Protein AF-0000000066516547 (afdb_homodimer)

Foldseek 3Di:
DLLVVLVVVLVCLVPPDDLVRLLVVLVVLVVVLVVCVVVDDPVSSLSSLLSSLSSLLSNCVPDVSSVCVLVVLLVLLQPPDPPSDLVSLLSSLSSLLSNLVVLLDPDFDDDFPLSSLVSNLSCLVPPLLSSLVSLLVSLLPDPDLPTSNNLSSLSSLLSSLVRDNVSPNPDPPPQDLADDDDLVCLPVLLDPSSLVSLLVSLVDLDDDLVSNLSSLSSVLNSLRYAPVSDPDPVSVLVSLLVVLVSLLVCLVVVRPCQALSSVQSSLSSLLSNPVRDALVSLVVHPCNVSSVVSLLVSLLVCLQVCLRHVNNLLSSLSSLLSLLVRVVVVDPDDNCLLPRLLVSLVSNLVSLLVLLQCCLVVPDPVVSPDRLLPDDPVSSLSSLLSSLSSQVSNPDPSLVVLLVLLQVLLVVCPDVVCLVDSNVLSSLSSNLVSLLSLLSNLVVDPQDPVCQLSNLSNLVSLLVSLVVCLVVLSLQVYPQVSSLSNLVSNLSNLLSVLCLLFPDPDPRSVVNNVSNCVVVVPPDSLRVLLSSVVSLLSSLLSCQQRHQDPSNVVSLVSLQVQLQDLRSLLSVCPDPLLPDDHVPSCLVRSPDDDDLVVSLVSLLSSLLSSLSSQVSNDPDPVSNCVVCVVLVVQQVVLLPVPPPPDPVSLSSNLSSLSSLLSNLLSQQAQVSLVVVCVVCVVVLLSLLVVLLVQQLHPSNLSSLSSLLSNLACPNNSLAQDDPDCVLVVNLLSVLSSLLSLLVSLVVQCPVPDPSSNVVSLSSLLSSLSSLLSSQPVPNDDVLVCVVVVPVSSLSSLVSSLSSLVVQDPVNLVPDPSSVLSSLSSLLRCLALSNLVVLLVDPLVSVVRSLVSLLCQLQVVSRDDLNSNLSSLQSLLRNLLSLLAPPDPPVPSSCSSVVSNCVVPVCSLLSQLVSLVSSLLSCSHPNVSSLSNNLSSCLVCVPSLLVVLVVLLVLLVSVVCSVVSNVLSVCLSVQSNVCSVVVPSVSNVVSSVVNSCVSSNSND/DLLVVLVVVLVCLQPPDDLVRLLVVLVVLVVVCVVCVVVDDPVSSLSSLLSSLSSLLSNCVPDVSSVCVLVVLLVLLQPPDPPSDLVSLLSSLSSLLSNLVVLLDPDDDPDFPLSSLVSNLSCLVPRLLSSLVSLLVSLLPDPDLPTSNNLSSLLSLLSSLPRDNVSPNPDPPPQDLADDDDLVCLPVLLDPSSLVSLLVSLVDLDDDLVSNLSSLSSNQNSLRYAPVSDPDPVSVLVSLLVVLVSLLVCLVVVRPCQALSSVQSSLSSLLSNPVRDALVSLVVHPCNVSSVVSLLVSLLVCLQVCVRHVNNLLSSLSNLLSLLVRVVVVDPDDNCLLPRLLVSLVSNLVSLLVLLQCCLVVPDPVVSPDRLLPDDPVSSLSSLLSSLSSQVSNPPPSLVVLLVLLQVLLVVCPDVVCLVDSNVLSSLSSNLVSLLSLLSNLVVDPADPPCQLSNLSNLVSLLVSLVVCLVVLSLQVYPQVSSLSNLVSNLSNLLSVLCLLFPDPDPRSVVNNVSNCVVVVPPDSLRVLLSSVVSLLSSLLSCLLRHQDPSNVVSLVSLQVQLQDLRSLLSVCPDPLLPDDHVPSVCVRSPHDPDLVVSLVSLLSVLLSSLSSQVSNDPDPVSNCVRCVVLVVQQVVLLPVPPDPDPVSLSSNLSSLSSLLSNLLSQQAQVSLVVVCVVCVVVLLSLLVVLLVQQLHPSNLSSLSSLLSNLACPNNSLAQDDPDCVLVVNLLSVLSSLLSLLVSLVCQCPPPDPSSNVVSLSSLLSSLSSLLSSQPVPSDDVLVCVVVVPVSSLSSLVSSLSSLLVQDPVNLVPDPSSVLSSLSSLLRCLALSNLVVLLVDPLVSVVRSLVSLVCQLQVLSPDDLNSNQSSLQSLLRNLLSLLAPPDPPVVSSCSSVVNNCVVPVCSLLSQLVSLVSSLLSCSHPNVSSLSNNLSSCSVCVPSLLVVLVVLLVLLVSVVCSVVSNVLSVCLSVQSNVCSVVVPSVSNVVSSVVNSCVSSVSND

Radius of gyration: 47.27 Å; Cα contacts (8 Å, |Δi|>4): 2343; chains: 2; bounding box: 91×150×107 Å

Solvent-accessible surface area (backbone atoms only — not comparable to full-atom values): 106461 Å² total; per-residue (Å²): 107,65,61,58,53,39,54,52,48,49,54,41,53,76,74,70,56,51,67,69,54,35,53,54,46,43,53,50,45,53,50,48,46,74,73,37,52,82,80,42,54,70,66,54,44,52,47,51,43,48,36,42,32,50,41,34,62,72,26,29,85,77,32,70,71,38,52,44,40,65,56,59,47,41,48,64,47,59,63,79,62,94,75,74,52,56,62,56,46,20,50,40,24,49,45,51,40,45,31,54,52,54,53,66,53,79,75,91,62,89,71,59,69,34,50,48,50,40,43,40,51,51,42,50,75,68,43,46,59,62,43,49,51,31,44,52,51,40,57,70,60,56,80,71,82,88,42,66,27,48,56,22,39,41,47,30,51,22,51,60,66,67,47,67,79,78,65,60,86,56,78,72,74,79,84,65,65,61,50,80,71,65,77,88,45,25,73,72,63,73,32,67,66,58,55,51,49,48,54,48,58,62,68,44,89,69,86,54,58,68,59,48,34,37,45,42,57,36,46,36,55,60,58,10,48,50,75,84,50,46,92,44,73,63,55,46,50,52,53,49,46,52,52,51,51,53,51,38,50,39,58,74,64,49,66,72,48,82,42,48,68,32,35,34,44,50,36,49,39,57,43,29,47,59,83,59,44,55,65,69,61,47,62,69,35,89,58,32,70,60,35,56,51,42,50,47,51,44,51,39,51,38,30,72,43,35,94,58,32,55,86,31,46,51,35,51,36,44,37,50,27,54,55,58,64,42,49,83,75,46,84,92,65,90,84,61,49,87,68,46,47,45,57,42,51,53,36,48,54,51,34,49,44,52,49,24,38,49,46,42,68,66,67,45,73,80,73,59,61,89,45,70,90,75,42,59,66,66,61,40,51,50,38,37,46,24,44,29,50,42,42,59,69,45,37,68,67,57,51,49,48,55,36,48,51,51,47,52,49,48,55,48,64,69,36,68,71,36,64,81,35,77,50,38,44,26,51,42,35,35,46,22,49,53,44,42,45,48,37,43,36,60,68,69,57,76,63,54,83,84,59,40,66,56,52,41,50,38,52,48,44,52,51,49,47,55,54,47,48,66,68,65,59,54,63,71,76,43,56,68,68,56,35,49,45,32,50,49,22,50,51,55,33,46,53,46,52,48,41,42,65,72,67,45,80,49,73,45,31,52,54,44,44,52,51,45,30,62,74,67,69,39,91,46,73,68,50,48,52,44,53,55,50,51,51,49,53,50,51,35,52,48,36,46,46,58,39,82,56,75,62,30,56,54,37,50,46,52,52,41,57,44,30,70,35,55,78,49,6,44,49,49,45,71,32,69,54,62,40,87,84,58,47,55,69,57,62,77,58,34,60,56,71,94,54,71,67,57,55,51,52,50,44,21,50,52,29,20,38,53,37,27,18,45,64,60,38,40,93,47,66,63,60,47,48,60,64,48,46,62,57,50,52,53,49,49,53,51,66,67,62,56,73,64,80,48,79,70,52,53,53,52,45,37,49,52,46,28,35,49,38,11,38,46,65,41,48,56,46,36,69,62,36,51,57,49,46,66,69,44,48,70,50,51,58,53,48,47,61,51,50,74,74,27,78,79,39,72,47,33,51,48,52,54,50,33,54,34,44,70,47,48,47,55,87,62,17,57,57,66,65,79,46,47,51,62,38,53,54,50,50,42,53,50,30,52,38,48,47,53,48,48,53,51,32,51,53,27,54,66,64,77,44,65,72,32,32,54,46,19,51,55,45,47,36,51,50,38,43,35,49,36,27,69,71,66,45,69,47,53,44,61,36,50,39,57,74,69,62,41,64,47,55,58,50,33,53,53,40,52,50,52,53,55,66,68,58,44,74,65,56,41,71,71,33,58,72,45,32,50,31,51,35,54,30,48,33,62,58,43,29,70,90,38,37,70,57,56,59,69,47,59,62,69,60,55,47,49,55,51,48,52,36,48,47,38,46,62,54,32,73,79,75,48,53,65,50,21,37,41,22,29,42,23,48,18,45,35,38,40,48,66,57,52,79,89,46,97,52,53,68,43,39,51,51,46,53,50,51,47,41,70,76,38,71,57,50,65,53,52,50,46,54,50,47,53,50,41,59,67,62,64,58,35,65,63,69,40,48,46,50,26,48,35,29,42,38,55,73,39,49,65,53,50,52,52,49,33,52,55,53,18,60,62,20,44,80,72,72,42,23,68,57,45,39,47,39,45,50,50,39,50,52,30,22,43,48,18,64,72,59,70,35,68,67,62,31,50,58,43,46,52,52,35,53,51,48,46,40,51,58,67,48,107,66,62,60,54,38,54,54,46,48,54,40,54,76,74,70,59,53,68,69,55,36,55,54,48,43,54,50,47,53,50,48,47,74,72,36,54,82,79,42,55,70,67,54,46,51,47,52,42,47,39,41,33,50,42,33,61,72,27,29,84,78,32,70,72,38,51,43,42,66,55,59,48,42,48,64,48,58,63,81,62,94,75,73,52,57,61,57,45,20,49,41,25,50,47,50,41,45,32,54,51,54,54,66,52,83,80,88,64,92,69,61,70,36,54,48,53,41,42,40,51,51,39,52,74,69,44,45,60,61,44,49,51,31,43,52,52,41,56,71,62,56,79,70,82,86,42,67,27,48,57,23,40,42,47,29,51,22,51,61,66,69,46,65,79,81,66,59,86,57,78,71,74,78,85,65,66,62,50,81,72,66,77,90,45,24,72,71,63,73,32,65,66,57,55,51,48,49,54,49,58,62,69,45,89,69,86,56,59,68,59,48,36,38,44,41,56,37,46,37,56,61,57,12,49,50,74,84,51,45,93,42,74,64,53,46,50,52,53,50,46,52,52,50,51,54,53,38,51,39,58,73,65,48,67,73,48,82,42,47,69,33,34,34,44,50,36,49,38,57,42,28,46,60,82,57,44,55,64,69,62,46,62,70,34,90,58,33,70,61,34,55,52,44,50,46,52,46,50,38,50,39,30,72,42,36,93,58,34,55,85,30,46,52,37,51,37,46,37,50,26,54,54,59,64,41,47,82,75,47,85,90,65,91,82,61,48,87,70,46,47,45,55,41,52,51,36,48,54,52,33,51,46,52,49,23,40,47,49,41,67,67,66,48,74,80,76,44,68,93,47,69,90,75,42,58,66,65,62,40,50,49,40,38,46,26,46,30,49,42,42,58,69,46,38,69,66,57,53,51,49,54,36,50,51,51,47,52,50,49,57,48,64,68,37,67,72,36,66,82,37,77,53,38,45,25,51,44,36,36,46,21,51,53,42,41,47,48,38,42,35,59,69,68,55,75,64,56,85,86,60,43,69,59,50,42,48,38,51,49,46,53,52,50,48,54,54,48,48,66,70,62,59,54,62,71,76,43,55,70,69,57,35,49,46,32,51,50,22,50,51,54,32,46,53,48,52,48,41,42,65,73,67,45,81,48,75,49,31,52,53,44,42,51,53,44,30,61,75,67,69,39,92,46,73,69,50,47,53,42,53,54,49,50,52,48,54,50,50,35,53,49,38,44,46,58,40,81,56,74,62,28,55,54,38,48,48,52,51,43,58,45,31,70,36,54,77,48,6,43,49,50,45,71,33,67,54,63,37,91,80,54,44,54,73,56,62,77,62,36,62,51,70,98,50,71,68,58,56,50,51,50,45,20,51,53,29,21,36,53,37,27,16,47,62,59,39,41,94,48,68,65,60,47,49,62,65,48,46,63,57,49,51,54,49,48,52,50,64,68,62,57,75,62,83,48,78,70,51,53,54,53,46,36,48,51,46,30,36,49,37,12,38,47,63,41,49,55,46,36,68,61,36,53,57,50,45,65,67,43,47,70,53,52,59,54,49,48,61,52,50,75,75,27,77,77,39,71,46,32,48,48,51,50,49,32,55,34,45,71,47,49,48,56,87,63,18,56,57,65,64,78,46,46,51,62,37,52,53,51,50,43,53,49,30,52,39,48,47,54,48,48,55,50,31,53,53,27,56,66,64,75,44,66,72,33,30,53,45,18,52,55,44,46,37,50,49,38,43,34,49,36,26,70,72,66,46,68,48,51,44,61,36,50,38,57,75,70,63,41,66,47,58,58,49,35,54,53,41,51,50,52,52,55,67,68,58,45,74,66,56,41,73,71,34,60,72,44,34,49,32,49,36,54,30,48,33,62,58,43,30,70,91,38,37,70,57,57,60,70,47,58,63,69,58,55,47,49,55,51,48,53,36,49,47,36,46,61,48,36,77,78,73,50,51,66,50,19,37,41,22,30,42,24,49,19,46,36,40,39,48,64,58,52,79,87,46,97,52,54,67,44,40,52,51,45,53,49,50,47,42,70,75,40,72,56,50,65,54,52,50,44,54,51,49,51,51,41,59,66,62,66,60,39,64,64,69,40,48,48,51,28,48,35,27,42,37,57,71,39,52,67,54,49,52,53,47,33,52,56,51,18,59,62,20,45,82,72,72,42,24,69,58,46,40,49,40,44,51,50,39,51,52,31,22,42,48,19,63,72,61,71,35,66,68,63,31,51,59,44,45,52,52,34,54,51,47,46,42,50,59,68,50

InterPro domains:
  IPR044189 Exportin 4/7-like [PTHR12596] (3-995)
  IPR057947 Exportin-7/Ran-binding protein 17, TPR domain [PF25795] (378-586)

pLDDT: mean 84.31, std 12.12, range [40.44, 97.69]

Organism: Trypanosoma cruzi (strain CL Brener) (NCBI:txid353153)

Nearest PDB structures (foldseek):
  7sqc-assembly1_N0  TM=4.111E-01  e=7.230E-02  Chlamydomonas reinhardtii
  7rdr-assembly1_A  TM=2.075E-01  e=4.032E-03  unidentified
  9dze-assembly1_B  TM=3.508E-01  e=1.659E+00  synthetic construct
  1fch-assembly1_A  TM=1.743E-01  e=2.813E+00  Homo sapiens
  7sqc-assembly1_N0  TM=4.152E-01  e=6.295E-02  Chlamydomonas reinhardtii

Sequence (2006 aa):
AIFFVSQTLRQLVKSKFGTADLVSLESFLSWLIVQRHNSLNASSVDVLIRLLCAVVKQGFCDAPELQSFPHRVTAALKLEESNCSDGHIALSCAILVAFIEEAERAEGTARSLINHKRMITCFRNACLLPIFRAASQCLKRIQQTDGKAICGLVALVKRILLFDFTCSCDEAADDVMTCEFPLEWAADLVDQGLLVKLFDLYATPVTNPSFLCDVLEAITPLVSVNAPLYSSRQQQAEWMNKILSATLSIMESRSHLEEATVLREFCRLLNRIKPNFTIDEMRKAPCYQRWVRAVAEFTKLCFQNWHHARQSFLSLTSIWAKLVGSQSYCKDGCTLFELLAPDVCLSYMMSHQEQAVRFATSGEASLFGEYILDEDAETSSLEFEFVSQILRFCGEEAEKYIAKEISSLLEALKIPEVRSSPQLFCVCERLAFIITLASSWLGSYRFSRNGRALDSTVLLACLNVVRQSSQMNFSRSLPSATSRHFHRSLLAFLRFAWHITLLNRMDGSKKLQESLQLSLAAKDFGTLATFILELVVDEVLDCVCSCSDQTVFEAIHLLSEMAQSPSTAVVLRKLPQFDDTRLMLDASNVKTSRNAAVFYRVEYHLSRIRAQVHFLGCNSESSRADFVRPLFEELEMCLRGGMAVADGQLDSFTRVICLWRGVFRSCVGQNEYNVLLRRFFPCLFLLTQQLQNQLGTVCGVQLLRLINEITENRYRRINFGANGVEGYHLFREVSSSLEMAVHLVRRALGSGELCLGEWGLKCLRILIHTGRNILSGGYCNLGVLRLYEDKALKTCLTVLWQAMMLVDRHRFCQYEKLAKAYLMLAGELLRELHLWFLCEVPVGELLHVIHMLEISLGYYISGSASLASQSADALGIFTGVLCCAECDSVEHRDRVCGSLLHADPNLFSRLLRLTLDVVLSRKCPSSKAEVLLRSLIALDGESFRRLAGEFAEIALSAGKDAEVRAAFELLGSSACESVRKNNRSLFTKEFQHFSTLVTGCLGAIFFVSQTLRQLVKSKFGTADLVSLESFLSWLIVQRHNSLNASSVDVLIRLLCAVVKQGFCDAPELQSFPHRVTAALKLEESNCSDGHIALSCAILVAFIEEAERAEGTARSLINHKRMITCFRNACLLPIFRAASQCLKRIQQTDGKAICGLVALVKRILLFDFTCSCDEAADDVMTCEFPLEWAADLVDQGLLVKLFDLYATPVTNPSFLCDVLEAITPLVSVNAPLYSSRQQQAEWMNKILSATLSIMESRSHLEEATVLREFCRLLNRIKPNFTIDEMRKAPCYQRWVRAVAEFTKLCFQNWHHARQSFLSLTSIWAKLVGSQSYCKDGCTLFELLAPDVCLSYMMSHQEQAVRFATSGEASLFGEYILDEDAETSSLEFEFVSQILRFCGEEAEKYIAKEISSLLEALKIPEVRSSPQLFCVCERLAFIITLASSWLGSYRFSRNGRALDSTVLLACLNVVRQSSQMNFSRSLPSATSRHFHRSLLAFLRFAWHITLLNRMDGSKKLQESLQLSLAAKDFGTLATFILELVVDEVLDCVCSCSDQTVFEAIHLLSEMAQSPSTAVVLRKLPQFDDTRLMLDASNVKTSRNAAVFYRVEYHLSRIRAQVHFLGCNSESSRADFVRPLFEELEMCLRGGMAVADGQLDSFTRVICLWRGVFRSCVGQNEYNVLLRRFFPCLFLLTQQLQNQLGTVCGVQLLRLINEITENRYRRINFGANGVEGYHLFREVSSSLEMAVHLVRRALGSGELCLGEWGLKCLRILIHTGRNILSGGYCNLGVLRLYEDKALKTCLTVLWQAMMLVDRHRFCQYEKLAKAYLMLAGELLRELHLWFLCEVPVGELLHVIHMLEISLGYYISGSASLASQSADALGIFTGVLCCAECDSVEHRDRVCGSLLHADPNLFSRLLRLTLDVVLSRKCPSSKAEVLLRSLIALDGESFRRLAGEFAEIALSAGKDAEVRAAFELLGSSACESVRKNNRSLFTKEFQHFSTLVTGCLG

Structure (mmCIF, N/CA/C/O backbone):
data_AF-0000000066516547-model_v1
#
loop_
_entity.id
_entity.type
_entity.pdbx_description
1 polymer 'Uncharacterized protein'
#
loop_
_atom_site.group_PDB
_atom_site.id
_atom_site.type_symbol
_atom_site.label_atom_id
_atom_site.label_alt_id
_atom_site.label_comp_id
_atom_site.label_asym_id
_atom_site.label_entity_id
_atom_site.label_seq_id
_atom_site.pdbx_PDB_ins_code
_atom_site.Cartn_x
_atom_site.Cartn_y
_atom_site.Cartn_z
_atom_site.occupancy
_atom_site.B_iso_or_equiv
_atom_site.auth_seq_id
_atom_site.auth_comp_id
_atom_site.auth_asym_id
_atom_site.auth_atom_id
_atom_site.pdbx_PDB_model_num
ATOM 1 N N . ALA A 1 1 ? -8.273 -68.938 -10.398 1 66.94 1 ALA A N 1
ATOM 2 C CA . ALA A 1 1 ? -9.398 -68.875 -9.461 1 66.94 1 ALA A CA 1
ATOM 3 C C . ALA A 1 1 ? -8.984 -68.188 -8.172 1 66.94 1 ALA A C 1
ATOM 5 O O . ALA A 1 1 ? -9.734 -67.312 -7.645 1 66.94 1 ALA A O 1
ATOM 6 N N . ILE A 1 2 ? -7.73 -68.375 -7.691 1 80.94 2 ILE A N 1
ATOM 7 C CA . ILE A 1 2 ? -7.273 -67.812 -6.438 1 80.94 2 ILE A CA 1
ATOM 8 C C . ILE A 1 2 ? -7.137 -66.312 -6.605 1 80.94 2 ILE A C 1
ATOM 10 O O . ILE A 1 2 ? -7.52 -65.5 -5.715 1 80.94 2 ILE A O 1
ATOM 14 N N . PHE A 1 3 ? -6.629 -65.875 -7.75 1 81.94 3 PHE A N 1
ATOM 15 C CA . PHE A 1 3 ? -6.457 -64.438 -8.023 1 81.94 3 PHE A CA 1
ATOM 16 C C . PHE A 1 3 ? -7.801 -63.719 -8.008 1 81.94 3 PHE A C 1
ATOM 18 O O . PHE A 1 3 ? -7.953 -62.688 -7.359 1 81.94 3 PHE A O 1
ATOM 25 N N . PHE A 1 4 ? -8.812 -64.312 -8.664 1 75.31 4 PHE A N 1
ATOM 26 C CA . PHE A 1 4 ? -10.117 -63.688 -8.781 1 75.31 4 PHE A CA 1
ATOM 27 C C . PHE A 1 4 ? -10.828 -63.656 -7.43 1 75.31 4 PHE A C 1
ATOM 29 O O . PHE A 1 4 ? -11.406 -62.625 -7.051 1 75.31 4 PHE A O 1
ATOM 36 N N . VAL A 1 5 ? -10.812 -64.75 -6.738 1 76.25 5 VAL A N 1
ATOM 37 C CA . VAL A 1 5 ? -11.453 -64.812 -5.43 1 76.25 5 VAL A CA 1
ATOM 38 C C . VAL A 1 5 ? -10.773 -63.844 -4.469 1 76.25 5 VAL A C 1
ATOM 40 O O . VAL A 1 5 ? -11.445 -63.156 -3.688 1 76.25 5 VAL A O 1
ATOM 43 N N . SER A 1 6 ? -9.438 -63.719 -4.562 1 80.44 6 SER A N 1
ATOM 44 C CA . SER A 1 6 ? -8.711 -62.844 -3.67 1 80.44 6 SER A CA 1
ATOM 45 C C . SER A 1 6 ? -9.047 -61.375 -3.945 1 80.44 6 SER A C 1
ATOM 47 O O . SER A 1 6 ? -9.188 -60.562 -3.016 1 80.44 6 SER A O 1
ATOM 49 N N . GLN A 1 7 ? -9.172 -61.031 -5.18 1 78.25 7 GLN A N 1
ATOM 50 C CA . GLN A 1 7 ? -9.5 -59.656 -5.539 1 78.25 7 GLN A CA 1
ATOM 51 C C . GLN A 1 7 ? -10.906 -59.281 -5.066 1 78.25 7 GLN A C 1
ATOM 53 O O . GLN A 1 7 ? -11.133 -58.188 -4.578 1 78.25 7 GLN A O 1
ATOM 58 N N . THR A 1 8 ? -11.844 -60.219 -5.215 1 73.88 8 THR A N 1
ATOM 59 C CA . THR A 1 8 ? -13.203 -60 -4.75 1 73.88 8 THR A CA 1
ATOM 60 C C . THR A 1 8 ? -13.242 -59.875 -3.227 1 73.88 8 THR A C 1
ATOM 62 O O . THR A 1 8 ? -13.922 -59 -2.68 1 73.88 8 THR A O 1
ATOM 65 N N . LEU A 1 9 ? -12.508 -60.719 -2.609 1 79.56 9 LEU A N 1
ATOM 66 C CA . LEU A 1 9 ? -12.469 -60.688 -1.151 1 79.56 9 LEU A CA 1
ATOM 67 C C . LEU A 1 9 ? -11.836 -59.375 -0.663 1 79.56 9 LEU A C 1
ATOM 69 O O . LEU A 1 9 ? -12.258 -58.844 0.359 1 79.56 9 LEU A O 1
ATOM 73 N N . ARG A 1 10 ? -10.812 -58.875 -1.372 1 81.62 10 ARG A N 1
ATOM 74 C CA . ARG A 1 10 ? -10.164 -57.625 -1.006 1 81.62 10 ARG A CA 1
ATOM 75 C C . ARG A 1 10 ? -11.156 -56.469 -1.035 1 81.62 10 ARG A C 1
ATOM 77 O O . ARG A 1 10 ? -11.156 -55.625 -0.144 1 81.62 10 ARG A O 1
ATOM 84 N N . GLN A 1 11 ? -12.039 -56.531 -2.014 1 75.44 11 GLN A N 1
ATOM 85 C CA . GLN A 1 11 ? -13.062 -55.5 -2.119 1 75.44 11 GLN A CA 1
ATOM 86 C C . GLN A 1 11 ? -14.102 -55.625 -1.011 1 75.44 11 GLN A C 1
ATOM 88 O O . GLN A 1 11 ? -14.562 -54.625 -0.455 1 75.44 11 GLN A O 1
ATOM 93 N N . LEU A 1 12 ? -14.43 -56.844 -0.698 1 73.62 12 LEU A N 1
ATOM 94 C CA . LEU A 1 12 ? -15.406 -57.094 0.358 1 73.62 12 LEU A CA 1
ATOM 95 C C . LEU A 1 12 ? -14.844 -56.719 1.723 1 73.62 12 LEU A C 1
ATOM 97 O O . LEU A 1 12 ? -15.578 -56.25 2.594 1 73.62 12 LEU A O 1
ATOM 101 N N . VAL A 1 13 ? -13.57 -56.906 1.964 1 78 13 VAL A N 1
ATOM 102 C CA . VAL A 1 13 ? -12.891 -56.562 3.215 1 78 13 VAL A CA 1
ATOM 103 C C . VAL A 1 13 ? -12.977 -55.062 3.471 1 78 13 VAL A C 1
ATOM 105 O O . VAL A 1 13 ? -13.203 -54.625 4.605 1 78 13 VAL A O 1
ATOM 108 N N . LYS A 1 14 ? -12.836 -54.344 2.434 1 67.94 14 LYS A N 1
ATOM 109 C CA . LYS A 1 14 ? -12.859 -52.875 2.553 1 67.94 14 LYS A CA 1
ATOM 110 C C . LYS A 1 14 ? -14.266 -52.375 2.846 1 67.94 14 LYS A C 1
ATOM 112 O O . LYS A 1 14 ? -14.438 -51.375 3.525 1 67.94 14 LYS A O 1
ATOM 117 N N . SER A 1 15 ? -15.344 -53.062 2.42 1 64 15 SER A N 1
ATOM 118 C CA . SER A 1 15 ? -16.688 -52.531 2.449 1 64 15 SER A CA 1
ATOM 119 C C . SER A 1 15 ? -17.562 -53.25 3.482 1 64 15 SER A C 1
ATOM 121 O O . SER A 1 15 ? -18.344 -52.594 4.184 1 64 15 SER A O 1
ATOM 123 N N . LYS A 1 16 ? -17.453 -54.594 3.777 1 63.62 16 LYS A N 1
ATOM 124 C CA . LYS A 1 16 ? -18.531 -55.312 4.414 1 63.62 16 LYS A CA 1
ATOM 125 C C . LYS A 1 16 ? -18.047 -56.062 5.652 1 63.62 16 LYS A C 1
ATOM 127 O O . LYS A 1 16 ? -18.844 -56.406 6.539 1 63.62 16 LYS A O 1
ATOM 132 N N . PHE A 1 17 ? -16.75 -56.312 5.906 1 76.38 17 PHE A N 1
ATOM 133 C CA . PHE A 1 17 ? -16.328 -57.219 6.945 1 76.38 17 PHE A CA 1
ATOM 134 C C . PHE A 1 17 ? -16.156 -56.531 8.281 1 76.38 17 PHE A C 1
ATOM 136 O O . PHE A 1 17 ? -15.609 -55.406 8.336 1 76.38 17 PHE A O 1
ATOM 143 N N . GLY A 1 18 ? -16.812 -57.094 9.336 1 77.81 18 GLY A N 1
ATOM 144 C CA . GLY A 1 18 ? -16.594 -56.594 10.688 1 77.81 18 GLY A CA 1
ATOM 145 C C . GLY A 1 18 ? -15.297 -57.062 11.305 1 77.81 18 GLY A C 1
ATOM 146 O O . GLY A 1 18 ? -14.547 -57.844 10.68 1 77.81 18 GLY A O 1
ATOM 147 N N . THR A 1 19 ? -14.867 -56.688 12.492 1 84.69 19 THR A N 1
ATOM 148 C CA . THR A 1 19 ? -13.602 -56.969 13.148 1 84.69 19 THR A CA 1
ATOM 149 C C . THR A 1 19 ? -13.438 -58.469 13.422 1 84.69 19 THR A C 1
ATOM 151 O O . THR A 1 19 ? -12.352 -59.031 13.258 1 84.69 19 THR A O 1
ATOM 154 N N . ALA A 1 20 ? -14.586 -59.094 13.781 1 86.75 20 ALA A N 1
ATOM 155 C CA . ALA A 1 20 ? -14.531 -60.531 14.078 1 86.75 20 ALA A CA 1
ATOM 156 C C . ALA A 1 20 ? -14.289 -61.344 12.805 1 86.75 20 ALA A C 1
ATOM 158 O O . ALA A 1 20 ? -13.539 -62.312 12.82 1 86.75 20 ALA A O 1
ATOM 159 N N . ASP A 1 21 ? -14.906 -60.875 11.797 1 87.25 21 ASP A N 1
ATOM 160 C CA . ASP A 1 21 ? -14.719 -61.531 10.508 1 87.25 21 ASP A CA 1
ATOM 161 C C . ASP A 1 21 ? -13.289 -61.344 10.008 1 87.25 21 ASP A C 1
ATOM 163 O O . ASP A 1 21 ? -12.711 -62.281 9.422 1 87.25 21 ASP A O 1
ATOM 167 N N . LEU A 1 22 ? -12.719 -60.312 10.305 1 91.25 22 LEU A N 1
ATOM 168 C CA . LEU A 1 22 ? -11.359 -60.031 9.859 1 91.25 22 LEU A CA 1
ATOM 169 C C . LEU A 1 22 ? -10.359 -60.938 10.586 1 91.25 22 LEU A C 1
ATOM 171 O O . LEU A 1 22 ? -9.414 -61.438 9.977 1 91.25 22 LEU A O 1
ATOM 175 N N . VAL A 1 23 ? -10.578 -61.188 11.852 1 92 23 VAL A N 1
ATOM 176 C CA . VAL A 1 23 ? -9.688 -62.031 12.641 1 92 23 VAL A CA 1
ATOM 177 C C . VAL A 1 23 ? -9.773 -63.469 12.156 1 92 23 VAL A C 1
ATOM 179 O O . VAL A 1 23 ? -8.75 -64.188 12.016 1 92 23 VAL A O 1
ATOM 182 N N . SER A 1 24 ? -11.086 -63.875 11.891 1 91.44 24 SER A N 1
ATOM 183 C CA . SER A 1 24 ? -11.281 -65.25 11.398 1 91.44 24 SER A CA 1
ATOM 184 C C . SER A 1 24 ? -10.656 -65.438 10.023 1 91.44 24 SER A C 1
ATOM 186 O O . SER A 1 24 ? -10.031 -66.438 9.75 1 91.44 24 SER A O 1
ATOM 188 N N . LEU A 1 25 ? -10.781 -64.438 9.297 1 91.12 25 LEU A N 1
ATOM 189 C CA . LEU A 1 25 ? -10.234 -64.5 7.949 1 91.12 25 LEU A CA 1
ATOM 190 C C . LEU A 1 25 ? -8.703 -64.5 7.984 1 91.12 25 LEU A C 1
ATOM 192 O O . LEU A 1 25 ? -8.055 -65.188 7.215 1 91.12 25 LEU A O 1
ATOM 196 N N . GLU A 1 26 ? -8.078 -63.688 8.805 1 93.62 26 GLU A N 1
ATOM 197 C CA . GLU A 1 26 ? -6.629 -63.656 8.961 1 93.62 26 GLU A CA 1
ATOM 198 C C . GLU A 1 26 ? -6.082 -65 9.383 1 93.62 26 GLU A C 1
ATOM 200 O O . GLU A 1 26 ? -5.09 -65.5 8.828 1 93.62 26 GLU A O 1
ATOM 205 N N . SER A 1 27 ? -6.773 -65.688 10.312 1 92.06 27 SER A N 1
ATOM 206 C CA . SER A 1 27 ? -6.332 -67 10.797 1 92.06 27 SER A CA 1
ATOM 207 C C . SER A 1 27 ? -6.418 -68.062 9.695 1 92.06 27 SER A C 1
ATOM 209 O O . SER A 1 27 ? -5.52 -68.875 9.555 1 92.06 27 SER A O 1
ATOM 211 N N . PHE A 1 28 ? -7.469 -67.938 8.969 1 91.44 28 PHE A N 1
ATOM 212 C CA . PHE A 1 28 ? -7.648 -68.875 7.859 1 91.44 28 PHE A CA 1
ATOM 213 C C . PHE A 1 28 ? -6.578 -68.625 6.797 1 91.44 28 PHE A C 1
ATOM 215 O O . PHE A 1 28 ? -5.949 -69.625 6.34 1 91.44 28 PHE A O 1
ATOM 222 N N . LEU A 1 29 ? -6.402 -67.375 6.477 1 92.56 29 LEU A N 1
ATOM 223 C CA . LEU A 1 29 ? -5.441 -67.125 5.422 1 92.56 29 LEU A CA 1
ATOM 224 C C . LEU A 1 29 ? -4.023 -67.438 5.863 1 92.56 29 LEU A C 1
ATOM 226 O O . LEU A 1 29 ? -3.23 -67.938 5.07 1 92.56 29 LEU A O 1
ATOM 230 N N . SER A 1 30 ? -3.664 -67.125 7.113 1 92.5 30 SER A N 1
ATOM 231 C CA . SER A 1 30 ? -2.346 -67.438 7.641 1 92.5 30 SER A CA 1
ATOM 232 C C . SER A 1 30 ? -2.102 -68.938 7.602 1 92.5 30 SER A C 1
ATOM 234 O O . SER A 1 30 ? -1.024 -69.438 7.207 1 92.5 30 SER A O 1
ATOM 236 N N . TRP A 1 31 ? -3.188 -69.625 7.965 1 89.62 31 TRP A N 1
ATOM 237 C CA . TRP A 1 31 ? -3.098 -71.125 7.934 1 89.62 31 TRP A CA 1
ATOM 238 C C . TRP A 1 31 ? -2.951 -71.625 6.5 1 89.62 31 TRP A C 1
ATOM 240 O O . TRP A 1 31 ? -2.105 -72.438 6.219 1 89.62 31 TRP A O 1
ATOM 250 N N . LEU A 1 32 ? -3.689 -71.062 5.676 1 89.25 32 LEU A N 1
ATOM 251 C CA . LEU A 1 32 ? -3.662 -71.438 4.273 1 89.25 32 LEU A CA 1
ATOM 252 C C . LEU A 1 32 ? -2.291 -71.188 3.66 1 89.25 32 LEU A C 1
ATOM 254 O O . LEU A 1 32 ? -1.744 -72.062 2.963 1 89.25 32 LEU A O 1
ATOM 258 N N . ILE A 1 33 ? -1.655 -70.062 3.941 1 91.81 33 ILE A N 1
ATOM 259 C CA . ILE A 1 33 ? -0.384 -69.625 3.354 1 91.81 33 ILE A CA 1
ATOM 260 C C . ILE A 1 33 ? 0.743 -70.5 3.904 1 91.81 33 ILE A C 1
ATOM 262 O O . ILE A 1 33 ? 1.597 -71 3.15 1 91.81 33 ILE A O 1
ATOM 266 N N . VAL A 1 34 ? 0.738 -70.812 5.176 1 87.94 34 VAL A N 1
ATOM 267 C CA . VAL A 1 34 ? 1.809 -71.625 5.789 1 87.94 34 VAL A CA 1
ATOM 268 C C . VAL A 1 34 ? 1.74 -73.062 5.305 1 87.94 34 VAL A C 1
ATOM 270 O O . VAL A 1 34 ? 2.771 -73.688 5.023 1 87.94 34 VAL A O 1
ATOM 273 N N . GLN A 1 35 ? 0.518 -73.562 5.004 1 86.06 35 GLN A N 1
ATOM 274 C CA . GLN A 1 35 ? 0.341 -74.938 4.637 1 86.06 35 GLN A CA 1
ATOM 275 C C . GLN A 1 35 ? 0.545 -75.188 3.139 1 86.06 35 GLN A C 1
ATOM 277 O O . GLN A 1 35 ? 1.09 -76.188 2.717 1 86.06 35 GLN A O 1
ATOM 282 N N . ARG A 1 36 ? 0.225 -74.188 2.439 1 87.06 36 ARG A N 1
ATOM 283 C CA . ARG A 1 36 ? 0.16 -74.438 1.004 1 87.06 36 ARG A CA 1
ATOM 284 C C . ARG A 1 36 ? 1.167 -73.562 0.248 1 87.06 36 ARG A C 1
ATOM 286 O O . ARG A 1 36 ? 1.149 -73.562 -0.984 1 87.06 36 ARG A O 1
ATOM 293 N N . HIS A 1 37 ? 2.098 -72.812 0.926 1 85.12 37 HIS A N 1
ATOM 294 C CA . HIS A 1 37 ? 2.977 -71.875 0.234 1 85.12 37 HIS A CA 1
ATOM 295 C C . HIS A 1 37 ? 3.926 -72.625 -0.709 1 85.12 37 HIS A C 1
ATOM 297 O O . HIS A 1 37 ? 4.332 -72.062 -1.737 1 85.12 37 HIS A O 1
ATOM 303 N N . ASN A 1 38 ? 4.133 -73.938 -0.483 1 82 38 ASN A N 1
ATOM 304 C CA . ASN A 1 38 ? 5.055 -74.688 -1.328 1 82 38 ASN A CA 1
ATOM 305 C C . ASN A 1 38 ? 4.336 -75.312 -2.52 1 82 38 ASN A C 1
ATOM 307 O O . ASN A 1 38 ? 4.957 -75.562 -3.545 1 82 38 ASN A O 1
ATOM 311 N N . SER A 1 39 ? 3.057 -75.5 -2.32 1 83.38 39 SER A N 1
ATOM 312 C CA . SER A 1 39 ? 2.299 -76.188 -3.363 1 83.38 39 SER A CA 1
ATOM 313 C C . SER A 1 39 ? 1.686 -75.188 -4.344 1 83.38 39 SER A C 1
ATOM 315 O O . SER A 1 39 ? 1.333 -75.562 -5.469 1 83.38 39 SER A O 1
ATOM 317 N N . LEU A 1 40 ? 1.694 -73.938 -3.924 1 84.62 40 LEU A N 1
ATOM 318 C CA . LEU A 1 40 ? 1.046 -72.938 -4.754 1 84.62 40 LEU A CA 1
ATOM 319 C C . LEU A 1 40 ? 2.07 -72.188 -5.605 1 84.62 40 LEU A C 1
ATOM 321 O O . LEU A 1 40 ? 3.26 -72.188 -5.273 1 84.62 40 LEU A O 1
ATOM 325 N N . ASN A 1 41 ? 1.525 -71.812 -6.73 1 81.44 41 ASN A N 1
ATOM 326 C CA . ASN A 1 41 ? 2.359 -71 -7.59 1 81.44 41 ASN A CA 1
ATOM 327 C C . ASN A 1 41 ? 2.729 -69.688 -6.906 1 81.44 41 ASN A C 1
ATOM 329 O O . ASN A 1 41 ? 1.984 -69.188 -6.055 1 81.44 41 ASN A O 1
ATOM 333 N N . ALA A 1 42 ? 3.895 -69.125 -7.25 1 81.44 42 ALA A N 1
ATOM 334 C CA . ALA A 1 42 ? 4.438 -67.938 -6.617 1 81.44 42 ALA A CA 1
ATOM 335 C C . ALA A 1 42 ? 3.469 -66.75 -6.73 1 81.44 42 ALA A C 1
ATOM 337 O O . ALA A 1 42 ? 3.301 -66 -5.785 1 81.44 42 ALA A O 1
ATOM 338 N N . SER A 1 43 ? 2.801 -66.688 -7.855 1 85.88 43 SER A N 1
ATOM 339 C CA . SER A 1 43 ? 1.869 -65.562 -8.07 1 85.88 43 SER A CA 1
ATOM 340 C C . SER A 1 43 ? 0.645 -65.688 -7.172 1 85.88 43 SER A C 1
ATOM 342 O O . SER A 1 43 ? 0.143 -64.688 -6.648 1 85.88 43 SER A O 1
ATOM 344 N N . SER A 1 44 ? 0.225 -67 -7.062 1 83.94 44 SER A N 1
ATOM 345 C CA . SER A 1 44 ? -0.923 -67.188 -6.191 1 83.94 44 SER A CA 1
ATOM 346 C C . SER A 1 44 ? -0.58 -66.938 -4.734 1 83.94 44 SER A C 1
ATOM 348 O O . SER A 1 44 ? -1.397 -66.375 -3.996 1 83.94 44 SER A O 1
ATOM 350 N N . VAL A 1 45 ? 0.603 -67.25 -4.359 1 87.69 45 VAL A N 1
ATOM 351 C CA . VAL A 1 45 ? 1.034 -67 -2.988 1 87.69 45 VAL A CA 1
ATOM 352 C C . VAL A 1 45 ? 1.102 -65.5 -2.74 1 87.69 45 VAL A C 1
ATOM 354 O O . VAL A 1 45 ? 0.666 -65 -1.692 1 87.69 45 VAL A O 1
ATOM 357 N N . ASP A 1 46 ? 1.617 -64.75 -3.766 1 88.81 46 ASP A N 1
ATOM 358 C CA . ASP A 1 46 ? 1.746 -63.312 -3.627 1 88.81 46 ASP A CA 1
ATOM 359 C C . ASP A 1 46 ? 0.379 -62.625 -3.461 1 88.81 46 ASP A C 1
ATOM 361 O O . ASP A 1 46 ? 0.211 -61.75 -2.627 1 88.81 46 ASP A O 1
ATOM 365 N N . VAL A 1 47 ? -0.564 -63.125 -4.23 1 86.75 47 VAL A N 1
ATOM 366 C CA . VAL A 1 47 ? -1.903 -62.531 -4.18 1 86.75 47 VAL A CA 1
ATOM 367 C C . VAL A 1 47 ? -2.543 -62.844 -2.824 1 86.75 47 VAL A C 1
ATOM 369 O O . VAL A 1 47 ? -3.209 -61.969 -2.244 1 86.75 47 VAL A O 1
ATOM 372 N N . LEU A 1 48 ? -2.336 -64.062 -2.33 1 86.69 48 LEU A N 1
ATOM 373 C CA . LEU A 1 48 ? -2.883 -64.438 -1.031 1 86.69 48 LEU A CA 1
ATOM 374 C C . LEU A 1 48 ? -2.223 -63.656 0.088 1 86.69 48 LEU A C 1
ATOM 376 O O . LEU A 1 48 ? -2.889 -63.25 1.043 1 86.69 48 LEU A O 1
ATOM 380 N N . ILE A 1 49 ? -0.987 -63.344 -0.023 1 92.44 49 ILE A N 1
ATOM 381 C CA . ILE A 1 49 ? -0.264 -62.562 0.971 1 92.44 49 ILE A CA 1
ATOM 382 C C . ILE A 1 49 ? -0.807 -61.156 0.994 1 92.44 49 ILE A C 1
ATOM 384 O O . ILE A 1 49 ? -1.046 -60.594 2.064 1 92.44 49 ILE A O 1
ATOM 388 N N . ARG A 1 50 ? -0.989 -60.562 -0.164 1 90.69 50 ARG A N 1
ATOM 389 C CA . ARG A 1 50 ? -1.489 -59.219 -0.241 1 90.69 50 ARG A CA 1
ATOM 390 C C . ARG A 1 50 ? -2.898 -59.094 0.335 1 90.69 50 ARG A C 1
ATOM 392 O O . ARG A 1 50 ? -3.242 -58.094 0.975 1 90.69 50 ARG A O 1
ATOM 399 N N . LEU A 1 51 ? -3.695 -60.156 0.081 1 89.75 51 LEU A N 1
ATOM 400 C CA . LEU A 1 51 ? -5.023 -60.219 0.688 1 89.75 51 LEU A CA 1
ATOM 401 C C . LEU A 1 51 ? -4.922 -60.281 2.207 1 89.75 51 LEU A C 1
ATOM 403 O O . LEU A 1 51 ? -5.633 -59.562 2.92 1 89.75 51 LEU A O 1
ATOM 407 N N . LEU A 1 52 ? -4.059 -61.125 2.664 1 92 52 LEU A N 1
ATOM 408 C CA . LEU A 1 52 ? -3.832 -61.25 4.102 1 92 52 LEU A CA 1
ATOM 409 C C . LEU A 1 52 ? -3.438 -59.906 4.707 1 92 52 LEU A C 1
ATOM 411 O O . LEU A 1 52 ? -3.973 -59.531 5.746 1 92 52 LEU A O 1
ATOM 415 N N . CYS A 1 53 ? -2.543 -59.188 4.027 1 91.81 53 CYS A N 1
ATOM 416 C CA . CYS A 1 53 ? -2.062 -57.875 4.523 1 91.81 53 CYS A CA 1
ATOM 417 C C . CYS A 1 53 ? -3.178 -56.844 4.52 1 91.81 53 CYS A C 1
ATOM 419 O O . CYS A 1 53 ? -3.266 -56.031 5.43 1 91.81 53 CYS A O 1
ATOM 421 N N . ALA A 1 54 ? -3.984 -56.938 3.521 1 87.81 54 ALA A N 1
ATOM 422 C CA . ALA A 1 54 ? -5.113 -56 3.455 1 87.81 54 ALA A CA 1
ATOM 423 C C . ALA A 1 54 ? -6.09 -56.25 4.602 1 87.81 54 ALA A C 1
ATOM 425 O O . ALA A 1 54 ? -6.625 -55.281 5.18 1 87.81 54 ALA A O 1
ATOM 426 N N . VAL A 1 55 ? -6.328 -57.438 4.93 1 88.06 55 VAL A N 1
ATOM 427 C CA . VAL A 1 55 ? -7.207 -57.844 6.027 1 88.06 55 VAL A CA 1
ATOM 428 C C . VAL A 1 55 ? -6.641 -57.312 7.352 1 88.06 55 VAL A C 1
ATOM 430 O O . VAL A 1 55 ? -7.367 -56.75 8.164 1 88.06 55 VAL A O 1
ATOM 433 N N . VAL A 1 56 ? -5.355 -57.531 7.484 1 91 56 VAL A N 1
ATOM 434 C CA . VAL A 1 56 ? -4.707 -57.125 8.727 1 91 56 VAL A CA 1
ATOM 435 C C . VAL A 1 56 ? -4.73 -55.594 8.836 1 91 56 VAL A C 1
ATOM 437 O O . VAL A 1 56 ? -5.004 -55.062 9.906 1 91 56 VAL A O 1
ATOM 440 N N . LYS A 1 57 ? -4.414 -54.969 7.711 1 88.38 57 LYS A N 1
ATOM 441 C CA . LYS A 1 57 ? -4.41 -53.5 7.707 1 88.38 57 LYS A CA 1
ATOM 442 C C . LYS A 1 57 ? -5.77 -52.969 8.125 1 88.38 57 LYS A C 1
ATOM 444 O O . LYS A 1 57 ? -5.848 -52.031 8.93 1 88.38 57 LYS A O 1
ATOM 449 N N . GLN A 1 58 ? -6.785 -53.594 7.605 1 82.88 58 GLN A N 1
ATOM 450 C CA . GLN A 1 58 ? -8.141 -53.125 7.84 1 82.88 58 GLN A CA 1
ATOM 451 C C . GLN A 1 58 ? -8.539 -53.281 9.305 1 82.88 58 GLN A C 1
ATOM 453 O O . GLN A 1 58 ? -9.258 -52.469 9.859 1 82.88 58 GLN A O 1
ATOM 458 N N . GLY A 1 59 ? -8.094 -54.25 9.906 1 83.12 59 GLY A N 1
ATOM 459 C CA . GLY A 1 59 ? -8.453 -54.531 11.289 1 83.12 59 GLY A CA 1
ATOM 460 C C . GLY A 1 59 ? -7.316 -54.25 12.258 1 83.12 59 GLY A C 1
ATOM 461 O O . GLY A 1 59 ? -7.391 -54.625 13.43 1 83.12 59 GLY A O 1
ATOM 462 N N . PHE A 1 60 ? -6.191 -53.562 11.891 1 87.31 60 PHE A N 1
ATOM 463 C CA . PHE A 1 60 ? -4.953 -53.469 12.648 1 87.31 60 PHE A CA 1
ATOM 464 C C . PHE A 1 60 ? -5.188 -52.719 13.953 1 87.31 60 PHE A C 1
ATOM 466 O O . PHE A 1 60 ? -4.68 -53.125 15.008 1 87.31 60 PHE A O 1
ATOM 473 N N . CYS A 1 61 ? -5.938 -51.656 13.836 1 79.5 61 CYS A N 1
ATOM 474 C CA . CYS A 1 61 ? -6.117 -50.812 15.016 1 79.5 61 CYS A CA 1
ATOM 475 C C . CYS A 1 61 ? -7.332 -51.281 15.828 1 79.5 61 CYS A C 1
ATOM 477 O O . CYS A 1 61 ? -7.543 -50.812 16.938 1 79.5 61 CYS A O 1
ATOM 479 N N . ASP A 1 62 ? -8.148 -52.156 15.273 1 78.94 62 ASP A N 1
ATOM 480 C CA . ASP A 1 62 ? -9.422 -52.531 15.891 1 78.94 62 ASP A CA 1
ATOM 481 C C . ASP A 1 62 ? -9.305 -53.812 16.672 1 78.94 62 ASP A C 1
ATOM 483 O O . ASP A 1 62 ? -10.016 -54.031 17.656 1 78.94 62 ASP A O 1
ATOM 487 N N . ALA A 1 63 ? -8.484 -54.719 16.266 1 81.88 63 ALA A N 1
ATOM 488 C CA . ALA A 1 63 ? -8.328 -56.031 16.891 1 81.88 63 ALA A CA 1
ATOM 489 C C . ALA A 1 63 ? -6.891 -56.281 17.344 1 81.88 63 ALA A C 1
ATOM 491 O O . ALA A 1 63 ? -5.965 -56.219 16.531 1 81.88 63 ALA A O 1
ATOM 492 N N . PRO A 1 64 ? -6.695 -56.5 18.641 1 86.19 64 PRO A N 1
ATOM 493 C CA . PRO A 1 64 ? -5.336 -56.75 19.125 1 86.19 64 PRO A CA 1
ATOM 494 C C . PRO A 1 64 ? -4.676 -57.938 18.438 1 86.19 64 PRO A C 1
ATOM 496 O O . PRO A 1 64 ? -3.451 -57.938 18.266 1 86.19 64 PRO A O 1
ATOM 499 N N . GLU A 1 65 ? -5.52 -58.906 18.047 1 87.06 65 GLU A N 1
ATOM 500 C CA . GLU A 1 65 ? -4.961 -60.062 17.344 1 87.06 65 GLU A CA 1
ATOM 501 C C . GLU A 1 65 ? -4.344 -59.656 16.016 1 87.06 65 GLU A C 1
ATOM 503 O O . GLU A 1 65 ? -3.314 -60.219 15.609 1 87.06 65 GLU A O 1
ATOM 508 N N . LEU A 1 66 ? -4.922 -58.75 15.438 1 90.19 66 LEU A N 1
ATOM 509 C CA . LEU A 1 66 ? -4.422 -58.281 14.148 1 90.19 66 LEU A CA 1
ATOM 510 C C . LEU A 1 66 ? -3.244 -57.312 14.336 1 90.19 66 LEU A C 1
ATOM 512 O O . LEU A 1 66 ? -2.344 -57.281 13.492 1 90.19 66 LEU A O 1
ATOM 516 N N . GLN A 1 67 ? -3.193 -56.656 15.414 1 89.5 67 GLN A N 1
ATOM 517 C CA . GLN A 1 67 ? -2.072 -55.781 15.719 1 89.5 67 GLN A CA 1
ATOM 518 C C . GLN A 1 67 ? -0.813 -56.562 16.047 1 89.5 67 GLN A C 1
ATOM 520 O O . GLN A 1 67 ? 0.302 -56.094 15.789 1 89.5 67 GLN A O 1
ATOM 525 N N . SER A 1 68 ? -1.056 -57.75 16.578 1 90.12 68 SER A N 1
ATOM 526 C CA . SER A 1 68 ? 0.077 -58.594 16.969 1 90.12 68 SER A CA 1
ATOM 527 C C . SER A 1 68 ? 0.564 -59.438 15.805 1 90.12 68 SER A C 1
ATOM 529 O O . SER A 1 68 ? 1.557 -60.156 15.93 1 90.12 68 SER A O 1
ATOM 531 N N . PHE A 1 69 ? -0.128 -59.312 14.75 1 92.31 69 PHE A N 1
ATOM 532 C CA . PHE A 1 69 ? 0.182 -60.125 13.586 1 92.31 69 PHE A CA 1
ATOM 533 C C . PHE A 1 69 ? 1.628 -59.938 13.148 1 92.31 69 PHE A C 1
ATOM 535 O O . PHE A 1 69 ? 2.379 -60.906 13 1 92.31 69 PHE A O 1
ATOM 542 N N . PRO A 1 70 ? 2.129 -58.688 12.945 1 93.12 70 PRO A N 1
ATOM 543 C CA . PRO A 1 70 ? 3.518 -58.531 12.516 1 93.12 70 PRO A CA 1
ATOM 544 C C . PRO A 1 70 ? 4.52 -59.125 13.516 1 93.12 70 PRO A C 1
ATOM 546 O O . PRO A 1 70 ? 5.555 -59.656 13.109 1 93.12 70 PRO A O 1
ATOM 549 N N . HIS A 1 71 ? 4.188 -59.094 14.734 1 92 71 HIS A N 1
ATOM 550 C CA . HIS A 1 71 ? 5.07 -59.656 15.758 1 92 71 HIS A CA 1
ATOM 551 C C . HIS A 1 71 ? 5.121 -61.188 15.68 1 92 71 HIS A C 1
ATOM 553 O O . HIS A 1 71 ? 6.184 -61.781 15.867 1 92 71 HIS A O 1
ATOM 559 N N . ARG A 1 72 ? 3.979 -61.75 15.367 1 91.12 72 ARG A N 1
ATOM 560 C CA . ARG A 1 72 ? 3.93 -63.219 15.227 1 91.12 72 ARG A CA 1
ATOM 561 C C . ARG A 1 72 ? 4.762 -63.688 14.039 1 91.12 72 ARG A C 1
ATOM 563 O O . ARG A 1 72 ? 5.484 -64.688 14.125 1 91.12 72 ARG A O 1
ATOM 570 N N . VAL A 1 73 ? 4.664 -62.938 13.047 1 92.12 73 VAL A N 1
ATOM 571 C CA . VAL A 1 73 ? 5.438 -63.281 11.859 1 92.12 73 VAL A CA 1
ATOM 572 C C . VAL A 1 73 ? 6.922 -63.031 12.125 1 92.12 73 VAL A C 1
ATOM 574 O O . VAL A 1 73 ? 7.773 -63.812 11.703 1 92.12 73 VAL A O 1
ATOM 577 N N . THR A 1 74 ? 7.305 -61.938 12.812 1 92.62 74 THR A N 1
ATOM 578 C CA . THR A 1 74 ? 8.68 -61.594 13.141 1 92.62 74 THR A CA 1
ATOM 579 C C . THR A 1 74 ? 9.32 -62.656 14.031 1 92.62 74 THR A C 1
ATOM 581 O O . THR A 1 74 ? 10.531 -62.875 13.977 1 92.62 74 THR A O 1
ATOM 584 N N . ALA A 1 75 ? 8.477 -63.25 14.859 1 88.38 75 ALA A N 1
ATOM 585 C CA . ALA A 1 75 ? 8.977 -64.25 15.773 1 88.38 75 ALA A CA 1
ATOM 586 C C . ALA A 1 75 ? 9.57 -65.438 15 1 88.38 75 ALA A C 1
ATOM 588 O O . ALA A 1 75 ? 10.5 -66.125 15.484 1 88.38 75 ALA A O 1
ATOM 589 N N . ALA A 1 76 ? 9.102 -65.625 13.852 1 85 76 ALA A N 1
ATOM 590 C CA . ALA A 1 76 ? 9.641 -66.688 13.008 1 85 76 ALA A CA 1
ATOM 591 C C . ALA A 1 76 ? 11.062 -66.375 12.57 1 85 76 ALA A C 1
ATOM 593 O O . ALA A 1 76 ? 11.844 -67.312 12.273 1 85 76 ALA A O 1
ATOM 594 N N . LEU A 1 77 ? 11.469 -65.125 12.594 1 86.38 77 LEU A N 1
ATOM 595 C CA . LEU A 1 77 ? 12.805 -64.688 12.18 1 86.38 77 LEU A CA 1
ATOM 596 C C . LEU A 1 77 ? 13.797 -64.812 13.336 1 86.38 77 LEU A C 1
ATOM 598 O O . LEU A 1 77 ? 15.008 -64.938 13.117 1 86.38 77 LEU A O 1
ATOM 602 N N . LYS A 1 78 ? 13.383 -64.812 14.641 1 81.25 78 LYS A N 1
ATOM 603 C CA . LYS A 1 78 ? 14.234 -64.875 15.82 1 81.25 78 LYS A CA 1
ATOM 604 C C . LYS A 1 78 ? 14.586 -66.312 16.203 1 81.25 78 LYS A C 1
ATOM 606 O O . LYS A 1 78 ? 15.5 -66.562 16.984 1 81.25 78 LYS A O 1
ATOM 611 N N . LEU A 1 79 ? 13.859 -67.312 15.859 1 69.44 79 LEU A N 1
ATOM 612 C CA . LEU A 1 79 ? 14.039 -68.688 16.281 1 69.44 79 LEU A CA 1
ATOM 613 C C . LEU A 1 79 ? 15.406 -69.188 15.852 1 69.44 79 LEU A C 1
ATOM 615 O O . LEU A 1 79 ? 15.789 -69.062 14.688 1 69.44 79 LEU A O 1
ATOM 619 N N . GLU A 1 80 ? 16.578 -69.125 16.719 1 60.22 80 GLU A N 1
ATOM 620 C CA . GLU A 1 80 ? 17.953 -69.562 16.594 1 60.22 80 GLU A CA 1
ATOM 621 C C . GLU A 1 80 ? 18.047 -70.938 16.016 1 60.22 80 GLU A C 1
ATOM 623 O O . GLU A 1 80 ? 19.109 -71.375 15.602 1 60.22 80 GLU A O 1
ATOM 628 N N . GLU A 1 81 ? 17.141 -71.875 16.328 1 52.41 81 GLU A N 1
ATOM 629 C CA . GLU A 1 81 ? 17.375 -73.312 16.156 1 52.41 81 GLU A CA 1
ATOM 630 C C . GLU A 1 81 ? 17.562 -73.688 14.688 1 52.41 81 GLU A C 1
ATOM 632 O O . GLU A 1 81 ? 17.047 -73 13.805 1 52.41 81 GLU A O 1
ATOM 637 N N . SER A 1 82 ? 18.562 -74.562 14.383 1 50.66 82 SER A N 1
ATOM 638 C CA . SER A 1 82 ? 19.031 -75.312 13.219 1 50.66 82 SER A CA 1
ATOM 639 C C . SER A 1 82 ? 17.875 -75.562 12.258 1 50.66 82 SER A C 1
ATOM 641 O O . SER A 1 82 ? 18.094 -75.875 11.086 1 50.66 82 SER A O 1
ATOM 643 N N . ASN A 1 83 ? 16.531 -75.625 12.734 1 52.44 83 ASN A N 1
ATOM 644 C CA . ASN A 1 83 ? 15.492 -76.25 11.961 1 52.44 83 ASN A CA 1
ATOM 645 C C . ASN A 1 83 ? 14.656 -75.25 11.18 1 52.44 83 ASN A C 1
ATOM 647 O O . ASN A 1 83 ? 13.57 -75.562 10.695 1 52.44 83 ASN A O 1
ATOM 651 N N . CYS A 1 84 ? 14.719 -73.938 11.281 1 59.62 84 CYS A N 1
ATOM 652 C CA . CYS A 1 84 ? 13.812 -73.188 10.438 1 59.62 84 CYS A CA 1
ATOM 653 C C . CYS A 1 84 ? 14.281 -73.188 8.984 1 59.62 84 CYS A C 1
ATOM 655 O O . CYS A 1 84 ? 15.406 -72.75 8.695 1 59.62 84 CYS A O 1
ATOM 657 N N . SER A 1 85 ? 13.516 -73.875 8.172 1 73.19 85 SER A N 1
ATOM 658 C CA . SER A 1 85 ? 13.758 -74.062 6.75 1 73.19 85 SER A CA 1
ATOM 659 C C . SER A 1 85 ? 13.867 -72.75 6.004 1 73.19 85 SER A C 1
ATOM 661 O O . SER A 1 85 ? 13.273 -71.75 6.41 1 73.19 85 SER A O 1
ATOM 663 N N . ASP A 1 86 ? 14.781 -72.562 5.195 1 79.75 86 ASP A N 1
ATOM 664 C CA . ASP A 1 86 ? 15.023 -71.438 4.289 1 79.75 86 ASP A CA 1
ATOM 665 C C . ASP A 1 86 ? 13.719 -70.938 3.654 1 79.75 86 ASP A C 1
ATOM 667 O O . ASP A 1 86 ? 13.523 -69.75 3.467 1 79.75 86 ASP A O 1
ATOM 671 N N . GLY A 1 87 ? 12.789 -71.812 3.615 1 80.5 87 GLY A N 1
ATOM 672 C CA . GLY A 1 87 ? 11.516 -71.438 3 1 80.5 87 GLY A CA 1
ATOM 673 C C . GLY A 1 87 ? 10.609 -70.625 3.91 1 80.5 87 GLY A C 1
ATOM 674 O O . GLY A 1 87 ? 9.938 -69.75 3.461 1 80.5 87 GLY A O 1
ATOM 675 N N . HIS A 1 88 ? 10.68 -71 5.219 1 83.88 88 HIS A N 1
ATOM 676 C CA . HIS A 1 88 ? 9.82 -70.312 6.168 1 83.88 88 HIS A CA 1
ATOM 677 C C . HIS A 1 88 ? 10.32 -68.875 6.41 1 83.88 88 HIS A C 1
ATOM 679 O O . HIS A 1 88 ? 9.516 -67.938 6.578 1 83.88 88 HIS A O 1
ATOM 685 N N . ILE A 1 89 ? 11.617 -68.75 6.371 1 88.38 89 ILE A N 1
ATOM 686 C CA . ILE A 1 89 ? 12.172 -67.375 6.547 1 88.38 89 ILE A CA 1
ATOM 687 C C . ILE A 1 89 ? 11.812 -66.5 5.348 1 88.38 89 ILE A C 1
ATOM 689 O O . ILE A 1 89 ? 11.383 -65.375 5.508 1 88.38 89 ILE A O 1
ATOM 693 N N . ALA A 1 90 ? 11.914 -67.062 4.215 1 89.12 90 ALA A N 1
ATOM 694 C CA . ALA A 1 90 ? 11.594 -66.375 2.992 1 89.12 90 ALA A CA 1
ATOM 695 C C . ALA A 1 90 ? 10.125 -65.938 2.953 1 89.12 90 ALA A C 1
ATOM 697 O O . ALA A 1 90 ? 9.773 -64.875 2.541 1 89.12 90 ALA A O 1
ATOM 698 N N . LEU A 1 91 ? 9.328 -66.875 3.375 1 89.75 91 LEU A N 1
ATOM 699 C CA . LEU A 1 91 ? 7.895 -66.625 3.406 1 89.75 91 LEU A CA 1
ATOM 700 C C . LEU A 1 91 ? 7.57 -65.5 4.414 1 89.75 91 LEU A C 1
ATOM 702 O O . LEU A 1 91 ? 6.785 -64.625 4.121 1 89.75 91 LEU A O 1
ATOM 706 N N . SER A 1 92 ? 8.156 -65.625 5.602 1 92 92 SER A N 1
ATOM 707 C CA . SER A 1 92 ? 7.93 -64.562 6.621 1 92 92 SER A CA 1
ATOM 708 C C . SER A 1 92 ? 8.359 -63.219 6.133 1 92 92 SER A C 1
ATOM 710 O O . SER A 1 92 ? 7.668 -62.219 6.363 1 92 92 SER A O 1
ATOM 712 N N . CYS A 1 93 ? 9.461 -63.156 5.457 1 93.69 93 CYS A N 1
ATOM 713 C CA . CYS A 1 93 ? 9.953 -61.875 4.926 1 93.69 93 CYS A CA 1
ATOM 714 C C . CYS A 1 93 ? 9.016 -61.344 3.848 1 93.69 93 CYS A C 1
ATOM 716 O O . CYS A 1 93 ? 8.719 -60.156 3.816 1 93.69 93 CYS A O 1
ATOM 718 N N . ALA A 1 94 ? 8.5 -62.156 3.029 1 92.12 94 ALA A N 1
ATOM 719 C CA . ALA A 1 94 ? 7.59 -61.75 1.963 1 92.12 94 ALA A CA 1
ATOM 720 C C . ALA A 1 94 ? 6.301 -61.188 2.535 1 92.12 94 ALA A C 1
ATOM 722 O O . ALA A 1 94 ? 5.785 -60.188 2.031 1 92.12 94 ALA A O 1
ATOM 723 N N . ILE A 1 95 ? 5.871 -61.812 3.574 1 93.56 95 ILE A N 1
ATOM 724 C CA . ILE A 1 95 ? 4.652 -61.344 4.223 1 93.56 95 ILE A CA 1
ATOM 725 C C . ILE A 1 95 ? 4.891 -59.969 4.844 1 93.56 95 ILE A C 1
ATOM 727 O O . ILE A 1 95 ? 4.074 -59.062 4.684 1 93.56 95 ILE A O 1
ATOM 731 N N . LEU A 1 96 ? 6.016 -59.844 5.469 1 94.81 96 LEU A N 1
ATOM 732 C CA . LEU A 1 96 ? 6.297 -58.594 6.148 1 94.81 96 LEU A CA 1
ATOM 733 C C . LEU A 1 96 ? 6.531 -57.469 5.137 1 94.81 96 LEU A C 1
ATOM 735 O O . LEU A 1 96 ? 6.09 -56.344 5.344 1 94.81 96 LEU A O 1
ATOM 739 N N . VAL A 1 97 ? 7.223 -57.688 4.047 1 94.25 97 VAL A N 1
ATOM 740 C CA . VAL A 1 97 ? 7.449 -56.688 3.002 1 94.25 97 VAL A CA 1
ATOM 741 C C . VAL A 1 97 ? 6.113 -56.25 2.408 1 94.25 97 VAL A C 1
ATOM 743 O O . VAL A 1 97 ? 5.859 -55.062 2.264 1 94.25 97 VAL A O 1
ATOM 746 N N . ALA A 1 98 ? 5.266 -57.219 2.137 1 92.69 98 ALA A N 1
ATOM 747 C CA . ALA A 1 98 ? 3.953 -56.906 1.577 1 92.69 98 ALA A CA 1
ATOM 748 C C . ALA A 1 98 ? 3.113 -56.094 2.562 1 92.69 98 ALA A C 1
ATOM 750 O O . ALA A 1 98 ? 2.357 -55.219 2.16 1 92.69 98 ALA A O 1
ATOM 751 N N . PHE A 1 99 ? 3.295 -56.469 3.768 1 93.44 99 PHE A N 1
ATOM 752 C CA . PHE A 1 99 ? 2.521 -55.75 4.773 1 93.44 99 PHE A CA 1
ATOM 753 C C . PHE A 1 99 ? 2.971 -54.312 4.863 1 93.44 99 PHE A C 1
ATOM 755 O O . PHE A 1 99 ? 2.143 -53.406 4.965 1 93.44 99 PHE A O 1
ATOM 762 N N . ILE A 1 100 ? 4.273 -54.062 4.836 1 92.5 100 ILE A N 1
ATOM 763 C CA . ILE A 1 100 ? 4.793 -52.688 4.906 1 92.5 100 ILE A CA 1
ATOM 764 C C . ILE A 1 100 ? 4.332 -51.906 3.68 1 92.5 100 ILE A C 1
ATOM 766 O O . ILE A 1 100 ? 3.922 -50.75 3.797 1 92.5 100 ILE A O 1
ATOM 770 N N . GLU A 1 101 ? 4.289 -52.531 2.576 1 87.69 101 GLU A N 1
ATOM 771 C CA . GLU A 1 101 ? 3.836 -51.875 1.35 1 87.69 101 GLU A CA 1
ATOM 772 C C . GLU A 1 101 ? 2.352 -51.531 1.421 1 87.69 101 GLU A C 1
ATOM 774 O O . GLU A 1 101 ? 1.944 -50.438 1.038 1 87.69 101 GLU A O 1
ATOM 779 N N . GLU A 1 102 ? 1.671 -52.469 1.929 1 85.56 102 GLU A N 1
ATOM 780 C CA . GLU A 1 102 ? 0.234 -52.25 2.062 1 85.56 102 GLU A CA 1
ATOM 781 C C . GLU A 1 102 ? -0.069 -51.188 3.107 1 85.56 102 GLU A C 1
ATOM 783 O O . GLU A 1 102 ? -0.995 -50.406 2.939 1 85.56 102 GLU A O 1
ATOM 788 N N . ALA A 1 103 ? 0.735 -51.25 4.086 1 84.94 103 ALA A N 1
ATOM 789 C CA . ALA A 1 103 ? 0.543 -50.281 5.148 1 84.94 103 ALA A CA 1
ATOM 790 C C . ALA A 1 103 ? 0.799 -48.875 4.637 1 84.94 103 ALA A C 1
ATOM 792 O O . ALA A 1 103 ? 0.115 -47.906 5.039 1 84.94 103 ALA A O 1
ATOM 793 N N . GLU A 1 104 ? 1.701 -48.719 3.684 1 81.31 104 GLU A N 1
ATOM 794 C CA . GLU A 1 104 ? 2.062 -47.406 3.182 1 81.31 104 GLU A CA 1
ATOM 795 C C . GLU A 1 104 ? 1.098 -46.938 2.092 1 81.31 104 GLU A C 1
ATOM 797 O O . GLU A 1 104 ? 0.982 -45.75 1.821 1 81.31 104 GLU A O 1
ATOM 802 N N . ARG A 1 105 ? 0.522 -47.75 1.405 1 72.81 105 ARG A N 1
ATOM 803 C CA . ARG A 1 105 ? -0.383 -47.438 0.307 1 72.81 105 ARG A CA 1
ATOM 804 C C . ARG A 1 105 ? -1.675 -46.812 0.826 1 72.81 105 ARG A C 1
ATOM 806 O O . ARG A 1 105 ? -2.432 -47.469 1.554 1 72.81 105 ARG A O 1
ATOM 813 N N . ALA A 1 106 ? -1.67 -45.531 0.426 1 62.06 106 ALA A N 1
ATOM 814 C CA . ALA A 1 106 ? -2.895 -44.844 0.818 1 62.06 106 ALA A CA 1
ATOM 815 C C . ALA A 1 106 ? -4.012 -45.094 -0.19 1 62.06 106 ALA A C 1
ATOM 817 O O . ALA A 1 106 ? -4.078 -44.406 -1.229 1 62.06 106 ALA A O 1
ATOM 818 N N . GLU A 1 107 ? -4.137 -46.125 -1.01 1 53.16 107 GLU A N 1
ATOM 819 C CA . GLU A 1 107 ? -5.062 -46.344 -2.113 1 53.16 107 GLU A CA 1
ATOM 820 C C . GLU A 1 107 ? -6.434 -45.75 -1.813 1 53.16 107 GLU A C 1
ATOM 822 O O . GLU A 1 107 ? -6.836 -45.656 -0.652 1 53.16 107 GLU A O 1
ATOM 827 N N . GLY A 1 108 ? -7.438 -45.312 -3.035 1 43.41 108 GLY A N 1
ATOM 828 C CA . GLY A 1 108 ? -8.648 -44.844 -3.689 1 43.41 108 GLY A CA 1
ATOM 829 C C . GLY A 1 108 ? -9.836 -44.719 -2.748 1 43.41 108 GLY A C 1
ATOM 830 O O . GLY A 1 108 ? -10.898 -44.25 -3.135 1 43.41 108 GLY A O 1
ATOM 831 N N . THR A 1 109 ? -10.117 -45.938 -2.137 1 40.91 109 THR A N 1
ATOM 832 C CA . THR A 1 109 ? -11.508 -46.125 -1.741 1 40.91 109 THR A CA 1
ATOM 833 C C . THR A 1 109 ? -11.945 -45.094 -0.726 1 40.91 109 THR A C 1
ATOM 835 O O . THR A 1 109 ? -11.102 -44.438 -0.097 1 40.91 109 THR A O 1
ATOM 838 N N . ALA A 1 110 ? -13.211 -45.094 -0.546 1 40.5 110 ALA A N 1
ATOM 839 C CA . ALA A 1 110 ? -14.156 -44.438 0.354 1 40.5 110 ALA A CA 1
ATOM 840 C C . ALA A 1 110 ? -13.562 -44.281 1.75 1 40.5 110 ALA A C 1
ATOM 842 O O . ALA A 1 110 ? -14.148 -43.625 2.607 1 40.5 110 ALA A O 1
ATOM 843 N N . ARG A 1 111 ? -12.859 -45.312 2.297 1 48.09 111 ARG A N 1
ATOM 844 C CA . ARG A 1 111 ? -12.586 -45.281 3.729 1 48.09 111 ARG A CA 1
ATOM 845 C C . ARG A 1 111 ? -11.523 -44.25 4.062 1 48.09 111 ARG A C 1
ATOM 847 O O . ARG A 1 111 ? -10.641 -43.969 3.248 1 48.09 111 ARG A O 1
ATOM 854 N N . SER A 1 112 ? -11.484 -43.625 5.359 1 57.12 112 SER A N 1
ATOM 855 C CA . SER A 1 112 ? -11.07 -42.375 5.973 1 57.12 112 SER A CA 1
ATOM 856 C C . SER A 1 112 ? -9.555 -42.281 6.109 1 57.12 112 SER A C 1
ATOM 858 O O . SER A 1 112 ? -8.906 -43.281 6.438 1 57.12 112 SER A O 1
ATOM 860 N N . LEU A 1 113 ? -8.727 -41.562 5.328 1 57.06 113 LEU A N 1
ATOM 861 C CA . LEU A 1 113 ? -7.336 -41.156 5.473 1 57.06 113 LEU A CA 1
ATOM 862 C C . LEU A 1 113 ? -6.926 -41.125 6.941 1 57.06 113 LEU A C 1
ATOM 864 O O . LEU A 1 113 ? -5.773 -41.406 7.273 1 57.06 113 LEU A O 1
ATOM 868 N N . ILE A 1 114 ? -7.949 -41.031 7.723 1 57.19 114 ILE A N 1
ATOM 869 C CA . ILE A 1 114 ? -7.684 -40.969 9.156 1 57.19 114 ILE A CA 1
ATOM 870 C C . ILE A 1 114 ? -7.297 -42.375 9.648 1 57.19 114 ILE A C 1
ATOM 872 O O . ILE A 1 114 ? -6.363 -42.531 10.445 1 57.19 114 ILE A O 1
ATOM 876 N N . ASN A 1 115 ? -8.062 -43.281 9.117 1 65.56 115 ASN A N 1
ATOM 877 C CA . ASN A 1 115 ? -7.773 -44.656 9.531 1 65.56 115 ASN A CA 1
ATOM 878 C C . ASN A 1 115 ? -6.41 -45.125 9.023 1 65.56 115 ASN A C 1
ATOM 880 O O . ASN A 1 115 ? -5.691 -45.844 9.727 1 65.56 115 ASN A O 1
ATOM 884 N N . HIS A 1 116 ? -6.008 -44.625 7.949 1 72.56 116 HIS A N 1
ATOM 885 C CA . HIS A 1 116 ? -4.707 -45 7.402 1 72.56 116 HIS A CA 1
ATOM 886 C C . HIS A 1 116 ? -3.57 -44.375 8.219 1 72.56 116 HIS A C 1
ATOM 888 O O . HIS A 1 116 ? -2.605 -45.062 8.555 1 72.56 116 HIS A O 1
ATOM 894 N N . LYS A 1 117 ? -3.664 -43.188 8.484 1 70.5 117 LYS A N 1
ATOM 895 C CA . LYS A 1 117 ? -2.6 -42.531 9.234 1 70.5 117 LYS A CA 1
ATOM 896 C C . LYS A 1 117 ? -2.445 -43.156 10.625 1 70.5 117 LYS A C 1
ATOM 898 O O . LYS A 1 117 ? -1.325 -43.312 11.109 1 70.5 117 LYS A O 1
ATOM 903 N N . ARG A 1 118 ? -3.641 -43.469 11.141 1 72.25 118 ARG A N 1
ATOM 904 C CA . ARG A 1 118 ? -3.596 -44.125 12.438 1 72.25 118 ARG A CA 1
ATOM 905 C C . ARG A 1 118 ? -2.887 -45.469 12.352 1 72.25 118 ARG A C 1
ATOM 907 O O . ARG A 1 118 ? -2.031 -45.781 13.18 1 72.25 118 ARG A O 1
ATOM 914 N N . MET A 1 119 ? -3.209 -46.062 11.453 1 79.75 119 MET A N 1
ATOM 915 C CA . MET A 1 119 ? -2.664 -47.406 11.281 1 79.75 119 MET A CA 1
ATOM 916 C C . MET A 1 119 ? -1.162 -47.344 11.023 1 79.75 119 MET A C 1
ATOM 918 O O . MET A 1 119 ? -0.397 -48.094 11.648 1 79.75 119 MET A O 1
ATOM 922 N N . ILE A 1 120 ? -0.719 -46.438 10.227 1 82.69 120 ILE A N 1
ATOM 923 C CA . ILE A 1 120 ? 0.682 -46.406 9.82 1 82.69 120 ILE A CA 1
ATOM 924 C C . ILE A 1 120 ? 1.542 -45.906 10.969 1 82.69 120 ILE A C 1
ATOM 926 O O . ILE A 1 120 ? 2.672 -46.344 11.164 1 82.69 120 ILE A O 1
ATOM 930 N N . THR A 1 121 ? 1.03 -45.031 11.672 1 79.69 121 THR A N 1
ATOM 931 C CA . THR A 1 121 ? 1.776 -44.5 12.812 1 79.69 121 THR A CA 1
ATOM 932 C C . THR A 1 121 ? 1.908 -45.562 13.898 1 79.69 121 THR A C 1
ATOM 934 O O . THR A 1 121 ? 2.979 -45.719 14.492 1 79.69 121 THR A O 1
ATOM 937 N N . CYS A 1 122 ? 0.774 -46.188 14.117 1 81.75 122 CYS A N 1
ATOM 938 C CA . CYS A 1 122 ? 0.814 -47.281 15.094 1 81.75 122 CYS A CA 1
ATOM 939 C C . CYS A 1 122 ? 1.783 -48.375 14.664 1 81.75 122 CYS A C 1
ATOM 941 O O . CYS A 1 122 ? 2.545 -48.875 15.477 1 81.75 122 CYS A O 1
ATOM 943 N N . PHE A 1 123 ? 1.748 -48.656 13.477 1 88.56 123 PHE A N 1
ATOM 944 C CA . PHE A 1 123 ? 2.637 -49.688 12.93 1 88.56 123 PHE A CA 1
ATOM 945 C C . PHE A 1 123 ? 4.094 -49.25 13.055 1 88.56 123 PHE A C 1
ATOM 947 O O . PHE A 1 123 ? 4.941 -50.031 13.492 1 88.56 123 PHE A O 1
ATOM 954 N N . ARG A 1 124 ? 4.441 -48.031 12.742 1 87.38 124 ARG A N 1
ATOM 955 C CA . ARG A 1 124 ? 5.801 -47.5 12.805 1 87.38 124 ARG A CA 1
ATOM 956 C C . ARG A 1 124 ? 6.348 -47.594 14.227 1 87.38 124 ARG A C 1
ATOM 958 O O . ARG A 1 124 ? 7.461 -48.062 14.445 1 87.38 124 ARG A O 1
ATOM 965 N N . ASN A 1 125 ? 5.59 -47.219 15.141 1 84.44 125 ASN A N 1
ATOM 966 C CA . ASN A 1 125 ? 6.07 -47.062 16.516 1 84.44 125 ASN A CA 1
ATOM 967 C C . ASN A 1 125 ? 6.164 -48.438 17.203 1 84.44 125 ASN A C 1
ATOM 969 O O . ASN A 1 125 ? 7.105 -48.688 17.969 1 84.44 125 ASN A O 1
ATOM 973 N N . ALA A 1 126 ? 5.234 -49.281 16.828 1 86.06 126 ALA A N 1
ATOM 974 C CA . ALA A 1 126 ? 5.148 -50.5 17.609 1 86.06 126 ALA A CA 1
ATOM 975 C C . ALA A 1 126 ? 5.852 -51.656 16.906 1 86.06 126 ALA A C 1
ATOM 977 O O . ALA A 1 126 ? 6.379 -52.562 17.547 1 86.06 126 ALA A O 1
ATOM 978 N N . CYS A 1 127 ? 5.883 -51.594 15.688 1 90.56 127 CYS A N 1
ATOM 979 C CA . CYS A 1 127 ? 6.23 -52.812 15.008 1 90.56 127 CYS A CA 1
ATOM 980 C C . CYS A 1 127 ? 7.496 -52.656 14.172 1 90.56 127 CYS A C 1
ATOM 982 O O . CYS A 1 127 ? 8.281 -53.594 14.023 1 90.56 127 CYS A O 1
ATOM 984 N N . LEU A 1 128 ? 7.816 -51.562 13.68 1 92.44 128 LEU A N 1
ATOM 985 C CA . LEU A 1 128 ? 8.836 -51.406 12.648 1 92.44 128 LEU A CA 1
ATOM 986 C C . LEU A 1 128 ? 10.227 -51.688 13.219 1 92.44 128 LEU A C 1
ATOM 988 O O . LEU A 1 128 ? 11.039 -52.375 12.602 1 92.44 128 LEU A O 1
ATOM 992 N N . LEU A 1 129 ? 10.562 -51.156 14.383 1 92.69 129 LEU A N 1
ATOM 993 C CA . LEU A 1 129 ? 11.898 -51.312 14.953 1 92.69 129 LEU A CA 1
ATOM 994 C C . LEU A 1 129 ? 12.164 -52.75 15.32 1 92.69 129 LEU A C 1
ATOM 996 O O . LEU A 1 129 ? 13.219 -53.312 14.977 1 92.69 129 LEU A O 1
ATOM 1000 N N . PRO A 1 130 ? 11.203 -53.406 16 1 92.5 130 PRO A N 1
ATOM 1001 C CA . PRO A 1 130 ? 11.43 -54.812 16.297 1 92.5 130 PRO A CA 1
ATOM 1002 C C . PRO A 1 130 ? 11.602 -55.656 15.031 1 92.5 130 PRO A C 1
ATOM 1004 O O . PRO A 1 130 ? 12.398 -56.594 15.023 1 92.5 130 PRO A O 1
ATOM 1007 N N . ILE A 1 131 ? 10.93 -55.375 14.055 1 94.06 131 ILE A N 1
ATOM 1008 C CA . ILE A 1 131 ? 11.07 -56.094 12.797 1 94.06 131 ILE A CA 1
ATOM 1009 C C . ILE A 1 131 ? 12.461 -55.875 12.219 1 94.06 131 ILE A C 1
ATOM 1011 O O . ILE A 1 131 ? 13.109 -56.812 11.758 1 94.06 131 ILE A O 1
ATOM 1015 N N . PHE A 1 132 ? 12.93 -54.656 12.242 1 95 132 PHE A N 1
ATOM 1016 C CA . PHE A 1 132 ? 14.25 -54.344 11.727 1 95 132 PHE A CA 1
ATOM 1017 C C . PHE A 1 132 ? 15.336 -55.094 12.492 1 95 132 PHE A C 1
ATOM 1019 O O . PHE A 1 132 ? 16.25 -55.625 11.898 1 95 132 PHE A O 1
ATOM 1026 N N . ARG A 1 133 ? 15.18 -55.156 13.805 1 93.75 133 ARG A N 1
ATOM 1027 C CA . ARG A 1 133 ? 16.156 -55.844 14.648 1 93.75 133 ARG A CA 1
ATOM 1028 C C . ARG A 1 133 ? 16.203 -57.312 14.344 1 93.75 133 ARG A C 1
ATOM 1030 O O . ARG A 1 133 ? 17.281 -57.906 14.203 1 93.75 133 ARG A O 1
ATOM 1037 N N . ALA A 1 134 ? 15.039 -57.844 14.219 1 92.88 134 ALA A N 1
ATOM 1038 C CA . ALA A 1 134 ? 14.961 -59.281 13.93 1 92.88 134 ALA A CA 1
ATOM 1039 C C . ALA A 1 134 ? 15.547 -59.594 12.555 1 92.88 134 ALA A C 1
ATOM 1041 O O . ALA A 1 134 ? 16.297 -60.531 12.398 1 92.88 134 ALA A O 1
ATOM 1042 N N . ALA A 1 135 ? 15.195 -58.781 11.625 1 93.44 135 ALA A N 1
ATOM 1043 C CA . ALA A 1 135 ? 15.688 -59 10.266 1 93.44 135 ALA A CA 1
ATOM 1044 C C . ALA A 1 135 ? 17.203 -58.812 10.195 1 93.44 135 ALA A C 1
ATOM 1046 O O . ALA A 1 135 ? 17.906 -59.594 9.547 1 93.44 135 ALA A O 1
ATOM 1047 N N . SER A 1 136 ? 17.75 -57.781 10.82 1 93.88 136 SER A N 1
ATOM 1048 C CA . SER A 1 136 ? 19.172 -57.5 10.836 1 93.88 136 SER A CA 1
ATOM 1049 C C . SER A 1 136 ? 19.953 -58.656 11.492 1 93.88 136 SER A C 1
ATOM 1051 O O . SER A 1 136 ? 20.984 -59.094 10.977 1 93.88 136 SER A O 1
ATOM 1053 N N . GLN A 1 137 ? 19.406 -59.125 12.57 1 91.44 137 GLN A N 1
ATOM 1054 C CA . GLN A 1 137 ? 20.062 -60.219 13.281 1 91.44 137 GLN A CA 1
ATOM 1055 C C . GLN A 1 137 ? 20.031 -61.5 12.469 1 91.44 137 GLN A C 1
ATOM 1057 O O . GLN A 1 137 ? 21.031 -62.219 12.398 1 91.44 137 GLN A O 1
ATOM 1062 N N . CYS A 1 138 ? 18.922 -61.719 11.922 1 89.94 138 CYS A N 1
ATOM 1063 C CA . CYS A 1 138 ? 18.797 -62.906 11.078 1 89.94 138 CYS A CA 1
ATOM 1064 C C . CYS A 1 138 ? 19.75 -62.844 9.891 1 89.94 138 CYS A C 1
ATOM 1066 O O . CYS A 1 138 ? 20.375 -63.844 9.531 1 89.94 138 CYS A O 1
ATOM 1068 N N . LEU A 1 139 ? 19.922 -61.719 9.305 1 90.88 139 LEU A N 1
ATOM 1069 C CA . LEU A 1 139 ? 20.797 -61.531 8.156 1 90.88 139 LEU A CA 1
ATOM 1070 C C . LEU A 1 139 ? 22.25 -61.75 8.539 1 90.88 139 LEU A C 1
ATOM 1072 O O . LEU A 1 139 ? 23.016 -62.375 7.785 1 90.88 139 LEU A O 1
ATOM 1076 N N . LYS A 1 140 ? 22.688 -61.375 9.672 1 88.62 140 LYS A N 1
ATOM 1077 C CA . LYS A 1 140 ? 24.062 -61.531 10.141 1 88.62 140 LYS A CA 1
ATOM 1078 C C . LYS A 1 140 ? 24.375 -62.969 10.453 1 88.62 140 LYS A C 1
ATOM 1080 O O . LYS A 1 140 ? 25.5 -63.438 10.273 1 88.62 140 LYS A O 1
ATOM 1085 N N . ARG A 1 141 ? 23.375 -63.719 10.758 1 84.38 141 ARG A N 1
ATOM 1086 C CA . ARG A 1 141 ? 23.562 -65.125 11.188 1 84.38 141 ARG A CA 1
ATOM 1087 C C . ARG A 1 141 ? 23.578 -66.062 9.992 1 84.38 141 ARG A C 1
ATOM 1089 O O . ARG A 1 141 ? 24.234 -67.062 10.023 1 84.38 141 ARG A O 1
ATOM 1096 N N . ILE A 1 142 ? 22.844 -65.75 9.055 1 77.94 142 ILE A N 1
ATOM 1097 C CA . ILE A 1 142 ? 22.688 -66.688 7.938 1 77.94 142 ILE A CA 1
ATOM 1098 C C . ILE A 1 142 ? 24 -66.812 7.164 1 77.94 142 ILE A C 1
ATOM 1100 O O . ILE A 1 142 ? 24.609 -65.75 6.812 1 77.94 142 ILE A O 1
ATOM 1104 N N . GLN A 1 143 ? 24.594 -68 7.137 1 70.81 143 GLN A N 1
ATOM 1105 C CA . GLN A 1 143 ? 25.891 -68.25 6.492 1 70.81 143 GLN A CA 1
ATOM 1106 C C . GLN A 1 143 ? 25.703 -68.562 5.012 1 70.81 143 GLN A C 1
ATOM 1108 O O . GLN A 1 143 ? 26.578 -68.25 4.195 1 70.81 143 GLN A O 1
ATOM 1113 N N . GLN A 1 144 ? 24.531 -69.188 4.566 1 66.06 144 GLN A N 1
ATOM 1114 C CA . GLN A 1 144 ? 24.344 -69.562 3.17 1 66.06 144 GLN A CA 1
ATOM 1115 C C . GLN A 1 144 ? 23.906 -68.375 2.33 1 66.06 144 GLN A C 1
ATOM 1117 O O . GLN A 1 144 ? 22.906 -67.688 2.65 1 66.06 144 GLN A O 1
ATOM 1122 N N . THR A 1 145 ? 24.75 -67.938 1.316 1 62.12 145 THR A N 1
ATOM 1123 C CA . THR A 1 145 ? 24.562 -66.688 0.56 1 62.12 145 THR A CA 1
ATOM 1124 C C . THR A 1 145 ? 23.547 -66.875 -0.563 1 62.12 145 THR A C 1
ATOM 1126 O O . THR A 1 145 ? 23.062 -65.938 -1.145 1 62.12 145 THR A O 1
ATOM 1129 N N . ASP A 1 146 ? 23.234 -68.125 -1.016 1 63.84 146 ASP A N 1
ATOM 1130 C CA . ASP A 1 146 ? 22.484 -68.25 -2.262 1 63.84 146 ASP A CA 1
ATOM 1131 C C . ASP A 1 146 ? 21.047 -68.688 -1.99 1 63.84 146 ASP A C 1
ATOM 1133 O O . ASP A 1 146 ? 20.312 -69.062 -2.914 1 63.84 146 ASP A O 1
ATOM 1137 N N . GLY A 1 147 ? 20.469 -68.312 -0.894 1 76.12 147 GLY A N 1
ATOM 1138 C CA . GLY A 1 147 ? 19.156 -68.938 -0.627 1 76.12 147 GLY A CA 1
ATOM 1139 C C . GLY A 1 147 ? 18.031 -67.875 -0.682 1 76.12 147 GLY A C 1
ATOM 1140 O O . GLY A 1 147 ? 18.281 -66.688 -0.707 1 76.12 147 GLY A O 1
ATOM 1141 N N . LYS A 1 148 ? 16.797 -68.25 -1.009 1 81.88 148 LYS A N 1
ATOM 1142 C CA . LYS A 1 148 ? 15.57 -67.5 -1.014 1 81.88 148 LYS A CA 1
ATOM 1143 C C . LYS A 1 148 ? 15.414 -66.688 0.285 1 81.88 148 LYS A C 1
ATOM 1145 O O . LYS A 1 148 ? 14.828 -65.625 0.297 1 81.88 148 LYS A O 1
ATOM 1150 N N . ALA A 1 149 ? 16.062 -67.188 1.282 1 86.75 149 ALA A N 1
ATOM 1151 C CA . ALA A 1 149 ? 15.953 -66.562 2.59 1 86.75 149 ALA A CA 1
ATOM 1152 C C . ALA A 1 149 ? 16.734 -65.25 2.625 1 86.75 149 ALA A C 1
ATOM 1154 O O . ALA A 1 149 ? 16.25 -64.25 3.125 1 86.75 149 ALA A O 1
ATOM 1155 N N . ILE A 1 150 ? 17.859 -65.25 2.041 1 89.56 150 ILE A N 1
ATOM 1156 C CA . ILE A 1 150 ? 18.703 -64.062 2.074 1 89.56 150 ILE A CA 1
ATOM 1157 C C . ILE A 1 150 ? 18.062 -62.969 1.221 1 89.56 150 ILE A C 1
ATOM 1159 O O . ILE A 1 150 ? 18.062 -61.812 1.607 1 89.56 150 ILE A O 1
ATOM 1163 N N . CYS A 1 151 ? 17.5 -63.344 0.111 1 89.69 151 CYS A N 1
ATOM 1164 C CA . CYS A 1 151 ? 16.844 -62.375 -0.76 1 89.69 151 CYS A CA 1
ATOM 1165 C C . CYS A 1 151 ? 15.656 -61.719 -0.061 1 89.69 151 CYS A C 1
ATOM 1167 O O . CYS A 1 151 ? 15.445 -60.531 -0.163 1 89.69 151 CYS A O 1
ATOM 1169 N N . GLY A 1 152 ? 14.953 -62.594 0.639 1 90.25 152 GLY A N 1
ATOM 1170 C CA . GLY A 1 152 ? 13.82 -62.062 1.382 1 90.25 152 GLY A CA 1
ATOM 1171 C C . GLY A 1 152 ? 14.219 -61.156 2.512 1 90.25 152 GLY A C 1
ATOM 1172 O O . GLY A 1 152 ? 13.578 -60.125 2.74 1 90.25 152 GLY A O 1
ATOM 1173 N N . LEU A 1 153 ? 15.266 -61.469 3.168 1 92.62 153 LEU A N 1
ATOM 1174 C CA . LEU A 1 153 ? 15.734 -60.656 4.293 1 92.62 153 LEU A CA 1
ATOM 1175 C C . LEU A 1 153 ? 16.25 -59.312 3.816 1 92.62 153 LEU A C 1
ATOM 1177 O O . LEU A 1 153 ? 15.969 -58.281 4.438 1 92.62 153 LEU A O 1
ATOM 1181 N N . VAL A 1 154 ? 16.938 -59.281 2.734 1 93.44 154 VAL A N 1
ATOM 1182 C CA . VAL A 1 154 ? 17.469 -58.031 2.197 1 93.44 154 VAL A CA 1
ATOM 1183 C C . VAL A 1 154 ? 16.312 -57.156 1.731 1 93.44 154 VAL A C 1
ATOM 1185 O O . VAL A 1 154 ? 16.312 -55.938 1.982 1 93.44 154 VAL A O 1
ATOM 1188 N N . ALA A 1 155 ? 15.383 -57.75 1.097 1 93.44 155 ALA A N 1
ATOM 1189 C CA . ALA A 1 155 ? 14.211 -57 0.642 1 93.44 155 ALA A CA 1
ATOM 1190 C C . ALA A 1 155 ? 13.461 -56.406 1.82 1 93.44 155 ALA A C 1
ATOM 1192 O O . ALA A 1 155 ? 12.969 -55.281 1.73 1 93.44 155 ALA A O 1
ATOM 1193 N N . LEU A 1 156 ? 13.391 -57.188 2.879 1 94.94 156 LEU A N 1
ATOM 1194 C CA . LEU A 1 156 ? 12.711 -56.688 4.07 1 94.94 156 LEU A CA 1
ATOM 1195 C C . LEU A 1 156 ? 13.477 -55.5 4.688 1 94.94 156 LEU A C 1
ATOM 1197 O O . LEU A 1 156 ? 12.891 -54.469 5.012 1 94.94 156 LEU A O 1
ATOM 1201 N N . VAL A 1 157 ? 14.75 -55.656 4.797 1 94 157 VAL A N 1
ATOM 1202 C CA . VAL A 1 157 ? 15.578 -54.594 5.359 1 94 157 VAL A CA 1
ATOM 1203 C C . VAL A 1 157 ? 15.461 -53.344 4.5 1 94 157 VAL A C 1
ATOM 1205 O O . VAL A 1 157 ? 15.297 -52.219 5.023 1 94 157 VAL A O 1
ATOM 1208 N N . LYS A 1 158 ? 15.516 -53.531 3.275 1 92.56 158 LYS A N 1
ATOM 1209 C CA . LYS A 1 158 ? 15.383 -52.406 2.336 1 92.56 158 LYS A CA 1
ATOM 1210 C C . LYS A 1 158 ? 14.047 -51.688 2.518 1 92.56 158 LYS A C 1
ATOM 1212 O O . LYS A 1 158 ? 14.008 -50.469 2.629 1 92.56 158 LYS A O 1
ATOM 1217 N N . ARG A 1 159 ? 13.078 -52.438 2.572 1 92.25 159 ARG A N 1
ATOM 1218 C CA . ARG A 1 159 ? 11.742 -51.844 2.646 1 92.25 159 ARG A CA 1
ATOM 1219 C C . ARG A 1 159 ? 11.547 -51.094 3.955 1 92.25 159 ARG A C 1
ATOM 1221 O O . ARG A 1 159 ? 10.898 -50.062 3.98 1 92.25 159 ARG A O 1
ATOM 1228 N N . ILE A 1 160 ? 12.094 -51.594 5.02 1 93.12 160 ILE A N 1
ATOM 1229 C CA . ILE A 1 160 ? 11.977 -50.938 6.316 1 93.12 160 ILE A CA 1
ATOM 1230 C C . ILE A 1 160 ? 12.742 -49.625 6.293 1 93.12 160 ILE A C 1
ATOM 1232 O O . ILE A 1 160 ? 12.234 -48.594 6.758 1 93.12 160 ILE A O 1
ATOM 1236 N N . LEU A 1 161 ? 13.844 -49.688 5.684 1 90.25 161 LEU A N 1
ATOM 1237 C CA . LEU A 1 161 ? 14.688 -48.5 5.68 1 90.25 161 LEU A CA 1
ATOM 1238 C C . LEU A 1 161 ? 14.125 -47.438 4.75 1 90.25 161 LEU A C 1
ATOM 1240 O O . LEU A 1 161 ? 14.359 -46.25 4.957 1 90.25 161 LEU A O 1
ATOM 1244 N N . LEU A 1 162 ? 13.383 -47.812 3.824 1 88.25 162 LEU A N 1
ATOM 1245 C CA . LEU A 1 162 ? 12.805 -46.875 2.873 1 88.25 162 LEU A CA 1
ATOM 1246 C C . LEU A 1 162 ? 11.414 -46.438 3.316 1 88.25 162 LEU A C 1
ATOM 1248 O O . LEU A 1 162 ? 10.727 -45.688 2.598 1 88.25 162 LEU A O 1
ATOM 1252 N N . PHE A 1 163 ? 11.031 -46.906 4.477 1 87.25 163 PHE A N 1
ATOM 1253 C CA . PHE A 1 163 ? 9.742 -46.531 5.051 1 87.25 163 PHE A CA 1
ATOM 1254 C C . PHE A 1 163 ? 9.695 -45.031 5.332 1 87.25 163 PHE A C 1
ATOM 1256 O O . PHE A 1 163 ? 10.688 -44.438 5.762 1 87.25 163 PHE A O 1
ATOM 1263 N N . ASP A 1 164 ? 8.602 -44.406 5.062 1 79.12 164 ASP A N 1
ATOM 1264 C CA . ASP A 1 164 ? 8.43 -43 5.355 1 79.12 164 ASP A CA 1
ATOM 1265 C C . ASP A 1 164 ? 8.148 -42.781 6.84 1 79.12 164 ASP A C 1
ATOM 1267 O O . ASP A 1 164 ? 7.004 -42.875 7.285 1 79.12 164 ASP A O 1
ATOM 1271 N N . PHE A 1 165 ? 9.109 -42.469 7.547 1 80.88 165 PHE A N 1
ATOM 1272 C CA . PHE A 1 165 ? 9.016 -42.375 9 1 80.88 165 PHE A CA 1
ATOM 1273 C C . PHE A 1 165 ? 8.203 -41.125 9.406 1 80.88 165 PHE A C 1
ATOM 1275 O O . PHE A 1 165 ? 7.773 -41.031 10.555 1 80.88 165 PHE A O 1
ATOM 1282 N N . THR A 1 166 ? 8.055 -40.188 8.539 1 68.81 166 THR A N 1
ATOM 1283 C CA . THR A 1 166 ? 7.234 -39 8.844 1 68.81 166 THR A CA 1
ATOM 1284 C C . THR A 1 166 ? 5.758 -39.312 8.617 1 68.81 166 THR A C 1
ATOM 1286 O O . THR A 1 166 ? 4.887 -38.562 9.07 1 68.81 166 THR A O 1
ATOM 1289 N N . CYS A 1 167 ? 5.438 -40.406 8.117 1 63.97 167 CYS A N 1
ATOM 1290 C CA . CYS A 1 167 ? 4.086 -40.875 7.816 1 63.97 167 CYS A CA 1
ATOM 1291 C C . CYS A 1 167 ? 3.32 -39.812 7.027 1 63.97 167 CYS A C 1
ATOM 1293 O O . CYS A 1 167 ? 2.154 -39.531 7.32 1 63.97 167 CYS A O 1
ATOM 1295 N N . SER A 1 168 ? 4.086 -39.031 6.223 1 58.72 168 SER A N 1
ATOM 1296 C CA . SER A 1 168 ? 3.443 -37.969 5.438 1 58.72 168 SER A CA 1
ATOM 1297 C C . SER A 1 168 ? 2.654 -38.562 4.27 1 58.72 168 SER A C 1
ATOM 1299 O O . SER A 1 168 ? 2.994 -39.625 3.76 1 58.72 168 SER A O 1
ATOM 1301 N N . CYS A 1 169 ? 1.492 -38.469 4.301 1 54.25 169 CYS A N 1
ATOM 1302 C CA . CYS A 1 169 ? 0.682 -38.938 3.191 1 54.25 169 CYS A CA 1
ATOM 1303 C C . CYS A 1 169 ? 1.175 -38.375 1.863 1 54.25 169 CYS A C 1
ATOM 1305 O O . CYS A 1 169 ? 0.578 -38.625 0.816 1 54.25 169 CYS A O 1
ATOM 1307 N N . ASP A 1 170 ? 2.064 -37.406 1.955 1 50.78 170 ASP A N 1
ATOM 1308 C CA . ASP A 1 170 ? 2.541 -36.812 0.719 1 50.78 170 ASP A CA 1
ATOM 1309 C C . ASP A 1 170 ? 3.457 -37.75 -0.048 1 50.78 170 ASP A C 1
ATOM 1311 O O . ASP A 1 170 ? 4.047 -38.656 0.538 1 50.78 170 ASP A O 1
ATOM 1315 N N . GLU A 1 171 ? 3.184 -37.844 -1.238 1 50.81 171 GLU A N 1
ATOM 1316 C CA . GLU A 1 171 ? 4.082 -38.625 -2.098 1 50.81 171 GLU A CA 1
ATOM 1317 C C . GLU A 1 171 ? 5.539 -38.406 -1.688 1 50.81 171 GLU A C 1
ATOM 1319 O O . GLU A 1 171 ? 5.965 -37.281 -1.416 1 50.81 171 GLU A O 1
ATOM 1324 N N . ALA A 1 172 ? 6.051 -39.375 -1.113 1 48.22 172 ALA A N 1
ATOM 1325 C CA . ALA A 1 172 ? 7.426 -39.438 -0.627 1 48.22 172 ALA A CA 1
ATOM 1326 C C . ALA A 1 172 ? 8.367 -38.688 -1.553 1 48.22 172 ALA A C 1
ATOM 1328 O O . ALA A 1 172 ? 8.289 -38.812 -2.775 1 48.22 172 ALA A O 1
ATOM 1329 N N . ALA A 1 173 ? 8.789 -37.5 -1.169 1 46.47 173 ALA A N 1
ATOM 1330 C CA . ALA A 1 173 ? 9.836 -36.812 -1.907 1 46.47 173 ALA A CA 1
ATOM 1331 C C . ALA A 1 173 ? 10.953 -37.75 -2.307 1 46.47 173 ALA A C 1
ATOM 1333 O O . ALA A 1 173 ? 11.461 -38.531 -1.473 1 46.47 173 ALA A O 1
ATOM 1334 N N . ASP A 1 174 ? 10.984 -38.219 -3.385 1 51.06 174 ASP A N 1
ATOM 1335 C CA . ASP A 1 174 ? 11.883 -39.25 -3.928 1 51.06 174 ASP A CA 1
ATOM 1336 C C . ASP A 1 174 ? 13.281 -39.094 -3.324 1 51.06 174 ASP A C 1
ATOM 1338 O O . ASP A 1 174 ? 13.93 -40.125 -3.021 1 51.06 174 ASP A O 1
ATOM 1342 N N . ASP A 1 175 ? 14.102 -38.094 -3.648 1 53.94 175 ASP A N 1
ATOM 1343 C CA . ASP A 1 175 ? 15.555 -38.188 -3.496 1 53.94 175 ASP A CA 1
ATOM 1344 C C . ASP A 1 175 ? 16.031 -37.375 -2.293 1 53.94 175 ASP A C 1
ATOM 1346 O O . ASP A 1 175 ? 16.438 -36.219 -2.434 1 53.94 175 ASP A O 1
ATOM 1350 N N . VAL A 1 176 ? 15.672 -37.844 -1.153 1 58.09 176 VAL A N 1
ATOM 1351 C CA . VAL A 1 176 ? 16.125 -37.156 0.047 1 58.09 176 VAL A CA 1
ATOM 1352 C C . VAL A 1 176 ? 17.594 -37.5 0.325 1 58.09 176 VAL A C 1
ATOM 1354 O O . VAL A 1 176 ? 17.969 -38.688 0.344 1 58.09 176 VAL A O 1
ATOM 1357 N N . MET A 1 177 ? 18.484 -36.625 0.331 1 66.56 177 MET A N 1
ATOM 1358 C CA . MET A 1 177 ? 19.922 -36.812 0.503 1 66.56 177 MET A CA 1
ATOM 1359 C C . MET A 1 177 ? 20.25 -37.25 1.928 1 66.56 177 MET A C 1
ATOM 1361 O O . MET A 1 177 ? 21.219 -37.969 2.154 1 66.56 177 MET A O 1
ATOM 1365 N N . THR A 1 178 ? 19.375 -36.812 2.869 1 72.12 178 THR A N 1
ATOM 1366 C CA . THR A 1 178 ? 19.578 -37.219 4.254 1 72.12 178 THR A CA 1
ATOM 1367 C C . THR A 1 178 ? 18.281 -37.75 4.855 1 72.12 178 THR A C 1
ATOM 1369 O O . THR A 1 178 ? 17.219 -37.156 4.668 1 72.12 178 THR A O 1
ATOM 1372 N N . CYS A 1 179 ? 18.344 -38.875 5.332 1 75.44 179 CYS A N 1
ATOM 1373 C CA . CYS A 1 179 ? 17.188 -39.562 5.891 1 75.44 179 CYS A CA 1
ATOM 1374 C C . CYS A 1 179 ? 17.062 -39.281 7.383 1 75.44 179 CYS A C 1
ATOM 1376 O O . CYS A 1 179 ? 18.047 -39.344 8.117 1 75.44 179 CYS A O 1
ATOM 1378 N N . GLU A 1 180 ? 15.922 -38.906 7.77 1 78.5 180 GLU A N 1
ATOM 1379 C CA . GLU A 1 180 ? 15.664 -38.656 9.188 1 78.5 180 GLU A CA 1
ATOM 1380 C C . GLU A 1 180 ? 15.023 -39.875 9.844 1 78.5 180 GLU A C 1
ATOM 1382 O O . GLU A 1 180 ? 13.992 -40.375 9.383 1 78.5 180 GLU A O 1
ATOM 1387 N N . PHE A 1 181 ? 15.828 -40.531 10.719 1 84.81 181 PHE A N 1
ATOM 1388 C CA . PHE A 1 181 ? 15.352 -41.656 11.5 1 84.81 181 PHE A CA 1
ATOM 1389 C C . PHE A 1 181 ? 15.117 -41.281 12.953 1 84.81 181 PHE A C 1
ATOM 1391 O O . PHE A 1 181 ? 15.734 -40.312 13.445 1 84.81 181 PHE A O 1
ATOM 1398 N N . PRO A 1 182 ? 14.156 -41.906 13.625 1 82.69 182 PRO A N 1
ATOM 1399 C CA . PRO A 1 182 ? 13.977 -41.625 15.055 1 82.69 182 PRO A CA 1
ATOM 1400 C C . PRO A 1 182 ? 15.227 -41.938 15.875 1 82.69 182 PRO A C 1
ATOM 1402 O O . PRO A 1 182 ? 15.977 -42.875 15.531 1 82.69 182 PRO A O 1
ATOM 1405 N N . LEU A 1 183 ? 15.555 -41.219 16.938 1 83.88 183 LEU A N 1
ATOM 1406 C CA . LEU A 1 183 ? 16.75 -41.344 17.766 1 83.88 183 LEU A CA 1
ATOM 1407 C C . LEU A 1 183 ? 16.859 -42.719 18.391 1 83.88 183 LEU A C 1
ATOM 1409 O O . LEU A 1 183 ? 17.953 -43.219 18.641 1 83.88 183 LEU A O 1
ATOM 1413 N N . GLU A 1 184 ? 15.688 -43.344 18.547 1 84.62 184 GLU A N 1
ATOM 1414 C CA . GLU A 1 184 ? 15.664 -44.656 19.172 1 84.62 184 GLU A CA 1
ATOM 1415 C C . GLU A 1 184 ? 16.297 -45.688 18.25 1 84.62 184 GLU A C 1
ATOM 1417 O O . GLU A 1 184 ? 16.703 -46.781 18.719 1 84.62 184 GLU A O 1
ATOM 1422 N N . TRP A 1 185 ? 16.5 -45.375 16.969 1 90.06 185 TRP A N 1
ATOM 1423 C CA . TRP A 1 185 ? 17.016 -46.312 15.977 1 90.06 185 TRP A CA 1
ATOM 1424 C C . TRP A 1 185 ? 18.531 -46.188 15.852 1 90.06 185 TRP A C 1
ATOM 1426 O O . TRP A 1 185 ? 19.156 -46.969 15.109 1 90.06 185 TRP A O 1
ATOM 1436 N N . ALA A 1 186 ? 19.234 -45.375 16.531 1 89 186 ALA A N 1
ATOM 1437 C CA . ALA A 1 186 ? 20.625 -44.969 16.312 1 89 186 ALA A CA 1
ATOM 1438 C C . ALA A 1 186 ? 21.547 -46.188 16.438 1 89 186 ALA A C 1
ATOM 1440 O O . ALA A 1 186 ? 22.344 -46.469 15.539 1 89 186 ALA A O 1
ATOM 1441 N N . ALA A 1 187 ? 21.359 -46.969 17.5 1 88.25 187 ALA A N 1
ATOM 1442 C CA . ALA A 1 187 ? 22.25 -48.094 17.766 1 88.25 187 ALA A CA 1
ATOM 1443 C C . ALA A 1 187 ? 22.062 -49.188 16.734 1 88.25 187 ALA A C 1
ATOM 1445 O O . ALA A 1 187 ? 23.031 -49.875 16.375 1 88.25 187 ALA A O 1
ATOM 1446 N N . ASP A 1 188 ? 20.875 -49.344 16.203 1 91.06 188 ASP A N 1
ATOM 1447 C CA . ASP A 1 188 ? 20.562 -50.406 15.25 1 91.06 188 ASP A CA 1
ATOM 1448 C C . ASP A 1 188 ? 20.953 -49.969 13.836 1 91.06 188 ASP A C 1
ATOM 1450 O O . ASP A 1 188 ? 21.297 -50.812 13.008 1 91.06 188 ASP A O 1
ATOM 1454 N N . LEU A 1 189 ? 20.906 -48.781 13.562 1 91.5 189 LEU A N 1
ATOM 1455 C CA . LEU A 1 189 ? 21.203 -48.281 12.227 1 91.5 189 LEU A CA 1
ATOM 1456 C C . LEU A 1 189 ? 22.719 -48.219 11.984 1 91.5 189 LEU A C 1
ATOM 1458 O O . LEU A 1 189 ? 23.188 -48.656 10.922 1 91.5 189 LEU A O 1
ATOM 1462 N N . VAL A 1 190 ? 23.406 -47.719 12.984 1 90.75 190 VAL A N 1
ATOM 1463 C CA . VAL A 1 190 ? 24.859 -47.594 12.836 1 90.75 190 VAL A CA 1
ATOM 1464 C C . VAL A 1 190 ? 25.531 -48.875 13.352 1 90.75 190 VAL A C 1
ATOM 1466 O O . VAL A 1 190 ? 26.391 -48.812 14.234 1 90.75 190 VAL A O 1
ATOM 1469 N N . ASP A 1 191 ? 25.047 -50 12.82 1 90.56 191 ASP A N 1
ATOM 1470 C CA . ASP A 1 191 ? 25.609 -51.312 13.141 1 90.56 191 ASP A CA 1
ATOM 1471 C C . ASP A 1 191 ? 26.625 -51.75 12.078 1 90.56 191 ASP A C 1
ATOM 1473 O O . ASP A 1 191 ? 26.25 -52.062 10.945 1 90.56 191 ASP A O 1
ATOM 1477 N N . GLN A 1 192 ? 27.922 -51.812 12.43 1 89.56 192 GLN A N 1
ATOM 1478 C CA . GLN A 1 192 ? 29 -52.156 11.5 1 89.56 192 GLN A CA 1
ATOM 1479 C C . GLN A 1 192 ? 28.812 -53.562 10.938 1 89.56 192 GLN A C 1
ATOM 1481 O O . GLN A 1 192 ? 29.141 -53.844 9.773 1 89.56 192 GLN A O 1
ATOM 1486 N N . GLY A 1 193 ? 28.297 -54.344 11.812 1 90.56 193 GLY A N 1
ATOM 1487 C CA . GLY A 1 193 ? 28.062 -55.719 11.367 1 90.56 193 GLY A CA 1
ATOM 1488 C C . GLY A 1 193 ? 27.094 -55.812 10.211 1 90.56 193 GLY A C 1
ATOM 1489 O O . GLY A 1 193 ? 27.312 -56.562 9.258 1 90.56 193 GLY A O 1
ATOM 1490 N N . LEU A 1 194 ? 26.078 -55.094 10.281 1 93.19 194 LEU A N 1
ATOM 1491 C CA . LEU A 1 194 ? 25.062 -55.094 9.227 1 93.19 194 LEU A CA 1
ATOM 1492 C C . LEU A 1 194 ? 25.625 -54.5 7.938 1 93.19 194 LEU A C 1
ATOM 1494 O O . LEU A 1 194 ? 25.422 -55.062 6.855 1 93.19 194 LEU A O 1
ATOM 1498 N N . LEU A 1 195 ? 26.344 -53.438 8 1 93.81 195 LEU A N 1
ATOM 1499 C CA . LEU A 1 195 ? 26.906 -52.781 6.832 1 93.81 195 LEU A CA 1
ATOM 1500 C C . LEU A 1 195 ? 27.891 -53.688 6.105 1 93.81 195 LEU A C 1
ATOM 1502 O O . LEU A 1 195 ? 27.812 -53.844 4.883 1 93.81 195 LEU A O 1
ATOM 1506 N N . VAL A 1 196 ? 28.688 -54.312 6.887 1 92.88 196 VAL A N 1
ATOM 1507 C CA . VAL A 1 196 ? 29.703 -55.188 6.316 1 92.88 196 VAL A CA 1
ATOM 1508 C C . VAL A 1 196 ? 29.031 -56.406 5.66 1 92.88 196 VAL A C 1
ATOM 1510 O O . VAL A 1 196 ? 29.422 -56.812 4.566 1 92.88 196 VAL A O 1
ATOM 1513 N N . LYS A 1 197 ? 28.047 -56.844 6.305 1 92.5 197 LYS A N 1
ATOM 1514 C CA . LYS A 1 197 ? 27.328 -58 5.746 1 92.5 197 LYS A CA 1
ATOM 1515 C C . LYS A 1 197 ? 26.672 -57.625 4.414 1 92.5 197 LYS A C 1
ATOM 1517 O O . LYS A 1 197 ? 26.719 -58.406 3.467 1 92.5 197 LYS A O 1
ATOM 1522 N N . LEU A 1 198 ? 26.156 -56.531 4.355 1 94.19 198 LEU A N 1
ATOM 1523 C CA . LEU A 1 198 ? 25.5 -56.094 3.121 1 94.19 198 LEU A CA 1
ATOM 1524 C C . LEU A 1 198 ? 26.516 -55.938 1.999 1 94.19 198 LEU A C 1
ATOM 1526 O O . LEU A 1 198 ? 26.281 -56.344 0.865 1 94.19 198 LEU A O 1
ATOM 1530 N N . PHE A 1 199 ? 27.672 -55.375 2.219 1 93.5 199 PHE A N 1
ATOM 1531 C CA . PHE A 1 199 ? 28.703 -55.25 1.198 1 93.5 199 PHE A CA 1
ATOM 1532 C C . PHE A 1 199 ? 29.281 -56.594 0.807 1 93.5 199 PHE A C 1
ATOM 1534 O O . PHE A 1 199 ? 29.641 -56.812 -0.353 1 93.5 199 PHE A O 1
ATOM 1541 N N . ASP A 1 200 ? 29.266 -57.5 1.781 1 90.62 200 ASP A N 1
ATOM 1542 C CA . ASP A 1 200 ? 29.719 -58.844 1.483 1 90.62 200 ASP A CA 1
ATOM 1543 C C . ASP A 1 200 ? 28.734 -59.562 0.549 1 90.62 200 ASP A C 1
ATOM 1545 O O . ASP A 1 200 ? 29.156 -60.281 -0.356 1 90.62 200 ASP A O 1
ATOM 1549 N N . LEU A 1 201 ? 27.562 -59.344 0.862 1 91 201 LEU A N 1
ATOM 1550 C CA . LEU A 1 201 ? 26.547 -59.938 -0 1 91 201 LEU A CA 1
ATOM 1551 C C . LEU A 1 201 ? 26.656 -59.406 -1.42 1 91 201 LEU A C 1
ATOM 1553 O O . LEU A 1 201 ? 26.453 -60.125 -2.389 1 91 201 LEU A O 1
ATOM 1557 N N . TYR A 1 202 ? 26.984 -58.156 -1.575 1 92.88 202 TYR A N 1
ATOM 1558 C CA . TYR A 1 202 ? 27.172 -57.562 -2.9 1 92.88 202 TYR A CA 1
ATOM 1559 C C . TYR A 1 202 ? 28.375 -58.188 -3.605 1 92.88 202 TYR A C 1
ATOM 1561 O O . TYR A 1 202 ? 28.359 -58.375 -4.824 1 92.88 202 TYR A O 1
ATOM 1569 N N . ALA A 1 203 ? 29.359 -58.531 -2.848 1 88.06 203 ALA A N 1
ATOM 1570 C CA . ALA A 1 203 ? 30.609 -59.031 -3.412 1 88.06 203 ALA A CA 1
ATOM 1571 C C . ALA A 1 203 ? 30.469 -60.5 -3.844 1 88.06 203 ALA A C 1
ATOM 1573 O O . ALA A 1 203 ? 31.312 -61 -4.594 1 88.06 203 ALA A O 1
ATOM 1574 N N . THR A 1 204 ? 29.406 -61.125 -3.418 1 84.81 204 THR A N 1
ATOM 1575 C CA . THR A 1 204 ? 29.203 -62.5 -3.773 1 84.81 204 THR A CA 1
ATOM 1576 C C . THR A 1 204 ? 28.859 -62.656 -5.254 1 84.81 204 THR A C 1
ATOM 1578 O O . THR A 1 204 ? 28.188 -61.781 -5.828 1 84.81 204 THR A O 1
ATOM 1581 N N . PRO A 1 205 ? 29.5 -63.625 -5.898 1 78.5 205 PRO A N 1
ATOM 1582 C CA . PRO A 1 205 ? 29.312 -63.781 -7.34 1 78.5 205 PRO A CA 1
ATOM 1583 C C . PRO A 1 205 ? 27.906 -64.25 -7.707 1 78.5 205 PRO A C 1
ATOM 1585 O O . PRO A 1 205 ? 27.703 -64.938 -8.688 1 78.5 205 PRO A O 1
ATOM 1588 N N . VAL A 1 206 ? 26.969 -63.719 -7.227 1 71.5 206 VAL A N 1
ATOM 1589 C CA . VAL A 1 206 ? 25.578 -64.062 -7.539 1 71.5 206 VAL A CA 1
ATOM 1590 C C . VAL A 1 206 ? 25.141 -63.344 -8.812 1 71.5 206 VAL A C 1
ATOM 1592 O O . VAL A 1 206 ? 25.547 -62.219 -9.062 1 71.5 206 VAL A O 1
ATOM 1595 N N . THR A 1 207 ? 24.469 -64 -9.703 1 69.06 207 THR A N 1
ATOM 1596 C CA . THR A 1 207 ? 24.141 -63.531 -11.055 1 69.06 207 THR A CA 1
ATOM 1597 C C . THR A 1 207 ? 22.797 -62.812 -11.086 1 69.06 207 THR A C 1
ATOM 1599 O O . THR A 1 207 ? 22.391 -62.312 -12.125 1 69.06 207 THR A O 1
ATOM 1602 N N . ASN A 1 208 ? 22.062 -62.562 -9.953 1 84.19 208 ASN A N 1
ATOM 1603 C CA . ASN A 1 208 ? 20.734 -61.938 -10.109 1 84.19 208 ASN A CA 1
ATOM 1604 C C . ASN A 1 208 ? 20.797 -60.438 -9.914 1 84.19 208 ASN A C 1
ATOM 1606 O O . ASN A 1 208 ? 21.016 -59.969 -8.805 1 84.19 208 ASN A O 1
ATOM 1610 N N . PRO A 1 209 ? 20.609 -59.594 -10.898 1 89.25 209 PRO A N 1
ATOM 1611 C CA . PRO A 1 209 ? 20.719 -58.125 -10.836 1 89.25 209 PRO A CA 1
ATOM 1612 C C . PRO A 1 209 ? 19.688 -57.531 -9.883 1 89.25 209 PRO A C 1
ATOM 1614 O O . PRO A 1 209 ? 20 -56.531 -9.211 1 89.25 209 PRO A O 1
ATOM 1617 N N . SER A 1 210 ? 18.562 -58.125 -9.797 1 90.06 210 SER A N 1
ATOM 1618 C CA . SER A 1 210 ? 17.531 -57.562 -8.922 1 90.06 210 SER A CA 1
ATOM 1619 C C . SER A 1 210 ? 17.953 -57.656 -7.457 1 90.06 210 SER A C 1
ATOM 1621 O O . SER A 1 210 ? 17.703 -56.75 -6.676 1 90.06 210 SER A O 1
ATOM 1623 N N . PHE A 1 211 ? 18.562 -58.781 -7.129 1 91 211 PHE A N 1
ATOM 1624 C CA . PHE A 1 211 ? 19.062 -58.938 -5.77 1 91 211 PHE A CA 1
ATOM 1625 C C . PHE A 1 211 ? 20.141 -57.938 -5.453 1 91 211 PHE A C 1
ATOM 1627 O O . PHE A 1 211 ? 20.125 -57.312 -4.387 1 91 211 PHE A O 1
ATOM 1634 N N . LEU A 1 212 ? 20.969 -57.719 -6.363 1 92.69 212 LEU A N 1
ATOM 1635 C CA . LEU A 1 212 ? 22.047 -56.781 -6.164 1 92.69 212 LEU A CA 1
ATOM 1636 C C . LEU A 1 212 ? 21.516 -55.344 -6.008 1 92.69 212 LEU A C 1
ATOM 1638 O O . LEU A 1 212 ? 22.031 -54.562 -5.199 1 92.69 212 LEU A O 1
ATOM 1642 N N . CYS A 1 213 ? 20.562 -55.031 -6.773 1 93.69 213 CYS A N 1
ATOM 1643 C CA . CYS A 1 213 ? 19.922 -53.719 -6.652 1 93.69 213 CYS A CA 1
ATOM 1644 C C . CYS A 1 213 ? 19.297 -53.531 -5.273 1 93.69 213 CYS A C 1
ATOM 1646 O O . CYS A 1 213 ? 19.438 -52.469 -4.664 1 93.69 213 CYS A O 1
ATOM 1648 N N . ASP A 1 214 ? 18.656 -54.562 -4.816 1 93.38 214 ASP A N 1
ATOM 1649 C CA . ASP A 1 214 ? 18.047 -54.5 -3.492 1 93.38 214 ASP A CA 1
ATOM 1650 C C . ASP A 1 214 ? 19.094 -54.281 -2.408 1 93.38 214 ASP A C 1
ATOM 1652 O O . ASP A 1 214 ? 18.844 -53.531 -1.45 1 93.38 214 ASP A O 1
ATOM 1656 N N . VAL A 1 215 ? 20.188 -54.906 -2.584 1 93.62 215 VAL A N 1
ATOM 1657 C CA . VAL A 1 215 ? 21.281 -54.781 -1.615 1 93.62 215 VAL A CA 1
ATOM 1658 C C . VAL A 1 215 ? 21.75 -53.312 -1.589 1 93.62 215 VAL A C 1
ATOM 1660 O O . VAL A 1 215 ? 21.891 -52.719 -0.518 1 93.62 215 VAL A O 1
ATOM 1663 N N . LEU A 1 216 ? 21.984 -52.781 -2.742 1 94.06 216 LEU A N 1
ATOM 1664 C CA . LEU A 1 216 ? 22.469 -51.438 -2.836 1 94.06 216 LEU A CA 1
ATOM 1665 C C . LEU A 1 216 ? 21.438 -50.438 -2.289 1 94.06 216 LEU A C 1
ATOM 1667 O O . LEU A 1 216 ? 21.781 -49.469 -1.61 1 94.06 216 LEU A O 1
ATOM 1671 N N . GLU A 1 217 ? 20.25 -50.719 -2.559 1 93.19 217 GLU A N 1
ATOM 1672 C CA . GLU A 1 217 ? 19.172 -49.844 -2.08 1 93.19 217 GLU A CA 1
ATOM 1673 C C . GLU A 1 217 ? 19.047 -49.906 -0.562 1 93.19 217 GLU A C 1
ATOM 1675 O O . GLU A 1 217 ? 18.578 -48.969 0.069 1 93.19 217 GLU A O 1
ATOM 1680 N N . ALA A 1 218 ? 19.328 -50.969 -0.018 1 93.81 218 ALA A N 1
ATOM 1681 C CA . ALA A 1 218 ? 19.312 -51.094 1.437 1 93.81 218 ALA A CA 1
ATOM 1682 C C . ALA A 1 218 ? 20.484 -50.344 2.062 1 93.81 218 ALA A C 1
ATOM 1684 O O . ALA A 1 218 ? 20.375 -49.844 3.178 1 93.81 218 ALA A O 1
ATOM 1685 N N . ILE A 1 219 ? 21.578 -50.312 1.321 1 93.81 219 ILE A N 1
ATOM 1686 C CA . ILE A 1 219 ? 22.781 -49.656 1.83 1 93.81 219 ILE A CA 1
ATOM 1687 C C . ILE A 1 219 ? 22.625 -48.125 1.751 1 93.81 219 ILE A C 1
ATOM 1689 O O . ILE A 1 219 ? 23.141 -47.406 2.602 1 93.81 219 ILE A O 1
ATOM 1693 N N . THR A 1 220 ? 21.953 -47.625 0.782 1 92.81 220 THR A N 1
ATOM 1694 C CA . THR A 1 220 ? 21.859 -46.219 0.484 1 92.81 220 THR A CA 1
ATOM 1695 C C . THR A 1 220 ? 21.297 -45.438 1.684 1 92.81 220 THR A C 1
ATOM 1697 O O . THR A 1 220 ? 21.891 -44.438 2.111 1 92.81 220 THR A O 1
ATOM 1700 N N . PRO A 1 221 ? 20.203 -45.906 2.307 1 90.81 221 PRO A N 1
ATOM 1701 C CA . PRO A 1 221 ? 19.719 -45.188 3.48 1 90.81 221 PRO A CA 1
ATOM 1702 C C . PRO A 1 221 ? 20.688 -45.25 4.66 1 90.81 221 PRO A C 1
ATOM 1704 O O . PRO A 1 221 ? 20.719 -44.344 5.5 1 90.81 221 PRO A O 1
ATOM 1707 N N . LEU A 1 222 ? 21.422 -46.281 4.77 1 91.38 222 LEU A N 1
ATOM 1708 C CA . LEU A 1 222 ? 22.391 -46.438 5.848 1 91.38 222 LEU A CA 1
ATOM 1709 C C . LEU A 1 222 ? 23.547 -45.469 5.688 1 91.38 222 LEU A C 1
ATOM 1711 O O . LEU A 1 222 ? 24.141 -45.031 6.68 1 91.38 222 LEU A O 1
ATOM 1715 N N . VAL A 1 223 ? 23.844 -45.219 4.469 1 90.44 223 VAL A N 1
ATOM 1716 C CA . VAL A 1 223 ? 24.891 -44.25 4.184 1 90.44 223 VAL A CA 1
ATOM 1717 C C . VAL A 1 223 ? 24.375 -42.812 4.418 1 90.44 223 VAL A C 1
ATOM 1719 O O . VAL A 1 223 ? 25.141 -41.906 4.742 1 90.44 223 VAL A O 1
ATOM 1722 N N . SER A 1 224 ? 23.125 -42.594 4.402 1 89.38 224 SER A N 1
ATOM 1723 C CA . SER A 1 224 ? 22.516 -41.281 4.48 1 89.38 224 SER A CA 1
ATOM 1724 C C . SER A 1 224 ? 22.016 -40.969 5.895 1 89.38 224 SER A C 1
ATOM 1726 O O . SER A 1 224 ? 21.062 -40.219 6.078 1 89.38 224 SER A O 1
ATOM 1728 N N . VAL A 1 225 ? 22.625 -41.531 6.824 1 88.38 225 VAL A N 1
ATOM 1729 C CA . VAL A 1 225 ? 22.25 -41.312 8.219 1 88.38 225 VAL A CA 1
ATOM 1730 C C . VAL A 1 225 ? 22.766 -39.969 8.695 1 88.38 225 VAL A C 1
ATOM 1732 O O . VAL A 1 225 ? 23.906 -39.594 8.414 1 88.38 225 VAL A O 1
ATOM 1735 N N . ASN A 1 226 ? 22 -39.312 9.5 1 84.19 226 ASN A N 1
ATOM 1736 C CA . ASN A 1 226 ? 22.328 -37.969 9.977 1 84.19 226 ASN A CA 1
ATOM 1737 C C . ASN A 1 226 ? 23.375 -38.031 11.094 1 84.19 226 ASN A C 1
ATOM 1739 O O . ASN A 1 226 ? 23.469 -39.031 11.812 1 84.19 226 ASN A O 1
ATOM 1743 N N . ALA A 1 227 ? 24.062 -36.938 11.242 1 81.06 227 ALA A N 1
ATOM 1744 C CA . ALA A 1 227 ? 25.219 -36.844 12.117 1 81.06 227 ALA A CA 1
ATOM 1745 C C . ALA A 1 227 ? 24.828 -37.062 13.578 1 81.06 227 ALA A C 1
ATOM 1747 O O . ALA A 1 227 ? 25.562 -37.75 14.312 1 81.06 227 ALA A O 1
ATOM 1748 N N . PRO A 1 228 ? 23.641 -36.625 13.953 1 79.19 228 PRO A N 1
ATOM 1749 C CA . PRO A 1 228 ? 23.328 -36.781 15.375 1 79.19 228 PRO A CA 1
ATOM 1750 C C . PRO A 1 228 ? 23.094 -38.219 15.766 1 79.19 228 PRO A C 1
ATOM 1752 O O . PRO A 1 228 ? 23.094 -38.562 16.953 1 79.19 228 PRO A O 1
ATOM 1755 N N . LEU A 1 229 ? 22.984 -39.094 14.859 1 87 229 LEU A N 1
ATOM 1756 C CA . LEU A 1 229 ? 22.688 -40.469 15.156 1 87 229 LEU A CA 1
ATOM 1757 C C . LEU A 1 229 ? 23.953 -41.25 15.508 1 87 229 LEU A C 1
ATOM 1759 O O . LEU A 1 229 ? 23.891 -42.344 16.062 1 87 229 LEU A O 1
ATOM 1763 N N . TYR A 1 230 ? 25.109 -40.656 15.273 1 88.12 230 TYR A N 1
ATOM 1764 C CA . TYR A 1 230 ? 26.375 -41.281 15.656 1 88.12 230 TYR A CA 1
ATOM 1765 C C . TYR A 1 230 ? 26.656 -41.062 17.125 1 88.12 230 TYR A C 1
ATOM 1767 O O . TYR A 1 230 ? 26.375 -40 17.672 1 88.12 230 TYR A O 1
ATOM 1775 N N . SER A 1 231 ? 27.125 -42.031 17.766 1 82.31 231 SER A N 1
ATOM 1776 C CA . SER A 1 231 ? 27.438 -41.938 19.188 1 82.31 231 SER A CA 1
ATOM 1777 C C . SER A 1 231 ? 28.672 -41.062 19.406 1 82.31 231 SER A C 1
ATOM 1779 O O . SER A 1 231 ? 28.797 -40.406 20.438 1 82.31 231 SER A O 1
ATOM 1781 N N . SER A 1 232 ? 29.656 -41.188 18.516 1 84 232 SER A N 1
ATOM 1782 C CA . SER A 1 232 ? 30.906 -40.406 18.625 1 84 232 SER A CA 1
ATOM 1783 C C . SER A 1 232 ? 31.438 -40.031 17.25 1 84 232 SER A C 1
ATOM 1785 O O . SER A 1 232 ? 31.016 -40.594 16.234 1 84 232 SER A O 1
ATOM 1787 N N . ARG A 1 233 ? 32.406 -39.031 17.266 1 83.69 233 ARG A N 1
ATOM 1788 C CA . ARG A 1 233 ? 33.062 -38.594 16.047 1 83.69 233 ARG A CA 1
ATOM 1789 C C . ARG A 1 233 ? 33.938 -39.719 15.469 1 83.69 233 ARG A C 1
ATOM 1791 O O . ARG A 1 233 ? 34.094 -39.844 14.25 1 83.69 233 ARG A O 1
ATOM 1798 N N . GLN A 1 234 ? 34.375 -40.438 16.359 1 86.94 234 GLN A N 1
ATOM 1799 C CA . GLN A 1 234 ? 35.219 -41.562 15.945 1 86.94 234 GLN A CA 1
ATOM 1800 C C . GLN A 1 234 ? 34.406 -42.625 15.242 1 86.94 234 GLN A C 1
ATOM 1802 O O . GLN A 1 234 ? 34.812 -43.188 14.227 1 86.94 234 GLN A O 1
ATOM 1807 N N . GLN A 1 235 ? 33.281 -42.844 15.719 1 90.06 235 GLN A N 1
ATOM 1808 C CA . GLN A 1 235 ? 32.406 -43.844 15.086 1 90.06 235 GLN A CA 1
ATOM 1809 C C . GLN A 1 235 ? 32 -43.375 13.688 1 90.06 235 GLN A C 1
ATOM 1811 O O . GLN A 1 235 ? 31.938 -44.188 12.758 1 90.06 235 GLN A O 1
ATOM 1816 N N . GLN A 1 236 ? 31.844 -42.156 13.656 1 91.25 236 GLN A N 1
ATOM 1817 C CA . GLN A 1 236 ? 31.484 -41.594 12.359 1 91.25 236 GLN A CA 1
ATOM 1818 C C . GLN A 1 236 ? 32.625 -41.75 11.359 1 91.25 236 GLN A C 1
ATOM 1820 O O . GLN A 1 236 ? 32.406 -42.094 10.195 1 91.25 236 GLN A O 1
ATOM 1825 N N . ALA A 1 237 ? 33.781 -41.562 11.797 1 91 237 ALA A N 1
ATOM 1826 C CA . ALA A 1 237 ? 34.938 -41.688 10.922 1 91 237 ALA A CA 1
ATOM 1827 C C . ALA A 1 237 ? 35.156 -43.125 10.469 1 91 237 ALA A C 1
ATOM 1829 O O . ALA A 1 237 ? 35.438 -43.375 9.305 1 91 237 ALA A O 1
ATOM 1830 N N . GLU A 1 238 ? 34.938 -44 11.375 1 91.5 238 GLU A N 1
ATOM 1831 C CA . GLU A 1 238 ? 35.094 -45.406 11.031 1 91.5 238 GLU A CA 1
ATOM 1832 C C . GLU A 1 238 ? 34 -45.844 10.047 1 91.5 238 GLU A C 1
ATOM 1834 O O . GLU A 1 238 ? 34.25 -46.625 9.125 1 91.5 238 GLU A O 1
ATOM 1839 N N . TRP A 1 239 ? 32.875 -45.344 10.336 1 92.94 239 TRP A N 1
ATOM 1840 C CA . TRP A 1 239 ? 31.734 -45.625 9.453 1 92.94 239 TRP A CA 1
ATOM 1841 C C . TRP A 1 239 ? 32.031 -45.125 8.031 1 92.94 239 TRP A C 1
ATOM 1843 O O . TRP A 1 239 ? 31.844 -45.875 7.07 1 92.94 239 TRP A O 1
ATOM 1853 N N . MET A 1 240 ? 32.562 -44 7.852 1 94.06 240 MET A N 1
ATOM 1854 C CA . MET A 1 240 ? 32.906 -43.406 6.566 1 94.06 240 MET A CA 1
ATOM 1855 C C . MET A 1 240 ? 34 -44.188 5.879 1 94.06 240 MET A C 1
ATOM 1857 O O . MET A 1 240 ? 33.938 -44.469 4.68 1 94.06 240 MET A O 1
ATOM 1861 N N . ASN A 1 241 ? 34.906 -44.594 6.645 1 93.62 241 ASN A N 1
ATOM 1862 C CA . ASN A 1 241 ? 36.031 -45.344 6.086 1 93.62 241 ASN A CA 1
ATOM 1863 C C . ASN A 1 241 ? 35.594 -46.656 5.48 1 93.62 241 ASN A C 1
ATOM 1865 O O . ASN A 1 241 ? 36.062 -47.062 4.418 1 93.62 241 ASN A O 1
ATOM 1869 N N . LYS A 1 242 ? 34.719 -47.25 6.141 1 93.56 242 LYS A N 1
ATOM 1870 C CA . LYS A 1 242 ? 34.188 -48.531 5.625 1 93.56 242 LYS A CA 1
ATOM 1871 C C . LYS A 1 242 ? 33.438 -48.312 4.324 1 93.56 242 LYS A C 1
ATOM 1873 O O . LYS A 1 242 ? 33.562 -49.094 3.387 1 93.56 242 LYS A O 1
ATOM 1878 N N . ILE A 1 243 ? 32.688 -47.344 4.258 1 95.19 243 ILE A N 1
ATOM 1879 C CA . ILE A 1 243 ? 31.906 -47.031 3.072 1 95.19 243 ILE A CA 1
ATOM 1880 C C . ILE A 1 243 ? 32.844 -46.688 1.91 1 95.19 243 ILE A C 1
ATOM 1882 O O . ILE A 1 243 ? 32.656 -47.188 0.801 1 95.19 243 ILE A O 1
ATOM 1886 N N . LEU A 1 244 ? 33.875 -45.875 2.125 1 95.88 244 LEU A N 1
ATOM 1887 C CA . LEU A 1 244 ? 34.812 -45.438 1.083 1 95.88 244 LEU A CA 1
ATOM 1888 C C . LEU A 1 244 ? 35.594 -46.656 0.575 1 95.88 244 LEU A C 1
ATOM 1890 O O . LEU A 1 244 ? 35.812 -46.781 -0.632 1 95.88 244 LEU A O 1
ATOM 1894 N N . SER A 1 245 ? 35.906 -47.438 1.511 1 95.25 245 SER A N 1
ATOM 1895 C CA . SER A 1 245 ? 36.719 -48.594 1.122 1 95.25 245 SER A CA 1
ATOM 1896 C C . SER A 1 245 ? 35.875 -49.594 0.294 1 95.25 245 SER A C 1
ATOM 1898 O O . SER A 1 245 ? 36.375 -50.125 -0.704 1 95.25 245 SER A O 1
ATOM 1900 N N . ALA A 1 246 ? 34.688 -49.844 0.725 1 94.44 246 ALA A N 1
ATOM 1901 C CA . ALA A 1 246 ? 33.812 -50.75 0.008 1 94.44 246 ALA A CA 1
ATOM 1902 C C . ALA A 1 246 ? 33.5 -50.219 -1.387 1 94.44 246 ALA A C 1
ATOM 1904 O O . ALA A 1 246 ? 33.562 -50.969 -2.365 1 94.44 246 ALA A O 1
ATOM 1905 N N . THR A 1 247 ? 33.219 -49.031 -1.508 1 96.12 247 THR A N 1
ATOM 1906 C CA . THR A 1 247 ? 32.844 -48.438 -2.805 1 96.12 247 THR A CA 1
ATOM 1907 C C . THR A 1 247 ? 34.094 -48.344 -3.701 1 96.12 247 THR A C 1
ATOM 1909 O O . THR A 1 247 ? 34 -48.5 -4.922 1 96.12 247 THR A O 1
ATOM 1912 N N . LEU A 1 248 ? 35.219 -48.094 -3.09 1 95.75 248 LEU A N 1
ATOM 1913 C CA . LEU A 1 248 ? 36.469 -48.094 -3.844 1 95.75 248 LEU A CA 1
ATOM 1914 C C . LEU A 1 248 ? 36.719 -49.438 -4.484 1 95.75 248 LEU A C 1
ATOM 1916 O O . LEU A 1 248 ? 37.031 -49.531 -5.672 1 95.75 248 LEU A O 1
ATOM 1920 N N . SER A 1 249 ? 36.5 -50.438 -3.682 1 94.19 249 SER A N 1
ATOM 1921 C CA . SER A 1 249 ? 36.688 -51.781 -4.18 1 94.19 249 SER A CA 1
ATOM 1922 C C . SER A 1 249 ? 35.75 -52.094 -5.328 1 94.19 249 SER A C 1
ATOM 1924 O O . SER A 1 249 ? 36.156 -52.719 -6.316 1 94.19 249 SER A O 1
ATOM 1926 N N . ILE A 1 250 ? 34.562 -51.656 -5.25 1 94.44 250 ILE A N 1
ATOM 1927 C CA . ILE A 1 250 ? 33.562 -51.906 -6.273 1 94.44 250 ILE A CA 1
ATOM 1928 C C . ILE A 1 250 ? 33.938 -51.156 -7.555 1 94.44 250 ILE A C 1
ATOM 1930 O O . ILE A 1 250 ? 33.812 -51.719 -8.656 1 94.44 250 ILE A O 1
ATOM 1934 N N . MET A 1 251 ? 34.406 -50 -7.488 1 95.5 251 MET A N 1
ATOM 1935 C CA . MET A 1 251 ? 34.75 -49.188 -8.656 1 95.5 251 MET A CA 1
ATOM 1936 C C . MET A 1 251 ? 36 -49.781 -9.344 1 95.5 251 MET A C 1
ATOM 1938 O O . MET A 1 251 ? 36.062 -49.781 -10.57 1 95.5 251 MET A O 1
ATOM 1942 N N . GLU A 1 252 ? 36.875 -50.312 -8.57 1 93.06 252 GLU A N 1
ATOM 1943 C CA . GLU A 1 252 ? 38.094 -50.844 -9.141 1 93.06 252 GLU A CA 1
ATOM 1944 C C . GLU A 1 252 ? 37.844 -52.219 -9.766 1 93.06 252 GLU A C 1
ATOM 1946 O O . GLU A 1 252 ? 38.375 -52.5 -10.852 1 93.06 252 GLU A O 1
ATOM 1951 N N . SER A 1 253 ? 37.062 -53 -9.133 1 91.31 253 SER A N 1
ATOM 1952 C CA . SER A 1 253 ? 36.781 -54.344 -9.641 1 91.31 253 SER A CA 1
ATOM 1953 C C . SER A 1 253 ? 35.656 -54.312 -10.672 1 91.31 253 SER A C 1
ATOM 1955 O O . SER A 1 253 ? 35.531 -55.25 -11.477 1 91.31 253 SER A O 1
ATOM 1957 N N . ARG A 1 254 ? 34.938 -53.344 -10.68 1 91.25 254 ARG A N 1
ATOM 1958 C CA . ARG A 1 254 ? 33.781 -53.188 -11.547 1 91.25 254 ARG A CA 1
ATOM 1959 C C . ARG A 1 254 ? 32.844 -54.406 -11.422 1 91.25 254 ARG A C 1
ATOM 1961 O O . ARG A 1 254 ? 32.281 -54.875 -12.414 1 91.25 254 ARG A O 1
ATOM 1968 N N . SER A 1 255 ? 32.781 -54.812 -10.133 1 88.31 255 SER A N 1
ATOM 1969 C CA . SER A 1 255 ? 31.969 -56.031 -9.883 1 88.31 255 SER A CA 1
ATOM 1970 C C . SER A 1 255 ? 30.484 -55.75 -10.102 1 88.31 255 SER A C 1
ATOM 1972 O O . SER A 1 255 ? 29.922 -54.844 -9.5 1 88.31 255 SER A O 1
ATOM 1974 N N . HIS A 1 256 ? 29.828 -56.5 -10.977 1 89 256 HIS A N 1
ATOM 1975 C CA . HIS A 1 256 ? 28.391 -56.562 -11.227 1 89 256 HIS A CA 1
ATOM 1976 C C . HIS A 1 256 ? 27.906 -55.25 -11.875 1 89 256 HIS A C 1
ATOM 1978 O O . HIS A 1 256 ? 26.703 -54.969 -11.891 1 89 256 HIS A O 1
ATOM 1984 N N . LEU A 1 257 ? 28.75 -54.406 -12.336 1 91 257 LEU A N 1
ATOM 1985 C CA . LEU A 1 257 ? 28.344 -53.125 -12.867 1 91 257 LEU A CA 1
ATOM 1986 C C . LEU A 1 257 ? 28.094 -53.188 -14.367 1 91 257 LEU A C 1
ATOM 1988 O O . LEU A 1 257 ? 27.844 -52.156 -15.016 1 91 257 LEU A O 1
ATOM 1992 N N . GLU A 1 258 ? 28.031 -54.406 -14.844 1 87.94 258 GLU A N 1
ATOM 1993 C CA . GLU A 1 258 ? 27.75 -54.625 -16.266 1 87.94 258 GLU A CA 1
ATOM 1994 C C . GLU A 1 258 ? 26.266 -54.469 -16.562 1 87.94 258 GLU A C 1
ATOM 1996 O O . GLU A 1 258 ? 25.891 -54.125 -17.688 1 87.94 258 GLU A O 1
ATOM 2001 N N . GLU A 1 259 ? 25.469 -54.656 -15.547 1 88.5 259 GLU A N 1
ATOM 2002 C CA . GLU A 1 259 ? 24.031 -54.438 -15.695 1 88.5 259 GLU A CA 1
ATOM 2003 C C . GLU A 1 259 ? 23.656 -53 -15.438 1 88.5 259 GLU A C 1
ATOM 2005 O O . GLU A 1 259 ? 23.984 -52.438 -14.383 1 88.5 259 GLU A O 1
ATOM 2010 N N . ALA A 1 260 ? 23 -52.438 -16.375 1 88.88 260 ALA A N 1
ATOM 2011 C CA . ALA A 1 260 ? 22.672 -51 -16.344 1 88.88 260 ALA A CA 1
ATOM 2012 C C . ALA A 1 260 ? 21.891 -50.656 -15.086 1 88.88 260 ALA A C 1
ATOM 2014 O O . ALA A 1 260 ? 22.094 -49.594 -14.508 1 88.88 260 ALA A O 1
ATOM 2015 N N . THR A 1 261 ? 20.969 -51.469 -14.648 1 91 261 THR A N 1
ATOM 2016 C CA . THR A 1 261 ? 20.141 -51.156 -13.484 1 91 261 THR A CA 1
ATOM 2017 C C . THR A 1 261 ? 20.984 -51.156 -12.211 1 91 261 THR A C 1
ATOM 2019 O O . THR A 1 261 ? 20.797 -50.312 -11.336 1 91 261 THR A O 1
ATOM 2022 N N . VAL A 1 262 ? 21.891 -52.094 -12.141 1 92.69 262 VAL A N 1
ATOM 2023 C CA . VAL A 1 262 ? 22.766 -52.188 -10.969 1 92.69 262 VAL A CA 1
ATOM 2024 C C . VAL A 1 262 ? 23.703 -51 -10.961 1 92.69 262 VAL A C 1
ATOM 2026 O O . VAL A 1 262 ? 23.953 -50.406 -9.906 1 92.69 262 VAL A O 1
ATOM 2029 N N . LEU A 1 263 ? 24.109 -50.688 -12.148 1 93.69 263 LEU A N 1
ATOM 2030 C CA . LEU A 1 263 ? 24.984 -49.531 -12.273 1 93.69 263 LEU A CA 1
ATOM 2031 C C . LEU A 1 263 ? 24.281 -48.25 -11.781 1 93.69 263 LEU A C 1
ATOM 2033 O O . LEU A 1 263 ? 24.875 -47.469 -11.047 1 93.69 263 LEU A O 1
ATOM 2037 N N . ARG A 1 264 ? 23.156 -48.125 -12.156 1 92.44 264 ARG A N 1
ATOM 2038 C CA . ARG A 1 264 ? 22.375 -46.938 -11.766 1 92.44 264 ARG A CA 1
ATOM 2039 C C . ARG A 1 264 ? 22.234 -46.875 -10.242 1 92.44 264 ARG A C 1
ATOM 2041 O O . ARG A 1 264 ? 22.438 -45.812 -9.656 1 92.44 264 ARG A O 1
ATOM 2048 N N . GLU A 1 265 ? 21.891 -47.938 -9.617 1 93.69 265 GLU A N 1
ATOM 2049 C CA . GLU A 1 265 ? 21.703 -47.938 -8.164 1 93.69 265 GLU A CA 1
ATOM 2050 C C . GLU A 1 265 ? 23.031 -47.688 -7.445 1 93.69 265 GLU A C 1
ATOM 2052 O O . GLU A 1 265 ? 23.062 -47.031 -6.398 1 93.69 265 GLU A O 1
ATOM 2057 N N . PHE A 1 266 ? 24.078 -48.25 -8.031 1 94.75 266 PHE A N 1
ATOM 2058 C CA . PHE A 1 266 ? 25.391 -48.031 -7.441 1 94.75 266 PHE A CA 1
ATOM 2059 C C . PHE A 1 266 ? 25.75 -46.531 -7.504 1 94.75 266 PHE A C 1
ATOM 2061 O O . PHE A 1 266 ? 26.25 -45.969 -6.531 1 94.75 266 PHE A O 1
ATOM 2068 N N . CYS A 1 267 ? 25.484 -45.906 -8.609 1 94.12 267 CYS A N 1
ATOM 2069 C CA . CYS A 1 267 ? 25.781 -44.5 -8.742 1 94.12 267 CYS A CA 1
ATOM 2070 C C . CYS A 1 267 ? 24.922 -43.656 -7.801 1 94.12 267 CYS A C 1
ATOM 2072 O O . CYS A 1 267 ? 25.375 -42.656 -7.27 1 94.12 267 CYS A O 1
ATOM 2074 N N . ARG A 1 268 ? 23.719 -44.062 -7.641 1 92.56 268 ARG A N 1
ATOM 2075 C CA . ARG A 1 268 ? 22.859 -43.406 -6.672 1 92.56 268 ARG A CA 1
ATOM 2076 C C . ARG A 1 268 ? 23.438 -43.469 -5.266 1 92.56 268 ARG A C 1
ATOM 2078 O O . ARG A 1 268 ? 23.391 -42.5 -4.512 1 92.56 268 ARG A O 1
ATOM 2085 N N . LEU A 1 269 ? 23.953 -44.594 -4.949 1 93.81 269 LEU A N 1
ATOM 2086 C CA . LEU A 1 269 ? 24.609 -44.781 -3.662 1 93.81 269 LEU A CA 1
ATOM 2087 C C . LEU A 1 269 ? 25.828 -43.875 -3.523 1 93.81 269 LEU A C 1
ATOM 2089 O O . LEU A 1 269 ? 25.984 -43.219 -2.5 1 93.81 269 LEU A O 1
ATOM 2093 N N . LEU A 1 270 ? 26.578 -43.844 -4.57 1 93.75 270 LEU A N 1
ATOM 2094 C CA . LEU A 1 270 ? 27.766 -43 -4.559 1 93.75 270 LEU A CA 1
ATOM 2095 C C . LEU A 1 270 ? 27.391 -41.531 -4.34 1 93.75 270 LEU A C 1
ATOM 2097 O O . LEU A 1 270 ? 28.109 -40.812 -3.652 1 93.75 270 LEU A O 1
ATOM 2101 N N . ASN A 1 271 ? 26.344 -41.156 -4.895 1 92.81 271 ASN A N 1
ATOM 2102 C CA . ASN A 1 271 ? 25.875 -39.781 -4.84 1 92.81 271 ASN A CA 1
ATOM 2103 C C . ASN A 1 271 ? 25.453 -39.375 -3.428 1 92.81 271 ASN A C 1
ATOM 2105 O O . ASN A 1 271 ? 25.375 -38.188 -3.107 1 92.81 271 ASN A O 1
ATOM 2109 N N . ARG A 1 272 ? 25.25 -40.281 -2.596 1 92.31 272 ARG A N 1
ATOM 2110 C CA . ARG A 1 272 ? 24.781 -40 -1.244 1 92.31 272 ARG A CA 1
ATOM 2111 C C . ARG A 1 272 ? 25.953 -39.812 -0.283 1 92.31 272 ARG A C 1
ATOM 2113 O O . ARG A 1 272 ? 25.781 -39.344 0.843 1 92.31 272 ARG A O 1
ATOM 2120 N N . ILE A 1 273 ? 27.109 -40.062 -0.679 1 92 273 ILE A N 1
ATOM 2121 C CA . ILE A 1 273 ? 28.25 -40.094 0.225 1 92 273 ILE A CA 1
ATOM 2122 C C . ILE A 1 273 ? 28.672 -38.688 0.589 1 92 273 ILE A C 1
ATOM 2124 O O . ILE A 1 273 ? 28.719 -38.312 1.769 1 92 273 ILE A O 1
ATOM 2128 N N . LYS A 1 274 ? 28.906 -37.906 -0.361 1 90.31 274 LYS A N 1
ATOM 2129 C CA . LYS A 1 274 ? 29.484 -36.562 -0.125 1 90.31 274 LYS A CA 1
ATOM 2130 C C . LYS A 1 274 ? 28.547 -35.719 0.728 1 90.31 274 LYS A C 1
ATOM 2132 O O . LYS A 1 274 ? 29 -35 1.629 1 90.31 274 LYS A O 1
ATOM 2137 N N . PRO A 1 275 ? 27.312 -35.75 0.501 1 87.31 275 PRO A N 1
ATOM 2138 C CA . PRO A 1 275 ? 26.422 -34.906 1.29 1 87.31 275 PRO A CA 1
ATOM 2139 C C . PRO A 1 275 ? 26.422 -35.25 2.773 1 87.31 275 PRO A C 1
ATOM 2141 O O . PRO A 1 275 ? 26.109 -34.406 3.617 1 87.31 275 PRO A O 1
ATOM 2144 N N . ASN A 1 276 ? 26.688 -36.375 3.045 1 88.94 276 ASN A N 1
ATOM 2145 C CA . ASN A 1 276 ? 26.578 -36.812 4.426 1 88.94 276 ASN A CA 1
ATOM 2146 C C . ASN A 1 276 ? 27.906 -36.75 5.152 1 88.94 276 ASN A C 1
ATOM 2148 O O . ASN A 1 276 ? 27.984 -36.906 6.367 1 88.94 276 ASN A O 1
ATOM 2152 N N . PHE A 1 277 ? 29.031 -36.469 4.406 1 90.56 277 PHE A N 1
ATOM 2153 C CA . PHE A 1 277 ? 30.359 -36.312 5.004 1 90.56 277 PHE A CA 1
ATOM 2154 C C . PHE A 1 277 ? 31.047 -35.062 4.461 1 90.56 277 PHE A C 1
ATOM 2156 O O . PHE A 1 277 ? 31.016 -34.812 3.26 1 90.56 277 PHE A O 1
ATOM 2163 N N . THR A 1 278 ? 31.703 -34.281 5.391 1 88.56 278 THR A N 1
ATOM 2164 C CA . THR A 1 278 ? 32.406 -33.094 4.945 1 88.56 278 THR A CA 1
ATOM 2165 C C . THR A 1 278 ? 33.719 -33.438 4.242 1 88.56 278 THR A C 1
ATOM 2167 O O . THR A 1 278 ? 34.25 -34.531 4.445 1 88.56 278 THR A O 1
ATOM 2170 N N . ILE A 1 279 ? 34.125 -32.625 3.35 1 90.31 279 ILE A N 1
ATOM 2171 C CA . ILE A 1 279 ? 35.344 -32.875 2.57 1 90.31 279 ILE A CA 1
ATOM 2172 C C . ILE A 1 279 ? 36.531 -33 3.508 1 90.31 279 ILE A C 1
ATOM 2174 O O . ILE A 1 279 ? 37.469 -33.781 3.242 1 90.31 279 ILE A O 1
ATOM 2178 N N . ASP A 1 280 ? 36.5 -32.312 4.605 1 87.12 280 ASP A N 1
ATOM 2179 C CA . ASP A 1 280 ? 37.594 -32.375 5.574 1 87.12 280 ASP A CA 1
ATOM 2180 C C . ASP A 1 280 ? 37.625 -33.781 6.234 1 87.12 280 ASP A C 1
ATOM 2182 O O . ASP A 1 280 ? 38.719 -34.344 6.426 1 87.12 280 ASP A O 1
ATOM 2186 N N . GLU A 1 281 ? 36.531 -34.281 6.496 1 88.69 281 GLU A N 1
ATOM 2187 C CA . GLU A 1 281 ? 36.438 -35.625 7.062 1 88.69 281 GLU A CA 1
ATOM 2188 C C . GLU A 1 281 ? 36.875 -36.656 6.051 1 88.69 281 GLU A C 1
ATOM 2190 O O . GLU A 1 281 ? 37.594 -37.594 6.395 1 88.69 281 GLU A O 1
ATOM 2195 N N . MET A 1 282 ? 36.469 -36.5 4.863 1 91.62 282 MET A N 1
ATOM 2196 C CA . MET A 1 282 ? 36.812 -37.469 3.814 1 91.62 282 MET A CA 1
ATOM 2197 C C . MET A 1 282 ? 38.312 -37.469 3.533 1 91.62 282 MET A C 1
ATOM 2199 O O . MET A 1 282 ? 38.906 -38.531 3.34 1 91.62 282 MET A O 1
ATOM 2203 N N . ARG A 1 283 ? 38.906 -36.344 3.572 1 90.44 283 ARG A N 1
ATOM 2204 C CA . ARG A 1 283 ? 40.344 -36.219 3.281 1 90.44 283 ARG A CA 1
ATOM 2205 C C . ARG A 1 283 ? 41.156 -36.938 4.348 1 90.44 283 ARG A C 1
ATOM 2207 O O . ARG A 1 283 ? 42.281 -37.375 4.07 1 90.44 283 ARG A O 1
ATOM 2214 N N . LYS A 1 284 ? 40.625 -36.906 5.48 1 87.44 284 LYS A N 1
ATOM 2215 C CA . LYS A 1 284 ? 41.344 -37.531 6.586 1 87.44 284 LYS A CA 1
ATOM 2216 C C . LYS A 1 284 ? 41.312 -39.062 6.469 1 87.44 284 LYS A C 1
ATOM 2218 O O . LYS A 1 284 ? 42.094 -39.75 7.129 1 87.44 284 LYS A O 1
ATOM 2223 N N . ALA A 1 285 ? 40.469 -39.562 5.613 1 91.5 285 ALA A N 1
ATOM 2224 C CA . ALA A 1 285 ? 40.406 -41 5.387 1 91.5 285 ALA A CA 1
ATOM 2225 C C . ALA A 1 285 ? 41.625 -41.469 4.59 1 91.5 285 ALA A C 1
ATOM 2227 O O . ALA A 1 285 ? 42.031 -40.812 3.629 1 91.5 285 ALA A O 1
ATOM 2228 N N . PRO A 1 286 ? 42.188 -42.562 4.941 1 90.19 286 PRO A N 1
ATOM 2229 C CA . PRO A 1 286 ? 43.438 -43.031 4.289 1 90.19 286 PRO A CA 1
ATOM 2230 C C . PRO A 1 286 ? 43.219 -43.344 2.811 1 90.19 286 PRO A C 1
ATOM 2232 O O . PRO A 1 286 ? 44.156 -43.188 2.008 1 90.19 286 PRO A O 1
ATOM 2235 N N . CYS A 1 287 ? 42.094 -43.719 2.434 1 92.38 287 CYS A N 1
ATOM 2236 C CA . CYS A 1 287 ? 41.906 -44.125 1.048 1 92.38 287 CYS A CA 1
ATOM 2237 C C . CYS A 1 287 ? 41.281 -43 0.222 1 92.38 287 CYS A C 1
ATOM 2239 O O . CYS A 1 287 ? 40.812 -43.25 -0.885 1 92.38 287 CYS A O 1
ATOM 2241 N N . TYR A 1 288 ? 41.375 -41.875 0.66 1 93.12 288 TYR A N 1
ATOM 2242 C CA . TYR A 1 288 ? 40.688 -40.781 0 1 93.12 288 TYR A CA 1
ATOM 2243 C C . TYR A 1 288 ? 41.25 -40.5 -1.388 1 93.12 288 TYR A C 1
ATOM 2245 O O . TYR A 1 288 ? 40.531 -40.438 -2.369 1 93.12 288 TYR A O 1
ATOM 2253 N N . GLN A 1 289 ? 42.531 -40.406 -1.529 1 91.88 289 GLN A N 1
ATOM 2254 C CA . GLN A 1 289 ? 43.188 -40.062 -2.805 1 91.88 289 GLN A CA 1
ATOM 2255 C C . GLN A 1 289 ? 42.875 -41.156 -3.85 1 91.88 289 GLN A C 1
ATOM 2257 O O . GLN A 1 289 ? 42.562 -40.844 -5 1 91.88 289 GLN A O 1
ATOM 2262 N N . ARG A 1 290 ? 42.938 -42.344 -3.342 1 93.81 290 ARG A N 1
ATOM 2263 C CA . ARG A 1 290 ? 42.625 -43.438 -4.25 1 93.81 290 ARG A CA 1
ATOM 2264 C C . ARG A 1 290 ? 41.156 -43.438 -4.625 1 93.81 290 ARG A C 1
ATOM 2266 O O . ARG A 1 290 ? 40.812 -43.75 -5.77 1 93.81 290 ARG A O 1
ATOM 2273 N N . TRP A 1 291 ? 40.406 -43.125 -3.689 1 95.56 291 TRP A N 1
ATOM 2274 C CA . TRP A 1 291 ? 38.969 -43.125 -3.904 1 95.56 291 TRP A CA 1
ATOM 2275 C C . TRP A 1 291 ? 38.562 -42.062 -4.918 1 95.56 291 TRP A C 1
ATOM 2277 O O . TRP A 1 291 ? 37.812 -42.344 -5.855 1 95.56 291 TRP A O 1
ATOM 2287 N N . VAL A 1 292 ? 39.062 -40.875 -4.848 1 95.06 292 VAL A N 1
ATOM 2288 C CA . VAL A 1 292 ? 38.688 -39.781 -5.742 1 95.06 292 VAL A CA 1
ATOM 2289 C C . VAL A 1 292 ? 39.188 -40.062 -7.156 1 95.06 292 VAL A C 1
ATOM 2291 O O . VAL A 1 292 ? 38.5 -39.781 -8.133 1 95.06 292 VAL A O 1
ATOM 2294 N N . ARG A 1 293 ? 40.281 -40.656 -7.266 1 95 293 ARG A N 1
ATOM 2295 C CA . ARG A 1 293 ? 40.812 -41.062 -8.57 1 95 293 ARG A CA 1
ATOM 2296 C C . ARG A 1 293 ? 39.969 -42.156 -9.203 1 95 293 ARG A C 1
ATOM 2298 O O . ARG A 1 293 ? 39.688 -42.125 -10.406 1 95 293 ARG A O 1
ATOM 2305 N N . ALA A 1 294 ? 39.594 -43.031 -8.328 1 95.75 294 ALA A N 1
ATOM 2306 C CA . ALA A 1 294 ? 38.719 -44.125 -8.82 1 95.75 294 ALA A CA 1
ATOM 2307 C C . ALA A 1 294 ? 37.375 -43.594 -9.297 1 95.75 294 ALA A C 1
ATOM 2309 O O . ALA A 1 294 ? 36.844 -44.031 -10.305 1 95.75 294 ALA A O 1
ATOM 2310 N N . VAL A 1 295 ? 36.906 -42.688 -8.578 1 96.12 295 VAL A N 1
ATOM 2311 C CA . VAL A 1 295 ? 35.656 -42.062 -8.969 1 96.12 295 VAL A CA 1
ATOM 2312 C C . VAL A 1 295 ? 35.812 -41.375 -10.32 1 96.12 295 VAL A C 1
ATOM 2314 O O . VAL A 1 295 ? 34.906 -41.469 -11.172 1 96.12 295 VAL A O 1
ATOM 2317 N N . ALA A 1 296 ? 36.844 -40.688 -10.57 1 96.44 296 ALA A N 1
ATOM 2318 C CA . ALA A 1 296 ? 37.094 -40 -11.836 1 96.44 296 ALA A CA 1
ATOM 2319 C C . ALA A 1 296 ? 37.188 -41 -12.992 1 96.44 296 ALA A C 1
ATOM 2321 O O . ALA A 1 296 ? 36.531 -40.812 -14.023 1 96.44 296 ALA A O 1
ATOM 2322 N N . GLU A 1 297 ? 37.906 -42 -12.711 1 95.69 297 GLU A N 1
ATOM 2323 C CA . GLU A 1 297 ? 38.094 -43 -13.758 1 95.69 297 GLU A CA 1
ATOM 2324 C C . GLU A 1 297 ? 36.781 -43.75 -14.031 1 95.69 297 GLU A C 1
ATOM 2326 O O . GLU A 1 297 ? 36.438 -44 -15.188 1 95.69 297 GLU A O 1
ATOM 2331 N N . PHE A 1 298 ? 36.156 -44.062 -13 1 95.62 298 PHE A N 1
ATOM 2332 C CA . PHE A 1 298 ? 34.875 -44.688 -13.109 1 95.62 298 PHE A CA 1
ATOM 2333 C C . PHE A 1 298 ? 33.875 -43.812 -13.883 1 95.62 298 PHE A C 1
ATOM 2335 O O . PHE A 1 298 ? 33.188 -44.312 -14.773 1 95.62 298 PHE A O 1
ATOM 2342 N N . THR A 1 299 ? 33.812 -42.625 -13.578 1 96.56 299 THR A N 1
ATOM 2343 C CA . THR A 1 299 ? 32.906 -41.688 -14.234 1 96.56 299 THR A CA 1
ATOM 2344 C C . THR A 1 299 ? 33.25 -41.562 -15.719 1 96.56 299 THR A C 1
ATOM 2346 O O . THR A 1 299 ? 32.344 -41.594 -16.562 1 96.56 299 THR A O 1
ATOM 2349 N N . LYS A 1 300 ? 34.5 -41.438 -16.094 1 95.5 300 LYS A N 1
ATOM 2350 C CA . LYS A 1 300 ? 34.938 -41.344 -17.5 1 95.5 300 LYS A CA 1
ATOM 2351 C C . LYS A 1 300 ? 34.531 -42.594 -18.266 1 95.5 300 LYS A C 1
ATOM 2353 O O . LYS A 1 300 ? 34.062 -42.5 -19.406 1 95.5 300 LYS A O 1
ATOM 2358 N N . LEU A 1 301 ? 34.688 -43.688 -17.594 1 94.38 301 LEU A N 1
ATOM 2359 C CA . LEU A 1 301 ? 34.344 -44.938 -18.234 1 94.38 301 LEU A CA 1
ATOM 2360 C C . LEU A 1 301 ? 32.844 -45 -18.5 1 94.38 301 LEU A C 1
ATOM 2362 O O . LEU A 1 301 ? 32.406 -45.469 -19.562 1 94.38 301 LEU A O 1
ATOM 2366 N N . CYS A 1 302 ? 32.125 -44.594 -17.578 1 94.25 302 CYS A N 1
ATOM 2367 C CA . CYS A 1 302 ? 30.672 -44.562 -17.766 1 94.25 302 CYS A CA 1
ATOM 2368 C C . CYS A 1 302 ? 30.297 -43.625 -18.906 1 94.25 302 CYS A C 1
ATOM 2370 O O . CYS A 1 302 ? 29.422 -43.969 -19.719 1 94.25 302 CYS A O 1
ATOM 2372 N N . PHE A 1 303 ? 30.969 -42.5 -19.078 1 94.81 303 PHE A N 1
ATOM 2373 C CA . PHE A 1 303 ? 30.672 -41.562 -20.141 1 94.81 303 PHE A CA 1
ATOM 2374 C C . PHE A 1 303 ? 31.047 -42.156 -21.5 1 94.81 303 PHE A C 1
ATOM 2376 O O . PHE A 1 303 ? 30.328 -41.969 -22.484 1 94.81 303 PHE A O 1
ATOM 2383 N N . GLN A 1 304 ? 32.031 -42.906 -21.5 1 92.5 304 GLN A N 1
ATOM 2384 C CA . GLN A 1 304 ? 32.469 -43.531 -22.75 1 92.5 304 GLN A CA 1
ATOM 2385 C C . GLN A 1 304 ? 31.5 -44.625 -23.188 1 92.5 304 GLN A C 1
ATOM 2387 O O . GLN A 1 304 ? 31.25 -44.812 -24.375 1 92.5 304 GLN A O 1
ATOM 2392 N N . ASN A 1 305 ? 30.969 -45.25 -22.156 1 91.69 305 ASN A N 1
ATOM 2393 C CA . ASN A 1 305 ? 30 -46.312 -22.453 1 91.69 305 ASN A CA 1
ATOM 2394 C C . ASN A 1 305 ? 28.578 -45.844 -22.188 1 91.69 305 ASN A C 1
ATOM 2396 O O . ASN A 1 305 ? 27.812 -46.5 -21.469 1 91.69 305 ASN A O 1
ATOM 2400 N N . TRP A 1 306 ? 28.281 -44.812 -22.859 1 89.25 306 TRP A N 1
ATOM 2401 C CA . TRP A 1 306 ? 27.016 -44.125 -22.578 1 89.25 306 TRP A CA 1
ATOM 2402 C C . TRP A 1 306 ? 25.828 -45 -22.984 1 89.25 306 TRP A C 1
ATOM 2404 O O . TRP A 1 306 ? 24.734 -44.875 -22.406 1 89.25 306 TRP A O 1
ATOM 2414 N N . HIS A 1 307 ? 25.938 -45.969 -23.859 1 85.06 307 HIS A N 1
ATOM 2415 C CA . HIS A 1 307 ? 24.859 -46.812 -24.312 1 85.06 307 HIS A CA 1
ATOM 2416 C C . HIS A 1 307 ? 24.25 -47.625 -23.156 1 85.06 307 HIS A C 1
ATOM 2418 O O . HIS A 1 307 ? 23.047 -47.844 -23.125 1 85.06 307 HIS A O 1
ATOM 2424 N N . HIS A 1 308 ? 25.172 -47.812 -22.25 1 86.94 308 HIS A N 1
ATOM 2425 C CA . HIS A 1 308 ? 24.766 -48.625 -21.109 1 86.94 308 HIS A CA 1
ATOM 2426 C C . HIS A 1 308 ? 24.547 -47.75 -19.859 1 86.94 308 HIS A C 1
ATOM 2428 O O . HIS A 1 308 ? 23.75 -48.094 -19 1 86.94 308 HIS A O 1
ATOM 2434 N N . ALA A 1 309 ? 25.141 -46.656 -19.875 1 90.62 309 ALA A N 1
ATOM 2435 C CA . ALA A 1 309 ? 25.234 -45.906 -18.609 1 90.62 309 ALA A CA 1
ATOM 2436 C C . ALA A 1 309 ? 24.453 -44.594 -18.688 1 90.62 309 ALA A C 1
ATOM 2438 O O . ALA A 1 309 ? 24.5 -43.781 -17.75 1 90.62 309 ALA A O 1
ATOM 2439 N N . ARG A 1 310 ? 23.719 -44.344 -19.594 1 88.25 310 ARG A N 1
ATOM 2440 C CA . ARG A 1 310 ? 23.094 -43.031 -19.781 1 88.25 310 ARG A CA 1
ATOM 2441 C C . ARG A 1 310 ? 22.188 -42.656 -18.609 1 88.25 310 ARG A C 1
ATOM 2443 O O . ARG A 1 310 ? 22.172 -41.531 -18.172 1 88.25 310 ARG A O 1
ATOM 2450 N N . GLN A 1 311 ? 21.547 -43.562 -18 1 86.5 311 GLN A N 1
ATOM 2451 C CA . GLN A 1 311 ? 20.609 -43.312 -16.906 1 86.5 311 GLN A CA 1
ATOM 2452 C C . GLN A 1 311 ? 21.344 -42.875 -15.633 1 86.5 311 GLN A C 1
ATOM 2454 O O . GLN A 1 311 ? 20.75 -42.312 -14.719 1 86.5 311 GLN A O 1
ATOM 2459 N N . SER A 1 312 ? 22.609 -43.094 -15.633 1 91.5 312 SER A N 1
ATOM 2460 C CA . SER A 1 312 ? 23.391 -42.812 -14.438 1 91.5 312 SER A CA 1
ATOM 2461 C C . SER A 1 312 ? 24.094 -41.469 -14.555 1 91.5 312 SER A C 1
ATOM 2463 O O . SER A 1 312 ? 24.75 -41.031 -13.609 1 91.5 312 SER A O 1
ATOM 2465 N N . PHE A 1 313 ? 23.953 -40.812 -15.648 1 92.88 313 PHE A N 1
ATOM 2466 C CA . PHE A 1 313 ? 24.688 -39.562 -15.891 1 92.88 313 PHE A CA 1
ATOM 2467 C C . PHE A 1 313 ? 24.281 -38.5 -14.883 1 92.88 313 PHE A C 1
ATOM 2469 O O . PHE A 1 313 ? 25.125 -37.75 -14.398 1 92.88 313 PHE A O 1
ATOM 2476 N N . LEU A 1 314 ? 23.016 -38.469 -14.594 1 91.44 314 LEU A N 1
ATOM 2477 C CA . LEU A 1 314 ? 22.531 -37.469 -13.648 1 91.44 314 LEU A CA 1
ATOM 2478 C C . LEU A 1 314 ? 23.203 -37.625 -12.297 1 91.44 314 LEU A C 1
ATOM 2480 O O . LEU A 1 314 ? 23.688 -36.656 -11.711 1 91.44 314 LEU A O 1
ATOM 2484 N N . SER A 1 315 ? 23.25 -38.844 -11.812 1 92.62 315 SER A N 1
ATOM 2485 C CA . SER A 1 315 ? 23.875 -39.125 -10.523 1 92.62 315 SER A CA 1
ATOM 2486 C C . SER A 1 315 ? 25.375 -38.844 -10.562 1 92.62 315 SER A C 1
ATOM 2488 O O . SER A 1 315 ? 25.938 -38.281 -9.617 1 92.62 315 SER A O 1
ATOM 2490 N N . LEU A 1 316 ? 25.984 -39.25 -11.641 1 95 316 LEU A N 1
ATOM 2491 C CA . LEU A 1 316 ? 27.422 -39.062 -11.773 1 95 316 LEU A CA 1
ATOM 2492 C C . LEU A 1 316 ? 27.797 -37.594 -11.797 1 95 316 LEU A C 1
ATOM 2494 O O . LEU A 1 316 ? 28.766 -37.188 -11.148 1 95 316 LEU A O 1
ATOM 2498 N N . THR A 1 317 ? 27.062 -36.844 -12.562 1 94.56 317 THR A N 1
ATOM 2499 C CA . THR A 1 317 ? 27.328 -35.406 -12.609 1 94.56 317 THR A CA 1
ATOM 2500 C C . THR A 1 317 ? 27.016 -34.75 -11.273 1 94.56 317 THR A C 1
ATOM 2502 O O . THR A 1 317 ? 27.719 -33.812 -10.844 1 94.56 317 THR A O 1
ATOM 2505 N N . SER A 1 318 ? 26.047 -35.188 -10.594 1 93.62 318 SER A N 1
ATOM 2506 C CA . SER A 1 318 ? 25.703 -34.688 -9.273 1 93.62 318 SER A CA 1
ATOM 2507 C C . SER A 1 318 ? 26.828 -34.938 -8.273 1 93.62 318 SER A C 1
ATOM 2509 O O . SER A 1 318 ? 27.141 -34.031 -7.469 1 93.62 318 SER A O 1
ATOM 2511 N N . ILE A 1 319 ? 27.422 -36.062 -8.328 1 94.62 319 ILE A N 1
ATOM 2512 C CA . ILE A 1 319 ? 28.531 -36.406 -7.441 1 94.62 319 ILE A CA 1
ATOM 2513 C C . ILE A 1 319 ? 29.672 -35.406 -7.613 1 94.62 319 ILE A C 1
ATOM 2515 O O . ILE A 1 319 ? 30.172 -34.844 -6.633 1 94.62 319 ILE A O 1
ATOM 2519 N N . TRP A 1 320 ? 29.969 -35.219 -8.781 1 94.5 320 TRP A N 1
ATOM 2520 C CA . TRP A 1 320 ? 31.109 -34.344 -9.055 1 94.5 320 TRP A CA 1
ATOM 2521 C C . TRP A 1 320 ? 30.781 -32.906 -8.734 1 94.5 320 TRP A C 1
ATOM 2523 O O . TRP A 1 320 ? 31.656 -32.156 -8.266 1 94.5 320 TRP A O 1
ATOM 2533 N N . ALA A 1 321 ? 29.656 -32.469 -9 1 92.56 321 ALA A N 1
ATOM 2534 C CA . ALA A 1 321 ? 29.25 -31.109 -8.648 1 92.56 321 ALA A CA 1
ATOM 2535 C C . ALA A 1 321 ? 29.344 -30.875 -7.145 1 92.56 321 ALA A C 1
ATOM 2537 O O . ALA A 1 321 ? 29.828 -29.828 -6.703 1 92.56 321 ALA A O 1
ATOM 2538 N N . LYS A 1 322 ? 28.953 -31.797 -6.371 1 92.25 322 LYS A N 1
ATOM 2539 C CA . LYS A 1 322 ? 29.016 -31.688 -4.918 1 92.25 322 LYS A CA 1
ATOM 2540 C C . LYS A 1 322 ? 30.453 -31.734 -4.418 1 92.25 322 LYS A C 1
ATOM 2542 O O . LYS A 1 322 ? 30.812 -31.047 -3.467 1 92.25 322 LYS A O 1
ATOM 2547 N N . LEU A 1 323 ? 31.219 -32.531 -5.016 1 92.38 323 LEU A N 1
ATOM 2548 C CA . LEU A 1 323 ? 32.625 -32.625 -4.645 1 92.38 323 LEU A CA 1
ATOM 2549 C C . LEU A 1 323 ? 33.344 -31.312 -4.906 1 92.38 323 LEU A C 1
ATOM 2551 O O . LEU A 1 323 ? 33.969 -30.75 -4.004 1 92.38 323 LEU A O 1
ATOM 2555 N N . VAL A 1 324 ? 33.188 -30.828 -6.062 1 90.88 324 VAL A N 1
ATOM 2556 C CA . VAL A 1 324 ? 33.906 -29.594 -6.426 1 90.88 324 VAL A CA 1
ATOM 2557 C C . VAL A 1 324 ? 33.344 -28.422 -5.633 1 90.88 324 VAL A C 1
ATOM 2559 O O . VAL A 1 324 ? 34.094 -27.5 -5.27 1 90.88 324 VAL A O 1
ATOM 2562 N N . GLY A 1 325 ? 32.156 -28.438 -5.395 1 87.31 325 GLY A N 1
ATOM 2563 C CA . GLY A 1 325 ? 31.531 -27.375 -4.617 1 87.31 325 GLY A CA 1
ATOM 2564 C C . GLY A 1 325 ? 32.031 -27.297 -3.193 1 87.31 325 GLY A C 1
ATOM 2565 O O . GLY A 1 325 ? 31.969 -26.25 -2.559 1 87.31 325 GLY A O 1
ATOM 2566 N N . SER A 1 326 ? 32.531 -28.312 -2.729 1 86.88 326 SER A N 1
ATOM 2567 C CA . SER A 1 326 ? 33.031 -28.391 -1.352 1 86.88 326 SER A CA 1
ATOM 2568 C C . SER A 1 326 ? 34.469 -27.891 -1.243 1 86.88 326 SER A C 1
ATOM 2570 O O . SER A 1 326 ? 35 -27.797 -0.144 1 86.88 326 SER A O 1
ATOM 2572 N N . GLN A 1 327 ? 35.031 -27.5 -2.279 1 84.5 327 GLN A N 1
ATOM 2573 C CA . GLN A 1 327 ? 36.406 -27.078 -2.293 1 84.5 327 GLN A CA 1
ATOM 2574 C C . GLN A 1 327 ? 36.625 -25.828 -1.43 1 84.5 327 GLN A C 1
ATOM 2576 O O . GLN A 1 327 ? 37.656 -25.672 -0.787 1 84.5 327 GLN A O 1
ATOM 2581 N N . SER A 1 328 ? 35.656 -24.969 -1.442 1 78.19 328 SER A N 1
ATOM 2582 C CA . SER A 1 328 ? 35.75 -23.703 -0.722 1 78.19 328 SER A CA 1
ATOM 2583 C C . SER A 1 328 ? 35.812 -23.922 0.785 1 78.19 328 SER A C 1
ATOM 2585 O O . SER A 1 328 ? 36.344 -23.078 1.521 1 78.19 328 SER A O 1
ATOM 2587 N N . TYR A 1 329 ? 35.406 -25.031 1.157 1 73.56 329 TYR A N 1
ATOM 2588 C CA . TYR A 1 329 ? 35.375 -25.328 2.584 1 73.56 329 TYR A CA 1
ATOM 2589 C C . TYR A 1 329 ? 36.656 -26.016 3.021 1 73.56 329 TYR A C 1
ATOM 2591 O O . TYR A 1 329 ? 36.906 -26.219 4.219 1 73.56 329 TYR A O 1
ATOM 2599 N N . CYS A 1 330 ? 37.438 -26.297 1.982 1 75.69 330 CYS A N 1
ATOM 2600 C CA . CYS A 1 330 ? 38.688 -26.969 2.316 1 75.69 330 CYS A CA 1
ATOM 2601 C C . CYS A 1 330 ? 39.812 -25.969 2.385 1 75.69 330 CYS A C 1
ATOM 2603 O O . CYS A 1 330 ? 40.344 -25.531 1.353 1 75.69 330 CYS A O 1
ATOM 2605 N N . LYS A 1 331 ? 40.281 -25.234 3.455 1 64.44 331 LYS A N 1
ATOM 2606 C CA . LYS A 1 331 ? 41.281 -24.188 3.633 1 64.44 331 LYS A CA 1
ATOM 2607 C C . LYS A 1 331 ? 42.688 -24.734 3.426 1 64.44 331 LYS A C 1
ATOM 2609 O O . LYS A 1 331 ? 43.531 -24.094 2.793 1 64.44 331 LYS A O 1
ATOM 2614 N N . ASP A 1 332 ? 43.25 -25.797 4.141 1 64.5 332 ASP A N 1
ATOM 2615 C CA . ASP A 1 332 ? 44.656 -26.141 4.285 1 64.5 332 ASP A CA 1
ATOM 2616 C C . ASP A 1 332 ? 44.969 -27.438 3.535 1 64.5 332 ASP A C 1
ATOM 2618 O O . ASP A 1 332 ? 46.125 -27.891 3.559 1 64.5 332 ASP A O 1
ATOM 2622 N N . GLY A 1 333 ? 44 -27.984 2.48 1 66.56 333 GLY A N 1
ATOM 2623 C CA . GLY A 1 333 ? 44.406 -29.281 1.974 1 66.56 333 GLY A CA 1
ATOM 2624 C C . GLY A 1 333 ? 44.125 -29.469 0.494 1 66.56 333 GLY A C 1
ATOM 2625 O O . GLY A 1 333 ? 43.469 -28.641 -0.125 1 66.56 333 GLY A O 1
ATOM 2626 N N . CYS A 1 334 ? 44.969 -30.453 -0.144 1 77.19 334 CYS A N 1
ATOM 2627 C CA . CYS A 1 334 ? 44.906 -30.766 -1.565 1 77.19 334 CYS A CA 1
ATOM 2628 C C . CYS A 1 334 ? 43.719 -31.688 -1.851 1 77.19 334 CYS A C 1
ATOM 2630 O O . CYS A 1 334 ? 43.688 -32.812 -1.377 1 77.19 334 CYS A O 1
ATOM 2632 N N . THR A 1 335 ? 42.594 -31.438 -2.467 1 85.56 335 THR A N 1
ATOM 2633 C CA . THR A 1 335 ? 41.406 -32.219 -2.756 1 85.56 335 THR A CA 1
ATOM 2634 C C . THR A 1 335 ? 41.562 -32.969 -4.082 1 85.56 335 THR A C 1
ATOM 2636 O O . THR A 1 335 ? 40.844 -33.938 -4.344 1 85.56 335 THR A O 1
ATOM 2639 N N . LEU A 1 336 ? 42.438 -32.688 -5.027 1 89.12 336 LEU A N 1
ATOM 2640 C CA . LEU A 1 336 ? 42.75 -33.281 -6.32 1 89.12 336 LEU A CA 1
ATOM 2641 C C . LEU A 1 336 ? 41.688 -32.938 -7.359 1 89.12 336 LEU A C 1
ATOM 2643 O O . LEU A 1 336 ? 41.719 -33.469 -8.477 1 89.12 336 LEU A O 1
ATOM 2647 N N . PHE A 1 337 ? 40.844 -32.062 -6.992 1 91.19 337 PHE A N 1
ATOM 2648 C CA . PHE A 1 337 ? 39.75 -31.75 -7.906 1 91.19 337 PHE A CA 1
ATOM 2649 C C . PHE A 1 337 ? 40.25 -30.938 -9.086 1 91.19 337 PHE A C 1
ATOM 2651 O O . PHE A 1 337 ? 39.781 -31.109 -10.219 1 91.19 337 PHE A O 1
ATOM 2658 N N . GLU A 1 338 ? 41.188 -30.109 -8.922 1 86.06 338 GLU A N 1
ATOM 2659 C CA . GLU A 1 338 ? 41.719 -29.25 -9.969 1 86.06 338 GLU A CA 1
ATOM 2660 C C . GLU A 1 338 ? 42.375 -30.078 -11.078 1 86.06 338 GLU A C 1
ATOM 2662 O O . GLU A 1 338 ? 42.375 -29.656 -12.242 1 86.06 338 GLU A O 1
ATOM 2667 N N . LEU A 1 339 ? 42.75 -31.266 -10.648 1 87.94 339 LEU A N 1
ATOM 2668 C CA . LEU A 1 339 ? 43.406 -32.125 -11.609 1 87.94 339 LEU A CA 1
ATOM 2669 C C . LEU A 1 339 ? 42.406 -33.062 -12.297 1 87.94 339 LEU A C 1
ATOM 2671 O O . LEU A 1 339 ? 42.469 -33.281 -13.508 1 87.94 339 LEU A O 1
ATOM 2675 N N . LEU A 1 340 ? 41.469 -33.5 -11.656 1 91.94 340 LEU A N 1
ATOM 2676 C CA . LEU A 1 340 ? 40.625 -34.594 -12.164 1 91.94 340 LEU A CA 1
ATOM 2677 C C . LEU A 1 340 ? 39.344 -34.031 -12.789 1 91.94 340 LEU A C 1
ATOM 2679 O O . LEU A 1 340 ? 38.812 -34.594 -13.75 1 91.94 340 LEU A O 1
ATOM 2683 N N . ALA A 1 341 ? 38.875 -32.969 -12.328 1 91.88 341 ALA A N 1
ATOM 2684 C CA . ALA A 1 341 ? 37.562 -32.438 -12.719 1 91.88 341 ALA A CA 1
ATOM 2685 C C . ALA A 1 341 ? 37.562 -32.031 -14.195 1 91.88 341 ALA A C 1
ATOM 2687 O O . ALA A 1 341 ? 36.594 -32.312 -14.922 1 91.88 341 ALA A O 1
ATOM 2688 N N . PRO A 1 342 ? 38.562 -31.359 -14.742 1 90.19 342 PRO A N 1
ATOM 2689 C CA . PRO A 1 342 ? 38.562 -30.984 -16.156 1 90.19 342 PRO A CA 1
ATOM 2690 C C . PRO A 1 342 ? 38.469 -32.188 -17.094 1 90.19 342 PRO A C 1
ATOM 2692 O O . PRO A 1 342 ? 37.781 -32.125 -18.109 1 90.19 342 PRO A O 1
ATOM 2695 N N . ASP A 1 343 ? 39.094 -33.25 -16.688 1 90 343 ASP A N 1
ATOM 2696 C CA . ASP A 1 343 ? 39.062 -34.469 -17.5 1 90 343 ASP A CA 1
ATOM 2697 C C . ASP A 1 343 ? 37.656 -35.062 -17.516 1 90 343 ASP A C 1
ATOM 2699 O O . ASP A 1 343 ? 37.219 -35.562 -18.547 1 90 343 ASP A O 1
ATOM 2703 N N . VAL A 1 344 ? 37.062 -35.062 -16.406 1 93.25 344 VAL A N 1
ATOM 2704 C CA . VAL A 1 344 ? 35.688 -35.594 -16.312 1 93.25 344 VAL A CA 1
ATOM 2705 C C . VAL A 1 344 ? 34.75 -34.75 -17.156 1 93.25 344 VAL A C 1
ATOM 2707 O O . VAL A 1 344 ? 33.906 -35.281 -17.875 1 93.25 344 VAL A O 1
ATOM 2710 N N . CYS A 1 345 ? 34.906 -33.531 -17.094 1 91.56 345 CYS A N 1
ATOM 2711 C CA . CYS A 1 345 ? 34.062 -32.594 -17.828 1 91.56 345 CYS A CA 1
ATOM 2712 C C . CYS A 1 345 ? 34.219 -32.781 -19.328 1 91.56 345 CYS A C 1
ATOM 2714 O O . CYS A 1 345 ? 33.25 -32.844 -20.078 1 91.56 345 CYS A O 1
ATOM 2716 N N . LEU A 1 346 ? 35.406 -32.906 -19.797 1 90.38 346 LEU A N 1
ATOM 2717 C CA . LEU A 1 346 ? 35.688 -33.094 -21.219 1 90.38 346 LEU A CA 1
ATOM 2718 C C . LEU A 1 346 ? 35.125 -34.438 -21.703 1 90.38 346 LEU A C 1
ATOM 2720 O O . LEU A 1 346 ? 34.594 -34.531 -22.812 1 90.38 346 LEU A O 1
ATOM 2724 N N . SER A 1 347 ? 35.219 -35.406 -20.844 1 92.88 347 SER A N 1
ATOM 2725 C CA . SER A 1 347 ? 34.656 -36.719 -21.188 1 92.88 347 SER A CA 1
ATOM 2726 C C . SER A 1 347 ? 33.156 -36.656 -21.344 1 92.88 347 SER A C 1
ATOM 2728 O O . SER A 1 347 ? 32.562 -37.312 -22.219 1 92.88 347 SER A O 1
ATOM 2730 N N . TYR A 1 348 ? 32.531 -35.906 -20.469 1 93.88 348 TYR A N 1
ATOM 2731 C CA . TYR A 1 348 ? 31.094 -35.719 -20.531 1 93.88 348 TYR A CA 1
ATOM 2732 C C . TYR A 1 348 ? 30.688 -35.062 -21.859 1 93.88 348 TYR A C 1
ATOM 2734 O O . TYR A 1 348 ? 29.766 -35.531 -22.531 1 93.88 348 TYR A O 1
ATOM 2742 N N . MET A 1 349 ? 31.391 -34.031 -22.328 1 92.81 349 MET A N 1
ATOM 2743 C CA . MET A 1 349 ? 31.062 -33.312 -23.562 1 92.81 349 MET A CA 1
ATOM 2744 C C . MET A 1 349 ? 31.297 -34.188 -24.781 1 92.81 349 MET A C 1
ATOM 2746 O O . MET A 1 349 ? 30.484 -34.219 -25.703 1 92.81 349 MET A O 1
ATOM 2750 N N . MET A 1 350 ? 32.344 -34.969 -24.703 1 91.88 350 MET A N 1
ATOM 2751 C CA . MET A 1 350 ? 32.656 -35.844 -25.828 1 91.88 350 MET A CA 1
ATOM 2752 C C . MET A 1 350 ? 31.625 -36.938 -25.953 1 91.88 350 MET A C 1
ATOM 2754 O O . MET A 1 350 ? 31.234 -37.312 -27.062 1 91.88 350 MET A O 1
ATOM 2758 N N . SER A 1 351 ? 31.234 -37.438 -24.828 1 93.25 351 SER A N 1
ATOM 2759 C CA . SER A 1 351 ? 30.203 -38.469 -24.812 1 93.25 351 SER A CA 1
ATOM 2760 C C . SER A 1 351 ? 28.922 -37.969 -25.469 1 93.25 351 SER A C 1
ATOM 2762 O O . SER A 1 351 ? 28.328 -38.656 -26.297 1 93.25 351 SER A O 1
ATOM 2764 N N . HIS A 1 352 ? 28.594 -36.812 -25.188 1 92.38 352 HIS A N 1
ATOM 2765 C CA . HIS A 1 352 ? 27.328 -36.281 -25.703 1 92.38 352 HIS A CA 1
ATOM 2766 C C . HIS A 1 352 ? 27.469 -35.906 -27.172 1 92.38 352 HIS A C 1
ATOM 2768 O O . HIS A 1 352 ? 26.484 -35.938 -27.922 1 92.38 352 HIS A O 1
ATOM 2774 N N . GLN A 1 353 ? 28.609 -35.5 -27.609 1 91.06 353 GLN A N 1
ATOM 2775 C CA . GLN A 1 353 ? 28.844 -35.25 -29.031 1 91.06 353 GLN A CA 1
ATOM 2776 C C . GLN A 1 353 ? 28.672 -36.531 -29.844 1 91.06 353 GLN A C 1
ATOM 2778 O O . GLN A 1 353 ? 28.094 -36.531 -30.922 1 91.06 353 GLN A O 1
ATOM 2783 N N . GLU A 1 354 ? 29.125 -37.562 -29.234 1 90.31 354 GLU A N 1
ATOM 2784 C CA . GLU A 1 354 ? 28.953 -38.875 -29.891 1 90.31 354 GLU A CA 1
ATOM 2785 C C . GLU A 1 354 ? 27.484 -39.281 -29.922 1 90.31 354 GLU A C 1
ATOM 2787 O O . GLU A 1 354 ? 27 -39.812 -30.922 1 90.31 354 GLU A O 1
ATOM 2792 N N . GLN A 1 355 ? 26.859 -39.062 -28.859 1 90.12 355 GLN A N 1
ATOM 2793 C CA . GLN A 1 355 ? 25.438 -39.344 -28.781 1 90.12 355 GLN A CA 1
ATOM 2794 C C . GLN A 1 355 ? 24.656 -38.562 -29.828 1 90.12 355 GLN A C 1
ATOM 2796 O O . GLN A 1 355 ? 23.719 -39.094 -30.438 1 90.12 355 GLN A O 1
ATOM 2801 N N . ALA A 1 356 ? 25.016 -37.344 -30.031 1 91.31 356 ALA A N 1
ATOM 2802 C CA . ALA A 1 356 ? 24.344 -36.469 -31 1 91.31 356 ALA A CA 1
ATOM 2803 C C . ALA A 1 356 ? 24.5 -37 -32.406 1 91.31 356 ALA A C 1
ATOM 2805 O O . ALA A 1 356 ? 23.547 -37.031 -33.188 1 91.31 356 ALA A O 1
ATOM 2806 N N . VAL A 1 357 ? 25.672 -37.5 -32.719 1 89 357 VAL A N 1
ATOM 2807 C CA . VAL A 1 357 ? 25.938 -38.031 -34.031 1 89 357 VAL A CA 1
ATOM 2808 C C . VAL A 1 357 ? 25.141 -39.312 -34.25 1 89 357 VAL A C 1
ATOM 2810 O O . VAL A 1 357 ? 24.531 -39.5 -35.312 1 89 357 VAL A O 1
ATOM 2813 N N . ARG A 1 358 ? 25.078 -40.062 -33.281 1 87.44 358 ARG A N 1
ATOM 2814 C CA . ARG A 1 358 ? 24.344 -41.312 -33.375 1 87.44 358 ARG A CA 1
ATOM 2815 C C . ARG A 1 358 ? 22.844 -41.062 -33.531 1 87.44 358 ARG A C 1
ATOM 2817 O O . ARG A 1 358 ? 22.156 -41.75 -34.281 1 87.44 358 ARG A O 1
ATOM 2824 N N . PHE A 1 359 ? 22.391 -40.156 -32.812 1 88.38 359 PHE A N 1
ATOM 2825 C CA . PHE A 1 359 ? 20.984 -39.781 -32.906 1 88.38 359 PHE A CA 1
ATOM 2826 C C . PHE A 1 359 ? 20.641 -39.312 -34.312 1 88.38 359 PHE A C 1
ATOM 2828 O O . PHE A 1 359 ? 19.609 -39.719 -34.875 1 88.38 359 PHE A O 1
ATOM 2835 N N . ALA A 1 360 ? 21.484 -38.469 -34.906 1 85.94 360 ALA A N 1
ATOM 2836 C CA . ALA A 1 360 ? 21.266 -37.906 -36.219 1 85.94 360 ALA A CA 1
ATOM 2837 C C . ALA A 1 360 ? 21.281 -39 -37.281 1 85.94 360 ALA A C 1
ATOM 2839 O O . ALA A 1 360 ? 20.531 -38.938 -38.281 1 85.94 360 ALA A O 1
ATOM 2840 N N . THR A 1 361 ? 22.125 -40.031 -37.031 1 81.94 361 THR A N 1
ATOM 2841 C CA . THR A 1 361 ? 22.297 -41.062 -38.031 1 81.94 361 THR A CA 1
ATOM 2842 C C . THR A 1 361 ? 21.203 -42.125 -37.875 1 81.94 361 THR A C 1
ATOM 2844 O O . THR A 1 361 ? 20.828 -42.781 -38.844 1 81.94 361 THR A O 1
ATOM 2847 N N . SER A 1 362 ? 20.844 -42.406 -36.656 1 76.19 362 SER A N 1
ATOM 2848 C CA . SER A 1 362 ? 19.875 -43.469 -36.438 1 76.19 362 SER A CA 1
ATOM 2849 C C . SER A 1 362 ? 18.469 -43 -36.844 1 76.19 362 SER A C 1
ATOM 2851 O O . SER A 1 362 ? 17.594 -43.844 -37.094 1 76.19 362 SER A O 1
ATOM 2853 N N . GLY A 1 363 ? 18.25 -41.812 -37.281 1 60.88 363 GLY A N 1
ATOM 2854 C CA . GLY A 1 363 ? 17.031 -41.25 -37.875 1 60.88 363 GLY A CA 1
ATOM 2855 C C . GLY A 1 363 ? 15.969 -40.938 -36.844 1 60.88 363 GLY A C 1
ATOM 2856 O O . GLY A 1 363 ? 15.211 -39.969 -36.969 1 60.88 363 GLY A O 1
ATOM 2857 N N . GLU A 1 364 ? 15.359 -42.125 -36.062 1 56.84 364 GLU A N 1
ATOM 2858 C CA . GLU A 1 364 ? 14.133 -41.906 -35.281 1 56.84 364 GLU A CA 1
ATOM 2859 C C . GLU A 1 364 ? 14.422 -41.875 -33.781 1 56.84 364 GLU A C 1
ATOM 2861 O O . GLU A 1 364 ? 15.18 -42.688 -33.281 1 56.84 364 GLU A O 1
ATOM 2866 N N . ALA A 1 365 ? 13.984 -40.688 -33.125 1 56.41 365 ALA A N 1
ATOM 2867 C CA . ALA A 1 365 ? 14.008 -40.469 -31.688 1 56.41 365 ALA A CA 1
ATOM 2868 C C . ALA A 1 365 ? 13.695 -41.75 -30.922 1 56.41 365 ALA A C 1
ATOM 2870 O O . ALA A 1 365 ? 14.242 -42 -29.844 1 56.41 365 ALA A O 1
ATOM 2871 N N . SER A 1 366 ? 12.836 -42.531 -31.562 1 55.38 366 SER A N 1
ATOM 2872 C CA . SER A 1 366 ? 12.289 -43.688 -30.875 1 55.38 366 SER A CA 1
ATOM 2873 C C . SER A 1 366 ? 13.352 -44.75 -30.656 1 55.38 366 SER A C 1
ATOM 2875 O O . SER A 1 366 ? 13.281 -45.531 -29.688 1 55.38 366 SER A O 1
ATOM 2877 N N . LEU A 1 367 ? 14.328 -44.719 -31.578 1 55.06 367 LEU A N 1
ATOM 2878 C CA . LEU A 1 367 ? 15.312 -45.781 -31.531 1 55.06 367 LEU A CA 1
ATOM 2879 C C . LEU A 1 367 ? 16.438 -45.469 -30.562 1 55.06 367 LEU A C 1
ATOM 2881 O O . LEU A 1 367 ? 17.125 -46.344 -30.078 1 55.06 367 LEU A O 1
ATOM 2885 N N . PHE A 1 368 ? 16.656 -44.156 -30.438 1 60.38 368 PHE A N 1
ATOM 2886 C CA . PHE A 1 368 ? 17.781 -43.688 -29.609 1 60.38 368 PHE A CA 1
ATOM 2887 C C . PHE A 1 368 ? 17.391 -43.719 -28.141 1 60.38 368 PHE A C 1
ATOM 2889 O O . PHE A 1 368 ? 18.25 -43.969 -27.281 1 60.38 368 PHE A O 1
ATOM 2896 N N . GLY A 1 369 ? 16.594 -44.594 -27.703 1 59.97 369 GLY A N 1
ATOM 2897 C CA . GLY A 1 369 ? 16.219 -44.688 -26.297 1 59.97 369 GLY A CA 1
ATOM 2898 C C . GLY A 1 369 ? 16.125 -43.312 -25.625 1 59.97 369 GLY A C 1
ATOM 2899 O O . GLY A 1 369 ? 15.422 -42.438 -26.109 1 59.97 369 GLY A O 1
ATOM 2900 N N . GLU A 1 370 ? 16.891 -42.875 -24.531 1 73.12 370 GLU A N 1
ATOM 2901 C CA . GLU A 1 370 ? 16.859 -41.688 -23.688 1 73.12 370 GLU A CA 1
ATOM 2902 C C . GLU A 1 370 ? 17.844 -40.625 -24.203 1 73.12 370 GLU A C 1
ATOM 2904 O O . GLU A 1 370 ? 19.047 -40.781 -24.031 1 73.12 370 GLU A O 1
ATOM 2909 N N . TYR A 1 371 ? 17.453 -39.75 -25.141 1 81 371 TYR A N 1
ATOM 2910 C CA . TYR A 1 371 ? 18.25 -38.625 -25.609 1 81 371 TYR A CA 1
ATOM 2911 C C . TYR A 1 371 ? 18.062 -37.406 -24.703 1 81 371 TYR A C 1
ATOM 2913 O O . TYR A 1 371 ? 16.938 -37.094 -24.312 1 81 371 TYR A O 1
ATOM 2921 N N . ILE A 1 372 ? 19.109 -36.781 -24.328 1 84.38 372 ILE A N 1
ATOM 2922 C CA . ILE A 1 372 ? 19.125 -35.75 -23.312 1 84.38 372 ILE A CA 1
ATOM 2923 C C . ILE A 1 372 ? 18.219 -34.594 -23.719 1 84.38 372 ILE A C 1
ATOM 2925 O O . ILE A 1 372 ? 17.562 -33.969 -22.875 1 84.38 372 ILE A O 1
ATOM 2929 N N . LEU A 1 373 ? 18.078 -34.281 -25 1 85 373 LEU A N 1
ATOM 2930 C CA . LEU A 1 373 ? 17.312 -33.094 -25.453 1 85 373 LEU A CA 1
ATOM 2931 C C . LEU A 1 373 ? 15.836 -33.438 -25.562 1 85 373 LEU A C 1
ATOM 2933 O O . LEU A 1 373 ? 15.008 -32.531 -25.75 1 85 373 LEU A O 1
ATOM 2937 N N . ASP A 1 374 ? 15.523 -34.719 -25.453 1 78.62 374 ASP A N 1
ATOM 2938 C CA . ASP A 1 374 ? 14.117 -35.125 -25.5 1 78.62 374 ASP A CA 1
ATOM 2939 C C . ASP A 1 374 ? 13.602 -35.469 -24.094 1 78.62 374 ASP A C 1
ATOM 2941 O O . ASP A 1 374 ? 12.414 -35.719 -23.922 1 78.62 374 ASP A O 1
ATOM 2945 N N . GLU A 1 375 ? 14.578 -35.562 -23.203 1 72.94 375 GLU A N 1
ATOM 2946 C CA . GLU A 1 375 ? 14.203 -35.906 -21.828 1 72.94 375 GLU A CA 1
ATOM 2947 C C . GLU A 1 375 ? 13.359 -34.812 -21.203 1 72.94 375 GLU A C 1
ATOM 2949 O O . GLU A 1 375 ? 13.25 -33.719 -21.75 1 72.94 375 GLU A O 1
ATOM 2954 N N . ASP A 1 376 ? 12.812 -35.219 -20.141 1 72.06 376 ASP A N 1
ATOM 2955 C CA . ASP A 1 376 ? 12.008 -34.25 -19.375 1 72.06 376 ASP A CA 1
ATOM 2956 C C . ASP A 1 376 ? 12.82 -33 -19.047 1 72.06 376 ASP A C 1
ATOM 2958 O O . ASP A 1 376 ? 14 -33.094 -18.703 1 72.06 376 ASP A O 1
ATOM 2962 N N . ALA A 1 377 ? 12.312 -31.953 -19.172 1 74.5 377 ALA A N 1
ATOM 2963 C CA . ALA A 1 377 ? 12.961 -30.656 -19.047 1 74.5 377 ALA A CA 1
ATOM 2964 C C . ALA A 1 377 ? 13.617 -30.5 -17.672 1 74.5 377 ALA A C 1
ATOM 2966 O O . ALA A 1 377 ? 14.719 -29.953 -17.562 1 74.5 377 ALA A O 1
ATOM 2967 N N . GLU A 1 378 ? 13.039 -31.109 -16.672 1 76.5 378 GLU A N 1
ATOM 2968 C CA . GLU A 1 378 ? 13.57 -30.922 -15.328 1 76.5 378 GLU A CA 1
ATOM 2969 C C . GLU A 1 378 ? 14.859 -31.719 -15.133 1 76.5 378 GLU A C 1
ATOM 2971 O O . GLU A 1 378 ? 15.828 -31.219 -14.578 1 76.5 378 GLU A O 1
ATOM 2976 N N . THR A 1 379 ? 14.82 -32.906 -15.617 1 81.06 379 THR A N 1
ATOM 2977 C CA . THR A 1 379 ? 15.984 -33.781 -15.453 1 81.06 379 THR A CA 1
ATOM 2978 C C . THR A 1 379 ? 17.156 -33.25 -16.281 1 81.06 379 THR A C 1
ATOM 2980 O O . THR A 1 379 ? 18.297 -33.219 -15.797 1 81.06 379 THR A O 1
ATOM 2983 N N . SER A 1 380 ? 16.828 -32.844 -17.391 1 85.25 380 SER A N 1
ATOM 2984 C CA . SER A 1 380 ? 17.891 -32.312 -18.25 1 85.25 380 SER A CA 1
ATOM 2985 C C . SER A 1 380 ? 18.469 -31.031 -17.703 1 85.25 380 SER A C 1
ATOM 2987 O O . SER A 1 380 ? 19.688 -30.828 -17.703 1 85.25 380 SER A O 1
ATOM 2989 N N . SER A 1 381 ? 17.609 -30.281 -17.25 1 87.12 381 SER A N 1
ATOM 2990 C CA . SER A 1 381 ? 18.062 -29 -16.703 1 87.12 381 SER A CA 1
ATOM 2991 C C . SER A 1 381 ? 18.953 -29.219 -15.484 1 87.12 381 SER A C 1
ATOM 2993 O O . SER A 1 381 ? 19.953 -28.516 -15.312 1 87.12 381 SER A O 1
ATOM 2995 N N . LEU A 1 382 ? 18.609 -30.188 -14.688 1 88.12 382 LEU A N 1
ATOM 2996 C CA . LEU A 1 382 ? 19.406 -30.484 -13.508 1 88.12 382 LEU A CA 1
ATOM 2997 C C . LEU A 1 382 ? 20.781 -31 -13.906 1 88.12 382 LEU A C 1
ATOM 2999 O O . LEU A 1 382 ? 21.797 -30.609 -13.328 1 88.12 382 LEU A O 1
ATOM 3003 N N . GLU A 1 383 ? 20.719 -31.891 -14.828 1 91.31 383 GLU A N 1
ATOM 3004 C CA . GLU A 1 383 ? 22 -32.438 -15.289 1 91.31 383 GLU A CA 1
ATOM 3005 C C . GLU A 1 383 ? 22.906 -31.328 -15.828 1 91.31 383 GLU A C 1
ATOM 3007 O O . GLU A 1 383 ? 24.094 -31.266 -15.5 1 91.31 383 GLU A O 1
ATOM 3012 N N . PHE A 1 384 ? 22.375 -30.453 -16.594 1 90.81 384 PHE A N 1
ATOM 3013 C CA . PHE A 1 384 ? 23.156 -29.359 -17.156 1 90.81 384 PHE A CA 1
ATOM 3014 C C . PHE A 1 384 ? 23.609 -28.406 -16.062 1 90.81 384 PHE A C 1
ATOM 3016 O O . PHE A 1 384 ? 24.703 -27.828 -16.141 1 90.81 384 PHE A O 1
ATOM 3023 N N . GLU A 1 385 ? 22.938 -28.234 -15.133 1 89.25 385 GLU A N 1
ATOM 3024 C CA . GLU A 1 385 ? 23.344 -27.391 -14.016 1 89.25 385 GLU A CA 1
ATOM 3025 C C . GLU A 1 385 ? 24.547 -27.953 -13.281 1 89.25 385 GLU A C 1
ATOM 3027 O O . GLU A 1 385 ? 25.469 -27.219 -12.922 1 89.25 385 GLU A O 1
ATOM 3032 N N . PHE A 1 386 ? 24.391 -29.188 -13.039 1 91.5 386 PHE A N 1
ATOM 3033 C CA . PHE A 1 386 ? 25.516 -29.844 -12.359 1 91.5 386 PHE A CA 1
ATOM 3034 C C . PHE A 1 386 ? 26.781 -29.734 -13.195 1 91.5 386 PHE A C 1
ATOM 3036 O O . PHE A 1 386 ? 27.844 -29.406 -12.664 1 91.5 386 PHE A O 1
ATOM 3043 N N . VAL A 1 387 ? 26.594 -29.953 -14.438 1 91.88 387 VAL A N 1
ATOM 3044 C CA . VAL A 1 387 ? 27.766 -29.891 -15.312 1 91.88 387 VAL A CA 1
ATOM 3045 C C . VAL A 1 387 ? 28.281 -28.453 -15.367 1 91.88 387 VAL A C 1
ATOM 3047 O O . VAL A 1 387 ? 29.5 -28.234 -15.414 1 91.88 387 VAL A O 1
ATOM 3050 N N . SER A 1 388 ? 27.438 -27.609 -15.422 1 89 388 SER A N 1
ATOM 3051 C CA . SER A 1 388 ? 27.828 -26.203 -15.438 1 89 388 SER A CA 1
ATOM 3052 C C . SER A 1 388 ? 28.625 -25.844 -14.188 1 89 388 SER A C 1
ATOM 3054 O O . SER A 1 388 ? 29.594 -25.062 -14.258 1 89 388 SER A O 1
ATOM 3056 N N . GLN A 1 389 ? 28.281 -26.406 -13.125 1 86.5 389 GLN A N 1
ATOM 3057 C CA . GLN A 1 389 ? 29.031 -26.188 -11.891 1 86.5 389 GLN A CA 1
ATOM 3058 C C . GLN A 1 389 ? 30.453 -26.75 -11.992 1 86.5 389 GLN A C 1
ATOM 3060 O O . GLN A 1 389 ? 31.406 -26.125 -11.547 1 86.5 389 GLN A O 1
ATOM 3065 N N . ILE A 1 390 ? 30.484 -27.891 -12.578 1 89.56 390 ILE A N 1
ATOM 3066 C CA . ILE A 1 390 ? 31.797 -28.516 -12.758 1 89.56 390 ILE A CA 1
ATOM 3067 C C . ILE A 1 390 ? 32.656 -27.672 -13.711 1 89.56 390 ILE A C 1
ATOM 3069 O O . ILE A 1 390 ? 33.812 -27.438 -13.445 1 89.56 390 ILE A O 1
ATOM 3073 N N . LEU A 1 391 ? 32 -27.203 -14.664 1 86.81 391 LEU A N 1
ATOM 3074 C CA . LEU A 1 391 ? 32.688 -26.406 -15.672 1 86.81 391 LEU A CA 1
ATOM 3075 C C . LEU A 1 391 ? 33.25 -25.109 -15.055 1 86.81 391 LEU A C 1
ATOM 3077 O O . LEU A 1 391 ? 34.344 -24.703 -15.359 1 86.81 391 LEU A O 1
ATOM 3081 N N . ARG A 1 392 ? 32.688 -24.594 -14.273 1 82.5 392 ARG A N 1
ATOM 3082 C CA . ARG A 1 392 ? 33.094 -23.359 -13.633 1 82.5 392 ARG A CA 1
ATOM 3083 C C . ARG A 1 392 ? 34.312 -23.578 -12.742 1 82.5 392 ARG A C 1
ATOM 3085 O O . ARG A 1 392 ? 35.156 -22.703 -12.625 1 82.5 392 ARG A O 1
ATOM 3092 N N . PHE A 1 393 ? 34.094 -24.625 -12.148 1 83 393 PHE A N 1
ATOM 3093 C CA . PHE A 1 393 ? 35.25 -24.969 -11.297 1 83 393 PHE A CA 1
ATOM 3094 C C . PHE A 1 393 ? 36.5 -25.203 -12.133 1 83 393 PHE A C 1
ATOM 3096 O O . PHE A 1 393 ? 37.594 -24.797 -11.742 1 83 393 PHE A O 1
ATOM 3103 N N . CYS A 1 394 ? 36.281 -25.859 -13.25 1 81.44 394 CYS A N 1
ATOM 3104 C CA . CYS A 1 394 ? 37.406 -26.219 -14.109 1 81.44 394 CYS A CA 1
ATOM 3105 C C . CYS A 1 394 ? 38.062 -24.969 -14.711 1 81.44 394 CYS A C 1
ATOM 3107 O O . CYS A 1 394 ? 39.219 -24.984 -15.062 1 81.44 394 CYS A O 1
ATOM 3109 N N . GLY A 1 395 ? 37.375 -23.875 -14.734 1 69.19 395 GLY A N 1
ATOM 3110 C CA . GLY A 1 395 ? 37.938 -22.594 -15.125 1 69.19 395 GLY A CA 1
ATOM 3111 C C . GLY A 1 395 ? 38.094 -22.438 -16.625 1 69.19 395 GLY A C 1
ATOM 3112 O O . GLY A 1 395 ? 37.312 -23.016 -17.391 1 69.19 395 GLY A O 1
ATOM 3113 N N . GLU A 1 396 ? 39.188 -21.844 -17.141 1 72 396 GLU A N 1
ATOM 3114 C CA . GLU A 1 396 ? 39.375 -21.297 -18.484 1 72 396 GLU A CA 1
ATOM 3115 C C . GLU A 1 396 ? 39.594 -22.422 -19.516 1 72 396 GLU A C 1
ATOM 3117 O O . GLU A 1 396 ? 39.156 -22.312 -20.656 1 72 396 GLU A O 1
ATOM 3122 N N . GLU A 1 397 ? 40.094 -23.484 -19.047 1 71.75 397 GLU A N 1
ATOM 3123 C CA . GLU A 1 397 ? 40.438 -24.531 -20.016 1 71.75 397 GLU A CA 1
ATOM 3124 C C . GLU A 1 397 ? 39.188 -25.203 -20.547 1 71.75 397 GLU A C 1
ATOM 3126 O O . GLU A 1 397 ? 39.062 -25.422 -21.766 1 71.75 397 GLU A O 1
ATOM 3131 N N . ALA A 1 398 ? 38.312 -25.609 -19.703 1 72.5 398 ALA A N 1
ATOM 3132 C CA . ALA A 1 398 ? 37.094 -26.266 -20.125 1 72.5 398 ALA A CA 1
ATOM 3133 C C . ALA A 1 398 ? 36.156 -25.281 -20.844 1 72.5 398 ALA A C 1
ATOM 3135 O O . ALA A 1 398 ? 35.469 -25.656 -21.812 1 72.5 398 ALA A O 1
ATOM 3136 N N . GLU A 1 399 ? 36.312 -24.094 -20.562 1 76.06 399 GLU A N 1
ATOM 3137 C CA . GLU A 1 399 ? 35.438 -23.078 -21.156 1 76.06 399 GLU A CA 1
ATOM 3138 C C . GLU A 1 399 ? 35.875 -22.75 -22.578 1 76.06 399 GLU A C 1
ATOM 3140 O O . GLU A 1 399 ? 35.031 -22.516 -23.453 1 76.06 399 GLU A O 1
ATOM 3145 N N . LYS A 1 400 ? 37.062 -22.891 -22.844 1 82.62 400 LYS A N 1
ATOM 3146 C CA . LYS A 1 400 ? 37.594 -22.641 -24.172 1 82.62 400 LYS A CA 1
ATOM 3147 C C . LYS A 1 400 ? 37.156 -23.719 -25.156 1 82.62 400 LYS A C 1
ATOM 3149 O O . LYS A 1 400 ? 37.031 -23.469 -26.359 1 82.62 400 LYS A O 1
ATOM 3154 N N . TYR A 1 401 ? 36.938 -24.828 -24.547 1 87.62 401 TYR A N 1
ATOM 3155 C CA . TYR A 1 401 ? 36.5 -25.938 -25.406 1 87.62 401 TYR A CA 1
ATOM 3156 C C . TYR A 1 401 ? 35.094 -25.656 -25.969 1 87.62 401 TYR A C 1
ATOM 3158 O O . TYR A 1 401 ? 34.844 -25.984 -27.125 1 87.62 401 TYR A O 1
ATOM 3166 N N . ILE A 1 402 ? 34.281 -25.109 -25.25 1 89.25 402 ILE A N 1
ATOM 3167 C CA . ILE A 1 402 ? 32.906 -24.828 -25.672 1 89.25 402 ILE A CA 1
ATOM 3168 C C . ILE A 1 402 ? 32.906 -23.859 -26.844 1 89.25 402 ILE A C 1
ATOM 3170 O O . ILE A 1 402 ? 32.281 -24.094 -27.875 1 89.25 402 ILE A O 1
ATOM 3174 N N . ALA A 1 403 ? 33.688 -22.828 -26.703 1 89.19 403 ALA A N 1
ATOM 3175 C CA . ALA A 1 403 ? 33.781 -21.812 -27.75 1 89.19 403 ALA A CA 1
ATOM 3176 C C . ALA A 1 403 ? 34.406 -22.391 -29.031 1 89.19 403 ALA A C 1
ATOM 3178 O O . ALA A 1 403 ? 33.906 -22.141 -30.125 1 89.19 403 ALA A O 1
ATOM 3179 N N . LYS A 1 404 ? 35.375 -23.219 -28.812 1 90.56 404 LYS A N 1
ATOM 3180 C CA . LYS A 1 404 ? 36.062 -23.812 -29.938 1 90.56 404 LYS A CA 1
ATOM 3181 C C . LYS A 1 404 ? 35.156 -24.797 -30.688 1 90.56 404 LYS A C 1
ATOM 3183 O O . LYS A 1 404 ? 35.094 -24.812 -31.922 1 90.56 404 LYS A O 1
ATOM 3188 N N . GLU A 1 405 ? 34.469 -25.547 -29.922 1 92.12 405 GLU A N 1
ATOM 3189 C CA . GLU A 1 405 ? 33.594 -26.531 -30.531 1 92.12 405 GLU A CA 1
ATOM 3190 C C . GLU A 1 405 ? 32.469 -25.859 -31.312 1 92.12 405 GLU A C 1
ATOM 3192 O O . GLU A 1 405 ? 32.125 -26.266 -32.438 1 92.12 405 GLU A O 1
ATOM 3197 N N . ILE A 1 406 ? 31.875 -24.859 -30.844 1 93.25 406 ILE A N 1
ATOM 3198 C CA . ILE A 1 406 ? 30.781 -24.156 -31.516 1 93.25 406 ILE A CA 1
ATOM 3199 C C . ILE A 1 406 ? 31.281 -23.516 -32.812 1 93.25 406 ILE A C 1
ATOM 3201 O O . ILE A 1 406 ? 30.656 -23.641 -33.844 1 93.25 406 ILE A O 1
ATOM 3205 N N . SER A 1 407 ? 32.469 -22.938 -32.75 1 92.06 407 SER A N 1
ATOM 3206 C CA . SER A 1 407 ? 33.031 -22.281 -33.906 1 92.06 407 SER A CA 1
ATOM 3207 C C . SER A 1 407 ? 33.406 -23.281 -35 1 92.06 407 SER A C 1
ATOM 3209 O O . SER A 1 407 ? 33.188 -23.031 -36.188 1 92.06 407 SER A O 1
ATOM 3211 N N . SER A 1 408 ? 33.875 -24.391 -34.531 1 92.81 408 SER A N 1
ATOM 3212 C CA . SER A 1 408 ? 34.25 -25.438 -35.469 1 92.81 408 SER A CA 1
ATOM 3213 C C . SER A 1 408 ? 33 -25.984 -36.188 1 92.81 408 SER A C 1
ATOM 3215 O O . SER A 1 408 ? 33.031 -26.188 -37.406 1 92.81 408 SER A O 1
ATOM 3217 N N . LEU A 1 409 ? 32.031 -26.172 -35.438 1 92.69 409 LEU A N 1
ATOM 3218 C CA . LEU A 1 409 ? 30.797 -26.703 -36.031 1 92.69 409 LEU A CA 1
ATOM 3219 C C . LEU A 1 409 ? 30.125 -25.672 -36.938 1 92.69 409 LEU A C 1
ATOM 3221 O O . LEU A 1 409 ? 29.531 -26.016 -37.938 1 92.69 409 LEU A O 1
ATOM 3225 N N . LEU A 1 410 ? 30.234 -24.438 -36.625 1 91.62 410 LEU A N 1
ATOM 3226 C CA . LEU A 1 410 ? 29.688 -23.375 -37.469 1 91.62 410 LEU A CA 1
ATOM 3227 C C . LEU A 1 410 ? 30.406 -23.328 -38.812 1 91.62 410 LEU A C 1
ATOM 3229 O O . LEU A 1 410 ? 29.766 -23.141 -39.844 1 91.62 410 LEU A O 1
ATOM 3233 N N . GLU A 1 411 ? 31.656 -23.531 -38.719 1 90.38 411 GLU A N 1
ATOM 3234 C CA . GLU A 1 411 ? 32.438 -23.547 -39.969 1 90.38 411 GLU A CA 1
ATOM 3235 C C . GLU A 1 411 ? 32.031 -24.734 -40.844 1 90.38 411 GLU A C 1
ATOM 3237 O O . GLU A 1 411 ? 32 -24.609 -42.062 1 90.38 411 GLU A O 1
ATOM 3242 N N . ALA A 1 412 ? 31.719 -25.75 -40.156 1 88.69 412 ALA A N 1
ATOM 3243 C CA . ALA A 1 412 ? 31.281 -26.922 -40.906 1 88.69 412 ALA A CA 1
ATOM 3244 C C . ALA A 1 412 ? 29.938 -26.672 -41.594 1 88.69 412 ALA A C 1
ATOM 3246 O O . ALA A 1 412 ? 29.688 -27.188 -42.688 1 88.69 412 ALA A O 1
ATOM 3247 N N . LEU A 1 413 ? 29.156 -25.953 -40.969 1 85.94 413 LEU A N 1
ATOM 3248 C CA . LEU A 1 413 ? 27.828 -25.641 -41.5 1 85.94 413 LEU A CA 1
ATOM 3249 C C . LEU A 1 413 ? 27.922 -24.766 -42.75 1 85.94 413 LEU A C 1
ATOM 3251 O O . LEU A 1 413 ? 27.031 -24.781 -43.594 1 85.94 413 LEU A O 1
ATOM 3255 N N . LYS A 1 414 ? 29 -23.984 -42.844 1 83 414 LYS A N 1
ATOM 3256 C CA . LYS A 1 414 ? 29.172 -23.062 -43.969 1 83 414 LYS A CA 1
ATOM 3257 C C . LYS A 1 414 ? 29.594 -23.812 -45.25 1 83 414 LYS A C 1
ATOM 3259 O O . LYS A 1 414 ? 29.438 -23.281 -46.344 1 83 414 LYS A O 1
ATOM 3264 N N . ILE A 1 415 ? 29.969 -25.047 -45.062 1 81.19 415 ILE A N 1
ATOM 3265 C CA . ILE A 1 415 ? 30.422 -25.844 -46.188 1 81.19 415 ILE A CA 1
ATOM 3266 C C . ILE A 1 415 ? 29.203 -26.391 -46.938 1 81.19 415 ILE A C 1
ATOM 3268 O O . ILE A 1 415 ? 28.391 -27.125 -46.375 1 81.19 415 ILE A O 1
ATOM 3272 N N . PRO A 1 416 ? 28.984 -26.062 -48.219 1 77.19 416 PRO A N 1
ATOM 3273 C CA . PRO A 1 416 ? 27.797 -26.438 -49 1 77.19 416 PRO A CA 1
ATOM 3274 C C . PRO A 1 416 ? 27.625 -27.953 -49.094 1 77.19 416 PRO A C 1
ATOM 3276 O O . PRO A 1 416 ? 26.5 -28.438 -49.188 1 77.19 416 PRO A O 1
ATOM 3279 N N . GLU A 1 417 ? 28.703 -28.688 -49.094 1 74.44 417 GLU A N 1
ATOM 3280 C CA . GLU A 1 417 ? 28.609 -30.141 -49.188 1 74.44 417 GLU A CA 1
ATOM 3281 C C . GLU A 1 417 ? 27.906 -30.75 -48 1 74.44 417 GLU A C 1
ATOM 3283 O O . GLU A 1 417 ? 27.203 -31.75 -48.094 1 74.44 417 GLU A O 1
ATOM 3288 N N . VAL A 1 418 ? 28.125 -30.172 -46.906 1 73.31 418 VAL A N 1
ATOM 3289 C CA . VAL A 1 418 ? 27.562 -30.656 -45.656 1 73.31 418 VAL A CA 1
ATOM 3290 C C . VAL A 1 418 ? 26.062 -30.375 -45.625 1 73.31 418 VAL A C 1
ATOM 3292 O O . VAL A 1 418 ? 25.281 -31.141 -45.062 1 73.31 418 VAL A O 1
ATOM 3295 N N . ARG A 1 419 ? 25.672 -29.344 -46.406 1 68 419 ARG A N 1
ATOM 3296 C CA . ARG A 1 419 ? 24.281 -28.891 -46.375 1 68 419 ARG A CA 1
ATOM 3297 C C . ARG A 1 419 ? 23.375 -29.828 -47.156 1 68 419 ARG A C 1
ATOM 3299 O O . ARG A 1 419 ? 22.172 -29.922 -46.906 1 68 419 ARG A O 1
ATOM 3306 N N . SER A 1 420 ? 23.891 -30.531 -48.188 1 65.5 420 SER A N 1
ATOM 3307 C CA . SER A 1 420 ? 23.094 -31.422 -49.062 1 65.5 420 SER A CA 1
ATOM 3308 C C . SER A 1 420 ? 23.109 -32.844 -48.531 1 65.5 420 SER A C 1
ATOM 3310 O O . SER A 1 420 ? 22.375 -33.719 -49 1 65.5 420 SER A O 1
ATOM 3312 N N . SER A 1 421 ? 23.844 -33.094 -47.312 1 69.06 421 SER A N 1
ATOM 3313 C CA . SER A 1 421 ? 24.109 -34.469 -46.875 1 69.06 421 SER A CA 1
ATOM 3314 C C . SER A 1 421 ? 23.516 -34.75 -45.5 1 69.06 421 SER A C 1
ATOM 3316 O O . SER A 1 421 ? 23.109 -33.812 -44.812 1 69.06 421 SER A O 1
ATOM 3318 N N . PRO A 1 422 ? 23.297 -35.938 -45.219 1 78.44 422 PRO A N 1
ATOM 3319 C CA . PRO A 1 422 ? 22.906 -36.375 -43.875 1 78.44 422 PRO A CA 1
ATOM 3320 C C . PRO A 1 422 ? 23.828 -35.844 -42.812 1 78.44 422 PRO A C 1
ATOM 3322 O O . PRO A 1 422 ? 23.469 -35.844 -41.625 1 78.44 422 PRO A O 1
ATOM 3325 N N . GLN A 1 423 ? 24.906 -35.156 -43.281 1 84.19 423 GLN A N 1
ATOM 3326 C CA . GLN A 1 423 ? 25.859 -34.625 -42.312 1 84.19 423 GLN A CA 1
ATOM 3327 C C . GLN A 1 423 ? 25.312 -33.344 -41.656 1 84.19 423 GLN A C 1
ATOM 3329 O O . GLN A 1 423 ? 25.719 -33 -40.562 1 84.19 423 GLN A O 1
ATOM 3334 N N . LEU A 1 424 ? 24.438 -32.812 -42.344 1 87.25 424 LEU A N 1
ATOM 3335 C CA . LEU A 1 424 ? 23.812 -31.609 -41.812 1 87.25 424 LEU A CA 1
ATOM 3336 C C . LEU A 1 424 ? 23.062 -31.922 -40.5 1 87.25 424 LEU A C 1
ATOM 3338 O O . LEU A 1 424 ? 23.109 -31.125 -39.562 1 87.25 424 LEU A O 1
ATOM 3342 N N . PHE A 1 425 ? 22.531 -33.125 -40.5 1 88.5 425 PHE A N 1
ATOM 3343 C CA . PHE A 1 425 ? 21.766 -33.531 -39.312 1 88.5 425 PHE A CA 1
ATOM 3344 C C . PHE A 1 425 ? 22.688 -33.719 -38.125 1 88.5 425 PHE A C 1
ATOM 3346 O O . PHE A 1 425 ? 22.359 -33.344 -37 1 88.5 425 PHE A O 1
ATOM 3353 N N . CYS A 1 426 ? 23.812 -34.156 -38.438 1 89.44 426 CYS A N 1
ATOM 3354 C CA . CYS A 1 426 ? 24.781 -34.438 -37.375 1 89.44 426 CYS A CA 1
ATOM 3355 C C . CYS A 1 426 ? 25.312 -33.125 -36.781 1 89.44 426 CYS A C 1
ATOM 3357 O O . CYS A 1 426 ? 25.391 -32.969 -35.562 1 89.44 426 CYS A O 1
ATOM 3359 N N . VAL A 1 427 ? 25.562 -32.188 -37.656 1 90.81 427 VAL A N 1
ATOM 3360 C CA . VAL A 1 427 ? 26.125 -30.938 -37.188 1 90.81 427 VAL A CA 1
ATOM 3361 C C . VAL A 1 427 ? 25.094 -30.172 -36.375 1 90.81 427 VAL A C 1
ATOM 3363 O O . VAL A 1 427 ? 25.406 -29.609 -35.344 1 90.81 427 VAL A O 1
ATOM 3366 N N . CYS A 1 428 ? 23.906 -30.281 -36.844 1 90.94 428 CYS A N 1
ATOM 3367 C CA . CYS A 1 428 ? 22.844 -29.531 -36.156 1 90.94 428 CYS A CA 1
ATOM 3368 C C . CYS A 1 428 ? 22.547 -30.109 -34.781 1 90.94 428 CYS A C 1
ATOM 3370 O O . CYS A 1 428 ? 22.312 -29.375 -33.844 1 90.94 428 CYS A O 1
ATOM 3372 N N . GLU A 1 429 ? 22.609 -31.359 -34.656 1 91.94 429 GLU A N 1
ATOM 3373 C CA . GLU A 1 429 ? 22.359 -32 -33.375 1 91.94 429 GLU A CA 1
ATOM 3374 C C . GLU A 1 429 ? 23.5 -31.719 -32.406 1 91.94 429 GLU A C 1
ATOM 3376 O O . GLU A 1 429 ? 23.281 -31.516 -31.203 1 91.94 429 GLU A O 1
ATOM 3381 N N . ARG A 1 430 ? 24.656 -31.75 -32.938 1 93.31 430 ARG A N 1
ATOM 3382 C CA . ARG A 1 430 ? 25.812 -31.438 -32.125 1 93.31 430 ARG A CA 1
ATOM 3383 C C . ARG A 1 430 ? 25.75 -29.984 -31.625 1 93.31 430 ARG A C 1
ATOM 3385 O O . ARG A 1 430 ? 26.047 -29.719 -30.453 1 93.31 430 ARG A O 1
ATOM 3392 N N . LEU A 1 431 ? 25.328 -29.203 -32.531 1 93.38 431 LEU A N 1
ATOM 3393 C CA . LEU A 1 431 ? 25.188 -27.797 -32.156 1 93.38 431 LEU A CA 1
ATOM 3394 C C . LEU A 1 431 ? 24.094 -27.625 -31.125 1 93.38 431 LEU A C 1
ATOM 3396 O O . LEU A 1 431 ? 24.25 -26.859 -30.172 1 93.38 431 LEU A O 1
ATOM 3400 N N . ALA A 1 432 ? 23.016 -28.312 -31.297 1 93.38 432 ALA A N 1
ATOM 3401 C CA . ALA A 1 432 ? 21.891 -28.203 -30.375 1 93.38 432 ALA A CA 1
ATOM 3402 C C . ALA A 1 432 ? 22.312 -28.562 -28.953 1 93.38 432 ALA A C 1
ATOM 3404 O O . ALA A 1 432 ? 21.969 -27.875 -28 1 93.38 432 ALA A O 1
ATOM 3405 N N . PHE A 1 433 ? 23.094 -29.562 -28.891 1 93.62 433 PHE A N 1
ATOM 3406 C CA . PHE A 1 433 ? 23.547 -29.984 -27.578 1 93.62 433 PHE A CA 1
ATOM 3407 C C . PHE A 1 433 ? 24.484 -28.969 -26.969 1 93.62 433 PHE A C 1
ATOM 3409 O O . PHE A 1 433 ? 24.297 -28.531 -25.828 1 93.62 433 PHE A O 1
ATOM 3416 N N . ILE A 1 434 ? 25.484 -28.609 -27.641 1 93 434 ILE A N 1
ATOM 3417 C CA . ILE A 1 434 ? 26.531 -27.766 -27.094 1 93 434 ILE A CA 1
ATOM 3418 C C . ILE A 1 434 ? 25.969 -26.391 -26.766 1 93 434 ILE A C 1
ATOM 3420 O O . ILE A 1 434 ? 26.375 -25.766 -25.781 1 93 434 ILE A O 1
ATOM 3424 N N . ILE A 1 435 ? 25.109 -25.922 -27.578 1 93.62 435 ILE A N 1
ATOM 3425 C CA . ILE A 1 435 ? 24.5 -24.625 -27.312 1 93.62 435 ILE A CA 1
ATOM 3426 C C . ILE A 1 435 ? 23.625 -24.703 -26.062 1 93.62 435 ILE A C 1
ATOM 3428 O O . ILE A 1 435 ? 23.594 -23.781 -25.266 1 93.62 435 ILE A O 1
ATOM 3432 N N . THR A 1 436 ? 22.906 -25.781 -25.828 1 92.75 436 THR A N 1
ATOM 3433 C CA . THR A 1 436 ? 22.109 -25.969 -24.625 1 92.75 436 THR A CA 1
ATOM 3434 C C . THR A 1 436 ? 22.984 -25.984 -23.375 1 92.75 436 THR A C 1
ATOM 3436 O O . THR A 1 436 ? 22.656 -25.375 -22.359 1 92.75 436 THR A O 1
ATOM 3439 N N . LEU A 1 437 ? 24.031 -26.625 -23.516 1 91.31 437 LEU A N 1
ATOM 3440 C CA . LEU A 1 437 ? 25 -26.672 -22.422 1 91.31 437 LEU A CA 1
ATOM 3441 C C . LEU A 1 437 ? 25.562 -25.281 -22.141 1 91.31 437 LEU A C 1
ATOM 3443 O O . LEU A 1 437 ? 25.672 -24.859 -21 1 91.31 437 LEU A O 1
ATOM 3447 N N . ALA A 1 438 ? 25.953 -24.656 -23.234 1 89.31 438 ALA A N 1
ATOM 3448 C CA . ALA A 1 438 ? 26.516 -23.297 -23.094 1 89.31 438 ALA A CA 1
ATOM 3449 C C . ALA A 1 438 ? 25.516 -22.359 -22.438 1 89.31 438 ALA A C 1
ATOM 3451 O O . ALA A 1 438 ? 25.875 -21.547 -21.578 1 89.31 438 ALA A O 1
ATOM 3452 N N . SER A 1 439 ? 24.328 -22.469 -22.844 1 89.44 439 SER A N 1
ATOM 3453 C CA . SER A 1 439 ? 23.297 -21.594 -22.281 1 89.44 439 SER A CA 1
ATOM 3454 C C . SER A 1 439 ? 23.125 -21.844 -20.781 1 89.44 439 SER A C 1
ATOM 3456 O O . SER A 1 439 ? 22.969 -20.891 -20.016 1 89.44 439 SER A O 1
ATOM 3458 N N . SER A 1 440 ? 23.094 -23.062 -20.359 1 87.44 440 SER A N 1
ATOM 3459 C CA . SER A 1 440 ? 22.969 -23.391 -18.938 1 87.44 440 SER A CA 1
ATOM 3460 C C . SER A 1 440 ? 24.172 -22.891 -18.156 1 87.44 440 SER A C 1
ATOM 3462 O O . SER A 1 440 ? 24.031 -22.359 -17.047 1 87.44 440 SER A O 1
ATOM 3464 N N . TRP A 1 441 ? 25.359 -23.078 -18.812 1 86.81 441 TRP A N 1
ATOM 3465 C CA . TRP A 1 441 ? 26.594 -22.656 -18.172 1 86.81 441 TRP A CA 1
ATOM 3466 C C . TRP A 1 441 ? 26.625 -21.141 -18.016 1 86.81 441 TRP A C 1
ATOM 3468 O O . TRP A 1 441 ? 27 -20.625 -16.969 1 86.81 441 TRP A O 1
ATOM 3478 N N . LEU A 1 442 ? 26.219 -20.438 -18.984 1 81.25 442 LEU A N 1
ATOM 3479 C CA . LEU A 1 442 ? 26.203 -18.984 -18.938 1 81.25 442 LEU A CA 1
ATOM 3480 C C . LEU A 1 442 ? 25.172 -18.469 -17.922 1 81.25 442 LEU A C 1
ATOM 3482 O O . LEU A 1 442 ? 25.359 -17.422 -17.312 1 81.25 442 LEU A O 1
ATOM 3486 N N . GLY A 1 443 ? 24.094 -19.125 -17.75 1 74.56 443 GLY A N 1
ATOM 3487 C CA . GLY A 1 443 ? 23.031 -18.719 -16.828 1 74.56 443 GLY A CA 1
ATOM 3488 C C . GLY A 1 443 ? 23.406 -18.875 -15.375 1 74.56 443 GLY A C 1
ATOM 3489 O O . GLY A 1 443 ? 22.906 -18.141 -14.516 1 74.56 443 GLY A O 1
ATOM 3490 N N . SER A 1 444 ? 24.188 -19.875 -15.023 1 65.06 444 SER A N 1
ATOM 3491 C CA . SER A 1 444 ? 24.547 -20.172 -13.641 1 65.06 444 SER A CA 1
ATOM 3492 C C . SER A 1 444 ? 25.625 -19.203 -13.141 1 65.06 444 SER A C 1
ATOM 3494 O O . SER A 1 444 ? 25.922 -19.172 -11.945 1 65.06 444 SER A O 1
ATOM 3496 N N . TYR A 1 445 ? 26.328 -18.438 -14.047 1 56.66 445 TYR A N 1
ATOM 3497 C CA . TYR A 1 445 ? 27.5 -17.641 -13.695 1 56.66 445 TYR A CA 1
ATOM 3498 C C . TYR A 1 445 ? 27.094 -16.328 -13.047 1 56.66 445 TYR A C 1
ATOM 3500 O O . TYR A 1 445 ? 26.375 -15.531 -13.648 1 56.66 445 TYR A O 1
ATOM 3508 N N . ARG A 1 446 ? 27.109 -16.188 -11.688 1 50.88 446 ARG A N 1
ATOM 3509 C CA . ARG A 1 446 ? 27.219 -14.852 -11.102 1 50.88 446 ARG A CA 1
ATOM 3510 C C . ARG A 1 446 ? 28.594 -14.25 -11.367 1 50.88 446 ARG A C 1
ATOM 3512 O O . ARG A 1 446 ? 29.609 -14.961 -11.352 1 50.88 446 ARG A O 1
ATOM 3519 N N . PHE A 1 447 ? 28.875 -13.25 -12.141 1 50.94 447 PHE A N 1
ATOM 3520 C CA . PHE A 1 447 ? 29.875 -12.492 -12.891 1 50.94 447 PHE A CA 1
ATOM 3521 C C . PHE A 1 447 ? 31.172 -12.383 -12.117 1 50.94 447 PHE A C 1
ATOM 3523 O O . PHE A 1 447 ? 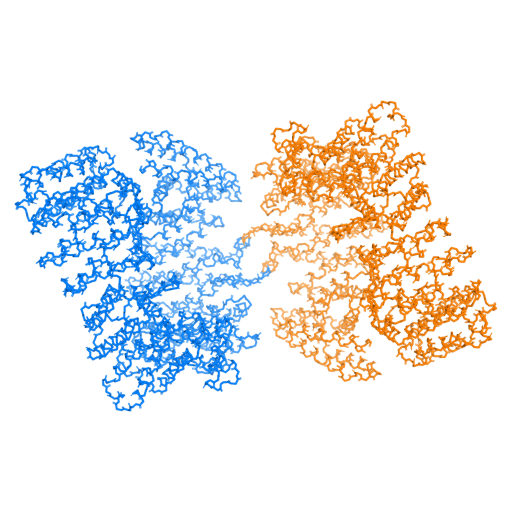31.297 -11.57 -11.195 1 50.94 447 PHE A O 1
ATOM 3530 N N . SER A 1 448 ? 31.844 -13.469 -11.922 1 50.03 448 SER A N 1
ATOM 3531 C CA . SER A 1 448 ? 33.188 -13.242 -11.359 1 50.03 448 SER A CA 1
ATOM 3532 C C . SER A 1 448 ? 34.031 -12.406 -12.305 1 50.03 448 SER A C 1
ATOM 3534 O O . SER A 1 448 ? 33.781 -12.375 -13.508 1 50.03 448 SER A O 1
ATOM 3536 N N . ARG A 1 449 ? 35.094 -11.641 -11.984 1 49.44 449 ARG A N 1
ATOM 3537 C CA . ARG A 1 449 ? 35.969 -10.688 -12.656 1 49.44 449 ARG A CA 1
ATOM 3538 C C . ARG A 1 449 ? 36.594 -11.305 -13.898 1 49.44 449 ARG A C 1
ATOM 3540 O O . ARG A 1 449 ? 36.594 -10.695 -14.977 1 49.44 449 ARG A O 1
ATOM 3547 N N . ASN A 1 450 ? 37.531 -12.305 -13.75 1 51.62 450 ASN A N 1
ATOM 3548 C CA . ASN A 1 450 ? 38.312 -12.891 -14.836 1 51.62 450 ASN A CA 1
ATOM 3549 C C . ASN A 1 450 ? 37.406 -13.617 -15.836 1 51.62 450 ASN A C 1
ATOM 3551 O O . ASN A 1 450 ? 37.812 -13.852 -16.984 1 51.62 450 ASN A O 1
ATOM 3555 N N . GLY A 1 451 ? 36.344 -14.148 -15.586 1 58.34 451 GLY A N 1
ATOM 3556 C CA . GLY A 1 451 ? 35.406 -15.023 -16.266 1 58.34 451 GLY A CA 1
ATOM 3557 C C . GLY A 1 451 ? 34.562 -14.297 -17.281 1 58.34 451 GLY A C 1
ATOM 3558 O O . GLY A 1 451 ? 33.906 -14.93 -18.125 1 58.34 451 GLY A O 1
ATOM 3559 N N . ARG A 1 452 ? 34.844 -13.07 -17.531 1 65.31 452 ARG A N 1
ATOM 3560 C CA . ARG A 1 452 ? 33.969 -12.234 -18.344 1 65.31 452 ARG A CA 1
ATOM 3561 C C . ARG A 1 452 ? 34.344 -12.32 -19.812 1 65.31 452 ARG A C 1
ATOM 3563 O O . ARG A 1 452 ? 33.469 -12.383 -20.688 1 65.31 452 ARG A O 1
ATOM 3570 N N . ALA A 1 453 ? 35.656 -12.258 -20.031 1 69.69 453 ALA A N 1
ATOM 3571 C CA . ALA A 1 453 ? 36.094 -12.297 -21.438 1 69.69 453 ALA A CA 1
ATOM 3572 C C . ALA A 1 453 ? 35.656 -13.602 -22.094 1 69.69 453 ALA A C 1
ATOM 3574 O O . ALA A 1 453 ? 35.219 -13.609 -23.25 1 69.69 453 ALA A O 1
ATOM 3575 N N . LEU A 1 454 ? 35.688 -14.625 -21.406 1 73.56 454 LEU A N 1
ATOM 3576 C CA . LEU A 1 454 ? 35.312 -15.922 -21.953 1 73.56 454 LEU A CA 1
ATOM 3577 C C . LEU A 1 454 ? 33.812 -16.016 -22.141 1 73.56 454 LEU A C 1
ATOM 3579 O O . LEU A 1 454 ? 33.312 -16.562 -23.141 1 73.56 454 LEU A O 1
ATOM 3583 N N . ASP A 1 455 ? 33.188 -15.469 -21.219 1 77.81 455 ASP A N 1
ATOM 3584 C CA . ASP A 1 455 ? 31.734 -15.477 -21.328 1 77.81 455 ASP A CA 1
ATOM 3585 C C . ASP A 1 455 ? 31.266 -14.711 -22.578 1 77.81 455 ASP A C 1
ATOM 3587 O O . ASP A 1 455 ? 30.375 -15.164 -23.281 1 77.81 455 ASP A O 1
ATOM 3591 N N . SER A 1 456 ? 32 -13.75 -22.875 1 80.38 456 SER A N 1
ATOM 3592 C CA . SER A 1 456 ? 31.656 -12.953 -24.047 1 80.38 456 SER A CA 1
ATOM 3593 C C . SER A 1 456 ? 31.969 -13.711 -25.344 1 80.38 456 SER A C 1
ATOM 3595 O O . SER A 1 456 ? 31.219 -13.625 -26.312 1 80.38 456 SER A O 1
ATOM 3597 N N . THR A 1 457 ? 33 -14.477 -25.281 1 83.44 457 THR A N 1
ATOM 3598 C CA . THR A 1 457 ? 33.406 -15.227 -26.469 1 83.44 457 THR A CA 1
ATOM 3599 C C . THR A 1 457 ? 32.406 -16.328 -26.781 1 83.44 457 THR A C 1
ATOM 3601 O O . THR A 1 457 ? 32.031 -16.547 -27.938 1 83.44 457 THR A O 1
ATOM 3604 N N . VAL A 1 458 ? 32 -16.969 -25.812 1 85.69 458 VAL A N 1
ATOM 3605 C CA . VAL A 1 458 ? 31.031 -18.047 -26.016 1 85.69 458 VAL A CA 1
ATOM 3606 C C . VAL A 1 458 ? 29.688 -17.453 -26.469 1 85.69 458 VAL A C 1
ATOM 3608 O O . VAL A 1 458 ? 29.031 -18 -27.359 1 85.69 458 VAL A O 1
ATOM 3611 N N . LEU A 1 459 ? 29.344 -16.391 -25.875 1 88.12 459 LEU A N 1
ATOM 3612 C CA . LEU A 1 459 ? 28.109 -15.727 -26.25 1 88.12 459 LEU A CA 1
ATOM 3613 C C . LEU A 1 459 ? 28.141 -15.281 -27.703 1 88.12 459 LEU A C 1
ATOM 3615 O O . LEU A 1 459 ? 27.156 -15.469 -28.438 1 88.12 459 LEU A O 1
ATOM 3619 N N . LEU A 1 460 ? 29.219 -14.828 -28.125 1 88.62 460 LEU A N 1
ATOM 3620 C CA . LEU A 1 460 ? 29.375 -14.375 -29.5 1 88.62 460 LEU A CA 1
ATOM 3621 C C . LEU A 1 460 ? 29.328 -15.547 -30.469 1 88.62 460 LEU A C 1
ATOM 3623 O O . LEU A 1 460 ? 28.734 -15.453 -31.547 1 88.62 460 LEU A O 1
ATOM 3627 N N . ALA A 1 461 ? 29.938 -16.594 -30.062 1 90.12 461 ALA A N 1
ATOM 3628 C CA . ALA A 1 461 ? 29.922 -17.797 -30.906 1 90.12 461 ALA A CA 1
ATOM 3629 C C . ALA A 1 461 ? 28.5 -18.297 -31.109 1 90.12 461 ALA A C 1
ATOM 3631 O O . ALA A 1 461 ? 28.125 -18.656 -32.219 1 90.12 461 ALA A O 1
ATOM 3632 N N . CYS A 1 462 ? 27.766 -18.297 -30.078 1 91.31 462 CYS A N 1
ATOM 3633 C CA . CYS A 1 462 ? 26.391 -18.75 -30.172 1 91.31 462 CYS A CA 1
ATOM 3634 C C . CYS A 1 462 ? 25.547 -17.797 -31.016 1 91.31 462 CYS A C 1
ATOM 3636 O O . CYS A 1 462 ? 24.719 -18.219 -31.812 1 91.31 462 CYS A O 1
ATOM 3638 N N . LEU A 1 463 ? 25.75 -16.5 -30.859 1 91.44 463 LEU A N 1
ATOM 3639 C CA . LEU A 1 463 ? 25.031 -15.508 -31.641 1 91.44 463 LEU A CA 1
ATOM 3640 C C . LEU A 1 463 ? 25.328 -15.648 -33.125 1 91.44 463 LEU A C 1
ATOM 3642 O O . LEU A 1 463 ? 24.438 -15.469 -33.969 1 91.44 463 LEU A O 1
ATOM 3646 N N . ASN A 1 464 ? 26.531 -16.016 -33.406 1 89.88 464 ASN A N 1
ATOM 3647 C CA . ASN A 1 464 ? 26.922 -16.219 -34.781 1 89.88 464 ASN A CA 1
ATOM 3648 C C . ASN A 1 464 ? 26.203 -17.422 -35.406 1 89.88 464 ASN A C 1
ATOM 3650 O O . ASN A 1 464 ? 25.859 -17.406 -36.594 1 89.88 464 ASN A O 1
ATOM 3654 N N . VAL A 1 465 ? 25.953 -18.344 -34.594 1 91.5 465 VAL A N 1
ATOM 3655 C CA . VAL A 1 465 ? 25.219 -19.5 -35.062 1 91.5 465 VAL A CA 1
ATOM 3656 C C . VAL A 1 465 ? 23.781 -19.109 -35.406 1 91.5 465 VAL A C 1
ATOM 3658 O O . VAL A 1 465 ? 23.234 -19.484 -36.438 1 91.5 465 VAL A O 1
ATOM 3661 N N . VAL A 1 466 ? 23.172 -18.344 -34.562 1 91.19 466 VAL A N 1
ATOM 3662 C CA . VAL A 1 466 ? 21.797 -17.906 -34.781 1 91.19 466 VAL A CA 1
ATOM 3663 C C . VAL A 1 466 ? 21.719 -17.047 -36.031 1 91.19 466 VAL A C 1
ATOM 3665 O O . VAL A 1 466 ? 20.812 -17.234 -36.844 1 91.19 466 VAL A O 1
ATOM 3668 N N . ARG A 1 467 ? 22.656 -16.219 -36.219 1 88.56 467 ARG A N 1
ATOM 3669 C CA . ARG A 1 467 ? 22.688 -15.328 -37.344 1 88.56 467 ARG A CA 1
ATOM 3670 C C . ARG A 1 467 ? 22.828 -16.109 -38.656 1 88.56 467 ARG A C 1
ATOM 3672 O O . ARG A 1 467 ? 22.094 -15.875 -39.625 1 88.56 467 ARG A O 1
ATOM 3679 N N . GLN A 1 468 ? 23.672 -17.031 -38.594 1 87.31 468 GLN A N 1
ATOM 3680 C CA . GLN A 1 468 ? 23.938 -17.812 -39.781 1 87.31 468 GLN A CA 1
ATOM 3681 C C . GLN A 1 468 ? 22.781 -18.75 -40.125 1 87.31 468 GLN A C 1
ATOM 3683 O O . GLN A 1 468 ? 22.453 -18.953 -41.281 1 87.31 468 GLN A O 1
ATOM 3688 N N . SER A 1 469 ? 22.219 -19.25 -39.094 1 85.12 469 SER A N 1
ATOM 3689 C CA . SER A 1 469 ? 21.078 -20.156 -39.312 1 85.12 469 SER A CA 1
ATOM 3690 C C . SER A 1 469 ? 19.906 -19.406 -39.938 1 85.12 469 SER A C 1
ATOM 3692 O O . SER A 1 469 ? 19.219 -19.938 -40.812 1 85.12 469 SER A O 1
ATOM 3694 N N . SER A 1 470 ? 19.688 -18.281 -39.531 1 80.62 470 SER A N 1
ATOM 3695 C CA . SER A 1 470 ? 18.578 -17.484 -40.062 1 80.62 470 SER A CA 1
ATOM 3696 C C . SER A 1 470 ? 18.828 -17.078 -41.531 1 80.62 470 SER A C 1
ATOM 3698 O O . SER A 1 470 ? 17.906 -17.047 -42.344 1 80.62 470 SER A O 1
ATOM 3700 N N . GLN A 1 471 ? 20.031 -16.938 -41.844 1 77.81 471 GLN A N 1
ATOM 3701 C CA . GLN A 1 471 ? 20.391 -16.5 -43.188 1 77.81 471 GLN A CA 1
ATOM 3702 C C . GLN A 1 471 ? 20.344 -17.672 -44.156 1 77.81 471 GLN A C 1
ATOM 3704 O O . GLN A 1 471 ? 19.891 -17.516 -45.281 1 77.81 471 GLN A O 1
ATOM 3709 N N . MET A 1 472 ? 20.734 -18.766 -43.719 1 76.62 472 MET A N 1
ATOM 3710 C CA . MET A 1 472 ? 20.875 -19.906 -44.625 1 76.62 472 MET A CA 1
ATOM 3711 C C . MET A 1 472 ? 19.562 -20.672 -44.75 1 76.62 472 MET A C 1
ATOM 3713 O O . MET A 1 472 ? 19.375 -21.453 -45.688 1 76.62 472 MET A O 1
ATOM 3717 N N . ASN A 1 473 ? 18.5 -20.453 -44.031 1 71.88 473 ASN A N 1
ATOM 3718 C CA . ASN A 1 473 ? 17.172 -21.031 -44.031 1 71.88 473 ASN A CA 1
ATOM 3719 C C . ASN A 1 473 ? 17.203 -22.547 -44.219 1 71.88 473 ASN A C 1
ATOM 3721 O O . ASN A 1 473 ? 16.422 -23.109 -44.969 1 71.88 473 ASN A O 1
ATOM 3725 N N . PHE A 1 474 ? 18.219 -23.203 -43.656 1 72.44 474 PHE A N 1
ATOM 3726 C CA . PHE A 1 474 ? 18.344 -24.641 -43.875 1 72.44 474 PHE A CA 1
ATOM 3727 C C . PHE A 1 474 ? 17.422 -25.422 -42.938 1 72.44 474 PHE A C 1
ATOM 3729 O O . PHE A 1 474 ? 17.219 -26.625 -43.094 1 72.44 474 PHE A O 1
ATOM 3736 N N . SER A 1 475 ? 16.875 -24.734 -42.031 1 69.31 475 SER A N 1
ATOM 3737 C CA . SER A 1 475 ? 16.094 -25.406 -40.969 1 69.31 475 SER A CA 1
ATOM 3738 C C . SER A 1 475 ? 14.867 -26.078 -41.594 1 69.31 475 SER A C 1
ATOM 3740 O O . SER A 1 475 ? 14.336 -27.031 -41 1 69.31 475 SER A O 1
ATOM 3742 N N . ARG A 1 476 ? 14.516 -25.719 -42.844 1 71.62 476 ARG A N 1
ATOM 3743 C CA . ARG A 1 476 ? 13.344 -26.281 -43.5 1 71.62 476 ARG A CA 1
ATOM 3744 C C . ARG A 1 476 ? 13.641 -27.672 -44.062 1 71.62 476 ARG A C 1
ATOM 3746 O O . ARG A 1 476 ? 12.727 -28.484 -44.25 1 71.62 476 ARG A O 1
ATOM 3753 N N . SER A 1 477 ? 14.906 -27.984 -44.125 1 76.44 477 SER A N 1
ATOM 3754 C CA . SER A 1 477 ? 15.297 -29.25 -44.719 1 76.44 477 SER A CA 1
ATOM 3755 C C . SER A 1 477 ? 15.648 -30.281 -43.656 1 76.44 477 SER A C 1
ATOM 3757 O O . SER A 1 477 ? 15.945 -31.438 -44 1 76.44 477 SER A O 1
ATOM 3759 N N . LEU A 1 478 ? 15.531 -29.875 -42.438 1 82.06 478 LEU A N 1
ATOM 3760 C CA . LEU A 1 478 ? 15.875 -30.781 -41.344 1 82.06 478 LEU A CA 1
ATOM 3761 C C . LEU A 1 478 ? 14.688 -31.656 -40.969 1 82.06 478 LEU A C 1
ATOM 3763 O O . LEU A 1 478 ? 13.531 -31.234 -41.125 1 82.06 478 LEU A O 1
ATOM 3767 N N . PRO A 1 479 ? 14.977 -32.844 -40.656 1 81.31 479 PRO A N 1
ATOM 3768 C CA . PRO A 1 479 ? 13.891 -33.656 -40.094 1 81.31 479 PRO A CA 1
ATOM 3769 C C . PRO A 1 479 ? 13.211 -33 -38.906 1 81.31 479 PRO A C 1
ATOM 3771 O O . PRO A 1 479 ? 13.82 -32.156 -38.219 1 81.31 479 PRO A O 1
ATOM 3774 N N . SER A 1 480 ? 12.102 -33.375 -38.656 1 81.31 480 SER A N 1
ATOM 3775 C CA . SER A 1 480 ? 11.258 -32.688 -37.688 1 81.31 480 SER A CA 1
ATOM 3776 C C . SER A 1 480 ? 11.883 -32.75 -36.281 1 81.31 480 SER A C 1
ATOM 3778 O O . SER A 1 480 ? 11.883 -31.734 -35.562 1 81.31 480 SER A O 1
ATOM 3780 N N . ALA A 1 481 ? 12.461 -33.875 -35.844 1 82.62 481 ALA A N 1
ATOM 3781 C CA . ALA A 1 481 ? 13.031 -34 -34.5 1 82.62 481 ALA A CA 1
ATOM 3782 C C . ALA A 1 481 ? 14.281 -33.125 -34.344 1 82.62 481 ALA A C 1
ATOM 3784 O O . ALA A 1 481 ? 14.438 -32.438 -33.344 1 82.62 481 ALA A O 1
ATOM 3785 N N . THR A 1 482 ? 15.133 -33.188 -35.344 1 86.38 482 THR A N 1
ATOM 3786 C CA . THR A 1 482 ? 16.359 -32.375 -35.344 1 86.38 482 THR A CA 1
ATOM 3787 C C . THR A 1 482 ? 16.047 -30.891 -35.406 1 86.38 482 THR A C 1
ATOM 3789 O O . THR A 1 482 ? 16.703 -30.078 -34.75 1 86.38 482 THR A O 1
ATOM 3792 N N . SER A 1 483 ? 15.055 -30.641 -36.219 1 85.81 483 SER A N 1
ATOM 3793 C CA . SER A 1 483 ? 14.648 -29.234 -36.312 1 85.81 483 SER A CA 1
ATOM 3794 C C . SER A 1 483 ? 14.133 -28.719 -34.969 1 85.81 483 SER A C 1
ATOM 3796 O O . SER A 1 483 ? 14.461 -27.594 -34.562 1 85.81 483 SER A O 1
ATOM 3798 N N . ARG A 1 484 ? 13.414 -29.5 -34.312 1 87.06 484 ARG A N 1
ATOM 3799 C CA . ARG A 1 484 ? 12.867 -29.125 -33 1 87.06 484 ARG A CA 1
ATOM 3800 C C . ARG A 1 484 ? 13.984 -28.906 -32 1 87.06 484 ARG A C 1
ATOM 3802 O O . ARG A 1 484 ? 13.984 -27.906 -31.266 1 87.06 484 ARG A O 1
ATOM 3809 N N . HIS A 1 485 ? 14.922 -29.844 -32 1 89.25 485 HIS A N 1
ATOM 3810 C CA . HIS A 1 485 ? 16.031 -29.734 -31.062 1 89.25 485 HIS A CA 1
ATOM 3811 C C . HIS A 1 485 ? 16.859 -28.484 -31.344 1 89.25 485 HIS A C 1
ATOM 3813 O O . HIS A 1 485 ? 17.25 -27.766 -30.422 1 89.25 485 HIS A O 1
ATOM 3819 N N . PHE A 1 486 ? 17.031 -28.312 -32.562 1 90.56 486 PHE A N 1
ATOM 3820 C CA . PHE A 1 486 ? 17.859 -27.188 -32.969 1 90.56 486 PHE A CA 1
ATOM 3821 C C . PHE A 1 486 ? 17.203 -25.859 -32.594 1 90.56 486 PHE A C 1
ATOM 3823 O O . PHE A 1 486 ? 17.828 -25.016 -31.938 1 90.56 486 PHE A O 1
ATOM 3830 N N . HIS A 1 487 ? 16.031 -25.703 -32.938 1 90.12 487 HIS A N 1
ATOM 3831 C CA . HIS A 1 487 ? 15.328 -24.469 -32.625 1 90.12 487 HIS A CA 1
ATOM 3832 C C . HIS A 1 487 ? 15.164 -24.266 -31.125 1 90.12 487 HIS A C 1
ATOM 3834 O O . HIS A 1 487 ? 15.312 -23.156 -30.625 1 90.12 487 HIS A O 1
ATOM 3840 N N . ARG A 1 488 ? 14.891 -25.281 -30.391 1 89.94 488 ARG A N 1
ATOM 3841 C CA . ARG A 1 488 ? 14.727 -25.172 -28.938 1 89.94 488 ARG A CA 1
ATOM 3842 C C . ARG A 1 488 ? 16.016 -24.703 -28.281 1 89.94 488 ARG A C 1
ATOM 3844 O O . ARG A 1 488 ? 15.984 -23.922 -27.328 1 89.94 488 ARG A O 1
ATOM 3851 N N . SER A 1 489 ? 17.078 -25.25 -28.797 1 92.06 489 SER A N 1
ATOM 3852 C CA . SER A 1 489 ? 18.375 -24.844 -28.25 1 92.06 489 SER A CA 1
ATOM 3853 C C . SER A 1 489 ? 18.656 -23.375 -28.516 1 92.06 489 SER A C 1
ATOM 3855 O O . SER A 1 489 ? 19.156 -22.656 -27.656 1 92.06 489 SER A O 1
ATOM 3857 N N . LEU A 1 490 ? 18.281 -22.984 -29.688 1 92.38 490 LEU A N 1
ATOM 3858 C CA . LEU A 1 490 ? 18.516 -21.578 -30.031 1 92.38 490 LEU A CA 1
ATOM 3859 C C . LEU A 1 490 ? 17.609 -20.672 -29.234 1 92.38 490 LEU A C 1
ATOM 3861 O O . LEU A 1 490 ? 18.031 -19.609 -28.766 1 92.38 490 LEU A O 1
ATOM 3865 N N . LEU A 1 491 ? 16.406 -21.094 -29.062 1 91.5 491 LEU A N 1
ATOM 3866 C CA . LEU A 1 491 ? 15.445 -20.297 -28.297 1 91.5 491 LEU A CA 1
ATOM 3867 C C . LEU A 1 491 ? 15.867 -20.188 -26.844 1 91.5 491 LEU A C 1
ATOM 3869 O O . LEU A 1 491 ? 15.773 -19.109 -26.25 1 91.5 491 LEU A O 1
ATOM 3873 N N . ALA A 1 492 ? 16.359 -21.25 -26.297 1 89.44 492 ALA A N 1
ATOM 3874 C CA . ALA A 1 492 ? 16.828 -21.234 -24.922 1 89.44 492 ALA A CA 1
ATOM 3875 C C . ALA A 1 492 ? 18 -20.281 -24.75 1 89.44 492 ALA A C 1
ATOM 3877 O O . ALA A 1 492 ? 18.078 -19.531 -23.766 1 89.44 492 ALA A O 1
ATOM 3878 N N . PHE A 1 493 ? 18.891 -20.234 -25.703 1 92.19 493 PHE A N 1
ATOM 3879 C CA . PHE A 1 493 ? 20.047 -19.344 -25.688 1 92.19 493 PHE A CA 1
ATOM 3880 C C . PHE A 1 493 ? 19.609 -17.891 -25.812 1 92.19 493 PHE A C 1
ATOM 3882 O O . PHE A 1 493 ? 20.094 -17.031 -25.078 1 92.19 493 PHE A O 1
ATOM 3889 N N . LEU A 1 494 ? 18.75 -17.75 -26.672 1 91.75 494 LEU A N 1
ATOM 3890 C CA . LEU A 1 494 ? 18.312 -16.375 -26.906 1 91.75 494 LEU A CA 1
ATOM 3891 C C . LEU A 1 494 ? 17.578 -15.82 -25.688 1 91.75 494 LEU A C 1
ATOM 3893 O O . LEU A 1 494 ? 17.641 -14.625 -25.406 1 91.75 494 LEU A O 1
ATOM 3897 N N . ARG A 1 495 ? 16.828 -16.562 -25.078 1 90.5 495 ARG A N 1
ATOM 3898 C CA . ARG A 1 495 ? 16.219 -16.156 -23.812 1 90.5 495 ARG A CA 1
ATOM 3899 C C . ARG A 1 495 ? 17.266 -15.695 -22.812 1 90.5 495 ARG A C 1
ATOM 3901 O O . ARG A 1 495 ? 17.094 -14.664 -22.156 1 90.5 495 ARG A O 1
ATOM 3908 N N . PHE A 1 496 ? 18.312 -16.438 -22.812 1 86.94 496 PHE A N 1
ATOM 3909 C CA . PHE A 1 496 ? 19.391 -16.078 -21.922 1 86.94 496 PHE A CA 1
ATOM 3910 C C . PHE A 1 496 ? 20.062 -14.781 -22.359 1 86.94 496 PHE A C 1
ATOM 3912 O O . PHE A 1 496 ? 20.344 -13.906 -21.531 1 86.94 496 PHE A O 1
ATOM 3919 N N . ALA A 1 497 ? 20.344 -14.734 -23.562 1 87.56 497 ALA A N 1
ATOM 3920 C CA . ALA A 1 497 ? 21 -13.547 -24.094 1 87.56 497 ALA A CA 1
ATOM 3921 C C . ALA A 1 497 ? 20.172 -12.297 -23.828 1 87.56 497 ALA A C 1
ATOM 3923 O O . ALA A 1 497 ? 20.719 -11.25 -23.469 1 87.56 497 ALA A O 1
ATOM 3924 N N . TRP A 1 498 ? 18.875 -12.398 -24.016 1 89.5 498 TRP A N 1
ATOM 3925 C CA . TRP A 1 498 ? 17.953 -11.297 -23.75 1 89.5 498 TRP A CA 1
ATOM 3926 C C . TRP A 1 498 ? 17.969 -10.914 -22.281 1 89.5 498 TRP A C 1
ATOM 3928 O O . TRP A 1 498 ? 18.094 -9.734 -21.938 1 89.5 498 TRP A O 1
ATOM 3938 N N . HIS A 1 499 ? 18.016 -11.875 -21.375 1 83.44 499 HIS A N 1
ATOM 3939 C CA . HIS A 1 499 ? 18 -11.625 -19.938 1 83.44 499 HIS A CA 1
ATOM 3940 C C . HIS A 1 499 ? 19.281 -10.938 -19.484 1 83.44 499 HIS A C 1
ATOM 3942 O O . HIS A 1 499 ? 19.234 -9.969 -18.719 1 83.44 499 HIS A O 1
ATOM 3948 N N . ILE A 1 500 ? 20.375 -11.312 -20.031 1 76.69 500 ILE A N 1
ATOM 3949 C CA . ILE A 1 500 ? 21.672 -10.82 -19.578 1 76.69 500 ILE A CA 1
ATOM 3950 C C . ILE A 1 500 ? 21.922 -9.43 -20.141 1 76.69 500 ILE A C 1
ATOM 3952 O O . ILE A 1 500 ? 22.547 -8.586 -19.484 1 76.69 500 ILE A O 1
ATOM 3956 N N . THR A 1 501 ? 21.422 -9.172 -21.281 1 79.44 501 THR A N 1
ATOM 3957 C CA . THR A 1 501 ? 21.75 -7.922 -21.953 1 79.44 501 THR A CA 1
ATOM 3958 C C . THR A 1 501 ? 20.766 -6.824 -21.578 1 79.44 501 THR A C 1
ATOM 3960 O O . THR A 1 501 ? 21.141 -5.664 -21.422 1 79.44 501 THR A O 1
ATOM 3963 N N . LEU A 1 502 ? 19.469 -7.184 -21.422 1 80.06 502 LEU A N 1
ATOM 3964 C CA . LEU A 1 502 ? 18.484 -6.117 -21.312 1 80.06 502 LEU A CA 1
ATOM 3965 C C . LEU A 1 502 ? 17.859 -6.09 -19.922 1 80.06 502 LEU A C 1
ATOM 3967 O O . LEU A 1 502 ? 17.422 -5.035 -19.453 1 80.06 502 LEU A O 1
ATOM 3971 N N . LEU A 1 503 ? 17.688 -7.191 -19.25 1 72.5 503 LEU A N 1
ATOM 3972 C CA . LEU A 1 503 ? 16.906 -7.215 -18.016 1 72.5 503 LEU A CA 1
ATOM 3973 C C . LEU A 1 503 ? 17.812 -7.129 -16.797 1 72.5 503 LEU A C 1
ATOM 3975 O O . LEU A 1 503 ? 17.484 -6.449 -15.82 1 72.5 503 LEU A O 1
ATOM 3979 N N . ASN A 1 504 ? 19 -7.84 -16.844 1 65.25 504 ASN A N 1
ATOM 3980 C CA . ASN A 1 504 ? 19.844 -7.949 -15.648 1 65.25 504 ASN A CA 1
ATOM 3981 C C . ASN A 1 504 ? 20.656 -6.684 -15.422 1 65.25 504 ASN A C 1
ATOM 3983 O O . ASN A 1 504 ? 21.375 -6.234 -16.328 1 65.25 504 ASN A O 1
ATOM 3987 N N . ARG A 1 505 ? 20.375 -6.051 -14.297 1 63.53 505 ARG A N 1
ATOM 3988 C CA . ARG A 1 505 ? 21.016 -4.777 -13.969 1 63.53 505 ARG A CA 1
ATOM 3989 C C . ARG A 1 505 ? 22.156 -4.973 -12.984 1 63.53 505 ARG A C 1
ATOM 3991 O O . ARG A 1 505 ? 22.656 -4.008 -12.391 1 63.53 505 ARG A O 1
ATOM 3998 N N . MET A 1 506 ? 22.547 -6.25 -12.875 1 58.41 506 MET A N 1
ATOM 3999 C CA . MET A 1 506 ? 23.641 -6.5 -11.945 1 58.41 506 MET A CA 1
ATOM 4000 C C . MET A 1 506 ? 24.969 -6.023 -12.531 1 58.41 506 MET A C 1
ATOM 4002 O O . MET A 1 506 ? 25.109 -5.922 -13.75 1 58.41 506 MET A O 1
ATOM 4006 N N . ASP A 1 507 ? 25.844 -5.547 -11.711 1 62.09 507 ASP A N 1
ATOM 4007 C CA . ASP A 1 507 ? 27.141 -5.027 -12.102 1 62.09 507 ASP A CA 1
ATOM 4008 C C . ASP A 1 507 ? 27.844 -5.965 -13.086 1 62.09 507 ASP A C 1
ATOM 4010 O O . ASP A 1 507 ? 28.469 -5.516 -14.047 1 62.09 507 ASP A O 1
ATOM 4014 N N . GLY A 1 508 ? 27.719 -7.273 -12.977 1 63.78 508 GLY A N 1
ATOM 4015 C CA . GLY A 1 508 ? 28.344 -8.234 -13.875 1 63.78 508 GLY A CA 1
ATOM 4016 C C . GLY A 1 508 ? 27.766 -8.211 -15.273 1 63.78 508 GLY A C 1
ATOM 4017 O O . GLY A 1 508 ? 28.5 -8.32 -16.266 1 63.78 508 GLY A O 1
ATOM 4018 N N . SER A 1 509 ? 26.578 -7.977 -15.281 1 70.88 509 SER A N 1
ATOM 4019 C CA . SER A 1 509 ? 25.906 -7.926 -16.578 1 70.88 509 SER A CA 1
ATOM 4020 C C . SER A 1 509 ? 26.297 -6.668 -17.344 1 70.88 509 SER A C 1
ATOM 4022 O O . SER A 1 509 ? 26.438 -6.707 -18.578 1 70.88 509 SER A O 1
ATOM 4024 N N . LYS A 1 510 ? 26.609 -5.656 -16.625 1 75.44 510 LYS A N 1
ATOM 4025 C CA . LYS A 1 510 ? 27.016 -4.422 -17.281 1 75.44 510 LYS A CA 1
ATOM 4026 C C . LYS A 1 510 ? 28.391 -4.57 -17.922 1 75.44 510 LYS A C 1
ATOM 4028 O O . LYS A 1 510 ? 28.609 -4.102 -19.047 1 75.44 510 LYS A O 1
ATOM 4033 N N . LYS A 1 511 ? 29.203 -5.309 -17.219 1 75.44 511 LYS A N 1
ATOM 4034 C CA . LYS A 1 511 ? 30.531 -5.527 -17.766 1 75.44 511 LYS A CA 1
ATOM 4035 C C . LYS A 1 511 ? 30.484 -6.426 -19 1 75.44 511 LYS A C 1
ATOM 4037 O O . LYS A 1 511 ? 31.25 -6.215 -19.953 1 75.44 511 LYS A O 1
ATOM 4042 N N . LEU A 1 512 ? 29.656 -7.43 -18.969 1 78 512 LEU A N 1
ATOM 4043 C CA . LEU A 1 512 ? 29.484 -8.297 -20.125 1 78 512 LEU A CA 1
ATOM 4044 C C . LEU A 1 512 ? 28.875 -7.527 -21.297 1 78 512 LEU A C 1
ATOM 4046 O O . LEU A 1 512 ? 29.266 -7.738 -22.453 1 78 512 LEU A O 1
ATOM 4050 N N . GLN A 1 513 ? 28.031 -6.652 -21.047 1 79.75 513 GLN A N 1
ATOM 4051 C CA . GLN A 1 513 ? 27.422 -5.816 -22.078 1 79.75 513 GLN A CA 1
ATOM 4052 C C . GLN A 1 513 ? 28.453 -4.918 -22.734 1 79.75 513 GLN A C 1
ATOM 4054 O O . GLN A 1 513 ? 28.438 -4.742 -23.953 1 79.75 513 GLN A O 1
ATOM 4059 N N . GLU A 1 514 ? 29.312 -4.469 -21.891 1 79.19 514 GLU A N 1
ATOM 4060 C CA . GLU A 1 514 ? 30.375 -3.625 -22.422 1 79.19 514 GLU A CA 1
ATOM 4061 C C . GLU A 1 514 ? 31.297 -4.422 -23.328 1 79.19 514 GLU A C 1
ATOM 4063 O O . GLU A 1 514 ? 31.703 -3.943 -24.406 1 79.19 514 GLU A O 1
ATOM 4068 N N . SER A 1 515 ? 31.594 -5.645 -22.953 1 79.5 515 SER A N 1
ATOM 4069 C CA . SER A 1 515 ? 32.469 -6.5 -23.75 1 79.5 515 SER A CA 1
ATOM 4070 C C . SER A 1 515 ? 31.781 -6.895 -25.062 1 79.5 515 SER A C 1
ATOM 4072 O O . SER A 1 515 ? 32.438 -6.938 -26.109 1 79.5 515 SER A O 1
ATOM 4074 N N . LEU A 1 516 ? 30.516 -7.125 -24.984 1 82.56 516 LEU A N 1
ATOM 4075 C CA . LEU A 1 516 ? 29.766 -7.488 -26.188 1 82.56 516 LEU A CA 1
ATOM 4076 C C . LEU A 1 516 ? 29.656 -6.297 -27.125 1 82.56 516 LEU A C 1
ATOM 4078 O O . LEU A 1 516 ? 29.719 -6.457 -28.344 1 82.56 516 LEU A O 1
ATOM 4082 N N . GLN A 1 517 ? 29.5 -5.129 -26.547 1 83.31 517 GLN A N 1
ATOM 4083 C CA . GLN A 1 517 ? 29.406 -3.906 -27.344 1 83.31 517 GLN A CA 1
ATOM 4084 C C . GLN A 1 517 ? 30.703 -3.652 -28.109 1 83.31 517 GLN A C 1
ATOM 4086 O O . GLN A 1 517 ? 30.672 -3.273 -29.281 1 83.31 517 GLN A O 1
ATOM 4091 N N . LEU A 1 518 ? 31.766 -3.955 -27.469 1 80.88 518 LEU A N 1
ATOM 4092 C CA . LEU A 1 518 ? 33.062 -3.77 -28.094 1 80.88 518 LEU A CA 1
ATOM 4093 C C . LEU A 1 518 ? 33.281 -4.789 -29.203 1 80.88 518 LEU A C 1
ATOM 4095 O O . LEU A 1 518 ? 33.781 -4.445 -30.281 1 80.88 518 LEU A O 1
ATOM 4099 N N . SER A 1 519 ? 32.844 -5.984 -29 1 81.81 519 SER A N 1
ATOM 4100 C CA . SER A 1 519 ? 33.062 -7.051 -29.969 1 81.81 519 SER A CA 1
ATOM 4101 C C . SER A 1 519 ? 32.156 -6.898 -31.188 1 81.81 519 SER A C 1
ATOM 4103 O O . SER A 1 519 ? 32.562 -7.254 -32.312 1 81.81 519 SER A O 1
ATOM 4105 N N . LEU A 1 520 ? 30.953 -6.379 -30.953 1 84.06 520 LEU A N 1
ATOM 4106 C CA . LEU A 1 520 ? 30 -6.246 -32.031 1 84.06 520 LEU A CA 1
ATOM 4107 C C . LEU A 1 520 ? 30.062 -4.844 -32.625 1 84.06 520 LEU A C 1
ATOM 4109 O O . LEU A 1 520 ? 29.297 -4.523 -33.562 1 84.06 520 LEU A O 1
ATOM 4113 N N . ALA A 1 521 ? 30.938 -3.99 -32.188 1 78.94 521 ALA A N 1
ATOM 4114 C CA . ALA A 1 521 ? 31.125 -2.623 -32.656 1 78.94 521 ALA A CA 1
ATOM 4115 C C . ALA A 1 521 ? 29.828 -1.825 -32.562 1 78.94 521 ALA A C 1
ATOM 4117 O O . ALA A 1 521 ? 29.469 -1.111 -33.5 1 78.94 521 ALA A O 1
ATOM 4118 N N . ALA A 1 522 ? 29.109 -2.084 -31.469 1 79.31 522 ALA A N 1
ATOM 4119 C CA . ALA A 1 522 ? 27.859 -1.359 -31.297 1 79.31 522 ALA A CA 1
ATOM 4120 C C . ALA A 1 522 ? 28.094 -0.002 -30.641 1 79.31 522 ALA A C 1
ATOM 4122 O O . ALA A 1 522 ? 28.828 0.097 -29.656 1 79.31 522 ALA A O 1
ATOM 4123 N N . LYS A 1 523 ? 27.594 1.084 -31.141 1 72.06 523 LYS A N 1
ATOM 4124 C CA . LYS A 1 523 ? 27.828 2.461 -30.719 1 72.06 523 LYS A CA 1
ATOM 4125 C C . LYS A 1 523 ? 27.172 2.736 -29.359 1 72.06 523 LYS A C 1
ATOM 4127 O O . LYS A 1 523 ? 27.75 3.422 -28.516 1 72.06 523 LYS A O 1
ATOM 4132 N N . ASP A 1 524 ? 25.875 2.252 -29.172 1 80.31 524 ASP A N 1
ATOM 4133 C CA . ASP A 1 524 ? 25.125 2.506 -27.938 1 80.31 524 ASP A CA 1
ATOM 4134 C C . ASP A 1 524 ? 24.375 1.256 -27.484 1 80.31 524 ASP A C 1
ATOM 4136 O O . ASP A 1 524 ? 24.266 0.281 -28.234 1 80.31 524 ASP A O 1
ATOM 4140 N N . PHE A 1 525 ? 24.062 1.205 -26.312 1 79.69 525 PHE A N 1
ATOM 4141 C CA . PHE A 1 525 ? 23.297 0.112 -25.719 1 79.69 525 PHE A CA 1
ATOM 4142 C C . PHE A 1 525 ? 22.016 -0.133 -26.484 1 79.69 525 PHE A C 1
ATOM 4144 O O . PHE A 1 525 ? 21.562 -1.274 -26.609 1 79.69 525 PHE A O 1
ATOM 4151 N N . GLY A 1 526 ? 21.484 0.881 -27.062 1 82.12 526 GLY A N 1
ATOM 4152 C CA . GLY A 1 526 ? 20.266 0.745 -27.859 1 82.12 526 GLY A CA 1
ATOM 4153 C C . GLY A 1 526 ? 20.469 -0.079 -29.109 1 82.12 526 GLY A C 1
ATOM 4154 O O . GLY A 1 526 ? 19.609 -0.886 -29.469 1 82.12 526 GLY A O 1
ATOM 4155 N N . THR A 1 527 ? 21.688 -0.058 -29.656 1 87 527 THR A N 1
ATOM 4156 C CA . THR A 1 527 ? 21.984 -0.807 -30.859 1 87 527 THR A CA 1
ATOM 4157 C C . THR A 1 527 ? 22.203 -2.287 -30.547 1 87 527 THR A C 1
ATOM 4159 O O . THR A 1 527 ? 21.781 -3.154 -31.312 1 87 527 THR A O 1
ATOM 4162 N N . LEU A 1 528 ? 22.812 -2.471 -29.484 1 86.56 528 LEU A N 1
ATOM 4163 C CA . LEU A 1 528 ? 23.016 -3.857 -29.078 1 86.56 528 LEU A CA 1
ATOM 4164 C C . LEU A 1 528 ? 21.688 -4.539 -28.781 1 86.56 528 LEU A C 1
ATOM 4166 O O . LEU A 1 528 ? 21.453 -5.672 -29.203 1 86.56 528 LEU A O 1
ATOM 4170 N N . ALA A 1 529 ? 20.875 -3.855 -28.109 1 87.75 529 ALA A N 1
ATOM 4171 C CA . ALA A 1 529 ? 19.562 -4.395 -27.766 1 87.75 529 ALA A CA 1
ATOM 4172 C C . ALA A 1 529 ? 18.734 -4.676 -29.016 1 87.75 529 ALA A C 1
ATOM 4174 O O . ALA A 1 529 ? 18.078 -5.711 -29.109 1 87.75 529 ALA A O 1
ATOM 4175 N N . THR A 1 530 ? 18.812 -3.807 -29.984 1 89.25 530 THR A N 1
ATOM 4176 C CA . THR A 1 530 ? 18.094 -3.982 -31.234 1 89.25 530 THR A CA 1
ATOM 4177 C C . THR A 1 530 ? 18.609 -5.199 -31.984 1 89.25 530 THR A C 1
ATOM 4179 O O . THR A 1 530 ? 17.844 -5.957 -32.562 1 89.25 530 THR A O 1
ATOM 4182 N N . PHE A 1 531 ? 19.906 -5.367 -32.031 1 89.75 531 PHE A N 1
ATOM 4183 C CA . PHE A 1 531 ? 20.531 -6.496 -32.719 1 89.75 531 PHE A CA 1
ATOM 4184 C C . PHE A 1 531 ? 20.047 -7.816 -32.125 1 89.75 531 PHE A C 1
ATOM 4186 O O . PHE A 1 531 ? 19.641 -8.711 -32.875 1 89.75 531 PHE A O 1
ATOM 4193 N N . ILE A 1 532 ? 20.094 -7.902 -30.844 1 89.06 532 ILE A N 1
ATOM 4194 C CA . ILE A 1 532 ? 19.719 -9.148 -30.172 1 89.06 532 ILE A CA 1
ATOM 4195 C C . ILE A 1 532 ? 18.234 -9.422 -30.406 1 89.06 532 ILE A C 1
ATOM 4197 O O . ILE A 1 532 ? 17.844 -10.547 -30.719 1 89.06 532 ILE A O 1
ATOM 4201 N N . LEU A 1 533 ? 17.422 -8.453 -30.297 1 91.31 533 LEU A N 1
ATOM 4202 C CA . LEU A 1 533 ? 15.977 -8.641 -30.422 1 91.31 533 LEU A CA 1
ATOM 4203 C C . LEU A 1 533 ? 15.594 -8.945 -31.859 1 91.31 533 LEU A C 1
ATOM 4205 O O . LEU A 1 533 ? 14.641 -9.68 -32.125 1 91.31 533 LEU A O 1
ATOM 4209 N N . GLU A 1 534 ? 16.312 -8.391 -32.781 1 89.81 534 GLU A N 1
ATOM 4210 C CA . GLU A 1 534 ? 16.094 -8.75 -34.188 1 89.81 534 GLU A CA 1
ATOM 4211 C C . GLU A 1 534 ? 16.359 -10.234 -34.406 1 89.81 534 GLU A C 1
ATOM 4213 O O . GLU A 1 534 ? 15.602 -10.891 -35.125 1 89.81 534 GLU A O 1
ATOM 4218 N N . LEU A 1 535 ? 17.375 -10.688 -33.812 1 90.5 535 LEU A N 1
ATOM 4219 C CA . LEU A 1 535 ? 17.703 -12.102 -33.969 1 90.5 535 LEU A CA 1
ATOM 4220 C C . LEU A 1 535 ? 16.625 -12.977 -33.344 1 90.5 535 LEU A C 1
ATOM 4222 O O . LEU A 1 535 ? 16.297 -14.031 -33.875 1 90.5 535 LEU A O 1
ATOM 4226 N N . VAL A 1 536 ? 16.109 -12.531 -32.219 1 90.88 536 VAL A N 1
ATOM 4227 C CA . VAL A 1 536 ? 15.062 -13.281 -31.531 1 90.88 536 VAL A CA 1
ATOM 4228 C C . VAL A 1 536 ? 13.82 -13.344 -32.406 1 90.88 536 VAL A C 1
ATOM 4230 O O . VAL A 1 536 ? 13.25 -14.422 -32.625 1 90.88 536 VAL A O 1
ATOM 4233 N N . VAL A 1 537 ? 13.406 -12.219 -32.969 1 89.56 537 VAL A N 1
ATOM 4234 C CA . VAL A 1 537 ? 12.203 -12.156 -33.781 1 89.56 537 VAL A CA 1
ATOM 4235 C C . VAL A 1 537 ? 12.383 -13.016 -35.031 1 89.56 537 VAL A C 1
ATOM 4237 O O . VAL A 1 537 ? 11.477 -13.766 -35.406 1 89.56 537 VAL A O 1
ATOM 4240 N N . ASP A 1 538 ? 13.539 -12.992 -35.594 1 86.75 538 ASP A N 1
ATOM 4241 C CA . ASP A 1 538 ? 13.82 -13.797 -36.781 1 86.75 538 ASP A CA 1
ATOM 4242 C C . ASP A 1 538 ? 13.758 -15.289 -36.469 1 86.75 538 ASP A C 1
ATOM 4244 O O . ASP A 1 538 ? 13.195 -16.062 -37.25 1 86.75 538 ASP A O 1
ATOM 4248 N N . GLU A 1 539 ? 14.32 -15.609 -35.344 1 89.06 539 GLU A N 1
ATOM 4249 C CA . GLU A 1 539 ? 14.312 -17.016 -34.969 1 89.06 539 GLU A CA 1
ATOM 4250 C C . GLU A 1 539 ? 12.898 -17.5 -34.656 1 89.06 539 GLU A C 1
ATOM 4252 O O . GLU A 1 539 ? 12.523 -18.609 -35.031 1 89.06 539 GLU A O 1
ATOM 4257 N N . VAL A 1 540 ? 12.109 -16.688 -34.031 1 88.31 540 VAL A N 1
ATOM 4258 C CA . VAL A 1 540 ? 10.734 -17.062 -33.719 1 88.31 540 VAL A CA 1
ATOM 4259 C C . VAL A 1 540 ? 9.922 -17.219 -35 1 88.31 540 VAL A C 1
ATOM 4261 O O . VAL A 1 540 ? 9.172 -18.172 -35.156 1 88.31 540 VAL A O 1
ATOM 4264 N N . LEU A 1 541 ? 10.133 -16.344 -35.938 1 83 541 LEU A N 1
ATOM 4265 C CA . LEU A 1 541 ? 9.398 -16.422 -37.188 1 83 541 LEU A CA 1
ATOM 4266 C C . LEU A 1 541 ? 9.828 -17.641 -38 1 83 541 LEU A C 1
ATOM 4268 O O . LEU A 1 541 ? 9.008 -18.281 -38.656 1 83 541 LEU A O 1
ATOM 4272 N N . ASP A 1 542 ? 11.055 -17.953 -37.938 1 82.25 542 ASP A N 1
ATOM 4273 C CA . ASP A 1 542 ? 11.555 -19.141 -38.594 1 82.25 542 ASP A CA 1
ATOM 4274 C C . ASP A 1 542 ? 10.977 -20.406 -38 1 82.25 542 ASP A C 1
ATOM 4276 O O . ASP A 1 542 ? 10.625 -21.344 -38.719 1 82.25 542 ASP A O 1
ATOM 4280 N N . CYS A 1 543 ? 10.867 -20.328 -36.719 1 82.62 543 CYS A N 1
ATOM 4281 C CA . CYS A 1 543 ? 10.289 -21.469 -36.031 1 82.62 543 CYS A CA 1
ATOM 4282 C C . CYS A 1 543 ? 8.812 -21.641 -36.375 1 82.62 543 CYS A C 1
ATOM 4284 O O . CYS A 1 543 ? 8.352 -22.75 -36.625 1 82.62 543 CYS A O 1
ATOM 4286 N N . VAL A 1 544 ? 8.148 -20.562 -36.5 1 80.12 544 VAL A N 1
ATOM 4287 C CA . VAL A 1 544 ? 6.719 -20.578 -36.781 1 80.12 544 VAL A CA 1
ATOM 4288 C C . VAL A 1 544 ? 6.48 -21.094 -38.188 1 80.12 544 VAL A C 1
ATOM 4290 O O . VAL A 1 544 ? 5.523 -21.828 -38.438 1 80.12 544 VAL A O 1
ATOM 4293 N N . CYS A 1 545 ? 7.406 -20.875 -39.094 1 77.12 545 CYS A N 1
ATOM 4294 C CA . CYS A 1 545 ? 7.25 -21.281 -40.469 1 77.12 545 CYS A CA 1
ATOM 4295 C C . CYS A 1 545 ? 7.727 -22.719 -40.688 1 77.12 545 CYS A C 1
ATOM 4297 O O . CYS A 1 545 ? 7.227 -23.422 -41.562 1 77.12 545 CYS A O 1
ATOM 4299 N N . SER A 1 546 ? 8.633 -23.125 -39.812 1 74.81 546 SER A N 1
ATOM 4300 C CA . SER A 1 546 ? 9.289 -24.391 -40.094 1 74.81 546 SER A CA 1
ATOM 4301 C C . SER A 1 546 ? 8.742 -25.5 -39.219 1 74.81 546 SER A C 1
ATOM 4303 O O . SER A 1 546 ? 8.789 -26.688 -39.594 1 74.81 546 SER A O 1
ATOM 4305 N N . CYS A 1 547 ? 8.258 -25.109 -38.094 1 75 547 CYS A N 1
ATOM 4306 C CA . CYS A 1 547 ? 7.879 -26.141 -37.156 1 75 547 CYS A CA 1
ATOM 4307 C C . CYS A 1 547 ? 6.363 -26.266 -37.031 1 75 547 CYS A C 1
ATOM 4309 O O . CYS A 1 547 ? 5.637 -25.359 -37.438 1 75 547 CYS A O 1
ATOM 4311 N N . SER A 1 548 ? 5.77 -27.406 -36.938 1 68.06 548 SER A N 1
ATOM 4312 C CA . SER A 1 548 ? 4.324 -27.578 -36.844 1 68.06 548 SER A CA 1
ATOM 4313 C C . SER A 1 548 ? 3.887 -27.922 -35.406 1 68.06 548 SER A C 1
ATOM 4315 O O . SER A 1 548 ? 2.693 -27.906 -35.125 1 68.06 548 SER A O 1
ATOM 4317 N N . ASP A 1 549 ? 4.766 -28.172 -34.562 1 69.12 549 ASP A N 1
ATOM 4318 C CA . ASP A 1 549 ? 4.371 -28.781 -33.312 1 69.12 549 ASP A CA 1
ATOM 4319 C C . ASP A 1 549 ? 4.395 -27.766 -32.156 1 69.12 549 ASP A C 1
ATOM 4321 O O . ASP A 1 549 ? 4.254 -26.562 -32.406 1 69.12 549 ASP A O 1
ATOM 4325 N N . GLN A 1 550 ? 4.445 -28.141 -30.938 1 76 550 GLN A N 1
ATOM 4326 C CA . GLN A 1 550 ? 4.453 -27.422 -29.672 1 76 550 GLN A CA 1
ATOM 4327 C C . GLN A 1 550 ? 5.59 -26.406 -29.609 1 76 550 GLN A C 1
ATOM 4329 O O . GLN A 1 550 ? 5.512 -25.422 -28.891 1 76 550 GLN A O 1
ATOM 4334 N N . THR A 1 551 ? 6.566 -26.531 -30.578 1 82.69 551 THR A N 1
ATOM 4335 C CA . THR A 1 551 ? 7.73 -25.656 -30.594 1 82.69 551 THR A CA 1
ATOM 4336 C C . THR A 1 551 ? 7.352 -24.25 -31.062 1 82.69 551 THR A C 1
ATOM 4338 O O . THR A 1 551 ? 7.961 -23.266 -30.656 1 82.69 551 THR A O 1
ATOM 4341 N N . VAL A 1 552 ? 6.344 -24.25 -31.906 1 84 552 VAL A N 1
ATOM 4342 C CA . VAL A 1 552 ? 5.871 -22.969 -32.406 1 84 552 VAL A CA 1
ATOM 4343 C C . VAL A 1 552 ? 5.375 -22.094 -31.25 1 84 552 VAL A C 1
ATOM 4345 O O . VAL A 1 552 ? 5.719 -20.922 -31.172 1 84 552 VAL A O 1
ATOM 4348 N N . PHE A 1 553 ? 4.703 -22.734 -30.375 1 87.19 553 PHE A N 1
ATOM 4349 C CA . PHE A 1 553 ? 4.105 -21.969 -29.281 1 87.19 553 PHE A CA 1
ATOM 4350 C C . PHE A 1 553 ? 5.148 -21.625 -28.219 1 87.19 553 PHE A C 1
ATOM 4352 O O . PHE A 1 553 ? 5.059 -20.594 -27.562 1 87.19 553 PHE A O 1
ATOM 4359 N N . GLU A 1 554 ? 6.203 -22.453 -28.109 1 87 554 GLU A N 1
ATOM 4360 C CA . GLU A 1 554 ? 7.305 -22.109 -27.219 1 87 554 GLU A CA 1
ATOM 4361 C C . GLU A 1 554 ? 8.023 -20.844 -27.719 1 87 554 GLU A C 1
ATOM 4363 O O . GLU A 1 554 ? 8.406 -19.984 -26.922 1 87 554 GLU A O 1
ATOM 4368 N N . ALA A 1 555 ? 8.148 -20.875 -29.031 1 89.25 555 ALA A N 1
ATOM 4369 C CA . ALA A 1 555 ? 8.789 -19.719 -29.625 1 89.25 555 ALA A CA 1
ATOM 4370 C C . ALA A 1 555 ? 7.949 -18.469 -29.438 1 89.25 555 ALA A C 1
ATOM 4372 O O . ALA A 1 555 ? 8.461 -17.422 -29.047 1 89.25 555 ALA A O 1
ATOM 4373 N N . ILE A 1 556 ? 6.699 -18.609 -29.625 1 89.19 556 ILE A N 1
ATOM 4374 C CA . ILE A 1 556 ? 5.789 -17.484 -29.484 1 89.19 556 ILE A CA 1
ATOM 4375 C C . ILE A 1 556 ? 5.738 -17.031 -28.031 1 89.19 556 ILE A C 1
ATOM 4377 O O . ILE A 1 556 ? 5.664 -15.844 -27.734 1 89.19 556 ILE A O 1
ATOM 4381 N N . HIS A 1 557 ? 5.812 -17.969 -27.188 1 90.19 557 HIS A N 1
ATOM 4382 C CA . HIS A 1 557 ? 5.793 -17.641 -25.766 1 90.19 557 HIS A CA 1
ATOM 4383 C C . HIS A 1 557 ? 7.008 -16.812 -25.375 1 90.19 557 HIS A C 1
ATOM 4385 O O . HIS A 1 557 ? 6.902 -15.914 -24.531 1 90.19 557 HIS A O 1
ATOM 4391 N N . LEU A 1 558 ? 8.102 -17.109 -25.922 1 90.38 558 LEU A N 1
ATOM 4392 C CA . LEU A 1 558 ? 9.297 -16.312 -25.656 1 90.38 558 LEU A CA 1
ATOM 4393 C C . LEU A 1 558 ? 9.102 -14.867 -26.078 1 90.38 558 LEU A C 1
ATOM 4395 O O . LEU A 1 558 ? 9.398 -13.945 -25.312 1 90.38 558 LEU A O 1
ATOM 4399 N N . LEU A 1 559 ? 8.578 -14.742 -27.203 1 90.44 559 LEU A N 1
ATOM 4400 C CA . LEU A 1 559 ? 8.352 -13.391 -27.703 1 90.44 559 LEU A CA 1
ATOM 4401 C C . LEU A 1 559 ? 7.297 -12.672 -26.859 1 90.44 559 LEU A C 1
ATOM 4403 O O . LEU A 1 559 ? 7.41 -11.469 -26.609 1 90.44 559 LEU A O 1
ATOM 4407 N N . SER A 1 560 ? 6.348 -13.406 -26.469 1 90.75 560 SER A N 1
ATOM 4408 C CA . SER A 1 560 ? 5.309 -12.836 -25.625 1 90.75 560 SER A CA 1
ATOM 4409 C C . SER A 1 560 ? 5.875 -12.375 -24.281 1 90.75 560 SER A C 1
ATOM 4411 O O . SER A 1 560 ? 5.531 -11.297 -23.797 1 90.75 560 SER A O 1
ATOM 4413 N N . GLU A 1 561 ? 6.758 -13.117 -23.781 1 89.38 561 GLU A N 1
ATOM 4414 C CA . GLU A 1 561 ? 7.414 -12.75 -22.531 1 89.38 561 GLU A CA 1
ATOM 4415 C C . GLU A 1 561 ? 8.234 -11.477 -22.688 1 89.38 561 GLU A C 1
ATOM 4417 O O . GLU A 1 561 ? 8.227 -10.609 -21.812 1 89.38 561 GLU A O 1
ATOM 4422 N N . MET A 1 562 ? 8.82 -11.406 -23.75 1 90 562 MET A N 1
ATOM 4423 C CA . MET A 1 562 ? 9.656 -10.242 -24.031 1 90 562 MET A CA 1
ATOM 4424 C C . MET A 1 562 ? 8.805 -8.992 -24.234 1 90 562 MET A C 1
ATOM 4426 O O . MET A 1 562 ? 9.164 -7.914 -23.766 1 90 562 MET A O 1
ATOM 4430 N N . ALA A 1 563 ? 7.746 -9.195 -24.797 1 89.56 563 ALA A N 1
ATOM 4431 C CA . ALA A 1 563 ? 6.848 -8.078 -25.078 1 89.56 563 ALA A CA 1
ATOM 4432 C C . ALA A 1 563 ? 6.223 -7.535 -23.797 1 89.56 563 ALA A C 1
ATOM 4434 O O . ALA A 1 563 ? 5.758 -6.395 -23.766 1 89.56 563 ALA A O 1
ATOM 4435 N N . GLN A 1 564 ? 6.215 -8.273 -22.766 1 87.75 564 GLN A N 1
ATOM 4436 C CA . GLN A 1 564 ? 5.613 -7.859 -21.516 1 87.75 564 GLN A CA 1
ATOM 4437 C C . GLN A 1 564 ? 6.543 -6.93 -20.734 1 87.75 564 GLN A C 1
ATOM 4439 O O . GLN A 1 564 ? 6.105 -6.211 -19.828 1 87.75 564 GLN A O 1
ATOM 4444 N N . SER A 1 565 ? 7.828 -6.871 -21.141 1 86.62 565 SER A N 1
ATOM 4445 C CA . SER A 1 565 ? 8.797 -5.969 -20.516 1 86.62 565 SER A CA 1
ATOM 4446 C C . SER A 1 565 ? 8.789 -4.605 -21.203 1 86.62 565 SER A C 1
ATOM 4448 O O . SER A 1 565 ? 9.047 -4.508 -22.406 1 86.62 565 SER A O 1
ATOM 4450 N N . PRO A 1 566 ? 8.461 -3.543 -20.5 1 82.19 566 PRO A N 1
ATOM 4451 C CA . PRO A 1 566 ? 8.352 -2.227 -21.125 1 82.19 566 PRO A CA 1
ATOM 4452 C C . PRO A 1 566 ? 9.648 -1.794 -21.812 1 82.19 566 PRO A C 1
ATOM 4454 O O . PRO A 1 566 ? 9.609 -1.215 -22.906 1 82.19 566 PRO A O 1
ATOM 4457 N N . SER A 1 567 ? 10.82 -2.115 -21.188 1 84 567 SER A N 1
ATOM 4458 C CA . SER A 1 567 ? 12.102 -1.73 -21.781 1 84 567 SER A CA 1
ATOM 4459 C C . SER A 1 567 ? 12.344 -2.459 -23.094 1 84 567 SER A C 1
ATOM 4461 O O . SER A 1 567 ? 12.859 -1.871 -24.047 1 84 567 SER A O 1
ATOM 4463 N N . THR A 1 568 ? 11.906 -3.703 -23.141 1 88.75 568 THR A N 1
ATOM 4464 C CA . THR A 1 568 ? 12.086 -4.5 -24.359 1 88.75 568 THR A CA 1
ATOM 4465 C C . THR A 1 568 ? 11.055 -4.113 -25.406 1 88.75 568 THR A C 1
ATOM 4467 O O . THR A 1 568 ? 11.352 -4.109 -26.609 1 88.75 568 THR A O 1
ATOM 4470 N N . ALA A 1 569 ? 9.852 -3.771 -24.906 1 88.19 569 ALA A N 1
ATOM 4471 C CA . ALA A 1 569 ? 8.773 -3.424 -25.844 1 88.19 569 ALA A CA 1
ATOM 4472 C C . ALA A 1 569 ? 9.117 -2.166 -26.625 1 88.19 569 ALA A C 1
ATOM 4474 O O . ALA A 1 569 ? 8.797 -2.066 -27.812 1 88.19 569 ALA A O 1
ATOM 4475 N N . VAL A 1 570 ? 9.82 -1.23 -26.062 1 85.62 570 VAL A N 1
ATOM 4476 C CA . VAL A 1 570 ? 10.211 0.007 -26.734 1 85.62 570 VAL A CA 1
ATOM 4477 C C . VAL A 1 570 ? 11.188 -0.302 -27.859 1 85.62 570 VAL A C 1
ATOM 4479 O O . VAL A 1 570 ? 11.094 0.278 -28.953 1 85.62 570 VAL A O 1
ATOM 4482 N N . VAL A 1 571 ? 12.047 -1.282 -27.656 1 87.75 571 VAL A N 1
ATOM 4483 C CA . VAL A 1 571 ? 13.031 -1.657 -28.656 1 87.75 571 VAL A CA 1
ATOM 4484 C C . VAL A 1 571 ? 12.367 -2.475 -29.766 1 87.75 571 VAL A C 1
ATOM 4486 O O . VAL A 1 571 ? 12.664 -2.293 -30.953 1 87.75 571 VAL A O 1
ATOM 4489 N N . LEU A 1 572 ? 11.469 -3.348 -29.359 1 88.12 572 LEU A N 1
ATOM 4490 C CA . LEU A 1 572 ? 10.781 -4.184 -30.344 1 88.12 572 LEU A CA 1
ATOM 4491 C C . LEU A 1 572 ? 9.961 -3.334 -31.297 1 88.12 572 LEU A C 1
ATOM 4493 O O . LEU A 1 572 ? 9.875 -3.648 -32.5 1 88.12 572 LEU A O 1
ATOM 4497 N N . ARG A 1 573 ? 9.414 -2.316 -30.844 1 86.25 573 ARG A N 1
ATOM 4498 C CA . ARG A 1 573 ? 8.57 -1.453 -31.672 1 86.25 573 ARG A CA 1
ATOM 4499 C C . ARG A 1 573 ? 9.375 -0.816 -32.781 1 86.25 573 ARG A C 1
ATOM 4501 O O . ARG A 1 573 ? 8.852 -0.572 -33.875 1 86.25 573 ARG A O 1
ATOM 4508 N N . LYS A 1 574 ? 10.617 -0.572 -32.5 1 83.5 574 LYS A N 1
ATOM 4509 C CA . LYS A 1 574 ? 11.477 0.079 -33.469 1 83.5 574 LYS A CA 1
ATOM 4510 C C . LYS A 1 574 ? 11.906 -0.896 -34.562 1 83.5 574 LYS A C 1
ATOM 4512 O O . LYS A 1 574 ? 12.445 -0.487 -35.594 1 83.5 574 LYS A O 1
ATOM 4517 N N . LEU A 1 575 ? 11.586 -2.131 -34.344 1 85.56 575 LEU A N 1
ATOM 4518 C CA . LEU A 1 575 ? 11.977 -3.127 -35.344 1 85.56 575 LEU A CA 1
ATOM 4519 C C . LEU A 1 575 ? 11.031 -3.098 -36.531 1 85.56 575 LEU A C 1
ATOM 4521 O O . LEU A 1 575 ? 9.836 -2.861 -36.375 1 85.56 575 LEU A O 1
ATOM 4525 N N . PRO A 1 576 ? 11.5 -3.225 -37.656 1 78.56 576 PRO A N 1
ATOM 4526 C CA . PRO A 1 576 ? 10.688 -3.17 -38.875 1 78.56 576 PRO A CA 1
ATOM 4527 C C . PRO A 1 576 ? 9.578 -4.219 -38.875 1 78.56 576 PRO A C 1
ATOM 4529 O O . PRO A 1 576 ? 8.562 -4.031 -39.562 1 78.56 576 PRO A O 1
ATOM 4532 N N . GLN A 1 577 ? 9.836 -5.223 -38.156 1 76.5 577 GLN A N 1
ATOM 4533 C CA . GLN A 1 577 ? 8.844 -6.289 -38.156 1 76.5 577 GLN A CA 1
ATOM 4534 C C . GLN A 1 577 ? 7.57 -5.848 -37.438 1 76.5 577 GLN A C 1
ATOM 4536 O O . GLN A 1 577 ? 6.508 -6.445 -37.625 1 76.5 577 GLN A O 1
ATOM 4541 N N . PHE A 1 578 ? 7.676 -4.902 -36.531 1 77.44 578 PHE A N 1
ATOM 4542 C CA . PHE A 1 578 ? 6.523 -4.445 -35.75 1 77.44 578 PHE A CA 1
ATOM 4543 C C . PHE A 1 578 ? 5.906 -3.203 -36.375 1 77.44 578 PHE A C 1
ATOM 4545 O O . PHE A 1 578 ? 4.844 -2.748 -35.969 1 77.44 578 PHE A O 1
ATOM 4552 N N . ASP A 1 579 ? 6.641 -2.365 -37.156 1 63.91 579 ASP A N 1
ATOM 4553 C CA . ASP A 1 579 ? 6.043 -1.216 -37.812 1 63.91 579 ASP A CA 1
ATOM 4554 C C . ASP A 1 579 ? 4.965 -1.658 -38.812 1 63.91 579 ASP A C 1
ATOM 4556 O O . ASP A 1 579 ? 4.742 -2.855 -39 1 63.91 579 ASP A O 1
ATOM 4560 N N . ASP A 1 580 ? 4.938 -1.259 -40.031 1 53.41 580 ASP A N 1
ATOM 4561 C CA . ASP A 1 580 ? 3.834 -1.278 -41 1 53.41 580 ASP A CA 1
ATOM 4562 C C . ASP A 1 580 ? 3.361 -2.705 -41.25 1 53.41 580 ASP A C 1
ATOM 4564 O O . ASP A 1 580 ? 2.486 -3.215 -40.562 1 53.41 580 ASP A O 1
ATOM 4568 N N . THR A 1 581 ? 3.393 -3.24 -42.625 1 47.19 581 THR A N 1
ATOM 4569 C CA . THR A 1 581 ? 2.732 -4.289 -43.375 1 47.19 581 THR A CA 1
ATOM 4570 C C . THR A 1 581 ? 3.285 -5.66 -43 1 47.19 581 THR A C 1
ATOM 4572 O O . THR A 1 581 ? 2.74 -6.688 -43.438 1 47.19 581 THR A O 1
ATOM 4575 N N . ARG A 1 582 ? 4.406 -5.734 -42.438 1 43.59 582 ARG A N 1
ATOM 4576 C CA . ARG A 1 582 ? 5.133 -6.98 -42.656 1 43.59 582 ARG A CA 1
ATOM 4577 C C . ARG A 1 582 ? 4.895 -7.953 -41.5 1 43.59 582 ARG A C 1
ATOM 4579 O O . ARG A 1 582 ? 5.301 -9.117 -41.562 1 43.59 582 ARG A O 1
ATOM 4586 N N . LEU A 1 583 ? 4.977 -7.438 -40.25 1 47.62 583 LEU A N 1
ATOM 4587 C CA . LEU A 1 583 ? 4.965 -8.602 -39.375 1 47.62 583 LEU A CA 1
ATOM 4588 C C . LEU A 1 583 ? 3.785 -9.516 -39.688 1 47.62 583 LEU A C 1
ATOM 4590 O O . LEU A 1 583 ? 3.363 -10.312 -38.844 1 47.62 583 LEU A O 1
ATOM 4594 N N . MET A 1 584 ? 2.955 -8.852 -40.469 1 45.28 584 MET A N 1
ATOM 4595 C CA . MET A 1 584 ? 1.877 -9.805 -40.719 1 45.28 584 MET A CA 1
ATOM 4596 C C . MET A 1 584 ? 2.436 -11.195 -41 1 45.28 584 MET A C 1
ATOM 4598 O O . MET A 1 584 ? 3.209 -11.375 -41.938 1 45.28 584 MET A O 1
ATOM 4602 N N . LEU A 1 585 ? 2.881 -11.867 -39.969 1 46.38 585 LEU A N 1
ATOM 4603 C CA . LEU A 1 585 ? 2.936 -13.312 -40.156 1 46.38 585 LEU A CA 1
ATOM 4604 C C . LEU A 1 585 ? 2.094 -13.734 -41.344 1 46.38 585 LEU A C 1
ATOM 4606 O O . LEU A 1 585 ? 0.864 -13.773 -41.25 1 46.38 585 LEU A O 1
ATOM 4610 N N . ASP A 1 586 ? 2.248 -13.219 -42.469 1 46.72 586 ASP A N 1
ATOM 4611 C CA . ASP A 1 586 ? 1.516 -13.781 -43.594 1 46.72 586 ASP A CA 1
ATOM 4612 C C . ASP A 1 586 ? 1.276 -15.273 -43.406 1 46.72 586 ASP A C 1
ATOM 4614 O O . ASP A 1 586 ? 2.201 -16.078 -43.531 1 46.72 586 ASP A O 1
ATOM 4618 N N . ALA A 1 587 ? 0.55 -15.586 -42.406 1 47.91 587 ALA A N 1
ATOM 4619 C CA . ALA A 1 587 ? 0.073 -16.953 -42.188 1 47.91 587 ALA A CA 1
ATOM 4620 C C . ALA A 1 587 ? -0.14 -17.672 -43.531 1 47.91 587 ALA A C 1
ATOM 4622 O O . ALA A 1 587 ? -0.603 -18.812 -43.531 1 47.91 587 ALA A O 1
ATOM 4623 N N . SER A 1 588 ? -0.105 -16.859 -44.562 1 48.81 588 SER A N 1
ATOM 4624 C CA . SER A 1 588 ? -0.303 -17.594 -45.781 1 48.81 588 SER A CA 1
ATOM 4625 C C . SER A 1 588 ? 0.746 -18.688 -45.969 1 48.81 588 SER A C 1
ATOM 4627 O O . SER A 1 588 ? 0.477 -19.719 -46.562 1 48.81 588 SER A O 1
ATOM 4629 N N . ASN A 1 589 ? 1.958 -18.25 -45.562 1 50.06 589 ASN A N 1
ATOM 4630 C CA . ASN A 1 589 ? 3.045 -19.203 -45.812 1 50.06 589 ASN A CA 1
ATOM 4631 C C . ASN A 1 589 ? 3.162 -20.219 -44.688 1 50.06 589 ASN A C 1
ATOM 4633 O O . ASN A 1 589 ? 4.125 -20.984 -44.625 1 50.06 589 ASN A O 1
ATOM 4637 N N . VAL A 1 590 ? 2.867 -19.766 -43.5 1 49.78 590 VAL A N 1
ATOM 4638 C CA . VAL A 1 590 ? 2.898 -20.859 -42.531 1 49.78 590 VAL A CA 1
ATOM 4639 C C . VAL A 1 590 ? 2.377 -22.141 -43.188 1 49.78 590 VAL A C 1
ATOM 4641 O O . VAL A 1 590 ? 1.214 -22.219 -43.594 1 49.78 590 VAL A O 1
ATOM 4644 N N . LYS A 1 591 ? 3.227 -22.609 -44.031 1 48 591 LYS A N 1
ATOM 4645 C CA . LYS A 1 591 ? 2.988 -23.922 -44.594 1 48 591 LYS A CA 1
ATOM 4646 C C . LYS A 1 591 ? 2.117 -24.781 -43.688 1 48 591 LYS A C 1
ATOM 4648 O O . LYS A 1 591 ? 1.951 -25.969 -43.906 1 48 591 LYS A O 1
ATOM 4653 N N . THR A 1 592 ? 2.404 -24.344 -42.5 1 43.41 592 THR A N 1
ATOM 4654 C CA . THR A 1 592 ? 1.849 -25.422 -41.719 1 43.41 592 THR A CA 1
ATOM 4655 C C . THR A 1 592 ? 0.535 -25.922 -42.312 1 43.41 592 THR A C 1
ATOM 4657 O O . THR A 1 592 ? -0.236 -25.125 -42.844 1 43.41 592 THR A O 1
ATOM 4660 N N . SER A 1 593 ? 0.431 -27.141 -42.312 1 41.72 593 SER A N 1
ATOM 4661 C CA . SER A 1 593 ? -0.451 -28.281 -42.531 1 41.72 593 SER A CA 1
ATOM 4662 C C . SER A 1 593 ? -1.912 -27.891 -42.312 1 41.72 593 SER A C 1
ATOM 4664 O O . SER A 1 593 ? -2.209 -26.859 -41.719 1 41.72 593 SER A O 1
ATOM 4666 N N . ARG A 1 594 ? -2.809 -28.859 -42.438 1 49.62 594 ARG A N 1
ATOM 4667 C CA . ARG A 1 594 ? -4.102 -29.531 -42.5 1 49.62 594 ARG A CA 1
ATOM 4668 C C . ARG A 1 594 ? -5.031 -29.062 -41.406 1 49.62 594 ARG A C 1
ATOM 4670 O O . ARG A 1 594 ? -6.234 -29.328 -41.438 1 49.62 594 ARG A O 1
ATOM 4677 N N . ASN A 1 595 ? -4.344 -28.219 -40.156 1 61.16 595 ASN A N 1
ATOM 4678 C CA . ASN A 1 595 ? -5.367 -28.094 -39.125 1 61.16 595 ASN A CA 1
ATOM 4679 C C . ASN A 1 595 ? -5.742 -26.641 -38.875 1 61.16 595 ASN A C 1
ATOM 4681 O O . ASN A 1 595 ? -4.914 -25.844 -38.438 1 61.16 595 ASN A O 1
ATOM 4685 N N . ALA A 1 596 ? -6.57 -25.875 -39.5 1 70.19 596 ALA A N 1
ATOM 4686 C CA . ALA A 1 596 ? -7.215 -24.578 -39.406 1 70.19 596 ALA A CA 1
ATOM 4687 C C . ALA A 1 596 ? -7.215 -24.078 -37.969 1 70.19 596 ALA A C 1
ATOM 4689 O O . ALA A 1 596 ? -7.023 -22.891 -37.688 1 70.19 596 ALA A O 1
ATOM 4690 N N . ALA A 1 597 ? -7.156 -24.891 -37.031 1 75.12 597 ALA A N 1
ATOM 4691 C CA . ALA A 1 597 ? -7.23 -24.516 -35.625 1 75.12 597 ALA A CA 1
ATOM 4692 C C . ALA A 1 597 ? -5.898 -23.938 -35.156 1 75.12 597 ALA A C 1
ATOM 4694 O O . ALA A 1 597 ? -5.875 -22.969 -34.375 1 75.12 597 ALA A O 1
ATOM 4695 N N . VAL A 1 598 ? -4.832 -24.391 -35.719 1 77.25 598 VAL A N 1
ATOM 4696 C CA . VAL A 1 598 ? -3.502 -23.938 -35.312 1 77.25 598 VAL A CA 1
ATOM 4697 C C . VAL A 1 598 ? -3.213 -22.578 -35.906 1 77.25 598 VAL A C 1
ATOM 4699 O O . VAL A 1 598 ? -2.617 -21.719 -35.25 1 77.25 598 VAL A O 1
ATOM 4702 N N . PHE A 1 599 ? -3.732 -22.469 -37.094 1 80.06 599 PHE A N 1
ATOM 4703 C CA . PHE A 1 599 ? -3.527 -21.203 -37.781 1 80.06 599 PHE A CA 1
ATOM 4704 C C . PHE A 1 599 ? -4.164 -20.047 -37 1 80.06 599 PHE A C 1
ATOM 4706 O O . PHE A 1 599 ? -3.527 -19.016 -36.781 1 80.06 599 PHE A O 1
ATOM 4713 N N . TYR A 1 600 ? -5.363 -20.172 -36.594 1 85.5 600 TYR A N 1
ATOM 4714 C CA . TYR A 1 600 ? -6.074 -19.125 -35.875 1 85.5 600 TYR A CA 1
ATOM 4715 C C . TYR A 1 600 ? -5.441 -18.844 -34.531 1 85.5 600 TYR A C 1
ATOM 4717 O O . TYR A 1 600 ? -5.387 -17.703 -34.062 1 85.5 600 TYR A O 1
ATOM 4725 N N . ARG A 1 601 ? -4.887 -19.828 -33.906 1 85.81 601 ARG A N 1
ATOM 4726 C CA . ARG A 1 601 ? -4.23 -19.656 -32.594 1 85.81 601 ARG A CA 1
ATOM 4727 C C . ARG A 1 601 ? -2.947 -18.844 -32.75 1 85.81 601 ARG A C 1
ATOM 4729 O O . ARG A 1 601 ? -2.641 -18.016 -31.891 1 85.81 601 ARG A O 1
ATOM 4736 N N . VAL A 1 602 ? -2.275 -19.172 -33.844 1 85.19 602 VAL A N 1
ATOM 4737 C CA . VAL A 1 602 ? -1.03 -18.453 -34.094 1 85.19 602 VAL A CA 1
ATOM 4738 C C . VAL A 1 602 ? -1.331 -16.984 -34.375 1 85.19 602 VAL A C 1
ATOM 4740 O O . VAL A 1 602 ? -0.653 -16.094 -33.844 1 85.19 602 VAL A O 1
ATOM 4743 N N . GLU A 1 603 ? -2.408 -16.781 -35.125 1 85.12 603 GLU A N 1
ATOM 4744 C CA . GLU A 1 603 ? -2.801 -15.406 -35.438 1 85.12 603 GLU A CA 1
ATOM 4745 C C . GLU A 1 603 ? -3.203 -14.648 -34.188 1 85.12 603 GLU A C 1
ATOM 4747 O O . GLU A 1 603 ? -2.871 -13.469 -34.031 1 85.12 603 GLU A O 1
ATOM 4752 N N . TYR A 1 604 ? -3.932 -15.297 -33.312 1 90.25 604 TYR A N 1
ATOM 4753 C CA . TYR A 1 604 ? -4.34 -14.719 -32.031 1 90.25 604 TYR A CA 1
ATOM 4754 C C . TYR A 1 604 ? -3.125 -14.289 -31.203 1 90.25 604 TYR A C 1
ATOM 4756 O O . TYR A 1 604 ? -3.068 -13.156 -30.719 1 90.25 604 TYR A O 1
ATOM 4764 N N . HIS A 1 605 ? -2.092 -15.086 -31.156 1 90.31 605 HIS A N 1
ATOM 4765 C CA . HIS A 1 605 ? -0.936 -14.805 -30.312 1 90.31 605 HIS A CA 1
ATOM 4766 C C . HIS A 1 605 ? -0.058 -13.719 -30.922 1 90.31 605 HIS A C 1
ATOM 4768 O O . HIS A 1 605 ? 0.48 -12.875 -30.203 1 90.31 605 HIS A O 1
ATOM 4774 N N . LEU A 1 606 ? 0.089 -13.836 -32.219 1 87 606 LEU A N 1
ATOM 4775 C CA . LEU A 1 606 ? 0.902 -12.82 -32.875 1 87 606 LEU A CA 1
ATOM 4776 C C . LEU A 1 606 ? 0.265 -11.445 -32.75 1 87 606 LEU A C 1
ATOM 4778 O O . LEU A 1 606 ? 0.963 -10.453 -32.531 1 87 606 LEU A O 1
ATOM 4782 N N . SER A 1 607 ? -1.05 -11.445 -32.875 1 89.56 607 SER A N 1
ATOM 4783 C CA . SER A 1 607 ? -1.754 -10.18 -32.688 1 89.56 607 SER A CA 1
ATOM 4784 C C . SER A 1 607 ? -1.617 -9.664 -31.266 1 89.56 607 SER A C 1
ATOM 4786 O O . SER A 1 607 ? -1.456 -8.461 -31.047 1 89.56 607 SER A O 1
ATOM 4788 N N . ARG A 1 608 ? -1.707 -10.555 -30.359 1 91.75 608 ARG A N 1
ATOM 4789 C CA . ARG A 1 608 ? -1.548 -10.188 -28.953 1 91.75 608 ARG A CA 1
ATOM 4790 C C . ARG A 1 608 ? -0.179 -9.57 -28.703 1 91.75 608 ARG A C 1
ATOM 4792 O O . ARG A 1 608 ? -0.075 -8.531 -28.047 1 91.75 608 ARG A O 1
ATOM 4799 N N . ILE A 1 609 ? 0.847 -10.102 -29.297 1 90.62 609 ILE A N 1
ATOM 4800 C CA . ILE A 1 609 ? 2.215 -9.625 -29.109 1 90.62 609 ILE A CA 1
ATOM 4801 C C . ILE A 1 609 ? 2.381 -8.258 -29.75 1 90.62 609 ILE A C 1
ATOM 4803 O O . ILE A 1 609 ? 2.943 -7.34 -29.141 1 90.62 609 ILE A O 1
ATOM 4807 N N . ARG A 1 610 ? 1.871 -8.156 -30.906 1 87.69 610 ARG A N 1
ATOM 4808 C CA . ARG A 1 610 ? 1.963 -6.887 -31.625 1 87.69 610 ARG A CA 1
ATOM 4809 C C . ARG A 1 610 ? 1.275 -5.77 -30.844 1 87.69 610 ARG A C 1
ATOM 4811 O O . ARG A 1 610 ? 1.833 -4.684 -30.688 1 87.69 610 ARG A O 1
ATOM 4818 N N . ALA A 1 611 ? 0.085 -6.086 -30.406 1 89.94 611 ALA A N 1
ATOM 4819 C CA . ALA A 1 611 ? -0.677 -5.094 -29.641 1 89.94 611 ALA A CA 1
ATOM 4820 C C . ALA A 1 611 ? 0.029 -4.734 -28.344 1 89.94 611 ALA A C 1
ATOM 4822 O O . ALA A 1 611 ? 0.076 -3.562 -27.953 1 89.94 611 ALA A O 1
ATOM 4823 N N . GLN A 1 612 ? 0.586 -5.699 -27.766 1 89.25 612 GLN A N 1
ATOM 4824 C CA . GLN A 1 612 ? 1.282 -5.465 -26.516 1 89.25 612 GLN A CA 1
ATOM 4825 C C . GLN A 1 612 ? 2.479 -4.539 -26.703 1 89.25 612 GLN A C 1
ATOM 4827 O O . GLN A 1 612 ? 2.705 -3.633 -25.906 1 89.25 612 GLN A O 1
ATOM 4832 N N . VAL A 1 613 ? 3.215 -4.754 -27.734 1 88.31 613 VAL A N 1
ATOM 4833 C CA . VAL A 1 613 ? 4.391 -3.945 -28.047 1 88.31 613 VAL A CA 1
ATOM 4834 C C . VAL A 1 613 ? 3.963 -2.508 -28.328 1 88.31 613 VAL A C 1
ATOM 4836 O O . VAL A 1 613 ? 4.605 -1.559 -27.875 1 88.31 613 VAL A O 1
ATOM 4839 N N . HIS A 1 614 ? 2.877 -2.373 -28.938 1 85.75 614 HIS A N 1
ATOM 4840 C CA . HIS A 1 614 ? 2.424 -1.04 -29.328 1 85.75 614 HIS A CA 1
ATOM 4841 C C . HIS A 1 614 ? 1.812 -0.306 -28.141 1 85.75 614 HIS A C 1
ATOM 4843 O O . HIS A 1 614 ? 1.993 0.905 -27.984 1 85.75 614 HIS A O 1
ATOM 4849 N N . PHE A 1 615 ? 1.067 -0.981 -27.328 1 85.81 615 PHE A N 1
ATOM 4850 C CA . PHE A 1 615 ? 0.43 -0.342 -26.172 1 85.81 615 PHE A CA 1
ATOM 4851 C C . PHE A 1 615 ? 1.465 0.054 -25.125 1 85.81 615 PHE A C 1
ATOM 4853 O O . PHE A 1 615 ? 1.365 1.122 -24.531 1 85.81 615 PHE A O 1
ATOM 4860 N N . LEU A 1 616 ? 2.471 -0.763 -24.938 1 79.69 616 LEU A N 1
ATOM 4861 C CA . LEU A 1 616 ? 3.482 -0.497 -23.922 1 79.69 616 LEU A CA 1
ATOM 4862 C C . LEU A 1 616 ? 4.566 0.428 -24.453 1 79.69 616 LEU A C 1
ATOM 4864 O O . LEU A 1 616 ? 5.133 1.229 -23.703 1 79.69 616 LEU A O 1
ATOM 4868 N N . GLY A 1 617 ? 4.805 0.278 -25.672 1 71 617 GLY A N 1
ATOM 4869 C CA . GLY A 1 617 ? 5.918 1.004 -26.25 1 71 617 GLY A CA 1
ATOM 4870 C C . GLY A 1 617 ? 5.566 2.432 -26.625 1 71 617 GLY A C 1
ATOM 4871 O O . GLY A 1 617 ? 6.449 3.227 -26.953 1 71 617 GLY A O 1
ATOM 4872 N N . CYS A 1 618 ? 4.301 2.77 -26.656 1 64.69 618 CYS A N 1
ATOM 4873 C CA . CYS A 1 618 ? 3.914 4.098 -27.125 1 64.69 618 CYS A CA 1
ATOM 4874 C C . CYS A 1 618 ? 3.543 5 -25.953 1 64.69 618 CYS A C 1
ATOM 4876 O O . CYS A 1 618 ? 2.791 4.59 -25.062 1 64.69 618 CYS A O 1
ATOM 4878 N N . ASN A 1 619 ? 4.316 6.07 -25.828 1 59.94 619 ASN A N 1
ATOM 4879 C CA . ASN A 1 619 ? 3.998 7.074 -24.812 1 59.94 619 ASN A CA 1
ATOM 4880 C C . ASN A 1 619 ? 2.836 7.961 -25.25 1 59.94 619 ASN A C 1
ATOM 4882 O O . ASN A 1 619 ? 2.287 8.711 -24.438 1 59.94 619 ASN A O 1
ATOM 4886 N N . SER A 1 620 ? 2.521 7.875 -26.672 1 61.06 620 SER A N 1
ATOM 4887 C CA . SER A 1 620 ? 1.527 8.836 -27.141 1 61.06 620 SER A CA 1
ATOM 4888 C C . SER A 1 620 ? 0.243 8.133 -27.578 1 61.06 620 SER A C 1
ATOM 4890 O O . SER A 1 620 ? 0.282 7.016 -28.078 1 61.06 620 SER A O 1
ATOM 4892 N N . GLU A 1 621 ? -0.956 8.633 -27.359 1 62.41 621 GLU A N 1
ATOM 4893 C CA . GLU A 1 621 ? -2.27 8.133 -27.75 1 62.41 621 GLU A CA 1
ATOM 4894 C C . GLU A 1 621 ? -2.4 8.078 -29.281 1 62.41 621 GLU A C 1
ATOM 4896 O O . GLU A 1 621 ? -3.068 7.195 -29.812 1 62.41 621 GLU A O 1
ATOM 4901 N N . SER A 1 622 ? -1.724 8.906 -30 1 60.47 622 SER A N 1
ATOM 4902 C CA . SER A 1 622 ? -1.82 8.953 -31.453 1 60.47 622 SER A CA 1
ATOM 4903 C C . SER A 1 622 ? -1.187 7.715 -32.094 1 60.47 622 SER A C 1
ATOM 4905 O O . SER A 1 622 ? -1.737 7.145 -33.031 1 60.47 622 SER A O 1
ATOM 4907 N N . SER A 1 623 ? -0.139 7.359 -31.469 1 65.56 623 SER A N 1
ATOM 4908 C CA . SER A 1 623 ? 0.533 6.191 -32.031 1 65.56 623 SER A CA 1
ATOM 4909 C C . SER A 1 623 ? -0.281 4.922 -31.797 1 65.56 623 SER A C 1
ATOM 4911 O O . SER A 1 623 ? -0.312 4.031 -32.656 1 65.56 623 SER A O 1
ATOM 4913 N N . ARG A 1 624 ? -1.083 4.977 -30.859 1 74.94 624 ARG A N 1
ATOM 4914 C CA . ARG A 1 624 ? -1.94 3.836 -30.547 1 74.94 624 ARG A CA 1
ATOM 4915 C C . ARG A 1 624 ? -3.111 3.75 -31.516 1 74.94 624 ARG A C 1
ATOM 4917 O O . ARG A 1 624 ? -3.494 2.658 -31.938 1 74.94 624 ARG A O 1
ATOM 4924 N N . ALA A 1 625 ? -3.539 4.922 -31.875 1 73.56 625 ALA A N 1
ATOM 4925 C CA . ALA A 1 625 ? -4.664 5.004 -32.812 1 73.56 625 ALA A CA 1
ATOM 4926 C C . ALA A 1 625 ? -4.254 4.559 -34.219 1 73.56 625 ALA A C 1
ATOM 4928 O O . ALA A 1 625 ? -5.031 3.904 -34.906 1 73.56 625 ALA A O 1
ATOM 4929 N N . ASP A 1 626 ? -3.01 4.781 -34.469 1 75.81 626 ASP A N 1
ATOM 4930 C CA . ASP A 1 626 ? -2.518 4.406 -35.781 1 75.81 626 ASP A CA 1
ATOM 4931 C C . ASP A 1 626 ? -2.375 2.891 -35.906 1 75.81 626 ASP A C 1
ATOM 4933 O O . ASP A 1 626 ? -2.566 2.328 -36.969 1 75.81 626 ASP A O 1
ATOM 4937 N N . PHE A 1 627 ? -2.145 2.277 -34.812 1 82.06 627 PHE A N 1
ATOM 4938 C CA . PHE A 1 627 ? -2.016 0.826 -34.812 1 82.06 627 PHE A CA 1
ATOM 4939 C C . PHE A 1 627 ? -3.377 0.161 -34.969 1 82.06 627 PHE A C 1
ATOM 4941 O O . PHE A 1 627 ? -3.52 -0.806 -35.719 1 82.06 627 PHE A O 1
ATOM 4948 N N . VAL A 1 628 ? -4.41 0.72 -34.406 1 87 628 VAL A N 1
ATOM 4949 C CA . VAL A 1 628 ? -5.707 0.058 -34.344 1 87 628 VAL A CA 1
ATOM 4950 C C . VAL A 1 628 ? -6.543 0.432 -35.562 1 87 628 VAL A C 1
ATOM 4952 O O . VAL A 1 628 ? -7.441 -0.312 -35.969 1 87 628 VAL A O 1
ATOM 4955 N N . ARG A 1 629 ? -6.211 1.48 -36.312 1 86.25 629 ARG A N 1
ATOM 4956 C CA . ARG A 1 629 ? -7.02 2.006 -37.406 1 86.25 629 ARG A CA 1
ATOM 4957 C C . ARG A 1 629 ? -7.133 0.991 -38.531 1 86.25 629 ARG A C 1
ATOM 4959 O O . ARG A 1 629 ? -8.234 0.667 -38.969 1 86.25 629 ARG A O 1
ATOM 4966 N N . PRO A 1 630 ? -5.996 0.408 -38.938 1 87 630 PRO A N 1
ATOM 4967 C CA . PRO A 1 630 ? -6.133 -0.579 -40 1 87 630 PRO A CA 1
ATOM 4968 C C . PRO A 1 630 ? -6.965 -1.789 -39.594 1 87 630 PRO A C 1
ATOM 4970 O O . PRO A 1 630 ? -7.672 -2.369 -40.438 1 87 630 PRO A O 1
ATOM 4973 N N . LEU A 1 631 ? -6.895 -2.123 -38.375 1 88.94 631 LEU A N 1
ATOM 4974 C CA . LEU A 1 631 ? -7.68 -3.252 -37.875 1 88.94 631 LEU A CA 1
ATOM 4975 C C . LEU A 1 631 ? -9.164 -2.926 -37.906 1 88.94 631 LEU A C 1
ATOM 4977 O O . LEU A 1 631 ? -9.992 -3.787 -38.219 1 88.94 631 LEU A O 1
ATOM 4981 N N . PHE A 1 632 ? -9.477 -1.697 -37.656 1 90.94 632 PHE A N 1
ATOM 4982 C CA . PHE A 1 632 ? -10.867 -1.265 -37.688 1 90.94 632 PHE A CA 1
ATOM 4983 C C . PHE A 1 632 ? -11.398 -1.258 -39.125 1 90.94 632 PHE A C 1
ATOM 4985 O O . PHE A 1 632 ? -12.531 -1.681 -39.375 1 90.94 632 PHE A O 1
ATOM 4992 N N . GLU A 1 633 ? -10.547 -0.856 -40 1 88.19 633 GLU A N 1
ATOM 4993 C CA . GLU A 1 633 ? -10.945 -0.816 -41.406 1 88.19 633 GLU A CA 1
ATOM 4994 C C . GLU A 1 633 ? -11.211 -2.219 -41.938 1 88.19 633 GLU A C 1
ATOM 4996 O O . GLU A 1 633 ? -12.188 -2.445 -42.656 1 88.19 633 GLU A O 1
ATOM 5001 N N . GLU A 1 634 ? -10.383 -3.096 -41.562 1 88.56 634 GLU A N 1
ATOM 5002 C CA . GLU A 1 634 ? -10.586 -4.48 -41.969 1 88.56 634 GLU A CA 1
ATOM 5003 C C . GLU A 1 634 ? -11.867 -5.059 -41.375 1 88.56 634 GLU A C 1
ATOM 5005 O O . GLU A 1 634 ? -12.594 -5.785 -42.062 1 88.56 634 GLU A O 1
ATOM 5010 N N . LEU A 1 635 ? -12.156 -4.785 -40.156 1 91.12 635 LEU A N 1
ATOM 5011 C CA . LEU A 1 635 ? -13.367 -5.273 -39.5 1 91.12 635 LEU A CA 1
ATOM 5012 C C . LEU A 1 635 ? -14.609 -4.676 -40.156 1 91.12 635 LEU A C 1
ATOM 5014 O O . LEU A 1 635 ? -15.586 -5.391 -40.406 1 91.12 635 LEU A O 1
ATOM 5018 N N . GLU A 1 636 ? -14.523 -3.395 -40.469 1 88.5 636 GLU A N 1
ATOM 5019 C CA . GLU A 1 636 ? -15.656 -2.721 -41.094 1 88.5 636 GLU A CA 1
ATOM 5020 C C . GLU A 1 636 ? -15.93 -3.268 -42.469 1 88.5 636 GLU A C 1
ATOM 5022 O O . GLU A 1 636 ? -17.078 -3.412 -42.875 1 88.5 636 GLU A O 1
ATOM 5027 N N . MET A 1 637 ? -14.852 -3.568 -43.125 1 86.44 637 MET A N 1
ATOM 5028 C CA . MET A 1 637 ? -15 -4.148 -44.469 1 86.44 637 MET A CA 1
ATOM 5029 C C . MET A 1 637 ? -15.695 -5.504 -44.406 1 86.44 637 MET A C 1
ATOM 5031 O O . MET A 1 637 ? -16.547 -5.812 -45.219 1 86.44 637 MET A O 1
ATOM 5035 N N . CYS A 1 638 ? -15.375 -6.23 -43.375 1 85.94 638 CYS A N 1
ATOM 5036 C CA . CYS A 1 638 ? -15.984 -7.547 -43.188 1 85.94 638 CYS A CA 1
ATOM 5037 C C . CYS A 1 638 ? -17.453 -7.422 -42.781 1 85.94 638 CYS A C 1
ATOM 5039 O O . CYS A 1 638 ? -18.281 -8.227 -43.188 1 85.94 638 CYS A O 1
ATOM 5041 N N . LEU A 1 639 ? -17.797 -6.441 -42 1 85.44 639 LEU A N 1
ATOM 5042 C CA . LEU A 1 639 ? -19.141 -6.289 -41.469 1 85.44 639 LEU A CA 1
ATOM 5043 C C . LEU A 1 639 ? -20.078 -5.672 -42.5 1 85.44 639 LEU A C 1
ATOM 5045 O O . LEU A 1 639 ? -21.266 -5.977 -42.531 1 85.44 639 LEU A O 1
ATOM 5049 N N . ARG A 1 640 ? -19.688 -4.707 -43.312 1 73.12 640 ARG A N 1
ATOM 5050 C CA . ARG A 1 640 ? -20.5 -4.086 -44.344 1 73.12 640 ARG A CA 1
ATOM 5051 C C . ARG A 1 640 ? -20.859 -5.086 -45.438 1 73.12 640 ARG A C 1
ATOM 5053 O O . ARG A 1 640 ? -21.938 -5.023 -46.031 1 73.12 640 ARG A O 1
ATOM 5060 N N . GLY A 1 641 ? -19.766 -5.719 -46.031 1 58.97 641 GLY A N 1
ATOM 5061 C CA . GLY A 1 641 ? -20 -6.594 -47.156 1 58.97 641 GLY A CA 1
ATOM 5062 C C . GLY A 1 641 ? -21.016 -7.688 -46.875 1 58.97 641 GLY A C 1
ATOM 5063 O O . GLY A 1 641 ? -21.391 -8.445 -47.781 1 58.97 641 GLY A O 1
ATOM 5064 N N . GLY A 1 642 ? -22.125 -7.559 -46.188 1 53.62 642 GLY A N 1
ATOM 5065 C CA . GLY A 1 642 ? -23.156 -8.578 -46.094 1 53.62 642 GLY A CA 1
ATOM 5066 C C . GLY A 1 642 ? -22.594 -9.992 -46.125 1 53.62 642 GLY A C 1
ATOM 5067 O O . GLY A 1 642 ? -22.203 -10.492 -47.156 1 53.62 642 GLY A O 1
ATOM 5068 N N . MET A 1 643 ? -21.953 -10.453 -45.312 1 48.09 643 MET A N 1
ATOM 5069 C CA . MET A 1 643 ? -21.141 -11.672 -45.344 1 48.09 643 MET A CA 1
ATOM 5070 C C . MET A 1 643 ? -21.906 -12.828 -45.969 1 48.09 643 MET A C 1
ATOM 5072 O O . MET A 1 643 ? -22.766 -13.43 -45.344 1 48.09 643 MET A O 1
ATOM 5076 N N . ALA A 1 644 ? -22.578 -12.688 -47.031 1 44.88 644 ALA A N 1
ATOM 5077 C CA . ALA A 1 644 ? -22.891 -13.906 -47.75 1 44.88 644 ALA A CA 1
ATOM 5078 C C . ALA A 1 644 ? -21.75 -14.914 -47.688 1 44.88 644 ALA A C 1
ATOM 5080 O O . ALA A 1 644 ? -20.578 -14.531 -47.75 1 44.88 644 ALA A O 1
ATOM 5081 N N . VAL A 1 645 ? -21.969 -16.031 -47.219 1 46.56 645 VAL A N 1
ATOM 5082 C CA . VAL A 1 645 ? -21.281 -17.266 -46.875 1 46.56 645 VAL A CA 1
ATOM 5083 C C . VAL A 1 645 ? -20.344 -17.672 -48 1 46.56 645 VAL A C 1
ATOM 5085 O O . VAL A 1 645 ? -20.734 -18.375 -48.906 1 46.56 645 VAL A O 1
ATOM 5088 N N . ALA A 1 646 ? -19.953 -16.969 -48.875 1 48.41 646 ALA A N 1
ATOM 5089 C CA . ALA A 1 646 ? -18.984 -17.734 -49.656 1 48.41 646 ALA A CA 1
ATOM 5090 C C . ALA A 1 646 ? -17.797 -18.141 -48.781 1 48.41 646 ALA A C 1
ATOM 5092 O O . ALA A 1 646 ? -17.484 -17.469 -47.781 1 48.41 646 ALA A O 1
ATOM 5093 N N . ASP A 1 647 ? -17.312 -19.406 -48.688 1 52.88 647 ASP A N 1
ATOM 5094 C CA . ASP A 1 647 ? -16.328 -20.172 -47.938 1 52.88 647 ASP A CA 1
ATOM 5095 C C . ASP A 1 647 ? -15.094 -19.312 -47.625 1 52.88 647 ASP A C 1
ATOM 5097 O O . ASP A 1 647 ? -14.586 -19.344 -46.5 1 52.88 647 ASP A O 1
ATOM 5101 N N . GLY A 1 648 ? -14.664 -18.5 -48.5 1 59.19 648 GLY A N 1
ATOM 5102 C CA . GLY A 1 648 ? -13.445 -17.719 -48.375 1 59.19 648 GLY A CA 1
ATOM 5103 C C . GLY A 1 648 ? -13.617 -16.516 -47.469 1 59.19 648 GLY A C 1
ATOM 5104 O O . GLY A 1 648 ? -12.672 -16.109 -46.781 1 59.19 648 GLY A O 1
ATOM 5105 N N . GLN A 1 649 ? -14.805 -16.062 -47.375 1 71.56 649 GLN A N 1
ATOM 5106 C CA . GLN A 1 649 ? -15.062 -14.836 -46.625 1 71.56 649 GLN A CA 1
ATOM 5107 C C . GLN A 1 649 ? -15.172 -15.109 -45.125 1 71.56 649 GLN A C 1
ATOM 5109 O O . GLN A 1 649 ? -14.781 -14.281 -44.312 1 71.56 649 GLN A O 1
ATOM 5114 N N . LEU A 1 650 ? -15.547 -16.312 -44.844 1 81 650 LEU A N 1
ATOM 5115 C CA . LEU A 1 650 ? -15.664 -16.688 -43.438 1 81 650 LEU A CA 1
ATOM 5116 C C . LEU A 1 650 ? -14.289 -16.844 -42.812 1 81 650 LEU A C 1
ATOM 5118 O O . LEU A 1 650 ? -14.102 -16.484 -41.656 1 81 650 LEU A O 1
ATOM 5122 N N . ASP A 1 651 ? -13.383 -17.25 -43.594 1 82.62 651 ASP A N 1
ATOM 5123 C CA . ASP A 1 651 ? -12.031 -17.422 -43.094 1 82.62 651 ASP A CA 1
ATOM 5124 C C . ASP A 1 651 ? -11.383 -16.078 -42.781 1 82.62 651 ASP A C 1
ATOM 5126 O O . ASP A 1 651 ? -10.695 -15.922 -41.781 1 82.62 651 ASP A O 1
ATOM 5130 N N . SER A 1 652 ? -11.672 -15.188 -43.656 1 84.12 652 SER A N 1
ATOM 5131 C CA . SER A 1 652 ? -11.125 -13.852 -43.438 1 84.12 652 SER A CA 1
ATOM 5132 C C . SER A 1 652 ? -11.758 -13.188 -42.25 1 84.12 652 SER A C 1
ATOM 5134 O O . SER A 1 652 ? -11.062 -12.523 -41.469 1 84.12 652 SER A O 1
ATOM 5136 N N . PHE A 1 653 ? -13.039 -13.422 -42.156 1 89.44 653 PHE A N 1
ATOM 5137 C CA . PHE A 1 653 ? -13.742 -12.859 -41.031 1 89.44 653 PHE A CA 1
ATOM 5138 C C . PHE A 1 653 ? -13.25 -13.484 -39.719 1 89.44 653 PHE A C 1
ATOM 5140 O O . PHE A 1 653 ? -13.023 -12.773 -38.719 1 89.44 653 PHE A O 1
ATOM 5147 N N . THR A 1 654 ? -13.07 -14.758 -39.719 1 90.75 654 THR A N 1
ATOM 5148 C CA . THR A 1 654 ? -12.578 -15.453 -38.531 1 90.75 654 THR A CA 1
ATOM 5149 C C . THR A 1 654 ? -11.18 -14.953 -38.156 1 90.75 654 THR A C 1
ATOM 5151 O O . THR A 1 654 ? -10.875 -14.773 -36.969 1 90.75 654 THR A O 1
ATOM 5154 N N . ARG A 1 655 ? -10.43 -14.719 -39.188 1 89.12 655 ARG A N 1
ATOM 5155 C CA . ARG A 1 655 ? -9.086 -14.211 -38.938 1 89.12 655 ARG A CA 1
ATOM 5156 C C . ARG A 1 655 ? -9.125 -12.844 -38.281 1 89.12 655 ARG A C 1
ATOM 5158 O O . ARG A 1 655 ? -8.406 -12.602 -37.312 1 89.12 655 ARG A O 1
ATOM 5165 N N . VAL A 1 656 ? -9.977 -11.977 -38.719 1 91.19 656 VAL A N 1
ATOM 5166 C CA . VAL A 1 656 ? -10.086 -10.633 -38.188 1 91.19 656 VAL A CA 1
ATOM 5167 C C . VAL A 1 656 ? -10.547 -10.695 -36.719 1 91.19 656 VAL A C 1
ATOM 5169 O O . VAL A 1 656 ? -10.062 -9.938 -35.875 1 91.19 656 VAL A O 1
ATOM 5172 N N . ILE A 1 657 ? -11.438 -11.57 -36.438 1 93.88 657 ILE A N 1
ATOM 5173 C CA . ILE A 1 657 ? -11.938 -11.719 -35.094 1 93.88 657 ILE A CA 1
ATOM 5174 C C . ILE A 1 657 ? -10.797 -12.172 -34.156 1 93.88 657 ILE A C 1
ATOM 5176 O O . ILE A 1 657 ? -10.664 -11.68 -33.062 1 93.88 657 ILE A O 1
ATOM 5180 N N . CYS A 1 658 ? -9.953 -13.023 -34.656 1 93 658 CYS A N 1
ATOM 5181 C CA . CYS A 1 658 ? -8.828 -13.5 -33.875 1 93 658 CYS A CA 1
ATOM 5182 C C . CYS A 1 658 ? -7.836 -12.375 -33.594 1 93 658 CYS A C 1
ATOM 5184 O O . CYS A 1 658 ? -7.258 -12.297 -32.5 1 93 658 CYS A O 1
ATOM 5186 N N . LEU A 1 659 ? -7.668 -11.602 -34.625 1 92.94 659 LEU A N 1
ATOM 5187 C CA . LEU A 1 659 ? -6.781 -10.453 -34.438 1 92.94 659 LEU A CA 1
ATOM 5188 C C . LEU A 1 659 ? -7.289 -9.547 -33.344 1 92.94 659 LEU A C 1
ATOM 5190 O O . LEU A 1 659 ? -6.52 -9.117 -32.469 1 92.94 659 LEU A O 1
ATOM 5194 N N . TRP A 1 660 ? -8.578 -9.352 -33.281 1 94.81 660 TRP A N 1
ATOM 5195 C CA . TRP A 1 660 ? -9.164 -8.461 -32.312 1 94.81 660 TRP A CA 1
ATOM 5196 C C . TRP A 1 660 ? -9.141 -9.094 -30.906 1 94.81 660 TRP A C 1
ATOM 5198 O O . TRP A 1 660 ? -9 -8.398 -29.906 1 94.81 660 TRP A O 1
ATOM 5208 N N . ARG A 1 661 ? -9.289 -10.359 -30.844 1 95.12 661 ARG A N 1
ATOM 5209 C CA . ARG A 1 661 ? -9.133 -11.047 -29.562 1 95.12 661 ARG A CA 1
ATOM 5210 C C . ARG A 1 661 ? -7.766 -10.766 -28.953 1 95.12 661 ARG A C 1
ATOM 5212 O O . ARG A 1 661 ? -7.664 -10.461 -27.766 1 95.12 661 ARG A O 1
ATOM 5219 N N . GLY A 1 662 ? -6.742 -10.852 -29.812 1 93.25 662 GLY A N 1
ATOM 5220 C CA . GLY A 1 662 ? -5.395 -10.57 -29.359 1 93.25 662 GLY A CA 1
ATOM 5221 C C . GLY A 1 662 ? -5.215 -9.141 -28.859 1 93.25 662 GLY A C 1
ATOM 5222 O O . GLY A 1 662 ? -4.566 -8.906 -27.844 1 93.25 662 GLY A O 1
ATOM 5223 N N . VAL A 1 663 ? -5.883 -8.234 -29.516 1 93.44 663 VAL A N 1
ATOM 5224 C CA . VAL A 1 663 ? -5.77 -6.82 -29.156 1 93.44 663 VAL A CA 1
ATOM 5225 C C . VAL A 1 663 ? -6.41 -6.574 -27.797 1 93.44 663 VAL A C 1
ATOM 5227 O O . VAL A 1 663 ? -5.797 -5.957 -26.922 1 93.44 663 VAL A O 1
ATOM 5230 N N . PHE A 1 664 ? -7.586 -7.102 -27.547 1 94.56 664 PHE A N 1
ATOM 5231 C CA . PHE A 1 664 ? -8.289 -6.867 -26.281 1 94.56 664 PHE A CA 1
ATOM 5232 C C . PHE A 1 664 ? -7.59 -7.59 -25.141 1 94.56 664 PHE A C 1
ATOM 5234 O O . PHE A 1 664 ? -7.559 -7.09 -24.016 1 94.56 664 PHE A O 1
ATOM 5241 N N . ARG A 1 665 ? -7.027 -8.719 -25.484 1 92.75 665 ARG A N 1
ATOM 5242 C CA . ARG A 1 665 ? -6.32 -9.453 -24.438 1 92.75 665 ARG A CA 1
ATOM 5243 C C . ARG A 1 665 ? -5.078 -8.695 -23.984 1 92.75 665 ARG A C 1
ATOM 5245 O O . ARG A 1 665 ? -4.707 -8.742 -22.797 1 92.75 665 ARG A O 1
ATOM 5252 N N . SER A 1 666 ? -4.48 -7.973 -24.875 1 91.06 666 SER A N 1
ATOM 5253 C CA . SER A 1 666 ? -3.236 -7.27 -24.578 1 91.06 666 SER A CA 1
ATOM 5254 C C . SER A 1 666 ? -3.506 -5.949 -23.859 1 91.06 666 SER A C 1
ATOM 5256 O O . SER A 1 666 ? -2.596 -5.355 -23.281 1 91.06 666 SER A O 1
ATOM 5258 N N . CYS A 1 667 ? -4.719 -5.543 -23.875 1 89.31 667 CYS A N 1
ATOM 5259 C CA . CYS A 1 667 ? -5.066 -4.281 -23.219 1 89.31 667 CYS A CA 1
ATOM 5260 C C . CYS A 1 667 ? -5.156 -4.453 -21.719 1 89.31 667 CYS A C 1
ATOM 5262 O O . CYS A 1 667 ? -6.145 -4.984 -21.203 1 89.31 667 CYS A O 1
ATOM 5264 N N . VAL A 1 668 ? -4.145 -4.004 -20.953 1 84.31 668 VAL A N 1
ATOM 5265 C CA . VAL A 1 668 ? -4.109 -4.207 -19.516 1 84.31 668 VAL A CA 1
ATOM 5266 C C . VAL A 1 668 ? -4.406 -2.893 -18.797 1 84.31 668 VAL A C 1
ATOM 5268 O O . VAL A 1 668 ? -4.898 -2.891 -17.656 1 84.31 668 VAL A O 1
ATOM 5271 N N . GLY A 1 669 ? -4.246 -1.775 -19.5 1 85.94 669 GLY A N 1
ATOM 5272 C CA . GLY A 1 669 ? -4.445 -0.476 -18.875 1 85.94 669 GLY A CA 1
ATOM 5273 C C . GLY A 1 669 ? -5.883 0.003 -18.938 1 85.94 669 GLY A C 1
ATOM 5274 O O . GLY A 1 669 ? -6.59 -0.27 -19.922 1 85.94 669 GLY A O 1
ATOM 5275 N N . GLN A 1 670 ? -6.309 0.7 -18 1 88.12 670 GLN A N 1
ATOM 5276 C CA . GLN A 1 670 ? -7.672 1.209 -17.922 1 88.12 670 GLN A CA 1
ATOM 5277 C C . GLN A 1 670 ? -7.945 2.217 -19.031 1 88.12 670 GLN A C 1
ATOM 5279 O O . GLN A 1 670 ? -8.969 2.133 -19.719 1 88.12 670 GLN A O 1
ATOM 5284 N N . ASN A 1 671 ? -7.043 3.154 -19.266 1 82.38 671 ASN A N 1
ATOM 5285 C CA . ASN A 1 671 ? -7.25 4.199 -20.266 1 82.38 671 ASN A CA 1
ATOM 5286 C C . ASN A 1 671 ? -7.262 3.631 -21.688 1 82.38 671 ASN A C 1
ATOM 5288 O O . ASN A 1 671 ? -8.117 3.988 -22.5 1 82.38 671 ASN A O 1
ATOM 5292 N N . GLU A 1 672 ? -6.328 2.717 -21.969 1 85.62 672 GLU A N 1
ATOM 5293 C CA . GLU A 1 672 ? -6.273 2.076 -23.281 1 85.62 672 GLU A CA 1
ATOM 5294 C C . GLU A 1 672 ? -7.547 1.285 -23.562 1 85.62 672 GLU A C 1
ATOM 5296 O O . GLU A 1 672 ? -8.078 1.327 -24.672 1 85.62 672 GLU A O 1
ATOM 5301 N N . TYR A 1 673 ? -7.984 0.592 -22.531 1 91.56 673 TYR A N 1
ATOM 5302 C CA . TYR A 1 673 ? -9.203 -0.196 -22.688 1 91.56 673 TYR A CA 1
ATOM 5303 C C . TYR A 1 673 ? -10.406 0.704 -22.938 1 91.56 673 TYR A C 1
ATOM 5305 O O . TYR A 1 673 ? -11.227 0.418 -23.812 1 91.56 673 TYR A O 1
ATOM 5313 N N . ASN A 1 674 ? -10.539 1.762 -22.234 1 88.88 674 ASN A N 1
ATOM 5314 C CA . ASN A 1 674 ? -11.672 2.668 -22.359 1 88.88 674 ASN A CA 1
ATOM 5315 C C . ASN A 1 674 ? -11.719 3.301 -23.75 1 88.88 674 ASN A C 1
ATOM 5317 O O . ASN A 1 674 ? -12.781 3.361 -24.375 1 88.88 674 ASN A O 1
ATOM 5321 N N . VAL A 1 675 ? -10.625 3.721 -24.297 1 85.81 675 VAL A N 1
ATOM 5322 C CA . VAL A 1 675 ? -10.562 4.336 -25.625 1 85.81 675 VAL A CA 1
ATOM 5323 C C . VAL A 1 675 ? -10.898 3.297 -26.703 1 85.81 675 VAL A C 1
ATOM 5325 O O . VAL A 1 675 ? -11.664 3.572 -27.625 1 85.81 675 VAL A O 1
ATOM 5328 N N . LEU A 1 676 ? -10.336 2.131 -26.484 1 90.44 676 LEU A N 1
ATOM 5329 C CA . LEU A 1 676 ? -10.578 1.06 -27.453 1 90.44 676 LEU A CA 1
ATOM 5330 C C . LEU A 1 676 ? -12.047 0.646 -27.453 1 90.44 676 LEU A C 1
ATOM 5332 O O . LEU A 1 676 ? -12.648 0.473 -28.516 1 90.44 676 LEU A O 1
ATOM 5336 N N . LEU A 1 677 ? -12.633 0.488 -26.297 1 92.31 677 LEU A N 1
ATOM 5337 C CA . LEU A 1 677 ? -14.023 0.058 -26.203 1 92.31 677 LEU A CA 1
ATOM 5338 C C . LEU A 1 677 ? -14.961 1.103 -26.797 1 92.31 677 LEU A C 1
ATOM 5340 O O . LEU A 1 677 ? -15.93 0.757 -27.484 1 92.31 677 LEU A O 1
ATOM 5344 N N . ARG A 1 678 ? -14.695 2.355 -26.547 1 88.12 678 ARG A N 1
ATOM 5345 C CA . ARG A 1 678 ? -15.539 3.422 -27.078 1 88.12 678 ARG A CA 1
ATOM 5346 C C . ARG A 1 678 ? -15.594 3.375 -28.609 1 88.12 678 ARG A C 1
ATOM 5348 O O . ARG A 1 678 ? -16.656 3.518 -29.203 1 88.12 678 ARG A O 1
ATOM 5355 N N . ARG A 1 679 ? -14.523 3.09 -29.172 1 87.69 679 ARG A N 1
ATOM 5356 C CA . ARG A 1 679 ? -14.461 3.02 -30.625 1 87.69 679 ARG A CA 1
ATOM 5357 C C . ARG A 1 679 ? -15.062 1.719 -31.141 1 87.69 679 ARG A C 1
ATOM 5359 O O . ARG A 1 679 ? -15.664 1.689 -32.219 1 87.69 679 ARG A O 1
ATOM 5366 N N . PHE A 1 680 ? -14.859 0.679 -30.359 1 92.88 680 PHE A N 1
ATOM 5367 C CA . PHE A 1 680 ? -15.273 -0.652 -30.797 1 92.88 680 PHE A CA 1
ATOM 5368 C C . PHE A 1 680 ? -16.766 -0.871 -30.516 1 92.88 680 PHE A C 1
ATOM 5370 O O . PHE A 1 680 ? -17.375 -1.779 -31.062 1 92.88 680 PHE A O 1
ATOM 5377 N N . PHE A 1 681 ? -17.438 -0.059 -29.766 1 92.38 681 PHE A N 1
ATOM 5378 C CA . PHE A 1 681 ? -18.766 -0.3 -29.219 1 92.38 681 PHE A CA 1
ATOM 5379 C C . PHE A 1 681 ? -19.781 -0.429 -30.344 1 92.38 681 PHE A C 1
ATOM 5381 O O . PHE A 1 681 ? -20.594 -1.359 -30.359 1 92.38 681 PHE A O 1
ATOM 5388 N N . PRO A 1 682 ? -19.703 0.434 -31.359 1 89.5 682 PRO A N 1
ATOM 5389 C CA . PRO A 1 682 ? -20.656 0.254 -32.438 1 89.5 682 PRO A CA 1
ATOM 5390 C C . PRO A 1 682 ? -20.484 -1.078 -33.188 1 89.5 682 PRO A C 1
ATOM 5392 O O . PRO A 1 682 ? -21.469 -1.658 -33.656 1 89.5 682 PRO A O 1
ATOM 5395 N N . CYS A 1 683 ? -19.312 -1.591 -33.219 1 91.19 683 CYS A N 1
ATOM 5396 C CA . CYS A 1 683 ? -19.031 -2.861 -33.875 1 91.19 683 CYS A CA 1
ATOM 5397 C C . CYS A 1 683 ? -19.562 -4.031 -33.062 1 91.19 683 CYS A C 1
ATOM 5399 O O . CYS A 1 683 ? -19.875 -5.086 -33.594 1 91.19 683 CYS A O 1
ATOM 5401 N N . LEU A 1 684 ? -19.625 -3.854 -31.766 1 91.19 684 LEU A N 1
ATOM 5402 C CA . LEU A 1 684 ? -20.094 -4.922 -30.891 1 91.19 684 LEU A CA 1
ATOM 5403 C C . LEU A 1 684 ? -21.547 -5.266 -31.172 1 91.19 684 LEU A C 1
ATOM 5405 O O . LEU A 1 684 ? -21.922 -6.441 -31.203 1 91.19 684 LEU A O 1
ATOM 5409 N N . PHE A 1 685 ? -22.328 -4.262 -31.516 1 88.75 685 PHE A N 1
ATOM 5410 C CA . PHE A 1 685 ? -23.719 -4.461 -31.859 1 88.75 685 PHE A CA 1
ATOM 5411 C C . PHE A 1 685 ? -23.859 -5.254 -33.156 1 88.75 685 PHE A C 1
ATOM 5413 O O . PHE A 1 685 ? -24.641 -6.195 -33.25 1 88.75 685 PHE A O 1
ATOM 5420 N N . LEU A 1 686 ? -23 -4.891 -34.062 1 90.12 686 LEU A N 1
ATOM 5421 C CA . LEU A 1 686 ? -23.016 -5.566 -35.344 1 90.12 686 LEU A CA 1
ATOM 5422 C C . LEU A 1 686 ? -22.531 -7.004 -35.219 1 90.12 686 LEU A C 1
ATOM 5424 O O . LEU A 1 686 ? -23.062 -7.902 -35.875 1 90.12 686 LEU A O 1
ATOM 5428 N N . LEU A 1 687 ? -21.578 -7.184 -34.375 1 91.56 687 LEU A N 1
ATOM 5429 C CA . LEU A 1 687 ? -21.031 -8.523 -34.156 1 91.56 687 LEU A CA 1
ATOM 5430 C C . LEU A 1 687 ? -22.078 -9.43 -33.531 1 91.56 687 LEU A C 1
ATOM 5432 O O . LEU A 1 687 ? -22.156 -10.617 -33.844 1 91.56 687 LEU A O 1
ATOM 5436 N N . THR A 1 688 ? -22.891 -8.914 -32.656 1 89.69 688 THR A N 1
ATOM 5437 C CA . THR A 1 688 ? -23.969 -9.672 -32 1 89.69 688 THR A CA 1
ATOM 5438 C C . THR A 1 688 ? -24.984 -10.141 -33.031 1 89.69 688 THR A C 1
ATOM 5440 O O . THR A 1 688 ? -25.469 -11.273 -32.969 1 89.69 688 THR A O 1
ATOM 5443 N N . GLN A 1 689 ? -25.188 -9.367 -34.062 1 88.06 689 GLN A N 1
ATOM 5444 C CA . GLN A 1 689 ? -26.125 -9.727 -35.125 1 88.06 689 GLN A CA 1
ATOM 5445 C C . GLN A 1 689 ? -25.547 -10.836 -36 1 88.06 689 GLN A C 1
ATOM 5447 O O . GLN A 1 689 ? -26.281 -11.727 -36.438 1 88.06 689 GLN A O 1
ATOM 5452 N N . GLN A 1 690 ? -24.266 -10.75 -36.125 1 88.81 690 GLN A N 1
ATOM 5453 C CA . GLN A 1 690 ? -23.609 -11.758 -36.938 1 88.81 690 GLN A CA 1
ATOM 5454 C C . GLN A 1 690 ? -23.562 -13.102 -36.25 1 88.81 690 GLN A C 1
ATOM 5456 O O . GLN A 1 690 ? -23.516 -14.156 -36.875 1 88.81 690 GLN A O 1
ATOM 5461 N N . LEU A 1 691 ? -23.578 -13.148 -34.969 1 90.44 691 LEU A N 1
ATOM 5462 C CA . LEU A 1 691 ? -23.5 -14.367 -34.156 1 90.44 691 LEU A CA 1
ATOM 5463 C C . LEU A 1 691 ? -24.703 -15.273 -34.469 1 90.44 691 LEU A C 1
ATOM 5465 O O . LEU A 1 691 ? -24.562 -16.5 -34.438 1 90.44 691 LEU A O 1
ATOM 5469 N N . GLN A 1 692 ? -25.781 -14.781 -34.938 1 86.75 692 GLN A N 1
ATOM 5470 C CA . GLN A 1 692 ? -27 -15.539 -35.188 1 86.75 692 GLN A CA 1
ATOM 5471 C C . GLN A 1 692 ? -26.812 -16.5 -36.344 1 86.75 692 GLN A C 1
ATOM 5473 O O . GLN A 1 692 ? -27.422 -17.578 -36.375 1 86.75 692 GLN A O 1
ATOM 5478 N N . ASN A 1 693 ? -25.891 -16.125 -37.188 1 85.31 693 ASN A N 1
ATOM 5479 C CA . ASN A 1 693 ? -25.719 -16.922 -38.375 1 85.31 693 ASN A CA 1
ATOM 5480 C C . ASN A 1 693 ? -24.5 -17.844 -38.281 1 85.31 693 ASN A C 1
ATOM 5482 O O . ASN A 1 693 ? -24.094 -18.453 -39.281 1 85.31 693 ASN A O 1
ATOM 5486 N N . GLN A 1 694 ? -24 -18.109 -37.156 1 88.12 694 GLN A N 1
ATOM 5487 C CA . GLN A 1 694 ? -22.734 -18.828 -37.062 1 88.12 694 GLN A CA 1
ATOM 5488 C C . GLN A 1 694 ? -22.891 -20.125 -36.281 1 88.12 694 GLN A C 1
ATOM 5490 O O . GLN A 1 694 ? -21.984 -20.531 -35.531 1 88.12 694 GLN A O 1
ATOM 5495 N N . LEU A 1 695 ? -23.969 -20.797 -36.531 1 90.31 695 LEU A N 1
ATOM 5496 C CA . LEU A 1 695 ? -24.188 -22.062 -35.875 1 90.31 695 LEU A CA 1
ATOM 5497 C C . LEU A 1 695 ? -23.219 -23.125 -36.375 1 90.31 695 LEU A C 1
ATOM 5499 O O . LEU A 1 695 ? -23.109 -23.344 -37.594 1 90.31 695 LEU A O 1
ATOM 5503 N N . GLY A 1 696 ? -22.391 -23.672 -35.5 1 89.62 696 GLY A N 1
ATOM 5504 C CA . GLY A 1 696 ? -21.516 -24.781 -35.812 1 89.62 696 GLY A CA 1
ATOM 5505 C C . GLY A 1 696 ? -20.219 -24.359 -36.469 1 89.62 696 GLY A C 1
ATOM 5506 O O . GLY A 1 696 ? -19.422 -25.203 -36.906 1 89.62 696 GLY A O 1
ATOM 5507 N N . THR A 1 697 ? -20 -23.125 -36.594 1 89.38 697 THR A N 1
ATOM 5508 C CA . THR A 1 697 ? -18.812 -22.641 -37.281 1 89.38 697 THR A CA 1
ATOM 5509 C C . THR A 1 697 ? -17.719 -22.266 -36.312 1 89.38 697 THR A C 1
ATOM 5511 O O . THR A 1 697 ? -17.984 -22.047 -35.125 1 89.38 697 THR A O 1
ATOM 5514 N N . VAL A 1 698 ? -16.5 -22.281 -36.75 1 89.5 698 VAL A N 1
ATOM 5515 C CA . VAL A 1 698 ? -15.367 -21.859 -35.938 1 89.5 698 VAL A CA 1
ATOM 5516 C C . VAL A 1 698 ? -15.477 -20.359 -35.625 1 89.5 698 VAL A C 1
ATOM 5518 O O . VAL A 1 698 ? -15.07 -19.922 -34.562 1 89.5 698 VAL A O 1
ATOM 5521 N N . CYS A 1 699 ? -16.062 -19.688 -36.531 1 90.62 699 CYS A N 1
ATOM 5522 C CA . CYS A 1 699 ? -16.25 -18.25 -36.344 1 90.62 699 CYS A CA 1
ATOM 5523 C C . CYS A 1 699 ? -17.141 -17.953 -35.156 1 90.62 699 CYS A C 1
ATOM 5525 O O . CYS A 1 699 ? -16.891 -17.031 -34.406 1 90.62 699 CYS A O 1
ATOM 5527 N N . GLY A 1 700 ? -18.172 -18.766 -35.031 1 92.12 700 GLY A N 1
ATOM 5528 C CA . GLY A 1 700 ? -19.062 -18.594 -33.906 1 92.12 700 GLY A CA 1
ATOM 5529 C C . GLY A 1 700 ? -18.375 -18.734 -32.562 1 92.12 700 GLY A C 1
ATOM 5530 O O . GLY A 1 700 ? -18.609 -17.969 -31.641 1 92.12 700 GLY A O 1
ATOM 5531 N N . VAL A 1 701 ? -17.484 -19.641 -32.5 1 93.81 701 VAL A N 1
ATOM 5532 C CA . VAL A 1 701 ? -16.734 -19.875 -31.266 1 93.81 701 VAL A CA 1
ATOM 5533 C C . VAL A 1 701 ? -15.805 -18.688 -31 1 93.81 701 VAL A C 1
ATOM 5535 O O . VAL A 1 701 ? -15.742 -18.188 -29.875 1 93.81 701 VAL A O 1
ATOM 5538 N N . GLN A 1 702 ? -15.156 -18.219 -32.094 1 93.75 702 GLN A N 1
ATOM 5539 C CA . GLN A 1 702 ? -14.203 -17.125 -31.938 1 93.75 702 GLN A CA 1
ATOM 5540 C C . GLN A 1 702 ? -14.914 -15.828 -31.562 1 93.75 702 GLN A C 1
ATOM 5542 O O . GLN A 1 702 ? -14.383 -15.016 -30.812 1 93.75 702 GLN A O 1
ATOM 5547 N N . LEU A 1 703 ? -16.094 -15.656 -32.031 1 94.81 703 LEU A N 1
ATOM 5548 C CA . LEU A 1 703 ? -16.875 -14.477 -31.703 1 94.81 703 LEU A CA 1
ATOM 5549 C C . LEU A 1 703 ? -17.25 -14.477 -30.219 1 94.81 703 LEU A C 1
ATOM 5551 O O . LEU A 1 703 ? -17.156 -13.445 -29.547 1 94.81 703 LEU A O 1
ATOM 5555 N N . LEU A 1 704 ? -17.656 -15.602 -29.75 1 96 704 LEU A N 1
ATOM 5556 C CA . LEU A 1 704 ? -18 -15.703 -28.328 1 96 704 LEU A CA 1
ATOM 5557 C C . LEU A 1 704 ? -16.766 -15.484 -27.453 1 96 704 LEU A C 1
ATOM 5559 O O . LEU A 1 704 ? -16.859 -14.859 -26.406 1 96 704 LEU A O 1
ATOM 5563 N N . ARG A 1 705 ? -15.641 -15.953 -27.969 1 95.88 705 ARG A N 1
ATOM 5564 C CA . ARG A 1 705 ? -14.406 -15.742 -27.219 1 95.88 705 ARG A CA 1
ATOM 5565 C C . ARG A 1 705 ? -14.039 -14.266 -27.188 1 95.88 705 ARG A C 1
ATOM 5567 O O . ARG A 1 705 ? -13.5 -13.781 -26.188 1 95.88 705 ARG A O 1
ATOM 5574 N N . LEU A 1 706 ? -14.297 -13.609 -28.281 1 96.44 706 LEU A N 1
ATOM 5575 C CA . LEU A 1 706 ? -14.031 -12.172 -28.328 1 96.44 706 LEU A CA 1
ATOM 5576 C C . LEU A 1 706 ? -14.883 -11.43 -27.312 1 96.44 706 LEU A C 1
ATOM 5578 O O . LEU A 1 706 ? -14.367 -10.586 -26.562 1 96.44 706 LEU A O 1
ATOM 5582 N N . ILE A 1 707 ? -16.156 -11.781 -27.234 1 95.94 707 ILE A N 1
ATOM 5583 C CA . ILE A 1 707 ? -17.047 -11.148 -26.266 1 95.94 707 ILE A CA 1
ATOM 5584 C C . ILE A 1 707 ? -16.562 -11.453 -24.844 1 95.94 707 ILE A C 1
ATOM 5586 O O . ILE A 1 707 ? -16.578 -10.57 -23.969 1 95.94 707 ILE A O 1
ATOM 5590 N N . ASN A 1 708 ? -16.109 -12.672 -24.641 1 96 708 ASN A N 1
ATOM 5591 C CA . ASN A 1 708 ? -15.57 -13.055 -23.328 1 96 708 ASN A CA 1
ATOM 5592 C C . ASN A 1 708 ? -14.344 -12.227 -22.969 1 96 708 ASN A C 1
ATOM 5594 O O . ASN A 1 708 ? -14.219 -11.758 -21.844 1 96 708 ASN A O 1
ATOM 5598 N N . GLU A 1 709 ? -13.492 -11.969 -23.953 1 95.12 709 GLU A N 1
ATOM 5599 C CA . GLU A 1 709 ? -12.273 -11.203 -23.719 1 95.12 709 GLU A CA 1
ATOM 5600 C C . GLU A 1 709 ? -12.586 -9.742 -23.422 1 95.12 709 GLU A C 1
ATOM 5602 O O . GLU A 1 709 ? -11.93 -9.125 -22.578 1 95.12 709 GLU A O 1
ATOM 5607 N N . ILE A 1 710 ? -13.555 -9.242 -24.016 1 95.44 710 ILE A N 1
ATOM 5608 C CA . ILE A 1 710 ? -13.945 -7.848 -23.828 1 95.44 710 ILE A CA 1
ATOM 5609 C C . ILE A 1 710 ? -14.492 -7.652 -22.422 1 95.44 710 ILE A C 1
ATOM 5611 O O . ILE A 1 710 ? -14.281 -6.605 -21.797 1 95.44 710 ILE A O 1
ATOM 5615 N N . THR A 1 711 ? -15.109 -8.688 -21.844 1 95.25 711 THR A N 1
ATOM 5616 C CA . THR A 1 711 ? -15.836 -8.531 -20.578 1 95.25 711 THR A CA 1
ATOM 5617 C C . THR A 1 711 ? -14.977 -8.984 -19.406 1 95.25 711 THR A C 1
ATOM 5619 O O . THR A 1 711 ? -15.32 -8.75 -18.25 1 95.25 711 THR A O 1
ATOM 5622 N N . GLU A 1 712 ? -13.875 -9.594 -19.703 1 94.31 712 GLU A N 1
ATOM 5623 C CA . GLU A 1 712 ? -13.016 -10.062 -18.625 1 94.31 712 GLU A CA 1
ATOM 5624 C C . GLU A 1 712 ? -12.258 -8.914 -17.969 1 94.31 712 GLU A C 1
ATOM 5626 O O . GLU A 1 712 ? -11.453 -8.242 -18.625 1 94.31 712 GLU A O 1
ATOM 5631 N N . ASN A 1 713 ? -12.547 -8.711 -16.75 1 92.88 713 ASN A N 1
ATOM 5632 C CA . ASN A 1 713 ? -11.914 -7.602 -16.047 1 92.88 713 ASN A CA 1
ATOM 5633 C C . ASN A 1 713 ? -10.586 -8.023 -15.414 1 92.88 713 ASN A C 1
ATOM 5635 O O . ASN A 1 713 ? -10.438 -7.98 -14.188 1 92.88 713 ASN A O 1
ATOM 5639 N N . ARG A 1 714 ? -9.688 -8.25 -16.266 1 87.75 714 ARG A N 1
ATOM 5640 C CA . ARG A 1 714 ? -8.352 -8.617 -15.797 1 87.75 714 ARG A CA 1
ATOM 5641 C C . ARG A 1 714 ? -7.617 -7.41 -15.234 1 87.75 714 ARG A C 1
ATOM 5643 O O . ARG A 1 714 ? -7.68 -6.316 -15.805 1 87.75 714 ARG A O 1
ATOM 5650 N N . TYR A 1 715 ? -6.973 -7.406 -14.156 1 82.19 715 TYR A N 1
ATOM 5651 C CA . TYR A 1 715 ? -6.18 -6.348 -13.547 1 82.19 715 TYR A CA 1
ATOM 5652 C C . TYR A 1 715 ? -7.023 -5.105 -13.297 1 82.19 715 TYR A C 1
ATOM 5654 O O . TYR A 1 715 ? -6.523 -3.98 -13.367 1 82.19 715 TYR A O 1
ATOM 5662 N N . ARG A 1 716 ? -8.297 -5.277 -13.234 1 89.75 716 ARG A N 1
ATOM 5663 C CA . ARG A 1 716 ? -9.227 -4.184 -12.992 1 89.75 716 ARG A CA 1
ATOM 5664 C C . ARG A 1 716 ? -9.164 -3.148 -14.109 1 89.75 716 ARG A C 1
ATOM 5666 O O . ARG A 1 716 ? -9.266 -1.945 -13.859 1 89.75 716 ARG A O 1
ATOM 5673 N N . ARG A 1 717 ? -8.984 -3.662 -15.32 1 90.56 717 ARG A N 1
ATOM 5674 C CA . ARG A 1 717 ? -8.852 -2.783 -16.469 1 90.56 717 ARG A CA 1
ATOM 5675 C C . ARG A 1 717 ? -10.188 -2.125 -16.828 1 90.56 717 ARG A C 1
ATOM 5677 O O . ARG A 1 717 ? -10.211 -1.048 -17.422 1 90.56 717 ARG A O 1
ATOM 5684 N N . ILE A 1 718 ? -11.258 -2.824 -16.5 1 92.19 718 ILE A N 1
ATOM 5685 C CA . ILE A 1 718 ? -12.562 -2.254 -16.812 1 92.19 718 ILE A CA 1
ATOM 5686 C C . ILE A 1 718 ? -13.031 -1.355 -15.68 1 92.19 718 ILE A C 1
ATOM 5688 O O . ILE A 1 718 ? -13.648 -1.828 -14.719 1 92.19 718 ILE A O 1
ATOM 5692 N N . ASN A 1 719 ? -12.742 -0.18 -15.695 1 89.31 719 ASN A N 1
ATOM 5693 C CA . ASN A 1 719 ? -13.102 0.856 -14.734 1 89.31 719 ASN A CA 1
ATOM 5694 C C . ASN A 1 719 ? -13.352 2.195 -15.422 1 89.31 719 ASN A C 1
ATOM 5696 O O . ASN A 1 719 ? -12.445 2.771 -16.031 1 89.31 719 ASN A O 1
ATOM 5700 N N . PHE A 1 720 ? -14.453 2.602 -15.391 1 87.88 720 PHE A N 1
ATOM 5701 C CA . PHE A 1 720 ? -14.844 3.795 -16.125 1 87.88 720 PHE A CA 1
ATOM 5702 C C . PHE A 1 720 ? -14.922 5.004 -15.211 1 87.88 720 PHE A C 1
ATOM 5704 O O . PHE A 1 720 ? -15.43 6.059 -15.602 1 87.88 720 PHE A O 1
ATOM 5711 N N . GLY A 1 721 ? -14.43 4.875 -14.031 1 81.31 721 GLY A N 1
ATOM 5712 C CA . GLY A 1 721 ? -14.438 5.996 -13.109 1 81.31 721 GLY A CA 1
ATOM 5713 C C . GLY A 1 721 ? -15.648 6.004 -12.195 1 81.31 721 GLY A C 1
ATOM 5714 O O . GLY A 1 721 ? -16.562 5.203 -12.367 1 81.31 721 GLY A O 1
ATOM 5715 N N . ALA A 1 722 ? -15.742 6.965 -11.391 1 80.38 722 ALA A N 1
ATOM 5716 C CA . ALA A 1 722 ? -16.766 7.02 -10.352 1 80.38 722 ALA A CA 1
ATOM 5717 C C . ALA A 1 722 ? -18.125 7.398 -10.938 1 80.38 722 ALA A C 1
ATOM 5719 O O . ALA A 1 722 ? -19.156 7.008 -10.406 1 80.38 722 ALA A O 1
ATOM 5720 N N . ASN A 1 723 ? -18.125 8.07 -12.07 1 89 723 ASN A N 1
ATOM 5721 C CA . ASN A 1 723 ? -19.391 8.531 -12.633 1 89 723 ASN A CA 1
ATOM 5722 C C . ASN A 1 723 ? -19.578 8.031 -14.07 1 89 723 ASN A C 1
ATOM 5724 O O . ASN A 1 723 ? -20.406 8.57 -14.812 1 89 723 ASN A O 1
ATOM 5728 N N . GLY A 1 724 ? -18.859 6.992 -14.445 1 88.94 724 GLY A N 1
ATOM 5729 C CA . GLY A 1 724 ? -18.938 6.434 -15.781 1 88.94 724 GLY A CA 1
ATOM 5730 C C . GLY A 1 724 ? -20.172 5.57 -16 1 88.94 724 GLY A C 1
ATOM 5731 O O . GLY A 1 724 ? -20.609 4.883 -15.078 1 88.94 724 GLY A O 1
ATOM 5732 N N . VAL A 1 725 ? -20.781 5.66 -17.203 1 92.31 725 VAL A N 1
ATOM 5733 C CA . VAL A 1 725 ? -21.984 4.898 -17.5 1 92.31 725 VAL A CA 1
ATOM 5734 C C . VAL A 1 725 ? -21.672 3.826 -18.547 1 92.31 725 VAL A C 1
ATOM 5736 O O . VAL A 1 725 ? -22.547 3.018 -18.891 1 92.31 725 VAL A O 1
ATOM 5739 N N . GLU A 1 726 ? -20.453 3.771 -19.031 1 92.06 726 GLU A N 1
ATOM 5740 C CA . GLU A 1 726 ? -20.078 2.852 -20.094 1 92.06 726 GLU A CA 1
ATOM 5741 C C . GLU A 1 726 ? -20.234 1.399 -19.656 1 92.06 726 GLU A C 1
ATOM 5743 O O . GLU A 1 726 ? -20.547 0.531 -20.484 1 92.06 726 GLU A O 1
ATOM 5748 N N . GLY A 1 727 ? -20.062 1.187 -18.359 1 92.5 727 GLY A N 1
ATOM 5749 C CA . GLY A 1 727 ? -20.234 -0.164 -17.859 1 92.5 727 GLY A CA 1
ATOM 5750 C C . GLY A 1 727 ? -21.672 -0.664 -17.984 1 92.5 727 GLY A C 1
ATOM 5751 O O . GLY A 1 727 ? -21.891 -1.841 -18.266 1 92.5 727 GLY A O 1
ATOM 5752 N N . TYR A 1 728 ? -22.625 0.175 -17.875 1 94.44 728 TYR A N 1
ATOM 5753 C CA . TYR A 1 728 ? -24.031 -0.177 -18 1 94.44 728 TYR A CA 1
ATOM 5754 C C . TYR A 1 728 ? -24.406 -0.44 -19.453 1 94.44 728 TYR A C 1
ATOM 5756 O O . TYR A 1 728 ? -25.156 -1.367 -19.75 1 94.44 728 TYR A O 1
ATOM 5764 N N . HIS A 1 729 ? -23.797 0.34 -20.312 1 93.81 729 HIS A N 1
ATOM 5765 C CA . HIS A 1 729 ? -24.016 0.104 -21.734 1 93.81 729 HIS A CA 1
ATOM 5766 C C . HIS A 1 729 ? -23.422 -1.231 -22.172 1 93.81 729 HIS A C 1
ATOM 5768 O O . HIS A 1 729 ? -24.047 -1.977 -22.938 1 93.81 729 HIS A O 1
ATOM 5774 N N . LEU A 1 730 ? -22.219 -1.449 -21.703 1 94.25 730 LEU A N 1
ATOM 5775 C CA . LEU A 1 730 ? -21.562 -2.715 -22.016 1 94.25 730 LEU A CA 1
ATOM 5776 C C . LEU A 1 730 ? -22.391 -3.893 -21.5 1 94.25 730 LEU A C 1
ATOM 5778 O O . LEU A 1 730 ? -22.578 -4.883 -22.219 1 94.25 730 LEU A O 1
ATOM 5782 N N . PHE A 1 731 ? -22.953 -3.771 -20.266 1 95.56 731 PHE A N 1
ATOM 5783 C CA . PHE A 1 731 ? -23.781 -4.824 -19.672 1 95.56 731 PHE A CA 1
ATOM 5784 C C . PHE A 1 731 ? -25.016 -5.098 -20.531 1 95.56 731 PHE A C 1
ATOM 5786 O O . PHE A 1 731 ? -25.359 -6.254 -20.781 1 95.56 731 PHE A O 1
ATOM 5793 N N . ARG A 1 732 ? -25.656 -4.094 -21.031 1 94.81 732 ARG A N 1
ATOM 5794 C CA . ARG A 1 732 ? -26.875 -4.215 -21.844 1 94.81 732 ARG A CA 1
ATOM 5795 C C . ARG A 1 732 ? -26.562 -4.926 -23.156 1 94.81 732 ARG A C 1
ATOM 5797 O O . ARG A 1 732 ? -27.281 -5.852 -23.547 1 94.81 732 ARG A O 1
ATOM 5804 N N . GLU A 1 733 ? -25.484 -4.543 -23.766 1 94.31 733 GLU A N 1
ATOM 5805 C CA . GLU A 1 733 ? -25.125 -5.117 -25.062 1 94.31 733 GLU A CA 1
ATOM 5806 C C . GLU A 1 733 ? -24.719 -6.578 -24.922 1 94.31 733 GLU A C 1
ATOM 5808 O O . GLU A 1 733 ? -25.109 -7.422 -25.734 1 94.31 733 GLU A O 1
ATOM 5813 N N . VAL A 1 734 ? -23.953 -6.859 -23.922 1 95.12 734 VAL A N 1
ATOM 5814 C CA . VAL A 1 734 ? -23.484 -8.227 -23.719 1 95.12 734 VAL A CA 1
ATOM 5815 C C . VAL A 1 734 ? -24.656 -9.125 -23.344 1 95.12 734 VAL A C 1
ATOM 5817 O O . VAL A 1 734 ? -24.734 -10.281 -23.75 1 95.12 734 VAL A O 1
ATOM 5820 N N . SER A 1 735 ? -25.609 -8.586 -22.5 1 95.25 735 SER A N 1
ATOM 5821 C CA . SER A 1 735 ? -26.812 -9.344 -22.156 1 95.25 735 SER A CA 1
ATOM 5822 C C . SER A 1 735 ? -27.594 -9.758 -23.391 1 95.25 735 SER A C 1
ATOM 5824 O O . SER A 1 735 ? -28.047 -10.898 -23.5 1 95.25 735 SER A O 1
ATOM 5826 N N . SER A 1 736 ? -27.625 -8.875 -24.344 1 94.19 736 SER A N 1
ATOM 5827 C CA . SER A 1 736 ? -28.297 -9.18 -25.594 1 94.19 736 SER A CA 1
ATOM 5828 C C . SER A 1 736 ? -27.547 -10.242 -26.391 1 94.19 736 SER A C 1
ATOM 5830 O O . SER A 1 736 ? -28.156 -11.133 -26.984 1 94.19 736 SER A O 1
ATOM 5832 N N . SER A 1 737 ? -26.25 -10.156 -26.375 1 94.94 737 SER A N 1
ATOM 5833 C CA . SER A 1 737 ? -25.422 -11.148 -27.062 1 94.94 737 SER A CA 1
ATOM 5834 C C . SER A 1 737 ? -25.578 -12.523 -26.422 1 94.94 737 SER A C 1
ATOM 5836 O O . SER A 1 737 ? -25.625 -13.531 -27.125 1 94.94 737 SER A O 1
ATOM 5838 N N . LEU A 1 738 ? -25.672 -12.57 -25.109 1 96.25 738 LEU A N 1
ATOM 5839 C CA . LEU A 1 738 ? -25.812 -13.844 -24.406 1 96.25 738 LEU A CA 1
ATOM 5840 C C . LEU A 1 738 ? -27.172 -14.477 -24.703 1 96.25 738 LEU A C 1
ATOM 5842 O O . LEU A 1 738 ? -27.266 -15.695 -24.828 1 96.25 738 LEU A O 1
ATOM 5846 N N . GLU A 1 739 ? -28.188 -13.633 -24.844 1 95.44 739 GLU A N 1
ATOM 5847 C CA . GLU A 1 739 ? -29.516 -14.141 -25.188 1 95.44 739 GLU A CA 1
ATOM 5848 C C . GLU A 1 739 ? -29.5 -14.836 -26.547 1 95.44 739 GLU A C 1
ATOM 5850 O O . GLU A 1 739 ? -30.031 -15.945 -26.688 1 95.44 739 GLU A O 1
ATOM 5855 N N . MET A 1 740 ? -28.828 -14.219 -27.406 1 94.44 740 MET A N 1
ATOM 5856 C CA . MET A 1 740 ? -28.734 -14.797 -28.75 1 94.44 740 MET A CA 1
ATOM 5857 C C . MET A 1 740 ? -27.891 -16.062 -28.719 1 94.44 740 MET A C 1
ATOM 5859 O O . MET A 1 740 ? -28.25 -17.062 -29.359 1 94.44 740 MET A O 1
ATOM 5863 N N . ALA A 1 741 ? -26.797 -16.062 -28.016 1 95.69 741 ALA A N 1
ATOM 5864 C CA . ALA A 1 741 ? -25.875 -17.203 -27.953 1 95.69 741 ALA A CA 1
ATOM 5865 C C . ALA A 1 741 ? -26.547 -18.422 -27.328 1 95.69 741 ALA A C 1
ATOM 5867 O O . ALA A 1 741 ? -26.344 -19.547 -27.781 1 95.69 741 ALA A O 1
ATOM 5868 N N . VAL A 1 742 ? -27.344 -18.25 -26.281 1 96.44 742 VAL A N 1
ATOM 5869 C CA . VAL A 1 742 ? -27.969 -19.359 -25.594 1 96.44 742 VAL A CA 1
ATOM 5870 C C . VAL A 1 742 ? -28.969 -20.047 -26.531 1 96.44 742 VAL A C 1
ATOM 5872 O O . VAL A 1 742 ? -29.094 -21.281 -26.516 1 96.44 742 VAL A O 1
ATOM 5875 N N . HIS A 1 743 ? -29.609 -19.234 -27.359 1 94.38 743 HIS A N 1
ATOM 5876 C CA . HIS A 1 743 ? -30.547 -19.797 -28.328 1 94.38 743 HIS A CA 1
ATOM 5877 C C . HIS A 1 743 ? -29.812 -20.672 -29.359 1 94.38 743 HIS A C 1
ATOM 5879 O O . HIS A 1 743 ? -30.281 -21.75 -29.703 1 94.38 743 HIS A O 1
ATOM 5885 N N . LEU A 1 744 ? -28.703 -20.266 -29.75 1 95 744 LEU A N 1
ATOM 5886 C CA . LEU A 1 744 ? -27.891 -21.016 -30.688 1 95 744 LEU A CA 1
ATOM 5887 C C . LEU A 1 744 ? -27.375 -22.297 -30.062 1 95 744 LEU A C 1
ATOM 5889 O O . LEU A 1 744 ? -27.391 -23.359 -30.703 1 95 744 LEU A O 1
ATOM 5893 N N . VAL A 1 745 ? -26.938 -22.25 -28.828 1 95.94 745 VAL A N 1
ATOM 5894 C CA . VAL A 1 745 ? -26.375 -23.391 -28.125 1 95.94 745 VAL A CA 1
ATOM 5895 C C . VAL A 1 745 ? -27.469 -24.438 -27.891 1 95.94 745 VAL A C 1
ATOM 5897 O O . VAL A 1 745 ? -27.234 -25.641 -28.062 1 95.94 745 VAL A O 1
ATOM 5900 N N . ARG A 1 746 ? -28.641 -23.953 -27.578 1 94.94 746 ARG A N 1
ATOM 5901 C CA . ARG A 1 746 ? -29.766 -24.859 -27.359 1 94.94 746 ARG A CA 1
ATOM 5902 C C . ARG A 1 746 ? -30.109 -25.609 -28.641 1 94.94 746 ARG A C 1
ATOM 5904 O O . ARG A 1 746 ? -30.359 -26.828 -28.609 1 94.94 746 ARG A O 1
ATOM 5911 N N . ARG A 1 747 ? -30.062 -24.906 -29.719 1 94.06 747 ARG A N 1
ATOM 5912 C CA . ARG A 1 747 ? -30.328 -25.516 -31.016 1 94.06 747 ARG A CA 1
ATOM 5913 C C . ARG A 1 747 ? -29.25 -26.531 -31.375 1 94.06 747 ARG A C 1
ATOM 5915 O O . ARG A 1 747 ? -29.547 -27.609 -31.891 1 94.06 747 ARG A O 1
ATOM 5922 N N . ALA A 1 748 ? -28 -26.203 -31.047 1 95.12 748 ALA A N 1
ATOM 5923 C CA . ALA A 1 748 ? -26.875 -27.078 -31.375 1 95.12 748 ALA A CA 1
ATOM 5924 C C . ALA A 1 748 ? -26.906 -28.344 -30.531 1 95.12 748 ALA A C 1
ATOM 5926 O O . ALA A 1 748 ? -26.719 -29.453 -31.062 1 95.12 748 ALA A O 1
ATOM 5927 N N . LEU A 1 749 ? -27.156 -28.281 -29.297 1 93.81 749 LEU A N 1
ATOM 5928 C CA . LEU A 1 749 ? -27.172 -29.422 -28.391 1 93.81 749 LEU A CA 1
ATOM 5929 C C . LEU A 1 749 ? -28.391 -30.297 -28.641 1 93.81 749 LEU A C 1
ATOM 5931 O O . LEU A 1 749 ? -28.359 -31.5 -28.406 1 93.81 749 LEU A O 1
ATOM 5935 N N . GLY A 1 750 ? -29.484 -29.688 -29.25 1 90.75 750 GLY A N 1
ATOM 5936 C CA . GLY A 1 750 ? -30.703 -30.422 -29.516 1 90.75 750 GLY A CA 1
ATOM 5937 C C . GLY A 1 750 ? -30.703 -31.125 -30.859 1 90.75 750 GLY A C 1
ATOM 5938 O O . GLY A 1 750 ? -31.547 -31.969 -31.125 1 90.75 750 GLY A O 1
ATOM 5939 N N . SER A 1 751 ? -29.797 -30.797 -31.719 1 90.94 751 SER A N 1
ATOM 5940 C CA . SER A 1 751 ? -29.781 -31.344 -33.094 1 90.94 751 SER A CA 1
ATOM 5941 C C . SER A 1 751 ? -29.391 -32.812 -33.094 1 90.94 751 SER A C 1
ATOM 5943 O O . SER A 1 751 ? -29.75 -33.562 -34 1 90.94 751 SER A O 1
ATOM 5945 N N . GLY A 1 752 ? -28.656 -33.438 -32.062 1 84.12 752 GLY A N 1
ATOM 5946 C CA . GLY A 1 752 ? -28.281 -34.844 -31.984 1 84.12 752 GLY A CA 1
ATOM 5947 C C . GLY A 1 752 ? -27 -35.156 -32.75 1 84.12 752 GLY A C 1
ATOM 5948 O O . GLY A 1 752 ? -26.453 -36.281 -32.625 1 84.12 752 GLY A O 1
ATOM 5949 N N . GLU A 1 753 ? -26.516 -34.25 -33.594 1 88.88 753 GLU A N 1
ATOM 5950 C CA . GLU A 1 753 ? -25.266 -34.438 -34.344 1 88.88 753 GLU A CA 1
ATOM 5951 C C . GLU A 1 753 ? -24.047 -34.281 -33.438 1 88.88 753 GLU A C 1
ATOM 5953 O O . GLU A 1 753 ? -23.984 -33.344 -32.625 1 88.88 753 GLU A O 1
ATOM 5958 N N . LEU A 1 754 ? -23.125 -35.125 -33.531 1 86.25 754 LEU A N 1
ATOM 5959 C CA . LEU A 1 754 ? -21.953 -35.156 -32.656 1 86.25 754 LEU A CA 1
ATOM 5960 C C . LEU A 1 754 ? -21.109 -33.906 -32.812 1 86.25 754 LEU A C 1
ATOM 5962 O O . LEU A 1 754 ? -20.672 -33.312 -31.828 1 86.25 754 LEU A O 1
ATOM 5966 N N . CYS A 1 755 ? -20.875 -33.562 -34.062 1 87.44 755 CYS A N 1
ATOM 5967 C CA . CYS A 1 755 ? -20.031 -32.406 -34.312 1 87.44 755 CYS A CA 1
ATOM 5968 C C . CYS A 1 755 ? -20.672 -31.141 -33.75 1 87.44 755 CYS A C 1
ATOM 5970 O O . CYS A 1 755 ? -20 -30.312 -33.156 1 87.44 755 CYS A O 1
ATOM 5972 N N . LEU A 1 756 ? -21.953 -31.047 -33.875 1 90.88 756 LEU A N 1
ATOM 5973 C CA . LEU A 1 756 ? -22.672 -29.891 -33.375 1 90.88 756 LEU A CA 1
ATOM 5974 C C . LEU A 1 756 ? -22.781 -29.922 -31.844 1 90.88 756 LEU A C 1
ATOM 5976 O O . LEU A 1 756 ? -22.781 -28.891 -31.188 1 90.88 756 LEU A O 1
ATOM 5980 N N . GLY A 1 757 ? -22.844 -31.109 -31.438 1 91.56 757 GLY A N 1
ATOM 5981 C CA . GLY A 1 757 ? -22.875 -31.266 -30 1 91.56 757 GLY A CA 1
ATOM 5982 C C . GLY A 1 757 ? -21.594 -30.797 -29.328 1 91.56 757 GLY A C 1
ATOM 5983 O O . GLY A 1 757 ? -21.641 -30.094 -28.297 1 91.56 757 GLY A O 1
ATOM 5984 N N . GLU A 1 758 ? -20.516 -31.125 -29.922 1 91.75 758 GLU A N 1
ATOM 5985 C CA . GLU A 1 758 ? -19.234 -30.672 -29.375 1 91.75 758 GLU A CA 1
ATOM 5986 C C . GLU A 1 758 ? -19.078 -29.156 -29.484 1 91.75 758 GLU A C 1
ATOM 5988 O O . GLU A 1 758 ? -18.562 -28.516 -28.562 1 91.75 758 GLU A O 1
ATOM 5993 N N . TRP A 1 759 ? -19.531 -28.672 -30.609 1 93.38 759 TRP A N 1
ATOM 5994 C CA . TRP A 1 759 ? -19.547 -27.219 -30.812 1 93.38 759 TRP A CA 1
ATOM 5995 C C . TRP A 1 759 ? -20.406 -26.531 -29.75 1 93.38 759 TRP A C 1
ATOM 5997 O O . TRP A 1 759 ? -19.984 -25.531 -29.172 1 93.38 759 TRP A O 1
ATOM 6007 N N . GLY A 1 760 ? -21.531 -27.141 -29.516 1 94.94 760 GLY A N 1
ATOM 6008 C CA . GLY A 1 760 ? -22.438 -26.594 -28.531 1 94.94 760 GLY A CA 1
ATOM 6009 C C . GLY A 1 760 ? -21.875 -26.594 -27.125 1 94.94 760 GLY A C 1
ATOM 6010 O O . GLY A 1 760 ? -22.078 -25.641 -26.375 1 94.94 760 GLY A O 1
ATOM 6011 N N . LEU A 1 761 ? -21.172 -27.609 -26.844 1 94.88 761 LEU A N 1
ATOM 6012 C CA . LEU A 1 761 ? -20.594 -27.719 -25.516 1 94.88 761 LEU A CA 1
ATOM 6013 C C . LEU A 1 761 ? -19.5 -26.672 -25.312 1 94.88 761 LEU A C 1
ATOM 6015 O O . LEU A 1 761 ? -19.391 -26.078 -24.234 1 94.88 761 LEU A O 1
ATOM 6019 N N . LYS A 1 762 ? -18.688 -26.5 -26.344 1 94.38 762 LYS A N 1
ATOM 6020 C CA . LYS A 1 762 ? -17.641 -25.484 -26.266 1 94.38 762 LYS A CA 1
ATOM 6021 C C . LYS A 1 762 ? -18.234 -24.078 -26.109 1 94.38 762 LYS A C 1
ATOM 6023 O O . LYS A 1 762 ? -17.797 -23.312 -25.266 1 94.38 762 LYS A O 1
ATOM 6028 N N . CYS A 1 763 ? -19.234 -23.797 -26.828 1 96.31 763 CYS A N 1
ATOM 6029 C CA . CYS A 1 763 ? -19.891 -22.5 -26.75 1 96.31 763 CYS A CA 1
ATOM 6030 C C . CYS A 1 763 ? -20.578 -22.312 -25.406 1 96.31 763 CYS A C 1
ATOM 6032 O O . CYS A 1 763 ? -20.578 -21.203 -24.859 1 96.31 763 CYS A O 1
ATOM 6034 N N . LEU A 1 764 ? -21.141 -23.391 -24.891 1 97 764 LEU A N 1
ATOM 6035 C CA . LEU A 1 764 ? -21.797 -23.328 -23.609 1 97 764 LEU A CA 1
ATOM 6036 C C . LEU A 1 764 ? -20.812 -22.953 -22.5 1 97 764 LEU A C 1
ATOM 6038 O O . LEU A 1 764 ? -21.109 -22.109 -21.656 1 97 764 LEU A O 1
ATOM 6042 N N . ARG A 1 765 ? -19.719 -23.531 -22.594 1 96.62 765 ARG A N 1
ATOM 6043 C CA . ARG A 1 765 ? -18.688 -23.234 -21.609 1 96.62 765 ARG A CA 1
ATOM 6044 C C . ARG A 1 765 ? -18.297 -21.75 -21.641 1 96.62 765 ARG A C 1
ATOM 6046 O O . ARG A 1 765 ? -18.234 -21.094 -20.609 1 96.62 765 ARG A O 1
ATOM 6053 N N . ILE A 1 766 ? -18.094 -21.219 -22.844 1 97.31 766 ILE A N 1
ATOM 6054 C CA . ILE A 1 766 ? -17.672 -19.828 -23 1 97.31 766 ILE A CA 1
ATOM 6055 C C . ILE A 1 766 ? -18.781 -18.906 -22.531 1 97.31 766 ILE A C 1
ATOM 6057 O O . ILE A 1 766 ? -18.516 -17.891 -21.875 1 97.31 766 ILE A O 1
ATOM 6061 N N . LEU A 1 767 ? -19.969 -19.297 -22.844 1 97.44 767 LEU A N 1
ATOM 6062 C CA . LEU A 1 767 ? -21.141 -18.5 -22.453 1 97.44 767 LEU A CA 1
ATOM 6063 C C . LEU A 1 767 ? -21.266 -18.422 -20.938 1 97.44 767 LEU A C 1
ATOM 6065 O O . LEU A 1 767 ? -21.484 -17.328 -20.391 1 97.44 767 LEU A O 1
ATOM 6069 N N . ILE A 1 768 ? -21.062 -19.469 -20.266 1 97.31 768 ILE A N 1
ATOM 6070 C CA . ILE A 1 768 ? -21.172 -19.516 -18.812 1 97.31 768 ILE A CA 1
ATOM 6071 C C . ILE A 1 768 ? -20.047 -18.688 -18.188 1 97.31 768 ILE A C 1
ATOM 6073 O O . ILE A 1 768 ? -20.266 -17.938 -17.234 1 97.31 768 ILE A O 1
ATOM 6077 N N . HIS A 1 769 ? -18.953 -18.766 -18.797 1 96.38 769 HIS A N 1
ATOM 6078 C CA . HIS A 1 769 ? -17.812 -17.984 -18.312 1 96.38 769 HIS A CA 1
ATOM 6079 C C . HIS A 1 769 ? -18.062 -16.484 -18.5 1 96.38 769 HIS A C 1
ATOM 6081 O O . HIS A 1 769 ? -17.75 -15.695 -17.609 1 96.38 769 HIS A O 1
ATOM 6087 N N . THR A 1 770 ? -18.594 -16.188 -19.609 1 97.19 770 THR A N 1
ATOM 6088 C CA . THR A 1 770 ? -18.891 -14.789 -19.891 1 97.19 770 THR A CA 1
ATOM 6089 C C . THR A 1 770 ? -19.953 -14.266 -18.922 1 97.19 770 THR A C 1
ATOM 6091 O O . THR A 1 770 ? -19.875 -13.125 -18.453 1 97.19 770 THR A O 1
ATOM 6094 N N . GLY A 1 771 ? -20.891 -15.148 -18.641 1 96.38 771 GLY A N 1
ATOM 6095 C CA . GLY A 1 771 ? -21.906 -14.781 -17.656 1 96.38 771 GLY A CA 1
ATOM 6096 C C . GLY A 1 771 ? -21.328 -14.477 -16.297 1 96.38 771 GLY A C 1
ATOM 6097 O O . GLY A 1 771 ? -21.734 -13.5 -15.648 1 96.38 771 GLY A O 1
ATOM 6098 N N . ARG A 1 772 ? -20.438 -15.266 -15.93 1 95.62 772 ARG A N 1
ATOM 6099 C CA . ARG A 1 772 ? -19.781 -15.023 -14.648 1 95.62 772 ARG A CA 1
ATOM 6100 C C . ARG A 1 772 ? -19.031 -13.703 -14.656 1 95.62 772 ARG A C 1
ATOM 6102 O O . ARG A 1 772 ? -19.094 -12.938 -13.688 1 95.62 772 ARG A O 1
ATOM 6109 N N . ASN A 1 773 ? -18.391 -13.367 -15.789 1 94.94 773 ASN A N 1
ATOM 6110 C CA . ASN A 1 773 ? -17.625 -12.133 -15.914 1 94.94 773 ASN A CA 1
ATOM 6111 C C . ASN A 1 773 ? -18.516 -10.906 -15.773 1 94.94 773 ASN A C 1
ATOM 6113 O O . ASN A 1 773 ? -18.141 -9.938 -15.102 1 94.94 773 ASN A O 1
ATOM 6117 N N . ILE A 1 774 ? -19.672 -11.008 -16.328 1 94.44 774 ILE A N 1
ATOM 6118 C CA . ILE A 1 774 ? -20.547 -9.844 -16.359 1 94.44 774 ILE A CA 1
ATOM 6119 C C . ILE A 1 774 ? -21.188 -9.625 -14.992 1 94.44 774 ILE A C 1
ATOM 6121 O O . ILE A 1 774 ? -21.422 -8.484 -14.594 1 94.44 774 ILE A O 1
ATOM 6125 N N . LEU A 1 775 ? -21.312 -10.688 -14.234 1 94.38 775 LEU A N 1
ATOM 6126 C CA . LEU A 1 775 ? -21.953 -10.57 -12.938 1 94.38 775 LEU A CA 1
ATOM 6127 C C . LEU A 1 775 ? -20.938 -10.219 -11.852 1 94.38 775 LEU A C 1
ATOM 6129 O O . LEU A 1 775 ? -21.266 -9.5 -10.906 1 94.38 775 LEU A O 1
ATOM 6133 N N . SER A 1 776 ? -19.734 -10.664 -12.031 1 92.12 776 SER A N 1
ATOM 6134 C CA . SER A 1 776 ? -18.75 -10.492 -10.969 1 92.12 776 SER A CA 1
ATOM 6135 C C . SER A 1 776 ? -17.719 -9.422 -11.336 1 92.12 776 SER A C 1
ATOM 6137 O O . SER A 1 776 ? -16.844 -9.094 -10.531 1 92.12 776 SER A O 1
ATOM 6139 N N . GLY A 1 777 ? -17.672 -8.914 -12.508 1 88.38 777 GLY A N 1
ATOM 6140 C CA . GLY A 1 777 ? -16.641 -8.008 -12.969 1 88.38 777 GLY A CA 1
ATOM 6141 C C . GLY A 1 777 ? -16.609 -6.691 -12.219 1 88.38 777 GLY A C 1
ATOM 6142 O O . GLY A 1 777 ? -15.578 -6.02 -12.164 1 88.38 777 GLY A O 1
ATOM 6143 N N . GLY A 1 778 ? -17.719 -6.23 -11.688 1 86.06 778 GLY A N 1
ATOM 6144 C CA . GLY A 1 778 ? -17.75 -5.039 -10.859 1 86.06 778 GLY A CA 1
ATOM 6145 C C . GLY A 1 778 ? -17.766 -3.75 -11.656 1 86.06 778 GLY A C 1
ATOM 6146 O O . GLY A 1 778 ? -17.453 -2.68 -11.125 1 86.06 778 GLY A O 1
ATOM 6147 N N . TYR A 1 779 ? -17.859 -3.795 -12.953 1 86.56 779 TYR A N 1
ATOM 6148 C CA . TYR A 1 779 ? -17.797 -2.576 -13.75 1 86.56 779 TYR A CA 1
ATOM 6149 C C . TYR A 1 779 ? -19.172 -1.928 -13.859 1 86.56 779 TYR A C 1
ATOM 6151 O O . TYR A 1 779 ? -19.312 -0.839 -14.422 1 86.56 779 TYR A O 1
ATOM 6159 N N . CYS A 1 780 ? -20.281 -2.57 -13.336 1 90.38 780 CYS A N 1
ATOM 6160 C CA . CYS A 1 780 ? -21.578 -1.926 -13.156 1 90.38 780 CYS A CA 1
ATOM 6161 C C . CYS A 1 780 ? -22.234 -2.371 -11.859 1 90.38 780 CYS A C 1
ATOM 6163 O O . CYS A 1 780 ? -21.938 -3.451 -11.344 1 90.38 780 CYS A O 1
ATOM 6165 N N . ASN A 1 781 ? -23.016 -1.532 -11.289 1 92.56 781 ASN A N 1
ATOM 6166 C CA . ASN A 1 781 ? -23.75 -1.841 -10.07 1 92.56 781 ASN A CA 1
ATOM 6167 C C . ASN A 1 781 ? -25.062 -2.561 -10.375 1 92.56 781 ASN A C 1
ATOM 6169 O O . ASN A 1 781 ? -26 -1.954 -10.891 1 92.56 781 ASN A O 1
ATOM 6173 N N . LEU A 1 782 ? -25.156 -3.797 -10.039 1 95.06 782 LEU A N 1
ATOM 6174 C CA . LEU A 1 782 ? -26.328 -4.605 -10.367 1 95.06 782 LEU A CA 1
ATOM 6175 C C . LEU A 1 782 ? -27.516 -4.219 -9.492 1 95.06 782 LEU A C 1
ATOM 6177 O O . LEU A 1 782 ? -28.672 -4.414 -9.891 1 95.06 782 LEU A O 1
ATOM 6181 N N . GLY A 1 783 ? -27.25 -3.744 -8.305 1 92.69 783 GLY A N 1
ATOM 6182 C CA . GLY A 1 783 ? -28.328 -3.248 -7.457 1 92.69 783 GLY A CA 1
ATOM 6183 C C . GLY A 1 783 ? -29.062 -2.064 -8.055 1 92.69 783 GLY A C 1
ATOM 6184 O O . GLY A 1 783 ? -30.281 -1.952 -7.918 1 92.69 783 GLY A O 1
ATOM 6185 N N . VAL A 1 784 ? -28.359 -1.273 -8.789 1 94.25 784 VAL A N 1
ATOM 6186 C CA . VAL A 1 784 ? -28.938 -0.104 -9.438 1 94.25 784 VAL A CA 1
ATOM 6187 C C . VAL A 1 784 ? -29.812 -0.545 -10.609 1 94.25 784 VAL A C 1
ATOM 6189 O O . VAL A 1 784 ? -30.891 0.018 -10.844 1 94.25 784 VAL A O 1
ATOM 6192 N N . LEU A 1 785 ? -29.281 -1.543 -11.344 1 95.31 785 LEU A N 1
ATOM 6193 C CA . LEU A 1 785 ? -30.094 -2.076 -12.43 1 95.31 785 LEU A CA 1
ATOM 6194 C C . LEU A 1 785 ? -31.422 -2.604 -11.914 1 95.31 785 LEU A C 1
ATOM 6196 O O . LEU A 1 785 ? -32.469 -2.434 -12.562 1 95.31 785 LEU A O 1
ATOM 6200 N N . ARG A 1 786 ? -31.406 -3.156 -10.742 1 93.69 786 ARG A N 1
ATOM 6201 C CA . ARG A 1 786 ? -32.625 -3.646 -10.125 1 93.69 786 ARG A CA 1
ATOM 6202 C C . ARG A 1 786 ? -33.5 -2.49 -9.641 1 93.69 786 ARG A C 1
ATOM 6204 O O . ARG A 1 786 ? -34.719 -2.506 -9.82 1 93.69 786 ARG A O 1
ATOM 6211 N N . LEU A 1 787 ? -32.844 -1.437 -9 1 92.88 787 LEU A N 1
ATOM 6212 C CA . LEU A 1 787 ? -33.531 -0.272 -8.477 1 92.88 787 LEU A CA 1
ATOM 6213 C C . LEU A 1 787 ? -34.344 0.414 -9.562 1 92.88 787 LEU A C 1
ATOM 6215 O O . LEU A 1 787 ? -35.5 0.797 -9.344 1 92.88 787 LEU A O 1
ATOM 6219 N N . TYR A 1 788 ? -33.844 0.484 -10.789 1 94.44 788 TYR A N 1
ATOM 6220 C CA . TYR A 1 788 ? -34.531 1.167 -11.883 1 94.44 788 TYR A CA 1
ATOM 6221 C C . TYR A 1 788 ? -35.25 0.173 -12.766 1 94.44 788 TYR A C 1
ATOM 6223 O O . TYR A 1 788 ? -35.781 0.539 -13.828 1 94.44 788 TYR A O 1
ATOM 6231 N N . GLU A 1 789 ? -35.281 -1.113 -12.375 1 92.75 789 GLU A N 1
ATOM 6232 C CA . GLU A 1 789 ? -36 -2.178 -13.07 1 92.75 789 GLU A CA 1
ATOM 6233 C C . GLU A 1 789 ? -35.562 -2.256 -14.539 1 92.75 789 GLU A C 1
ATOM 6235 O O . GLU A 1 789 ? -36.406 -2.309 -15.43 1 92.75 789 GLU A O 1
ATOM 6240 N N . ASP A 1 790 ? -34.281 -2.189 -14.75 1 94 790 ASP A N 1
ATOM 6241 C CA . ASP A 1 790 ? -33.719 -2.324 -16.094 1 94 790 ASP A CA 1
ATOM 6242 C C . ASP A 1 790 ? -33.969 -3.727 -16.656 1 94 790 ASP A C 1
ATOM 6244 O O . ASP A 1 790 ? -33.594 -4.719 -16.031 1 94 790 ASP A O 1
ATOM 6248 N N . LYS A 1 791 ? -34.438 -3.869 -17.734 1 94.56 791 LYS A N 1
ATOM 6249 C CA . LYS A 1 791 ? -34.812 -5.145 -18.328 1 94.56 791 LYS A CA 1
ATOM 6250 C C . LYS A 1 791 ? -33.594 -5.996 -18.641 1 94.56 791 LYS A C 1
ATOM 6252 O O . LYS A 1 791 ? -33.688 -7.227 -18.719 1 94.56 791 LYS A O 1
ATOM 6257 N N . ALA A 1 792 ? -32.5 -5.359 -18.812 1 95.19 792 ALA A N 1
ATOM 6258 C CA . ALA A 1 792 ? -31.281 -6.074 -19.188 1 95.19 792 ALA A CA 1
ATOM 6259 C C . ALA A 1 792 ? -30.859 -7.039 -18.078 1 95.19 792 ALA A C 1
ATOM 6261 O O . ALA A 1 792 ? -30.359 -8.133 -18.359 1 95.19 792 ALA A O 1
ATOM 6262 N N . LEU A 1 793 ? -31.062 -6.68 -16.812 1 95.94 793 LEU A N 1
ATOM 6263 C CA . LEU A 1 793 ? -30.641 -7.535 -15.703 1 95.94 793 LEU A CA 1
ATOM 6264 C C . LEU A 1 793 ? -31.5 -8.797 -15.633 1 95.94 793 LEU A C 1
ATOM 6266 O O . LEU A 1 793 ? -30.969 -9.906 -15.539 1 95.94 793 LEU A O 1
ATOM 6270 N N . LYS A 1 794 ? -32.812 -8.617 -15.727 1 95.44 794 LYS A N 1
ATOM 6271 C CA . LYS A 1 794 ? -33.688 -9.773 -15.688 1 95.44 794 LYS A CA 1
ATOM 6272 C C . LYS A 1 794 ? -33.438 -10.695 -16.875 1 95.44 794 LYS A C 1
ATOM 6274 O O . LYS A 1 794 ? -33.406 -11.922 -16.703 1 95.44 794 LYS A O 1
ATOM 6279 N N . THR A 1 795 ? -33.25 -10.086 -18.016 1 95.88 795 THR A N 1
ATOM 6280 C CA . THR A 1 795 ? -32.969 -10.883 -19.203 1 95.88 795 THR A CA 1
ATOM 6281 C C . THR A 1 795 ? -31.656 -11.648 -19.062 1 95.88 795 THR A C 1
ATOM 6283 O O . THR A 1 795 ? -31.594 -12.836 -19.391 1 95.88 795 THR A O 1
ATOM 6286 N N . CYS A 1 796 ? -30.688 -11 -18.578 1 96.69 796 CYS A N 1
ATOM 6287 C CA . CYS A 1 796 ? -29.375 -11.617 -18.406 1 96.69 796 CYS A CA 1
ATOM 6288 C C . CYS A 1 796 ? -29.453 -12.797 -17.438 1 96.69 796 CYS A C 1
ATOM 6290 O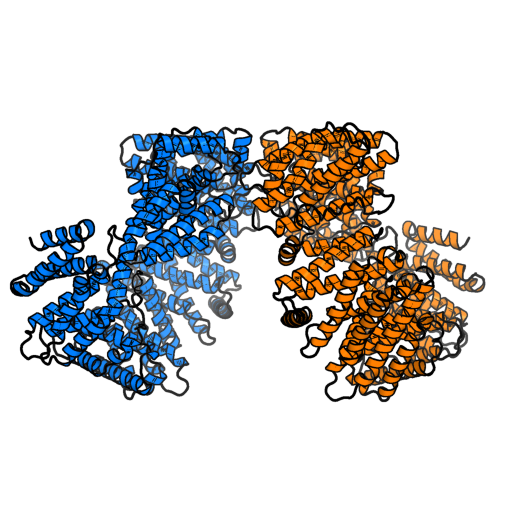 O . CYS A 1 796 ? -28.969 -13.891 -17.75 1 96.69 796 CYS A O 1
ATOM 6292 N N . LEU A 1 797 ? -30.125 -12.625 -16.281 1 97.5 797 LEU A N 1
ATOM 6293 C CA . LEU A 1 797 ? -30.234 -13.688 -15.281 1 97.5 797 LEU A CA 1
ATOM 6294 C C . LEU A 1 797 ? -31.047 -14.859 -15.82 1 97.5 797 LEU A C 1
ATOM 6296 O O . LEU A 1 797 ? -30.688 -16.016 -15.594 1 97.5 797 LEU A O 1
ATOM 6300 N N . THR A 1 798 ? -32.094 -14.547 -16.609 1 97.06 798 THR A N 1
ATOM 6301 C CA . THR A 1 798 ? -32.938 -15.594 -17.172 1 97.06 798 THR A CA 1
ATOM 6302 C C . THR A 1 798 ? -32.156 -16.406 -18.203 1 97.06 798 THR A C 1
ATOM 6304 O O . THR A 1 798 ? -32.219 -17.641 -18.203 1 97.06 798 THR A O 1
ATOM 6307 N N . VAL A 1 799 ? -31.391 -15.734 -18.984 1 97.19 799 VAL A N 1
ATOM 6308 C CA . VAL A 1 799 ? -30.625 -16.375 -20.031 1 97.19 799 VAL A CA 1
ATOM 6309 C C . VAL A 1 799 ? -29.531 -17.25 -19.406 1 97.19 799 VAL A C 1
ATOM 6311 O O . VAL A 1 799 ? -29.297 -18.375 -19.844 1 97.19 799 VAL A O 1
ATOM 6314 N N . LEU A 1 800 ? -28.828 -16.766 -18.422 1 97.69 800 LEU A N 1
ATOM 6315 C CA . LEU A 1 800 ? -27.766 -17.516 -17.766 1 97.69 800 LEU A CA 1
ATOM 6316 C C . LEU A 1 800 ? -28.328 -18.734 -17.031 1 97.69 800 LEU A C 1
ATOM 6318 O O . LEU A 1 800 ? -27.703 -19.797 -17.016 1 97.69 800 LEU A O 1
ATOM 6322 N N . TRP A 1 801 ? -29.516 -18.531 -16.484 1 97.44 801 TRP A N 1
ATOM 6323 C CA . TRP A 1 801 ? -30.156 -19.656 -15.812 1 97.44 801 TRP A CA 1
ATOM 6324 C C . TRP A 1 801 ? -30.516 -20.766 -16.812 1 97.44 801 TRP A C 1
ATOM 6326 O O . TRP A 1 801 ? -30.312 -21.938 -16.531 1 97.44 801 TRP A O 1
ATOM 6336 N N . GLN A 1 802 ? -30.984 -20.344 -17.969 1 96.69 802 GLN A N 1
ATOM 6337 C CA . GLN A 1 802 ? -31.281 -21.312 -19.031 1 96.69 802 GLN A CA 1
ATOM 6338 C C . GLN A 1 802 ? -30.016 -22.047 -19.469 1 96.69 802 GLN A C 1
ATOM 6340 O O . GLN A 1 802 ? -30.062 -23.266 -19.719 1 96.69 802 GLN A O 1
ATOM 6345 N N . ALA A 1 803 ? -28.938 -21.344 -19.531 1 97.06 803 ALA A N 1
ATOM 6346 C CA . ALA A 1 803 ? -27.656 -21.953 -19.891 1 97.06 803 ALA A CA 1
ATOM 6347 C C . ALA A 1 803 ? -27.234 -23 -18.859 1 97.06 803 ALA A C 1
ATOM 6349 O O . ALA A 1 803 ? -26.75 -24.078 -19.203 1 97.06 803 ALA A O 1
ATOM 6350 N N . MET A 1 804 ? -27.5 -22.719 -17.594 1 96.75 804 MET A N 1
ATOM 6351 C CA . MET A 1 804 ? -27.172 -23.641 -16.516 1 96.75 804 MET A CA 1
ATOM 6352 C C . MET A 1 804 ? -28 -24.906 -16.609 1 96.75 804 MET A C 1
ATOM 6354 O O . MET A 1 804 ? -27.5 -26.016 -16.359 1 96.75 804 MET A O 1
ATOM 6358 N N . MET A 1 805 ? -29.234 -24.734 -17.109 1 96.12 805 MET A N 1
ATOM 6359 C CA . MET A 1 805 ? -30.141 -25.859 -17.188 1 96.12 805 MET A CA 1
ATOM 6360 C C . MET A 1 805 ? -29.781 -26.781 -18.344 1 96.12 805 MET A C 1
ATOM 6362 O O . MET A 1 805 ? -30.203 -27.938 -18.391 1 96.12 805 MET A O 1
ATOM 6366 N N . LEU A 1 806 ? -28.969 -26.281 -19.234 1 95.44 806 LEU A N 1
ATOM 6367 C CA . LEU A 1 806 ? -28.547 -27.094 -20.359 1 95.44 806 LEU A CA 1
ATOM 6368 C C . LEU A 1 806 ? -27.453 -28.078 -19.953 1 95.44 806 LEU A C 1
ATOM 6370 O O . LEU A 1 806 ? -27.156 -29.016 -20.688 1 95.44 806 LEU A O 1
ATOM 6374 N N . VAL A 1 807 ? -26.875 -27.938 -18.781 1 94.88 807 VAL A N 1
ATOM 6375 C CA . VAL A 1 807 ? -25.828 -28.828 -18.297 1 94.88 807 VAL A CA 1
ATOM 6376 C C . VAL A 1 807 ? -26.469 -29.953 -17.484 1 94.88 807 VAL A C 1
ATOM 6378 O O . VAL A 1 807 ? -26.969 -29.734 -16.375 1 94.88 807 VAL A O 1
ATOM 6381 N N . ASP A 1 808 ? -26.469 -31.109 -18.078 1 90.62 808 ASP A N 1
ATOM 6382 C CA . ASP A 1 808 ? -27 -32.281 -17.375 1 90.62 808 ASP A CA 1
ATOM 6383 C C . ASP A 1 808 ? -25.891 -33 -16.594 1 90.62 808 ASP A C 1
ATOM 6385 O O . ASP A 1 808 ? -24.719 -32.625 -16.703 1 90.62 808 ASP A O 1
ATOM 6389 N N . ARG A 1 809 ? -26.281 -33.969 -15.789 1 87.94 809 ARG A N 1
ATOM 6390 C CA . ARG A 1 809 ? -25.344 -34.688 -14.93 1 87.94 809 ARG A CA 1
ATOM 6391 C C . ARG A 1 809 ? -24.266 -35.375 -15.758 1 87.94 809 ARG A C 1
ATOM 6393 O O . ARG A 1 809 ? -23.078 -35.344 -15.391 1 87.94 809 ARG A O 1
ATOM 6400 N N . HIS A 1 810 ? -24.578 -35.812 -16.859 1 85.44 810 HIS A N 1
ATOM 6401 C CA . HIS A 1 810 ? -23.641 -36.5 -17.719 1 85.44 810 HIS A CA 1
ATOM 6402 C C . HIS A 1 810 ? -22.578 -35.562 -18.266 1 85.44 810 HIS A C 1
ATOM 6404 O O . HIS A 1 810 ? -21.375 -35.812 -18.172 1 85.44 810 HIS A O 1
ATOM 6410 N N . ARG A 1 811 ? -23.078 -34.5 -18.766 1 88.25 811 ARG A N 1
ATOM 6411 C CA . ARG A 1 811 ? -22.156 -33.5 -19.312 1 88.25 811 ARG A CA 1
ATOM 6412 C C . ARG A 1 811 ? -21.281 -32.906 -18.203 1 88.25 811 ARG A C 1
ATOM 6414 O O . ARG A 1 811 ? -20.094 -32.625 -18.422 1 88.25 811 ARG A O 1
ATOM 6421 N N . PHE A 1 812 ? -21.828 -32.812 -17.016 1 90.5 812 PHE A N 1
ATOM 6422 C CA . PHE A 1 812 ? -21.141 -32.219 -15.883 1 90.5 812 PHE A CA 1
ATOM 6423 C C . PHE A 1 812 ? -19.969 -33.094 -15.445 1 90.5 812 PHE A C 1
ATOM 6425 O O . PHE A 1 812 ? -18.875 -32.594 -15.18 1 90.5 812 PHE A O 1
ATOM 6432 N N . CYS A 1 813 ? -20.062 -34.344 -15.523 1 83.75 813 CYS A N 1
ATOM 6433 C CA . CYS A 1 813 ? -19.047 -35.281 -15.047 1 83.75 813 CYS A CA 1
ATOM 6434 C C . CYS A 1 813 ? -18.016 -35.562 -16.125 1 83.75 813 CYS A C 1
ATOM 6436 O O . CYS A 1 813 ? -16.844 -35.844 -15.82 1 83.75 813 CYS A O 1
ATOM 6438 N N . GLN A 1 814 ? -18.391 -35.406 -17.359 1 84.06 814 GLN A N 1
ATOM 6439 C CA . GLN A 1 814 ? -17.516 -35.75 -18.484 1 84.06 814 GLN A CA 1
ATOM 6440 C C . GLN A 1 814 ? -16.578 -34.594 -18.828 1 84.06 814 GLN A C 1
ATOM 6442 O O . GLN A 1 814 ? -15.43 -34.812 -19.203 1 84.06 814 GLN A O 1
ATOM 6447 N N . TYR A 1 815 ? -17.172 -33.438 -18.703 1 88.56 815 TYR A N 1
ATOM 6448 C CA . TYR A 1 815 ? -16.391 -32.281 -19.125 1 88.56 815 TYR A CA 1
ATOM 6449 C C . TYR A 1 815 ? -15.992 -31.422 -17.922 1 88.56 815 TYR A C 1
ATOM 6451 O O . TYR A 1 815 ? -16.781 -30.594 -17.469 1 88.56 815 TYR A O 1
ATOM 6459 N N . GLU A 1 816 ? -14.805 -31.5 -17.484 1 86.62 816 GLU A N 1
ATOM 6460 C CA . GLU A 1 816 ? -14.32 -30.859 -16.266 1 86.62 816 GLU A CA 1
ATOM 6461 C C . GLU A 1 816 ? -14.32 -29.328 -16.406 1 86.62 816 GLU A C 1
ATOM 6463 O O . GLU A 1 816 ? -14.68 -28.625 -15.461 1 86.62 816 GLU A O 1
ATOM 6468 N N . LYS A 1 817 ? -13.844 -28.859 -17.609 1 90 817 LYS A N 1
ATOM 6469 C CA . LYS A 1 817 ? -13.797 -27.406 -17.797 1 90 817 LYS A CA 1
ATOM 6470 C C . LYS A 1 817 ? -15.195 -26.797 -17.75 1 90 817 LYS A C 1
ATOM 6472 O O . LYS A 1 817 ? -15.375 -25.703 -17.234 1 90 817 LYS A O 1
ATOM 6477 N N . LEU A 1 818 ? -16.141 -27.5 -18.266 1 93.56 818 LEU A N 1
ATOM 6478 C CA . LEU A 1 818 ? -17.531 -27.062 -18.234 1 93.56 818 LEU A CA 1
ATOM 6479 C C . LEU A 1 818 ? -18.062 -27.078 -16.797 1 93.56 818 LEU A C 1
ATOM 6481 O O . LEU A 1 818 ? -18.766 -26.156 -16.375 1 93.56 818 LEU A O 1
ATOM 6485 N N . ALA A 1 819 ? -17.656 -28.062 -16.078 1 92.44 819 ALA A N 1
ATOM 6486 C CA . ALA A 1 819 ? -18.094 -28.172 -14.695 1 92.44 819 ALA A CA 1
ATOM 6487 C C . ALA A 1 819 ? -17.547 -27.016 -13.859 1 92.44 819 ALA A C 1
ATOM 6489 O O . ALA A 1 819 ? -18.281 -26.438 -13.047 1 92.44 819 ALA A O 1
ATOM 6490 N N . LYS A 1 820 ? -16.344 -26.734 -14.078 1 92.12 820 LYS A N 1
ATOM 6491 C CA . LYS A 1 820 ? -15.727 -25.625 -13.344 1 92.12 820 LYS A CA 1
ATOM 6492 C C . LYS A 1 820 ? -16.438 -24.312 -13.625 1 92.12 820 LYS A C 1
ATOM 6494 O O . LYS A 1 820 ? -16.734 -23.547 -12.703 1 92.12 820 LYS A O 1
ATOM 6499 N N . ALA A 1 821 ? -16.734 -24.062 -14.883 1 95.19 821 ALA A N 1
ATOM 6500 C CA . ALA A 1 821 ? -17.453 -22.844 -15.266 1 95.19 821 ALA A CA 1
ATOM 6501 C C . ALA A 1 821 ? -18.844 -22.812 -14.648 1 95.19 821 ALA A C 1
ATOM 6503 O O . ALA A 1 821 ? -19.297 -21.781 -14.164 1 95.19 821 ALA A O 1
ATOM 6504 N N . TYR A 1 822 ? -19.438 -24.016 -14.68 1 95.81 822 TYR A N 1
ATOM 6505 C CA . TYR A 1 822 ? -20.781 -24.156 -14.109 1 95.81 822 TYR A CA 1
ATOM 6506 C C . TYR A 1 822 ? -20.781 -23.812 -12.625 1 95.81 822 TYR A C 1
ATOM 6508 O O . TYR A 1 822 ? -21.641 -23.047 -12.164 1 95.81 822 TYR A O 1
ATOM 6516 N N . LEU A 1 823 ? -19.859 -24.297 -11.898 1 94.81 823 LEU A N 1
ATOM 6517 C CA . LEU A 1 823 ? -19.797 -24.094 -10.453 1 94.81 823 LEU A CA 1
ATOM 6518 C C . LEU A 1 823 ? -19.5 -22.641 -10.117 1 94.81 823 LEU A C 1
ATOM 6520 O O . LEU A 1 823 ? -20.078 -22.078 -9.188 1 94.81 823 LEU A O 1
ATOM 6524 N N . MET A 1 824 ? -18.734 -22 -10.898 1 94.56 824 MET A N 1
ATOM 6525 C CA . MET A 1 824 ? -18.375 -20.609 -10.656 1 94.56 824 MET A CA 1
ATOM 6526 C C . MET A 1 824 ? -19.578 -19.688 -10.875 1 94.56 824 MET A C 1
ATOM 6528 O O . MET A 1 824 ? -19.812 -18.766 -10.102 1 94.56 824 MET A O 1
ATOM 6532 N N . LEU A 1 825 ? -20.266 -19.984 -11.906 1 97.25 825 LEU A N 1
ATOM 6533 C CA . LEU A 1 825 ? -21.453 -19.172 -12.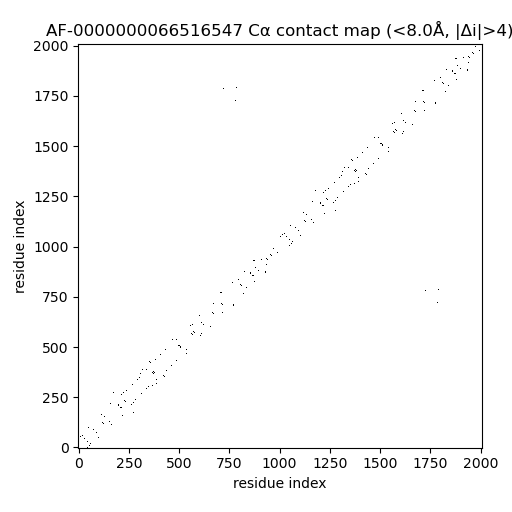18 1 97.25 825 LEU A CA 1
ATOM 6534 C C . LEU A 1 825 ? -22.531 -19.422 -11.133 1 97.25 825 LEU A C 1
ATOM 6536 O O . LEU A 1 825 ? -23.234 -18.484 -10.727 1 97.25 825 LEU A O 1
ATOM 6540 N N . ALA A 1 826 ? -22.609 -20.656 -10.711 1 96.56 826 ALA A N 1
ATOM 6541 C CA . ALA A 1 826 ? -23.578 -20.969 -9.664 1 96.56 826 ALA A CA 1
ATOM 6542 C C . ALA A 1 826 ? -23.297 -20.141 -8.398 1 96.56 826 ALA A C 1
ATOM 6544 O O . ALA A 1 826 ? -24.219 -19.609 -7.785 1 96.56 826 ALA A O 1
ATOM 6545 N N . GLY A 1 827 ? -22.078 -20.047 -8.094 1 94.62 827 GLY A N 1
ATOM 6546 C CA . GLY A 1 827 ? -21.719 -19.25 -6.934 1 94.62 827 GLY A CA 1
ATOM 6547 C C . GLY A 1 827 ? -22.141 -17.797 -7.047 1 94.62 827 GLY A C 1
ATOM 6548 O O . GLY A 1 827 ? -22.5 -17.172 -6.047 1 94.62 827 GLY A O 1
ATOM 6549 N N . GLU A 1 828 ? -22.172 -17.234 -8.242 1 95.38 828 GLU A N 1
ATOM 6550 C CA . GLU A 1 828 ? -22.547 -15.844 -8.461 1 95.38 828 GLU A CA 1
ATOM 6551 C C . GLU A 1 828 ? -24.062 -15.672 -8.461 1 95.38 828 GLU A C 1
ATOM 6553 O O . GLU A 1 828 ? -24.578 -14.688 -7.941 1 95.38 828 GLU A O 1
ATOM 6558 N N . LEU A 1 829 ? -24.719 -16.656 -9.016 1 96.56 829 LEU A N 1
ATOM 6559 C CA . LEU A 1 829 ? -26.156 -16.562 -9.148 1 96.56 829 LEU A CA 1
ATOM 6560 C C . LEU A 1 829 ? -26.844 -16.781 -7.801 1 96.56 829 LEU A C 1
ATOM 6562 O O . LEU A 1 829 ? -27.938 -16.25 -7.562 1 96.56 829 LEU A O 1
ATOM 6566 N N . LEU A 1 830 ? -26.172 -17.484 -6.879 1 95.5 830 LEU A N 1
ATOM 6567 C CA . LEU A 1 830 ? -26.781 -17.828 -5.602 1 95.5 830 LEU A CA 1
ATOM 6568 C C . LEU A 1 830 ? -26.469 -16.781 -4.543 1 95.5 830 LEU A C 1
ATOM 6570 O O . LEU A 1 830 ? -26.797 -16.969 -3.367 1 95.5 830 LEU A O 1
ATOM 6574 N N . ARG A 1 831 ? -25.984 -15.695 -4.875 1 92.69 831 ARG A N 1
ATOM 6575 C CA . ARG A 1 831 ? -25.688 -14.617 -3.951 1 92.69 831 ARG A CA 1
ATOM 6576 C C . ARG A 1 831 ? -26.953 -13.898 -3.5 1 92.69 831 ARG A C 1
ATOM 6578 O O . ARG A 1 831 ? -28 -14.016 -4.141 1 92.69 831 ARG A O 1
ATOM 6585 N N . GLU A 1 832 ? -26.812 -13.156 -2.48 1 89.25 832 GLU A N 1
ATOM 6586 C CA . GLU A 1 832 ? -27.922 -12.445 -1.866 1 89.25 832 GLU A CA 1
ATOM 6587 C C . GLU A 1 832 ? -28.531 -11.438 -2.832 1 89.25 832 GLU A C 1
ATOM 6589 O O . GLU A 1 832 ? -29.75 -11.234 -2.848 1 89.25 832 GLU A O 1
ATOM 6594 N N . LEU A 1 833 ? -27.734 -10.922 -3.688 1 90.25 833 LEU A N 1
ATOM 6595 C CA . LEU A 1 833 ? -28.141 -9.891 -4.633 1 90.25 833 LEU A CA 1
ATOM 6596 C C . LEU A 1 833 ? -29.219 -10.406 -5.574 1 90.25 833 LEU A C 1
ATOM 6598 O O . LEU A 1 833 ? -30.078 -9.641 -6.027 1 90.25 833 LEU A O 1
ATOM 6602 N N . HIS A 1 834 ? -29.234 -11.719 -5.816 1 93.19 834 HIS A N 1
ATOM 6603 C CA . HIS A 1 834 ? -30.141 -12.258 -6.824 1 93.19 834 HIS A CA 1
ATOM 6604 C C . HIS A 1 834 ? -31.234 -13.117 -6.184 1 93.19 834 HIS A C 1
ATOM 6606 O O . HIS A 1 834 ? -31.875 -13.922 -6.863 1 93.19 834 HIS A O 1
ATOM 6612 N N . LEU A 1 835 ? -31.531 -12.984 -4.895 1 92.69 835 LEU A N 1
ATOM 6613 C CA . LEU A 1 835 ? -32.531 -13.758 -4.184 1 92.69 835 LEU A CA 1
ATOM 6614 C C . LEU A 1 835 ? -33.938 -13.508 -4.758 1 92.69 835 LEU A C 1
ATOM 6616 O O . LEU A 1 835 ? -34.75 -14.414 -4.812 1 92.69 835 LEU A O 1
ATOM 6620 N N . TRP A 1 836 ? -34.219 -12.281 -5.215 1 91.56 836 TRP A N 1
ATOM 6621 C CA . TRP A 1 836 ? -35.5 -11.93 -5.805 1 91.56 836 TRP A CA 1
ATOM 6622 C C . TRP A 1 836 ? -35.75 -12.75 -7.066 1 91.56 836 TRP A C 1
ATOM 6624 O O . TRP A 1 836 ? -36.875 -13.188 -7.309 1 91.56 836 TRP A O 1
ATOM 6634 N N . PHE A 1 837 ? -34.719 -12.969 -7.816 1 95.12 837 PHE A N 1
ATOM 6635 C CA . PHE A 1 837 ? -34.844 -13.758 -9.039 1 95.12 837 PHE A CA 1
ATOM 6636 C C . PHE A 1 837 ? -35.031 -15.234 -8.719 1 95.12 837 PHE A C 1
ATOM 6638 O O . PHE A 1 837 ? -35.844 -15.906 -9.375 1 95.12 837 PHE A O 1
ATOM 6645 N N . LEU A 1 838 ? -34.312 -15.734 -7.633 1 95.06 838 LEU A N 1
ATOM 6646 C CA . LEU A 1 838 ? -34.406 -17.141 -7.258 1 95.06 838 LEU A CA 1
ATOM 6647 C C . LEU A 1 838 ? -35.812 -17.484 -6.762 1 95.06 838 LEU A C 1
ATOM 6649 O O . LEU A 1 838 ? -36.25 -18.641 -6.832 1 95.06 838 LEU A O 1
ATOM 6653 N N . CYS A 1 839 ? -36.531 -16.453 -6.305 1 93.75 839 CYS A N 1
ATOM 6654 C CA . CYS A 1 839 ? -37.906 -16.656 -5.859 1 93.75 839 CYS A CA 1
ATOM 6655 C C . CYS A 1 839 ? -38.812 -16.922 -7.043 1 93.75 839 CYS A C 1
ATOM 6657 O O . CYS A 1 839 ? -39.844 -17.594 -6.898 1 93.75 839 CYS A O 1
ATOM 6659 N N . GLU A 1 840 ? -38.375 -16.438 -8.203 1 93.38 840 GLU A N 1
ATOM 6660 C CA . GLU A 1 840 ? -39.188 -16.578 -9.391 1 93.38 840 GLU A CA 1
ATOM 6661 C C . GLU A 1 840 ? -38.875 -17.859 -10.141 1 93.38 840 GLU A C 1
ATOM 6663 O O . GLU A 1 840 ? -39.656 -18.328 -10.969 1 93.38 840 GLU A O 1
ATOM 6668 N N . VAL A 1 841 ? -37.75 -18.438 -9.914 1 95.75 841 VAL A N 1
ATOM 6669 C CA . VAL A 1 841 ? -37.312 -19.672 -10.578 1 95.75 841 VAL A CA 1
ATOM 6670 C C . VAL A 1 841 ? -38.031 -20.859 -9.984 1 95.75 841 VAL A C 1
ATOM 6672 O O . VAL A 1 841 ? -38.25 -20.938 -8.773 1 95.75 841 VAL A O 1
ATOM 6675 N N . PRO A 1 842 ? -38.5 -21.797 -10.844 1 95.19 842 PRO A N 1
ATOM 6676 C CA . PRO A 1 842 ? -39.125 -23.016 -10.312 1 95.19 842 PRO A CA 1
ATOM 6677 C C . PRO A 1 8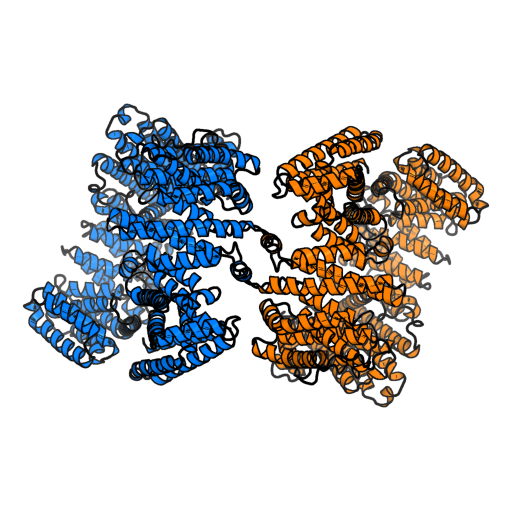42 ? -38.219 -23.781 -9.359 1 95.19 842 PRO A C 1
ATOM 6679 O O . PRO A 1 842 ? -37.031 -23.938 -9.625 1 95.19 842 PRO A O 1
ATOM 6682 N N . VAL A 1 843 ? -38.75 -24.281 -8.273 1 95.5 843 VAL A N 1
ATOM 6683 C CA . VAL A 1 843 ? -38 -24.906 -7.195 1 95.5 843 VAL A CA 1
ATOM 6684 C C . VAL A 1 843 ? -37.25 -26.141 -7.727 1 95.5 843 VAL A C 1
ATOM 6686 O O . VAL A 1 843 ? -36.156 -26.469 -7.281 1 95.5 843 VAL A O 1
ATOM 6689 N N . GLY A 1 844 ? -37.875 -26.781 -8.727 1 94.25 844 GLY A N 1
ATOM 6690 C CA . GLY A 1 844 ? -37.25 -27.953 -9.305 1 94.25 844 GLY A CA 1
ATOM 6691 C C . GLY A 1 844 ? -35.906 -27.641 -9.969 1 94.25 844 GLY A C 1
ATOM 6692 O O . GLY A 1 844 ? -34.969 -28.438 -9.875 1 94.25 844 GLY A O 1
ATOM 6693 N N . GLU A 1 845 ? -35.875 -26.516 -10.602 1 96.19 845 GLU A N 1
ATOM 6694 C CA . GLU A 1 845 ? -34.625 -26.094 -11.258 1 96.19 845 GLU A CA 1
ATOM 6695 C C . GLU A 1 845 ? -33.594 -25.688 -10.227 1 96.19 845 GLU A C 1
ATOM 6697 O O . GLU A 1 845 ? -32.406 -25.984 -10.398 1 96.19 845 GLU A O 1
ATOM 6702 N N . LEU A 1 846 ? -34.062 -25.016 -9.172 1 96.38 846 LEU A N 1
ATOM 6703 C CA . LEU A 1 846 ? -33.125 -24.609 -8.117 1 96.38 846 LEU A CA 1
ATOM 6704 C C . LEU A 1 846 ? -32.531 -25.828 -7.43 1 96.38 846 LEU A C 1
ATOM 6706 O O . LEU A 1 846 ? -31.328 -25.875 -7.16 1 96.38 846 LEU A O 1
ATOM 6710 N N . LEU A 1 847 ? -33.344 -26.844 -7.25 1 95.69 847 LEU A N 1
ATOM 6711 C CA . LEU A 1 847 ? -32.844 -28.078 -6.633 1 95.69 847 LEU A CA 1
ATOM 6712 C C . LEU A 1 847 ? -31.859 -28.797 -7.543 1 95.69 847 LEU A C 1
ATOM 6714 O O . LEU A 1 847 ? -30.906 -29.406 -7.066 1 95.69 847 LEU A O 1
ATOM 6718 N N . HIS A 1 848 ? -32.188 -28.688 -8.805 1 93.75 848 HIS A N 1
ATOM 6719 C CA . HIS A 1 848 ? -31.25 -29.281 -9.758 1 93.75 848 HIS A CA 1
ATOM 6720 C C . HIS A 1 848 ? -29.859 -28.672 -9.609 1 93.75 848 HIS A C 1
ATOM 6722 O O . HIS A 1 848 ? -28.859 -29.406 -9.594 1 93.75 848 HIS A O 1
ATOM 6728 N N . VAL A 1 849 ? -29.75 -27.391 -9.516 1 95.75 849 VAL A N 1
ATOM 6729 C CA . VAL A 1 849 ? -28.469 -26.703 -9.367 1 95.75 849 VAL A CA 1
ATOM 6730 C C . VAL A 1 849 ? -27.797 -27.109 -8.055 1 95.75 849 VAL A C 1
ATOM 6732 O O . VAL A 1 849 ? -26.609 -27.422 -8.031 1 95.75 849 VAL A O 1
ATOM 6735 N N . ILE A 1 850 ? -28.578 -27.219 -7 1 95.31 850 ILE A N 1
ATOM 6736 C CA . ILE A 1 850 ? -28.047 -27.578 -5.691 1 95.31 850 ILE A CA 1
ATOM 6737 C C . ILE A 1 850 ? -27.547 -29.031 -5.723 1 95.31 850 ILE A C 1
ATOM 6739 O O . ILE A 1 850 ? -26.484 -29.344 -5.156 1 95.31 850 ILE A O 1
ATOM 6743 N N . HIS A 1 851 ? -28.281 -29.859 -6.434 1 91.94 851 HIS A N 1
ATOM 6744 C CA . HIS A 1 851 ? -27.875 -31.266 -6.539 1 91.94 851 HIS A CA 1
ATOM 6745 C C . HIS A 1 851 ? -26.578 -31.391 -7.312 1 91.94 851 HIS A C 1
ATOM 6747 O O . HIS A 1 851 ? -25.75 -32.25 -6.992 1 91.94 851 HIS A O 1
ATOM 6753 N N . MET A 1 852 ? -26.453 -30.594 -8.328 1 92.38 852 MET A N 1
ATOM 6754 C CA . MET A 1 852 ? -25.203 -30.594 -9.062 1 92.38 852 MET A CA 1
ATOM 6755 C C . MET A 1 852 ? -24.047 -30.172 -8.164 1 92.38 852 MET A C 1
ATOM 6757 O O . MET A 1 852 ? -22.938 -30.734 -8.266 1 92.38 852 MET A O 1
ATOM 6761 N N . LEU A 1 853 ? -24.25 -29.203 -7.297 1 93.31 853 LEU A N 1
ATOM 6762 C CA . LEU A 1 853 ? -23.219 -28.766 -6.348 1 93.31 853 LEU A CA 1
ATOM 6763 C C . LEU A 1 853 ? -22.906 -29.875 -5.348 1 93.31 853 LEU A C 1
ATOM 6765 O O . LEU A 1 853 ? -21.75 -30.078 -4.984 1 93.31 853 LEU A O 1
ATOM 6769 N N . GLU A 1 854 ? -23.938 -30.609 -4.996 1 90.19 854 GLU A N 1
ATOM 6770 C CA . GLU A 1 854 ? -23.781 -31.719 -4.062 1 90.19 854 GLU A CA 1
ATOM 6771 C C . GLU A 1 854 ? -22.938 -32.844 -4.672 1 90.19 854 GLU A C 1
ATOM 6773 O O . GLU A 1 854 ? -22.047 -33.375 -4.012 1 90.19 854 GLU A O 1
ATOM 6778 N N . ILE A 1 855 ? -23.234 -33.062 -5.848 1 85.62 855 ILE A N 1
ATOM 6779 C CA . ILE A 1 855 ? -22.5 -34.094 -6.562 1 85.62 855 ILE A CA 1
ATOM 6780 C C . ILE A 1 855 ? -21.031 -33.75 -6.648 1 85.62 855 ILE A C 1
ATOM 6782 O O . ILE A 1 855 ? -20.156 -34.594 -6.414 1 85.62 855 ILE A O 1
ATOM 6786 N N . SER A 1 856 ? -20.781 -32.5 -6.98 1 86.94 856 SER A N 1
ATOM 6787 C CA . SER A 1 856 ? -19.391 -32.062 -7.098 1 86.94 856 SER A CA 1
ATOM 6788 C C . SER A 1 856 ? -18.688 -32.094 -5.746 1 86.94 856 SER A C 1
ATOM 6790 O O . SER A 1 856 ? -17.5 -32.375 -5.672 1 86.94 856 SER A O 1
ATOM 6792 N N . LEU A 1 857 ? -19.391 -31.719 -4.695 1 85.06 857 LEU A N 1
ATOM 6793 C CA . LEU A 1 857 ? -18.812 -31.75 -3.354 1 85.06 857 LEU A CA 1
ATOM 6794 C C . LEU A 1 857 ? -18.453 -33.156 -2.932 1 85.06 857 LEU A C 1
ATOM 6796 O O . LEU A 1 857 ? -17.438 -33.375 -2.266 1 85.06 857 LEU A O 1
ATOM 6800 N N . GLY A 1 858 ? -19.328 -34.094 -3.32 1 73.12 858 GLY A N 1
ATOM 6801 C CA . GLY A 1 858 ? -19.156 -35.5 -2.951 1 73.12 858 GLY A CA 1
ATOM 6802 C C . GLY A 1 858 ? -18.172 -36.219 -3.855 1 73.12 858 GLY A C 1
ATOM 6803 O O . GLY A 1 858 ? -17.578 -37.219 -3.445 1 73.12 858 GLY A O 1
ATOM 6804 N N . TYR A 1 859 ? -18.375 -35.875 -5.195 1 59.91 859 TYR A N 1
ATOM 6805 C CA . TYR A 1 859 ? -17.609 -36.594 -6.203 1 59.91 859 TYR A CA 1
ATOM 6806 C C . TYR A 1 859 ? -16.109 -36.406 -5.996 1 59.91 859 TYR A C 1
ATOM 6808 O O . TYR A 1 859 ? -15.305 -37.031 -6.699 1 59.91 859 TYR A O 1
ATOM 6816 N N . TYR A 1 860 ? -15.742 -35.281 -5.387 1 49.25 860 TYR A N 1
ATOM 6817 C CA . TYR A 1 860 ? -14.336 -34.969 -5.227 1 49.25 860 TYR A CA 1
ATOM 6818 C C . TYR A 1 860 ? -13.516 -36.219 -4.965 1 49.25 860 TYR A C 1
ATOM 6820 O O . TYR A 1 860 ? -12.305 -36.156 -4.73 1 49.25 860 TYR A O 1
ATOM 6828 N N . ILE A 1 861 ? -14.086 -37.125 -4.5 1 42.94 861 ILE A N 1
ATOM 6829 C CA . ILE A 1 861 ? -13.234 -38.156 -3.941 1 42.94 861 ILE A CA 1
ATOM 6830 C C . ILE A 1 861 ? -12.141 -38.531 -4.938 1 42.94 861 ILE A C 1
ATOM 6832 O O . ILE A 1 861 ? -10.984 -38.75 -4.551 1 42.94 861 ILE A O 1
ATOM 6836 N N . SER A 1 862 ? -12.508 -38.75 -6.246 1 44.34 862 SER A N 1
ATOM 6837 C CA . SER A 1 862 ? -11.5 -39.5 -6.996 1 44.34 862 SER A CA 1
ATOM 6838 C C . SER A 1 862 ? -10.438 -38.562 -7.57 1 44.34 862 SER A C 1
ATOM 6840 O O . SER A 1 862 ? -9.289 -38.969 -7.762 1 44.34 862 SER A O 1
ATOM 6842 N N . GLY A 1 863 ? -10.766 -37.281 -7.969 1 51.59 863 GLY A N 1
ATOM 6843 C CA . GLY A 1 863 ? -9.633 -36.781 -8.719 1 51.59 863 GLY A CA 1
ATOM 6844 C C . GLY A 1 863 ? -9.398 -35.281 -8.516 1 51.59 863 GLY A C 1
ATOM 6845 O O . GLY A 1 863 ? -8.266 -34.812 -8.617 1 51.59 863 GLY A O 1
ATOM 6846 N N . SER A 1 864 ? -10.625 -34.219 -8.484 1 62.91 864 SER A N 1
ATOM 6847 C CA . SER A 1 864 ? -10.18 -32.844 -8.672 1 62.91 864 SER A CA 1
ATOM 6848 C C . SER A 1 864 ? -10.523 -31.984 -7.461 1 62.91 864 SER A C 1
ATOM 6850 O O . SER A 1 864 ? -11.688 -31.641 -7.246 1 62.91 864 SER A O 1
ATOM 6852 N N . ALA A 1 865 ? -9.742 -31.75 -6.461 1 71.44 865 ALA A N 1
ATOM 6853 C CA . ALA A 1 865 ? -9.789 -30.906 -5.277 1 71.44 865 ALA A CA 1
ATOM 6854 C C . ALA A 1 865 ? -10.273 -29.5 -5.641 1 71.44 865 ALA A C 1
ATOM 6856 O O . ALA A 1 865 ? -10.945 -28.844 -4.84 1 71.44 865 ALA A O 1
ATOM 6857 N N . SER A 1 866 ? -10.188 -29.141 -6.836 1 81.19 866 SER A N 1
ATOM 6858 C CA . SER A 1 866 ? -10.547 -27.781 -7.254 1 81.19 866 SER A CA 1
ATOM 6859 C C . SER A 1 866 ? -12.055 -27.641 -7.422 1 81.19 866 SER A C 1
ATOM 6861 O O . SER A 1 866 ? -12.633 -26.609 -7.043 1 81.19 866 SER A O 1
ATOM 6863 N N . LEU A 1 867 ? -12.758 -28.688 -7.93 1 85.12 867 LEU A N 1
ATOM 6864 C CA . LEU A 1 867 ? -14.203 -28.641 -8.133 1 85.12 867 LEU A CA 1
ATOM 6865 C C . LEU A 1 867 ? -14.938 -28.672 -6.801 1 85.12 867 LEU A C 1
ATOM 6867 O O . LEU A 1 867 ? -15.922 -27.953 -6.613 1 85.12 867 LEU A O 1
ATOM 6871 N N . ALA A 1 868 ? -14.414 -29.422 -5.883 1 84.5 868 ALA A N 1
ATOM 6872 C CA . ALA A 1 868 ? -15.031 -29.5 -4.562 1 84.5 868 ALA A CA 1
ATOM 6873 C C . ALA A 1 868 ? -14.922 -28.156 -3.83 1 84.5 868 ALA A C 1
ATOM 6875 O O . ALA A 1 868 ? -15.859 -27.75 -3.15 1 84.5 868 ALA A O 1
ATOM 6876 N N . SER A 1 869 ? -13.859 -27.594 -3.959 1 87.62 869 SER A N 1
ATOM 6877 C CA . SER A 1 869 ? -13.648 -26.297 -3.318 1 87.62 869 SER A CA 1
ATOM 6878 C C . SER A 1 869 ? -14.625 -25.25 -3.861 1 87.62 869 SER A C 1
ATOM 6880 O O . SER A 1 869 ? -15.188 -24.469 -3.098 1 87.62 869 SER A O 1
ATOM 6882 N N . GLN A 1 870 ? -14.844 -25.25 -5.215 1 90.06 870 GLN A N 1
ATOM 6883 C CA . GLN A 1 870 ? -15.758 -24.297 -5.832 1 90.06 870 GLN A CA 1
ATOM 6884 C C . GLN A 1 870 ? -17.203 -24.562 -5.426 1 90.06 870 GLN A C 1
ATOM 6886 O O . GLN A 1 870 ? -17.984 -23.641 -5.23 1 90.06 870 GLN A O 1
ATOM 6891 N N . SER A 1 871 ? -17.453 -25.844 -5.309 1 91.69 871 SER A N 1
ATOM 6892 C CA . SER A 1 871 ? -18.797 -26.203 -4.867 1 91.69 871 SER A CA 1
ATOM 6893 C C . SER A 1 871 ? -19.031 -25.797 -3.42 1 91.69 871 SER A C 1
ATOM 6895 O O . SER A 1 871 ? -20.109 -25.297 -3.08 1 91.69 871 SER A O 1
ATOM 6897 N N . ALA A 1 872 ? -18.047 -26 -2.574 1 91.38 872 ALA A N 1
ATOM 6898 C CA . ALA A 1 872 ? -18.156 -25.578 -1.178 1 91.38 872 ALA A CA 1
ATOM 6899 C C . ALA A 1 872 ? -18.344 -24.078 -1.064 1 91.38 872 ALA A C 1
ATOM 6901 O O . ALA A 1 872 ? -19.125 -23.594 -0.237 1 91.38 872 ALA A O 1
ATOM 6902 N N . ASP A 1 873 ? -17.656 -23.375 -1.886 1 92.81 873 ASP A N 1
ATOM 6903 C CA . ASP A 1 873 ? -17.766 -21.922 -1.896 1 92.81 873 ASP A CA 1
ATOM 6904 C C . ASP A 1 873 ? -19.188 -21.484 -2.299 1 92.81 873 ASP A C 1
ATOM 6906 O O . ASP A 1 873 ? -19.781 -20.641 -1.645 1 92.81 873 ASP A O 1
ATOM 6910 N N . ALA A 1 874 ? -19.703 -22.109 -3.369 1 94.62 874 ALA A N 1
ATOM 6911 C CA . ALA A 1 874 ? -21.031 -21.766 -3.869 1 94.62 874 ALA A CA 1
ATOM 6912 C C . ALA A 1 874 ? -22.109 -22.094 -2.844 1 94.62 874 ALA A C 1
ATOM 6914 O O . ALA A 1 874 ? -23 -21.281 -2.574 1 94.62 874 ALA A O 1
ATOM 6915 N N . LEU A 1 875 ? -21.953 -23.219 -2.277 1 95.19 875 LEU A N 1
ATOM 6916 C CA . LEU A 1 875 ? -22.922 -23.625 -1.267 1 95.19 875 LEU A CA 1
ATOM 6917 C C . LEU A 1 875 ? -22.797 -22.781 -0.007 1 95.19 875 LEU A C 1
ATOM 6919 O O . LEU A 1 875 ? -23.797 -22.469 0.641 1 95.19 875 LEU A O 1
ATOM 6923 N N . GLY A 1 876 ? -21.578 -22.531 0.326 1 93.12 876 GLY A N 1
ATOM 6924 C CA . GLY A 1 876 ? -21.344 -21.656 1.475 1 93.12 876 GLY A CA 1
ATOM 6925 C C . GLY A 1 876 ? -22 -20.297 1.329 1 93.12 876 GLY A C 1
ATOM 6926 O O . GLY A 1 876 ? -22.594 -19.781 2.275 1 93.12 876 GLY A O 1
ATOM 6927 N N . ILE A 1 877 ? -21.922 -19.734 0.164 1 92.56 877 ILE A N 1
ATOM 6928 C CA . ILE A 1 877 ? -22.547 -18.438 -0.121 1 92.56 877 ILE A CA 1
ATOM 6929 C C . ILE A 1 877 ? -24.062 -18.562 -0.019 1 92.56 877 ILE A C 1
ATOM 6931 O O . ILE A 1 877 ? -24.719 -17.75 0.626 1 92.56 877 ILE A O 1
ATOM 6935 N N . PHE A 1 878 ? -24.625 -19.562 -0.612 1 94.62 878 PHE A N 1
ATOM 6936 C CA . PHE A 1 878 ? -26.062 -19.781 -0.662 1 94.62 878 PHE A CA 1
ATOM 6937 C C . PHE A 1 878 ? -26.625 -19.984 0.738 1 94.62 878 PHE A C 1
ATOM 6939 O O . PHE A 1 878 ? -27.594 -19.328 1.133 1 94.62 878 PHE A O 1
ATOM 6946 N N . THR A 1 879 ? -25.922 -20.828 1.492 1 93.81 879 THR A N 1
ATOM 6947 C CA . THR A 1 879 ? -26.406 -21.125 2.836 1 93.81 879 THR A CA 1
ATOM 6948 C C . THR A 1 879 ? -26.156 -19.938 3.768 1 93.81 879 THR A C 1
ATOM 6950 O O . THR A 1 879 ? -26.938 -19.703 4.707 1 93.81 879 THR A O 1
ATOM 6953 N N . GLY A 1 880 ? -25.109 -19.266 3.541 1 89.31 880 GLY A N 1
ATOM 6954 C CA . GLY A 1 880 ? -24.859 -18.062 4.309 1 89.31 880 GLY A CA 1
ATOM 6955 C C . GLY A 1 880 ? -25.953 -17.016 4.137 1 89.31 880 GLY A C 1
ATOM 6956 O O . GLY A 1 880 ? -26.328 -16.344 5.102 1 89.31 880 GLY A O 1
ATOM 6957 N N . VAL A 1 881 ? -26.453 -16.922 2.939 1 89.75 881 VAL A N 1
ATOM 6958 C CA . VAL A 1 881 ? -27.531 -15.977 2.627 1 89.75 881 VAL A CA 1
ATOM 6959 C C . VAL A 1 881 ? -28.812 -16.422 3.32 1 89.75 881 VAL A C 1
ATOM 6961 O O . VAL A 1 881 ? -29.594 -15.586 3.787 1 89.75 881 VAL A O 1
ATOM 6964 N N . LEU A 1 882 ? -28.953 -17.656 3.428 1 90.38 882 LEU A N 1
ATOM 6965 C CA . LEU A 1 882 ? -30.188 -18.188 4.016 1 90.38 882 LEU A CA 1
ATOM 6966 C C . LEU A 1 882 ? -30.172 -18.016 5.531 1 90.38 882 LEU A C 1
ATOM 6968 O O . LEU A 1 882 ? -31.234 -18 6.164 1 90.38 882 LEU A O 1
ATOM 6972 N N . CYS A 1 883 ? -28.938 -17.797 6.129 1 85.44 883 CYS A N 1
ATOM 6973 C CA . CYS A 1 883 ? -28.812 -17.688 7.578 1 85.44 883 CYS A CA 1
ATOM 6974 C C . CYS A 1 883 ? -28.828 -16.234 8.023 1 85.44 883 CYS A C 1
ATOM 6976 O O . CYS A 1 883 ? -29.031 -15.938 9.203 1 85.44 883 CYS A O 1
ATOM 6978 N N . CYS A 1 884 ? -28.531 -15.281 7.199 1 74.88 884 CYS A N 1
ATOM 6979 C CA . CYS A 1 884 ? -28.328 -13.891 7.613 1 74.88 884 CYS A CA 1
ATOM 6980 C C . CYS A 1 884 ? -29.641 -13.266 8.07 1 74.88 884 CYS A C 1
ATOM 6982 O O . CYS A 1 884 ? -30.641 -13.328 7.363 1 74.88 884 CYS A O 1
ATOM 6984 N N . ALA A 1 885 ? -29.766 -12.945 9.422 1 61.31 885 ALA A N 1
ATOM 6985 C CA . ALA A 1 885 ? -30.953 -12.359 10.016 1 61.31 885 ALA A CA 1
ATOM 6986 C C . ALA A 1 885 ? -31.203 -10.953 9.492 1 61.31 885 ALA A C 1
ATOM 6988 O O . ALA A 1 885 ? -32.344 -10.531 9.328 1 61.31 885 ALA A O 1
ATOM 6989 N N . GLU A 1 886 ? -30.141 -10.062 9.375 1 59.56 886 GLU A N 1
ATOM 6990 C CA . GLU A 1 886 ? -30.328 -8.633 9.133 1 59.56 886 GLU A CA 1
ATOM 6991 C C . GLU A 1 886 ? -30.281 -8.312 7.641 1 59.56 886 GLU A C 1
ATOM 6993 O O . GLU A 1 886 ? -29.531 -7.426 7.219 1 59.56 886 GLU A O 1
ATOM 6998 N N . CYS A 1 887 ? -30.859 -9.203 6.812 1 57.34 887 CYS A N 1
ATOM 6999 C CA . CYS A 1 887 ? -30.75 -8.898 5.391 1 57.34 887 CYS A CA 1
ATOM 7000 C C . CYS A 1 887 ? -32 -8.172 4.895 1 57.34 887 CYS A C 1
ATOM 7002 O O . CYS A 1 887 ? -33.062 -8.289 5.492 1 57.34 887 CYS A O 1
ATOM 7004 N N . ASP A 1 888 ? -31.906 -7.055 4.082 1 60.12 888 ASP A N 1
ATOM 7005 C CA . ASP A 1 888 ? -32.938 -6.254 3.455 1 60.12 888 ASP A CA 1
ATOM 7006 C C . ASP A 1 888 ? -34.031 -7.145 2.855 1 60.12 888 ASP A C 1
ATOM 7008 O O . ASP A 1 888 ? -35.188 -6.746 2.781 1 60.12 888 ASP A O 1
ATOM 7012 N N . SER A 1 889 ? -33.656 -8.445 2.611 1 75.75 889 SER A N 1
ATOM 7013 C CA . SER A 1 889 ? -34.594 -9.281 1.871 1 75.75 889 SER A CA 1
ATOM 7014 C C . SER A 1 889 ? -35.031 -10.492 2.691 1 75.75 889 SER A C 1
ATOM 7016 O O . SER A 1 889 ? -35.031 -11.625 2.195 1 75.75 889 SER A O 1
ATOM 7018 N N . VAL A 1 890 ? -35.562 -10.227 3.887 1 80.69 890 VAL A N 1
ATOM 7019 C CA . VAL A 1 890 ? -35.969 -11.312 4.785 1 80.69 890 VAL A CA 1
ATOM 7020 C C . VAL A 1 890 ? -37.125 -12.102 4.176 1 80.69 890 VAL A C 1
ATOM 7022 O O . VAL A 1 890 ? -37.156 -13.336 4.262 1 80.69 890 VAL A O 1
ATOM 7025 N N . GLU A 1 891 ? -37.969 -11.453 3.443 1 86.06 891 GLU A N 1
ATOM 7026 C CA . GLU A 1 891 ? -39.094 -12.117 2.834 1 86.06 891 GLU A CA 1
ATOM 7027 C C . GLU A 1 891 ? -38.656 -13.07 1.728 1 86.06 891 GLU A C 1
ATOM 7029 O O . GLU A 1 891 ? -39.125 -14.203 1.657 1 86.06 891 GLU A O 1
ATOM 7034 N N . HIS A 1 892 ? -37.75 -12.648 0.878 1 90.19 892 HIS A N 1
ATOM 7035 C CA . HIS A 1 892 ? -37.281 -13.484 -0.22 1 90.19 892 HIS A CA 1
ATOM 7036 C C . HIS A 1 892 ? -36.531 -14.703 0.299 1 90.19 892 HIS A C 1
ATOM 7038 O O . HIS A 1 892 ? -36.656 -15.805 -0.234 1 90.19 892 HIS A O 1
ATOM 7044 N N . ARG A 1 893 ? -35.812 -14.508 1.361 1 89.94 893 ARG A N 1
ATOM 7045 C CA . ARG A 1 893 ? -35.031 -15.586 1.966 1 89.94 893 ARG A CA 1
ATOM 7046 C C . ARG A 1 893 ? -35.938 -16.672 2.52 1 89.94 893 ARG A C 1
ATOM 7048 O O . ARG A 1 893 ? -35.719 -17.859 2.25 1 89.94 893 ARG A O 1
ATOM 7055 N N . ASP A 1 894 ? -36.969 -16.234 3.254 1 89.94 894 ASP A N 1
ATOM 7056 C CA . ASP A 1 894 ? -37.875 -17.172 3.873 1 89.94 894 ASP A CA 1
ATOM 7057 C C . ASP A 1 894 ? -38.688 -17.938 2.816 1 89.94 894 ASP A C 1
ATOM 7059 O O . ASP A 1 894 ? -38.938 -19.125 2.979 1 89.94 894 ASP A O 1
ATOM 7063 N N . ARG A 1 895 ? -38.969 -17.344 1.713 1 91.19 895 ARG A N 1
ATOM 7064 C CA . ARG A 1 895 ? -39.688 -18 0.631 1 91.19 895 ARG A CA 1
ATOM 7065 C C . ARG A 1 895 ? -38.844 -19.062 -0.049 1 91.19 895 ARG A C 1
ATOM 7067 O O . ARG A 1 895 ? -39.312 -20.172 -0.311 1 91.19 895 ARG A O 1
ATOM 7074 N N . VAL A 1 896 ? -37.531 -18.672 -0.287 1 93.31 896 VAL A N 1
ATOM 7075 C CA . VAL A 1 896 ? -36.625 -19.609 -0.948 1 93.31 896 VAL A CA 1
ATOM 7076 C C . VAL A 1 896 ? -36.344 -20.797 -0.031 1 93.31 896 VAL A C 1
ATOM 7078 O O . VAL A 1 896 ? -36.406 -21.953 -0.458 1 93.31 896 VAL A O 1
ATOM 7081 N N . CYS A 1 897 ? -36.094 -20.516 1.257 1 92.25 897 CYS A N 1
ATOM 7082 C CA . CYS A 1 897 ? -35.781 -21.562 2.221 1 92.25 897 CYS A CA 1
ATOM 7083 C C . CYS A 1 897 ? -37 -22.469 2.422 1 92.25 897 CYS A C 1
ATOM 7085 O O . CYS A 1 897 ? -36.875 -23.703 2.42 1 92.25 897 CYS A O 1
ATOM 7087 N N . GLY A 1 898 ? -38.156 -21.812 2.508 1 92.69 898 GLY A N 1
ATOM 7088 C CA . GLY A 1 898 ? -39.406 -22.578 2.682 1 92.69 898 GLY A CA 1
ATOM 7089 C C . GLY A 1 898 ? -39.719 -23.453 1.491 1 92.69 898 GLY A C 1
ATOM 7090 O O . GLY A 1 898 ? -40.094 -24.625 1.657 1 92.69 898 GLY A O 1
ATOM 7091 N N . SER A 1 899 ? -39.531 -22.984 0.314 1 94.5 899 SER A N 1
ATOM 7092 C CA . SER A 1 899 ? -39.844 -23.75 -0.899 1 94.5 899 SER A CA 1
ATOM 7093 C C . SER A 1 899 ? -38.875 -24.922 -1.053 1 94.5 899 SER A C 1
ATOM 7095 O O . SER A 1 899 ? -39.281 -26.016 -1.478 1 94.5 899 SER A O 1
ATOM 7097 N N . LEU A 1 900 ? -37.656 -24.719 -0.702 1 94.69 900 LEU A N 1
ATOM 7098 C CA . LEU A 1 900 ? -36.625 -25.766 -0.806 1 94.69 900 LEU A CA 1
ATOM 7099 C C . LEU A 1 900 ? -36.906 -26.891 0.177 1 94.69 900 LEU A C 1
ATOM 7101 O O . LEU A 1 900 ? -36.875 -28.062 -0.192 1 94.69 900 LEU A O 1
ATOM 7105 N N . LEU A 1 901 ? -37.25 -26.531 1.41 1 93.75 901 LEU A N 1
ATOM 7106 C CA . LEU A 1 901 ? -37.5 -27.516 2.457 1 93.75 901 LEU A CA 1
ATOM 7107 C C . LEU A 1 901 ? -38.781 -28.281 2.207 1 93.75 901 LEU A C 1
ATOM 7109 O O . LEU A 1 901 ? -38.906 -29.438 2.58 1 93.75 901 LEU A O 1
ATOM 7113 N N . HIS A 1 902 ? -39.719 -27.594 1.532 1 94.56 902 HIS A N 1
ATOM 7114 C CA . HIS A 1 902 ? -40.938 -28.281 1.169 1 94.56 902 HIS A CA 1
ATOM 7115 C C . HIS A 1 902 ? -40.719 -29.328 0.1 1 94.56 902 HIS A C 1
ATOM 7117 O O . HIS A 1 902 ? -41.281 -30.422 0.155 1 94.56 902 HIS A O 1
ATOM 7123 N N . ALA A 1 903 ? -39.844 -29.016 -0.82 1 95.19 903 ALA A N 1
ATOM 7124 C CA . ALA A 1 903 ? -39.531 -29.938 -1.92 1 95.19 903 ALA A CA 1
ATOM 7125 C C . ALA A 1 903 ? -38.594 -31.047 -1.47 1 95.19 903 ALA A C 1
ATOM 7127 O O . ALA A 1 903 ? -38.719 -32.188 -1.895 1 95.19 903 ALA A O 1
ATOM 7128 N N . ASP A 1 904 ? -37.562 -30.719 -0.657 1 94.5 904 ASP A N 1
ATOM 7129 C CA . ASP A 1 904 ? -36.594 -31.672 -0.147 1 94.5 904 ASP A CA 1
ATOM 7130 C C . ASP A 1 904 ? -36.281 -31.406 1.323 1 94.5 904 ASP A C 1
ATOM 7132 O O . ASP A 1 904 ? -35.312 -30.672 1.64 1 94.5 904 ASP A O 1
ATOM 7136 N N . PRO A 1 905 ? -36.938 -32.031 2.217 1 92.62 905 PRO A N 1
ATOM 7137 C CA . PRO A 1 905 ? -36.781 -31.75 3.648 1 92.62 905 PRO A CA 1
ATOM 7138 C C . PRO A 1 905 ? -35.406 -32.188 4.184 1 92.62 905 PRO A C 1
ATOM 7140 O O . PRO A 1 905 ? -34.969 -31.656 5.211 1 92.62 905 PRO A O 1
ATOM 7143 N N . ASN A 1 906 ? -34.75 -33.094 3.512 1 92.38 906 ASN A N 1
ATOM 7144 C CA . ASN A 1 906 ? -33.469 -33.594 4.016 1 92.38 906 ASN A CA 1
ATOM 7145 C C . ASN A 1 906 ? -32.281 -32.875 3.348 1 92.38 906 ASN A C 1
ATOM 7147 O O . ASN A 1 906 ? -31.156 -33.375 3.434 1 92.38 906 ASN A O 1
ATOM 7151 N N . LEU A 1 907 ? -32.594 -31.859 2.766 1 93.88 907 LEU A N 1
ATOM 7152 C CA . LEU A 1 907 ? -31.562 -31.172 1.994 1 93.88 907 LEU A CA 1
ATOM 7153 C C . LEU A 1 907 ? -30.406 -30.75 2.891 1 93.88 907 LEU A C 1
ATOM 7155 O O . LEU A 1 907 ? -29.25 -31.109 2.645 1 93.88 907 LEU A O 1
ATOM 7159 N N . PHE A 1 908 ? -30.656 -30.031 3.996 1 94.5 908 PHE A N 1
ATOM 7160 C CA . PHE A 1 908 ? -29.609 -29.469 4.832 1 94.5 908 PHE A CA 1
ATOM 7161 C C . PHE A 1 908 ? -28.906 -30.562 5.641 1 94.5 908 PHE A C 1
ATOM 7163 O O . PHE A 1 908 ? -27.703 -30.484 5.879 1 94.5 908 PHE A O 1
ATOM 7170 N N . SER A 1 909 ? -29.641 -31.594 6.004 1 92.88 909 SER A N 1
ATOM 7171 C CA . SER A 1 909 ? -29.031 -32.688 6.73 1 92.88 909 SER A CA 1
ATOM 7172 C C . SER A 1 909 ? -28.047 -33.469 5.848 1 92.88 909 SER A C 1
ATOM 7174 O O . SER A 1 909 ? -26.953 -33.812 6.301 1 92.88 909 SER A O 1
ATOM 7176 N N . ARG A 1 910 ? -28.469 -33.656 4.648 1 91.25 910 ARG A N 1
ATOM 7177 C CA . ARG A 1 910 ? -27.609 -34.344 3.693 1 91.25 910 ARG A CA 1
ATOM 7178 C C . ARG A 1 910 ? -26.359 -33.531 3.391 1 91.25 910 ARG A C 1
ATOM 7180 O O . ARG A 1 910 ? -25.25 -34.062 3.342 1 91.25 910 ARG A O 1
ATOM 7187 N N . LEU A 1 911 ? -26.531 -32.219 3.195 1 93.25 911 LEU A N 1
ATOM 7188 C CA . LEU A 1 911 ? -25.406 -31.344 2.922 1 93.25 911 LEU A CA 1
ATOM 7189 C C . LEU A 1 911 ? -24.453 -31.297 4.113 1 93.25 911 LEU A C 1
ATOM 7191 O O . LEU A 1 911 ? -23.234 -31.234 3.936 1 93.25 911 LEU A O 1
ATOM 7195 N N . LEU A 1 912 ? -24.984 -31.266 5.305 1 92.62 912 LEU A N 1
ATOM 7196 C CA . LEU A 1 912 ? -24.172 -31.234 6.52 1 92.62 912 LEU A CA 1
ATOM 7197 C C . LEU A 1 912 ? -23.312 -32.469 6.625 1 92.62 912 LEU A C 1
ATOM 7199 O O . LEU A 1 912 ? -22.125 -32.375 6.91 1 92.62 912 LEU A O 1
ATOM 7203 N N . ARG A 1 913 ? -23.906 -33.625 6.395 1 86.69 913 ARG A N 1
ATOM 7204 C CA . ARG A 1 913 ? -23.172 -34.875 6.438 1 86.69 913 ARG A CA 1
ATOM 7205 C C . ARG A 1 913 ? -22.047 -34.875 5.406 1 86.69 913 ARG A C 1
ATOM 7207 O O . ARG A 1 913 ? -20.922 -35.281 5.715 1 86.69 913 ARG A O 1
ATOM 7214 N N . LEU A 1 914 ? -22.406 -34.469 4.25 1 86 914 LEU A N 1
ATOM 7215 C CA . LEU A 1 914 ? -21.422 -34.438 3.17 1 86 914 LEU A CA 1
ATOM 7216 C C . LEU A 1 914 ? -20.281 -33.469 3.5 1 86 914 LEU A C 1
ATOM 7218 O O . LEU A 1 914 ? -19.109 -33.781 3.232 1 86 914 LEU A O 1
ATOM 7222 N N . THR A 1 915 ? -20.594 -32.312 4.031 1 88.81 915 THR A N 1
ATOM 7223 C CA . THR A 1 915 ? -19.578 -31.312 4.375 1 88.81 915 THR A CA 1
ATOM 7224 C C . THR A 1 915 ? -18.656 -31.828 5.465 1 88.81 915 THR A C 1
ATOM 7226 O O . THR A 1 915 ? -17.438 -31.594 5.422 1 88.81 915 THR A O 1
ATOM 7229 N N . LEU A 1 916 ? -19.219 -32.438 6.398 1 85.12 916 LEU A N 1
ATOM 7230 C CA . LEU A 1 916 ? -18.406 -33.031 7.457 1 85.12 916 LEU A CA 1
ATOM 7231 C C . LEU A 1 916 ? -17.453 -34.062 6.898 1 85.12 916 LEU A C 1
ATOM 7233 O O . LEU A 1 916 ? -16.297 -34.156 7.32 1 85.12 916 LEU A O 1
ATOM 7237 N N . ASP A 1 917 ? -17.938 -34.75 5.914 1 78.06 917 ASP A N 1
ATOM 7238 C CA . ASP A 1 917 ? -17.094 -35.75 5.25 1 78.06 917 ASP A CA 1
ATOM 7239 C C . ASP A 1 917 ? -15.93 -35.062 4.535 1 78.06 917 ASP A C 1
ATOM 7241 O O . ASP A 1 917 ? -14.805 -35.562 4.566 1 78.06 917 ASP A O 1
ATOM 7245 N N . VAL A 1 918 ? -16.203 -34 3.91 1 78.94 918 VAL A N 1
ATOM 7246 C CA . VAL A 1 918 ? -15.195 -33.219 3.184 1 78.94 918 VAL A CA 1
ATOM 7247 C C . VAL A 1 918 ? -14.164 -32.656 4.164 1 78.94 918 VAL A C 1
ATOM 7249 O O . VAL A 1 918 ? -12.969 -32.688 3.887 1 78.94 918 VAL A O 1
ATOM 7252 N N . VAL A 1 919 ? -14.617 -32.094 5.336 1 79.06 919 VAL A N 1
ATOM 7253 C CA . VAL A 1 919 ? -13.742 -31.516 6.344 1 79.06 919 VAL A CA 1
ATOM 7254 C C . VAL A 1 919 ? -12.836 -32.594 6.93 1 79.06 919 VAL A C 1
ATOM 7256 O O . VAL A 1 919 ? -11.641 -32.375 7.125 1 79.06 919 VAL A O 1
ATOM 7259 N N . LEU A 1 920 ? -13.352 -33.656 7.129 1 72 920 LEU A N 1
ATOM 7260 C CA . LEU A 1 920 ? -12.617 -34.75 7.793 1 72 920 LEU A CA 1
ATOM 7261 C C . LEU A 1 920 ? -11.656 -35.406 6.82 1 72 920 LEU A C 1
ATOM 7263 O O . LEU A 1 920 ? -10.617 -35.938 7.234 1 72 920 LEU A O 1
ATOM 7267 N N . SER A 1 921 ? -12.008 -35.219 5.527 1 61.16 921 SER A N 1
ATOM 7268 C CA . SER A 1 921 ? -11.148 -35.844 4.527 1 61.16 921 SER A CA 1
ATOM 7269 C C . SER A 1 921 ? -10.023 -34.906 4.102 1 61.16 921 SER A C 1
ATOM 7271 O O . SER A 1 921 ? -9.102 -35.312 3.4 1 61.16 921 SER A O 1
ATOM 7273 N N . ARG A 1 922 ? -9.828 -33.562 4.68 1 60.06 922 ARG A N 1
ATOM 7274 C CA . ARG A 1 922 ? -8.891 -32.469 4.418 1 60.06 922 ARG A CA 1
ATOM 7275 C C . ARG A 1 922 ? -8.758 -32.219 2.922 1 60.06 922 ARG A C 1
ATOM 7277 O O . ARG A 1 922 ? -7.68 -31.844 2.447 1 60.06 922 ARG A O 1
ATOM 7284 N N . LYS A 1 923 ? -9.609 -32.562 2.047 1 54.03 923 LYS A N 1
ATOM 7285 C CA . LYS A 1 923 ? -9.492 -32.406 0.602 1 54.03 923 LYS A CA 1
ATOM 7286 C C . LYS A 1 923 ? -9.719 -30.938 0.208 1 54.03 923 LYS A C 1
ATOM 7288 O O . LYS A 1 923 ? -9.258 -30.5 -0.847 1 54.03 923 LYS A O 1
ATOM 7293 N N . CYS A 1 924 ? -10.57 -30.328 0.882 1 58.5 924 CYS A N 1
ATOM 7294 C CA . CYS A 1 924 ? -10.844 -28.938 0.566 1 58.5 924 CYS A CA 1
ATOM 7295 C C . CYS A 1 924 ? -10.109 -28 1.524 1 58.5 924 CYS A C 1
ATOM 7297 O O . CYS A 1 924 ? -9.891 -28.344 2.688 1 58.5 924 CYS A O 1
ATOM 7299 N N . PRO A 1 925 ? -9.477 -26.984 0.775 1 60.22 925 PRO A N 1
ATOM 7300 C CA . PRO A 1 925 ? -8.875 -26.031 1.7 1 60.22 925 PRO A CA 1
ATOM 7301 C C . PRO A 1 925 ? -9.797 -25.672 2.863 1 60.22 925 PRO A C 1
ATOM 7303 O O . PRO A 1 925 ? -11 -25.469 2.666 1 60.22 925 PRO A O 1
ATOM 7306 N N . SER A 1 926 ? -9.383 -25.828 3.959 1 65.5 926 SER A N 1
ATOM 7307 C CA . SER A 1 926 ? -10.062 -25.719 5.246 1 65.5 926 SER A CA 1
ATOM 7308 C C . SER A 1 926 ? -10.891 -24.438 5.324 1 65.5 926 SER A C 1
ATOM 7310 O O . SER A 1 926 ? -11.977 -24.422 5.898 1 65.5 926 SER A O 1
ATOM 7312 N N . SER A 1 927 ? -10.508 -23.469 4.492 1 76.62 927 SER A N 1
ATOM 7313 C CA . SER A 1 927 ? -11.188 -22.203 4.719 1 76.62 927 SER A CA 1
ATOM 7314 C C . SER A 1 927 ? -12.57 -22.188 4.078 1 76.62 927 SER A C 1
ATOM 7316 O O . SER A 1 927 ? -13.531 -21.688 4.668 1 76.62 927 SER A O 1
ATOM 7318 N N . LYS A 1 928 ? -12.789 -22.859 2.926 1 83.44 928 LYS A N 1
ATOM 7319 C CA . LYS A 1 928 ? -14.07 -22.844 2.227 1 83.44 928 LYS A CA 1
ATOM 7320 C C . LYS A 1 928 ? -15.062 -23.812 2.867 1 83.44 928 LYS A C 1
ATOM 7322 O O . LYS A 1 928 ? -16.25 -23.516 2.973 1 83.44 928 LYS A O 1
ATOM 7327 N N . ALA A 1 929 ? -14.539 -24.844 3.371 1 86.06 929 ALA A N 1
ATOM 7328 C CA . ALA A 1 929 ? -15.391 -25.812 4.047 1 86.06 929 ALA A CA 1
ATOM 7329 C C . ALA A 1 929 ? -15.844 -25.281 5.406 1 86.06 929 ALA A C 1
ATOM 7331 O O . ALA A 1 929 ? -16.922 -25.641 5.883 1 86.06 929 ALA A O 1
ATOM 7332 N N . GLU A 1 930 ? -15.047 -24.469 5.961 1 89.38 930 GLU A N 1
ATOM 7333 C CA . GLU A 1 930 ? -15.367 -23.859 7.25 1 89.38 930 GLU A CA 1
ATOM 7334 C C . GLU A 1 930 ? -16.609 -22.984 7.152 1 89.38 930 GLU A C 1
ATOM 7336 O O . GLU A 1 930 ? -17.516 -23.078 7.996 1 89.38 930 GLU A O 1
ATOM 7341 N N . VAL A 1 931 ? -16.672 -22.188 6.078 1 90.44 931 VAL A N 1
ATOM 7342 C CA . VAL A 1 931 ? -17.797 -21.281 5.891 1 90.44 931 VAL A CA 1
ATOM 7343 C C . VAL A 1 931 ? -19.078 -22.078 5.656 1 90.44 931 VAL A C 1
ATOM 7345 O O . VAL A 1 931 ? -20.125 -21.766 6.215 1 90.44 931 VAL A O 1
ATOM 7348 N N . LEU A 1 932 ? -18.969 -23.062 4.855 1 93.06 932 LEU A N 1
ATOM 7349 C CA . LEU A 1 932 ? -20.109 -23.906 4.535 1 93.06 932 LEU A CA 1
ATOM 7350 C C . LEU A 1 932 ? -20.625 -24.625 5.777 1 93.06 932 LEU A C 1
ATOM 7352 O O . LEU A 1 932 ? -21.812 -24.625 6.055 1 93.06 932 LEU A O 1
ATOM 7356 N N . LEU A 1 933 ? -19.734 -25.109 6.602 1 92.75 933 LEU A N 1
ATOM 7357 C CA . LEU A 1 933 ? -20.125 -25.859 7.797 1 92.75 933 LEU A CA 1
ATOM 7358 C C . LEU A 1 933 ? -20.781 -24.938 8.82 1 92.75 933 LEU A C 1
ATOM 7360 O O . LEU A 1 933 ? -21.781 -25.312 9.438 1 92.75 933 LEU A O 1
ATOM 7364 N N . ARG A 1 934 ? -20.266 -23.812 8.961 1 93.06 934 ARG A N 1
ATOM 7365 C CA . ARG A 1 934 ? -20.812 -22.828 9.898 1 93.06 934 ARG A CA 1
ATOM 7366 C C . ARG A 1 934 ? -22.266 -22.516 9.586 1 93.06 934 ARG A C 1
ATOM 7368 O O . ARG A 1 934 ? -23.125 -22.578 10.469 1 93.06 934 ARG A O 1
ATOM 7375 N N . SER A 1 935 ? -22.5 -22.234 8.297 1 93.44 935 SER A N 1
ATOM 7376 C CA . SER A 1 935 ? -23.859 -21.844 7.898 1 93.44 935 SER A CA 1
ATOM 7377 C C . SER A 1 935 ? -24.812 -23.031 7.977 1 93.44 935 SER A C 1
ATOM 7379 O O . SER A 1 935 ? -25.969 -22.875 8.367 1 93.44 935 SER A O 1
ATOM 7381 N N . LEU A 1 936 ? -24.312 -24.141 7.695 1 94.31 936 LEU A N 1
ATOM 7382 C CA . LEU A 1 936 ? -25.172 -25.328 7.719 1 94.31 936 LEU A CA 1
ATOM 7383 C C . LEU A 1 936 ? -25.547 -25.703 9.148 1 94.31 936 LEU A C 1
ATOM 7385 O O . LEU A 1 936 ? -26.672 -26.109 9.406 1 94.31 936 LEU A O 1
ATOM 7389 N N . ILE A 1 937 ? -24.656 -25.5 10.109 1 94.44 937 ILE A N 1
ATOM 7390 C CA . ILE A 1 937 ? -24.938 -25.766 11.516 1 94.44 937 ILE A CA 1
ATOM 7391 C C . ILE A 1 937 ? -26.016 -24.812 12.023 1 94.44 937 ILE A C 1
ATOM 7393 O O . ILE A 1 937 ? -26.922 -25.203 12.75 1 94.44 937 ILE A O 1
ATOM 7397 N N . ALA A 1 938 ? -25.875 -23.594 11.609 1 91.88 938 ALA A N 1
ATOM 7398 C CA . ALA A 1 938 ? -26.828 -22.578 12.031 1 91.88 938 ALA A CA 1
ATOM 7399 C C . ALA A 1 938 ? -28.219 -22.859 11.469 1 91.88 938 ALA A C 1
ATOM 7401 O O . ALA A 1 938 ? -29.234 -22.578 12.102 1 91.88 938 ALA A O 1
ATOM 7402 N N . LEU A 1 939 ? -28.281 -23.406 10.234 1 91.69 939 LEU A N 1
ATOM 7403 C CA . LEU A 1 939 ? -29.562 -23.688 9.578 1 91.69 939 LEU A CA 1
ATOM 7404 C C . LEU A 1 939 ? -30.203 -24.953 10.148 1 91.69 939 LEU A C 1
ATOM 7406 O O . LEU A 1 939 ? -31.422 -25.016 10.289 1 91.69 939 LEU A O 1
ATOM 7410 N N . ASP A 1 940 ? -29.359 -25.938 10.43 1 92.31 940 ASP A N 1
ATOM 7411 C CA . ASP A 1 940 ? -29.875 -27.219 10.93 1 92.31 940 ASP A CA 1
ATOM 7412 C C . ASP A 1 940 ? -29.062 -27.703 12.125 1 92.31 940 ASP A C 1
ATOM 7414 O O . ASP A 1 940 ? -28.344 -28.703 12.023 1 92.31 940 ASP A O 1
ATOM 7418 N N . GLY A 1 941 ? -29.312 -27.125 13.266 1 91.31 941 GLY A N 1
ATOM 7419 C CA . GLY A 1 941 ? -28.594 -27.469 14.484 1 91.31 941 GLY A CA 1
ATOM 7420 C C . GLY A 1 941 ? -28.969 -28.844 15.023 1 91.31 941 GLY A C 1
ATOM 7421 O O . GLY A 1 941 ? -28.125 -29.531 15.625 1 91.31 941 GLY A O 1
ATOM 7422 N N . GLU A 1 942 ? -30.156 -29.266 14.727 1 90.94 942 GLU A N 1
ATOM 7423 C CA . GLU A 1 942 ? -30.641 -30.547 15.234 1 90.94 942 GLU A CA 1
ATOM 7424 C C . GLU A 1 942 ? -29.922 -31.719 14.562 1 90.94 942 GLU A C 1
ATOM 7426 O O . GLU A 1 942 ? -29.516 -32.656 15.234 1 90.94 942 GLU A O 1
ATOM 7431 N N . SER A 1 943 ? -29.812 -31.641 13.289 1 91.88 943 SER A N 1
ATOM 7432 C CA . SER A 1 943 ? -29.125 -32.688 12.578 1 91.88 943 SER A CA 1
ATOM 7433 C C . SER A 1 943 ? -27.656 -32.781 12.984 1 91.88 943 SER A C 1
ATOM 7435 O O . SER A 1 943 ? -27.062 -33.844 13.016 1 91.88 943 SER A O 1
ATOM 7437 N N . PHE A 1 944 ? -27.078 -31.625 13.258 1 93.88 944 PHE A N 1
ATOM 7438 C CA . PHE A 1 944 ? -25.688 -31.594 13.68 1 93.88 944 PHE A CA 1
ATOM 7439 C C . PHE A 1 944 ? -25.516 -32.312 15.016 1 93.88 944 PHE A C 1
ATOM 7441 O O . PHE A 1 944 ? -24.531 -33.031 15.211 1 93.88 944 PHE A O 1
ATOM 7448 N N . ARG A 1 945 ? -26.469 -32.125 15.875 1 91.69 945 ARG A N 1
ATOM 7449 C CA . ARG A 1 945 ? -26.453 -32.781 17.172 1 91.69 945 ARG A CA 1
ATOM 7450 C C . ARG A 1 945 ? -26.594 -34.312 17 1 91.69 945 ARG A C 1
ATOM 7452 O O . ARG A 1 945 ? -25.953 -35.094 17.719 1 91.69 945 ARG A O 1
ATOM 7459 N N . ARG A 1 946 ? -27.438 -34.656 16.109 1 90.75 946 ARG A N 1
ATOM 7460 C CA . ARG A 1 946 ? -27.609 -36.062 15.836 1 90.75 946 ARG A CA 1
ATOM 7461 C C . ARG A 1 946 ? -26.312 -36.688 15.312 1 90.75 946 ARG A C 1
ATOM 7463 O O . ARG A 1 946 ? -25.953 -37.812 15.703 1 90.75 946 ARG A O 1
ATOM 7470 N N . LEU A 1 947 ? -25.672 -35.969 14.453 1 88.62 947 LEU A N 1
ATOM 7471 C CA . LEU A 1 947 ? -24.406 -36.438 13.906 1 88.62 947 LEU A CA 1
ATOM 7472 C C . LEU A 1 947 ? -23.344 -36.531 15 1 88.62 947 LEU A C 1
ATOM 7474 O O . LEU A 1 947 ? -22.5 -37.438 14.977 1 88.62 947 LEU A O 1
ATOM 7478 N N . ALA A 1 948 ? -23.375 -35.594 15.945 1 88.69 948 ALA A N 1
ATOM 7479 C CA . ALA A 1 948 ? -22.469 -35.625 17.078 1 88.69 948 ALA A CA 1
ATOM 7480 C C . ALA A 1 948 ? -22.609 -36.969 17.828 1 88.69 948 ALA A C 1
ATOM 7482 O O . ALA A 1 948 ? -21.594 -37.562 18.219 1 88.69 948 ALA A O 1
ATOM 7483 N N . GLY A 1 949 ? -23.859 -37.406 18 1 86.06 949 GLY A N 1
ATOM 7484 C CA . GLY A 1 949 ? -24.109 -38.688 18.625 1 86.06 949 GLY A CA 1
ATOM 7485 C C . GLY A 1 949 ? -23.531 -39.844 17.859 1 86.06 949 GLY A C 1
ATOM 7486 O O . GLY A 1 949 ? -22.938 -40.75 18.438 1 86.06 949 GLY A O 1
ATOM 7487 N N . GLU A 1 950 ? -23.672 -39.781 16.562 1 82.31 950 GLU A N 1
ATOM 7488 C CA . GLU A 1 950 ? -23.156 -40.875 15.711 1 82.31 950 GLU A CA 1
ATOM 7489 C C . GLU A 1 950 ? -21.625 -40.938 15.758 1 82.31 950 GLU A C 1
ATOM 7491 O O . GLU A 1 950 ? -21.047 -42 15.844 1 82.31 950 GLU A O 1
ATOM 7496 N N . PHE A 1 951 ? -20.984 -39.812 15.75 1 81.81 951 PHE A N 1
ATOM 7497 C CA . PHE A 1 951 ? -19.531 -39.75 15.773 1 81.81 951 PHE A CA 1
ATOM 7498 C C . PHE A 1 951 ? -19 -40.125 17.141 1 81.81 951 PHE A C 1
ATOM 7500 O O . PHE A 1 951 ? -17.922 -40.75 17.25 1 81.81 951 PHE A O 1
ATOM 7507 N N . ALA A 1 952 ? -19.781 -39.719 18.141 1 81.69 952 ALA A N 1
ATOM 7508 C CA . ALA A 1 952 ? -19.391 -40.094 19.5 1 81.69 952 ALA A CA 1
ATOM 7509 C C . ALA A 1 952 ? -19.453 -41.594 19.688 1 81.69 952 ALA A C 1
ATOM 7511 O O . ALA A 1 952 ? -18.594 -42.188 20.375 1 81.69 952 ALA A O 1
ATOM 7512 N N . GLU A 1 953 ? -20.438 -42.188 19.125 1 76.69 953 GLU A N 1
ATOM 7513 C CA . GLU A 1 953 ? -20.562 -43.656 19.188 1 76.69 953 GLU A CA 1
ATOM 7514 C C . GLU A 1 953 ? -19.359 -44.312 18.531 1 76.69 953 GLU A C 1
ATOM 7516 O O . GLU A 1 953 ? -18.875 -45.344 19.016 1 76.69 953 GLU A O 1
ATOM 7521 N N . ILE A 1 954 ? -18.906 -43.688 17.562 1 72.38 954 ILE A N 1
ATOM 7522 C CA . ILE A 1 954 ? -17.75 -44.219 16.859 1 72.38 954 ILE A CA 1
ATOM 7523 C C . ILE A 1 954 ? -16.5 -44.031 17.703 1 72.38 954 ILE A C 1
ATOM 7525 O O . ILE A 1 954 ? -15.633 -44.906 17.75 1 72.38 954 ILE A O 1
ATOM 7529 N N . ALA A 1 955 ? -16.469 -42.938 18.422 1 69.31 955 ALA A N 1
ATOM 7530 C CA . ALA A 1 955 ? -15.312 -42.594 19.25 1 69.31 955 ALA A CA 1
ATOM 7531 C C . ALA A 1 955 ? -15.344 -43.344 20.578 1 69.31 955 ALA A C 1
ATOM 7533 O O . ALA A 1 955 ? -14.344 -43.375 21.297 1 69.31 955 ALA A O 1
ATOM 7534 N N . LEU A 1 956 ? -16.531 -43.844 20.984 1 68.25 956 LEU A N 1
ATOM 7535 C CA . LEU A 1 956 ? -16.688 -44.594 22.234 1 68.25 956 LEU A CA 1
ATOM 7536 C C . LEU A 1 956 ? -15.672 -45.75 22.297 1 68.25 956 LEU A C 1
ATOM 7538 O O . LEU A 1 956 ? -15.117 -46.031 23.359 1 68.25 956 LEU A O 1
ATOM 7542 N N . SER A 1 957 ? -15.438 -46.281 21.188 1 61.75 957 SER A N 1
ATOM 7543 C CA . SER A 1 957 ? -14.469 -47.375 21.141 1 61.75 957 SER A CA 1
ATOM 7544 C C . SER A 1 957 ? -13.07 -46.906 21.516 1 61.75 957 SER A C 1
ATOM 7546 O O . SER A 1 957 ? -12.289 -47.656 22.094 1 61.75 957 SER A O 1
ATOM 7548 N N . ALA A 1 958 ? -12.781 -45.656 21.359 1 59.91 958 ALA A N 1
ATOM 7549 C CA . ALA A 1 958 ? -11.469 -45.094 21.672 1 59.91 958 ALA A CA 1
ATOM 7550 C C . ALA A 1 958 ? -11.492 -44.344 23 1 59.91 958 ALA A C 1
ATOM 7552 O O . ALA A 1 958 ? -10.469 -43.812 23.438 1 59.91 958 ALA A O 1
ATOM 7553 N N . GLY A 1 959 ? -12.562 -44.375 23.781 1 64.56 959 GLY A N 1
ATOM 7554 C CA . GLY A 1 959 ? -12.695 -43.688 25.062 1 64.56 959 GLY A CA 1
ATOM 7555 C C . GLY A 1 959 ? -12.766 -42.188 24.953 1 64.56 959 GLY A C 1
ATOM 7556 O O . GLY A 1 959 ? -12.484 -41.469 25.922 1 64.56 959 GLY A O 1
ATOM 7557 N N . LYS A 1 960 ? -12.836 -41.719 23.812 1 77.94 960 LYS A N 1
ATOM 7558 C CA . LYS A 1 960 ? -12.812 -40.281 23.609 1 77.94 960 LYS A CA 1
ATOM 7559 C C . LYS A 1 960 ? -14.203 -39.719 23.266 1 77.94 960 LYS A C 1
ATOM 7561 O O . LYS A 1 960 ? -14.336 -38.719 22.578 1 77.94 960 LYS A O 1
ATOM 7566 N N . ASP A 1 961 ? -15.32 -40.406 23.625 1 81.81 961 ASP A N 1
ATOM 7567 C CA . ASP A 1 961 ? -16.703 -40.031 23.312 1 81.81 961 ASP A CA 1
ATOM 7568 C C . ASP A 1 961 ? -17.062 -38.688 23.922 1 81.81 961 ASP A C 1
ATOM 7570 O O . ASP A 1 961 ? -17.641 -37.844 23.266 1 81.81 961 ASP A O 1
ATOM 7574 N N . ALA A 1 962 ? -16.625 -38.469 25.141 1 82.31 962 ALA A N 1
ATOM 7575 C CA . ALA A 1 962 ? -16.953 -37.219 25.828 1 82.31 962 ALA A CA 1
ATOM 7576 C C . ALA A 1 962 ? -16.266 -36.031 25.172 1 82.31 962 ALA A C 1
ATOM 7578 O O . ALA A 1 962 ? -16.859 -34.969 25.047 1 82.31 962 ALA A O 1
ATOM 7579 N N . GLU A 1 963 ? -15.086 -36.281 24.672 1 84.5 963 GLU A N 1
ATOM 7580 C CA . GLU A 1 963 ? -14.328 -35.188 24.047 1 84.5 963 GLU A CA 1
ATOM 7581 C C . GLU A 1 963 ? -14.93 -34.812 22.703 1 84.5 963 GLU A C 1
ATOM 7583 O O . GLU A 1 963 ? -15.008 -33.625 22.375 1 84.5 963 GLU A O 1
ATOM 7588 N N . VAL A 1 964 ? -15.32 -35.812 22 1 86.69 964 VAL A N 1
ATOM 7589 C CA . VAL A 1 964 ? -15.922 -35.594 20.688 1 86.69 964 VAL A CA 1
ATOM 7590 C C . VAL A 1 964 ? -17.266 -34.875 20.859 1 86.69 964 VAL A C 1
ATOM 7592 O O . VAL A 1 964 ? -17.578 -33.938 20.141 1 86.69 964 VAL A O 1
ATOM 7595 N N . ARG A 1 965 ? -18.031 -35.281 21.828 1 88.69 965 ARG A N 1
ATOM 7596 C CA . ARG A 1 965 ? -19.312 -34.625 22.078 1 88.69 965 ARG A CA 1
ATOM 7597 C C . ARG A 1 965 ? -19.125 -33.188 22.5 1 88.69 965 ARG A C 1
ATOM 7599 O O . ARG A 1 965 ? -19.859 -32.312 22.062 1 88.69 965 ARG A O 1
ATOM 7606 N N . ALA A 1 966 ? -18.109 -32.969 23.234 1 88.56 966 ALA A N 1
ATOM 7607 C CA . ALA A 1 966 ? -17.812 -31.609 23.688 1 88.56 966 ALA A CA 1
ATOM 7608 C C . ALA A 1 966 ? -17.375 -30.734 22.531 1 88.56 966 ALA A C 1
ATOM 7610 O O . ALA A 1 966 ? -17.719 -29.547 22.469 1 88.56 966 ALA A O 1
ATOM 7611 N N . ALA A 1 967 ? -16.625 -31.328 21.672 1 88.88 967 ALA A N 1
ATOM 7612 C CA . ALA A 1 967 ? -16.156 -30.578 20.516 1 88.88 967 ALA A CA 1
ATOM 7613 C C . ALA A 1 967 ? -17.312 -30.172 19.609 1 88.88 967 ALA A C 1
ATOM 7615 O O . ALA A 1 967 ? -17.359 -29.047 19.094 1 88.88 967 ALA A O 1
ATOM 7616 N N . PHE A 1 968 ? -18.281 -31.078 19.484 1 92.56 968 PHE A N 1
ATOM 7617 C CA . PHE A 1 968 ? -19.453 -30.812 18.672 1 92.56 968 PHE A CA 1
ATOM 7618 C C . PHE A 1 968 ? -20.312 -29.734 19.312 1 92.56 968 PHE A C 1
ATOM 7620 O O . PHE A 1 968 ? -20.828 -28.859 18.609 1 92.56 968 PHE A O 1
ATOM 7627 N N . GLU A 1 969 ? -20.438 -29.781 20.516 1 91.5 969 GLU A N 1
ATOM 7628 C CA . GLU A 1 969 ? -21.25 -28.781 21.219 1 91.5 969 GLU A CA 1
ATOM 7629 C C . GLU A 1 969 ? -20.594 -27.406 21.156 1 91.5 969 GLU A C 1
ATOM 7631 O O . GLU A 1 969 ? -21.281 -26.406 20.922 1 91.5 969 GLU A O 1
ATOM 7636 N N . LEU A 1 970 ? -19.359 -27.469 21.359 1 91 970 LEU A N 1
ATOM 7637 C CA . LEU A 1 970 ? -18.641 -26.203 21.297 1 91 970 LEU A CA 1
ATOM 7638 C C . LEU A 1 970 ? -18.703 -25.594 19.906 1 91 970 LEU A C 1
ATOM 7640 O O . LEU A 1 970 ? -18.906 -24.391 19.75 1 91 970 LEU A O 1
ATOM 7644 N N . LEU A 1 971 ? -18.531 -26.375 18.906 1 92.44 971 LEU A N 1
ATOM 7645 C CA . LEU A 1 971 ? -18.594 -25.891 17.531 1 92.44 971 LEU A CA 1
ATOM 7646 C C . LEU A 1 971 ? -20 -25.422 17.188 1 92.44 971 LEU A C 1
ATOM 7648 O O . LEU A 1 971 ? -20.172 -24.406 16.516 1 92.44 971 LEU A O 1
ATOM 7652 N N . GLY A 1 972 ? -20.953 -26.125 17.609 1 93.44 972 GLY A N 1
ATOM 7653 C CA . GLY A 1 972 ? -22.344 -25.75 17.375 1 93.44 972 GLY A CA 1
ATOM 7654 C C . GLY A 1 972 ? -22.703 -24.422 18 1 93.44 972 GLY A C 1
ATOM 7655 O O . GLY A 1 972 ? -23.328 -23.578 17.344 1 93.44 972 GLY A O 1
ATOM 7656 N N . SER A 1 973 ? -22.281 -24.25 19.172 1 90.69 973 SER A N 1
ATOM 7657 C CA . SER A 1 973 ? -22.562 -23 19.859 1 90.69 973 SER A CA 1
ATOM 7658 C C . SER A 1 973 ? -21.812 -21.828 19.203 1 90.69 973 SER A C 1
ATOM 7660 O O . SER A 1 973 ? -22.344 -20.734 19.078 1 90.69 973 SER A O 1
ATOM 7662 N N . SER A 1 974 ? -20.625 -22.172 18.859 1 90.75 974 SER A N 1
ATOM 7663 C CA . SER A 1 974 ? -19.812 -21.141 18.219 1 90.75 974 SER A CA 1
ATOM 7664 C C . SER A 1 974 ? -20.375 -20.75 16.859 1 90.75 974 SER A C 1
ATOM 7666 O O . SER A 1 974 ? -20.281 -19.594 16.453 1 90.75 974 SER A O 1
ATOM 7668 N N . ALA A 1 975 ? -20.875 -21.688 16.141 1 92.44 975 ALA A N 1
ATOM 7669 C CA . ALA A 1 975 ? -21.469 -21.406 14.844 1 92.44 975 ALA A CA 1
ATOM 7670 C C . ALA A 1 975 ? -22.672 -20.484 14.969 1 92.44 975 ALA A C 1
ATOM 7672 O O . ALA A 1 975 ? -22.797 -19.5 14.234 1 92.44 975 ALA A O 1
ATOM 7673 N N . CYS A 1 976 ? -23.516 -20.703 15.891 1 87.25 976 CYS A N 1
ATOM 7674 C CA . CYS A 1 976 ? -24.719 -19.891 16.094 1 87.25 976 CYS A CA 1
ATOM 7675 C C . CYS A 1 976 ? -24.344 -18.484 16.547 1 87.25 976 CYS A C 1
ATOM 7677 O O . CYS A 1 976 ? -24.922 -17.516 16.078 1 87.25 976 CYS A O 1
ATOM 7679 N N . GLU A 1 977 ? -23.359 -18.531 17.375 1 84.25 977 GLU A N 1
ATOM 7680 C CA . GLU A 1 977 ? -22.906 -17.219 17.844 1 84.25 977 GLU A CA 1
ATOM 7681 C C . GLU A 1 977 ? -22.219 -16.438 16.734 1 84.25 977 GLU A C 1
ATOM 7683 O O . GLU A 1 977 ? -22.406 -15.219 16.625 1 84.25 977 GLU A O 1
ATOM 7688 N N . SER A 1 978 ? -21.469 -17.141 15.961 1 85.62 978 SER A N 1
ATOM 7689 C CA . SER A 1 978 ? -20.75 -16.516 14.859 1 85.62 978 SER A CA 1
ATOM 7690 C C . SER A 1 978 ? -21.734 -15.93 13.836 1 85.62 978 SER A C 1
ATOM 7692 O O . SER A 1 978 ? -21.5 -14.828 13.32 1 85.62 978 SER A O 1
ATOM 7694 N N . VAL A 1 979 ? -22.781 -16.562 13.492 1 85.19 979 VAL A N 1
ATOM 7695 C CA . VAL A 1 979 ? -23.781 -16.094 12.531 1 85.19 979 VAL A CA 1
ATOM 7696 C C . VAL A 1 979 ? -24.562 -14.938 13.125 1 85.19 979 VAL A C 1
ATOM 7698 O O . VAL A 1 979 ? -24.875 -13.969 12.43 1 85.19 979 VAL A O 1
ATOM 7701 N N . ARG A 1 980 ? -24.797 -15.031 14.406 1 75.31 980 ARG A N 1
ATOM 7702 C CA . ARG A 1 980 ? -25.547 -13.977 15.078 1 75.31 980 ARG A CA 1
ATOM 7703 C C . ARG A 1 980 ? -24.734 -12.688 15.164 1 75.31 980 ARG A C 1
ATOM 7705 O O . ARG A 1 980 ? -25.25 -11.602 14.914 1 75.31 980 ARG A O 1
ATOM 7712 N N . LYS A 1 981 ? -23.453 -12.891 15.461 1 69.94 981 LYS A N 1
ATOM 7713 C CA . LYS A 1 981 ? -22.578 -11.727 15.633 1 69.94 981 LYS A CA 1
ATOM 7714 C C . LYS A 1 981 ? -21.875 -11.367 14.32 1 69.94 981 LYS A C 1
ATOM 7716 O O . LYS A 1 981 ? -21.156 -10.367 14.25 1 69.94 981 LYS A O 1
ATOM 7721 N N . ASN A 1 982 ? -22.078 -12.117 13.258 1 72 982 ASN A N 1
ATOM 7722 C CA . ASN A 1 982 ? -21.438 -11.938 11.961 1 72 982 ASN A CA 1
ATOM 7723 C C . ASN A 1 982 ? -19.922 -11.812 12.094 1 72 982 ASN A C 1
ATOM 7725 O O . ASN A 1 982 ? -19.312 -10.891 11.547 1 72 982 ASN A O 1
ATOM 7729 N N . ASN A 1 983 ? -19.359 -12.625 13 1 74.81 983 ASN A N 1
ATOM 7730 C CA . ASN A 1 983 ? -17.922 -12.68 13.258 1 74.81 983 ASN A CA 1
ATOM 7731 C C . ASN A 1 983 ? -17.344 -14.047 12.906 1 74.81 983 ASN A C 1
ATOM 7733 O O . ASN A 1 983 ? -17.484 -15 13.664 1 74.81 983 ASN A O 1
ATOM 7737 N N . ARG A 1 984 ? -16.578 -14.008 11.914 1 75.94 984 ARG A N 1
ATOM 7738 C CA . ARG A 1 984 ? -16.062 -15.25 11.367 1 75.94 984 ARG A CA 1
ATOM 7739 C C . ARG A 1 984 ? -14.914 -15.789 12.227 1 75.94 984 ARG A C 1
ATOM 7741 O O . ARG A 1 984 ? -14.68 -17 12.273 1 75.94 984 ARG A O 1
ATOM 7748 N N . SER A 1 985 ? -14.227 -14.969 12.938 1 76.75 985 SER A N 1
ATOM 7749 C CA . SER A 1 985 ? -13.031 -15.375 13.672 1 76.75 985 SER A CA 1
ATOM 7750 C C . SER A 1 985 ? -13.391 -16.25 14.867 1 76.75 985 SER A C 1
ATOM 7752 O O . SER A 1 985 ? -12.609 -17.125 15.258 1 76.75 985 SER A O 1
ATOM 7754 N N . LEU A 1 986 ? -14.586 -16.078 15.391 1 79.44 986 LEU A N 1
ATOM 7755 C CA . LEU A 1 986 ? -15.039 -16.859 16.531 1 79.44 986 LEU A CA 1
ATOM 7756 C C . LEU A 1 986 ? -15.172 -18.328 16.156 1 79.44 986 LEU A C 1
ATOM 7758 O O . LEU A 1 986 ? -14.852 -19.219 16.953 1 79.44 986 LEU A O 1
ATOM 7762 N N . PHE A 1 987 ? -15.609 -18.594 14.93 1 88.88 987 PHE A N 1
ATOM 7763 C CA . PHE A 1 987 ? -15.844 -19.953 14.484 1 88.88 987 PHE A CA 1
ATOM 7764 C C . PHE A 1 987 ? -14.539 -20.594 14.016 1 88.88 987 PHE A C 1
ATOM 7766 O O . PHE A 1 987 ? -14.352 -21.812 14.172 1 88.88 987 PHE A O 1
ATOM 7773 N N . THR A 1 988 ? -13.656 -19.766 13.477 1 86.19 988 THR A N 1
ATOM 7774 C CA . THR A 1 988 ? -12.445 -20.297 12.859 1 86.19 988 THR A CA 1
ATOM 7775 C C . THR A 1 988 ? -11.57 -21 13.898 1 86.19 988 THR A C 1
ATOM 7777 O O . THR A 1 988 ? -11.031 -22.078 13.641 1 86.19 988 THR A O 1
ATOM 7780 N N . LYS A 1 989 ? -11.453 -20.422 15.164 1 82.81 989 LYS A N 1
ATOM 7781 C CA . LYS A 1 989 ? -10.641 -21.016 16.219 1 82.81 989 LYS A CA 1
ATOM 7782 C C . LYS A 1 989 ? -11.203 -22.359 16.656 1 82.81 989 LYS A C 1
ATOM 7784 O O . LYS A 1 989 ? -10.469 -23.344 16.766 1 82.81 989 LYS A O 1
ATOM 7789 N N . GLU A 1 990 ? -12.523 -22.391 16.828 1 87.25 990 GLU A N 1
ATOM 7790 C CA . GLU A 1 990 ? -13.164 -23.609 17.297 1 87.25 990 GLU A CA 1
ATOM 7791 C C . GLU A 1 990 ? -13.188 -24.672 16.203 1 87.25 990 GLU A C 1
ATOM 7793 O O . GLU A 1 990 ? -13.156 -25.875 16.484 1 87.25 990 GLU A O 1
ATOM 7798 N N . PHE A 1 991 ? -13.258 -24.203 14.938 1 89.88 991 PHE A N 1
ATOM 7799 C CA . PHE A 1 991 ? -13.258 -25.125 13.805 1 89.88 991 PHE A CA 1
ATOM 7800 C C . PHE A 1 991 ? -11.922 -25.844 13.695 1 89.88 991 PHE A C 1
ATOM 7802 O O . PHE A 1 991 ? -11.883 -27.062 13.445 1 89.88 991 PHE A O 1
ATOM 7809 N N . GLN A 1 992 ? -10.914 -25.094 13.914 1 82.56 992 GLN A N 1
ATOM 7810 C CA . GLN A 1 992 ? -9.594 -25.703 13.844 1 82.56 992 GLN A CA 1
ATOM 7811 C C . GLN A 1 992 ? -9.414 -26.75 14.945 1 82.56 992 GLN A C 1
ATOM 7813 O O . GLN A 1 992 ? -8.875 -27.828 14.695 1 82.56 992 GLN A O 1
ATOM 7818 N N . HIS A 1 993 ? -9.875 -26.406 16.141 1 83.25 993 HIS A N 1
ATOM 7819 C CA . HIS A 1 993 ? -9.844 -27.344 17.25 1 83.25 993 HIS A CA 1
ATOM 7820 C C . HIS A 1 993 ? -10.688 -28.578 16.953 1 83.25 993 HIS A C 1
ATOM 7822 O O . HIS A 1 993 ? -10.234 -29.703 17.172 1 83.25 993 HIS A O 1
ATOM 7828 N N . PHE A 1 994 ? -11.82 -28.375 16.391 1 87.56 994 PHE A N 1
ATOM 7829 C CA . PHE A 1 994 ? -12.75 -29.453 16.047 1 87.56 994 PHE A CA 1
ATOM 7830 C C . PHE A 1 994 ? -12.141 -30.359 14.992 1 87.56 994 PHE A C 1
ATOM 7832 O O . PHE A 1 994 ? -12.156 -31.578 15.141 1 87.56 994 PHE A O 1
ATOM 7839 N N . SER A 1 995 ? -11.656 -29.719 13.953 1 81.12 995 SER A N 1
ATOM 7840 C CA . SER A 1 995 ? -11.102 -30.484 12.836 1 81.12 995 SER A CA 1
ATOM 7841 C C . SER A 1 995 ? -9.914 -31.328 13.281 1 81.12 995 SER A C 1
ATOM 7843 O O . SER A 1 995 ? -9.805 -32.5 12.898 1 81.12 995 SER A O 1
ATOM 7845 N N . THR A 1 996 ? -9.141 -30.766 14.172 1 74.94 996 THR A N 1
ATOM 7846 C CA . THR A 1 996 ? -7.965 -31.469 14.664 1 74.94 996 THR A CA 1
ATOM 7847 C C . THR A 1 996 ? -8.367 -32.594 15.609 1 74.94 996 THR A C 1
ATOM 7849 O O . THR A 1 996 ? -7.84 -33.719 15.531 1 74.94 996 THR A O 1
ATOM 7852 N N . LEU A 1 997 ? -9.266 -32.281 16.516 1 76.62 997 LEU A N 1
ATOM 7853 C CA . LEU A 1 997 ? -9.688 -33.25 17.531 1 76.62 997 LEU A CA 1
ATOM 7854 C C . LEU A 1 997 ? -10.438 -34.406 16.906 1 76.62 997 LEU A C 1
ATOM 7856 O O . LEU A 1 997 ? -10.141 -35.562 17.188 1 76.62 997 LEU A O 1
ATOM 7860 N N . VAL A 1 998 ? -11.352 -34.094 16.078 1 76.56 998 VAL A N 1
ATOM 7861 C CA . VAL A 1 998 ? -12.211 -35.125 15.531 1 76.56 998 VAL A CA 1
ATOM 7862 C C . VAL A 1 998 ? -11.422 -35.969 14.539 1 76.56 998 VAL A C 1
ATOM 7864 O O . VAL A 1 998 ? -11.594 -37.188 14.469 1 76.56 998 VAL A O 1
ATOM 7867 N N . THR A 1 999 ? -10.641 -35.188 13.82 1 67.62 999 THR A N 1
ATOM 7868 C CA . THR A 1 999 ? -9.773 -35.938 12.93 1 67.62 999 THR A CA 1
ATOM 7869 C C . THR A 1 999 ? -8.82 -36.844 13.719 1 67.62 999 THR A C 1
ATOM 7871 O O . THR A 1 999 ? -8.508 -37.938 13.297 1 67.62 999 THR A O 1
ATOM 7874 N N . GLY A 1 1000 ? -8.383 -36.25 14.906 1 60.97 1000 GLY A N 1
ATOM 7875 C CA . GLY A 1 1000 ? -7.512 -37 15.797 1 60.97 1000 GLY A CA 1
ATOM 7876 C C . GLY A 1 1000 ? -8.211 -38.156 16.453 1 60.97 1000 GLY A C 1
ATOM 7877 O O . GLY A 1 1000 ? -7.613 -39.219 16.641 1 60.97 1000 GLY A O 1
ATOM 7878 N N . CYS A 1 1001 ? -9.438 -37.906 16.844 1 61.34 1001 CYS A N 1
ATOM 7879 C CA . CYS A 1 1001 ? -10.188 -38.938 17.578 1 61.34 1001 CYS A CA 1
ATOM 7880 C C . CYS A 1 1001 ? -10.672 -40.031 16.625 1 61.34 1001 CYS A C 1
ATOM 7882 O O . CYS A 1 1001 ? -10.859 -41.156 17.031 1 61.34 1001 CYS A O 1
ATOM 7884 N N . LEU A 1 1002 ? -11.055 -39.406 15.453 1 56.03 1002 LEU A N 1
ATOM 7885 C CA . LEU A 1 1002 ? -11.555 -40.406 14.492 1 56.03 1002 LEU A CA 1
ATOM 7886 C C . LEU A 1 1002 ? -10.406 -41.125 13.805 1 56.03 1002 LEU A C 1
ATOM 7888 O O . LEU A 1 1002 ? -10.625 -42.125 13.133 1 56.03 1002 LEU A O 1
ATOM 7892 N N . GLY A 1 1003 ? -9.234 -40.531 14.008 1 48.19 1003 GLY A N 1
ATOM 7893 C CA . GLY A 1 1003 ? -8.008 -41.188 13.57 1 48.19 1003 GLY A CA 1
ATOM 7894 C C . GLY A 1 1003 ? -7.453 -42.156 14.594 1 48.19 1003 GLY A C 1
ATOM 7895 O O . GLY A 1 1003 ? -7.75 -42.031 15.789 1 48.19 1003 GLY A O 1
ATOM 7896 N N . ALA B 1 1 ? 1.95 69.375 7.66 1 65.88 1 ALA B N 1
ATOM 7897 C CA . ALA B 1 1 ? 1.838 69.438 6.207 1 65.88 1 ALA B CA 1
ATOM 7898 C C . ALA B 1 1 ? 2.869 68.562 5.52 1 65.88 1 ALA B C 1
ATOM 7900 O O . ALA B 1 1 ? 2.551 67.875 4.551 1 65.88 1 ALA B O 1
ATOM 7901 N N . ILE B 1 2 ? 4.102 68.5 6.094 1 79.88 2 ILE B N 1
ATOM 7902 C CA . ILE B 1 2 ? 5.16 67.688 5.477 1 79.88 2 ILE B CA 1
ATOM 7903 C C . ILE B 1 2 ? 4.805 66.188 5.551 1 79.88 2 ILE B C 1
ATOM 7905 O O . ILE B 1 2 ? 5 65.438 4.586 1 79.88 2 ILE B O 1
ATOM 7909 N N . PHE B 1 3 ? 4.266 65.75 6.672 1 81.25 3 PHE B N 1
ATOM 7910 C CA . PHE B 1 3 ? 3.879 64.375 6.852 1 81.25 3 PHE B CA 1
ATOM 7911 C C . PHE B 1 3 ? 2.82 63.969 5.836 1 81.25 3 PHE B C 1
ATOM 7913 O O . PHE B 1 3 ? 2.951 62.938 5.176 1 81.25 3 PHE B O 1
ATOM 7920 N N . PHE B 1 4 ? 1.8 64.812 5.645 1 74.38 4 PHE B N 1
ATOM 7921 C CA . PHE B 1 4 ? 0.697 64.5 4.746 1 74.38 4 PHE B CA 1
ATOM 7922 C C . PHE B 1 4 ? 1.162 64.5 3.295 1 74.38 4 PHE B C 1
ATOM 7924 O O . PHE B 1 4 ? 0.808 63.625 2.527 1 74.38 4 PHE B O 1
ATOM 7931 N N . VAL B 1 5 ? 1.9 65.5 2.928 1 74.75 5 VAL B N 1
ATOM 7932 C CA . VAL B 1 5 ? 2.396 65.625 1.558 1 74.75 5 VAL B CA 1
ATOM 7933 C C . VAL B 1 5 ? 3.314 64.438 1.266 1 74.75 5 VAL B C 1
ATOM 7935 O O . VAL B 1 5 ? 3.264 63.844 0.178 1 74.75 5 VAL B O 1
ATOM 7938 N N . SER B 1 6 ? 4.133 64 2.264 1 80.06 6 SER B N 1
ATOM 7939 C CA . SER B 1 6 ? 5.059 62.906 2.062 1 80.06 6 SER B CA 1
ATOM 7940 C C . SER B 1 6 ? 4.312 61.594 1.883 1 80.06 6 SER B C 1
ATOM 7942 O O . SER B 1 6 ? 4.699 60.75 1.053 1 80.06 6 SER B O 1
ATOM 7944 N N . GLN B 1 7 ? 3.287 61.406 2.621 1 77.12 7 GLN B N 1
ATOM 7945 C CA . GLN B 1 7 ? 2.506 60.156 2.51 1 77.12 7 GLN B CA 1
ATOM 7946 C C . GLN B 1 7 ? 1.811 60.062 1.154 1 77.12 7 GLN B C 1
ATOM 7948 O O . GLN B 1 7 ? 1.76 59 0.546 1 77.12 7 GLN B O 1
ATOM 7953 N N . THR B 1 8 ? 1.261 61.219 0.689 1 72.5 8 THR B N 1
ATOM 7954 C CA . THR B 1 8 ? 0.616 61.25 -0.619 1 72.5 8 THR B CA 1
ATOM 7955 C C . THR B 1 8 ? 1.635 61 -1.73 1 72.5 8 THR B C 1
ATOM 7957 O O . THR B 1 8 ? 1.369 60.281 -2.678 1 72.5 8 THR B O 1
ATOM 7960 N N . LEU B 1 9 ? 2.756 61.594 -1.573 1 79.19 9 LEU B N 1
ATOM 7961 C CA . LEU B 1 9 ? 3.797 61.406 -2.58 1 79.19 9 LEU B CA 1
ATOM 7962 C C . LEU B 1 9 ? 4.281 59.969 -2.602 1 79.19 9 LEU B C 1
ATOM 7964 O O . LEU B 1 9 ? 4.598 59.438 -3.666 1 79.19 9 LEU B O 1
ATOM 7968 N N . ARG B 1 10 ? 4.379 59.312 -1.427 1 81.5 10 ARG B N 1
ATOM 7969 C CA . ARG B 1 10 ? 4.797 57.906 -1.349 1 81.5 10 ARG B CA 1
ATOM 7970 C C . ARG B 1 10 ? 3.85 57.031 -2.135 1 81.5 10 ARG B C 1
ATOM 7972 O O . ARG B 1 10 ? 4.293 56.094 -2.834 1 81.5 10 ARG B O 1
ATOM 7979 N N . GLN B 1 11 ? 2.584 57.375 -2.057 1 74.25 11 GLN B N 1
ATOM 7980 C CA . GLN B 1 11 ? 1.591 56.594 -2.799 1 74.25 11 GLN B CA 1
ATOM 7981 C C . GLN B 1 11 ? 1.701 56.844 -4.297 1 74.25 11 GLN B C 1
ATOM 7983 O O . GLN B 1 11 ? 1.561 55.938 -5.105 1 74.25 11 GLN B O 1
ATOM 7988 N N . LEU B 1 12 ? 1.947 58.062 -4.645 1 72.81 12 LEU B N 1
ATOM 7989 C CA . LEU B 1 12 ? 2.088 58.438 -6.047 1 72.81 12 LEU B CA 1
ATOM 7990 C C . LEU B 1 12 ? 3.346 57.812 -6.648 1 72.81 12 LEU B C 1
ATOM 7992 O O . LEU B 1 12 ? 3.359 57.469 -7.824 1 72.81 12 LEU B O 1
ATOM 7996 N N . VAL B 1 13 ? 4.418 57.688 -5.895 1 77.69 13 VAL B N 1
ATOM 7997 C CA . VAL B 1 13 ? 5.68 57.094 -6.34 1 77.69 13 VAL B CA 1
ATOM 7998 C C . VAL B 1 13 ? 5.469 55.656 -6.719 1 77.69 13 VAL B C 1
ATOM 8000 O O . VAL B 1 13 ? 6.023 55.156 -7.711 1 77.69 13 VAL B O 1
ATOM 8003 N N . LYS B 1 14 ? 4.676 55 -5.957 1 67.56 14 LYS B N 1
ATOM 8004 C CA . LYS B 1 14 ? 4.426 53.594 -6.195 1 67.56 14 LYS B CA 1
ATOM 8005 C C . LYS B 1 14 ? 3.566 53.375 -7.438 1 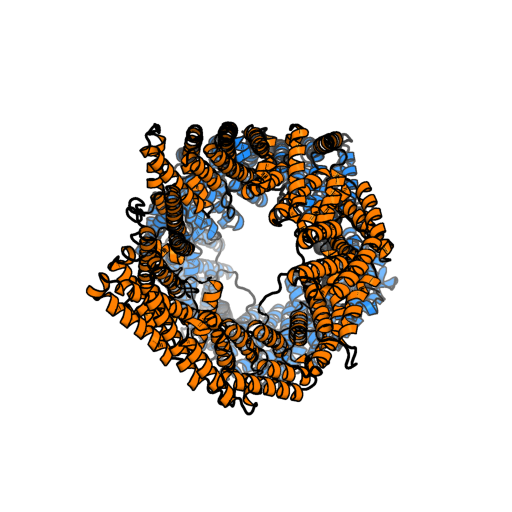67.56 14 LYS B C 1
ATOM 8007 O O . LYS B 1 14 ? 3.703 52.375 -8.133 1 67.56 14 LYS B O 1
ATOM 8012 N N . SER B 1 15 ? 2.697 54.344 -7.824 1 63.62 15 SER B N 1
ATOM 8013 C CA . SER B 1 15 ? 1.681 54.125 -8.844 1 63.62 15 SER B CA 1
ATOM 8014 C C . SER B 1 15 ? 1.98 54.906 -10.117 1 63.62 15 SER B C 1
ATOM 8016 O O . SER B 1 15 ? 1.784 54.375 -11.227 1 63.62 15 SER B O 1
ATOM 8018 N N . LYS B 1 16 ? 2.557 56.156 -10.133 1 62.47 16 LYS B N 1
ATOM 8019 C CA . LYS B 1 16 ? 2.438 57.062 -11.273 1 62.47 16 LYS B CA 1
ATOM 8020 C C . LYS B 1 16 ? 3.807 57.562 -11.734 1 62.47 16 LYS B C 1
ATOM 8022 O O . LYS B 1 16 ? 3.975 57.938 -12.891 1 62.47 16 LYS B O 1
ATOM 8027 N N . PHE B 1 17 ? 4.898 57.469 -10.984 1 76 17 PHE B N 1
ATOM 8028 C CA . PHE B 1 17 ? 6.121 58.188 -11.32 1 76 17 PHE B CA 1
ATOM 8029 C C . PHE B 1 17 ? 7.012 57.344 -12.227 1 76 17 PHE B C 1
ATOM 8031 O O . PHE B 1 17 ? 7.188 56.125 -11.984 1 76 17 PHE B O 1
ATOM 8038 N N . GLY B 1 18 ? 7.43 57.938 -13.367 1 77.56 18 GLY B N 1
ATOM 8039 C CA . GLY B 1 18 ? 8.414 57.281 -14.227 1 77.56 18 GLY B CA 1
ATOM 8040 C C . GLY B 1 18 ? 9.828 57.406 -13.695 1 77.56 18 GLY B C 1
ATOM 8041 O O . GLY B 1 18 ? 10.062 58.031 -12.664 1 77.56 18 GLY B O 1
ATOM 8042 N N . THR B 1 19 ? 10.891 56.844 -14.281 1 84 19 THR B N 1
ATOM 8043 C CA . THR B 1 19 ? 12.273 56.75 -13.82 1 84 19 THR B CA 1
ATOM 8044 C C . THR B 1 19 ? 12.898 58.156 -13.758 1 84 19 THR B C 1
ATOM 8046 O O . THR B 1 19 ? 13.641 58.469 -12.828 1 84 19 THR B O 1
ATOM 8049 N N . ALA B 1 20 ? 12.523 59 -14.758 1 86.69 20 ALA B N 1
ATOM 8050 C CA . ALA B 1 20 ? 13.086 60.344 -14.789 1 86.69 20 ALA B CA 1
ATOM 8051 C C . ALA B 1 20 ? 12.531 61.188 -13.648 1 86.69 20 ALA B C 1
ATOM 8053 O O . ALA B 1 20 ? 13.266 61.969 -13.039 1 86.69 20 ALA B O 1
ATOM 8054 N N . ASP B 1 21 ? 11.281 60.938 -13.422 1 87.31 21 ASP B N 1
ATOM 8055 C CA . ASP B 1 21 ? 10.648 61.688 -12.32 1 87.31 21 ASP B CA 1
ATOM 8056 C C . ASP B 1 21 ? 11.219 61.219 -10.977 1 87.31 21 ASP B C 1
ATOM 8058 O O . ASP B 1 21 ? 11.398 62.062 -10.07 1 87.31 21 ASP B O 1
ATOM 8062 N N . LEU B 1 22 ? 11.594 60.094 -10.883 1 91.06 22 LEU B N 1
ATOM 8063 C CA . LEU B 1 22 ? 12.141 59.562 -9.641 1 91.06 22 LEU B CA 1
ATOM 8064 C C . LEU B 1 22 ? 13.523 60.125 -9.367 1 91.06 22 LEU B C 1
ATOM 8066 O O . LEU B 1 22 ? 13.844 60.469 -8.227 1 91.06 22 LEU B O 1
ATOM 8070 N N . VAL B 1 23 ? 14.312 60.312 -10.391 1 92 23 VAL B N 1
ATOM 8071 C CA . VAL B 1 23 ? 15.656 60.844 -10.25 1 92 23 VAL B CA 1
ATOM 8072 C C . VAL B 1 23 ? 15.578 62.312 -9.836 1 92 23 VAL B C 1
ATOM 8074 O O . VAL B 1 23 ? 16.312 62.781 -8.953 1 92 23 VAL B O 1
ATOM 8077 N N . SER B 1 24 ? 14.586 63.031 -10.523 1 91.25 24 SER B N 1
ATOM 8078 C CA . SER B 1 24 ? 14.406 64.438 -10.18 1 91.25 24 SER B CA 1
ATOM 8079 C C . SER B 1 24 ? 13.898 64.625 -8.758 1 91.25 24 SER B C 1
ATOM 8081 O O . SER B 1 24 ? 14.359 65.5 -8.023 1 91.25 24 SER B O 1
ATOM 8083 N N . LEU B 1 25 ? 13.094 63.719 -8.422 1 90.94 25 LEU B N 1
ATOM 8084 C CA . LEU B 1 25 ? 12.539 63.781 -7.074 1 90.94 25 LEU B CA 1
ATOM 8085 C C . LEU B 1 25 ? 13.602 63.438 -6.031 1 90.94 25 LEU B C 1
ATOM 8087 O O . LEU B 1 25 ? 13.656 64.062 -4.965 1 90.94 25 LEU B O 1
ATOM 8091 N N . GLU B 1 26 ? 14.43 62.469 -6.25 1 93.5 26 GLU B N 1
ATOM 8092 C CA . GLU B 1 26 ? 15.516 62.094 -5.344 1 93.5 26 GLU B CA 1
ATOM 8093 C C . GLU B 1 26 ? 16.484 63.25 -5.129 1 93.5 26 GLU B C 1
ATOM 8095 O O . GLU B 1 26 ? 16.875 63.562 -3.998 1 93.5 26 GLU B O 1
ATOM 8100 N N . SER B 1 27 ? 16.812 63.969 -6.207 1 91.88 27 SER B N 1
ATOM 8101 C CA . SER B 1 27 ? 17.734 65.125 -6.117 1 91.88 27 SER B CA 1
ATOM 8102 C C . SER B 1 27 ? 17.125 66.25 -5.301 1 91.88 27 SER B C 1
ATOM 8104 O O . SER B 1 27 ? 17.828 66.875 -4.492 1 91.88 27 SER B O 1
ATOM 8106 N N . PHE B 1 28 ? 15.883 66.375 -5.531 1 91 28 PHE B N 1
ATOM 8107 C CA . PHE B 1 28 ? 15.18 67.438 -4.789 1 91 28 PHE B CA 1
ATOM 8108 C C . PHE B 1 28 ? 15.117 67.125 -3.309 1 91 28 PHE B C 1
ATOM 8110 O O . PHE B 1 28 ? 15.43 67.938 -2.455 1 91 28 PHE B O 1
ATOM 8117 N N . LEU B 1 29 ? 14.742 65.875 -3.066 1 92.5 29 LEU B N 1
ATOM 8118 C CA . LEU B 1 29 ? 14.594 65.5 -1.675 1 92.5 29 LEU B CA 1
ATOM 8119 C C . LEU B 1 29 ? 15.938 65.438 -0.96 1 92.5 29 LEU B C 1
ATOM 8121 O O . LEU B 1 29 ? 16.031 65.875 0.202 1 92.5 29 LEU B O 1
ATOM 8125 N N . SER B 1 30 ? 17 64.938 -1.616 1 92.31 30 SER B N 1
ATOM 8126 C CA . SER B 1 30 ? 18.328 64.938 -1.032 1 92.31 30 SER B CA 1
ATOM 8127 C C . SER B 1 30 ? 18.797 66.375 -0.692 1 92.31 30 SER B C 1
ATOM 8129 O O . SER B 1 30 ? 19.344 66.625 0.384 1 92.31 30 SER B O 1
ATOM 8131 N N . TRP B 1 31 ? 18.469 67.25 -1.646 1 89.62 31 TRP B N 1
ATOM 8132 C CA . TRP B 1 31 ? 18.828 68.625 -1.424 1 89.62 31 TRP B CA 1
ATOM 8133 C C . TRP B 1 31 ? 18.031 69.188 -0.265 1 89.62 31 TRP B C 1
ATOM 8135 O O . TRP B 1 31 ? 18.578 69.875 0.608 1 89.62 31 TRP B O 1
ATOM 8145 N N . LEU B 1 32 ? 16.828 68.938 -0.241 1 89 32 LEU B N 1
ATOM 8146 C CA . LEU B 1 32 ? 15.945 69.438 0.805 1 89 32 LEU B CA 1
ATOM 8147 C C . LEU B 1 32 ? 16.391 68.938 2.178 1 89 32 LEU B C 1
ATOM 8149 O O . LEU B 1 32 ? 16.453 69.75 3.133 1 89 32 LEU B O 1
ATOM 8153 N N . ILE B 1 33 ? 16.781 67.688 2.32 1 91.62 33 ILE B N 1
ATOM 8154 C CA . ILE B 1 33 ? 17.141 67.062 3.59 1 91.62 33 ILE B CA 1
ATOM 8155 C C . ILE B 1 33 ? 18.469 67.625 4.074 1 91.62 33 ILE B C 1
ATOM 8157 O O . ILE B 1 33 ? 18.625 67.938 5.25 1 91.62 33 ILE B O 1
ATOM 8161 N N . VAL B 1 34 ? 19.422 67.75 3.195 1 87.81 34 VAL B N 1
ATOM 8162 C CA . VAL B 1 34 ? 20.75 68.25 3.586 1 87.81 34 VAL B CA 1
ATOM 8163 C C . VAL B 1 34 ? 20.672 69.688 4.02 1 87.81 34 VAL B C 1
ATOM 8165 O O . VAL B 1 34 ? 21.312 70.125 4.992 1 87.81 34 VAL B O 1
ATOM 8168 N N . GLN B 1 35 ? 19.75 70.5 3.42 1 86.12 35 GLN B N 1
ATOM 8169 C CA . GLN B 1 35 ? 19.688 71.938 3.691 1 86.12 35 GLN B CA 1
ATOM 8170 C C . GLN B 1 35 ? 18.812 72.188 4.91 1 86.12 35 GLN B C 1
ATOM 8172 O O . GLN B 1 35 ? 19.109 73.125 5.691 1 86.12 35 GLN B O 1
ATOM 8177 N N . ARG B 1 36 ? 17.906 71.438 5.086 1 86.5 36 ARG B N 1
ATOM 8178 C CA . ARG B 1 36 ? 16.906 71.812 6.078 1 86.5 36 ARG B CA 1
ATOM 8179 C C . ARG B 1 36 ? 16.875 70.812 7.238 1 86.5 36 ARG B C 1
ATOM 8181 O O . ARG B 1 36 ? 15.984 70.875 8.094 1 86.5 36 ARG B O 1
ATOM 8188 N N . HIS B 1 37 ? 17.812 69.812 7.344 1 84.81 37 HIS B N 1
ATOM 8189 C CA . HIS B 1 37 ? 17.719 68.75 8.359 1 84.81 37 HIS B CA 1
ATOM 8190 C C . HIS B 1 37 ? 17.875 69.375 9.766 1 84.81 37 HIS B C 1
ATOM 8192 O O . HIS B 1 37 ? 17.297 68.812 10.719 1 84.81 37 HIS B O 1
ATOM 8198 N N . ASN B 1 38 ? 18.453 70.562 9.859 1 81 38 ASN B N 1
ATOM 8199 C CA . ASN B 1 38 ? 18.641 71.125 11.18 1 81 38 ASN B CA 1
ATOM 8200 C C . ASN B 1 38 ? 17.453 72 11.578 1 81 38 ASN B C 1
ATOM 8202 O O . ASN B 1 38 ? 17.234 72.25 12.766 1 81 38 ASN B O 1
ATOM 8206 N N . SER B 1 39 ? 16.781 72.438 10.555 1 83 39 SER B N 1
ATOM 8207 C CA . SER B 1 39 ? 15.68 73.375 10.828 1 83 39 SER B CA 1
ATOM 8208 C C . SER B 1 39 ? 14.359 72.625 11 1 83 39 SER B C 1
ATOM 8210 O O . SER B 1 39 ? 13.414 73.188 11.586 1 83 39 SER B O 1
ATOM 8212 N N . LEU B 1 40 ? 14.391 71.438 10.602 1 83.81 40 LEU B N 1
ATOM 8213 C CA . LEU B 1 40 ? 13.148 70.625 10.641 1 83.81 40 LEU B CA 1
ATOM 8214 C C . LEU B 1 40 ? 13.078 69.75 11.891 1 83.81 40 LEU B C 1
ATOM 8216 O O . LEU B 1 40 ? 14.109 69.5 12.492 1 83.81 40 LEU B O 1
ATOM 8220 N N . ASN B 1 41 ? 11.836 69.625 12.266 1 80.88 41 ASN B N 1
ATOM 8221 C CA . ASN B 1 41 ? 11.617 68.688 13.375 1 80.88 41 ASN B CA 1
ATOM 8222 C C . ASN B 1 41 ? 12.062 67.312 13.031 1 80.88 41 ASN B C 1
ATOM 8224 O O . ASN B 1 41 ? 12.039 66.875 11.859 1 80.88 41 ASN B O 1
ATOM 8228 N N . ALA B 1 42 ? 12.484 66.562 14.039 1 81.06 42 ALA B N 1
ATOM 8229 C CA . ALA B 1 42 ? 13.039 65.25 13.859 1 81.06 42 ALA B CA 1
ATOM 8230 C C . ALA B 1 42 ? 12.047 64.312 13.156 1 81.06 42 ALA B C 1
ATOM 8232 O O . ALA B 1 42 ? 12.43 63.5 12.297 1 81.06 42 ALA B O 1
ATOM 8233 N N . SER B 1 43 ? 10.773 64.438 13.453 1 84.81 43 SER B N 1
ATOM 8234 C CA . SER B 1 43 ? 9.758 63.594 12.844 1 84.81 43 SER B CA 1
ATOM 8235 C C . SER B 1 43 ? 9.586 63.906 11.367 1 84.81 43 SER B C 1
ATOM 8237 O O . SER B 1 43 ? 9.398 63 10.547 1 84.81 43 SER B O 1
ATOM 8239 N N . SER B 1 44 ? 9.664 65.25 11.117 1 83.25 44 SER B N 1
ATOM 8240 C CA . SER B 1 44 ? 9.555 65.625 9.719 1 83.25 44 SER B CA 1
ATOM 8241 C C . SER B 1 44 ? 10.75 65.188 8.906 1 83.25 44 SER B C 1
ATOM 8243 O O . SER B 1 44 ? 10.594 64.75 7.758 1 83.25 44 SER B O 1
ATOM 8245 N N . VAL B 1 45 ? 11.875 65.188 9.508 1 87.56 45 VAL B N 1
ATOM 8246 C CA . VAL B 1 45 ? 13.078 64.688 8.82 1 87.56 45 VAL B CA 1
ATOM 8247 C C . VAL B 1 45 ? 12.969 63.188 8.547 1 87.56 45 VAL B C 1
ATOM 8249 O O . VAL B 1 45 ? 13.305 62.719 7.461 1 87.56 45 VAL B O 1
ATOM 8252 N N . ASP B 1 46 ? 12.43 62.469 9.562 1 88.62 46 ASP B N 1
ATOM 8253 C CA . ASP B 1 46 ? 12.297 61.031 9.414 1 88.62 46 ASP B CA 1
ATOM 8254 C C . ASP B 1 46 ? 11.344 60.688 8.273 1 88.62 46 ASP B C 1
ATOM 8256 O O . ASP B 1 46 ? 11.625 59.781 7.488 1 88.62 46 ASP B O 1
ATOM 8260 N N . VAL B 1 47 ? 10.281 61.438 8.219 1 86.12 47 VAL B N 1
ATOM 8261 C CA . VAL B 1 47 ? 9.281 61.156 7.184 1 86.12 47 VAL B CA 1
ATOM 8262 C C . VAL B 1 47 ? 9.867 61.469 5.809 1 86.12 47 VAL B C 1
ATOM 8264 O O . VAL B 1 47 ? 9.633 60.719 4.848 1 86.12 47 VAL B O 1
ATOM 8267 N N . LEU B 1 48 ? 10.602 62.562 5.715 1 86.38 48 LEU B N 1
ATOM 8268 C CA . LEU B 1 48 ? 11.234 62.938 4.449 1 86.38 48 LEU B CA 1
ATOM 8269 C C . LEU B 1 48 ? 12.289 61.906 4.047 1 86.38 48 LEU B C 1
ATOM 8271 O O . LEU B 1 48 ? 12.422 61.562 2.869 1 86.38 48 LEU B O 1
ATOM 8275 N N . ILE B 1 49 ? 12.984 61.344 4.961 1 92.25 49 ILE B N 1
ATOM 8276 C CA . ILE B 1 49 ? 14 60.344 4.695 1 92.25 49 ILE B CA 1
ATOM 8277 C C . ILE B 1 49 ? 13.336 59.062 4.164 1 92.25 49 ILE B C 1
ATOM 8279 O O . ILE B 1 49 ? 13.805 58.469 3.188 1 92.25 49 ILE B O 1
ATOM 8283 N N . ARG B 1 50 ? 12.281 58.656 4.797 1 90.25 50 ARG B N 1
ATOM 8284 C CA . ARG B 1 50 ? 11.594 57.469 4.371 1 90.25 50 ARG B CA 1
ATOM 8285 C C . ARG B 1 50 ? 11.023 57.625 2.965 1 90.25 50 ARG B C 1
ATOM 8287 O O . ARG B 1 50 ? 11.023 56.656 2.182 1 90.25 50 ARG B O 1
ATOM 8294 N N . LEU B 1 51 ? 10.531 58.844 2.693 1 89.25 51 LEU B N 1
ATOM 8295 C CA . LEU B 1 51 ? 10.07 59.125 1.337 1 89.25 51 LEU B CA 1
ATOM 8296 C C . LEU B 1 51 ? 11.227 59.031 0.343 1 89.25 51 LEU B C 1
ATOM 8298 O O . LEU B 1 51 ? 11.086 58.438 -0.726 1 89.25 51 LEU B O 1
ATOM 8302 N N . LEU B 1 52 ? 12.297 59.625 0.691 1 91.94 52 LEU B N 1
ATOM 8303 C CA . LEU B 1 52 ? 13.484 59.562 -0.151 1 91.94 52 LEU B CA 1
ATOM 8304 C C . LEU B 1 52 ? 13.891 58.125 -0.425 1 91.94 52 LEU B C 1
ATOM 8306 O O . LEU B 1 52 ? 14.164 57.75 -1.569 1 91.94 52 LEU B O 1
ATOM 8310 N N . CYS B 1 53 ? 13.859 57.281 0.613 1 91.5 53 CYS B N 1
ATOM 8311 C CA . CYS B 1 53 ? 14.258 55.875 0.481 1 91.5 53 CYS B CA 1
ATOM 8312 C C . CYS B 1 53 ? 13.273 55.094 -0.398 1 91.5 53 CYS B C 1
ATOM 8314 O O . CYS B 1 53 ? 13.672 54.25 -1.18 1 91.5 53 CYS B O 1
ATOM 8316 N N . ALA B 1 54 ? 12.039 55.438 -0.251 1 87.31 54 ALA B N 1
ATOM 8317 C CA . ALA B 1 54 ? 11.023 54.812 -1.081 1 87.31 54 ALA B CA 1
ATOM 8318 C C . ALA B 1 54 ? 11.227 55.156 -2.555 1 87.31 54 ALA B C 1
ATOM 8320 O O . ALA B 1 54 ? 11.055 54.281 -3.426 1 87.31 54 ALA B O 1
ATOM 8321 N N . VAL B 1 55 ? 11.547 56.344 -2.838 1 87.81 55 VAL B N 1
ATOM 8322 C CA . VAL B 1 55 ? 11.812 56.812 -4.195 1 87.81 55 VAL B CA 1
ATOM 8323 C C . VAL B 1 55 ? 13.008 56.062 -4.777 1 87.81 55 VAL B C 1
ATOM 8325 O O . VAL B 1 55 ? 12.961 55.594 -5.914 1 87.81 55 VAL B O 1
ATOM 8328 N N . VAL B 1 56 ? 14.023 55.969 -3.951 1 91 56 VAL B N 1
ATOM 8329 C CA . VAL B 1 56 ? 15.242 55.312 -4.41 1 91 56 VAL B CA 1
ATOM 8330 C C . VAL B 1 56 ? 14.969 53.844 -4.648 1 91 56 VAL B C 1
ATOM 8332 O O . VAL B 1 56 ? 15.422 53.281 -5.648 1 91 56 VAL B O 1
ATOM 8335 N N . LYS B 1 57 ? 14.266 53.25 -3.689 1 88.38 57 LYS B N 1
ATOM 8336 C CA . LYS B 1 57 ? 13.945 51.844 -3.822 1 88.38 57 LYS B CA 1
ATOM 8337 C C . LYS B 1 57 ? 13.195 51.562 -5.121 1 88.38 57 LYS B C 1
ATOM 8339 O O . LYS B 1 57 ? 13.5 50.625 -5.832 1 88.38 57 LYS B O 1
ATOM 8344 N N . GLN B 1 58 ? 12.281 52.469 -5.395 1 82.56 58 GLN B N 1
ATOM 8345 C CA . GLN B 1 58 ? 11.422 52.312 -6.559 1 82.56 58 GLN B CA 1
ATOM 8346 C C . GLN B 1 58 ? 12.219 52.406 -7.852 1 82.56 58 GLN B C 1
ATOM 8348 O O . GLN B 1 58 ? 11.93 51.719 -8.828 1 82.56 58 GLN B O 1
ATOM 8353 N N . GLY B 1 59 ? 13.148 53.188 -7.895 1 82.75 59 GLY B N 1
ATOM 8354 C CA . GLY B 1 59 ? 13.938 53.375 -9.102 1 82.75 59 GLY B CA 1
ATOM 8355 C C . GLY B 1 59 ? 15.328 52.812 -9.016 1 82.75 59 GLY B C 1
ATOM 8356 O O . GLY B 1 59 ? 16.188 53.062 -9.859 1 82.75 59 GLY B O 1
ATOM 8357 N N . PHE B 1 60 ? 15.68 51.906 -8.023 1 87.25 60 PHE B N 1
ATOM 8358 C CA . PHE B 1 60 ? 17.031 51.469 -7.699 1 87.25 60 PHE B CA 1
ATOM 8359 C C . PHE B 1 60 ? 17.625 50.656 -8.859 1 87.25 60 PHE B C 1
ATOM 8361 O O . PHE B 1 60 ? 18.797 50.844 -9.195 1 87.25 60 PHE B O 1
ATOM 8368 N N . CYS B 1 61 ? 16.797 49.844 -9.398 1 79.19 61 CYS B N 1
ATOM 8369 C CA . CYS B 1 61 ? 17.328 48.969 -10.43 1 79.19 61 CYS B CA 1
ATOM 8370 C C . CYS B 1 61 ? 17.156 49.562 -11.812 1 79.19 61 CYS B C 1
ATOM 8372 O O . CYS B 1 61 ? 17.703 49.062 -12.797 1 79.19 61 CYS B O 1
ATOM 8374 N N . ASP B 1 62 ? 16.422 50.656 -11.93 1 78.81 62 ASP B N 1
ATOM 8375 C CA . ASP B 1 62 ? 16.062 51.219 -13.227 1 78.81 62 ASP B CA 1
ATOM 8376 C C . ASP B 1 62 ? 16.969 52.406 -13.57 1 78.81 62 ASP B C 1
ATOM 8378 O O . ASP B 1 62 ? 17.234 52.688 -14.75 1 78.81 62 ASP B O 1
ATOM 8382 N N . ALA B 1 63 ? 17.438 53.156 -12.633 1 82 63 ALA B N 1
ATOM 8383 C CA . ALA B 1 63 ? 18.266 54.344 -12.844 1 82 63 ALA B CA 1
ATOM 8384 C C . ALA B 1 63 ? 19.609 54.219 -12.133 1 82 63 ALA B C 1
ATOM 8386 O O . ALA B 1 63 ? 19.656 54.062 -10.914 1 82 63 ALA B O 1
ATOM 8387 N N . PRO B 1 64 ? 20.703 54.281 -12.883 1 86.31 64 PRO B N 1
ATOM 8388 C CA . PRO B 1 64 ? 22.016 54.188 -12.25 1 86.31 64 PRO B CA 1
ATOM 8389 C C . PRO B 1 64 ? 22.234 55.25 -11.188 1 86.31 64 PRO B C 1
ATOM 8391 O O . PRO B 1 64 ? 22.953 55.031 -10.211 1 86.31 64 PRO B O 1
ATOM 8394 N N . GLU B 1 65 ? 21.609 56.438 -11.406 1 87.31 65 GLU B N 1
ATOM 8395 C CA . GLU B 1 65 ? 21.75 57.5 -10.414 1 87.31 65 GLU B CA 1
ATOM 8396 C C . GLU B 1 65 ? 21.141 57.062 -9.078 1 87.31 65 GLU B C 1
ATOM 8398 O O . GLU B 1 65 ? 21.672 57.406 -8.016 1 87.31 65 GLU B O 1
ATOM 8403 N N . LEU B 1 66 ? 20.141 56.344 -9.164 1 90.06 66 LEU B N 1
ATOM 8404 C CA . LEU B 1 66 ? 19.484 55.875 -7.941 1 90.06 66 LEU B CA 1
ATOM 8405 C C . LEU B 1 66 ? 20.203 54.688 -7.34 1 90.06 66 LEU B C 1
ATOM 8407 O O . LEU B 1 66 ? 20.219 54.5 -6.117 1 90.06 66 LEU B O 1
ATOM 8411 N N . GLN B 1 67 ? 20.844 53.938 -8.125 1 89.31 67 GLN B N 1
ATOM 8412 C CA . GLN B 1 67 ? 21.625 52.812 -7.637 1 89.31 67 GLN B CA 1
ATOM 8413 C C . GLN B 1 67 ? 22.875 53.281 -6.91 1 89.31 67 GLN B C 1
ATOM 8415 O O . GLN B 1 67 ? 23.359 52.625 -5.992 1 89.31 67 GLN B O 1
ATOM 8420 N N . SER B 1 68 ? 23.359 54.438 -7.355 1 90.06 68 SER B N 1
ATOM 8421 C CA . SER B 1 68 ? 24.578 54.969 -6.766 1 90.06 68 SER B CA 1
ATOM 8422 C C . SER B 1 68 ? 24.281 55.781 -5.52 1 90.06 68 SER B C 1
ATOM 8424 O O . SER B 1 68 ? 25.203 56.25 -4.844 1 90.06 68 SER B O 1
ATOM 8426 N N . PHE B 1 69 ? 23.031 55.906 -5.262 1 92 69 PHE B N 1
ATOM 8427 C CA . PHE B 1 69 ? 22.609 56.75 -4.145 1 92 69 PHE B CA 1
ATOM 8428 C C . PHE B 1 69 ? 23.25 56.281 -2.844 1 92 69 PHE B C 1
ATOM 8430 O O . PHE B 1 69 ? 23.859 57.062 -2.123 1 92 69 PHE B O 1
ATOM 8437 N N . PRO B 1 70 ? 23.188 54.969 -2.48 1 92.88 70 PRO B N 1
ATOM 8438 C CA . PRO B 1 70 ? 23.797 54.531 -1.215 1 92.88 70 PRO B CA 1
ATOM 8439 C C . PRO B 1 70 ? 25.297 54.812 -1.162 1 92.88 70 PRO B C 1
ATOM 8441 O O . PRO B 1 70 ? 25.828 55.125 -0.101 1 92.88 70 PRO B O 1
ATOM 8444 N N . HIS B 1 71 ? 25.938 54.75 -2.268 1 91.94 71 HIS B N 1
ATOM 8445 C CA . HIS B 1 71 ? 27.359 55.031 -2.318 1 91.94 71 HIS B CA 1
ATOM 8446 C C . HIS B 1 71 ? 27.672 56.5 -2.086 1 91.94 71 HIS B C 1
ATOM 8448 O O . HIS B 1 71 ? 28.656 56.844 -1.423 1 91.94 71 HIS B O 1
ATOM 8454 N N . ARG B 1 72 ? 26.797 57.344 -2.607 1 91.06 72 ARG B N 1
ATOM 8455 C CA . ARG B 1 72 ? 26.984 58.781 -2.408 1 91.06 72 ARG B CA 1
ATOM 8456 C C . ARG B 1 72 ? 26.812 59.156 -0.94 1 91.06 72 ARG B C 1
ATOM 8458 O O . ARG B 1 72 ? 27.578 59.938 -0.406 1 91.06 72 ARG B O 1
ATOM 8465 N N . VAL B 1 73 ? 25.891 58.531 -0.372 1 92 73 VAL B N 1
ATOM 8466 C CA . VAL B 1 73 ? 25.656 58.812 1.042 1 92 73 VAL B CA 1
ATOM 8467 C C . VAL B 1 73 ? 26.797 58.219 1.873 1 92 73 VAL B C 1
ATOM 8469 O O . VAL B 1 73 ? 27.25 58.844 2.838 1 92 73 VAL B O 1
ATOM 8472 N N . THR B 1 74 ? 27.312 57.031 1.555 1 92.5 74 THR B N 1
ATOM 8473 C CA . THR B 1 74 ? 28.391 56.344 2.26 1 92.5 74 THR B CA 1
ATOM 8474 C C . THR B 1 74 ? 29.688 57.156 2.172 1 92.5 74 THR B C 1
ATOM 8476 O O . THR B 1 74 ? 30.516 57.125 3.086 1 92.5 74 THR B O 1
ATOM 8479 N N . ALA B 1 75 ? 29.812 57.875 1.062 1 88.31 75 ALA B N 1
ATOM 8480 C CA . ALA B 1 75 ? 31.016 58.656 0.862 1 88.31 75 ALA B CA 1
ATOM 8481 C C . ALA B 1 75 ? 31.125 59.75 1.938 1 88.31 75 ALA B C 1
ATOM 8483 O O . ALA B 1 75 ? 32.25 60.156 2.303 1 88.31 75 ALA B O 1
ATOM 8484 N N . ALA B 1 76 ? 30.047 60.125 2.443 1 84.81 76 ALA B N 1
ATOM 8485 C CA . ALA B 1 76 ? 30.062 61.125 3.516 1 84.81 76 ALA B CA 1
ATOM 8486 C C . ALA B 1 76 ? 30.656 60.531 4.793 1 84.81 76 ALA B C 1
ATOM 8488 O O . ALA B 1 76 ? 31.188 61.281 5.629 1 84.81 76 ALA B O 1
ATOM 8489 N N . LEU B 1 77 ? 30.672 59.188 4.941 1 86.25 77 LEU B N 1
ATOM 8490 C CA . LEU B 1 77 ? 31.203 58.562 6.133 1 86.25 77 LEU B CA 1
ATOM 8491 C C . LEU B 1 77 ? 32.719 58.344 6.016 1 86.25 77 LEU B C 1
ATOM 8493 O O . LEU B 1 77 ? 33.406 58.188 7.023 1 86.25 77 LEU B O 1
ATOM 8497 N N . LYS B 1 78 ? 33.312 58.344 4.785 1 80.94 78 LYS B N 1
ATOM 8498 C CA . LYS B 1 78 ? 34.75 58.094 4.547 1 80.94 78 LYS B CA 1
ATOM 8499 C C . LYS B 1 78 ? 35.562 59.375 4.652 1 80.94 78 LYS B C 1
ATOM 8501 O O . LYS B 1 78 ? 36.781 59.344 4.742 1 80.94 78 LYS B O 1
ATOM 8506 N N . LEU B 1 79 ? 35.031 60.5 4.48 1 69.56 79 LEU B N 1
ATOM 8507 C CA . LEU B 1 79 ? 35.75 61.781 4.438 1 69.56 79 LEU B CA 1
ATOM 8508 C C . LEU B 1 79 ? 36.469 62.031 5.746 1 69.56 79 LEU B C 1
ATOM 8510 O O . LEU B 1 79 ? 35.906 61.906 6.828 1 69.56 79 LEU B O 1
ATOM 8514 N N . GLU B 1 80 ? 37.844 61.562 5.906 1 59.66 80 GLU B N 1
ATOM 8515 C CA . GLU B 1 80 ? 38.781 61.688 7.004 1 59.66 80 GLU B CA 1
ATOM 8516 C C . GLU B 1 80 ? 38.75 63.094 7.609 1 59.66 80 GLU B C 1
ATOM 8518 O O . GLU B 1 80 ? 39.281 63.312 8.703 1 59.66 80 GLU B O 1
ATOM 8523 N N . GLU B 1 81 ? 38.625 64.188 6.859 1 51.81 81 GLU B N 1
ATOM 8524 C CA . GLU B 1 81 ? 38.969 65.5 7.297 1 51.81 81 GLU B CA 1
ATOM 8525 C C . GLU B 1 81 ? 38.125 65.938 8.492 1 51.81 81 GLU B C 1
ATOM 8527 O O . GLU B 1 81 ? 37 65.5 8.664 1 51.81 81 GLU B O 1
ATOM 8532 N N . SER B 1 82 ? 38.781 66.625 9.492 1 50 82 SER B N 1
ATOM 8533 C CA . SER B 1 82 ? 38.438 67.312 10.711 1 50 82 SER B CA 1
ATOM 8534 C C . SER B 1 82 ? 37.062 67.938 10.617 1 50 82 SER B C 1
ATOM 8536 O O . SER B 1 82 ? 36.469 68.312 11.633 1 50 82 SER B O 1
ATOM 8538 N N . ASN B 1 83 ? 36.469 68.188 9.352 1 52.09 83 ASN B N 1
ATOM 8539 C CA . ASN B 1 83 ? 35.375 69.188 9.234 1 52.09 83 ASN B CA 1
ATOM 8540 C C . ASN B 1 83 ? 34.031 68.438 9.102 1 52.09 83 ASN B C 1
ATOM 8542 O O . ASN B 1 83 ? 33.031 69.062 8.703 1 52.09 83 ASN B O 1
ATOM 8546 N N . CYS B 1 84 ? 33.844 67.188 8.961 1 59.72 84 CYS B N 1
ATOM 8547 C CA . CYS B 1 84 ? 32.469 66.688 8.844 1 59.72 84 CYS B CA 1
ATOM 8548 C C . CYS B 1 84 ? 31.781 66.75 10.203 1 59.72 84 CYS B C 1
ATOM 8550 O O . CYS B 1 84 ? 32.25 66.125 11.156 1 59.72 84 CYS B O 1
ATOM 8552 N N . SER B 1 85 ? 30.859 67.625 10.305 1 72.88 85 SER B N 1
ATOM 8553 C CA . SER B 1 85 ? 30.078 67.938 11.508 1 72.88 85 SER B CA 1
ATOM 8554 C C . SER B 1 85 ? 29.344 66.688 11.992 1 72.88 85 SER B C 1
ATOM 8556 O O . SER B 1 85 ? 29 65.812 11.188 1 72.88 85 SER B O 1
ATOM 8558 N N . ASP B 1 86 ? 29.359 66.375 13.18 1 79.56 86 ASP B N 1
ATOM 8559 C CA . ASP B 1 86 ? 28.641 65.312 13.883 1 79.56 86 ASP B CA 1
ATOM 8560 C C . ASP B 1 86 ? 27.203 65.188 13.375 1 79.56 86 ASP B C 1
ATOM 8562 O O . ASP B 1 86 ? 26.672 64.062 13.258 1 79.56 86 ASP B O 1
ATOM 8566 N N . GLY B 1 87 ? 26.75 66.188 12.812 1 80.44 87 GLY B N 1
ATOM 8567 C CA . GLY B 1 87 ? 25.375 66.188 12.328 1 80.44 87 GLY B CA 1
ATOM 8568 C C . GLY B 1 87 ? 25.219 65.562 10.969 1 80.44 87 GLY B C 1
ATOM 8569 O O . GLY B 1 87 ? 24.234 64.812 10.734 1 80.44 87 GLY B O 1
ATOM 8570 N N . HIS B 1 88 ? 26.266 65.75 10.133 1 84 88 HIS B N 1
ATOM 8571 C CA . HIS B 1 88 ? 26.188 65.188 8.797 1 84 88 HIS B CA 1
ATOM 8572 C C . HIS B 1 88 ? 26.391 63.656 8.844 1 84 88 HIS B C 1
ATOM 8574 O O . HIS B 1 88 ? 25.766 62.938 8.078 1 84 88 HIS B O 1
ATOM 8580 N N . ILE B 1 89 ? 27.188 63.25 9.773 1 88.25 89 ILE B N 1
ATOM 8581 C CA . ILE B 1 89 ? 27.406 61.812 9.914 1 88.25 89 ILE B CA 1
ATOM 8582 C C . ILE B 1 89 ? 26.125 61.125 10.43 1 88.25 89 ILE B C 1
ATOM 8584 O O . ILE B 1 89 ? 25.703 60.094 9.914 1 88.25 89 ILE B O 1
ATOM 8588 N N . ALA B 1 90 ? 25.531 61.781 11.352 1 89.12 90 ALA B N 1
ATOM 8589 C CA . ALA B 1 90 ? 24.312 61.219 11.93 1 89.12 90 ALA B CA 1
ATOM 8590 C C . ALA B 1 90 ? 23.188 61.188 10.891 1 89.12 90 ALA B C 1
ATOM 8592 O O . ALA B 1 90 ? 22.422 60.219 10.836 1 89.12 90 ALA B O 1
ATOM 8593 N N . LEU B 1 91 ? 23.156 62.219 10.117 1 89.69 91 LEU B N 1
ATOM 8594 C CA . LEU B 1 91 ? 22.141 62.25 9.062 1 89.69 91 LEU B CA 1
ATOM 8595 C C . LEU B 1 91 ? 22.391 61.188 8.023 1 89.69 91 LEU B C 1
ATOM 8597 O O . LEU B 1 91 ? 21.453 60.5 7.598 1 89.69 91 LEU B O 1
ATOM 8601 N N . SER B 1 92 ? 23.625 61.031 7.605 1 91.75 92 SER B N 1
ATOM 8602 C CA . SER B 1 92 ? 23.969 60 6.633 1 91.75 92 SER B CA 1
ATOM 8603 C C . SER B 1 92 ? 23.625 58.594 7.156 1 91.75 92 SER B C 1
ATOM 8605 O O . SER B 1 92 ? 23.094 57.781 6.414 1 91.75 92 SER B O 1
ATOM 8607 N N . CYS B 1 93 ? 23.875 58.375 8.398 1 93.62 93 CYS B N 1
ATOM 8608 C CA . CYS B 1 93 ? 23.562 57.062 9 1 93.62 93 CYS B CA 1
ATOM 8609 C C . CYS B 1 93 ? 22.062 56.844 9.055 1 93.62 93 CYS B C 1
ATOM 8611 O O . CYS B 1 93 ? 21.578 55.75 8.766 1 93.62 93 CYS B O 1
ATOM 8613 N N . ALA B 1 94 ? 21.328 57.844 9.344 1 92 94 ALA B N 1
ATOM 8614 C CA . ALA B 1 94 ? 19.875 57.75 9.422 1 92 94 ALA B CA 1
ATOM 8615 C C . ALA B 1 94 ? 19.266 57.406 8.062 1 92 94 ALA B C 1
ATOM 8617 O O . ALA B 1 94 ? 18.344 56.594 7.965 1 92 94 ALA B O 1
ATOM 8618 N N . ILE B 1 95 ? 19.844 58.031 7.082 1 93.56 95 ILE B N 1
ATOM 8619 C CA . ILE B 1 95 ? 19.359 57.781 5.727 1 93.56 95 ILE B CA 1
ATOM 8620 C C . ILE B 1 95 ? 19.656 56.344 5.328 1 93.56 95 ILE B C 1
ATOM 8622 O O . ILE B 1 95 ? 18.797 55.656 4.785 1 93.56 95 ILE B O 1
ATOM 8626 N N . LEU B 1 96 ? 20.844 55.906 5.664 1 94.69 96 LEU B N 1
ATOM 8627 C CA . LEU B 1 96 ? 21.234 54.562 5.266 1 94.69 96 LEU B CA 1
ATOM 8628 C C . LEU B 1 96 ? 20.438 53.531 6.039 1 94.69 96 LEU B C 1
ATOM 8630 O O . LEU B 1 96 ? 20.031 52.5 5.48 1 94.69 96 LEU B O 1
ATOM 8634 N N . VAL B 1 97 ? 20.188 53.688 7.316 1 94.12 97 VAL B N 1
ATOM 8635 C CA . VAL B 1 97 ? 19.406 52.75 8.125 1 94.12 97 VAL B CA 1
ATOM 8636 C C . VAL B 1 97 ? 17.984 52.688 7.566 1 94.12 97 VAL B C 1
ATOM 8638 O O . VAL B 1 97 ? 17.453 51.594 7.371 1 94.12 97 VAL B O 1
ATOM 8641 N N . ALA B 1 98 ? 17.422 53.812 7.246 1 92.56 98 ALA B N 1
ATOM 8642 C CA . ALA B 1 98 ? 16.078 53.875 6.695 1 92.56 98 ALA B CA 1
ATOM 8643 C C . ALA B 1 98 ? 16.016 53.156 5.332 1 92.56 98 ALA B C 1
ATOM 8645 O O . ALA B 1 98 ? 15.023 52.5 5.004 1 92.56 98 ALA B O 1
ATOM 8646 N N . PHE B 1 99 ? 17.062 53.375 4.645 1 93.12 99 PHE B N 1
ATOM 8647 C CA . PHE B 1 99 ? 17.078 52.75 3.324 1 93.12 99 PHE B CA 1
ATOM 8648 C C . PHE B 1 99 ? 17.141 51.25 3.439 1 93.12 99 PHE B C 1
ATOM 8650 O O . PHE B 1 99 ? 16.453 50.531 2.703 1 93.12 99 PHE B O 1
ATOM 8657 N N . ILE B 1 100 ? 17.953 50.719 4.355 1 92.38 100 ILE B N 1
ATOM 8658 C CA . ILE B 1 100 ? 18.047 49.281 4.543 1 92.38 100 ILE B CA 1
ATOM 8659 C C . ILE B 1 100 ? 16.719 48.719 5.016 1 92.38 100 ILE B C 1
ATOM 8661 O O . ILE B 1 100 ? 16.266 47.688 4.539 1 92.38 100 ILE B O 1
ATOM 8665 N N . GLU B 1 101 ? 16.047 49.438 5.812 1 87.56 101 GLU B N 1
ATOM 8666 C CA . GLU B 1 101 ? 14.734 49.031 6.301 1 87.56 101 GLU B CA 1
ATOM 8667 C C . GLU B 1 101 ? 13.703 49 5.18 1 87.56 101 GLU B C 1
ATOM 8669 O O . GLU B 1 101 ? 12.922 48.062 5.062 1 87.56 101 GLU B O 1
ATOM 8674 N N . GLU B 1 102 ? 13.805 50.031 4.438 1 85.12 102 GLU B N 1
ATOM 8675 C CA . GLU B 1 102 ? 12.875 50.125 3.318 1 85.12 102 GLU B CA 1
ATOM 8676 C C . GLU B 1 102 ? 13.172 49.062 2.268 1 85.12 102 GLU B C 1
ATOM 8678 O O . GLU B 1 102 ? 12.25 48.5 1.664 1 85.12 102 GLU B O 1
ATOM 8683 N N . ALA B 1 103 ? 14.414 48.844 2.146 1 84.62 103 ALA B N 1
ATOM 8684 C CA . ALA B 1 103 ? 14.812 47.844 1.171 1 84.62 103 ALA B CA 1
ATOM 8685 C C . ALA B 1 103 ? 14.32 46.469 1.583 1 84.62 103 ALA B C 1
ATOM 8687 O O . ALA B 1 103 ? 13.938 45.656 0.734 1 84.62 103 ALA B O 1
ATOM 8688 N N . GLU B 1 104 ? 14.234 46.219 2.879 1 81 104 GLU B N 1
ATOM 8689 C CA . GLU B 1 104 ? 13.844 44.875 3.367 1 81 104 GLU B CA 1
ATOM 8690 C C . GLU B 1 104 ? 12.32 44.75 3.42 1 81 104 GLU B C 1
ATOM 8692 O O . GLU B 1 104 ? 11.797 43.625 3.422 1 81 104 GLU B O 1
ATOM 8697 N N . ARG B 1 105 ? 11.602 45.719 3.611 1 72.12 105 ARG B N 1
ATOM 8698 C CA . ARG B 1 105 ? 10.148 45.719 3.732 1 72.12 105 ARG B CA 1
ATOM 8699 C C . ARG B 1 105 ? 9.492 45.344 2.404 1 72.12 105 ARG B C 1
ATOM 8701 O O . ARG B 1 105 ? 9.617 46.094 1.421 1 72.12 105 ARG B O 1
ATOM 8708 N N . ALA B 1 106 ? 8.914 44.125 2.635 1 61.22 106 ALA B N 1
ATOM 8709 C CA . ALA B 1 106 ? 8.203 43.688 1.438 1 61.22 106 ALA B CA 1
ATOM 8710 C C . ALA B 1 106 ? 6.793 44.25 1.388 1 61.22 106 ALA B C 1
ATOM 8712 O O . ALA B 1 106 ? 5.996 43.906 0.521 1 61.22 106 ALA B O 1
ATOM 8713 N N . GLU B 1 107 ? 6.254 45.219 2.307 1 52.5 107 GLU B N 1
ATOM 8714 C CA . GLU B 1 107 ? 4.879 45.656 2.486 1 52.5 107 GLU B CA 1
ATOM 8715 C C . GLU B 1 107 ? 4.293 46.188 1.179 1 52.5 107 GLU B C 1
ATOM 8717 O O . GLU B 1 107 ? 5.02 46.75 0.345 1 52.5 107 GLU B O 1
ATOM 8722 N N . GLY B 1 108 ? 2.666 46.062 0.966 1 43.88 108 GLY B N 1
ATOM 8723 C CA . GLY B 1 108 ? 1.359 46.469 0.48 1 43.88 108 GLY B CA 1
ATOM 8724 C C . GLY B 1 108 ? 1.212 46.344 -1.023 1 43.88 108 GLY B C 1
ATOM 8725 O O . GLY B 1 108 ? 0.094 46.281 -1.54 1 43.88 108 GLY B O 1
ATOM 8726 N N . THR B 1 109 ? 1.952 47.281 -1.735 1 40.59 109 THR B N 1
ATOM 8727 C CA . THR B 1 109 ? 1.442 47.75 -3.016 1 40.59 109 THR B CA 1
ATOM 8728 C C . THR B 1 109 ? 1.401 46.625 -4.039 1 40.59 109 THR B C 1
ATOM 8730 O O . THR B 1 109 ? 2.1 45.625 -3.887 1 40.59 109 THR B O 1
ATOM 8733 N N . ALA B 1 110 ? 0.579 46.812 -4.965 1 40.44 110 ALA B N 1
ATOM 8734 C CA . ALA B 1 110 ? 0.332 46.281 -6.297 1 40.44 110 ALA B CA 1
ATOM 8735 C C . ALA B 1 110 ? 1.621 45.75 -6.918 1 40.44 110 ALA B C 1
ATOM 8737 O O . ALA B 1 110 ? 1.6 45.156 -8.008 1 40.44 110 ALA B O 1
ATOM 8738 N N . ARG B 1 111 ? 2.789 46.406 -6.699 1 47.72 111 ARG B N 1
ATOM 8739 C CA . ARG B 1 111 ? 3.941 46.156 -7.551 1 47.72 111 ARG B CA 1
ATOM 8740 C C . ARG B 1 111 ? 4.629 44.844 -7.141 1 47.72 111 ARG B C 1
ATOM 8742 O O . ARG B 1 111 ? 4.594 44.469 -5.969 1 47.72 111 ARG B O 1
ATOM 8749 N N . SER B 1 112 ? 5.402 44.062 -8.062 1 57.09 112 SER B N 1
ATOM 8750 C CA . SER B 1 112 ? 5.82 42.688 -8.32 1 57.09 112 SER B CA 1
ATOM 8751 C C . SER B 1 112 ? 6.926 42.25 -7.363 1 57.09 112 SER B C 1
ATOM 8753 O O . SER B 1 112 ? 7.824 43.031 -7.051 1 57.09 112 SER B O 1
ATOM 8755 N N . LEU B 1 113 ? 6.801 41.438 -6.273 1 56.69 113 LEU B N 1
ATOM 8756 C CA . LEU B 1 113 ? 7.75 40.719 -5.434 1 56.69 113 LEU B CA 1
ATOM 8757 C C . LEU B 1 113 ? 9.047 40.469 -6.188 1 56.69 113 LEU B C 1
ATOM 8759 O O . LEU B 1 113 ? 10.125 40.469 -5.59 1 56.69 113 LEU B O 1
ATOM 8763 N N . ILE B 1 114 ? 8.906 40.469 -7.457 1 56.88 114 ILE B N 1
ATOM 8764 C CA . ILE B 1 114 ? 10.078 40.25 -8.289 1 56.88 114 ILE B CA 1
ATOM 8765 C C . ILE B 1 114 ? 10.992 41.469 -8.234 1 56.88 114 ILE B C 1
ATOM 8767 O O . ILE B 1 114 ? 12.211 41.344 -8.141 1 56.88 114 ILE B O 1
ATOM 8771 N N . ASN B 1 115 ? 10.281 42.562 -8.312 1 64.94 115 ASN B N 1
ATOM 8772 C CA . ASN B 1 115 ? 11.055 43.781 -8.281 1 64.94 115 ASN B CA 1
ATOM 8773 C C . ASN B 1 115 ? 11.734 44 -6.93 1 64.94 115 ASN B C 1
ATOM 8775 O O . ASN B 1 115 ? 12.867 44.469 -6.863 1 64.94 115 ASN B O 1
ATOM 8779 N N . HIS B 1 116 ? 11.148 43.5 -5.926 1 72.56 116 HIS B N 1
ATOM 8780 C CA . HIS B 1 116 ? 11.727 43.656 -4.594 1 72.56 116 HIS B CA 1
ATOM 8781 C C . HIS B 1 116 ? 12.938 42.75 -4.426 1 72.56 116 HIS B C 1
ATOM 8783 O O . HIS B 1 116 ? 13.977 43.156 -3.926 1 72.56 116 HIS B O 1
ATOM 8789 N N . LYS B 1 117 ? 12.797 41.594 -4.777 1 70.44 117 LYS B N 1
ATOM 8790 C CA . LYS B 1 117 ? 13.906 40.656 -4.621 1 70.44 117 LYS B CA 1
ATOM 8791 C C . LYS B 1 117 ? 15.117 41.062 -5.441 1 70.44 117 LYS B C 1
ATOM 8793 O O . LYS B 1 117 ? 16.25 40.969 -4.988 1 70.44 117 LYS B O 1
ATOM 8798 N N . ARG B 1 118 ? 14.734 41.562 -6.633 1 72 118 ARG B N 1
ATOM 8799 C CA . ARG B 1 118 ? 15.82 42.094 -7.461 1 72 118 ARG B CA 1
ATOM 8800 C C . ARG B 1 118 ? 16.531 43.25 -6.781 1 72 118 ARG B C 1
ATOM 8802 O O . ARG B 1 118 ? 17.766 43.312 -6.738 1 72 118 ARG B O 1
ATOM 8809 N N . MET B 1 119 ? 15.805 43.969 -6.305 1 79.62 119 MET B N 1
ATOM 8810 C CA . MET B 1 119 ? 16.344 45.188 -5.68 1 79.62 119 MET B CA 1
ATOM 8811 C C . MET B 1 119 ? 17.172 44.844 -4.449 1 79.62 119 MET B C 1
ATOM 8813 O O . MET B 1 119 ? 18.281 45.312 -4.289 1 79.62 119 MET B O 1
ATOM 8817 N N . ILE B 1 120 ? 16.719 43.938 -3.66 1 82.69 120 ILE B N 1
ATOM 8818 C CA . ILE B 1 120 ? 17.375 43.656 -2.393 1 82.69 120 ILE B CA 1
ATOM 8819 C C . ILE B 1 120 ? 18.656 42.844 -2.65 1 82.69 120 ILE B C 1
ATOM 8821 O O . ILE B 1 120 ? 19.656 43.031 -1.958 1 82.69 120 ILE B O 1
ATOM 8825 N N . THR B 1 121 ? 18.594 42.031 -3.572 1 79.56 121 THR B N 1
ATOM 8826 C CA . THR B 1 121 ? 19.797 41.281 -3.904 1 79.56 121 THR B CA 1
ATOM 8827 C C . THR B 1 121 ? 20.875 42.188 -4.488 1 79.56 121 THR B C 1
ATOM 8829 O O . THR B 1 121 ? 22.047 42.031 -4.148 1 79.56 121 THR B O 1
ATOM 8832 N N . CYS B 1 122 ? 20.422 43 -5.391 1 81.62 122 CYS B N 1
ATOM 8833 C CA . CYS B 1 122 ? 21.359 43.969 -5.953 1 81.62 122 CYS B CA 1
ATOM 8834 C C . CYS B 1 122 ? 21.953 44.875 -4.867 1 81.62 122 CYS B C 1
ATOM 8836 O O . CYS B 1 122 ? 23.141 45.156 -4.867 1 81.62 122 CYS B O 1
ATOM 8838 N N . PHE B 1 123 ? 21.141 45.219 -4.039 1 88.81 123 PHE B N 1
ATOM 8839 C CA . PHE B 1 123 ? 21.578 46.062 -2.936 1 88.81 123 PHE B CA 1
ATOM 8840 C C . PHE B 1 123 ? 22.578 45.312 -2.049 1 88.81 123 PHE B C 1
ATOM 8842 O O . PHE B 1 123 ? 23.625 45.844 -1.699 1 88.81 123 PHE B O 1
ATOM 8849 N N . ARG B 1 124 ? 22.312 44.125 -1.652 1 87.12 124 ARG B N 1
ATOM 8850 C CA . ARG B 1 124 ? 23.172 43.312 -0.797 1 87.12 124 ARG B CA 1
ATOM 8851 C C . ARG B 1 124 ? 24.562 43.125 -1.413 1 87.12 124 ARG B C 1
ATOM 8853 O O . ARG B 1 124 ? 25.578 43.344 -0.743 1 87.12 124 ARG B O 1
ATOM 8860 N N . ASN B 1 125 ? 24.609 42.875 -2.631 1 84.12 125 ASN B N 1
ATOM 8861 C CA . ASN B 1 125 ? 25.859 42.5 -3.279 1 84.12 125 ASN B CA 1
ATOM 8862 C C . ASN B 1 125 ? 26.703 43.75 -3.584 1 84.12 125 ASN B C 1
ATOM 8864 O O . ASN B 1 125 ? 27.922 43.719 -3.441 1 84.12 125 ASN B O 1
ATOM 8868 N N . ALA B 1 126 ? 25.984 44.781 -3.906 1 85.62 126 ALA B N 1
ATOM 8869 C CA . ALA B 1 126 ? 26.734 45.938 -4.41 1 85.62 126 ALA B CA 1
ATOM 8870 C C . ALA B 1 126 ? 26.969 46.969 -3.309 1 85.62 126 ALA B C 1
ATOM 8872 O O . ALA B 1 126 ? 27.984 47.656 -3.314 1 85.62 126 ALA B O 1
ATOM 8873 N N . CYS B 1 127 ? 26.125 46.969 -2.422 1 90.19 127 CYS B N 1
ATOM 8874 C CA . CYS B 1 127 ? 26.156 48.188 -1.583 1 90.19 127 CYS B CA 1
ATOM 8875 C C . CYS B 1 127 ? 26.391 47.812 -0.122 1 90.19 127 CYS B C 1
ATOM 8877 O O . CYS B 1 127 ? 27.031 48.562 0.618 1 90.19 127 CYS B O 1
ATOM 8879 N N . LEU B 1 128 ? 26.016 46.719 0.355 1 92.25 128 LEU B N 1
ATOM 8880 C CA . LEU B 1 128 ? 25.969 46.438 1.788 1 92.25 128 LEU B CA 1
ATOM 8881 C C . LEU B 1 128 ? 27.359 46.344 2.379 1 92.25 128 LEU B C 1
ATOM 8883 O O . LEU B 1 128 ? 27.641 46.906 3.449 1 92.25 128 LEU B O 1
ATOM 8887 N N . LEU B 1 129 ? 28.281 45.688 1.733 1 92.62 129 LEU B N 1
ATOM 8888 C CA . LEU B 1 129 ? 29.625 45.469 2.275 1 92.62 129 LEU B CA 1
ATOM 8889 C C . LEU B 1 129 ? 30.375 46.812 2.338 1 92.62 129 LEU B C 1
ATOM 8891 O O . LEU B 1 129 ? 30.969 47.125 3.367 1 92.62 129 LEU B O 1
ATOM 8895 N N . PRO B 1 130 ? 30.344 47.562 1.237 1 92.44 130 PRO B N 1
ATOM 8896 C CA . PRO B 1 130 ? 31.016 48.875 1.317 1 92.44 130 PRO B CA 1
ATOM 8897 C C . PRO B 1 130 ? 30.438 49.75 2.41 1 92.44 130 PRO B C 1
ATOM 8899 O O . PRO B 1 130 ? 31.172 50.5 3.064 1 92.44 130 PRO B O 1
ATOM 8902 N N . ILE B 1 131 ? 29.219 49.719 2.615 1 94.12 131 ILE B N 1
ATOM 8903 C CA . ILE B 1 131 ? 28.594 50.5 3.67 1 94.12 131 ILE B CA 1
ATOM 8904 C C . ILE B 1 131 ? 29.078 50.031 5.035 1 94.12 131 ILE B C 1
ATOM 8906 O O . ILE B 1 131 ? 29.406 50.844 5.906 1 94.12 131 ILE B O 1
ATOM 8910 N N . PHE B 1 132 ? 29.156 48.75 5.242 1 95.06 132 PHE B N 1
ATOM 8911 C CA . PHE B 1 132 ? 29.625 48.188 6.504 1 95.06 132 PHE B CA 1
ATOM 8912 C C . PHE B 1 132 ? 31.062 48.625 6.785 1 95.06 132 PHE B C 1
ATOM 8914 O O . PHE B 1 132 ? 31.391 49 7.906 1 95.06 132 PHE B O 1
ATOM 8921 N N . ARG B 1 133 ? 31.875 48.594 5.75 1 93.75 133 ARG B N 1
ATOM 8922 C CA . ARG B 1 133 ? 33.281 48.969 5.898 1 93.75 133 ARG B CA 1
ATOM 8923 C C . ARG B 1 133 ? 33.438 50.438 6.285 1 93.75 133 ARG B C 1
ATOM 8925 O O . ARG B 1 133 ? 34.188 50.781 7.195 1 93.75 133 ARG B O 1
ATOM 8932 N N . ALA B 1 134 ? 32.656 51.188 5.598 1 92.94 134 ALA B N 1
ATOM 8933 C CA . ALA B 1 134 ? 32.688 52.625 5.879 1 92.94 134 ALA B CA 1
ATOM 8934 C C . ALA B 1 134 ? 32.188 52.906 7.289 1 92.94 134 ALA B C 1
ATOM 8936 O O . ALA B 1 134 ? 32.812 53.719 8.016 1 92.94 134 ALA B O 1
ATOM 8937 N N . ALA B 1 135 ? 31.156 52.344 7.645 1 93.38 135 ALA B N 1
ATOM 8938 C CA . ALA B 1 135 ? 30.578 52.531 8.969 1 93.38 135 ALA B CA 1
ATOM 8939 C C . ALA B 1 135 ? 31.516 52.062 10.062 1 93.38 135 ALA B C 1
ATOM 8941 O O . ALA B 1 135 ? 31.703 52.719 11.078 1 93.38 135 ALA B O 1
ATOM 8942 N N . SER B 1 136 ? 32.094 50.875 9.906 1 93.88 136 SER B N 1
ATOM 8943 C CA . SER B 1 136 ? 33.031 50.281 10.875 1 93.88 136 SER B CA 1
ATOM 8944 C C . SER B 1 136 ? 34.25 51.156 11.055 1 93.88 136 SER B C 1
ATOM 8946 O O . SER B 1 136 ? 34.688 51.406 12.188 1 93.88 136 SER B O 1
ATOM 8948 N N . GLN B 1 137 ? 34.75 51.656 9.953 1 91.44 137 GLN B N 1
ATOM 8949 C CA . GLN B 1 137 ? 35.938 52.5 10.016 1 91.44 137 GLN B CA 1
ATOM 8950 C C . GLN B 1 137 ? 35.625 53.844 10.688 1 91.44 137 GLN B C 1
ATOM 8952 O O . GLN B 1 137 ? 36.406 54.312 11.5 1 91.44 137 GLN B O 1
ATOM 8957 N N . CYS B 1 138 ? 34.531 54.344 10.32 1 90 138 CYS B N 1
ATOM 8958 C CA . CYS B 1 138 ? 34.125 55.594 10.93 1 90 138 CYS B CA 1
ATOM 8959 C C . CYS B 1 138 ? 33.906 55.438 12.43 1 90 138 CYS B C 1
ATOM 8961 O O . CYS B 1 138 ? 34.281 56.312 13.219 1 90 138 CYS B O 1
ATOM 8963 N N . LEU B 1 139 ? 33.375 54.344 12.867 1 90.81 139 LEU B N 1
ATOM 8964 C CA . LEU B 1 139 ? 33.125 54.094 14.281 1 90.81 139 LEU B CA 1
ATOM 8965 C C . LEU B 1 139 ? 34.438 53.969 15.047 1 90.81 139 LEU B C 1
ATOM 8967 O O . LEU B 1 139 ? 34.531 54.438 16.172 1 90.81 139 LEU B O 1
ATOM 8971 N N . LYS B 1 140 ? 35.438 53.375 14.508 1 88.81 140 LYS B N 1
ATOM 8972 C CA . LYS B 1 140 ? 36.719 53.188 15.148 1 88.81 140 LYS B CA 1
ATOM 8973 C C . LYS B 1 140 ? 37.469 54.531 15.281 1 88.81 140 LYS B C 1
ATOM 8975 O O . LYS B 1 140 ? 38.219 54.719 16.25 1 88.81 140 LYS B O 1
ATOM 8980 N N . ARG B 1 141 ? 37.156 55.406 14.438 1 84.56 141 ARG B N 1
ATOM 8981 C CA . ARG B 1 141 ? 37.875 56.688 14.391 1 84.56 141 ARG B CA 1
ATOM 8982 C C . ARG B 1 141 ? 37.25 57.688 15.336 1 84.56 141 ARG B C 1
ATOM 8984 O O . ARG B 1 141 ? 37.969 58.562 15.875 1 84.56 141 ARG B O 1
ATOM 8991 N N . ILE B 1 142 ? 36.031 57.656 15.461 1 78 142 ILE B N 1
ATOM 8992 C CA . ILE B 1 142 ? 35.344 58.688 16.219 1 78 142 ILE B CA 1
ATOM 8993 C C . ILE B 1 142 ? 35.719 58.562 17.703 1 78 142 ILE B C 1
ATOM 8995 O O . ILE B 1 142 ? 35.688 57.5 18.281 1 78 142 ILE B O 1
ATOM 8999 N N . GLN B 1 143 ? 36.375 59.594 18.266 1 70.81 143 GLN B N 1
ATOM 9000 C CA . GLN B 1 143 ? 36.844 59.625 19.641 1 70.81 143 GLN B CA 1
ATOM 9001 C C . GLN B 1 143 ? 35.75 60.094 20.594 1 70.81 143 GLN B C 1
ATOM 9003 O O . GLN B 1 143 ? 35.719 59.688 21.75 1 70.81 143 GLN B O 1
ATOM 9008 N N . GLN B 1 144 ? 34.781 61 20.141 1 65.88 144 GLN B N 1
ATOM 9009 C CA . GLN B 1 144 ? 33.781 61.531 21.047 1 65.88 144 GLN B CA 1
ATOM 9010 C C . GLN B 1 144 ? 32.625 60.562 21.219 1 65.88 144 GLN B C 1
ATOM 9012 O O . GLN B 1 144 ? 32 60.125 20.234 1 65.88 144 GLN B O 1
ATOM 9017 N N . THR B 1 145 ? 32.406 60.031 22.469 1 61.66 145 THR B N 1
ATOM 9018 C CA . THR B 1 145 ? 31.484 58.938 22.75 1 61.66 145 THR B CA 1
ATOM 9019 C C . THR B 1 145 ? 30.047 59.438 22.844 1 61.66 145 THR B C 1
ATOM 9021 O O . THR B 1 145 ? 29.109 58.625 22.812 1 61.66 145 THR B O 1
ATOM 9024 N N . ASP B 1 146 ? 29.781 60.719 23.078 1 63.47 146 ASP B N 1
ATOM 9025 C CA . ASP B 1 146 ? 28.438 61.125 23.438 1 63.47 146 ASP B CA 1
ATOM 9026 C C . ASP B 1 146 ? 27.75 61.875 22.297 1 63.47 146 ASP B C 1
ATOM 9028 O O . ASP B 1 146 ? 26.688 62.469 22.484 1 63.47 146 ASP B O 1
ATOM 9032 N N . GLY B 1 147 ? 28.047 61.562 21.062 1 76 147 GLY B N 1
ATOM 9033 C CA . GLY B 1 147 ? 27.484 62.375 20.031 1 76 147 GLY B CA 1
ATOM 9034 C C . GLY B 1 147 ? 26.453 61.656 19.172 1 76 147 GLY B C 1
ATOM 9035 O O . GLY B 1 147 ? 26.344 60.438 19.234 1 76 147 GLY B O 1
ATOM 9036 N N . LYS B 1 148 ? 25.469 62.312 18.594 1 81.62 148 LYS B N 1
ATOM 9037 C CA . LYS B 1 148 ? 24.453 61.812 17.672 1 81.62 148 LYS B CA 1
ATOM 9038 C C . LYS B 1 148 ? 25.078 60.969 16.562 1 81.62 148 LYS B C 1
ATOM 9040 O O . LYS B 1 148 ? 24.453 60.062 16.047 1 81.62 148 LYS B O 1
ATOM 9045 N N . ALA B 1 149 ? 26.328 61.219 16.375 1 87.06 149 ALA B N 1
ATOM 9046 C CA . ALA B 1 149 ? 27.031 60.5 15.305 1 87.06 149 ALA B CA 1
ATOM 9047 C C . ALA B 1 149 ? 27.297 59.062 15.711 1 87.06 149 ALA B C 1
ATOM 9049 O O . ALA B 1 149 ? 27.094 58.125 14.922 1 87.06 149 ALA B O 1
ATOM 9050 N N . ILE B 1 150 ? 27.641 58.906 16.906 1 89.5 150 ILE B N 1
ATOM 9051 C CA . ILE B 1 150 ? 27.969 57.562 17.359 1 89.5 150 ILE B CA 1
ATOM 9052 C C . ILE B 1 150 ? 26.703 56.688 17.422 1 89.5 150 ILE B C 1
ATOM 9054 O O . ILE B 1 150 ? 26.719 55.531 17.047 1 89.5 150 ILE B O 1
ATOM 9058 N N . CYS B 1 151 ? 25.625 57.281 17.844 1 89.75 151 CYS B N 1
ATOM 9059 C CA . CYS B 1 151 ? 24.359 56.562 17.906 1 89.75 151 CYS B CA 1
ATOM 9060 C C . CYS B 1 151 ? 23.906 56.125 16.516 1 89.75 151 CYS B C 1
ATOM 9062 O O . CYS B 1 151 ? 23.422 55.031 16.344 1 89.75 151 CYS B O 1
ATOM 9064 N N . GLY B 1 152 ? 24.109 57.062 15.609 1 90.25 152 GLY B N 1
ATOM 9065 C CA . GLY B 1 152 ? 23.75 56.75 14.242 1 90.25 152 GLY B CA 1
ATOM 9066 C C . GLY B 1 152 ? 24.609 55.656 13.641 1 90.25 152 GLY B C 1
ATOM 9067 O O . GLY B 1 152 ? 24.109 54.781 12.93 1 90.25 152 GLY B O 1
ATOM 9068 N N . LEU B 1 153 ? 25.844 55.656 13.938 1 92.81 153 LEU B N 1
ATOM 9069 C CA . LEU B 1 153 ? 26.781 54.688 13.398 1 92.81 153 LEU B CA 1
ATOM 9070 C C . LEU B 1 153 ? 26.5 53.312 13.969 1 92.81 153 LEU B C 1
ATOM 9072 O O . LEU B 1 153 ? 26.531 52.312 13.234 1 92.81 153 LEU B O 1
ATOM 9076 N N . VAL B 1 154 ? 26.219 53.219 15.219 1 93.44 154 VAL B N 1
ATOM 9077 C CA . VAL B 1 154 ? 25.938 51.938 15.852 1 93.44 154 VAL B CA 1
ATOM 9078 C C . VAL B 1 154 ? 24.625 51.375 15.297 1 93.44 154 VAL B C 1
ATOM 9080 O O . VAL B 1 154 ? 24.547 50.188 15.008 1 93.44 154 VAL B O 1
ATOM 9083 N N . ALA B 1 155 ? 23.688 52.219 15.141 1 93.62 155 ALA B N 1
ATOM 9084 C CA . ALA B 1 155 ? 22.406 51.781 14.578 1 93.62 155 ALA B CA 1
ATOM 9085 C C . ALA B 1 155 ? 22.594 51.25 13.164 1 93.62 155 ALA B C 1
ATOM 9087 O O . ALA B 1 155 ? 21.953 50.281 12.781 1 93.62 155 ALA B O 1
ATOM 9088 N N . LEU B 1 156 ? 23.453 51.938 12.43 1 94.88 156 LEU B N 1
ATOM 9089 C CA . LEU B 1 156 ? 23.719 51.5 11.062 1 94.88 156 LEU B CA 1
ATOM 9090 C C . LEU B 1 156 ? 24.422 50.125 11.062 1 94.88 156 LEU B C 1
ATOM 9092 O O . LEU B 1 156 ? 24.031 49.219 10.328 1 94.88 156 LEU B O 1
ATOM 9096 N N . VAL B 1 157 ? 25.391 49.969 11.906 1 93.94 157 VAL B N 1
ATOM 9097 C CA . VAL B 1 157 ? 26.109 48.719 11.984 1 93.94 157 VAL B CA 1
ATOM 9098 C C . VAL B 1 157 ? 25.156 47.594 12.398 1 93.94 157 VAL B C 1
ATOM 9100 O O . VAL B 1 157 ? 25.172 46.5 11.812 1 93.94 157 VAL B O 1
ATOM 9103 N N . LYS B 1 158 ? 24.375 47.906 13.312 1 92.62 158 LYS B N 1
ATOM 9104 C CA . LYS B 1 158 ? 23.391 46.938 13.781 1 92.62 158 LYS B CA 1
ATOM 9105 C C . LYS B 1 158 ? 22.453 46.5 12.656 1 92.62 158 LYS B C 1
ATOM 9107 O O . LYS B 1 158 ? 22.234 45.312 12.43 1 92.62 158 LYS B O 1
ATOM 9112 N N . ARG B 1 159 ? 22 47.438 12 1 92.25 159 ARG B N 1
ATOM 9113 C CA . ARG B 1 159 ? 21.031 47.156 10.953 1 92.25 159 ARG B CA 1
ATOM 9114 C C . ARG B 1 159 ? 21.641 46.344 9.828 1 92.25 159 ARG B C 1
ATOM 9116 O O . ARG B 1 159 ? 21 45.438 9.258 1 92.25 159 ARG B O 1
ATOM 9123 N N . ILE B 1 160 ? 22.875 46.594 9.5 1 93.06 160 ILE B N 1
ATOM 9124 C CA . ILE B 1 160 ? 23.547 45.875 8.438 1 93.06 160 ILE B CA 1
ATOM 9125 C C . ILE B 1 160 ? 23.766 44.406 8.867 1 93.06 160 ILE B C 1
ATOM 9127 O O . ILE B 1 160 ? 23.531 43.5 8.094 1 93.06 160 ILE B O 1
ATOM 9131 N N . LEU B 1 161 ? 24.109 44.312 10.078 1 90.25 161 LEU B N 1
ATOM 9132 C CA . LEU B 1 161 ? 24.422 42.969 10.562 1 90.25 161 LEU B CA 1
ATOM 9133 C C . LEU B 1 161 ? 23.156 42.125 10.727 1 90.25 161 LEU B C 1
ATOM 9135 O O . LEU B 1 161 ? 23.188 40.906 10.633 1 90.25 161 LEU B O 1
ATOM 9139 N N . LEU B 1 162 ? 22.078 42.75 10.906 1 88.06 162 LEU B N 1
ATOM 9140 C CA . LEU B 1 162 ? 20.812 42.031 11.086 1 88.06 162 LEU B CA 1
ATOM 9141 C C . LEU B 1 162 ? 20.078 41.875 9.766 1 88.06 162 LEU B C 1
ATOM 9143 O O . LEU B 1 162 ? 18.953 41.375 9.727 1 88.06 162 LEU B O 1
ATOM 9147 N N . PHE B 1 163 ? 20.75 42.344 8.703 1 87.31 163 PHE B N 1
ATOM 9148 C CA . PHE B 1 163 ? 20.203 42.188 7.363 1 87.31 163 PHE B CA 1
ATOM 9149 C C . PHE B 1 163 ? 20.047 40.719 6.996 1 87.31 163 PHE B C 1
ATOM 9151 O O . PHE B 1 163 ? 20.906 39.906 7.328 1 87.31 163 PHE B O 1
ATOM 9158 N N . ASP B 1 164 ? 18.984 40.375 6.359 1 78.88 164 ASP B N 1
ATOM 9159 C CA . ASP B 1 164 ? 18.766 39 5.898 1 78.88 164 ASP B CA 1
ATOM 9160 C C . ASP B 1 164 ? 19.562 38.719 4.633 1 78.88 164 ASP B C 1
ATOM 9162 O O . ASP B 1 164 ? 19.109 39.031 3.525 1 78.88 164 ASP B O 1
ATOM 9166 N N . PHE B 1 165 ? 20.656 38.156 4.766 1 80.25 165 PHE B N 1
ATOM 9167 C CA . PHE B 1 165 ? 21.578 37.938 3.658 1 80.25 165 PHE B CA 1
ATOM 9168 C C . PHE B 1 165 ? 21.047 36.875 2.693 1 80.25 165 PHE B C 1
ATOM 9170 O O . PHE B 1 165 ? 21.516 36.781 1.562 1 80.25 165 PHE B O 1
ATOM 9177 N N . THR B 1 166 ? 20.125 36.062 3.107 1 68.69 166 THR B N 1
ATOM 9178 C CA . THR B 1 166 ? 19.531 35.062 2.211 1 68.69 166 THR B CA 1
ATOM 9179 C C . THR B 1 166 ? 18.438 35.719 1.364 1 68.69 166 THR B C 1
ATOM 9181 O O . THR B 1 166 ? 17.984 35.156 0.367 1 68.69 166 THR B O 1
ATOM 9184 N N . CYS B 1 167 ? 18.109 36.906 1.591 1 64.19 167 CYS B N 1
ATOM 9185 C CA . CYS B 1 167 ? 17.078 37.688 0.901 1 64.19 167 CYS B CA 1
ATOM 9186 C C . CYS B 1 167 ? 15.766 36.906 0.828 1 64.19 167 CYS B C 1
ATOM 9188 O O . CYS B 1 167 ? 15.117 36.875 -0.218 1 64.19 167 CYS B O 1
ATOM 9190 N N . SER B 1 168 ? 15.578 36.062 1.874 1 58.88 168 SER B N 1
ATOM 9191 C CA . SER B 1 168 ? 14.359 35.25 1.884 1 58.88 168 SER B CA 1
ATOM 9192 C C . SER B 1 168 ? 13.133 36.094 2.209 1 58.88 168 SER B C 1
ATOM 9194 O O . SER B 1 168 ? 13.242 37.125 2.904 1 58.88 168 SER B O 1
ATOM 9196 N N . CYS B 1 169 ? 12.328 36.219 1.382 1 53.84 169 CYS B N 1
ATOM 9197 C CA . CYS B 1 169 ? 11.109 37 1.639 1 53.84 169 CYS B CA 1
ATOM 9198 C C . CYS B 1 169 ? 10.375 36.438 2.859 1 53.84 169 CYS B C 1
ATOM 9200 O O . CYS B 1 169 ? 9.289 36.938 3.197 1 53.84 169 CYS B O 1
ATOM 9202 N N . ASP B 1 170 ? 10.828 35.312 3.352 1 50.72 170 ASP B N 1
ATOM 9203 C CA . ASP B 1 170 ? 10.148 34.719 4.5 1 50.72 170 ASP B CA 1
ATOM 9204 C C . ASP B 1 170 ? 10.445 35.531 5.777 1 50.72 170 ASP B C 1
ATOM 9206 O O . ASP B 1 170 ? 11.453 36.219 5.863 1 50.72 170 ASP B O 1
ATOM 9210 N N . GLU B 1 171 ? 9.43 35.75 6.43 1 50.69 171 GLU B N 1
ATOM 9211 C CA . GLU B 1 171 ? 9.617 36.375 7.738 1 50.69 171 GLU B CA 1
ATOM 9212 C C . GLU B 1 171 ? 10.844 35.812 8.445 1 50.69 171 GLU B C 1
ATOM 9214 O O . GLU B 1 171 ? 11.07 34.594 8.445 1 50.69 171 GLU B O 1
ATOM 9219 N N . ALA B 1 172 ? 11.812 36.562 8.484 1 48.62 172 ALA B N 1
ATOM 9220 C CA . ALA B 1 172 ? 13.109 36.281 9.094 1 48.62 172 ALA B CA 1
ATOM 9221 C C . ALA B 1 172 ? 12.938 35.406 10.344 1 48.62 172 ALA B C 1
ATOM 9223 O O . ALA B 1 172 ? 12.07 35.688 11.172 1 48.62 172 ALA B O 1
ATOM 9224 N N . ALA B 1 173 ? 13.219 34.156 10.258 1 46.44 173 ALA B N 1
ATOM 9225 C CA . ALA B 1 173 ? 13.273 33.312 11.453 1 46.44 173 ALA B CA 1
ATOM 9226 C C . ALA B 1 173 ? 13.961 34.031 12.602 1 46.44 173 ALA B C 1
ATOM 9228 O O . ALA B 1 173 ? 15.055 34.594 12.43 1 46.44 173 ALA B O 1
ATOM 9229 N N . ASP B 1 174 ? 13.336 34.594 13.43 1 50.56 174 ASP B N 1
ATOM 9230 C CA . ASP B 1 174 ? 13.797 35.406 14.531 1 50.56 174 ASP B CA 1
ATOM 9231 C C . ASP B 1 174 ? 15.148 34.938 15.062 1 50.56 174 ASP B C 1
ATOM 9233 O O . ASP B 1 174 ? 16.016 35.719 15.383 1 50.56 174 ASP B O 1
ATOM 9237 N N . ASP B 1 175 ? 15.258 33.812 15.789 1 53.78 175 ASP B N 1
ATOM 9238 C CA . ASP B 1 175 ? 16.375 33.562 16.703 1 53.78 175 ASP B CA 1
ATOM 9239 C C . ASP B 1 175 ? 17.359 32.562 16.109 1 53.78 175 ASP B C 1
ATOM 9241 O O . ASP B 1 175 ? 17.281 31.359 16.391 1 53.78 175 ASP B O 1
ATOM 9245 N N . VAL B 1 176 ? 18 33 15.07 1 57.62 176 VAL B N 1
ATOM 9246 C CA . VAL B 1 176 ? 19 32.094 14.484 1 57.62 176 VAL B CA 1
ATOM 9247 C C . VAL B 1 176 ? 20.266 32.094 15.336 1 57.62 176 VAL B C 1
ATOM 9249 O O . VAL B 1 176 ? 20.812 33.156 15.656 1 57.62 176 VAL B O 1
ATOM 9252 N N . MET B 1 177 ? 20.672 31.078 15.922 1 66 177 MET B N 1
ATOM 9253 C CA . MET B 1 177 ? 21.812 30.938 16.828 1 66 177 MET B CA 1
ATOM 9254 C C . MET B 1 177 ? 23.125 31.141 16.078 1 66 177 MET B C 1
ATOM 9256 O O . MET B 1 177 ? 24.109 31.609 16.656 1 66 177 MET B O 1
ATOM 9260 N N . THR B 1 178 ? 23.094 30.844 14.742 1 71.25 178 THR B N 1
ATOM 9261 C CA . THR B 1 178 ? 24.281 31.062 13.938 1 71.25 178 THR B CA 1
ATOM 9262 C C . THR B 1 178 ? 23.938 31.812 12.656 1 71.25 178 THR B C 1
ATOM 9264 O O . THR B 1 178 ? 22.969 31.484 11.977 1 71.25 178 THR B O 1
ATOM 9267 N N . CYS B 1 179 ? 24.547 32.844 12.469 1 74.5 179 CYS B N 1
ATOM 9268 C CA . CYS B 1 179 ? 24.297 33.719 11.328 1 74.5 179 CYS B CA 1
ATOM 9269 C C . CYS B 1 179 ? 25.188 33.344 10.148 1 74.5 179 CYS B C 1
ATOM 9271 O O . CYS B 1 179 ? 26.375 33.094 10.32 1 74.5 179 CYS B O 1
ATOM 9273 N N . GLU B 1 180 ? 24.609 33.219 9.039 1 77.94 180 GLU B N 1
ATOM 9274 C CA . GLU B 1 180 ? 25.375 32.906 7.832 1 77.94 180 GLU B CA 1
ATOM 9275 C C . GLU B 1 180 ? 25.672 34.156 7.035 1 77.94 180 GLU B C 1
ATOM 9277 O O . GLU B 1 180 ? 24.766 34.906 6.66 1 77.94 180 GLU B O 1
ATOM 9282 N N . PHE B 1 181 ? 26.969 34.531 7.043 1 84.62 181 PHE B N 1
ATOM 9283 C CA . PHE B 1 181 ? 27.438 35.656 6.262 1 84.62 181 PHE B CA 1
ATOM 9284 C C . PHE B 1 181 ? 28.219 35.188 5.039 1 84.62 181 PHE B C 1
ATOM 9286 O O . PHE B 1 181 ? 28.781 34.094 5.035 1 84.62 181 PHE B O 1
ATOM 9293 N N . PRO B 1 182 ? 28.188 35.969 3.936 1 82.25 182 PRO B N 1
ATOM 9294 C CA . PRO B 1 182 ? 29.016 35.594 2.777 1 82.25 182 PRO B CA 1
ATOM 9295 C C . PRO B 1 182 ? 30.5 35.562 3.1 1 82.25 182 PRO B C 1
ATOM 9297 O O . PRO B 1 182 ? 30.984 36.312 3.949 1 82.25 182 PRO B O 1
ATOM 9300 N N . LEU B 1 183 ? 31.328 34.688 2.504 1 83.69 183 LEU B N 1
ATOM 9301 C CA . LEU B 1 183 ? 32.75 34.469 2.768 1 83.69 183 LEU B CA 1
ATOM 9302 C C . LEU B 1 183 ? 33.562 35.719 2.52 1 83.69 183 LEU B C 1
ATOM 9304 O O . LEU B 1 183 ? 34.594 35.938 3.164 1 83.69 183 LEU B O 1
ATOM 9308 N N . GLU B 1 184 ? 33 36.562 1.651 1 84.62 184 GLU B N 1
ATOM 9309 C CA . GLU B 1 184 ? 33.688 37.781 1.323 1 84.62 184 GLU B CA 1
ATOM 9310 C C . GLU B 1 184 ? 33.719 38.75 2.51 1 84.62 184 GLU B C 1
ATOM 9312 O O . GLU B 1 184 ? 34.531 39.656 2.566 1 84.62 184 GLU B O 1
ATOM 9317 N N . TRP B 1 185 ? 32.875 38.5 3.525 1 89.88 185 TRP B N 1
ATOM 9318 C CA . TRP B 1 185 ? 32.719 39.375 4.676 1 89.88 185 TRP B CA 1
ATOM 9319 C C . TRP B 1 185 ? 33.656 38.969 5.816 1 89.88 185 TRP B C 1
ATOM 9321 O O . TRP B 1 185 ? 33.719 39.625 6.848 1 89.88 185 TRP B O 1
ATOM 9331 N N . ALA B 1 186 ? 34.438 37.969 5.75 1 88.88 186 ALA B N 1
ATOM 9332 C CA . ALA B 1 186 ? 35.156 37.312 6.848 1 88.88 186 ALA B CA 1
ATOM 9333 C C . ALA B 1 186 ? 36.125 38.281 7.512 1 88.88 186 ALA B C 1
ATOM 9335 O O . ALA B 1 186 ? 36.094 38.469 8.727 1 88.88 186 ALA B O 1
ATOM 9336 N N . ALA B 1 187 ? 36.875 38.969 6.699 1 88 187 ALA B N 1
ATOM 9337 C CA . ALA B 1 187 ? 37.938 39.844 7.238 1 88 187 ALA B CA 1
ATOM 9338 C C . ALA B 1 187 ? 37.312 41.031 7.941 1 88 187 ALA B C 1
ATOM 9340 O O . ALA B 1 187 ? 37.875 41.531 8.922 1 88 187 ALA B O 1
ATOM 9341 N N . ASP B 1 188 ? 36.156 41.5 7.496 1 90.94 188 ASP B N 1
ATOM 9342 C CA . ASP B 1 188 ? 35.5 42.656 8.062 1 90.94 188 ASP B CA 1
ATOM 9343 C C . ASP B 1 188 ? 34.688 42.312 9.297 1 90.94 188 ASP B C 1
ATOM 9345 O O . ASP B 1 188 ? 34.531 43.125 10.203 1 90.94 188 ASP B O 1
ATOM 9349 N N . LEU B 1 189 ? 34.219 41.156 9.359 1 91.5 189 LEU B N 1
ATOM 9350 C CA . LEU B 1 189 ? 33.375 40.75 10.469 1 91.5 189 LEU B CA 1
ATOM 9351 C C . LEU B 1 189 ? 34.219 40.406 11.688 1 91.5 189 LEU B C 1
ATOM 9353 O O . LEU B 1 189 ? 33.906 40.781 12.812 1 91.5 189 LEU B O 1
ATOM 9357 N N . VAL B 1 190 ? 35.281 39.656 11.43 1 90.62 190 VAL B N 1
ATOM 9358 C CA . VAL B 1 190 ? 36.156 39.25 12.531 1 90.62 190 VAL B CA 1
ATOM 9359 C C . VAL B 1 190 ? 37.25 40.281 12.742 1 90.62 190 VAL B C 1
ATOM 9361 O O . VAL B 1 190 ? 38.438 39.969 12.672 1 90.62 190 VAL B O 1
ATOM 9364 N N . ASP B 1 191 ? 36.781 41.531 12.906 1 90.44 191 ASP B N 1
ATOM 9365 C CA . ASP B 1 191 ? 37.656 42.688 13.188 1 90.44 191 ASP B CA 1
ATOM 9366 C C . ASP B 1 191 ? 37.719 42.969 14.688 1 90.44 191 ASP B C 1
ATOM 9368 O O . ASP B 1 191 ? 36.75 43.469 15.258 1 90.44 191 ASP B O 1
ATOM 9372 N N . GLN B 1 192 ? 38.844 42.719 15.352 1 89.56 192 GLN B N 1
ATOM 9373 C CA . GLN B 1 192 ? 39 42.906 16.781 1 89.56 192 GLN B CA 1
ATOM 9374 C C . GLN B 1 192 ? 38.781 44.375 17.188 1 89.56 192 GLN B C 1
ATOM 9376 O O . GLN B 1 192 ? 38.25 44.656 18.266 1 89.56 192 GLN B O 1
ATOM 9381 N N . GLY B 1 193 ? 39.219 45.156 16.281 1 90.69 193 GLY B N 1
ATOM 9382 C CA . GLY B 1 193 ? 39.031 46.562 16.562 1 90.69 193 GLY B CA 1
ATOM 9383 C C . GLY B 1 193 ? 37.594 46.969 16.703 1 90.69 193 GLY B C 1
ATOM 9384 O O . GLY B 1 193 ? 37.219 47.75 17.609 1 90.69 193 GLY B O 1
ATOM 9385 N N . LEU B 1 194 ? 36.812 46.469 15.883 1 93.06 194 LEU B N 1
ATOM 9386 C CA . LEU B 1 194 ? 35.375 46.781 15.93 1 93.06 194 LEU B CA 1
ATOM 9387 C C . LEU B 1 194 ? 34.719 46.219 17.188 1 93.06 194 LEU B C 1
ATOM 9389 O O . LEU B 1 194 ? 33.969 46.875 17.859 1 93.06 194 LEU B O 1
ATOM 9393 N N . LEU B 1 195 ? 35.031 45.031 17.547 1 93.75 195 LEU B N 1
ATOM 9394 C CA . LEU B 1 195 ? 34.438 44.344 18.703 1 93.75 195 LEU B CA 1
ATOM 9395 C C . LEU B 1 195 ? 34.812 45.094 19.984 1 93.75 195 LEU B C 1
ATOM 9397 O O . LEU B 1 195 ? 33.938 45.375 20.828 1 93.75 195 LEU B O 1
ATOM 9401 N N . VAL B 1 196 ? 36.031 45.469 20.047 1 92.81 196 VAL B N 1
ATOM 9402 C CA . VAL B 1 196 ? 36.5 46.156 21.25 1 92.81 196 VAL B CA 1
ATOM 9403 C C . VAL B 1 196 ? 35.844 47.531 21.359 1 92.81 196 VAL B C 1
ATOM 9405 O O . VAL B 1 196 ? 35.438 47.938 22.438 1 92.81 196 VAL B O 1
ATOM 9408 N N . LYS B 1 197 ? 35.719 48.125 20.234 1 92.62 197 LYS B N 1
ATOM 9409 C CA . LYS B 1 197 ? 35.094 49.438 20.234 1 92.62 197 LYS B CA 1
ATOM 9410 C C . LYS B 1 197 ? 33.656 49.344 20.703 1 92.62 197 LYS B C 1
ATOM 9412 O O . LYS B 1 197 ? 33.188 50.188 21.469 1 92.62 197 LYS B O 1
ATOM 9417 N N . LEU B 1 198 ? 33.031 48.406 20.281 1 94.25 198 LEU B N 1
ATOM 9418 C CA . LEU B 1 198 ? 31.625 48.219 20.672 1 94.25 198 LEU B CA 1
ATOM 9419 C C . LEU B 1 198 ? 31.5 47.938 22.156 1 94.25 198 LEU B C 1
ATOM 9421 O O . LEU B 1 198 ? 30.625 48.5 22.828 1 94.25 198 LEU B O 1
ATOM 9425 N N . PHE B 1 199 ? 32.312 47.156 22.766 1 93.44 199 PHE B N 1
ATOM 9426 C CA . PHE B 1 199 ? 32.281 46.875 24.188 1 93.44 199 PHE B CA 1
ATOM 9427 C C . PHE B 1 199 ? 32.688 48.094 25 1 93.44 199 PHE B C 1
ATOM 9429 O O . PHE B 1 199 ? 32.156 48.344 26.078 1 93.44 199 PHE B O 1
ATOM 9436 N N . ASP B 1 200 ? 33.562 48.906 24.375 1 90.56 200 ASP B N 1
ATOM 9437 C CA . ASP B 1 200 ? 33.938 50.125 25.031 1 90.56 200 ASP B CA 1
ATOM 9438 C C . ASP B 1 200 ? 32.781 51.125 25.078 1 90.56 200 ASP B C 1
ATOM 9440 O O . ASP B 1 200 ? 32.594 51.812 26.062 1 90.56 200 ASP B O 1
ATOM 9444 N N . LEU B 1 201 ? 32.125 51.125 24 1 90.94 201 LEU B N 1
ATOM 9445 C CA . LEU B 1 201 ? 30.969 52 23.953 1 90.94 201 LEU B CA 1
ATOM 9446 C C . LEU B 1 201 ? 29.922 51.594 24.984 1 90.94 201 LEU B C 1
ATOM 9448 O O . LEU B 1 201 ? 29.266 52.438 25.594 1 90.94 201 LEU B O 1
ATOM 9452 N N . TYR B 1 202 ? 29.797 50.312 25.219 1 92.88 202 TYR B N 1
ATOM 9453 C CA . TYR B 1 202 ? 28.859 49.812 26.234 1 92.88 202 TYR B CA 1
ATOM 9454 C C . TYR B 1 202 ? 29.328 50.219 27.641 1 92.88 202 TYR B C 1
ATOM 9456 O O . TYR B 1 202 ? 28.5 50.5 28.516 1 92.88 202 TYR B O 1
ATOM 9464 N N . ALA B 1 203 ? 30.609 50.281 27.828 1 88.06 203 ALA B N 1
ATOM 9465 C CA . ALA B 1 203 ? 31.172 50.531 29.141 1 88.06 203 ALA B CA 1
ATOM 9466 C C . ALA B 1 203 ? 31.078 52.031 29.484 1 88.06 203 ALA B C 1
ATOM 9468 O O . ALA B 1 203 ? 31.234 52.406 30.641 1 88.06 203 ALA B O 1
ATOM 9469 N N . THR B 1 204 ? 30.781 52.844 28.484 1 84.62 204 THR B N 1
ATOM 9470 C CA . THR B 1 204 ? 30.703 54.281 28.719 1 84.62 204 THR B CA 1
ATOM 9471 C C . THR B 1 204 ? 29.469 54.625 29.547 1 84.62 204 THR B C 1
ATOM 9473 O O . THR B 1 204 ? 28.422 53.969 29.406 1 84.62 204 THR B O 1
ATOM 9476 N N . PRO B 1 205 ? 29.656 55.438 30.547 1 78.44 205 PRO B N 1
ATOM 9477 C CA . PRO B 1 205 ? 28.562 55.781 31.453 1 78.44 205 PRO B CA 1
ATOM 9478 C C . PRO B 1 205 ? 27.438 56.562 30.766 1 78.44 205 PRO B C 1
ATOM 9480 O O . PRO B 1 205 ? 26.828 57.438 31.391 1 78.44 205 PRO B O 1
ATOM 9483 N N . VAL B 1 206 ? 27.016 56.219 29.734 1 71.06 206 VAL B N 1
ATOM 9484 C CA . VAL B 1 206 ? 25.938 56.906 29.031 1 71.06 206 VAL B CA 1
ATOM 9485 C C . VAL B 1 206 ? 24.594 56.406 29.547 1 71.06 206 VAL B C 1
ATOM 9487 O O . VAL B 1 206 ? 24.438 55.25 29.891 1 71.06 206 VAL B O 1
ATOM 9490 N N . THR B 1 207 ? 23.672 57.281 29.766 1 68.31 207 THR B N 1
ATOM 9491 C CA . THR B 1 207 ? 22.406 57.031 30.453 1 68.31 207 THR B CA 1
ATOM 9492 C C . THR B 1 207 ? 21.312 56.625 29.469 1 68.31 207 THR B C 1
ATOM 9494 O O . THR B 1 207 ? 20.188 56.312 29.875 1 68.31 207 THR B O 1
ATOM 9497 N N . ASN B 1 208 ? 21.547 56.406 28.125 1 84.25 208 ASN B N 1
ATOM 9498 C CA . ASN B 1 208 ? 20.406 56.125 27.266 1 84.25 208 ASN B CA 1
ATOM 9499 C C . ASN B 1 208 ? 20.25 54.625 27.031 1 84.25 208 ASN B C 1
ATOM 9501 O O . ASN B 1 208 ? 21.062 54 26.344 1 84.25 208 ASN B O 1
ATOM 9505 N N . PRO B 1 209 ? 19.281 53.938 27.516 1 89.5 209 PRO B N 1
ATOM 9506 C CA . PRO B 1 209 ? 19.078 52.5 27.406 1 89.5 209 PRO B CA 1
ATOM 9507 C C . PRO B 1 209 ? 18.906 52.031 25.969 1 89.5 209 PRO B C 1
ATOM 9509 O O . PRO B 1 209 ? 19.359 50.938 25.609 1 89.5 209 PRO B O 1
ATOM 9512 N N . SER B 1 210 ? 18.312 52.844 25.172 1 90 210 SER B N 1
ATOM 9513 C CA . SER B 1 210 ? 18.109 52.469 23.781 1 90 210 SER B CA 1
ATOM 9514 C C . SER B 1 210 ? 19.422 52.312 23.047 1 90 210 SER B C 1
ATOM 9516 O O . SER B 1 210 ? 19.594 51.406 22.219 1 90 210 SER B O 1
ATOM 9518 N N . PHE B 1 211 ? 20.297 53.25 23.328 1 91 211 PHE B N 1
ATOM 9519 C CA . PHE B 1 211 ? 21.625 53.188 22.719 1 91 211 PHE B CA 1
ATOM 9520 C C . PHE B 1 211 ? 22.375 51.938 23.172 1 91 211 PHE B C 1
ATOM 9522 O O . PHE B 1 211 ? 22.984 51.25 22.344 1 91 211 PHE B O 1
ATOM 9529 N N . LEU B 1 212 ? 22.266 51.625 24.375 1 92.56 212 LEU B N 1
ATOM 9530 C CA . LEU B 1 212 ? 22.938 50.438 24.922 1 92.56 212 LEU B CA 1
ATOM 9531 C C . LEU B 1 212 ? 22.375 49.188 24.297 1 92.56 212 LEU B C 1
ATOM 9533 O O . LEU B 1 212 ? 23.125 48.25 24 1 92.56 212 LEU B O 1
ATOM 9537 N N . CYS B 1 213 ? 21.109 49.156 24.141 1 93.62 213 CYS B N 1
ATOM 9538 C CA . CYS B 1 213 ? 20.484 48 23.484 1 93.62 213 CYS B CA 1
ATOM 9539 C C . CYS B 1 213 ? 20.984 47.844 22.047 1 93.62 213 CYS B C 1
ATOM 9541 O O . CYS B 1 213 ? 21.266 46.719 21.609 1 93.62 213 CYS B O 1
ATOM 9543 N N . ASP B 1 214 ? 21.094 48.938 21.359 1 93.19 214 ASP B N 1
ATOM 9544 C CA . ASP B 1 214 ? 21.578 48.906 19.984 1 93.19 214 ASP B CA 1
ATOM 9545 C C . ASP B 1 214 ? 23 48.344 19.938 1 93.19 214 ASP B C 1
ATOM 9547 O O . ASP B 1 214 ? 23.344 47.594 19.016 1 93.19 214 ASP B O 1
ATOM 9551 N N . VAL B 1 215 ? 23.781 48.75 20.891 1 93.62 215 VAL B N 1
ATOM 9552 C CA . VAL B 1 215 ? 25.156 48.281 20.938 1 93.62 215 VAL B CA 1
ATOM 9553 C C . VAL B 1 215 ? 25.188 46.75 21.125 1 93.62 215 VAL B C 1
ATOM 9555 O O . VAL B 1 215 ? 25.906 46.062 20.406 1 93.62 215 VAL B O 1
ATOM 9558 N N . LEU B 1 216 ? 24.422 46.312 22.047 1 94.12 216 LEU B N 1
ATOM 9559 C CA . LEU B 1 216 ? 24.391 44.875 22.328 1 94.12 216 LEU B CA 1
ATOM 9560 C C . LEU B 1 216 ? 23.859 44.094 21.125 1 94.12 216 LEU B C 1
ATOM 9562 O O . LEU B 1 216 ? 24.375 43.031 20.812 1 94.12 216 LEU B O 1
ATOM 9566 N N . GLU B 1 217 ? 22.922 44.656 20.5 1 93 217 GLU B N 1
ATOM 9567 C CA . GLU B 1 217 ? 22.328 44 19.328 1 93 217 GLU B CA 1
ATOM 9568 C C . GLU B 1 217 ? 23.328 43.969 18.172 1 93 217 GLU B C 1
ATOM 9570 O O . GLU B 1 217 ? 23.25 43.062 17.312 1 93 217 GLU B O 1
ATOM 9575 N N . ALA B 1 218 ? 24.141 44.875 18.094 1 93.88 218 ALA B N 1
ATOM 9576 C CA . ALA B 1 218 ? 25.172 44.875 17.062 1 93.88 218 ALA B CA 1
ATOM 9577 C C . ALA B 1 218 ? 26.25 43.844 17.375 1 93.88 218 ALA B C 1
ATOM 9579 O O . ALA B 1 218 ? 26.844 43.25 16.469 1 93.88 218 ALA B O 1
ATOM 9580 N N . ILE B 1 219 ? 26.453 43.625 18.656 1 93.75 219 ILE B N 1
ATOM 9581 C CA . ILE B 1 219 ? 27.484 42.688 19.094 1 93.75 219 ILE B CA 1
ATOM 9582 C C . ILE B 1 219 ? 27 41.25 18.891 1 93.75 219 ILE B C 1
ATOM 9584 O O . ILE B 1 219 ? 27.781 40.344 18.578 1 93.75 219 ILE B O 1
ATOM 9588 N N . THR B 1 220 ? 25.75 41 19.062 1 92.94 220 THR B N 1
ATOM 9589 C CA . THR B 1 220 ? 25.172 39.656 19.078 1 92.94 220 THR B CA 1
ATOM 9590 C C . THR B 1 220 ? 25.469 38.938 17.766 1 92.94 220 THR B C 1
ATOM 9592 O O . THR B 1 220 ? 25.938 37.781 17.781 1 92.94 220 THR B O 1
ATOM 9595 N N . PRO B 1 221 ? 25.234 39.562 16.594 1 90.75 221 PRO B N 1
ATOM 9596 C CA . PRO B 1 221 ? 25.578 38.875 15.359 1 90.75 221 PRO B CA 1
ATOM 9597 C C . PRO B 1 221 ? 27.078 38.625 15.203 1 90.75 221 PRO B C 1
ATOM 9599 O O . PRO B 1 221 ? 27.484 37.656 14.539 1 90.75 221 PRO B O 1
ATOM 9602 N N . LEU B 1 222 ? 27.891 39.438 15.742 1 91.31 222 LEU B N 1
ATOM 9603 C CA . LEU B 1 222 ? 29.328 39.281 15.672 1 91.31 222 LEU B CA 1
ATOM 9604 C C . LEU B 1 222 ? 29.797 38.094 16.5 1 91.31 222 LEU B C 1
ATOM 9606 O O . LEU B 1 222 ? 30.797 37.438 16.172 1 91.31 222 LEU B O 1
ATOM 9610 N N . VAL B 1 223 ? 29.078 37.875 17.547 1 90.5 223 VAL B N 1
ATOM 9611 C CA . VAL B 1 223 ? 29.391 36.75 18.391 1 90.5 223 VAL B CA 1
ATOM 9612 C C . VAL B 1 223 ? 28.906 35.438 17.734 1 90.5 223 VAL B C 1
ATOM 9614 O O . VAL B 1 223 ? 29.469 34.375 17.953 1 90.5 223 VAL B O 1
ATOM 9617 N N . SER B 1 224 ? 27.984 35.5 16.828 1 89.25 224 SER B N 1
ATOM 9618 C CA . SER B 1 224 ? 27.328 34.344 16.219 1 89.25 224 SER B CA 1
ATOM 9619 C C . SER B 1 224 ? 27.938 34.031 14.844 1 89.25 224 SER B C 1
ATOM 9621 O O . SER B 1 224 ? 27.25 33.531 13.961 1 89.25 224 SER B O 1
ATOM 9623 N N . VAL B 1 225 ? 29.141 34.375 14.688 1 88.19 225 VAL B N 1
ATOM 9624 C CA . VAL B 1 225 ? 29.812 34.125 13.414 1 88.19 225 VAL B CA 1
ATOM 9625 C C . VAL B 1 225 ? 30.203 32.656 13.305 1 88.19 225 VAL B C 1
ATOM 9627 O O . VAL B 1 225 ? 30.688 32.062 14.273 1 88.19 225 VAL B O 1
ATOM 9630 N N . ASN B 1 226 ? 30.109 32.094 12.117 1 83.88 226 ASN B N 1
ATOM 9631 C CA . ASN B 1 226 ? 30.375 30.688 11.883 1 83.88 226 ASN B CA 1
ATOM 9632 C C . ASN B 1 226 ? 31.875 30.391 11.828 1 83.88 226 ASN B C 1
ATOM 9634 O O . ASN B 1 226 ? 32.656 31.266 11.484 1 83.88 226 ASN B O 1
ATOM 9638 N N . ALA B 1 227 ? 32.188 29.203 12.109 1 80.94 227 ALA B N 1
ATOM 9639 C CA . ALA B 1 227 ? 33.562 28.766 12.289 1 80.94 227 ALA B CA 1
ATOM 9640 C C . ALA B 1 227 ? 34.375 28.953 11.008 1 80.94 227 ALA B C 1
ATOM 9642 O O . ALA B 1 227 ? 35.531 29.391 11.055 1 80.94 227 ALA B O 1
ATOM 9643 N N . PRO B 1 228 ? 33.75 28.734 9.867 1 79.06 228 PRO B N 1
ATOM 9644 C CA . PRO B 1 228 ? 34.562 28.828 8.648 1 79.06 228 PRO B CA 1
ATOM 9645 C C . PRO B 1 228 ? 35 30.266 8.344 1 79.06 228 PRO B C 1
ATOM 9647 O O . PRO B 1 228 ? 35.875 30.484 7.523 1 79.06 228 PRO B O 1
ATOM 9650 N N . LEU B 1 229 ? 34.438 31.172 8.977 1 86.94 229 LEU B N 1
ATOM 9651 C CA . LEU B 1 229 ? 34.75 32.562 8.68 1 86.94 229 LEU B CA 1
ATOM 9652 C C . LEU B 1 229 ? 36.031 33 9.391 1 86.94 229 LEU B C 1
ATOM 9654 O O . LEU B 1 229 ? 36.594 34.062 9.062 1 86.94 229 LEU B O 1
ATOM 9658 N N . TYR B 1 230 ? 36.531 32.219 10.328 1 88.19 230 TYR B N 1
ATOM 9659 C CA . TYR B 1 230 ? 37.781 32.531 10.992 1 88.19 230 TYR B CA 1
ATOM 9660 C C . TYR B 1 230 ? 38.969 32.125 10.133 1 88.19 230 TYR B C 1
ATOM 9662 O O . TYR B 1 230 ? 38.938 31.094 9.445 1 88.19 230 TYR B O 1
ATOM 9670 N N . SER B 1 231 ? 39.938 32.906 10.094 1 82.62 231 SER B N 1
ATOM 9671 C CA . SER B 1 231 ? 41.125 32.625 9.305 1 82.62 231 SER B CA 1
ATOM 9672 C C . SER B 1 231 ? 41.938 31.484 9.93 1 82.62 231 SER B C 1
ATOM 9674 O O . SER B 1 231 ? 42.594 30.719 9.227 1 82.62 231 SER B O 1
ATOM 9676 N N . SER B 1 232 ? 42 31.453 11.289 1 84.12 232 SER B N 1
ATOM 9677 C CA . SER B 1 232 ? 42.75 30.438 12.008 1 84.12 232 SER B CA 1
ATOM 9678 C C . SER B 1 232 ? 42.062 30.062 13.32 1 84.12 232 SER B C 1
ATOM 9680 O O . SER B 1 232 ? 41.188 30.797 13.805 1 84.12 232 SER B O 1
ATOM 9682 N N . ARG B 1 233 ? 42.531 28.891 13.898 1 83.81 233 ARG B N 1
ATOM 9683 C CA . ARG B 1 233 ? 42.031 28.438 15.195 1 83.81 233 ARG B CA 1
ATOM 9684 C C . ARG B 1 233 ? 42.469 29.375 16.312 1 83.81 233 ARG B C 1
ATOM 9686 O O . ARG B 1 233 ? 41.75 29.578 17.281 1 83.81 233 ARG B O 1
ATOM 9693 N N . GLN B 1 234 ? 43.531 29.922 16.047 1 86.94 234 GLN B N 1
ATOM 9694 C CA . GLN B 1 234 ? 44.062 30.859 17.031 1 86.94 234 GLN B CA 1
ATOM 9695 C C . GLN B 1 234 ? 43.219 32.156 17.047 1 86.94 234 GLN B C 1
ATOM 9697 O O . GLN B 1 234 ? 42.938 32.688 18.109 1 86.94 234 GLN B O 1
ATOM 9702 N N . GLN B 1 235 ? 42.844 32.562 15.945 1 90.25 235 GLN B N 1
ATOM 9703 C CA . GLN B 1 235 ? 42.031 33.75 15.867 1 90.25 235 GLN B CA 1
ATOM 9704 C C . GLN B 1 235 ? 40.656 33.531 16.547 1 90.25 235 GLN B C 1
ATOM 9706 O O . GLN B 1 235 ? 40.156 34.406 17.234 1 90.25 235 GLN B O 1
ATOM 9711 N N . GLN B 1 236 ? 40.281 32.375 16.344 1 91.31 236 GLN B N 1
ATOM 9712 C CA . GLN B 1 236 ? 39 32.031 16.969 1 91.31 236 GLN B CA 1
ATOM 9713 C C . GLN B 1 236 ? 39.125 32 18.484 1 91.31 236 GLN B C 1
ATOM 9715 O O . GLN B 1 236 ? 38.219 32.5 19.188 1 91.31 236 GLN B O 1
ATOM 9720 N N . ALA B 1 237 ? 40.156 31.547 18.969 1 91 237 ALA B N 1
ATOM 9721 C CA . ALA B 1 237 ? 40.375 31.484 20.406 1 91 237 ALA B CA 1
ATOM 9722 C C . ALA B 1 237 ? 40.5 32.875 21.016 1 91 237 ALA B C 1
ATOM 9724 O O . ALA B 1 237 ? 39.969 33.156 22.062 1 91 237 ALA B O 1
ATOM 9725 N N . GLU B 1 238 ? 41.188 33.688 20.297 1 91.62 238 GLU B N 1
ATOM 9726 C CA . GLU B 1 238 ? 41.344 35.062 20.766 1 91.62 238 GLU B CA 1
ATOM 9727 C C . GLU B 1 238 ? 40.031 35.812 20.75 1 91.62 238 GLU B C 1
ATOM 9729 O O . GLU B 1 238 ? 39.719 36.594 21.656 1 91.62 238 GLU B O 1
ATOM 9734 N N . TRP B 1 239 ? 39.344 35.531 19.719 1 92.81 239 TRP B N 1
ATOM 9735 C CA . TRP B 1 239 ? 38 36.125 19.578 1 92.81 239 TRP B CA 1
ATOM 9736 C C . TRP B 1 239 ? 37.125 35.719 20.734 1 92.81 239 TRP B C 1
ATOM 9738 O O . TRP B 1 239 ? 36.5 36.562 21.375 1 92.81 239 TRP B O 1
ATOM 9748 N N . MET B 1 240 ? 37.094 34.5 21.125 1 94.12 240 MET B N 1
ATOM 9749 C CA . MET B 1 240 ? 36.312 33.969 22.234 1 94.12 240 MET B CA 1
ATOM 9750 C C . MET B 1 240 ? 36.75 34.562 23.562 1 94.12 240 MET B C 1
ATOM 9752 O O . MET B 1 240 ? 35.906 34.938 24.375 1 94.12 240 MET B O 1
ATOM 9756 N N . ASN B 1 241 ? 38 34.688 23.703 1 93.56 241 ASN B N 1
ATOM 9757 C CA . ASN B 1 241 ? 38.531 35.188 24.953 1 93.56 241 ASN B CA 1
ATOM 9758 C C . ASN B 1 241 ? 38.094 36.656 25.203 1 93.56 241 ASN B C 1
ATOM 9760 O O . ASN B 1 241 ? 37.75 37 26.328 1 93.56 241 ASN B O 1
ATOM 9764 N N . LYS B 1 242 ? 38.094 37.344 24.156 1 93.62 242 LYS B N 1
ATOM 9765 C CA . LYS B 1 242 ? 37.656 38.75 24.281 1 93.62 242 LYS B CA 1
ATOM 9766 C C . LYS B 1 242 ? 36.156 38.812 24.656 1 93.62 242 LYS B C 1
ATOM 9768 O O . LYS B 1 242 ? 35.781 39.625 25.484 1 93.62 242 LYS B O 1
ATOM 9773 N N . ILE B 1 243 ? 35.406 38.031 24.094 1 95.12 243 ILE B N 1
ATOM 9774 C CA . ILE B 1 243 ? 33.969 38 24.359 1 95.12 243 ILE B CA 1
ATOM 9775 C C . ILE B 1 243 ? 33.719 37.562 25.797 1 95.12 243 ILE B C 1
ATOM 9777 O O . ILE B 1 243 ? 32.938 38.219 26.516 1 95.12 243 ILE B O 1
ATOM 9781 N N . LEU B 1 244 ? 34.406 36.531 26.297 1 95.94 244 LEU B N 1
ATOM 9782 C CA . LEU B 1 244 ? 34.219 36.031 27.656 1 95.94 244 LEU B CA 1
ATOM 9783 C C . LEU B 1 244 ? 34.656 37.062 28.688 1 95.94 244 LEU B C 1
ATOM 9785 O O . LEU B 1 244 ? 34 37.25 29.703 1 95.94 244 LEU B O 1
ATOM 9789 N N . SER B 1 245 ? 35.719 37.688 28.312 1 95.25 245 SER B N 1
ATOM 9790 C CA . SER B 1 245 ? 36.219 38.688 29.25 1 95.25 245 SER B CA 1
ATOM 9791 C C . SER B 1 245 ? 35.281 39.875 29.344 1 95.25 245 SER B C 1
ATOM 9793 O O . SER B 1 245 ? 35.031 40.375 30.438 1 95.25 245 SER B O 1
ATOM 9795 N N . ALA B 1 246 ? 34.844 40.344 28.234 1 94.5 246 ALA B N 1
ATOM 9796 C CA . ALA B 1 246 ? 33.969 41.5 28.219 1 94.5 246 ALA B CA 1
ATOM 9797 C C . ALA B 1 246 ? 32.656 41.188 28.922 1 94.5 246 ALA B C 1
ATOM 9799 O O . ALA B 1 246 ? 32.156 41.969 29.734 1 94.5 246 ALA B O 1
ATOM 9800 N N . THR B 1 247 ? 32.094 40.094 28.703 1 96.06 247 THR B N 1
ATOM 9801 C CA . THR B 1 247 ? 30.828 39.719 29.312 1 96.06 247 THR B CA 1
ATOM 9802 C C . THR B 1 247 ? 31.016 39.438 30.812 1 96.06 247 THR B C 1
ATOM 9804 O O . THR B 1 247 ? 30.125 39.719 31.609 1 96.06 247 THR B O 1
ATOM 9807 N N . LEU B 1 248 ? 32.156 38.875 31.156 1 95.75 248 LEU B N 1
ATOM 9808 C CA . LEU B 1 248 ? 32.469 38.688 32.562 1 95.75 248 LEU B CA 1
ATOM 9809 C C . LEU B 1 248 ? 32.5 40 33.312 1 95.75 248 LEU B C 1
ATOM 9811 O O . LEU B 1 248 ? 31.891 40.125 34.375 1 95.75 248 LEU B O 1
ATOM 9815 N N . SER B 1 249 ? 33.125 40.938 32.688 1 94.12 249 SER B N 1
ATOM 9816 C CA . SER B 1 249 ? 33.188 42.25 33.281 1 94.12 249 SER B CA 1
ATOM 9817 C C . SER B 1 249 ? 31.812 42.875 33.469 1 94.12 249 SER B C 1
ATOM 9819 O O . SER B 1 249 ? 31.531 43.469 34.5 1 94.12 249 SER B O 1
ATOM 9821 N N . ILE B 1 250 ? 30.984 42.688 32.562 1 94.38 250 ILE B N 1
ATOM 9822 C CA . ILE B 1 250 ? 29.641 43.25 32.594 1 94.38 250 ILE B CA 1
ATOM 9823 C C . ILE B 1 250 ? 28.828 42.562 33.688 1 94.38 250 ILE B C 1
ATOM 9825 O O . ILE B 1 250 ? 28.109 43.219 34.438 1 94.38 250 ILE B O 1
ATOM 9829 N N . MET B 1 251 ? 28.938 41.312 33.875 1 95.38 251 MET B N 1
ATOM 9830 C CA . MET B 1 251 ? 28.188 40.562 34.875 1 95.38 251 MET B CA 1
ATOM 9831 C C . MET B 1 251 ? 28.672 40.906 36.281 1 95.38 251 MET B C 1
ATOM 9833 O O . MET B 1 251 ? 27.859 41.031 37.219 1 95.38 251 MET B O 1
ATOM 9837 N N . GLU B 1 252 ? 29.922 41.156 36.406 1 93.06 252 GLU B N 1
ATOM 9838 C CA . GLU B 1 252 ? 30.469 41.469 37.719 1 93.06 252 GLU B CA 1
ATOM 9839 C C . GLU B 1 252 ? 30.156 42.906 38.125 1 93.06 252 GLU B C 1
ATOM 9841 O O . GLU B 1 252 ? 29.812 43.188 39.281 1 93.06 252 GLU B O 1
ATOM 9846 N N . SER B 1 253 ? 30.25 43.781 37.156 1 91.38 253 SER B N 1
ATOM 9847 C CA . SER B 1 253 ? 30 45.188 37.469 1 91.38 253 SER B CA 1
ATOM 9848 C C . SER B 1 253 ? 28.5 45.5 37.406 1 91.38 253 SER B C 1
ATOM 9850 O O . SER B 1 253 ? 28.062 46.5 37.969 1 91.38 253 SER B O 1
ATOM 9852 N N . ARG B 1 254 ? 27.781 44.719 36.812 1 91.38 254 ARG B N 1
ATOM 9853 C CA . ARG B 1 254 ? 26.359 44.906 36.594 1 91.38 254 ARG B CA 1
ATOM 9854 C C . ARG B 1 254 ? 26.078 46.281 35.969 1 91.38 254 ARG B C 1
ATOM 9856 O O . ARG B 1 254 ? 25.094 46.938 36.312 1 91.38 254 ARG B O 1
ATOM 9863 N N . SER B 1 255 ? 27 46.594 35.031 1 88.44 255 SER B N 1
ATOM 9864 C CA . SER B 1 255 ? 26.906 47.906 34.406 1 88.44 255 SER B CA 1
ATOM 9865 C C . SER B 1 255 ? 25.688 48 33.5 1 88.44 255 SER B C 1
ATOM 9867 O O . SER B 1 255 ? 25.516 47.188 32.594 1 88.44 255 SER B O 1
ATOM 9869 N N . HIS B 1 256 ? 24.797 48.938 33.75 1 88.94 256 HIS B N 1
ATOM 9870 C CA . HIS B 1 256 ? 23.656 49.312 32.938 1 88.94 256 HIS B CA 1
ATOM 9871 C C . HIS B 1 256 ? 22.578 48.25 32.938 1 88.94 256 HIS B C 1
ATOM 9873 O O . HIS B 1 256 ? 21.703 48.219 32.062 1 88.94 256 HIS B O 1
ATOM 9879 N N . LEU B 1 257 ? 22.656 47.281 33.781 1 91.12 257 LEU B N 1
ATOM 9880 C CA . LEU B 1 257 ? 21.719 46.156 33.75 1 91.12 257 LEU B CA 1
ATOM 9881 C C . LEU B 1 257 ? 20.516 46.406 34.625 1 91.12 257 LEU B C 1
ATOM 9883 O O . LEU B 1 257 ? 19.672 45.531 34.812 1 91.12 257 LEU B O 1
ATOM 9887 N N . GLU B 1 258 ? 20.422 47.656 35.031 1 88.06 258 GLU B N 1
ATOM 9888 C CA . GLU B 1 258 ? 19.281 48.062 35.875 1 88.06 258 GLU B CA 1
ATOM 9889 C C . GLU B 1 258 ? 18.031 48.219 35.031 1 88.06 258 GLU B C 1
ATOM 9891 O O . GLU B 1 258 ? 16.906 48.094 35.531 1 88.06 258 GLU B O 1
ATOM 9896 N N . GLU B 1 259 ? 18.234 48.531 33.781 1 88.5 259 GLU B N 1
ATOM 9897 C CA . GLU B 1 259 ? 17.109 48.656 32.844 1 88.5 259 GLU B CA 1
ATOM 9898 C C . GLU B 1 259 ? 16.719 47.281 32.281 1 88.5 259 GLU B C 1
ATOM 9900 O O . GLU B 1 259 ? 17.562 46.562 31.719 1 88.5 259 GLU B O 1
ATOM 9905 N N . ALA B 1 260 ? 15.5 46.969 32.438 1 88.88 260 ALA B N 1
ATOM 9906 C CA . ALA B 1 260 ? 14.992 45.625 32.062 1 88.88 260 ALA B CA 1
ATOM 9907 C C . ALA B 1 260 ? 15.25 45.344 30.578 1 88.88 260 ALA B C 1
ATOM 9909 O O . ALA B 1 260 ? 15.57 44.219 30.219 1 88.88 260 ALA B O 1
ATOM 9910 N N . THR B 1 261 ? 15.125 46.312 29.703 1 91.06 261 THR B N 1
ATOM 9911 C CA . THR B 1 261 ? 15.305 46.094 28.266 1 91.06 261 THR B CA 1
ATOM 9912 C C . THR B 1 261 ? 16.766 45.781 27.953 1 91.06 261 THR B C 1
ATOM 9914 O O . THR B 1 261 ? 17.062 44.938 27.109 1 91.06 261 THR B O 1
ATOM 9917 N N . VAL B 1 262 ? 17.641 46.5 28.625 1 92.81 262 VAL B N 1
ATOM 9918 C CA . VAL B 1 262 ? 19.062 46.281 28.406 1 92.81 262 VAL B CA 1
ATOM 9919 C C . VAL B 1 262 ? 19.453 44.906 28.953 1 92.81 262 VAL B C 1
ATOM 9921 O O . VAL B 1 262 ? 20.234 44.188 28.328 1 92.81 262 VAL B O 1
ATOM 9924 N N . LEU B 1 263 ? 18.828 44.625 30.047 1 93.88 263 LEU B N 1
ATOM 9925 C CA . LEU B 1 263 ? 19.078 43.312 30.641 1 93.88 263 LEU B CA 1
ATOM 9926 C C . LEU B 1 263 ? 18.672 42.219 29.688 1 93.88 263 LEU B C 1
ATOM 9928 O O . LEU B 1 263 ? 19.422 41.25 29.5 1 93.88 263 LEU B O 1
ATOM 9932 N N . ARG B 1 264 ? 17.609 42.344 29.125 1 92.5 264 ARG B N 1
ATOM 9933 C CA . ARG B 1 264 ? 17.094 41.344 28.203 1 92.5 264 ARG B CA 1
ATOM 9934 C C . ARG B 1 264 ? 18.062 41.156 27.016 1 92.5 264 ARG B C 1
ATOM 9936 O O . ARG B 1 264 ? 18.375 40.031 26.656 1 92.5 264 ARG B O 1
ATOM 9943 N N . GLU B 1 265 ? 18.5 42.219 26.438 1 93.81 265 GLU B N 1
ATOM 9944 C CA . GLU B 1 265 ? 19.391 42.125 25.281 1 93.81 265 GLU B CA 1
ATOM 9945 C C . GLU B 1 265 ? 20.734 41.531 25.672 1 93.81 265 GLU B C 1
ATOM 9947 O O . GLU B 1 265 ? 21.359 40.812 24.906 1 93.81 265 GLU B O 1
ATOM 9952 N N . PHE B 1 266 ? 21.156 41.906 26.859 1 94.75 266 PHE B N 1
ATOM 9953 C CA . PHE B 1 266 ? 22.406 41.344 27.344 1 94.75 266 PHE B CA 1
ATOM 9954 C C . PHE B 1 266 ? 22.297 39.844 27.5 1 94.75 266 PHE B C 1
ATOM 9956 O O . PHE B 1 266 ? 23.203 39.094 27.125 1 94.75 266 PHE B O 1
ATOM 9963 N N . CYS B 1 267 ? 21.219 39.375 28.047 1 94.31 267 CYS B N 1
ATOM 9964 C CA . CYS B 1 267 ? 21.016 37.938 28.219 1 94.31 267 CYS B CA 1
ATOM 9965 C C . CYS B 1 267 ? 20.906 37.25 26.859 1 94.31 267 CYS B C 1
ATOM 9967 O O . CYS B 1 267 ? 21.375 36.094 26.719 1 94.31 267 CYS B O 1
ATOM 9969 N N . ARG B 1 268 ? 20.297 37.875 25.922 1 92.56 268 ARG B N 1
ATOM 9970 C CA . ARG B 1 268 ? 20.234 37.344 24.578 1 92.56 268 ARG B CA 1
ATOM 9971 C C . ARG B 1 268 ? 21.641 37.156 24 1 92.56 268 ARG B C 1
ATOM 9973 O O . ARG B 1 268 ? 21.938 36.156 23.344 1 92.56 268 ARG B O 1
ATOM 9980 N N . LEU B 1 269 ? 22.469 38.125 24.266 1 93.94 269 LEU B N 1
ATOM 9981 C CA . LEU B 1 269 ? 23.859 38.031 23.844 1 93.94 269 LEU B CA 1
ATOM 9982 C C . LEU B 1 269 ? 24.578 36.875 24.5 1 93.94 269 LEU B C 1
ATOM 9984 O O . LEU B 1 269 ? 25.266 36.094 23.828 1 93.94 269 LEU B O 1
ATOM 9988 N N . LEU B 1 270 ? 24.344 36.781 25.766 1 93.88 270 LEU B N 1
ATOM 9989 C CA . LEU B 1 270 ? 24.969 35.688 26.516 1 93.88 270 LEU B CA 1
ATOM 9990 C C . LEU B 1 270 ? 24.547 34.344 25.953 1 93.88 270 LEU B C 1
ATOM 9992 O O . LEU B 1 270 ? 25.359 33.406 25.891 1 93.88 270 LEU B O 1
ATOM 9996 N N . ASN B 1 271 ? 23.359 34.25 25.578 1 92.81 271 ASN B N 1
ATOM 9997 C CA . ASN B 1 271 ? 22.781 33 25.078 1 92.81 271 ASN B CA 1
ATOM 9998 C C . ASN B 1 271 ? 23.406 32.594 23.75 1 92.81 271 ASN B C 1
ATOM 10000 O O . ASN B 1 271 ? 23.312 31.422 23.359 1 92.81 271 ASN B O 1
ATOM 10004 N N . ARG B 1 272 ? 24.047 33.438 23.109 1 92.19 272 ARG B N 1
ATOM 10005 C CA . ARG B 1 272 ? 24.609 33.156 21.797 1 92.19 272 ARG B CA 1
ATOM 10006 C C . ARG B 1 272 ? 26.047 32.625 21.906 1 92.19 272 ARG B C 1
ATOM 10008 O O . ARG B 1 272 ? 26.609 32.125 20.938 1 92.19 272 ARG B O 1
ATOM 10015 N N . ILE B 1 273 ? 26.594 32.625 23.016 1 92 273 ILE B N 1
ATOM 10016 C CA . ILE B 1 273 ? 28.016 32.344 23.188 1 92 273 ILE B CA 1
ATOM 10017 C C . ILE B 1 273 ? 28.25 30.828 23.094 1 92 273 ILE B C 1
ATOM 10019 O O . ILE B 1 273 ? 29.031 30.359 22.25 1 92 273 ILE B O 1
ATOM 10023 N N . LYS B 1 274 ? 27.578 30.109 23.859 1 90.69 274 LYS B N 1
ATOM 10024 C CA . LYS B 1 274 ? 27.828 28.672 23.969 1 90.69 274 LYS B CA 1
ATOM 10025 C C . LYS B 1 274 ? 27.609 27.969 22.625 1 90.69 274 LYS B C 1
ATOM 10027 O O . LYS B 1 274 ? 28.391 27.094 22.234 1 90.69 274 LYS B O 1
ATOM 10032 N N . PRO B 1 275 ? 26.609 28.297 21.906 1 87.25 275 PRO B N 1
ATOM 10033 C CA . PRO B 1 275 ? 26.359 27.594 20.641 1 87.25 275 PRO B CA 1
ATOM 10034 C C . PRO B 1 275 ? 27.469 27.812 19.625 1 87.25 275 PRO B C 1
ATOM 10036 O O . PRO B 1 275 ? 27.656 26.984 18.719 1 87.25 275 PRO B O 1
ATOM 10039 N N . ASN B 1 276 ? 28.109 28.812 19.734 1 88.88 276 ASN B N 1
ATOM 10040 C CA . ASN B 1 276 ? 29.094 29.141 18.719 1 88.88 276 ASN B CA 1
ATOM 10041 C C . ASN B 1 276 ? 30.5 28.703 19.125 1 88.88 276 ASN B C 1
ATOM 10043 O O . ASN B 1 276 ? 31.438 28.75 18.328 1 88.88 276 ASN B O 1
ATOM 10047 N N . PHE B 1 277 ? 30.672 28.266 20.422 1 90.44 277 PHE B N 1
ATOM 10048 C CA . PHE B 1 277 ? 31.953 27.766 20.906 1 90.44 277 PHE B CA 1
ATOM 10049 C C . PHE B 1 277 ? 31.766 26.453 21.656 1 90.44 277 PHE B C 1
ATOM 10051 O O . PHE B 1 277 ? 30.844 26.312 22.469 1 90.44 277 PHE B O 1
ATOM 10058 N N . THR B 1 278 ? 32.688 25.469 21.406 1 88.56 278 THR B N 1
ATOM 10059 C CA . THR B 1 278 ? 32.594 24.203 22.109 1 88.56 278 THR B CA 1
ATOM 10060 C C . THR B 1 278 ? 33.062 24.344 23.547 1 88.56 278 THR B C 1
ATOM 10062 O O . THR B 1 278 ? 33.812 25.266 23.875 1 88.56 278 THR B O 1
ATOM 10065 N N . ILE B 1 279 ? 32.562 23.516 24.406 1 90.25 279 ILE B N 1
ATOM 10066 C CA . ILE B 1 279 ? 32.875 23.562 25.828 1 90.25 279 ILE B CA 1
ATOM 10067 C C . ILE B 1 279 ? 34.375 23.359 26.016 1 90.25 279 ILE B C 1
ATOM 10069 O O . ILE B 1 279 ? 35 23.953 26.906 1 90.25 279 ILE B O 1
ATOM 10073 N N . ASP B 1 280 ? 34.969 22.578 25.125 1 87.38 280 ASP B N 1
ATOM 10074 C CA . ASP B 1 280 ? 36.406 22.344 25.219 1 87.38 280 ASP B CA 1
ATOM 10075 C C . ASP B 1 280 ? 37.188 23.609 24.891 1 87.38 280 ASP B C 1
ATOM 10077 O O . ASP B 1 280 ? 38.188 23.906 25.562 1 87.38 280 ASP B O 1
ATOM 10081 N N . GLU B 1 281 ? 36.719 24.312 23.969 1 89 281 GLU B N 1
ATOM 10082 C CA . GLU B 1 281 ? 37.375 25.578 23.625 1 89 281 GLU B CA 1
ATOM 10083 C C . GLU B 1 281 ? 37.188 26.609 24.75 1 89 281 GLU B C 1
ATOM 10085 O O . GLU B 1 281 ? 38.125 27.312 25.094 1 89 281 GLU B O 1
ATOM 10090 N N . MET B 1 282 ? 36.062 26.625 25.312 1 91.56 282 MET B N 1
ATOM 10091 C CA . MET B 1 282 ? 35.75 27.594 26.375 1 91.56 282 MET B CA 1
ATOM 10092 C C . MET B 1 282 ? 36.594 27.297 27.625 1 91.56 282 MET B C 1
ATOM 10094 O O . MET B 1 282 ? 37.062 28.219 28.266 1 91.56 282 MET B O 1
ATOM 10098 N N . ARG B 1 283 ? 36.75 26.062 27.906 1 90.44 283 ARG B N 1
ATOM 10099 C CA . ARG B 1 283 ? 37.5 25.672 29.109 1 90.44 283 ARG B CA 1
ATOM 10100 C C . ARG B 1 283 ? 38.969 26.078 29 1 90.44 283 ARG B C 1
ATOM 10102 O O . ARG B 1 283 ? 39.625 26.297 30.016 1 90.44 283 ARG B O 1
ATOM 10109 N N . LYS B 1 284 ? 39.375 26.094 27.797 1 87.62 284 LYS B N 1
ATOM 10110 C CA . LYS B 1 284 ? 40.781 26.438 27.562 1 87.62 284 LYS B CA 1
ATOM 10111 C C . LYS B 1 284 ? 41.031 27.922 27.797 1 87.62 284 LYS B C 1
ATOM 10113 O O . LYS B 1 284 ? 42.156 28.359 27.938 1 87.62 284 LYS B O 1
ATOM 10118 N N . ALA B 1 285 ? 39.938 28.672 27.844 1 91.56 285 ALA B N 1
ATOM 10119 C CA . ALA B 1 285 ? 40.062 30.094 28.109 1 91.56 285 ALA B CA 1
ATOM 10120 C C . ALA B 1 285 ? 40.438 30.359 29.562 1 91.56 285 ALA B C 1
ATOM 10122 O O . ALA B 1 285 ? 39.906 29.719 30.469 1 91.56 285 ALA B O 1
ATOM 10123 N N . PRO B 1 286 ? 41.312 31.25 29.828 1 90.06 286 PRO B N 1
ATOM 10124 C CA . PRO B 1 286 ? 41.812 31.484 31.203 1 90.06 286 PRO B CA 1
ATOM 10125 C C . PRO B 1 286 ? 40.688 31.969 32.125 1 90.06 286 PRO B C 1
ATOM 10127 O O . PRO B 1 286 ? 40.719 31.688 33.344 1 90.06 286 PRO B O 1
ATOM 10130 N N . CYS B 1 287 ? 39.75 32.625 31.656 1 92.25 287 CYS B N 1
ATOM 10131 C CA . CYS B 1 287 ? 38.75 33.188 32.531 1 92.25 287 CYS B CA 1
ATOM 10132 C C . CYS B 1 287 ? 37.5 32.312 32.594 1 92.25 287 CYS B C 1
ATOM 10134 O O . CYS B 1 287 ? 36.438 32.75 33.062 1 92.25 287 CYS B O 1
ATOM 10136 N N . TYR B 1 288 ? 37.625 31.125 32.25 1 93.19 288 TYR B N 1
ATOM 10137 C CA . TYR B 1 288 ? 36.438 30.281 32.125 1 93.19 288 TYR B CA 1
ATOM 10138 C C . TYR B 1 288 ? 35.812 30.031 33.469 1 93.19 288 TYR B C 1
ATOM 10140 O O . TYR B 1 288 ? 34.594 30.203 33.656 1 93.19 288 TYR B O 1
ATOM 10148 N N . GLN B 1 289 ? 36.531 29.656 34.469 1 91.81 289 GLN B N 1
ATOM 10149 C CA . GLN B 1 289 ? 36 29.312 35.781 1 91.81 289 GLN B CA 1
ATOM 10150 C C . GLN B 1 289 ? 35.312 30.516 36.406 1 91.81 289 GLN B C 1
ATOM 10152 O O . GLN B 1 289 ? 34.219 30.391 36.969 1 91.81 289 GLN B O 1
ATOM 10157 N N . ARG B 1 290 ? 35.969 31.625 36.219 1 93.88 290 ARG B N 1
ATOM 10158 C CA . ARG B 1 290 ? 35.375 32.844 36.719 1 93.88 290 ARG B CA 1
ATOM 10159 C C . ARG B 1 290 ? 34.094 33.219 35.969 1 93.88 290 ARG B C 1
ATOM 10161 O O . ARG B 1 290 ? 33.125 33.656 36.562 1 93.88 290 ARG B O 1
ATOM 10168 N N . TRP B 1 291 ? 34.188 32.969 34.75 1 95.62 291 TRP B N 1
ATOM 10169 C CA . TRP B 1 291 ? 33.062 33.312 33.906 1 95.62 291 TRP B CA 1
ATOM 10170 C C . TRP B 1 291 ? 31.828 32.438 34.219 1 95.62 291 TRP B C 1
ATOM 10172 O O . TRP B 1 291 ? 30.734 32.969 34.406 1 95.62 291 TRP B O 1
ATOM 10182 N N . VAL B 1 292 ? 31.969 31.172 34.438 1 95.06 292 VAL B N 1
ATOM 10183 C CA . VAL B 1 292 ? 30.844 30.266 34.688 1 95.06 292 VAL B CA 1
ATOM 10184 C C . VAL B 1 292 ? 30.266 30.578 36.062 1 95.06 292 VAL B C 1
ATOM 10186 O O . VAL B 1 292 ? 29.047 30.531 36.25 1 95.06 292 VAL B O 1
ATOM 10189 N N . ARG B 1 293 ? 31.047 30.922 36.969 1 94.94 293 ARG B N 1
ATOM 10190 C CA . ARG B 1 293 ? 30.578 31.297 38.281 1 94.94 293 ARG B CA 1
ATOM 10191 C C . ARG B 1 293 ? 29.797 32.625 38.25 1 94.94 293 ARG B C 1
ATOM 10193 O O . ARG B 1 293 ? 28.781 32.75 38.938 1 94.94 293 ARG B O 1
ATOM 10200 N N . ALA B 1 294 ? 30.359 33.5 37.438 1 95.81 294 ALA B N 1
ATOM 10201 C CA . ALA B 1 294 ? 29.672 34.781 37.312 1 95.81 294 ALA B CA 1
ATOM 10202 C C . ALA B 1 294 ? 28.297 34.594 36.656 1 95.81 294 ALA B C 1
ATOM 10204 O O . ALA B 1 294 ? 27.328 35.25 37.031 1 95.81 294 ALA B O 1
ATOM 10205 N N . VAL B 1 295 ? 28.281 33.75 35.75 1 96.12 295 VAL B N 1
ATOM 10206 C CA . VAL B 1 295 ? 27.016 33.469 35.062 1 96.12 295 VAL B CA 1
ATOM 10207 C C . VAL B 1 295 ? 26.016 32.875 36.062 1 96.12 295 VAL B C 1
ATOM 10209 O O . VAL B 1 295 ? 24.844 33.25 36.062 1 96.12 295 VAL B O 1
ATOM 10212 N N . ALA B 1 296 ? 26.406 31.984 36.906 1 96.38 296 ALA B N 1
ATOM 10213 C CA . ALA B 1 296 ? 25.531 31.391 37.906 1 96.38 296 ALA B CA 1
ATOM 10214 C C . ALA B 1 296 ? 25 32.438 38.875 1 96.38 296 ALA B C 1
ATOM 10216 O O . ALA B 1 296 ? 23.797 32.5 39.156 1 96.38 296 ALA B O 1
ATOM 10217 N N . GLU B 1 297 ? 25.906 33.219 39.312 1 95.69 297 GLU B N 1
ATOM 10218 C CA . GLU B 1 297 ? 25.516 34.25 40.25 1 95.69 297 GLU B CA 1
ATOM 10219 C C . GLU B 1 297 ? 24.594 35.281 39.594 1 95.69 297 GLU B C 1
ATOM 10221 O O . GLU B 1 297 ? 23.609 35.719 40.219 1 95.69 297 GLU B O 1
ATOM 10226 N N . PHE B 1 298 ? 24.969 35.625 38.438 1 95.75 298 PHE B N 1
ATOM 10227 C CA . PHE B 1 298 ? 24.156 36.562 37.688 1 95.75 298 PHE B CA 1
ATOM 10228 C C . PHE B 1 298 ? 22.75 36 37.469 1 95.75 298 PHE B C 1
ATOM 10230 O O . PHE B 1 298 ? 21.766 36.688 37.625 1 95.75 298 PHE B O 1
ATOM 10237 N N . THR B 1 299 ? 22.656 34.781 37.094 1 96.56 299 THR B N 1
ATOM 10238 C CA . THR B 1 299 ? 21.375 34.125 36.844 1 96.56 299 THR B CA 1
ATOM 10239 C C . THR B 1 299 ? 20.531 34.062 38.125 1 96.56 299 THR B C 1
ATOM 10241 O O . THR B 1 299 ? 19.344 34.375 38.094 1 96.56 299 THR B O 1
ATOM 10244 N N . LYS B 1 300 ? 21.125 33.719 39.25 1 95.38 300 LYS B N 1
ATOM 10245 C CA . LYS B 1 300 ? 20.422 33.656 40.531 1 95.38 300 LYS B CA 1
ATOM 10246 C C . LYS B 1 300 ? 19.875 35.031 40.906 1 95.38 300 LYS B C 1
ATOM 10248 O O . LYS B 1 300 ? 18.75 35.156 41.375 1 95.38 300 LYS B O 1
ATOM 10253 N N . LEU B 1 301 ? 20.688 36 40.656 1 94.38 301 LEU B N 1
ATOM 10254 C CA . LEU B 1 301 ? 20.266 37.344 40.969 1 94.38 301 LEU B CA 1
ATOM 10255 C C . LEU B 1 301 ? 19.062 37.75 40.125 1 94.38 301 LEU B C 1
ATOM 10257 O O . LEU B 1 301 ? 18.141 38.406 40.625 1 94.38 301 LEU B O 1
ATOM 10261 N N . CYS B 1 302 ? 19.141 37.438 38.938 1 94.12 302 CYS B N 1
ATOM 10262 C CA . CYS B 1 302 ? 18.016 37.75 38.062 1 94.12 302 CYS B CA 1
ATOM 10263 C C . CYS B 1 302 ? 16.75 37.031 38.5 1 94.12 302 CYS B C 1
ATOM 10265 O O . CYS B 1 302 ? 15.664 37.594 38.5 1 94.12 302 CYS B O 1
ATOM 10267 N N . PHE B 1 303 ? 16.859 35.781 38.969 1 94.75 303 PHE B N 1
ATOM 10268 C CA . PHE B 1 303 ? 15.703 35.031 39.438 1 94.75 303 PHE B CA 1
ATOM 10269 C C . PHE B 1 303 ? 15.133 35.656 40.719 1 94.75 303 PHE B C 1
ATOM 10271 O O . PHE B 1 303 ? 13.914 35.719 40.906 1 94.75 303 PHE B O 1
ATOM 10278 N N . GLN B 1 304 ? 15.977 36.188 41.469 1 92.31 304 GLN B N 1
ATOM 10279 C CA . GLN B 1 304 ? 15.531 36.781 42.719 1 92.31 304 GLN B CA 1
ATOM 10280 C C . GLN B 1 304 ? 14.805 38.094 42.469 1 92.31 304 GLN B C 1
ATOM 10282 O O . GLN B 1 304 ? 13.836 38.438 43.156 1 92.31 304 GLN B O 1
ATOM 10287 N N . ASN B 1 305 ? 15.305 38.75 41.438 1 91.5 305 ASN B N 1
ATOM 10288 C CA . ASN B 1 305 ? 14.672 40 41.062 1 91.5 305 ASN B CA 1
ATOM 10289 C C . ASN B 1 305 ? 13.789 39.844 39.812 1 91.5 305 ASN B C 1
ATOM 10291 O O . ASN B 1 305 ? 13.914 40.594 38.844 1 91.5 305 ASN B O 1
ATOM 10295 N N . TRP B 1 306 ? 12.875 38.938 40 1 88.88 306 TRP B N 1
ATOM 10296 C CA . TRP B 1 306 ? 12.07 38.531 38.844 1 88.88 306 TRP B CA 1
ATOM 10297 C C . TRP B 1 306 ? 11.172 39.688 38.375 1 88.88 306 TRP B C 1
ATOM 10299 O O . TRP B 1 306 ? 10.812 39.75 37.188 1 88.88 306 TRP B O 1
ATOM 10309 N N . HIS B 1 307 ? 10.852 40.688 39.188 1 84.62 307 HIS B N 1
ATOM 10310 C CA . HIS B 1 307 ? 9.984 41.812 38.812 1 84.62 307 HIS B CA 1
ATOM 10311 C C . HIS B 1 307 ? 10.562 42.594 37.656 1 84.62 307 HIS B C 1
ATOM 10313 O O . HIS B 1 307 ? 9.82 43.094 36.812 1 84.62 307 HIS B O 1
ATOM 10319 N N . HIS B 1 308 ? 11.859 42.5 37.688 1 86.81 308 HIS B N 1
ATOM 10320 C CA . HIS B 1 308 ? 12.562 43.25 36.656 1 86.81 308 HIS B CA 1
ATOM 10321 C C . HIS B 1 308 ? 13.094 42.375 35.562 1 86.81 308 HIS B C 1
ATOM 10323 O O . HIS B 1 308 ? 13.266 42.812 34.406 1 86.81 308 HIS B O 1
ATOM 10329 N N . ALA B 1 309 ? 13.25 41.156 35.875 1 90.25 309 ALA B N 1
ATOM 10330 C CA . ALA B 1 309 ? 14.039 40.312 34.969 1 90.25 309 ALA B CA 1
ATOM 10331 C C . ALA B 1 309 ? 13.172 39.219 34.344 1 90.25 309 ALA B C 1
ATOM 10333 O O . ALA B 1 309 ? 13.672 38.344 33.656 1 90.25 309 ALA B O 1
ATOM 10334 N N . ARG B 1 310 ? 11.977 39.219 34.438 1 88.12 310 ARG B N 1
ATOM 10335 C CA . ARG B 1 310 ? 11.125 38.125 34.031 1 88.12 310 ARG B CA 1
ATOM 10336 C C . ARG B 1 310 ? 11.266 37.844 32.531 1 88.12 310 ARG B C 1
ATOM 10338 O O . ARG B 1 310 ? 11.305 36.688 32.094 1 88.12 310 ARG B O 1
ATOM 10345 N N . GLN B 1 311 ? 11.445 38.812 31.719 1 86.5 311 GLN B N 1
ATOM 10346 C CA . GLN B 1 311 ? 11.531 38.656 30.281 1 86.5 311 GLN B CA 1
ATOM 10347 C C . GLN B 1 311 ? 12.82 37.969 29.859 1 86.5 311 GLN B C 1
ATOM 10349 O O . GLN B 1 311 ? 12.93 37.469 28.734 1 86.5 311 GLN B O 1
ATOM 10354 N N . SER B 1 312 ? 13.734 37.906 30.766 1 91.56 312 SER B N 1
ATOM 10355 C CA . SER B 1 312 ? 15.039 37.344 30.438 1 91.56 312 SER B CA 1
ATOM 10356 C C . SER B 1 312 ? 15.141 35.875 30.891 1 91.56 312 SER B C 1
ATOM 10358 O O . SER B 1 312 ? 16.156 35.219 30.641 1 91.56 312 SER B O 1
ATOM 10360 N N . PHE B 1 313 ? 14.133 35.375 31.5 1 92.81 313 PHE B N 1
ATOM 10361 C CA . PHE B 1 313 ? 14.188 34.031 32.062 1 92.81 313 PHE B CA 1
ATOM 10362 C C . PHE B 1 313 ? 14.391 33 30.969 1 92.81 313 PHE B C 1
ATOM 10364 O O . PHE B 1 313 ? 15.148 32.031 31.141 1 92.81 313 PHE B O 1
ATOM 10371 N N . LEU B 1 314 ? 13.727 33.219 29.859 1 91.25 314 LEU B N 1
ATOM 10372 C CA . LEU B 1 314 ? 13.844 32.281 28.75 1 91.25 314 LEU B CA 1
ATOM 10373 C C . LEU B 1 314 ? 15.289 32.156 28.281 1 91.25 314 LEU B C 1
ATOM 10375 O O . LEU B 1 314 ? 15.805 31.062 28.109 1 91.25 314 LEU B O 1
ATOM 10379 N N . SER B 1 315 ? 15.914 33.312 28.094 1 92.69 315 SER B N 1
ATOM 10380 C CA . SER B 1 315 ? 17.297 33.312 27.641 1 92.69 315 SER B CA 1
ATOM 10381 C C . SER B 1 315 ? 18.219 32.719 28.703 1 92.69 315 SER B C 1
ATOM 10383 O O . SER B 1 315 ? 19.141 31.969 28.375 1 92.69 315 SER B O 1
ATOM 10385 N N . LEU B 1 316 ? 17.969 33.062 29.938 1 94.94 316 LEU B N 1
ATOM 10386 C CA . LEU B 1 316 ? 18.828 32.594 31.031 1 94.94 316 LEU B CA 1
ATOM 10387 C C . LEU B 1 316 ? 18.734 31.078 31.156 1 94.94 316 LEU B C 1
ATOM 10389 O O . LEU B 1 316 ? 19.75 30.406 31.328 1 94.94 316 LEU B O 1
ATOM 10393 N N . THR B 1 317 ? 17.531 30.562 31.109 1 94.44 317 THR B N 1
ATOM 10394 C CA . THR B 1 317 ? 17.375 29.109 31.203 1 94.44 317 THR B CA 1
ATOM 10395 C C . THR B 1 317 ? 17.953 28.422 29.969 1 94.44 317 THR B C 1
ATOM 10397 O O . THR B 1 317 ? 18.531 27.344 30.078 1 94.44 317 THR B O 1
ATOM 10400 N N . SER B 1 318 ? 17.859 29.031 28.859 1 93.69 318 SER B N 1
ATOM 10401 C CA . SER B 1 318 ? 18.438 28.484 27.625 1 93.69 318 SER B CA 1
ATOM 10402 C C . SER B 1 318 ? 19.953 28.391 27.719 1 93.69 318 SER B C 1
ATOM 10404 O O . SER 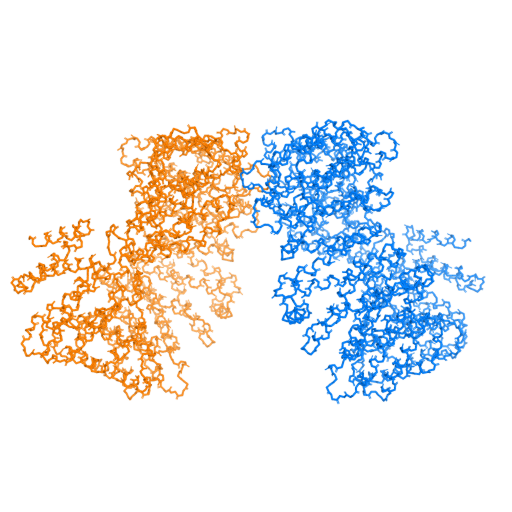B 1 318 ? 20.547 27.406 27.297 1 93.69 318 SER B O 1
ATOM 10406 N N . ILE B 1 319 ? 20.578 29.359 28.297 1 94.75 319 ILE B N 1
ATOM 10407 C CA . ILE B 1 319 ? 22.031 29.391 28.484 1 94.75 319 ILE B CA 1
ATOM 10408 C C . ILE B 1 319 ? 22.469 28.172 29.312 1 94.75 319 ILE B C 1
ATOM 10410 O O . ILE B 1 319 ? 23.359 27.438 28.906 1 94.75 319 ILE B O 1
ATOM 10414 N N . TRP B 1 320 ? 21.797 28.016 30.312 1 94.44 320 TRP B N 1
ATOM 10415 C CA . TRP B 1 320 ? 22.188 26.953 31.234 1 94.44 320 TRP B CA 1
ATOM 10416 C C . TRP B 1 320 ? 21.875 25.578 30.641 1 94.44 320 TRP B C 1
ATOM 10418 O O . TRP B 1 320 ? 22.641 24.625 30.844 1 94.44 320 TRP B O 1
ATOM 10428 N N . ALA B 1 321 ? 20.828 25.453 29.984 1 92.5 321 ALA B N 1
ATOM 10429 C CA . ALA B 1 321 ? 20.5 24.188 29.328 1 92.5 321 ALA B CA 1
ATOM 10430 C C . ALA B 1 321 ? 21.578 23.797 28.312 1 92.5 321 ALA B C 1
ATOM 10432 O O . ALA B 1 321 ? 21.984 22.641 28.234 1 92.5 321 ALA B O 1
ATOM 10433 N N . LYS B 1 322 ? 22.047 24.719 27.578 1 92.06 322 LYS B N 1
ATOM 10434 C CA . LYS B 1 322 ? 23.094 24.469 26.578 1 92.06 322 LYS B CA 1
ATOM 10435 C C . LYS B 1 322 ? 24.422 24.172 27.234 1 92.06 322 LYS B C 1
ATOM 10437 O O . LYS B 1 322 ? 25.188 23.328 26.75 1 92.06 322 LYS B O 1
ATOM 10442 N N . LEU B 1 323 ? 24.703 24.812 28.266 1 92.19 323 LEU B N 1
ATOM 10443 C CA . LEU B 1 323 ? 25.938 24.578 29 1 92.19 323 LEU B CA 1
ATOM 10444 C C . LEU B 1 323 ? 25.969 23.172 29.578 1 92.19 323 LEU B C 1
ATOM 10446 O O . LEU B 1 323 ? 26.891 22.406 29.328 1 92.19 323 LEU B O 1
ATOM 10450 N N . VAL B 1 324 ? 24.938 22.828 30.25 1 90.75 324 VAL B N 1
ATOM 10451 C CA . VAL B 1 324 ? 24.906 21.531 30.891 1 90.75 324 VAL B CA 1
ATOM 10452 C C . VAL B 1 324 ? 24.812 20.422 29.844 1 90.75 324 VAL B C 1
ATOM 10454 O O . VAL B 1 324 ? 25.375 19.344 30.016 1 90.75 324 VAL B O 1
ATOM 10457 N N . GLY B 1 325 ? 24.172 20.672 28.797 1 87.06 325 GLY B N 1
ATOM 10458 C CA . GLY B 1 325 ? 24.047 19.703 27.719 1 87.06 325 GLY B CA 1
ATOM 10459 C C . GLY B 1 325 ? 25.391 19.375 27.062 1 87.06 325 GLY B C 1
ATOM 10460 O O . GLY B 1 325 ? 25.547 18.312 26.469 1 87.06 325 GLY B O 1
ATOM 10461 N N . SER B 1 326 ? 26.281 20.234 27.203 1 86.56 326 SER B N 1
ATOM 10462 C CA . SER B 1 326 ? 27.578 20.062 26.578 1 86.56 326 SER B CA 1
ATOM 10463 C C . SER B 1 326 ? 28.531 19.266 27.453 1 86.56 326 SER B C 1
ATOM 10465 O O . SER B 1 326 ? 29.656 18.953 27.047 1 86.56 326 SER B O 1
ATOM 10467 N N . GLN B 1 327 ? 28.109 18.844 28.531 1 84.19 327 GLN B N 1
ATOM 10468 C CA . GLN B 1 327 ? 28.953 18.125 29.484 1 84.19 327 GLN B CA 1
ATOM 10469 C C . GLN B 1 327 ? 29.422 16.797 28.906 1 84.19 327 GLN B C 1
ATOM 10471 O O . GLN B 1 327 ? 30.547 16.359 29.156 1 84.19 327 GLN B O 1
ATOM 10476 N N . SER B 1 328 ? 28.562 16.156 28.156 1 77.62 328 SER B N 1
ATOM 10477 C CA . SER B 1 328 ? 28.875 14.844 27.609 1 77.62 328 SER B CA 1
ATOM 10478 C C . SER B 1 328 ? 30.016 14.914 26.609 1 77.62 328 SER B C 1
ATOM 10480 O O . SER B 1 328 ? 30.703 13.914 26.375 1 77.62 328 SER B O 1
ATOM 10482 N N . TYR B 1 329 ? 30.234 16.062 26.156 1 72.75 329 TYR B N 1
ATOM 10483 C CA . TYR B 1 329 ? 31.266 16.234 25.141 1 72.75 329 TYR B CA 1
ATOM 10484 C C . TYR B 1 329 ? 32.594 16.578 25.797 1 72.75 329 TYR B C 1
ATOM 10486 O O . TYR B 1 329 ? 33.625 16.641 25.125 1 72.75 329 TYR B O 1
ATOM 10494 N N . CYS B 1 330 ? 32.438 16.75 27.078 1 75.69 330 CYS B N 1
ATOM 10495 C CA . CYS B 1 330 ? 33.688 17.109 27.781 1 75.69 330 CYS B CA 1
ATOM 10496 C C . CYS B 1 330 ? 34.312 15.875 28.422 1 75.69 330 CYS B C 1
ATOM 10498 O O . CYS B 1 330 ? 33.812 15.375 29.438 1 75.69 330 CYS B O 1
ATOM 10500 N N . LYS B 1 331 ? 35.25 15.008 27.891 1 63.22 331 LYS B N 1
ATOM 10501 C CA . LYS B 1 331 ? 35.844 13.75 28.344 1 63.22 331 LYS B CA 1
ATOM 10502 C C . LYS B 1 331 ? 36.75 13.977 29.547 1 63.22 331 LYS B C 1
ATOM 10504 O O . LYS B 1 331 ? 36.719 13.188 30.5 1 63.22 331 LYS B O 1
ATOM 10509 N N . ASP B 1 332 ? 37.875 14.82 29.578 1 64.44 332 ASP B N 1
ATOM 10510 C CA . ASP B 1 332 ? 38.969 14.836 30.516 1 64.44 332 ASP B CA 1
ATOM 10511 C C . ASP B 1 332 ? 38.969 16.094 31.391 1 64.44 332 ASP B C 1
ATOM 10513 O O . ASP B 1 332 ? 39.844 16.297 32.219 1 64.44 332 ASP B O 1
ATOM 10517 N N . GLY B 1 333 ? 37.656 16.938 31.5 1 66.25 333 GLY B N 1
ATOM 10518 C CA . GLY B 1 333 ? 37.875 18.141 32.281 1 66.25 333 GLY B CA 1
ATOM 10519 C C . GLY B 1 333 ? 36.688 18.516 33.156 1 66.25 333 GLY B C 1
ATOM 10520 O O . GLY B 1 333 ? 35.625 17.922 33.031 1 66.25 333 GLY B O 1
ATOM 10521 N N . CYS B 1 334 ? 37.031 19.344 34.281 1 77.44 334 CYS B N 1
ATOM 10522 C CA . CYS B 1 334 ? 36.031 19.797 35.25 1 77.44 334 CYS B CA 1
ATOM 10523 C C . CYS B 1 334 ? 35.25 20.969 34.688 1 77.44 334 CYS B C 1
ATOM 10525 O O . CYS B 1 334 ? 35.781 22.047 34.438 1 77.44 334 CYS B O 1
ATOM 10527 N N . THR B 1 335 ? 34 21.047 34.344 1 85.56 335 THR B N 1
ATOM 10528 C CA . THR B 1 335 ? 33.125 22.094 33.781 1 85.56 335 THR B CA 1
ATOM 10529 C C . THR B 1 335 ? 32.469 22.891 34.906 1 85.56 335 THR B C 1
ATOM 10531 O O . THR B 1 335 ? 32 24 34.656 1 85.56 335 THR B O 1
ATOM 10534 N N . LEU B 1 336 ? 32.344 22.531 36.156 1 89.06 336 LEU B N 1
ATOM 10535 C CA . LEU B 1 336 ? 31.797 23.141 37.344 1 89.06 336 LEU B CA 1
ATOM 10536 C C . LEU B 1 336 ? 30.266 23.125 37.312 1 89.06 336 LEU B C 1
ATOM 10538 O O . LEU B 1 336 ? 29.625 23.734 38.188 1 89.06 336 LEU B O 1
ATOM 10542 N N . PHE B 1 337 ? 29.75 22.438 36.375 1 91.06 337 PHE B N 1
ATOM 10543 C CA . PHE B 1 337 ? 28.297 22.453 36.25 1 91.06 337 PHE B CA 1
ATOM 10544 C C . PHE B 1 337 ? 27.641 21.641 37.344 1 91.06 337 PHE B C 1
ATOM 10546 O O . PHE B 1 337 ? 26.562 22.016 37.844 1 91.06 337 PHE B O 1
ATOM 10553 N N . GLU B 1 338 ? 28.188 20.641 37.812 1 85.81 338 GLU B N 1
ATOM 10554 C CA . GLU B 1 338 ? 27.641 19.781 38.875 1 85.81 338 GLU B CA 1
ATOM 10555 C C . GLU B 1 338 ? 27.484 20.547 40.188 1 85.81 338 GLU B C 1
ATOM 10557 O O . GLU B 1 338 ? 26.594 20.234 40.969 1 85.81 338 GLU B O 1
ATOM 10562 N N . LEU B 1 339 ? 28.297 21.562 40.25 1 87.88 339 LEU B N 1
ATOM 10563 C CA . LEU B 1 339 ? 28.266 22.344 41.469 1 87.88 339 LEU B CA 1
ATOM 10564 C C . LEU B 1 339 ? 27.297 23.531 41.344 1 87.88 339 LEU B C 1
ATOM 10566 O O . LEU B 1 339 ? 26.562 23.828 42.281 1 87.88 339 LEU B O 1
ATOM 10570 N N . LEU B 1 340 ? 27.234 24.109 40.281 1 91.88 340 LEU B N 1
ATOM 10571 C CA . LEU B 1 340 ? 26.531 25.391 40.125 1 91.88 340 LEU B CA 1
ATOM 10572 C C . LEU B 1 340 ? 25.109 25.172 39.625 1 91.88 340 LEU B C 1
ATOM 10574 O O . LEU B 1 340 ? 24.203 25.922 39.969 1 91.88 340 LEU B O 1
ATOM 10578 N N . ALA B 1 341 ? 24.859 24.219 38.844 1 91.75 341 ALA B N 1
ATOM 10579 C CA . ALA B 1 341 ? 23.594 24.016 38.188 1 91.75 341 ALA B CA 1
ATOM 10580 C C . ALA B 1 341 ? 22.469 23.75 39.188 1 91.75 341 ALA B C 1
ATOM 10582 O O . ALA B 1 341 ? 21.375 24.297 39.062 1 91.75 341 ALA B O 1
ATOM 10583 N N . PRO B 1 342 ? 22.625 22.938 40.219 1 89.88 342 PRO B N 1
ATOM 10584 C CA . PRO B 1 342 ? 21.562 22.688 41.188 1 89.88 342 PRO B CA 1
ATOM 10585 C C . PRO B 1 342 ? 21.109 23.969 41.906 1 89.88 342 PRO B C 1
ATOM 10587 O O . PRO B 1 342 ? 19.922 24.156 42.125 1 89.88 342 PRO B O 1
ATOM 10590 N N . ASP B 1 343 ? 22.047 24.812 42.156 1 89.94 343 ASP B N 1
ATOM 10591 C CA . ASP B 1 343 ? 21.734 26.078 42.812 1 89.94 343 ASP B CA 1
ATOM 10592 C C . ASP B 1 343 ? 20.891 26.969 41.906 1 89.94 343 ASP B C 1
ATOM 10594 O O . ASP B 1 343 ? 19.969 27.641 42.344 1 89.94 343 ASP B O 1
ATOM 10598 N N . VAL B 1 344 ? 21.25 27.016 40.688 1 93.12 344 VAL B N 1
ATOM 10599 C CA . VAL B 1 344 ? 20.5 27.812 39.719 1 93.12 344 VAL B CA 1
ATOM 10600 C C . VAL B 1 344 ? 19.094 27.266 39.562 1 93.12 344 VAL B C 1
ATOM 10602 O O . VAL B 1 344 ? 18.125 28.016 39.531 1 93.12 344 VAL B O 1
ATOM 10605 N N . CYS B 1 345 ? 18.969 26.031 39.531 1 91.38 345 CYS B N 1
ATOM 10606 C CA . CYS B 1 345 ? 17.672 25.375 39.375 1 91.38 345 CYS B CA 1
ATOM 10607 C C . CYS B 1 345 ? 16.781 25.656 40.562 1 91.38 345 CYS B C 1
ATOM 10609 O O . CYS B 1 345 ? 15.602 25.984 40.406 1 91.38 345 CYS B O 1
ATOM 10611 N N . LEU B 1 346 ? 17.297 25.562 41.75 1 90.25 346 LEU B N 1
ATOM 10612 C CA . LEU B 1 346 ? 16.531 25.828 42.969 1 90.25 346 LEU B CA 1
ATOM 10613 C C . LEU B 1 346 ? 16.094 27.281 43.031 1 90.25 346 LEU B C 1
ATOM 10615 O O . LEU B 1 346 ? 14.977 27.578 43.438 1 90.25 346 LEU B O 1
ATOM 10619 N N . SER B 1 347 ? 16.984 28.141 42.562 1 92.69 347 SER B N 1
ATOM 10620 C CA . SER B 1 347 ? 16.641 29.562 42.562 1 92.69 347 SER B CA 1
ATOM 10621 C C . SER B 1 347 ? 15.492 29.844 41.594 1 92.69 347 SER B C 1
ATOM 10623 O O . SER B 1 347 ? 14.633 30.688 41.844 1 92.69 347 SER B O 1
ATOM 10625 N N . TYR B 1 348 ? 15.516 29.156 40.469 1 93.81 348 TYR B N 1
ATOM 10626 C CA . TYR B 1 348 ? 14.438 29.297 39.5 1 93.81 348 TYR B CA 1
ATOM 10627 C C . TYR B 1 348 ? 13.102 28.875 40.094 1 93.81 348 TYR B C 1
ATOM 10629 O O . TYR B 1 348 ? 12.109 29.594 39.969 1 93.81 348 TYR B O 1
ATOM 10637 N N . MET B 1 349 ? 13.023 27.781 40.812 1 92.19 349 MET B N 1
ATOM 10638 C CA . MET B 1 349 ? 11.789 27.25 41.406 1 92.19 349 MET B CA 1
ATOM 10639 C C . MET B 1 349 ? 11.273 28.172 42.5 1 92.19 349 MET B C 1
ATOM 10641 O O . MET B 1 349 ? 10.078 28.453 42.594 1 92.19 349 MET B O 1
ATOM 10645 N N . MET B 1 350 ? 12.211 28.672 43.25 1 91.5 350 MET B N 1
ATOM 10646 C CA . MET B 1 350 ? 11.828 29.547 44.344 1 91.5 350 MET B CA 1
ATOM 10647 C C . MET B 1 350 ? 11.281 30.875 43.812 1 91.5 350 MET B C 1
ATOM 10649 O O . MET B 1 350 ? 10.328 31.422 44.375 1 91.5 350 MET B O 1
ATOM 10653 N N . SER B 1 351 ? 11.914 31.328 42.781 1 93.06 351 SER B N 1
ATOM 10654 C CA . SER B 1 351 ? 11.445 32.562 42.156 1 93.06 351 SER B CA 1
ATOM 10655 C C . SER B 1 351 ? 10.008 32.438 41.656 1 93.06 351 SER B C 1
ATOM 10657 O O . SER B 1 351 ? 9.18 33.312 41.906 1 93.06 351 SER B O 1
ATOM 10659 N N . HIS B 1 352 ? 9.719 31.344 41.125 1 91.94 352 HIS B N 1
ATOM 10660 C CA . HIS B 1 352 ? 8.383 31.156 40.562 1 91.94 352 HIS B CA 1
ATOM 10661 C C . HIS B 1 352 ? 7.359 30.875 41.656 1 91.94 352 HIS B C 1
ATOM 10663 O O . HIS B 1 352 ? 6.18 31.188 41.5 1 91.94 352 HIS B O 1
ATOM 10669 N N . GLN B 1 353 ? 7.754 30.297 42.75 1 90.81 353 GLN B N 1
ATOM 10670 C CA . GLN B 1 353 ? 6.855 30.125 43.875 1 90.81 353 GLN B CA 1
ATOM 10671 C C . GLN B 1 353 ? 6.453 31.484 44.469 1 90.81 353 GLN B C 1
ATOM 10673 O O . GLN B 1 353 ? 5.293 31.688 44.812 1 90.81 353 GLN B O 1
ATOM 10678 N N . GLU B 1 354 ? 7.406 32.312 44.438 1 90 354 GLU B N 1
ATOM 10679 C CA . GLU B 1 354 ? 7.113 33.656 44.906 1 90 354 GLU B CA 1
ATOM 10680 C C . GLU B 1 354 ? 6.195 34.406 43.938 1 90 354 GLU B C 1
ATOM 10682 O O . GLU B 1 354 ? 5.277 35.125 44.344 1 90 354 GLU B O 1
ATOM 10687 N N . GLN B 1 355 ? 6.465 34.219 42.75 1 89.69 355 GLN B N 1
ATOM 10688 C CA . GLN B 1 355 ? 5.617 34.812 41.719 1 89.69 355 GLN B CA 1
ATOM 10689 C C . GLN B 1 355 ? 4.184 34.312 41.812 1 89.69 355 GLN B C 1
ATOM 10691 O O . GLN B 1 355 ? 3.232 35.094 41.656 1 89.69 355 GLN B O 1
ATOM 10696 N N . ALA B 1 356 ? 4.02 33.062 42.094 1 90.94 356 ALA B N 1
ATOM 10697 C CA . ALA B 1 356 ? 2.695 32.469 42.219 1 90.94 356 ALA B CA 1
ATOM 10698 C C . ALA B 1 356 ? 1.93 33.062 43.406 1 90.94 356 ALA B C 1
ATOM 10700 O O . ALA B 1 356 ? 0.739 33.375 43.281 1 90.94 356 ALA B O 1
ATOM 10701 N N . VAL B 1 357 ? 2.621 33.312 44.469 1 88.62 357 VAL B N 1
ATOM 10702 C CA . VAL B 1 357 ? 1.991 33.906 45.656 1 88.62 357 VAL B CA 1
ATOM 10703 C C . VAL B 1 357 ? 1.572 35.344 45.375 1 88.62 357 VAL B C 1
ATOM 10705 O O . VAL B 1 357 ? 0.464 35.75 45.719 1 88.62 357 VAL B O 1
ATOM 10708 N N . ARG B 1 358 ? 2.367 35.969 44.688 1 87.12 358 ARG B N 1
ATOM 10709 C CA . ARG B 1 358 ? 2.064 37.375 44.375 1 87.12 358 ARG B CA 1
ATOM 10710 C C . ARG B 1 358 ? 0.896 37.469 43.406 1 87.12 358 ARG B C 1
ATOM 10712 O O . ARG B 1 358 ? 0.053 38.375 43.5 1 87.12 358 ARG B O 1
ATOM 10719 N N . PHE B 1 359 ? 0.865 36.625 42.469 1 88.12 359 PHE B N 1
ATOM 10720 C CA . PHE B 1 359 ? -0.238 36.594 41.531 1 88.12 359 PHE B CA 1
ATOM 10721 C C . PHE B 1 359 ? -1.562 36.344 42.25 1 88.12 359 PHE B C 1
ATOM 10723 O O . PHE B 1 359 ? -2.564 37 41.938 1 88.12 359 PHE B O 1
ATOM 10730 N N . ALA B 1 360 ? -1.563 35.375 43.156 1 85.31 360 ALA B N 1
ATOM 10731 C CA . ALA B 1 360 ? -2.773 35 43.906 1 85.31 360 ALA B CA 1
ATOM 10732 C C . ALA B 1 360 ? -3.271 36.156 44.75 1 85.31 360 ALA B C 1
ATOM 10734 O O . ALA B 1 360 ? -4.48 36.344 44.906 1 85.31 360 ALA B O 1
ATOM 10735 N N . THR B 1 361 ? -2.281 36.938 45.281 1 81.38 361 THR B N 1
ATOM 10736 C CA . THR B 1 361 ? -2.643 38 46.188 1 81.38 361 THR B CA 1
ATOM 10737 C C . THR B 1 361 ? -3.035 39.281 45.406 1 81.38 361 THR B C 1
ATOM 10739 O O . THR B 1 361 ? -3.852 40.062 45.875 1 81.38 361 THR B O 1
ATOM 10742 N N . SER B 1 362 ? -2.365 39.531 44.344 1 75.19 362 SER B N 1
ATOM 10743 C CA . SER B 1 362 ? -2.641 40.75 43.594 1 75.19 362 SER B CA 1
ATOM 10744 C C . SER B 1 362 ? -3.955 40.625 42.812 1 75.19 362 SER B C 1
ATOM 10746 O O . SER B 1 362 ? -4.559 41.656 42.469 1 75.19 362 SER B O 1
ATOM 10748 N N . GLY B 1 363 ? -4.691 39.562 42.875 1 59.88 363 GLY B N 1
ATOM 10749 C CA . GLY B 1 363 ? -6.023 39.312 42.344 1 59.88 363 GLY B CA 1
ATOM 10750 C C . GLY B 1 363 ? -6.051 39.188 40.844 1 59.88 363 GLY B C 1
ATOM 10751 O O . GLY B 1 363 ? -6.871 38.438 40.281 1 59.88 363 GLY B O 1
ATOM 10752 N N . GLU B 1 364 ? -5.719 40.406 39.969 1 56.25 364 GLU B N 1
ATOM 10753 C CA . GLU B 1 364 ? -6.047 40.438 38.562 1 56.25 364 GLU B CA 1
ATOM 10754 C C . GLU B 1 364 ? -4.805 40.188 37.688 1 56.25 364 GLU B C 1
ATOM 10756 O O . GLU B 1 364 ? -3.746 40.781 37.969 1 56.25 364 GLU B O 1
ATOM 10761 N N . ALA B 1 365 ? -4.898 39.094 36.812 1 55.81 365 ALA B N 1
ATOM 10762 C CA . ALA B 1 365 ? -3.928 38.781 35.75 1 55.81 365 ALA B CA 1
ATOM 10763 C C . ALA B 1 365 ? -3.316 40.031 35.156 1 55.81 365 ALA B C 1
ATOM 10765 O O . ALA B 1 365 ? -2.143 40.031 34.781 1 55.81 365 ALA B O 1
ATOM 10766 N N . SER B 1 366 ? -4.184 41.031 35.125 1 54 366 SER B N 1
ATOM 10767 C CA . SER B 1 366 ? -3.826 42.219 34.344 1 54 366 SER B CA 1
ATOM 10768 C C . SER B 1 366 ? -2.686 43 35.031 1 54 366 SER B C 1
ATOM 10770 O O . SER B 1 366 ? -1.892 43.656 34.344 1 54 366 SER B O 1
ATOM 10772 N N . LEU B 1 367 ? -2.725 42.844 36.375 1 54.59 367 LEU B N 1
ATOM 10773 C CA . LEU B 1 367 ? -1.767 43.656 37.094 1 54.59 367 LEU B CA 1
ATOM 10774 C C . LEU B 1 367 ? -0.403 43 37.156 1 54.59 367 LEU B C 1
ATOM 10776 O O . LEU B 1 367 ? 0.612 43.625 37.406 1 54.59 367 LEU B O 1
ATOM 10780 N N . PHE B 1 368 ? -0.573 41.625 37.062 1 62.31 368 PHE B N 1
ATOM 10781 C CA . PHE B 1 368 ? 0.662 40.844 37.094 1 62.31 368 PHE B CA 1
ATOM 10782 C C . PHE B 1 368 ? 1.309 40.812 35.719 1 62.31 368 PHE B C 1
ATOM 10784 O O . PHE B 1 368 ? 0.626 40.594 34.719 1 62.31 368 PHE B O 1
ATOM 10791 N N . GLY B 1 369 ? 1.815 41.75 35.156 1 59.19 369 GLY B N 1
ATOM 10792 C CA . GLY B 1 369 ? 2.496 41.75 33.875 1 59.19 369 GLY B CA 1
ATOM 10793 C C . GLY B 1 369 ? 2.557 40.375 33.25 1 59.19 369 GLY B C 1
ATOM 10794 O O . GLY B 1 369 ? 1.525 39.719 33.031 1 59.19 369 GLY B O 1
ATOM 10795 N N . GLU B 1 370 ? 3.676 39.719 32.938 1 72.19 370 GLU B N 1
ATOM 10796 C CA . GLU B 1 370 ? 3.967 38.5 32.188 1 72.19 370 GLU B CA 1
ATOM 10797 C C . GLU B 1 370 ? 4.031 37.281 33.125 1 72.19 370 GLU B C 1
ATOM 10799 O O . GLU B 1 370 ? 5.043 37.062 33.812 1 72.19 370 GLU B O 1
ATOM 10804 N N . TYR B 1 371 ? 2.863 36.656 33.531 1 80.5 371 TYR B N 1
ATOM 10805 C CA . TYR B 1 371 ? 2.836 35.438 34.312 1 80.5 371 TYR B CA 1
ATOM 10806 C C . TYR B 1 371 ? 3.076 34.219 33.438 1 80.5 371 TYR B C 1
ATOM 10808 O O . TYR B 1 371 ? 2.504 34.094 32.375 1 80.5 371 TYR B O 1
ATOM 10816 N N . ILE B 1 372 ? 3.883 33.312 33.844 1 83.56 372 ILE B N 1
ATOM 10817 C CA . ILE B 1 372 ? 4.391 32.219 33.062 1 83.56 372 ILE B CA 1
ATOM 10818 C C . ILE B 1 372 ? 3.23 31.328 32.594 1 83.56 372 ILE B C 1
ATOM 10820 O O . ILE B 1 372 ? 3.248 30.781 31.5 1 83.56 372 ILE B O 1
ATOM 10824 N N . LEU B 1 373 ? 2.156 31.156 33.375 1 84.44 373 LEU B N 1
ATOM 10825 C CA . LEU B 1 373 ? 1.074 30.234 33.031 1 84.44 373 LEU B CA 1
ATOM 10826 C C . LEU B 1 373 ?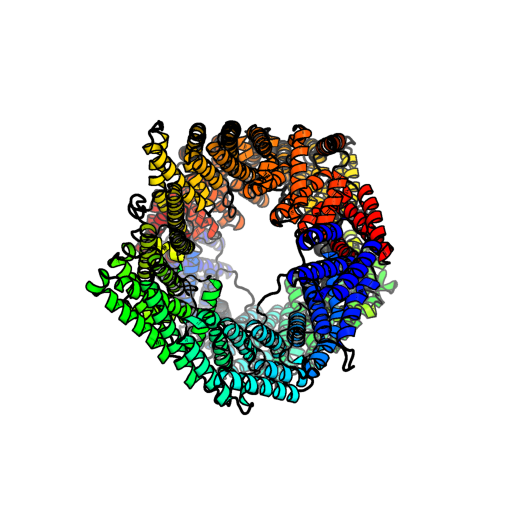 0.06 30.891 32.094 1 84.44 373 LEU B C 1
ATOM 10828 O O . LEU B 1 373 ? -0.829 30.203 31.578 1 84.44 373 LEU B O 1
ATOM 10832 N N . ASP B 1 374 ? 0.191 32.219 31.938 1 78.12 374 ASP B N 1
ATOM 10833 C CA . ASP B 1 374 ? -0.701 32.906 31.016 1 78.12 374 ASP B CA 1
ATOM 10834 C C . ASP B 1 374 ? 0.002 33.219 29.703 1 78.12 374 ASP B C 1
ATOM 10836 O O . ASP B 1 374 ? -0.626 33.719 28.75 1 78.12 374 ASP B O 1
ATOM 10840 N N . GLU B 1 375 ? 1.319 33.031 29.766 1 71.62 375 GLU B N 1
ATOM 10841 C CA . GLU B 1 375 ? 2.098 33.344 28.578 1 71.62 375 GLU B CA 1
ATOM 10842 C C . GLU B 1 375 ? 1.744 32.406 27.422 1 71.62 375 GLU B C 1
ATOM 10844 O O . GLU B 1 375 ? 1.054 31.406 27.641 1 71.62 375 GLU B O 1
ATOM 10849 N N . ASP B 1 376 ? 2.205 32.844 26.344 1 71.62 376 ASP B N 1
ATOM 10850 C CA . ASP B 1 376 ? 1.994 32 25.156 1 71.62 376 ASP B CA 1
ATOM 10851 C C . ASP B 1 376 ? 2.506 30.578 25.375 1 71.62 376 ASP B C 1
ATOM 10853 O O . ASP B 1 376 ? 3.566 30.391 25.969 1 71.62 376 ASP B O 1
ATOM 10857 N N . ALA B 1 377 ? 1.854 29.672 25.016 1 74.12 377 ALA B N 1
ATOM 10858 C CA . ALA B 1 377 ? 2.102 28.25 25.25 1 74.12 377 ALA B CA 1
ATOM 10859 C C . ALA B 1 377 ? 3.477 27.844 24.734 1 74.12 377 ALA B C 1
ATOM 10861 O O . ALA B 1 377 ? 4.18 27.062 25.391 1 74.12 377 ALA B O 1
ATOM 10862 N N . GLU B 1 378 ? 3.912 28.469 23.688 1 76.38 378 GLU B N 1
ATOM 10863 C CA . GLU B 1 378 ? 5.18 28.047 23.094 1 76.38 378 GLU B CA 1
ATOM 10864 C C . GLU B 1 378 ? 6.363 28.516 23.922 1 76.38 378 GLU B C 1
ATOM 10866 O O . GLU B 1 378 ? 7.305 27.766 24.172 1 76.38 378 GLU B O 1
ATOM 10871 N N . THR B 1 379 ? 6.262 29.734 24.359 1 80.75 379 THR B N 1
ATOM 10872 C CA . THR B 1 379 ? 7.355 30.297 25.141 1 80.75 379 THR B CA 1
ATOM 10873 C C . THR B 1 379 ? 7.461 29.609 26.5 1 80.75 379 THR B C 1
ATOM 10875 O O . THR B 1 379 ? 8.562 29.281 26.953 1 80.75 379 THR B O 1
ATOM 10878 N N . SER B 1 380 ? 6.355 29.391 27.031 1 85.06 380 SER B N 1
ATOM 10879 C CA . SER B 1 380 ? 6.352 28.719 28.328 1 85.06 380 SER B CA 1
ATOM 10880 C C . SER B 1 380 ? 6.852 27.297 28.219 1 85.06 380 SER B C 1
ATOM 10882 O O . SER B 1 380 ? 7.625 26.828 29.062 1 85.06 380 SER B O 1
ATOM 10884 N N . SER B 1 381 ? 6.41 26.688 27.219 1 86.94 381 SER B N 1
ATOM 10885 C CA . SER B 1 381 ? 6.828 25.312 27.031 1 86.94 381 SER B CA 1
ATOM 10886 C C . SER B 1 381 ? 8.336 25.203 26.812 1 86.94 381 SER B C 1
ATOM 10888 O O . SER B 1 381 ? 8.984 24.297 27.344 1 86.94 381 SER B O 1
ATOM 10890 N N . LEU B 1 382 ? 8.875 26.172 26.109 1 88 382 LEU B N 1
ATOM 10891 C CA . LEU B 1 382 ? 10.32 26.172 25.859 1 88 382 LEU B CA 1
ATOM 10892 C C . LEU B 1 382 ? 11.086 26.422 27.156 1 88 382 LEU B C 1
ATOM 10894 O O . LEU B 1 382 ? 12.094 25.766 27.406 1 88 382 LEU B O 1
ATOM 10898 N N . GLU B 1 383 ? 10.578 27.359 27.844 1 91.19 383 GLU B N 1
ATOM 10899 C CA . GLU B 1 383 ? 11.242 27.656 29.109 1 91.19 383 GLU B CA 1
ATOM 10900 C C . GLU B 1 383 ? 11.234 26.422 30.016 1 91.19 383 GLU B C 1
ATOM 10902 O O . GLU B 1 383 ? 12.258 26.078 30.609 1 91.19 383 GLU B O 1
ATOM 10907 N N . PHE B 1 384 ? 10.141 25.766 30.094 1 90.69 384 PHE B N 1
ATOM 10908 C CA . PHE B 1 384 ? 10.039 24.578 30.953 1 90.69 384 PHE B CA 1
ATOM 10909 C C . PHE B 1 384 ? 10.906 23.453 30.406 1 90.69 384 PHE B C 1
ATOM 10911 O O . PHE B 1 384 ? 11.469 22.672 31.172 1 90.69 384 PHE B O 1
ATOM 10918 N N . GLU B 1 385 ? 11.07 23.359 29.266 1 89.06 385 GLU B N 1
ATOM 10919 C CA . GLU B 1 385 ? 11.93 22.344 28.672 1 89.06 385 GLU B CA 1
ATOM 10920 C C . GLU B 1 385 ? 13.391 22.562 29.047 1 89.06 385 GLU B C 1
ATOM 10922 O O . GLU B 1 385 ? 14.109 21.609 29.375 1 89.06 385 GLU B O 1
ATOM 10927 N N . PHE B 1 386 ? 13.734 23.781 28.891 1 91.38 386 PHE B N 1
ATOM 10928 C CA . PHE B 1 386 ? 15.109 24.109 29.25 1 91.38 386 PHE B CA 1
ATOM 10929 C C . PHE B 1 386 ? 15.367 23.797 30.719 1 91.38 386 PHE B C 1
ATOM 10931 O O . PHE B 1 386 ? 16.391 23.188 31.062 1 91.38 386 PHE B O 1
ATOM 10938 N N . VAL B 1 387 ? 14.414 24.141 31.5 1 91.81 387 VAL B N 1
ATOM 10939 C CA . VAL B 1 387 ? 14.57 23.906 32.938 1 91.81 387 VAL B CA 1
ATOM 10940 C C . VAL B 1 387 ? 14.578 22.406 33.219 1 91.81 387 VAL B C 1
ATOM 10942 O O . VAL B 1 387 ? 15.32 21.938 34.062 1 91.81 387 VAL B O 1
ATOM 10945 N N . SER B 1 388 ? 13.773 21.781 32.562 1 88.75 388 SER B N 1
ATOM 10946 C CA . SER B 1 388 ? 13.727 20.344 32.719 1 88.75 388 SER B CA 1
ATOM 10947 C C . SER B 1 388 ? 15.062 19.703 32.375 1 88.75 388 SER B C 1
ATOM 10949 O O . SER B 1 388 ? 15.5 18.734 33 1 88.75 388 SER B O 1
ATOM 10951 N N . GLN B 1 389 ? 15.695 20.234 31.438 1 86.25 389 GLN B N 1
ATOM 10952 C CA . GLN B 1 389 ? 17.016 19.75 31.062 1 86.25 389 GLN B CA 1
ATOM 10953 C C . GLN B 1 389 ? 18.031 20 32.188 1 86.25 389 GLN B C 1
ATOM 10955 O O . GLN B 1 389 ? 18.859 19.141 32.469 1 86.25 389 GLN B O 1
ATOM 10960 N N . ILE B 1 390 ? 17.891 21.141 32.719 1 89.12 390 ILE B N 1
ATOM 10961 C CA . ILE B 1 390 ? 18.797 21.484 33.812 1 89.12 390 ILE B CA 1
ATOM 10962 C C . ILE B 1 390 ? 18.516 20.562 35 1 89.12 390 ILE B C 1
ATOM 10964 O O . ILE B 1 390 ? 19.453 20.047 35.625 1 89.12 390 ILE B O 1
ATOM 10968 N N . LEU B 1 391 ? 17.312 20.344 35.188 1 86.5 391 LEU B N 1
ATOM 10969 C CA . LEU B 1 391 ? 16.906 19.5 36.312 1 86.5 391 LEU B CA 1
ATOM 10970 C C . LEU B 1 391 ? 17.422 18.062 36.125 1 86.5 391 LEU B C 1
ATOM 10972 O O . LEU B 1 391 ? 17.875 17.438 37.094 1 86.5 391 LEU B O 1
ATOM 10976 N N . ARG B 1 392 ? 17.484 17.625 35.125 1 81.88 392 ARG B N 1
ATOM 10977 C CA . ARG B 1 392 ? 17.953 16.266 34.844 1 81.88 392 ARG B CA 1
ATOM 10978 C C . ARG B 1 392 ? 19.453 16.141 35.094 1 81.88 392 ARG B C 1
ATOM 10980 O O . ARG B 1 392 ? 19.922 15.094 35.531 1 81.88 392 ARG B O 1
ATOM 10987 N N . PHE B 1 393 ? 19.953 17.172 34.656 1 82.69 393 PHE B N 1
ATOM 10988 C CA . PHE B 1 393 ? 21.406 17.172 34.875 1 82.69 393 PHE B CA 1
ATOM 10989 C C . PHE B 1 393 ? 21.703 17.203 36.375 1 82.69 393 PHE B C 1
ATOM 10991 O O . PHE B 1 393 ? 22.641 16.531 36.812 1 82.69 393 PHE B O 1
ATOM 10998 N N . CYS B 1 394 ? 20.922 17.953 37.094 1 80.69 394 CYS B N 1
ATOM 10999 C CA . CYS B 1 394 ? 21.156 18.141 38.531 1 80.69 394 CYS B CA 1
ATOM 11000 C C . CYS B 1 394 ? 20.906 16.844 39.281 1 80.69 394 CYS B C 1
ATOM 11002 O O . CYS B 1 394 ? 21.453 16.641 40.375 1 80.69 394 CYS B O 1
ATOM 11004 N N . GLY B 1 395 ? 20.219 15.93 38.719 1 68.38 395 GLY B N 1
ATOM 11005 C CA . GLY B 1 395 ? 20.078 14.602 39.281 1 68.38 395 GLY B CA 1
ATOM 11006 C C . GLY B 1 395 ? 19.062 14.539 40.406 1 68.38 395 GLY B C 1
ATOM 11007 O O . GLY B 1 395 ? 18.125 15.328 40.469 1 68.38 395 GLY B O 1
ATOM 11008 N N . GLU B 1 396 ? 19.312 13.781 41.531 1 71.5 396 GLU B N 1
ATOM 11009 C CA . GLU B 1 396 ? 18.375 13.32 42.562 1 71.5 396 GLU B CA 1
ATOM 11010 C C . GLU B 1 396 ? 18.016 14.453 43.531 1 71.5 396 GLU B C 1
ATOM 11012 O O . GLU B 1 396 ? 16.875 14.547 43.969 1 71.5 396 GLU B O 1
ATOM 11017 N N . GLU B 1 397 ? 18.906 15.359 43.656 1 71.5 397 GLU B N 1
ATOM 11018 C CA . GLU B 1 397 ? 18.656 16.375 44.656 1 71.5 397 GLU B CA 1
ATOM 11019 C C . GLU B 1 397 ? 17.562 17.344 44.188 1 71.5 397 GLU B C 1
ATOM 11021 O O . GLU B 1 397 ? 16.656 17.672 44.969 1 71.5 397 GLU B O 1
ATOM 11026 N N . ALA B 1 398 ? 17.672 17.828 43.031 1 72 398 ALA B N 1
ATOM 11027 C CA . ALA B 1 398 ? 16.672 18.766 42.531 1 72 398 ALA B CA 1
ATOM 11028 C C . ALA B 1 398 ? 15.344 18.062 42.312 1 72 398 ALA B C 1
ATOM 11030 O O . ALA B 1 398 ? 14.281 18.656 42.531 1 72 398 ALA B O 1
ATOM 11031 N N . GLU B 1 399 ? 15.398 16.844 42.125 1 75.81 399 GLU B N 1
ATOM 11032 C CA . GLU B 1 399 ? 14.18 16.094 41.844 1 75.81 399 GLU B CA 1
ATOM 11033 C C . GLU B 1 399 ? 13.406 15.805 43.125 1 75.81 399 GLU B C 1
ATOM 11035 O O . GLU B 1 399 ? 12.172 15.836 43.125 1 75.81 399 GLU B O 1
ATOM 11040 N N . LYS B 1 400 ? 14.055 15.719 44.156 1 82.12 400 LYS B N 1
ATOM 11041 C CA . LYS B 1 400 ? 13.43 15.477 45.438 1 82.12 400 LYS B CA 1
ATOM 11042 C C . LYS B 1 400 ? 12.695 16.719 45.938 1 82.12 400 LYS B C 1
ATOM 11044 O O . LYS B 1 400 ? 11.695 16.609 46.656 1 82.12 400 LYS B O 1
ATOM 11049 N N . TYR B 1 401 ? 13.203 17.797 45.438 1 87.06 401 TYR B N 1
ATOM 11050 C CA . TYR B 1 401 ? 12.555 19.047 45.844 1 87.06 401 TYR B CA 1
ATOM 11051 C C . TYR B 1 401 ? 11.156 19.141 45.25 1 87.06 401 TYR B C 1
ATOM 11053 O O . TYR B 1 401 ? 10.227 19.625 45.906 1 87.06 401 TYR B O 1
ATOM 11061 N N . ILE B 1 402 ? 10.977 18.703 44.094 1 88.94 402 ILE B N 1
ATOM 11062 C CA . ILE B 1 402 ? 9.688 18.781 43.406 1 88.94 402 ILE B CA 1
ATOM 11063 C C . ILE B 1 402 ? 8.664 17.922 44.156 1 88.94 402 ILE B C 1
ATOM 11065 O O . ILE B 1 402 ? 7.559 18.391 44.469 1 88.94 402 ILE B O 1
ATOM 11069 N N . ALA B 1 403 ? 9.055 16.75 44.5 1 89.06 403 ALA B N 1
ATOM 11070 C CA . ALA B 1 403 ? 8.156 15.844 45.219 1 89.06 403 ALA B CA 1
ATOM 11071 C C . ALA B 1 403 ? 7.805 16.391 46.594 1 89.06 403 ALA B C 1
ATOM 11073 O O . ALA B 1 403 ? 6.641 16.344 47 1 89.06 403 ALA B O 1
ATOM 11074 N N . LYS B 1 404 ? 8.797 16.953 47.188 1 90.25 404 LYS B N 1
ATOM 11075 C CA . LYS B 1 404 ? 8.586 17.484 48.531 1 90.25 404 LYS B CA 1
ATOM 11076 C C . LYS B 1 404 ? 7.672 18.703 48.531 1 90.25 404 LYS B C 1
ATOM 11078 O O . LYS B 1 404 ? 6.785 18.844 49.375 1 90.25 404 LYS B O 1
ATOM 11083 N N . GLU B 1 405 ? 7.914 19.516 47.562 1 91.62 405 GLU B N 1
ATOM 11084 C CA . GLU B 1 405 ? 7.102 20.719 47.469 1 91.62 405 GLU B CA 1
ATOM 11085 C C . GLU B 1 405 ? 5.645 20.391 47.156 1 91.62 405 GLU B C 1
ATOM 11087 O O . GLU B 1 405 ? 4.734 20.953 47.75 1 91.62 405 GLU B O 1
ATOM 11092 N N . ILE B 1 406 ? 5.355 19.5 46.344 1 93 406 ILE B N 1
ATOM 11093 C CA . ILE B 1 406 ? 3.996 19.109 46 1 93 406 ILE B CA 1
ATOM 11094 C C . ILE B 1 406 ? 3.295 18.5 47.188 1 93 406 ILE B C 1
ATOM 11096 O O . ILE B 1 406 ? 2.15 18.844 47.5 1 93 406 ILE B O 1
ATOM 11100 N N . SER B 1 407 ? 4.008 17.672 47.906 1 91.81 407 SER B N 1
ATOM 11101 C CA . SER B 1 407 ? 3.428 17.016 49.094 1 91.81 407 SER B CA 1
ATOM 11102 C C . SER B 1 407 ? 3.135 18.016 50.188 1 91.81 407 SER B C 1
ATOM 11104 O O . SER B 1 407 ? 2.102 17.922 50.875 1 91.81 407 SER B O 1
ATOM 11106 N N . SER B 1 408 ? 4.035 18.938 50.312 1 92.56 408 SER B N 1
ATOM 11107 C CA . SER B 1 408 ? 3.84 19.953 51.344 1 92.56 408 SER B CA 1
ATOM 11108 C C . SER B 1 408 ? 2.629 20.828 51.031 1 92.56 408 SER B C 1
ATOM 11110 O O . SER B 1 408 ? 1.833 21.141 51.906 1 92.56 408 SER B O 1
ATOM 11112 N N . LEU B 1 409 ? 2.514 21.156 49.812 1 92.38 409 LEU B N 1
ATOM 11113 C CA . LEU B 1 409 ? 1.39 21.984 49.406 1 92.38 409 LEU B CA 1
ATOM 11114 C C . LEU B 1 409 ? 0.079 21.219 49.5 1 92.38 409 LEU B C 1
ATOM 11116 O O . LEU B 1 409 ? -0.965 21.781 49.812 1 92.38 409 LEU B O 1
ATOM 11120 N N . LEU B 1 410 ? 0.091 19.969 49.25 1 91.38 410 LEU B N 1
ATOM 11121 C CA . LEU B 1 410 ? -1.094 19.125 49.344 1 91.38 410 LEU B CA 1
ATOM 11122 C C . LEU B 1 410 ? -1.562 19.047 50.812 1 91.38 410 LEU B C 1
ATOM 11124 O O . LEU B 1 410 ? -2.764 19.094 51.094 1 91.38 410 LEU B O 1
ATOM 11128 N N . GLU B 1 411 ? -0.601 18.953 51.625 1 89.88 411 GLU B N 1
ATOM 11129 C CA . GLU B 1 411 ? -0.939 18.906 53.062 1 89.88 411 GLU B CA 1
ATOM 11130 C C . GLU B 1 411 ? -1.561 20.219 53.5 1 89.88 411 GLU B C 1
ATOM 11132 O O . GLU B 1 411 ? -2.473 20.234 54.344 1 89.88 411 GLU B O 1
ATOM 11137 N N . ALA B 1 412 ? -1.079 21.234 52.906 1 88.38 412 ALA B N 1
ATOM 11138 C CA . ALA B 1 412 ? -1.642 22.531 53.25 1 88.38 412 ALA B CA 1
ATOM 11139 C C . ALA B 1 412 ? -3.082 22.656 52.75 1 88.38 412 ALA B C 1
ATOM 11141 O O . ALA B 1 412 ? -3.91 23.297 53.406 1 88.38 412 ALA B O 1
ATOM 11142 N N . LEU B 1 413 ? -3.367 22.047 51.719 1 85.38 413 LEU B N 1
ATOM 11143 C CA . LEU B 1 413 ? -4.703 22.094 51.125 1 85.38 413 LEU B CA 1
ATOM 11144 C C . LEU B 1 413 ? -5.699 21.328 51.969 1 85.38 413 LEU B C 1
ATOM 11146 O O . LEU B 1 413 ? -6.898 21.625 51.969 1 85.38 413 LEU B O 1
ATOM 11150 N N . LYS B 1 414 ? -5.215 20.344 52.75 1 82.19 414 LYS B N 1
ATOM 11151 C CA . LYS B 1 414 ? -6.082 19.5 53.562 1 82.19 414 LYS B CA 1
ATOM 11152 C C . LYS B 1 414 ? -6.531 20.25 54.812 1 82.19 414 LYS B C 1
ATOM 11154 O O . LYS B 1 414 ? -7.523 19.875 55.438 1 82.19 414 LYS B O 1
ATOM 11159 N N . ILE B 1 415 ? -5.848 21.344 55.062 1 80.62 415 ILE B N 1
ATOM 11160 C CA . ILE B 1 415 ? -6.172 22.125 56.281 1 80.62 415 ILE B CA 1
ATOM 11161 C C . ILE B 1 415 ? -7.398 23 56 1 80.62 415 ILE B C 1
ATOM 11163 O O . ILE B 1 415 ? -7.391 23.812 55.094 1 80.62 415 ILE B O 1
ATOM 11167 N N . PRO B 1 416 ? -8.516 22.844 56.719 1 75.88 416 PRO B N 1
ATOM 11168 C CA . PRO B 1 416 ? -9.781 23.531 56.469 1 75.88 416 PRO B CA 1
ATOM 11169 C C . PRO B 1 416 ? -9.656 25.047 56.562 1 75.88 416 PRO B C 1
ATOM 11171 O O . PRO B 1 416 ? -10.375 25.781 55.875 1 75.88 416 PRO B O 1
ATOM 11174 N N . GLU B 1 417 ? -8.75 25.531 57.375 1 73.25 417 GLU B N 1
ATOM 11175 C CA . GLU B 1 417 ? -8.578 26.969 57.531 1 73.25 417 GLU B CA 1
ATOM 11176 C C . GLU B 1 417 ? -8.078 27.609 56.219 1 73.25 417 GLU B C 1
ATOM 11178 O O . GLU B 1 417 ? -8.406 28.766 55.938 1 73.25 417 GLU B O 1
ATOM 11183 N N . VAL B 1 418 ? -7.316 26.922 55.562 1 72.19 418 VAL B N 1
ATOM 11184 C CA . VAL B 1 418 ? -6.723 27.406 54.312 1 72.19 418 VAL B CA 1
ATOM 11185 C C . VAL B 1 418 ? -7.781 27.469 53.219 1 72.19 418 VAL B C 1
ATOM 11187 O O . VAL B 1 418 ? -7.723 28.312 52.344 1 72.19 418 VAL B O 1
ATOM 11190 N N . ARG B 1 419 ? -8.852 26.641 53.406 1 67.06 419 ARG B N 1
ATOM 11191 C CA . ARG B 1 419 ? -9.875 26.5 52.375 1 67.06 419 ARG B CA 1
ATOM 11192 C C . ARG B 1 419 ? -10.82 27.703 52.375 1 67.06 419 ARG B C 1
ATOM 11194 O O . ARG B 1 419 ? -11.445 28.016 51.375 1 67.06 419 ARG B O 1
ATOM 11201 N N . SER B 1 420 ? -11.062 28.359 53.531 1 64.62 420 SER B N 1
ATOM 11202 C CA . SER B 1 420 ? -11.992 29.484 53.656 1 64.62 420 SER B CA 1
ATOM 11203 C C . SER B 1 420 ? -11.297 30.812 53.375 1 64.62 420 SER B C 1
ATOM 11205 O O . SER B 1 420 ? -11.961 31.844 53.25 1 64.62 420 SER B O 1
ATOM 11207 N N . SER B 1 421 ? -9.898 30.797 53.094 1 67.12 421 SER B N 1
ATOM 11208 C CA . SER B 1 421 ? -9.117 32.031 53.094 1 67.12 421 SER B CA 1
ATOM 11209 C C . SER B 1 421 ? -8.5 32.312 51.75 1 67.12 421 SER B C 1
ATOM 11211 O O . SER B 1 421 ? -8.469 31.422 50.875 1 67.12 421 SER B O 1
ATOM 11213 N N . PRO B 1 422 ? -8.141 33.5 51.5 1 77.81 422 PRO B N 1
ATOM 11214 C CA . PRO B 1 422 ? -7.359 33.875 50.344 1 77.81 422 PRO B CA 1
ATOM 11215 C C . PRO B 1 422 ? -6.094 33.031 50.156 1 77.81 422 PRO B C 1
ATOM 11217 O O . PRO B 1 422 ? -5.5 33.031 49.062 1 77.81 422 PRO B O 1
ATOM 11220 N N . GLN B 1 423 ? -5.875 32.188 51.188 1 83.5 423 GLN B N 1
ATOM 11221 C CA . GLN B 1 423 ? -4.68 31.359 51.125 1 83.5 423 GLN B CA 1
ATOM 11222 C C . GLN B 1 423 ? -4.863 30.203 50.156 1 83.5 423 GLN B C 1
ATOM 11224 O O . GLN B 1 423 ? -3.887 29.672 49.625 1 83.5 423 GLN B O 1
ATOM 11229 N N . LEU B 1 424 ? -6.043 29.906 49.969 1 86.88 424 LEU B N 1
ATOM 11230 C CA . LEU B 1 424 ? -6.336 28.828 49.031 1 86.88 424 LEU B CA 1
ATOM 11231 C C . LEU B 1 424 ? -5.867 29.172 47.625 1 86.88 424 LEU B C 1
ATOM 11233 O O . LEU B 1 424 ? -5.34 28.312 46.906 1 86.88 424 LEU B O 1
ATOM 11237 N N . PHE B 1 425 ? -5.961 30.469 47.344 1 88.12 425 PHE B N 1
ATOM 11238 C CA . PHE B 1 425 ? -5.559 30.922 46.031 1 88.12 425 PHE B CA 1
ATOM 11239 C C . PHE B 1 425 ? -4.051 30.797 45.844 1 88.12 425 PHE B C 1
ATOM 11241 O O . PHE B 1 425 ? -3.58 30.391 44.781 1 88.12 425 PHE B O 1
ATOM 11248 N N . CYS B 1 426 ? -3.408 31 46.906 1 89.12 426 CYS B N 1
ATOM 11249 C CA . CYS B 1 426 ? -1.951 30.953 46.844 1 89.12 426 CYS B CA 1
ATOM 11250 C C . CYS B 1 426 ? -1.461 29.516 46.688 1 89.12 426 CYS B C 1
ATOM 11252 O O . CYS B 1 426 ? -0.586 29.25 45.875 1 89.12 426 CYS B O 1
ATOM 11254 N N . VAL B 1 427 ? -2.092 28.641 47.375 1 90.5 427 VAL B N 1
ATOM 11255 C CA . VAL B 1 427 ? -1.669 27.25 47.344 1 90.5 427 VAL B CA 1
ATOM 11256 C C . VAL B 1 427 ? -1.974 26.656 45.969 1 90.5 427 VAL B C 1
ATOM 11258 O O . VAL B 1 427 ? -1.145 25.953 45.406 1 90.5 427 VAL B O 1
ATOM 11261 N N . CYS B 1 428 ? -3.084 27.047 45.469 1 90.56 428 CYS B N 1
ATOM 11262 C CA . CYS B 1 428 ? -3.49 26.5 44.188 1 90.56 428 CYS B CA 1
ATOM 11263 C C . CYS B 1 428 ? -2.598 27 43.062 1 90.56 428 CYS B C 1
ATOM 11265 O O . CYS B 1 428 ? -2.258 26.25 42.156 1 90.56 428 CYS B O 1
ATOM 11267 N N . GLU B 1 429 ? -2.197 28.203 43.125 1 91.62 429 GLU B N 1
ATOM 11268 C CA . GLU B 1 429 ? -1.314 28.766 42.094 1 91.62 429 GLU B CA 1
ATOM 11269 C C . GLU B 1 429 ? 0.084 28.156 42.188 1 91.62 429 GLU B C 1
ATOM 11271 O O . GLU B 1 429 ? 0.723 27.906 41.156 1 91.62 429 GLU B O 1
ATOM 11276 N N . ARG B 1 430 ? 0.487 27.969 43.375 1 92.88 430 ARG B N 1
ATOM 11277 C CA . ARG B 1 430 ? 1.788 27.328 43.594 1 92.88 430 ARG B CA 1
ATOM 11278 C C . ARG B 1 430 ? 1.785 25.906 43.062 1 92.88 430 ARG B C 1
ATOM 11280 O O . ARG B 1 430 ? 2.742 25.469 42.406 1 92.88 430 ARG B O 1
ATOM 11287 N N . LEU B 1 431 ? 0.684 25.312 43.344 1 93 431 LEU B N 1
ATOM 11288 C CA . LEU B 1 431 ? 0.544 23.953 42.844 1 93 431 LEU B CA 1
ATOM 11289 C C . LEU B 1 431 ? 0.49 23.922 41.312 1 93 431 LEU B C 1
ATOM 11291 O O . LEU B 1 431 ? 1.098 23.062 40.688 1 93 431 LEU B O 1
ATOM 11295 N N . ALA B 1 432 ? -0.233 24.859 40.75 1 93 432 ALA B N 1
ATOM 11296 C CA . ALA B 1 432 ? -0.363 24.906 39.281 1 93 432 ALA B CA 1
ATOM 11297 C C . ALA B 1 432 ? 1.002 25.031 38.625 1 93 432 ALA B C 1
ATOM 11299 O O . ALA B 1 432 ? 1.286 24.359 37.625 1 93 432 ALA B O 1
ATOM 11300 N N . PHE B 1 433 ? 1.771 25.844 39.188 1 93.56 433 PHE B N 1
ATOM 11301 C CA . PHE B 1 433 ? 3.1 26.047 38.625 1 93.56 433 PHE B CA 1
ATOM 11302 C C . PHE B 1 433 ? 3.947 24.797 38.781 1 93.56 433 PHE B C 1
ATOM 11304 O O . PHE B 1 433 ? 4.527 24.312 37.781 1 93.56 433 PHE B O 1
ATOM 11311 N N . ILE B 1 434 ? 4.086 24.25 39.938 1 92.31 434 ILE B N 1
ATOM 11312 C CA . ILE B 1 434 ? 5.004 23.156 40.188 1 92.31 434 ILE B CA 1
ATOM 11313 C C . ILE B 1 434 ? 4.551 21.906 39.438 1 92.31 434 ILE B C 1
ATOM 11315 O O . ILE B 1 434 ? 5.383 21.109 38.969 1 92.31 434 ILE B O 1
ATOM 11319 N N . ILE B 1 435 ? 3.303 21.734 39.375 1 93.38 435 ILE B N 1
ATOM 11320 C CA . ILE B 1 435 ? 2.795 20.578 38.656 1 93.38 435 ILE B CA 1
ATOM 11321 C C . ILE B 1 435 ? 3.104 20.734 37.156 1 93.38 435 ILE B C 1
ATOM 11323 O O . ILE B 1 435 ? 3.447 19.766 36.469 1 93.38 435 ILE B O 1
ATOM 11327 N N . THR B 1 436 ? 3.002 21.922 36.594 1 92.5 436 THR B N 1
ATOM 11328 C CA . THR B 1 436 ? 3.348 22.156 35.188 1 92.5 436 THR B CA 1
ATOM 11329 C C . THR B 1 436 ? 4.824 21.875 34.938 1 92.5 436 THR B C 1
ATOM 11331 O O . THR B 1 436 ? 5.184 21.266 33.938 1 92.5 436 THR B O 1
ATOM 11334 N N . LEU B 1 437 ? 5.586 22.297 35.844 1 91.12 437 LEU B N 1
ATOM 11335 C CA . LEU B 1 437 ? 7.016 22.016 35.719 1 91.12 437 LEU B CA 1
ATOM 11336 C C . LEU B 1 437 ? 7.293 20.516 35.812 1 91.12 437 LEU B C 1
ATOM 11338 O O . LEU B 1 437 ? 8.086 19.984 35.031 1 91.12 437 LEU B O 1
ATOM 11342 N N . ALA B 1 438 ? 6.652 19.922 36.812 1 88.81 438 ALA B N 1
ATOM 11343 C CA . ALA B 1 438 ? 6.828 18.484 36.969 1 88.81 438 ALA B CA 1
ATOM 11344 C C . ALA B 1 438 ? 6.414 17.719 35.719 1 88.81 438 ALA B C 1
ATOM 11346 O O . ALA B 1 438 ? 7.09 16.781 35.281 1 88.81 438 ALA B O 1
ATOM 11347 N N . SER B 1 439 ? 5.352 18.109 35.156 1 89.19 439 SER B N 1
ATOM 11348 C CA . SER B 1 439 ? 4.859 17.453 33.969 1 89.19 439 SER B CA 1
ATOM 11349 C C . SER B 1 439 ? 5.855 17.594 32.812 1 89.19 439 SER B C 1
ATOM 11351 O O . SER B 1 439 ? 6.098 16.641 32.062 1 89.19 439 SER B O 1
ATOM 11353 N N . SER B 1 440 ? 6.395 18.75 32.594 1 87.12 440 SER B N 1
ATOM 11354 C CA . SER B 1 440 ? 7.383 18.969 31.562 1 87.12 440 SER B CA 1
ATOM 11355 C C . SER B 1 440 ? 8.641 18.156 31.797 1 87.12 440 SER B C 1
ATOM 11357 O O . SER B 1 440 ? 9.211 17.578 30.859 1 87.12 440 SER B O 1
ATOM 11359 N N . TRP B 1 441 ? 9.023 18.141 33.094 1 86.44 441 TRP B N 1
ATOM 11360 C CA . TRP B 1 441 ? 10.211 17.391 33.5 1 86.44 441 TRP B CA 1
ATOM 11361 C C . TRP B 1 441 ? 10.008 15.898 33.25 1 86.44 441 TRP B C 1
ATOM 11363 O O . TRP B 1 441 ? 10.891 15.219 32.719 1 86.44 441 TRP B O 1
ATOM 11373 N N . LEU B 1 442 ? 8.906 15.398 33.562 1 80.62 442 LEU B N 1
ATOM 11374 C CA . LEU B 1 442 ? 8.609 13.977 33.406 1 80.62 442 LEU B CA 1
ATOM 11375 C C . LEU B 1 442 ? 8.523 13.633 31.906 1 80.62 442 LEU B C 1
ATOM 11377 O O . LEU B 1 442 ? 8.883 12.523 31.5 1 80.62 442 LEU B O 1
ATOM 11381 N N . GLY B 1 443 ? 8.016 14.445 31.094 1 73.94 443 GLY B N 1
ATOM 11382 C CA . GLY B 1 443 ? 7.863 14.219 29.656 1 73.94 443 GLY B CA 1
ATOM 11383 C C . GLY B 1 443 ? 9.188 14.164 28.922 1 73.94 443 GLY B C 1
ATOM 11384 O O . GLY B 1 443 ? 9.305 13.484 27.891 1 73.94 443 GLY B O 1
ATOM 11385 N N . SER B 1 444 ? 10.156 14.961 29.344 1 65.06 444 SER B N 1
ATOM 11386 C CA . SER B 1 444 ? 11.461 15.023 28.688 1 65.06 444 SER B CA 1
ATOM 11387 C C . SER B 1 444 ? 12.289 13.781 29 1 65.06 444 SER B C 1
ATOM 11389 O O . SER B 1 444 ? 13.312 13.539 28.359 1 65.06 444 SER B O 1
ATOM 11391 N N . TYR B 1 445 ? 12.016 12.891 30.062 1 57 445 TYR B N 1
ATOM 11392 C CA . TYR B 1 445 ? 12.82 11.797 30.594 1 57 445 TYR B CA 1
ATOM 11393 C C . TYR B 1 445 ? 12.781 10.594 29.656 1 57 445 TYR B C 1
ATOM 11395 O O . TYR B 1 445 ? 11.789 9.859 29.625 1 57 445 TYR B O 1
ATOM 11403 N N . ARG B 1 446 ? 13.375 10.555 28.5 1 50.44 446 ARG B N 1
ATOM 11404 C CA . ARG B 1 446 ? 13.602 9.203 28.016 1 50.44 446 ARG B CA 1
ATOM 11405 C C . ARG B 1 446 ? 14.406 8.383 29.016 1 50.44 446 ARG B C 1
ATOM 11407 O O . ARG B 1 446 ? 15.32 8.898 29.656 1 50.44 446 ARG B O 1
ATOM 11414 N N . PHE B 1 447 ? 14 7.301 29.641 1 48.81 447 PHE B N 1
ATOM 11415 C CA . PHE B 1 447 ? 14.078 6.336 30.734 1 48.81 447 PHE B CA 1
ATOM 11416 C C . PHE B 1 447 ? 15.523 6.039 31.094 1 48.81 447 PHE B C 1
ATOM 11418 O O . PHE B 1 447 ? 16.188 5.234 30.438 1 48.81 447 PHE B O 1
ATOM 11425 N N . SER B 1 448 ? 16.25 6.973 31.547 1 47.69 448 SER B N 1
ATOM 11426 C CA . SER B 1 448 ? 17.531 6.473 32.031 1 47.69 448 SER B CA 1
ATOM 11427 C C . SER B 1 448 ? 17.344 5.508 33.188 1 47.69 448 SER B C 1
ATOM 11429 O O . SER B 1 448 ? 16.344 5.566 33.906 1 47.69 448 SER B O 1
ATOM 11431 N N . ARG B 1 449 ? 18.188 4.547 33.625 1 47.34 449 ARG B N 1
ATOM 11432 C CA . ARG B 1 449 ? 18.203 3.439 34.562 1 47.34 449 ARG B CA 1
ATOM 11433 C C . ARG B 1 449 ? 17.875 3.92 35.969 1 47.34 449 ARG B C 1
ATOM 11435 O O . ARG B 1 449 ? 17.047 3.326 36.656 1 47.34 449 ARG B O 1
ATOM 11442 N N . ASN B 1 450 ? 18.781 4.68 36.594 1 49.62 450 ASN B N 1
ATOM 11443 C CA . ASN B 1 450 ? 18.719 5.059 38 1 49.62 450 ASN B CA 1
ATOM 11444 C C . ASN B 1 450 ? 17.531 5.965 38.312 1 49.62 450 ASN B C 1
ATOM 11446 O O . ASN B 1 450 ? 17.156 6.164 39.469 1 49.62 450 ASN B O 1
ATOM 11450 N N . GLY B 1 451 ? 16.938 6.805 37.531 1 55.19 451 GLY B N 1
ATOM 11451 C CA . GLY B 1 451 ? 16.016 7.926 37.594 1 55.19 451 GLY B CA 1
ATOM 11452 C C . GLY B 1 451 ? 14.562 7.492 37.656 1 55.19 451 GLY B C 1
ATOM 11453 O O . GLY B 1 451 ? 13.672 8.328 37.812 1 55.19 451 GLY B O 1
ATOM 11454 N N . ARG B 1 452 ? 14.289 6.254 37.938 1 63.12 452 ARG B N 1
ATOM 11455 C CA . ARG B 1 452 ? 12.945 5.699 37.781 1 63.12 452 ARG B CA 1
ATOM 11456 C C . ARG B 1 452 ? 12.156 5.809 39.094 1 63.12 452 ARG B C 1
ATOM 11458 O O . ARG B 1 452 ? 10.969 6.145 39.062 1 63.12 452 ARG B O 1
ATOM 11465 N N . ALA B 1 453 ? 12.875 5.496 40.188 1 68.19 453 ALA B N 1
ATOM 11466 C CA . ALA B 1 453 ? 12.148 5.555 41.469 1 68.19 453 ALA B CA 1
ATOM 11467 C C . ALA B 1 453 ? 11.656 6.969 41.75 1 68.19 453 ALA B C 1
ATOM 11469 O O . ALA B 1 453 ? 10.539 7.156 42.219 1 68.19 453 ALA B O 1
ATOM 11470 N N . LEU B 1 454 ? 12.375 7.914 41.406 1 72.88 454 LEU B N 1
ATOM 11471 C CA . LEU B 1 454 ? 12 9.305 41.656 1 72.88 454 LEU B CA 1
ATOM 11472 C C . LEU B 1 454 ? 10.883 9.742 40.719 1 72.88 454 LEU B C 1
ATOM 11474 O O . LEU B 1 454 ? 9.977 10.469 41.125 1 72.88 454 LEU B O 1
ATOM 11478 N N . ASP B 1 455 ? 10.984 9.227 39.562 1 77.19 455 ASP B N 1
ATOM 11479 C CA . ASP B 1 455 ? 9.922 9.562 38.625 1 77.19 455 ASP B CA 1
ATOM 11480 C C . ASP B 1 455 ? 8.57 9.039 39.094 1 77.19 455 ASP B C 1
ATOM 11482 O O . ASP B 1 455 ? 7.559 9.734 39.031 1 77.19 455 ASP B O 1
ATOM 11486 N N . SER B 1 456 ? 8.648 7.961 39.75 1 80 456 SER B N 1
ATOM 11487 C CA . SER B 1 456 ? 7.418 7.367 40.25 1 80 456 SER B CA 1
ATOM 11488 C C . SER B 1 456 ? 6.887 8.141 41.469 1 80 456 SER B C 1
ATOM 11490 O O . SER B 1 456 ? 5.676 8.305 41.625 1 80 456 SER B O 1
ATOM 11492 N N . THR B 1 457 ? 7.785 8.664 42.219 1 83.12 457 THR B N 1
ATOM 11493 C CA . THR B 1 457 ? 7.379 9.406 43.406 1 83.12 457 THR B CA 1
ATOM 11494 C C . THR B 1 457 ? 6.723 10.727 43.031 1 83.12 457 THR B C 1
ATOM 11496 O O . THR B 1 457 ? 5.715 11.125 43.625 1 83.12 457 THR B O 1
ATOM 11499 N N . VAL B 1 458 ? 7.266 11.367 42.125 1 85.19 458 VAL B N 1
ATOM 11500 C CA . VAL B 1 458 ? 6.703 12.641 41.688 1 85.19 458 VAL B CA 1
ATOM 11501 C C . VAL B 1 458 ? 5.352 12.406 41 1 85.19 458 VAL B C 1
ATOM 11503 O O . VAL B 1 458 ? 4.398 13.156 41.25 1 85.19 458 VAL B O 1
ATOM 11506 N N . LEU B 1 459 ? 5.301 11.391 40.281 1 87.81 459 LEU B N 1
ATOM 11507 C CA . LEU B 1 459 ? 4.055 11.062 39.594 1 87.81 459 LEU B CA 1
ATOM 11508 C C . LEU B 1 459 ? 2.953 10.742 40.594 1 87.81 459 LEU B C 1
ATOM 11510 O O . LEU B 1 459 ? 1.818 11.203 40.438 1 87.81 459 LEU B O 1
ATOM 11514 N N . LEU B 1 460 ? 3.287 10.078 41.594 1 88.31 460 LEU B N 1
ATOM 11515 C CA . LEU B 1 460 ? 2.318 9.727 42.625 1 88.31 460 LEU B CA 1
ATOM 11516 C C . LEU B 1 460 ? 1.865 10.969 43.406 1 88.31 460 LEU B C 1
ATOM 11518 O O . LEU B 1 460 ? 0.688 11.094 43.75 1 88.31 460 LEU B O 1
ATOM 11522 N N . ALA B 1 461 ? 2.811 11.812 43.656 1 89.81 461 ALA B N 1
ATOM 11523 C CA . ALA B 1 461 ? 2.465 13.047 44.344 1 89.81 461 ALA B CA 1
ATOM 11524 C C . ALA B 1 461 ? 1.461 13.875 43.531 1 89.81 461 ALA B C 1
ATOM 11526 O O . ALA B 1 461 ? 0.5 14.406 44.094 1 89.81 461 ALA B O 1
ATOM 11527 N N . CYS B 1 462 ? 1.701 13.953 42.312 1 91.19 462 CYS B N 1
ATOM 11528 C CA . CYS B 1 462 ? 0.797 14.703 41.438 1 91.19 462 CYS B CA 1
ATOM 11529 C C . CYS B 1 462 ? -0.565 14.031 41.344 1 91.19 462 CYS B C 1
ATOM 11531 O O . CYS B 1 462 ? -1.599 14.703 41.375 1 91.19 462 CYS B O 1
ATOM 11533 N N . LEU B 1 463 ? -0.625 12.719 41.281 1 91.19 463 LEU B N 1
ATOM 11534 C CA . LEU B 1 463 ? -1.879 11.977 41.219 1 91.19 463 LEU B CA 1
ATOM 11535 C C . LEU B 1 463 ? -2.693 12.18 42.5 1 91.19 463 LEU B C 1
ATOM 11537 O O . LEU B 1 463 ? -3.922 12.273 42.438 1 91.19 463 LEU B O 1
ATOM 11541 N N . ASN B 1 464 ? -1.974 12.297 43.562 1 89.62 464 ASN B N 1
ATOM 11542 C CA . ASN B 1 464 ? -2.648 12.523 44.812 1 89.62 464 ASN B CA 1
ATOM 11543 C C . ASN B 1 464 ? -3.301 13.898 44.875 1 89.62 464 ASN B C 1
ATOM 11545 O O . ASN B 1 464 ? -4.363 14.07 45.469 1 89.62 464 ASN B O 1
ATOM 11549 N N . VAL B 1 465 ? -2.691 14.812 44.188 1 91 465 VAL B N 1
ATOM 11550 C CA . VAL B 1 465 ? -3.279 16.141 44.125 1 91 465 VAL B CA 1
ATOM 11551 C C . VAL B 1 465 ? -4.57 16.109 43.312 1 91 465 VAL B C 1
ATOM 11553 O O . VAL B 1 465 ? -5.578 16.688 43.719 1 91 465 VAL B O 1
ATOM 11556 N N . VAL B 1 466 ? -4.559 15.406 42.25 1 91 466 VAL B N 1
ATOM 11557 C CA . VAL B 1 466 ? -5.734 15.305 41.406 1 91 466 VAL B CA 1
ATOM 11558 C C . VAL B 1 466 ? -6.859 14.602 42.156 1 91 466 VAL B C 1
ATOM 11560 O O . VAL B 1 466 ? -8.008 15.047 42.125 1 91 466 VAL B O 1
ATOM 11563 N N . ARG B 1 467 ? -6.531 13.602 42.844 1 88.38 467 ARG B N 1
ATOM 11564 C CA . ARG B 1 467 ? -7.516 12.828 43.594 1 88.38 467 ARG B CA 1
ATOM 11565 C C . ARG B 1 467 ? -8.164 13.672 44.688 1 88.38 467 ARG B C 1
ATOM 11567 O O . ARG B 1 467 ? -9.383 13.688 44.812 1 88.38 467 ARG B O 1
ATOM 11574 N N . GLN B 1 468 ? -7.352 14.375 45.312 1 87.12 468 GLN B N 1
ATOM 11575 C CA . GLN B 1 468 ? -7.848 15.18 46.438 1 87.12 468 GLN B CA 1
ATOM 11576 C C . GLN B 1 468 ? -8.656 16.375 45.938 1 87.12 468 GLN B C 1
ATOM 11578 O O . GLN B 1 468 ? -9.656 16.75 46.531 1 87.12 468 GLN B O 1
ATOM 11583 N N . SER B 1 469 ? -8.211 16.906 44.844 1 84.62 469 SER B N 1
ATOM 11584 C CA . SER B 1 469 ? -8.93 18.047 44.281 1 84.62 469 SER B CA 1
ATOM 11585 C C . SER B 1 469 ? -10.328 17.641 43.812 1 84.62 469 SER B C 1
ATOM 11587 O O . SER B 1 469 ? -11.289 18.391 44 1 84.62 469 SER B O 1
ATOM 11589 N N . SER B 1 470 ? -10.453 16.547 43.312 1 80.12 470 SER B N 1
ATOM 11590 C CA . SER B 1 470 ? -11.742 16.078 42.844 1 80.12 470 SER B CA 1
ATOM 11591 C C . SER B 1 470 ? -12.68 15.758 44 1 80.12 470 SER B C 1
ATOM 11593 O O . SER B 1 470 ? -13.891 16 43.906 1 80.12 470 SER B O 1
ATOM 11595 N N . GLN B 1 471 ? -12.109 15.367 45.031 1 77.44 471 GLN B N 1
ATOM 11596 C CA . GLN B 1 471 ? -12.914 14.992 46.188 1 77.44 471 GLN B CA 1
ATOM 11597 C C . GLN B 1 471 ? -13.383 16.234 46.969 1 77.44 471 GLN B C 1
ATOM 11599 O O . GLN B 1 471 ? -14.523 16.281 47.438 1 77.44 471 GLN B O 1
ATOM 11604 N N . MET B 1 472 ? -12.57 17.172 47.031 1 75.81 472 MET B N 1
ATOM 11605 C CA . MET B 1 472 ? -12.859 18.328 47.875 1 75.81 472 MET B CA 1
ATOM 11606 C C . MET B 1 472 ? -13.664 19.375 47.094 1 75.81 472 MET B C 1
ATOM 11608 O O . MET B 1 472 ? -14.281 20.25 47.719 1 75.81 472 MET B O 1
ATOM 11612 N N . ASN B 1 473 ? -13.93 19.328 45.844 1 71.56 473 ASN B N 1
ATOM 11613 C CA . ASN B 1 473 ? -14.695 20.188 44.938 1 71.56 473 ASN B CA 1
ATOM 11614 C C . ASN B 1 473 ? -14.461 21.672 45.25 1 71.56 473 ASN B C 1
ATOM 11616 O O . ASN B 1 473 ? -15.406 22.469 45.281 1 71.56 473 ASN B O 1
ATOM 11620 N N . PHE B 1 474 ? -13.219 22.031 45.656 1 71.94 474 PHE B N 1
ATOM 11621 C CA . PHE B 1 474 ? -12.977 23.406 46.031 1 71.94 474 PHE B CA 1
ATOM 11622 C C . PHE B 1 474 ? -12.781 24.281 44.781 1 71.94 474 PHE B C 1
ATOM 11624 O O . PHE B 1 474 ? -12.773 25.516 44.906 1 71.94 474 PHE B O 1
ATOM 11631 N N . SER B 1 475 ? -12.656 23.656 43.688 1 68.94 475 SER B N 1
ATOM 11632 C CA . SER B 1 475 ? -12.328 24.391 42.469 1 68.94 475 SER B CA 1
ATOM 11633 C C . SER B 1 475 ? -13.438 25.359 42.094 1 68.94 475 SER B C 1
ATOM 11635 O O . SER B 1 475 ? -13.188 26.359 41.406 1 68.94 475 SER B O 1
ATOM 11637 N N . ARG B 1 476 ? -14.648 25.188 42.719 1 71.38 476 ARG B N 1
ATOM 11638 C CA . ARG B 1 476 ? -15.781 26.047 42.406 1 71.38 476 ARG B CA 1
ATOM 11639 C C . ARG B 1 476 ? -15.672 27.391 43.125 1 71.38 476 ARG B C 1
ATOM 11641 O O . ARG B 1 476 ? -16.266 28.375 42.719 1 71.38 476 ARG B O 1
ATOM 11648 N N . SER B 1 477 ? -14.781 27.406 44.094 1 76.19 477 SER B N 1
ATOM 11649 C CA . SER B 1 477 ? -14.672 28.609 44.906 1 76.19 477 SER B CA 1
ATOM 11650 C C . SER B 1 477 ? -13.469 29.453 44.5 1 76.19 477 SER B C 1
ATOM 11652 O O . SER B 1 477 ? -13.234 30.531 45.062 1 76.19 477 SER B O 1
ATOM 11654 N N . LEU B 1 478 ? -12.766 28.969 43.5 1 81.75 478 LEU B N 1
ATOM 11655 C CA . LEU B 1 478 ? -11.562 29.672 43.062 1 81.75 478 LEU B CA 1
ATOM 11656 C C . LEU B 1 478 ? -11.914 30.75 42.031 1 81.75 478 LEU B C 1
ATOM 11658 O O . LEU B 1 478 ? -12.883 30.609 41.281 1 81.75 478 LEU B O 1
ATOM 11662 N N . PRO B 1 479 ? -11.242 31.828 42.125 1 81 479 PRO B N 1
ATOM 11663 C CA . PRO B 1 479 ? -11.414 32.812 41.031 1 81 479 PRO B CA 1
ATOM 11664 C C . PRO B 1 479 ? -11.172 32.219 39.656 1 81 479 PRO B C 1
ATOM 11666 O O . PRO B 1 479 ? -10.477 31.188 39.531 1 81 479 PRO B O 1
ATOM 11669 N N . SER B 1 480 ? -11.688 32.812 38.75 1 81.19 480 SER B N 1
ATOM 11670 C CA . SER B 1 480 ? -11.711 32.25 37.406 1 81.19 480 SER B CA 1
ATOM 11671 C C . SER B 1 480 ? -10.305 32.031 36.875 1 81.19 480 SER B C 1
ATOM 11673 O O . SER B 1 480 ? -10.016 31 36.25 1 81.19 480 SER B O 1
ATOM 11675 N N . ALA B 1 481 ? -9.344 32.969 37.062 1 82.12 481 ALA B N 1
ATOM 11676 C CA . ALA B 1 481 ? -7.984 32.844 36.531 1 82.12 481 ALA B CA 1
ATOM 11677 C C . ALA B 1 481 ? -7.23 31.703 37.219 1 82.12 481 ALA B C 1
ATOM 11679 O O . ALA B 1 481 ? -6.574 30.891 36.562 1 82.12 481 ALA B O 1
ATOM 11680 N N . THR B 1 482 ? -7.34 31.656 38.531 1 85.81 482 THR B N 1
ATOM 11681 C CA . THR B 1 482 ? -6.66 30.609 39.312 1 85.81 482 THR B CA 1
ATOM 11682 C C . THR B 1 482 ? -7.254 29.234 39 1 85.81 482 THR B C 1
ATOM 11684 O O . THR B 1 482 ? -6.523 28.25 38.906 1 85.81 482 THR B O 1
ATOM 11687 N N . SER B 1 483 ? -8.547 29.281 38.844 1 85.62 483 SER B N 1
ATOM 11688 C CA . SER B 1 483 ? -9.195 28.031 38.5 1 85.62 483 SER B CA 1
ATOM 11689 C C . SER B 1 483 ? -8.727 27.516 37.125 1 85.62 483 SER B C 1
ATOM 11691 O O . SER B 1 483 ? -8.453 26.312 36.969 1 85.62 483 SER B O 1
ATOM 11693 N N . ARG B 1 484 ? -8.586 28.375 36.25 1 86.88 484 ARG B N 1
ATOM 11694 C CA . ARG B 1 484 ? -8.125 28.016 34.906 1 86.88 484 ARG B CA 1
ATOM 11695 C C . ARG B 1 484 ? -6.703 27.469 34.938 1 86.88 484 ARG B C 1
ATOM 11697 O O . ARG B 1 484 ? -6.41 26.438 34.344 1 86.88 484 ARG B O 1
ATOM 11704 N N . HIS B 1 485 ? -5.863 28.172 35.719 1 89.12 485 HIS B N 1
ATOM 11705 C CA . HIS B 1 485 ? -4.477 27.734 35.812 1 89.12 485 HIS B CA 1
ATOM 11706 C C . HIS B 1 485 ? -4.379 26.375 36.469 1 89.12 485 HIS B C 1
ATOM 11708 O O . HIS B 1 485 ? -3.617 25.5 36.031 1 89.12 485 HIS B O 1
ATOM 11714 N N . PHE B 1 486 ? -5.16 26.25 37.438 1 90.38 486 PHE B N 1
ATOM 11715 C CA . PHE B 1 486 ? -5.121 25.016 38.219 1 90.38 486 PHE B CA 1
ATOM 11716 C C . PHE B 1 486 ? -5.602 23.844 37.375 1 90.38 486 PHE B C 1
ATOM 11718 O O . PHE B 1 486 ? -4.906 22.828 37.25 1 90.38 486 PHE B O 1
ATOM 11725 N N . HIS B 1 487 ? -6.664 23.984 36.75 1 89.88 487 HIS B N 1
ATOM 11726 C CA . HIS B 1 487 ? -7.199 22.906 35.938 1 89.88 487 HIS B CA 1
ATOM 11727 C C . HIS B 1 487 ? -6.297 22.609 34.75 1 89.88 487 HIS B C 1
ATOM 11729 O O . HIS B 1 487 ? -6.086 21.453 34.375 1 89.88 487 HIS B O 1
ATOM 11735 N N . ARG B 1 488 ? -5.754 23.578 34.125 1 89.75 488 ARG B N 1
ATOM 11736 C CA . ARG B 1 488 ? -4.867 23.391 32.969 1 89.75 488 ARG B CA 1
ATOM 11737 C C . ARG B 1 488 ? -3.631 22.594 33.375 1 89.75 488 ARG B C 1
ATOM 11739 O O . ARG B 1 488 ? -3.156 21.75 32.594 1 89.75 488 ARG B O 1
ATOM 11746 N N . SER B 1 489 ? -3.139 22.953 34.531 1 91.88 489 SER B N 1
ATOM 11747 C CA . SER B 1 489 ? -1.964 22.234 35 1 91.88 489 SER B CA 1
ATOM 11748 C C . SER B 1 489 ? -2.285 20.766 35.281 1 91.88 489 SER B C 1
ATOM 11750 O O . SER B 1 489 ? -1.491 19.875 34.938 1 91.88 489 SER B O 1
ATOM 11752 N N . LEU B 1 490 ? -3.441 20.547 35.812 1 92.12 490 LEU B N 1
ATOM 11753 C CA . LEU B 1 490 ? -3.834 19.172 36.094 1 92.12 490 LEU B CA 1
ATOM 11754 C C . LEU B 1 490 ? -4.094 18.406 34.781 1 92.12 490 LEU B C 1
ATOM 11756 O O . LEU B 1 490 ? -3.711 17.25 34.656 1 92.12 490 LEU B O 1
ATOM 11760 N N . LEU B 1 491 ? -4.695 19.078 33.875 1 91.38 491 LEU B N 1
ATOM 11761 C CA . LEU B 1 491 ? -4.988 18.438 32.594 1 91.38 491 LEU B CA 1
ATOM 11762 C C . LEU B 1 491 ? -3.703 18.109 31.844 1 91.38 491 LEU B C 1
ATOM 11764 O O . LEU B 1 491 ? -3.584 17.031 31.25 1 91.38 491 LEU B O 1
ATOM 11768 N N . ALA B 1 492 ? -2.754 19 31.891 1 89.31 492 ALA B N 1
ATOM 11769 C CA . ALA B 1 492 ? -1.472 18.75 31.234 1 89.31 492 ALA B CA 1
ATOM 11770 C C . ALA B 1 492 ? -0.758 17.562 31.859 1 89.31 492 ALA B C 1
ATOM 11772 O O . ALA B 1 492 ? -0.189 16.734 31.156 1 89.31 492 ALA B O 1
ATOM 11773 N N . PHE B 1 493 ? -0.853 17.406 33.125 1 91.94 493 PHE B N 1
ATOM 11774 C CA . PHE B 1 493 ? -0.244 16.297 33.844 1 91.94 493 PHE B CA 1
ATOM 11775 C C . PHE B 1 493 ? -0.94 14.984 33.5 1 91.94 493 PHE B C 1
ATOM 11777 O O . PHE B 1 493 ? -0.281 13.977 33.25 1 91.94 493 PHE B O 1
ATOM 11784 N N . LEU B 1 494 ? -2.162 15.109 33.5 1 91.56 494 LEU B N 1
ATOM 11785 C CA . LEU B 1 494 ? -2.916 13.891 33.25 1 91.56 494 LEU B CA 1
ATOM 11786 C C . LEU B 1 494 ? -2.684 13.414 31.812 1 91.56 494 LEU B C 1
ATOM 11788 O O . LEU B 1 494 ? -2.689 12.211 31.547 1 91.56 494 LEU B O 1
ATOM 11792 N N . ARG B 1 495 ? -2.602 14.266 30.938 1 90.06 495 ARG B N 1
ATOM 11793 C CA . ARG B 1 495 ? -2.232 13.891 29.578 1 90.06 495 ARG B CA 1
ATOM 11794 C C . ARG B 1 495 ? -0.914 13.125 29.562 1 90.06 495 ARG B C 1
ATOM 11796 O O . ARG B 1 495 ? -0.799 12.094 28.906 1 90.06 495 ARG B O 1
ATOM 11803 N N . PHE B 1 496 ? -0.033 13.602 30.359 1 86.75 496 PHE B N 1
ATOM 11804 C CA . PHE B 1 496 ? 1.262 12.938 30.453 1 86.75 496 PHE B CA 1
ATOM 11805 C C . PHE B 1 496 ? 1.124 11.57 31.109 1 86.75 496 PHE B C 1
ATOM 11807 O O . PHE B 1 496 ? 1.693 10.586 30.625 1 86.75 496 PHE B O 1
ATOM 11814 N N . ALA B 1 497 ? 0.464 11.57 32.156 1 87.44 497 ALA B N 1
ATOM 11815 C CA . ALA B 1 497 ? 0.277 10.32 32.875 1 87.44 497 ALA B CA 1
ATOM 11816 C C . ALA B 1 497 ? -0.371 9.258 31.984 1 87.44 497 ALA B C 1
ATOM 11818 O O . ALA B 1 497 ? 0.028 8.094 32 1 87.44 497 ALA B O 1
ATOM 11819 N N . TRP B 1 498 ? -1.366 9.641 31.234 1 89.31 498 TRP B N 1
ATOM 11820 C CA . TRP B 1 498 ? -2.045 8.75 30.297 1 89.31 498 TRP B CA 1
ATOM 11821 C C . TRP B 1 498 ? -1.079 8.234 29.234 1 89.31 498 TRP B C 1
ATOM 11823 O O . TRP B 1 498 ? -1.021 7.031 28.969 1 89.31 498 TRP B O 1
ATOM 11833 N N . HIS B 1 499 ? -0.199 9.078 28.719 1 83.38 499 HIS B N 1
ATOM 11834 C CA . HIS B 1 499 ? 0.735 8.711 27.656 1 83.38 499 HIS B CA 1
ATOM 11835 C C . HIS B 1 499 ? 1.782 7.723 28.172 1 83.38 499 HIS B C 1
ATOM 11837 O O . HIS B 1 499 ? 2.076 6.727 27.5 1 83.38 499 HIS B O 1
ATOM 11843 N N . ILE B 1 500 ? 2.217 7.91 29.359 1 76.69 500 ILE B N 1
ATOM 11844 C CA . ILE B 1 500 ? 3.32 7.117 29.891 1 76.69 500 ILE B CA 1
ATOM 11845 C C . ILE B 1 500 ? 2.801 5.758 30.359 1 76.69 500 ILE B C 1
ATOM 11847 O O . ILE B 1 500 ? 3.506 4.75 30.266 1 76.69 500 ILE B O 1
ATOM 11851 N N . THR B 1 501 ? 1.627 5.703 30.781 1 79.38 501 THR B N 1
ATOM 11852 C CA . THR B 1 501 ? 1.119 4.477 31.391 1 79.38 501 THR B CA 1
ATOM 11853 C C . THR B 1 501 ? 0.446 3.598 30.344 1 79.38 501 THR B C 1
ATOM 11855 O O . THR B 1 501 ? 0.559 2.369 30.391 1 79.38 501 THR B O 1
ATOM 11858 N N . LEU B 1 502 ? -0.259 4.203 29.359 1 80.25 502 LEU B N 1
ATOM 11859 C CA . LEU B 1 502 ? -1.1 3.369 28.516 1 80.25 502 LEU B CA 1
ATOM 11860 C C . LEU B 1 502 ? -0.57 3.348 27.078 1 80.25 502 LEU B C 1
ATOM 11862 O O . LEU B 1 502 ? -0.782 2.377 26.344 1 80.25 502 LEU B O 1
ATOM 11866 N N . LEU B 1 503 ? 0.033 4.391 26.578 1 72.5 503 LEU B N 1
ATOM 11867 C CA . LEU B 1 503 ? 0.359 4.465 25.156 1 72.5 503 LEU B CA 1
ATOM 11868 C C . LEU B 1 503 ? 1.811 4.07 24.906 1 72.5 503 LEU B C 1
ATOM 11870 O O . LEU B 1 503 ? 2.115 3.385 23.922 1 72.5 503 LEU B O 1
ATOM 11874 N N . ASN B 1 504 ? 2.766 4.496 25.812 1 65.06 504 ASN B N 1
ATOM 11875 C CA . ASN B 1 504 ? 4.188 4.305 25.562 1 65.06 504 ASN B CA 1
ATOM 11876 C C . ASN B 1 504 ? 4.625 2.877 25.891 1 65.06 504 ASN B C 1
ATOM 11878 O O . ASN B 1 504 ? 4.402 2.393 27 1 65.06 504 ASN B O 1
ATOM 11882 N N . ARG B 1 505 ? 5.078 2.199 24.828 1 63.09 505 ARG B N 1
ATOM 11883 C CA . ARG B 1 505 ? 5.453 0.795 24.953 1 63.09 505 ARG B CA 1
ATOM 11884 C C . ARG B 1 505 ? 6.969 0.64 25.062 1 63.09 505 ARG B C 1
ATOM 11886 O O . ARG B 1 505 ? 7.496 -0.463 24.906 1 63.09 505 ARG B O 1
ATOM 11893 N N . MET B 1 506 ? 7.59 1.785 25.359 1 59.12 506 MET B N 1
ATOM 11894 C CA . MET B 1 506 ? 9.039 1.696 25.484 1 59.12 506 MET B CA 1
ATOM 11895 C C . MET B 1 506 ? 9.445 1.01 26.781 1 59.12 506 MET B C 1
ATOM 11897 O O . MET B 1 506 ? 8.672 0.999 27.75 1 59.12 506 MET B O 1
ATOM 11901 N N . ASP B 1 507 ? 10.5 0.285 26.766 1 62.62 507 ASP B N 1
ATOM 11902 C CA . ASP B 1 507 ? 11.008 -0.464 27.906 1 62.62 507 ASP B CA 1
ATOM 11903 C C . ASP B 1 507 ? 11 0.393 29.172 1 62.62 507 ASP B C 1
ATOM 11905 O O . ASP B 1 507 ? 10.656 -0.088 30.25 1 62.62 507 ASP B O 1
ATOM 11909 N N . GLY B 1 508 ? 11.25 1.685 29.109 1 63.78 508 GLY B N 1
ATOM 11910 C CA . GLY B 1 508 ? 11.258 2.572 30.266 1 63.78 508 GLY B CA 1
ATOM 11911 C C . GLY B 1 508 ? 9.875 2.799 30.859 1 63.78 508 GLY B C 1
ATOM 11912 O O . GLY B 1 508 ? 9.719 2.846 32.094 1 63.78 508 GLY B O 1
ATOM 11913 N N . SER B 1 509 ? 9 2.824 30.031 1 71.12 509 SER B N 1
ATOM 11914 C CA . SER B 1 509 ? 7.629 3.043 30.484 1 71.12 509 SER B CA 1
ATOM 11915 C C . SER B 1 509 ? 7.082 1.812 31.188 1 71.12 509 SER B C 1
ATOM 11917 O O . SER B 1 509 ? 6.324 1.933 32.156 1 71.12 509 SER B O 1
ATOM 11919 N N . LYS B 1 510 ? 7.574 0.685 30.844 1 75.56 510 LYS B N 1
ATOM 11920 C CA . LYS B 1 510 ? 7.117 -0.542 31.484 1 75.56 510 LYS B CA 1
ATOM 11921 C C . LYS B 1 510 ? 7.629 -0.631 32.906 1 75.56 510 LYS B C 1
ATOM 11923 O O . LYS B 1 510 ? 6.891 -1.029 33.812 1 75.56 510 LYS B O 1
ATOM 11928 N N . LYS B 1 511 ? 8.836 -0.141 33.031 1 75.06 511 LYS B N 1
ATOM 11929 C CA . LYS B 1 511 ? 9.406 -0.167 34.375 1 75.06 511 LYS B CA 1
ATOM 11930 C C . LYS B 1 511 ? 8.703 0.828 35.312 1 75.06 511 LYS B C 1
ATOM 11932 O O . LYS B 1 511 ? 8.5 0.549 36.5 1 75.06 511 LYS B O 1
ATOM 11937 N N . LEU B 1 512 ? 8.398 1.987 34.781 1 77.88 512 LEU B N 1
ATOM 11938 C CA . LEU B 1 512 ? 7.652 2.975 35.562 1 77.88 512 LEU B CA 1
ATOM 11939 C C . LEU B 1 512 ? 6.258 2.459 35.906 1 77.88 512 LEU B C 1
ATOM 11941 O O . LEU B 1 512 ? 5.762 2.678 37 1 77.88 512 LEU B O 1
ATOM 11945 N N . GLN B 1 513 ? 5.672 1.756 35.031 1 79.38 513 GLN B N 1
ATOM 11946 C CA . GLN B 1 513 ? 4.355 1.168 35.25 1 79.38 513 GLN B CA 1
ATOM 11947 C C . GLN B 1 513 ? 4.395 0.129 36.375 1 79.38 513 GLN B C 1
ATOM 11949 O O . GLN B 1 513 ? 3.494 0.074 37.219 1 79.38 513 GLN B O 1
ATOM 11954 N N . GLU B 1 514 ? 5.477 -0.564 36.312 1 78.94 514 GLU B N 1
ATOM 11955 C CA . GLU B 1 514 ? 5.637 -1.567 37.375 1 78.94 514 GLU B CA 1
ATOM 11956 C C . GLU B 1 514 ? 5.809 -0.914 38.75 1 78.94 514 GLU B C 1
ATOM 11958 O O . GLU B 1 514 ? 5.227 -1.366 39.719 1 78.94 514 GLU B O 1
ATOM 11963 N N . SER B 1 515 ? 6.527 0.183 38.781 1 79.88 515 SER B N 1
ATOM 11964 C CA . SER B 1 515 ? 6.746 0.897 40.031 1 79.88 515 SER B CA 1
ATOM 11965 C C . SER B 1 515 ? 5.457 1.541 40.531 1 79.88 515 SER B C 1
ATOM 11967 O O . SER B 1 515 ? 5.176 1.535 41.719 1 79.88 515 SER B O 1
ATOM 11969 N N . LEU B 1 516 ? 4.703 2.039 39.594 1 82.38 516 LEU B N 1
ATOM 11970 C CA . LEU B 1 516 ? 3.434 2.662 39.938 1 82.38 516 LEU B CA 1
ATOM 11971 C C . LEU B 1 516 ? 2.434 1.615 40.438 1 82.38 516 LEU B C 1
ATOM 11973 O O . LEU B 1 516 ? 1.664 1.867 41.375 1 82.38 516 LEU B O 1
ATOM 11977 N N . GLN B 1 517 ? 2.484 0.455 39.812 1 83.38 517 GLN B N 1
ATOM 11978 C CA . GLN B 1 517 ? 1.601 -0.64 40.219 1 83.38 517 GLN B CA 1
ATOM 11979 C C . GLN B 1 517 ? 1.883 -1.098 41.625 1 83.38 517 GLN B C 1
ATOM 11981 O O . GLN B 1 517 ? 0.955 -1.356 42.406 1 83.38 517 GLN B O 1
ATOM 11986 N N . LEU B 1 518 ? 3.125 -1.074 41.938 1 80.75 518 LEU B N 1
ATOM 11987 C CA . LEU B 1 518 ? 3.531 -1.481 43.281 1 80.75 518 LEU B CA 1
ATOM 11988 C C . LEU B 1 518 ? 3.121 -0.439 44.312 1 80.75 518 LEU B C 1
ATOM 11990 O O . LEU B 1 518 ? 2.625 -0.786 45.375 1 80.75 518 LEU B O 1
ATOM 11994 N N . SER B 1 519 ? 3.229 0.811 43.938 1 81.5 519 SER B N 1
ATOM 11995 C CA . SER B 1 519 ? 2.939 1.885 44.906 1 81.5 519 SER B CA 1
ATOM 11996 C C . SER B 1 519 ? 1.438 2.039 45.125 1 81.5 519 SER B C 1
ATOM 11998 O O . SER B 1 519 ? 0.999 2.402 46.219 1 81.5 519 SER B O 1
ATOM 12000 N N . LEU B 1 520 ? 0.665 1.75 44.062 1 83.56 520 LEU B N 1
ATOM 12001 C CA . LEU B 1 520 ? -0.781 1.921 44.156 1 83.56 520 LEU B CA 1
ATOM 12002 C C . LEU B 1 520 ? -1.463 0.6 44.5 1 83.56 520 LEU B C 1
ATOM 12004 O O . LEU B 1 520 ? -2.689 0.538 44.594 1 83.56 520 LEU B O 1
ATOM 12008 N N . ALA B 1 521 ? -0.736 -0.45 44.719 1 78.81 521 ALA B N 1
ATOM 12009 C CA . ALA B 1 521 ? -1.234 -1.779 45.062 1 78.81 521 ALA B CA 1
ATOM 12010 C C . ALA B 1 521 ? -2.23 -2.279 44.031 1 78.81 521 ALA B C 1
ATOM 12012 O O . ALA B 1 521 ? -3.287 -2.812 44.375 1 78.81 521 ALA B O 1
ATOM 12013 N N . ALA B 1 522 ? -1.897 -1.964 42.781 1 79 522 ALA B N 1
ATOM 12014 C CA . ALA B 1 522 ? -2.791 -2.412 41.688 1 79 522 ALA B CA 1
ATOM 12015 C C . ALA B 1 522 ? -2.457 -3.836 41.281 1 79 522 ALA B C 1
ATOM 12017 O O . ALA B 1 522 ? -1.287 -4.172 41.062 1 79 522 ALA B O 1
ATOM 12018 N N . LYS B 1 523 ? -3.377 -4.75 41.188 1 71.44 523 LYS B N 1
ATOM 12019 C CA . LYS B 1 523 ? -3.209 -6.176 40.938 1 71.44 523 LYS B CA 1
ATOM 12020 C C . LYS B 1 523 ? -2.777 -6.418 39.469 1 71.44 523 LYS B C 1
ATOM 12022 O O . LYS B 1 523 ? -1.937 -7.277 39.219 1 71.44 523 LYS B O 1
ATOM 12027 N N . ASP B 1 524 ? -3.443 -5.699 38.469 1 80.19 524 ASP B N 1
ATOM 12028 C CA . ASP B 1 524 ? -3.166 -5.898 37.062 1 80.19 524 ASP B CA 1
ATOM 12029 C C . ASP B 1 524 ? -3.088 -4.566 36.312 1 80.19 524 ASP B C 1
ATOM 12031 O O . ASP B 1 524 ? -3.459 -3.525 36.844 1 80.19 524 ASP B O 1
ATOM 12035 N N . PHE B 1 525 ? -2.455 -4.555 35.25 1 79.31 525 PHE B N 1
ATOM 12036 C CA . PHE B 1 525 ? -2.314 -3.383 34.406 1 79.31 525 PHE B CA 1
ATOM 12037 C C . PHE B 1 525 ? -3.678 -2.789 34.062 1 79.31 525 PHE B C 1
ATOM 12039 O O . PHE B 1 525 ? -3.816 -1.571 33.938 1 79.31 525 PHE B O 1
ATOM 12046 N N . GLY B 1 526 ? -4.672 -3.605 34.031 1 82 526 GLY B N 1
ATOM 12047 C CA . GLY B 1 526 ? -6.02 -3.137 33.75 1 82 526 GLY B CA 1
ATOM 12048 C C . GLY B 1 526 ? -6.586 -2.258 34.844 1 82 526 GLY B C 1
ATOM 12049 O O . GLY B 1 526 ? -7.242 -1.253 34.562 1 82 526 GLY B O 1
ATOM 12050 N N . THR B 1 527 ? -6.137 -2.473 36.094 1 86.94 527 THR B N 1
ATOM 12051 C CA . THR B 1 527 ? -6.617 -1.698 37.219 1 86.94 527 THR B CA 1
ATOM 12052 C C . THR B 1 527 ? -5.934 -0.335 37.281 1 86.94 527 THR B C 1
ATOM 12054 O O . THR B 1 527 ? -6.57 0.67 37.594 1 86.94 527 THR B O 1
ATOM 12057 N N . LEU B 1 528 ? -4.73 -0.381 36.969 1 86.25 528 LEU B N 1
ATOM 12058 C CA . LEU B 1 528 ? -4.004 0.884 36.938 1 86.25 528 LEU B CA 1
ATOM 12059 C C . LEU B 1 528 ? -4.547 1.805 35.875 1 86.25 528 LEU B C 1
ATOM 12061 O O . LEU B 1 528 ? -4.754 2.996 36.094 1 86.25 528 LEU B O 1
ATOM 12065 N N . ALA B 1 529 ? -4.773 1.241 34.75 1 87.56 529 ALA B N 1
ATOM 12066 C CA . ALA B 1 529 ? -5.309 2.016 33.656 1 87.56 529 ALA B CA 1
ATOM 12067 C C . ALA B 1 529 ? -6.684 2.586 33.969 1 87.56 529 ALA B C 1
ATOM 12069 O O . ALA B 1 529 ? -6.973 3.746 33.688 1 87.56 529 ALA B O 1
ATOM 12070 N N . THR B 1 530 ? -7.496 1.823 34.656 1 89.31 530 THR B N 1
ATOM 12071 C CA . THR B 1 530 ? -8.828 2.273 35.031 1 89.31 530 THR B CA 1
ATOM 12072 C C . THR B 1 530 ? -8.734 3.41 36.062 1 89.31 530 THR B C 1
ATOM 12074 O O . THR B 1 530 ? -9.5 4.371 36 1 89.31 530 THR B O 1
ATOM 12077 N N . PHE B 1 531 ? -7.797 3.283 36.969 1 89.5 531 PHE B N 1
ATOM 12078 C CA . PHE B 1 531 ? -7.602 4.301 38 1 89.5 531 PHE B CA 1
ATOM 12079 C C . PHE B 1 531 ? -7.23 5.641 37.375 1 89.5 531 PHE B C 1
ATOM 12081 O O . PHE B 1 531 ? -7.836 6.668 37.688 1 89.5 531 PHE B O 1
ATOM 12088 N N . ILE B 1 532 ? -6.301 5.598 36.5 1 88.81 532 ILE B N 1
ATOM 12089 C CA . ILE B 1 532 ? -5.816 6.828 35.875 1 88.81 532 ILE B CA 1
ATOM 12090 C C . ILE B 1 532 ? -6.918 7.441 35.031 1 88.81 532 ILE B C 1
ATOM 12092 O O . ILE B 1 532 ? -7.152 8.648 35.062 1 88.81 532 ILE B O 1
ATOM 12096 N N . LEU B 1 533 ? -7.621 6.66 34.281 1 91.12 533 LEU B N 1
ATOM 12097 C CA . LEU B 1 533 ? -8.648 7.172 33.375 1 91.12 533 LEU B CA 1
ATOM 12098 C C . LEU B 1 533 ? -9.852 7.684 34.156 1 91.12 533 LEU B C 1
ATOM 12100 O O . LEU B 1 533 ? -10.508 8.641 33.75 1 91.12 533 LEU B O 1
ATOM 12104 N N . GLU B 1 534 ? -10.133 7.078 35.25 1 89.75 534 GLU B N 1
ATOM 12105 C CA . GLU B 1 534 ? -11.188 7.602 36.125 1 89.75 534 GLU B CA 1
ATOM 12106 C C . GLU B 1 534 ? -10.844 9.008 36.625 1 89.75 534 GLU B C 1
ATOM 12108 O O . GLU B 1 534 ? -11.711 9.883 36.656 1 89.75 534 GLU B O 1
ATOM 12113 N N . LEU B 1 535 ? -9.625 9.188 36.969 1 90.38 535 LEU B N 1
ATOM 12114 C CA . LEU B 1 535 ? -9.188 10.5 37.406 1 90.38 535 LEU B CA 1
ATOM 12115 C C . LEU B 1 535 ? -9.289 11.531 36.281 1 90.38 535 LEU B C 1
ATOM 12117 O O . LEU B 1 535 ? -9.656 12.68 36.531 1 90.38 535 LEU B O 1
ATOM 12121 N N . VAL B 1 536 ? -8.953 11.094 35.094 1 90.75 536 VAL B N 1
ATOM 12122 C CA . VAL B 1 536 ? -9.023 12 33.938 1 90.75 536 VAL B CA 1
ATOM 12123 C C . VAL B 1 536 ? -10.477 12.414 33.719 1 90.75 536 VAL B C 1
ATOM 12125 O O . VAL B 1 536 ? -10.766 13.602 33.562 1 90.75 536 VAL B O 1
ATOM 12128 N N . VAL B 1 537 ? -11.383 11.445 33.719 1 89.5 537 VAL B N 1
ATOM 12129 C CA . VAL B 1 537 ? -12.789 11.727 33.438 1 89.5 537 VAL B CA 1
ATOM 12130 C C . VAL B 1 537 ? -13.359 12.641 34.531 1 89.5 537 VAL B C 1
ATOM 12132 O O . VAL B 1 537 ? -14.07 13.594 34.219 1 89.5 537 VAL B O 1
ATOM 12135 N N . ASP B 1 538 ? -12.969 12.414 35.719 1 86.62 538 ASP B N 1
ATOM 12136 C CA . ASP B 1 538 ? -13.438 13.242 36.844 1 86.62 538 ASP B CA 1
ATOM 12137 C C . ASP B 1 538 ? -12.938 14.672 36.719 1 86.62 538 ASP B C 1
ATOM 12139 O O . ASP B 1 538 ? -13.688 15.625 36.938 1 86.62 538 ASP B O 1
ATOM 12143 N N . GLU B 1 539 ? -11.703 14.766 36.344 1 89 539 GLU B N 1
ATOM 12144 C CA . GLU B 1 539 ? -11.125 16.094 36.188 1 89 539 GLU B CA 1
ATOM 12145 C C . GLU B 1 539 ? -11.766 16.859 35.031 1 89 539 GLU B C 1
ATOM 12147 O O . GLU B 1 539 ? -12.031 18.062 35.156 1 89 539 GLU B O 1
ATOM 12152 N N . VAL B 1 540 ? -12.047 16.188 33.969 1 88.38 540 VAL B N 1
ATOM 12153 C CA . VAL B 1 540 ? -12.672 16.812 32.812 1 88.38 540 VAL B CA 1
ATOM 12154 C C . VAL B 1 540 ? -14.086 17.266 33.156 1 88.38 540 VAL B C 1
ATOM 12156 O O . VAL B 1 540 ? -14.492 18.375 32.812 1 88.38 540 VAL B O 1
ATOM 12159 N N . LEU B 1 541 ? -14.789 16.453 33.906 1 83.19 541 LEU B N 1
ATOM 12160 C CA . LEU B 1 541 ? -16.156 16.812 34.281 1 83.19 541 LEU B CA 1
ATOM 12161 C C . LEU B 1 541 ? -16.156 17.969 35.25 1 83.19 541 LEU B C 1
ATOM 12163 O O . LEU B 1 541 ? -17.031 18.844 35.188 1 83.19 541 LEU B O 1
ATOM 12167 N N . ASP B 1 542 ? -15.203 17.984 36.094 1 82.31 542 ASP B N 1
ATOM 12168 C CA . ASP B 1 542 ? -15.086 19.094 37.031 1 82.31 542 ASP B CA 1
ATOM 12169 C C . ASP B 1 542 ? -14.766 20.406 36.312 1 82.31 542 ASP B C 1
ATOM 12171 O O . ASP B 1 542 ? -15.297 21.453 36.656 1 82.31 542 ASP B O 1
ATOM 12175 N N . CYS B 1 543 ? -13.961 20.234 35.344 1 83 543 CYS B N 1
ATOM 12176 C CA . CYS B 1 543 ? -13.602 21.422 34.562 1 83 543 CYS B CA 1
ATOM 12177 C C . CYS B 1 543 ? -14.805 21.938 33.781 1 83 543 CYS B C 1
ATOM 12179 O O . CYS B 1 543 ? -15.031 23.141 33.719 1 83 543 CYS B O 1
ATOM 12181 N N . VAL B 1 544 ? -15.594 21.031 33.281 1 80.5 544 VAL B N 1
ATOM 12182 C CA . VAL B 1 544 ? -16.75 21.406 32.5 1 80.5 544 VAL B CA 1
ATOM 12183 C C . VAL B 1 544 ? -17.797 22.078 33.375 1 80.5 544 VAL B C 1
ATOM 12185 O O . VAL B 1 544 ? -18.453 23.031 32.938 1 80.5 544 VAL B O 1
ATOM 12188 N N . CYS B 1 545 ? -17.859 21.734 34.625 1 77.19 545 CYS B N 1
ATOM 12189 C CA . CYS B 1 545 ? -18.859 22.281 35.531 1 77.19 545 CYS B CA 1
ATOM 12190 C C . CYS B 1 545 ? -18.375 23.594 36.156 1 77.19 545 CYS B C 1
ATOM 12192 O O . CYS B 1 545 ? -19.188 24.453 36.469 1 77.19 545 CYS B O 1
ATOM 12194 N N . SER B 1 546 ? -17.047 23.703 36.219 1 75.06 546 SER B N 1
ATOM 12195 C CA . SER B 1 546 ? -16.531 24.828 37 1 75.06 546 SER B CA 1
ATOM 12196 C C . SER B 1 546 ? -16.047 25.953 36.094 1 75.06 546 SER B C 1
ATOM 12198 O O . SER B 1 546 ? -16.016 27.125 36.5 1 75.06 546 SER B O 1
ATOM 12200 N N . CYS B 1 547 ? -15.648 25.578 34.938 1 74.94 547 CYS B N 1
ATOM 12201 C CA . CYS B 1 547 ? -15.008 26.578 34.094 1 74.94 547 CYS B CA 1
ATOM 12202 C C . CYS B 1 547 ? -15.945 27.047 32.969 1 74.94 547 CYS B C 1
ATOM 12204 O O . CYS B 1 547 ? -16.922 26.359 32.656 1 74.94 547 CYS B O 1
ATOM 12206 N N . SER B 1 548 ? -16.031 28.266 32.594 1 67.94 548 SER B N 1
ATOM 12207 C CA . SER B 1 548 ? -16.922 28.781 31.547 1 67.94 548 SER B CA 1
ATOM 12208 C C . SER B 1 548 ? -16.172 29.062 30.266 1 67.94 548 SER B C 1
ATOM 12210 O O . SER B 1 548 ? -16.781 29.297 29.219 1 67.94 548 SER B O 1
ATOM 12212 N N . ASP B 1 549 ? -14.922 29.031 30.281 1 69.06 549 ASP B N 1
ATOM 12213 C CA . ASP B 1 549 ? -14.18 29.594 29.156 1 69.06 549 ASP B CA 1
ATOM 12214 C C . ASP B 1 549 ? -13.594 28.484 28.281 1 69.06 549 ASP B C 1
ATOM 12216 O O . ASP B 1 549 ? -14.125 27.375 28.234 1 69.06 549 ASP B O 1
ATOM 12220 N N . GLN B 1 550 ? -12.594 28.734 27.469 1 76.12 550 GLN B N 1
ATOM 12221 C CA . GLN B 1 550 ? -11.859 27.922 26.5 1 76.12 550 GLN B CA 1
ATOM 12222 C C . GLN B 1 550 ? -11.273 26.672 27.156 1 76.12 550 GLN B C 1
ATOM 12224 O O . GLN B 1 550 ? -11.039 25.672 26.5 1 76.12 550 GLN B O 1
ATOM 12229 N N . THR B 1 551 ? -11.258 26.672 28.547 1 82.56 551 THR B N 1
ATOM 12230 C CA . THR B 1 551 ? -10.656 25.562 29.281 1 82.56 551 THR B CA 1
ATOM 12231 C C . THR B 1 551 ? -11.555 24.328 29.219 1 82.56 551 THR B C 1
ATOM 12233 O O . THR B 1 551 ? -11.062 23.203 29.281 1 82.56 551 THR B O 1
ATOM 12236 N N . VAL B 1 552 ? -12.82 24.609 29.094 1 84.06 552 VAL B N 1
ATOM 12237 C CA . VAL B 1 552 ? -13.773 23.516 29 1 84.06 552 VAL B CA 1
ATOM 12238 C C . VAL B 1 552 ? -13.484 22.672 27.766 1 84.06 552 VAL B C 1
ATOM 12240 O O . VAL B 1 552 ? -13.453 21.438 27.828 1 84.06 552 VAL B O 1
ATOM 12243 N N . PHE B 1 553 ? -13.188 23.359 26.719 1 87.25 553 PHE B N 1
ATOM 12244 C CA . PHE B 1 553 ? -12.992 22.641 25.469 1 87.25 553 PHE B CA 1
ATOM 12245 C C . PHE B 1 553 ? -11.609 22 25.422 1 87.25 553 PHE B C 1
ATOM 12247 O O . PHE B 1 553 ? -11.43 20.953 24.781 1 87.25 553 PHE B O 1
ATOM 12254 N N . GLU B 1 554 ? -10.633 22.562 26.172 1 87 554 GLU B N 1
ATOM 12255 C CA . GLU B 1 554 ? -9.344 21.891 26.281 1 87 554 GLU B CA 1
ATOM 12256 C C . GLU B 1 554 ? -9.469 20.562 27.016 1 87 554 GLU B C 1
ATOM 12258 O O . GLU B 1 554 ? -8.844 19.578 26.641 1 87 554 GLU B O 1
ATOM 12263 N N . ALA B 1 555 ? -10.305 20.688 28.031 1 89.06 555 ALA B N 1
ATOM 12264 C CA . ALA B 1 555 ? -10.547 19.469 28.797 1 89.06 555 ALA B CA 1
ATOM 12265 C C . ALA B 1 555 ? -11.266 18.422 27.953 1 89.06 555 ALA B C 1
ATOM 12267 O O . ALA B 1 555 ? -10.859 17.25 27.938 1 89.06 555 ALA B O 1
ATOM 12268 N N . ILE B 1 556 ? -12.203 18.844 27.219 1 89.06 556 ILE B N 1
ATOM 12269 C CA . ILE B 1 556 ? -12.969 17.938 26.375 1 89.06 556 ILE B CA 1
ATOM 12270 C C . ILE B 1 556 ? -12.07 17.391 25.266 1 89.06 556 ILE B C 1
ATOM 12272 O O . ILE B 1 556 ? -12.18 16.219 24.906 1 89.06 556 ILE B O 1
ATOM 12276 N N . HIS B 1 557 ? -11.227 18.203 24.828 1 90.12 557 HIS B N 1
ATOM 12277 C CA . HIS B 1 557 ? -10.312 17.766 23.766 1 90.12 557 HIS B CA 1
ATOM 12278 C C . HIS B 1 557 ? -9.391 16.656 24.266 1 90.12 557 HIS B C 1
ATOM 12280 O O . HIS B 1 557 ? -9.078 15.727 23.531 1 90.12 557 HIS B O 1
ATOM 12286 N N . LEU B 1 558 ? -8.977 16.75 25.453 1 90.38 558 LEU B N 1
ATOM 12287 C CA . LEU B 1 558 ? -8.156 15.695 26.031 1 90.38 558 LEU B CA 1
ATOM 12288 C C . LEU B 1 558 ? -8.906 14.367 26.062 1 90.38 558 LEU B C 1
ATOM 12290 O O . LEU B 1 558 ? -8.367 13.336 25.641 1 90.38 558 LEU B O 1
ATOM 12294 N N . LEU B 1 559 ? -10.078 14.453 26.469 1 90.38 559 LEU B N 1
ATOM 12295 C CA . LEU B 1 559 ? -10.883 13.234 26.531 1 90.38 559 LEU B CA 1
ATOM 12296 C C . LEU B 1 559 ? -11.164 12.688 25.141 1 90.38 559 LEU B C 1
ATOM 12298 O O . LEU B 1 559 ? -11.172 11.469 24.938 1 90.38 559 LEU B O 1
ATOM 12302 N N . SER B 1 560 ? -11.367 13.578 24.266 1 90.5 560 SER B N 1
ATOM 12303 C CA . SER B 1 560 ? -11.594 13.172 22.875 1 90.5 560 SER B CA 1
ATOM 12304 C C . SER B 1 560 ? -10.367 12.477 22.297 1 90.5 560 SER B C 1
ATOM 12306 O O . SER B 1 560 ? -10.5 11.461 21.609 1 90.5 560 SER B O 1
ATOM 12308 N N . GLU B 1 561 ? -9.266 12.953 22.625 1 89.06 561 GLU B N 1
ATOM 12309 C CA . GLU B 1 561 ? -8.023 12.344 22.172 1 89.06 561 GLU B CA 1
ATOM 12310 C C . GLU B 1 561 ? -7.855 10.938 22.75 1 89.06 561 GLU B C 1
ATOM 12312 O O . GLU B 1 561 ? -7.438 10.023 22.047 1 89.06 561 GLU B O 1
ATOM 12317 N N . MET B 1 562 ? -8.219 10.844 23.891 1 89.88 562 MET B N 1
ATOM 12318 C CA . MET B 1 562 ? -8.109 9.562 24.578 1 89.88 562 MET B CA 1
ATOM 12319 C C . MET B 1 562 ? -9.094 8.555 24.016 1 89.88 562 MET B C 1
ATOM 12321 O O . MET B 1 562 ? -8.766 7.379 23.844 1 89.88 562 MET B O 1
ATOM 12325 N N . ALA B 1 563 ? -10.172 9.016 23.688 1 89.44 563 ALA B N 1
ATOM 12326 C CA . ALA B 1 563 ? -11.227 8.156 23.156 1 89.44 563 ALA B CA 1
ATOM 12327 C C . ALA B 1 563 ? -10.867 7.645 21.766 1 89.44 563 ALA B C 1
ATOM 12329 O O . ALA B 1 563 ? -11.406 6.637 21.312 1 89.44 563 ALA B O 1
ATOM 12330 N N . GLN B 1 564 ? -9.984 8.258 21.094 1 87.56 564 GLN B N 1
ATOM 12331 C CA . GLN B 1 564 ? -9.594 7.875 19.75 1 87.56 564 GLN B CA 1
ATOM 12332 C C . GLN B 1 564 ? -8.633 6.691 19.766 1 87.56 564 GLN B C 1
ATOM 12334 O O . GLN B 1 564 ? -8.461 6.004 18.766 1 87.56 564 GLN B O 1
ATOM 12339 N N . SER B 1 565 ? -8.055 6.398 20.953 1 86.38 565 SER B N 1
ATOM 12340 C CA . SER B 1 565 ? -7.176 5.25 21.109 1 86.38 565 SER B CA 1
ATOM 12341 C C . SER B 1 565 ? -7.961 3.992 21.469 1 86.38 565 SER B C 1
ATOM 12343 O O . SER B 1 565 ? -8.656 3.959 22.5 1 86.38 565 SER B O 1
ATOM 12345 N N . PRO B 1 566 ? -7.91 2.955 20.656 1 82.12 566 PRO B N 1
ATOM 12346 C CA . PRO B 1 566 ? -8.719 1.763 20.906 1 82.12 566 PRO B CA 1
ATOM 12347 C C . PRO B 1 566 ? -8.422 1.125 22.266 1 82.12 566 PRO B C 1
ATOM 12349 O O . PRO B 1 566 ? -9.336 0.677 22.953 1 82.12 566 PRO B O 1
ATOM 12352 N N . SER B 1 567 ? -7.109 1.121 22.672 1 83.75 567 SER B N 1
ATOM 12353 C CA . SER B 1 567 ? -6.738 0.523 23.953 1 83.75 567 SER B CA 1
ATOM 12354 C C . SER B 1 567 ? -7.336 1.3 25.125 1 83.75 567 SER B C 1
ATOM 12356 O O . SER B 1 567 ? -7.789 0.705 26.094 1 83.75 567 SER B O 1
ATOM 12358 N N . THR B 1 568 ? -7.391 2.605 24.953 1 88.69 568 THR B N 1
ATOM 12359 C CA . THR B 1 568 ? -7.945 3.449 26 1 88.69 568 THR B CA 1
ATOM 12360 C C . THR B 1 568 ? -9.469 3.4 25.984 1 88.69 568 THR B C 1
ATOM 12362 O O . THR B 1 568 ? -10.109 3.441 27.047 1 88.69 568 THR B O 1
ATOM 12365 N N . ALA B 1 569 ? -10.023 3.297 24.766 1 88.12 569 ALA B N 1
ATOM 12366 C CA . ALA B 1 569 ? -11.477 3.283 24.625 1 88.12 569 ALA B CA 1
ATOM 12367 C C . ALA B 1 569 ? -12.078 2.057 25.297 1 88.12 569 ALA B C 1
ATOM 12369 O O . ALA B 1 569 ? -13.148 2.139 25.906 1 88.12 569 ALA B O 1
ATOM 12370 N N . VAL B 1 570 ? -11.406 0.934 25.297 1 85.81 570 VAL B N 1
ATOM 12371 C CA . VAL B 1 570 ? -11.891 -0.292 25.922 1 85.81 570 VAL B CA 1
ATOM 12372 C C . VAL B 1 570 ? -11.961 -0.109 27.438 1 85.81 570 VAL B C 1
ATOM 12374 O O . VAL B 1 570 ? -12.906 -0.554 28.078 1 85.81 570 VAL B 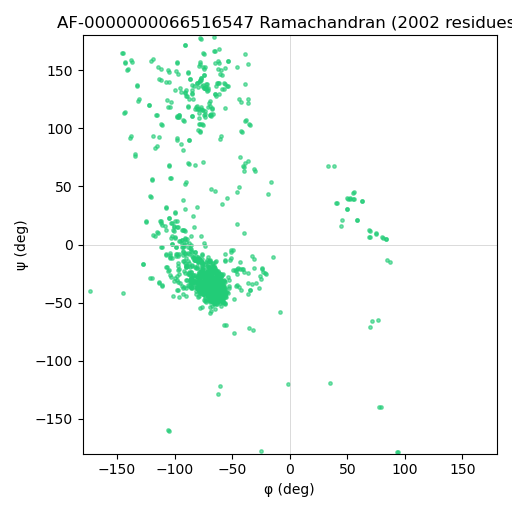O 1
ATOM 12377 N N . VAL B 1 571 ? -11.016 0.643 27.984 1 87.69 571 VAL B N 1
ATOM 12378 C CA . VAL B 1 571 ? -10.969 0.877 29.438 1 87.69 571 VAL B CA 1
ATOM 12379 C C . VAL B 1 571 ? -12.016 1.92 29.812 1 87.69 571 VAL B C 1
ATOM 12381 O O . VAL B 1 571 ? -12.688 1.787 30.844 1 87.69 571 VAL B O 1
ATOM 12384 N N . LEU B 1 572 ? -12.141 2.941 28.984 1 88.06 572 LEU B N 1
ATOM 12385 C CA . LEU B 1 572 ? -13.102 3.998 29.266 1 88.06 572 LEU B CA 1
ATOM 12386 C C . LEU B 1 572 ? -14.523 3.439 29.297 1 88.06 572 LEU B C 1
ATOM 12388 O O . LEU B 1 572 ? -15.344 3.873 30.109 1 88.06 572 LEU B O 1
ATOM 12392 N N . ARG B 1 573 ? -14.797 2.518 28.5 1 86.38 573 ARG B N 1
ATOM 12393 C CA . ARG B 1 573 ? -16.141 1.941 28.406 1 86.38 573 ARG B CA 1
ATOM 12394 C C . ARG B 1 573 ? -16.516 1.249 29.719 1 86.38 573 ARG B C 1
ATOM 12396 O O . ARG B 1 573 ? -17.688 1.228 30.078 1 86.38 573 ARG B O 1
ATOM 12403 N N . LYS B 1 574 ? -15.531 0.722 30.359 1 83.5 574 LYS B N 1
ATOM 12404 C CA . LYS B 1 574 ? -15.781 -0.013 31.594 1 83.5 574 LYS B CA 1
ATOM 12405 C C . LYS B 1 574 ? -16.047 0.941 32.75 1 83.5 574 LYS B C 1
ATOM 12407 O O . LYS B 1 574 ? -16.484 0.518 33.812 1 83.5 574 LYS B O 1
ATOM 12412 N N . LEU B 1 575 ? -15.828 2.188 32.5 1 85.56 575 LEU B N 1
ATOM 12413 C CA . LEU B 1 575 ? -16.031 3.162 33.562 1 85.56 575 LEU B CA 1
ATOM 12414 C C . LEU B 1 575 ? -17.531 3.453 33.75 1 85.56 575 LEU B C 1
ATOM 12416 O O . LEU B 1 575 ? -18.281 3.471 32.781 1 85.56 575 LEU B O 1
ATOM 12420 N N . PRO B 1 576 ? -17.969 3.598 34.875 1 78.75 576 PRO B N 1
ATOM 12421 C CA . PRO B 1 576 ? -19.375 3.838 35.156 1 78.75 576 PRO B CA 1
ATOM 12422 C C . PRO B 1 576 ? -19.922 5.102 34.469 1 78.75 576 PRO B C 1
ATOM 12424 O O . PRO B 1 576 ? -21.109 5.207 34.219 1 78.75 576 PRO B O 1
ATOM 12427 N N . GLN B 1 577 ? -19.016 5.965 34.25 1 76.69 577 GLN B N 1
ATOM 12428 C CA . GLN B 1 577 ? -19.438 7.219 33.625 1 76.69 577 GLN B CA 1
ATOM 12429 C C . GLN B 1 577 ? -19.891 7 32.188 1 76.69 577 GLN B C 1
ATOM 12431 O O . GLN B 1 577 ? -20.625 7.828 31.625 1 76.69 577 GLN B O 1
ATOM 12436 N N . PHE B 1 578 ? -19.391 5.977 31.547 1 77.19 578 PHE B N 1
ATOM 12437 C CA . PHE B 1 578 ? -19.734 5.711 30.156 1 77.19 578 PHE B CA 1
ATOM 12438 C C . PHE B 1 578 ? -20.844 4.684 30.062 1 77.19 578 PHE B C 1
ATOM 12440 O O . PHE B 1 578 ? -21.359 4.406 28.969 1 77.19 578 PHE B O 1
ATOM 12447 N N . ASP B 1 579 ? -21.094 3.902 31.141 1 64.38 579 ASP B N 1
ATOM 12448 C CA . ASP B 1 579 ? -22.234 2.994 31.125 1 64.38 579 ASP B CA 1
ATOM 12449 C C . ASP B 1 579 ? -23.547 3.768 31.094 1 64.38 579 ASP B C 1
ATOM 12451 O O . ASP B 1 579 ? -23.578 4.969 31.375 1 64.38 579 ASP B O 1
ATOM 12455 N N . ASP B 1 580 ? -24.703 3.311 31.047 1 53.75 580 ASP B N 1
ATOM 12456 C CA . ASP B 1 580 ? -26.031 3.744 30.609 1 53.75 580 ASP B CA 1
ATOM 12457 C C . ASP B 1 580 ? -26.359 5.129 31.156 1 53.75 580 ASP B C 1
ATOM 12459 O O . ASP B 1 580 ? -26.812 6.004 30.422 1 53.75 580 ASP B O 1
ATOM 12463 N N . THR B 1 581 ? -26.719 5.328 32.469 1 47.09 581 THR B N 1
ATOM 12464 C CA . THR B 1 581 ? -27.547 6.434 32.969 1 47.09 581 THR B CA 1
ATOM 12465 C C . THR B 1 581 ? -26.688 7.664 33.25 1 47.09 581 THR B C 1
ATOM 12467 O O . THR B 1 581 ? -27.188 8.789 33.281 1 47.09 581 THR B O 1
ATOM 12470 N N . ARG B 1 582 ? -25.484 7.578 33.594 1 43.44 582 ARG B N 1
ATOM 12471 C CA . ARG B 1 582 ? -24.875 8.648 34.375 1 43.44 582 ARG B CA 1
ATOM 12472 C C . ARG B 1 582 ? -24.016 9.555 33.5 1 43.44 582 ARG B C 1
ATOM 12474 O O . ARG B 1 582 ? -23.531 10.594 33.938 1 43.44 582 ARG B O 1
ATOM 12481 N N . LEU B 1 583 ? -23.203 8.969 32.625 1 47.28 583 LEU B N 1
ATOM 12482 C CA . LEU B 1 583 ? -22.391 10.07 32.125 1 47.28 583 LEU B CA 1
ATOM 12483 C C . LEU B 1 583 ? -23.266 11.25 31.703 1 47.28 583 LEU B C 1
ATOM 12485 O O . LEU B 1 583 ? -23.219 11.688 30.547 1 47.28 583 LEU B O 1
ATOM 12489 N N . MET B 1 584 ? -24.516 10.961 31.797 1 44.44 584 MET B N 1
ATOM 12490 C CA . MET B 1 584 ? -25.281 12.141 31.391 1 44.44 584 MET B CA 1
ATOM 12491 C C . MET B 1 584 ? -24.641 13.406 31.938 1 44.44 584 MET B C 1
ATOM 12493 O O . MET B 1 584 ? -24.516 13.578 33.156 1 44.44 584 MET B O 1
ATOM 12497 N N . LEU B 1 585 ? -23.438 13.727 31.422 1 46.31 585 LEU B N 1
ATOM 12498 C CA . LEU B 1 585 ? -23.156 15.148 31.516 1 46.31 585 LEU B CA 1
ATOM 12499 C C . LEU B 1 585 ? -24.438 15.945 31.734 1 46.31 585 LEU B C 1
ATOM 12501 O O . LEU B 1 585 ? -25.156 16.25 30.781 1 46.31 585 LEU B O 1
ATOM 12505 N N . ASP B 1 586 ? -25.297 15.562 32.531 1 46.91 586 ASP B N 1
ATOM 12506 C CA . ASP B 1 586 ? -26.469 16.375 32.844 1 46.91 586 ASP B CA 1
ATOM 12507 C C . ASP B 1 586 ? -26.125 17.875 32.75 1 46.91 586 ASP B C 1
ATOM 12509 O O . ASP B 1 586 ? -25.422 18.391 33.625 1 46.91 586 ASP B O 1
ATOM 12513 N N . ALA B 1 587 ? -25.828 18.281 31.641 1 48.06 587 ALA B N 1
ATOM 12514 C CA . ALA B 1 587 ? -25.672 19.703 31.328 1 48.06 587 ALA B CA 1
ATOM 12515 C C . ALA B 1 587 ? -26.625 20.547 32.156 1 48.06 587 ALA B C 1
ATOM 12517 O O . ALA B 1 587 ? -26.703 21.766 31.984 1 48.06 587 ALA B O 1
ATOM 12518 N N . SER B 1 588 ? -27.531 19.828 32.812 1 48.72 588 SER B N 1
ATOM 12519 C CA . SER B 1 588 ? -28.406 20.688 33.594 1 48.72 588 SER B CA 1
ATOM 12520 C C . SER B 1 588 ? -27.625 21.547 34.562 1 48.72 588 SER B C 1
ATOM 12522 O O . SER B 1 588 ? -28.016 22.656 34.875 1 48.72 588 SER B O 1
ATOM 12524 N N . ASN B 1 589 ? -26.625 20.812 35.125 1 49.94 589 ASN B N 1
ATOM 12525 C CA . ASN B 1 589 ? -25.891 21.531 36.156 1 49.94 589 ASN B CA 1
ATOM 12526 C C . ASN B 1 589 ? -24.797 22.406 35.562 1 49.94 589 ASN B C 1
ATOM 12528 O O . ASN B 1 589 ? -23.969 22.969 36.281 1 49.94 589 ASN B O 1
ATOM 12532 N N . VAL B 1 590 ? -24.25 21.938 34.469 1 50 590 VAL B N 1
ATOM 12533 C CA . VAL B 1 590 ? -23.328 22.906 33.938 1 50 590 VAL B CA 1
ATOM 12534 C C . VAL B 1 590 ? -23.891 24.312 34.094 1 50 590 VAL B C 1
ATOM 12536 O O . VAL B 1 590 ? -24.938 24.641 33.531 1 50 590 VAL B O 1
ATOM 12539 N N . LYS B 1 591 ? -23.906 24.656 35.312 1 47.81 591 LYS B N 1
ATOM 12540 C CA . LYS B 1 591 ? -24.219 26.047 35.625 1 47.81 591 LYS B CA 1
ATOM 12541 C C . LYS B 1 591 ? -23.891 26.953 34.438 1 47.81 591 LYS B C 1
ATOM 12543 O O . LYS B 1 591 ? -23.828 28.172 34.594 1 47.81 591 LYS B O 1
ATOM 12548 N N . THR B 1 592 ? -23.062 26.281 33.719 1 43.31 592 THR B N 1
ATOM 12549 C CA . THR B 1 592 ? -22.484 27.344 32.906 1 43.31 592 THR B CA 1
ATOM 12550 C C . THR B 1 592 ? -23.562 28.344 32.5 1 43.31 592 THR B C 1
ATOM 12552 O O . THR B 1 592 ? -24.75 28 32.438 1 43.31 592 THR B O 1
ATOM 12555 N N . SER B 1 593 ? -23.047 29.469 32.062 1 42.69 593 SER B N 1
ATOM 12556 C CA . SER B 1 593 ? -23.344 30.828 31.609 1 42.69 593 SER B CA 1
ATOM 12557 C C . SER B 1 593 ? -24.5 30.828 30.625 1 42.69 593 SER B C 1
ATOM 12559 O O . SER B 1 593 ? -24.797 29.812 29.984 1 42.69 593 SER B O 1
ATOM 12561 N N . ARG B 1 594 ? -25.219 31.859 30.531 1 50.53 594 ARG B N 1
ATOM 12562 C CA . ARG B 1 594 ? -26.125 32.781 29.828 1 50.53 594 ARG B CA 1
ATOM 12563 C C . ARG B 1 594 ? -26.109 32.5 28.328 1 50.53 594 ARG B C 1
ATOM 12565 O O . ARG B 1 594 ? -26.969 33 27.594 1 50.53 594 ARG B O 1
ATOM 12572 N N . ASN B 1 595 ? -24.938 31.5 27.844 1 61.38 595 ASN B N 1
ATOM 12573 C CA . ASN B 1 595 ? -24.969 31.531 26.375 1 61.38 595 ASN B CA 1
ATOM 12574 C C . ASN B 1 595 ? -25.359 30.188 25.797 1 61.38 595 ASN B C 1
ATOM 12576 O O . ASN B 1 595 ? -24.641 29.188 25.953 1 61.38 595 ASN B O 1
ATOM 12580 N N . ALA B 1 596 ? -26.547 29.672 25.578 1 70.06 596 ALA B N 1
ATOM 12581 C CA . ALA B 1 596 ? -27.188 28.531 24.922 1 70.06 596 ALA B CA 1
ATOM 12582 C C . ALA B 1 596 ? -26.266 27.938 23.844 1 70.06 596 ALA B C 1
ATOM 12584 O O . ALA B 1 596 ? -26.219 26.719 23.688 1 70.06 596 ALA B O 1
ATOM 12585 N N . ALA B 1 597 ? -25.406 28.625 23.328 1 75.19 597 ALA B N 1
ATOM 12586 C CA . ALA B 1 597 ? -24.547 28.156 22.25 1 75.19 597 ALA B CA 1
ATOM 12587 C C . ALA B 1 597 ? -23.438 27.266 22.781 1 75.19 597 ALA B C 1
ATOM 12589 O O . ALA B 1 597 ? -23.094 26.25 22.172 1 75.19 597 ALA B O 1
ATOM 12590 N N . VAL B 1 598 ? -23 27.531 23.984 1 77.12 598 VAL B N 1
ATOM 12591 C CA . VAL B 1 598 ? -21.906 26.766 24.578 1 77.12 598 VAL B CA 1
ATOM 12592 C C . VAL B 1 598 ? -22.438 25.438 25.094 1 77.12 598 VAL B C 1
ATOM 12594 O O . VAL B 1 598 ? -21.766 24.406 24.969 1 77.12 598 VAL B O 1
ATOM 12597 N N . PHE B 1 599 ? -23.656 25.547 25.531 1 79.94 599 PHE B N 1
ATOM 12598 C CA . PHE B 1 599 ? -24.266 24.328 26.047 1 79.94 599 PHE B CA 1
ATOM 12599 C C . PHE B 1 599 ? -24.422 23.281 24.953 1 79.94 599 PHE B C 1
ATOM 12601 O O . PHE B 1 599 ? -24.047 22.125 25.141 1 79.94 599 PHE B O 1
ATOM 12608 N N . TYR B 1 600 ? -24.906 23.641 23.844 1 85.44 600 TYR B N 1
ATOM 12609 C CA . TYR B 1 600 ? -25.125 22.703 22.75 1 85.44 600 TYR B CA 1
ATOM 12610 C C . TYR B 1 600 ? -23.812 22.172 22.219 1 85.44 600 TYR B C 1
ATOM 12612 O O . TYR B 1 600 ? -23.703 21.016 21.828 1 85.44 600 TYR B O 1
ATOM 12620 N N . ARG B 1 601 ? -22.797 22.953 22.234 1 86.12 601 ARG B N 1
ATOM 12621 C CA . ARG B 1 601 ? -21.484 22.531 21.766 1 86.12 601 ARG B CA 1
ATOM 12622 C C . ARG B 1 601 ? -20.891 21.469 22.688 1 86.12 601 ARG B C 1
ATOM 12624 O O . ARG B 1 601 ? -20.266 20.516 22.219 1 86.12 601 ARG B O 1
ATOM 12631 N N . VAL B 1 602 ? -21.125 21.734 23.969 1 85.06 602 VAL B N 1
ATOM 12632 C CA . VAL B 1 602 ? -20.609 20.781 24.953 1 85.06 602 VAL B CA 1
ATOM 12633 C C . VAL B 1 602 ? -21.328 19.453 24.812 1 85.06 602 VAL B C 1
ATOM 12635 O O . VAL B 1 602 ? -20.703 18.391 24.828 1 85.06 602 VAL B O 1
ATOM 12638 N N . GLU B 1 603 ? -22.641 19.562 24.562 1 84.94 603 GLU B N 1
ATOM 12639 C CA . GLU B 1 603 ? -23.422 18.344 24.391 1 84.94 603 GLU B CA 1
ATOM 12640 C C . GLU B 1 603 ? -22.984 17.578 23.141 1 84.94 603 GLU B C 1
ATOM 12642 O O . GLU B 1 603 ? -22.891 16.344 23.156 1 84.94 603 GLU B O 1
ATOM 12647 N N . TYR B 1 604 ? -22.719 18.281 22.062 1 90.25 604 TYR B N 1
ATOM 12648 C CA . TYR B 1 604 ? -22.219 17.703 20.828 1 90.25 604 TYR B CA 1
ATOM 12649 C C . TYR B 1 604 ? -20.922 16.938 21.062 1 90.25 604 TYR B C 1
ATOM 12651 O O . TYR B 1 604 ? -20.797 15.781 20.656 1 90.25 604 TYR B O 1
ATOM 12659 N N . HIS B 1 605 ? -20 17.484 21.812 1 90.19 605 HIS B N 1
ATOM 12660 C CA . HIS B 1 605 ? -18.688 16.875 22 1 90.19 605 HIS B CA 1
ATOM 12661 C C . HIS B 1 605 ? -18.766 15.68 22.953 1 90.19 605 HIS B C 1
ATOM 12663 O O . HIS B 1 605 ? -18.078 14.68 22.734 1 90.19 605 HIS B O 1
ATOM 12669 N N . LEU B 1 606 ? -19.547 15.883 23.969 1 87 606 LEU B N 1
ATOM 12670 C CA . LEU B 1 606 ? -19.672 14.781 24.922 1 87 606 LEU B CA 1
ATOM 12671 C C . LEU B 1 606 ? -20.328 13.57 24.25 1 87 606 LEU B C 1
ATOM 12673 O O . LEU B 1 606 ? -19.906 12.43 24.484 1 87 606 LEU B O 1
ATOM 12677 N N . SER B 1 607 ? -21.312 13.867 23.438 1 89.56 607 SER B N 1
ATOM 12678 C CA . SER B 1 607 ? -21.938 12.781 22.703 1 89.56 607 SER B CA 1
ATOM 12679 C C . SER B 1 607 ? -20.969 12.117 21.734 1 89.56 607 SER B C 1
ATOM 12681 O O . SER B 1 607 ? -20.969 10.891 21.578 1 89.56 607 SER B O 1
ATOM 12683 N N . ARG B 1 608 ? -20.203 12.922 21.109 1 91.75 608 ARG B N 1
ATOM 12684 C CA . ARG B 1 608 ? -19.188 12.406 20.203 1 91.75 608 ARG B CA 1
ATOM 12685 C C . ARG B 1 608 ? -18.219 11.477 20.922 1 91.75 608 ARG B C 1
ATOM 12687 O O . ARG B 1 608 ? -17.906 10.391 20.422 1 91.75 608 ARG B O 1
ATOM 12694 N N . ILE B 1 609 ? -17.812 11.812 22.109 1 90.5 609 ILE B N 1
ATOM 12695 C CA . ILE B 1 609 ? -16.859 11.031 22.891 1 90.5 609 ILE B CA 1
ATOM 12696 C C . ILE B 1 609 ? -17.5 9.727 23.328 1 90.5 609 ILE B C 1
ATOM 12698 O O . ILE B 1 609 ? -16.891 8.656 23.219 1 90.5 609 ILE B O 1
ATOM 12702 N N . ARG B 1 610 ? -18.672 9.852 23.781 1 87.69 610 ARG B N 1
ATOM 12703 C CA . ARG B 1 610 ? -19.391 8.664 24.234 1 87.69 610 ARG B CA 1
ATOM 12704 C C . ARG B 1 610 ? -19.562 7.66 23.109 1 87.69 610 ARG B C 1
ATOM 12706 O O . ARG B 1 610 ? -19.312 6.465 23.281 1 87.69 610 ARG B O 1
ATOM 12713 N N . ALA B 1 611 ? -19.984 8.188 21.984 1 90 611 ALA B N 1
ATOM 12714 C CA . ALA B 1 611 ? -20.188 7.316 20.828 1 90 611 ALA B CA 1
ATOM 12715 C C . ALA B 1 611 ? -18.875 6.691 20.359 1 90 611 ALA B C 1
ATOM 12717 O O . ALA B 1 611 ? -18.828 5.508 20.016 1 90 611 ALA B O 1
ATOM 12718 N N . GLN B 1 612 ? -17.891 7.465 20.438 1 89.19 612 GLN B N 1
ATOM 12719 C CA . GLN B 1 612 ? -16.578 6.973 20.016 1 89.19 612 GLN B CA 1
ATOM 12720 C C . GLN B 1 612 ? -16.109 5.828 20.906 1 89.19 612 GLN B C 1
ATOM 12722 O O . GLN B 1 612 ? -15.586 4.824 20.406 1 89.19 612 GLN B O 1
ATOM 12727 N N . VAL B 1 613 ? -16.281 5.965 22.172 1 88.31 613 VAL B N 1
ATOM 12728 C CA . VAL B 1 613 ? -15.883 4.953 23.141 1 88.31 613 VAL B CA 1
ATOM 12729 C C . VAL B 1 613 ? -16.688 3.676 22.906 1 88.31 613 VAL B C 1
ATOM 12731 O O . VAL B 1 613 ? -16.141 2.572 22.953 1 88.31 613 VAL B O 1
ATOM 12734 N N . HIS B 1 614 ? -17.875 3.83 22.562 1 85.62 614 HIS B N 1
ATOM 12735 C CA . HIS B 1 614 ? -18.734 2.67 22.391 1 85.62 614 HIS B CA 1
ATOM 12736 C C . HIS B 1 614 ? -18.484 1.981 21.047 1 85.62 614 HIS B C 1
ATOM 12738 O O . HIS B 1 614 ? -18.531 0.752 20.969 1 85.62 614 HIS B O 1
ATOM 12744 N N . PHE B 1 615 ? -18.266 2.734 20.016 1 85.81 615 PHE B N 1
ATOM 12745 C CA . PHE B 1 615 ? -18.047 2.148 18.703 1 85.81 615 PHE B CA 1
ATOM 12746 C C . PHE B 1 615 ? -16.688 1.436 18.656 1 85.81 615 PHE B C 1
ATOM 12748 O O . PHE B 1 615 ? -16.578 0.364 18.062 1 85.81 615 PHE B O 1
ATOM 12755 N N . LEU B 1 616 ? -15.688 2.002 19.312 1 79.62 616 LEU B N 1
ATOM 12756 C CA . LEU B 1 616 ? -14.344 1.426 19.266 1 79.62 616 LEU B CA 1
ATOM 12757 C C . LEU B 1 616 ? -14.195 0.337 20.328 1 79.62 616 LEU B C 1
ATOM 12759 O O . LEU B 1 616 ? -13.469 -0.635 20.125 1 79.62 616 LEU B O 1
ATOM 12763 N N . GLY B 1 617 ? -14.859 0.518 21.359 1 71.12 617 GLY B N 1
ATOM 12764 C CA . GLY B 1 617 ? -14.68 -0.378 22.5 1 71.12 617 GLY B CA 1
ATOM 12765 C C . GLY B 1 617 ? -15.492 -1.658 22.375 1 71.12 617 GLY B C 1
ATOM 12766 O O . GLY B 1 617 ? -15.297 -2.592 23.156 1 71.12 617 GLY B O 1
ATOM 12767 N N . CYS B 1 618 ? -16.422 -1.7 21.469 1 65 618 CYS B N 1
ATOM 12768 C CA . CYS B 1 618 ? -17.297 -2.871 21.391 1 65 618 CYS B CA 1
ATOM 12769 C C . CYS B 1 618 ? -16.938 -3.744 20.203 1 65 618 CYS B C 1
ATOM 12771 O O . CYS B 1 618 ? -16.75 -3.242 19.094 1 65 618 CYS B O 1
ATOM 12773 N N . ASN B 1 619 ? -16.547 -4.969 20.531 1 59.97 619 ASN B N 1
ATOM 12774 C CA . ASN B 1 619 ? -16.297 -5.941 19.469 1 59.97 619 ASN B CA 1
ATOM 12775 C C . ASN B 1 619 ? -17.594 -6.5 18.891 1 59.97 619 ASN B C 1
ATOM 12777 O O . ASN B 1 619 ? -17.578 -7.156 17.844 1 59.97 619 ASN B O 1
ATOM 12781 N N . SER B 1 620 ? -18.766 -6.242 19.688 1 61.19 620 SER B N 1
ATOM 12782 C CA . SER B 1 620 ? -19.984 -6.906 19.25 1 61.19 620 SER B CA 1
ATOM 12783 C C . SER B 1 620 ? -21 -5.898 18.719 1 61.19 620 SER B C 1
ATOM 12785 O O . SER B 1 620 ? -21.094 -4.777 19.219 1 61.19 620 SER B O 1
ATOM 12787 N N . GLU B 1 621 ? -21.766 -6.133 17.672 1 62.5 621 GLU B N 1
ATOM 12788 C CA . GLU B 1 621 ? -22.812 -5.32 17.078 1 62.5 621 GLU B CA 1
ATOM 12789 C C . GLU B 1 621 ? -23.969 -5.102 18.062 1 62.5 621 GLU B C 1
ATOM 12791 O O . GLU B 1 621 ? -24.594 -4.047 18.062 1 62.5 621 GLU B O 1
ATOM 12796 N N . SER B 1 622 ? -24.188 -5.992 18.969 1 60.66 622 SER B N 1
ATOM 12797 C CA . SER B 1 622 ? -25.297 -5.887 19.922 1 60.66 622 SER B CA 1
ATOM 12798 C C . SER B 1 622 ? -25.047 -4.773 20.922 1 60.66 622 SER B C 1
ATOM 12800 O O . SER B 1 622 ? -25.953 -4.008 21.25 1 60.66 622 SER B O 1
ATOM 12802 N N . SER B 1 623 ? -23.828 -4.699 21.266 1 65.5 623 SER B N 1
ATOM 12803 C CA . SER B 1 623 ? -23.516 -3.666 22.25 1 65.5 623 SER B CA 1
ATOM 12804 C C . SER B 1 623 ? -23.609 -2.271 21.641 1 65.5 623 SER B C 1
ATOM 12806 O O . SER B 1 623 ? -24.031 -1.325 22.312 1 65.5 623 SER B O 1
ATOM 12808 N N . ARG B 1 624 ? -23.531 -2.236 20.406 1 74.69 624 ARG B N 1
ATOM 12809 C CA . ARG B 1 624 ? -23.656 -0.967 19.703 1 74.69 624 ARG B CA 1
ATOM 12810 C C . ARG B 1 624 ? -25.109 -0.537 19.578 1 74.69 624 ARG B C 1
ATOM 12812 O O . ARG B 1 624 ? -25.422 0.646 19.719 1 74.69 624 ARG B O 1
ATOM 12819 N N . ALA B 1 625 ? -25.891 -1.556 19.406 1 74.06 625 ALA B N 1
ATOM 12820 C CA . ALA B 1 625 ? -27.312 -1.298 19.266 1 74.06 625 ALA B CA 1
ATOM 12821 C C . ALA B 1 625 ? -27.922 -0.834 20.594 1 74.06 625 ALA B C 1
ATOM 12823 O O . ALA B 1 625 ? -28.797 0.036 20.609 1 74.06 625 ALA B O 1
ATOM 12824 N N . ASP B 1 626 ? -27.312 -1.302 21.625 1 75.94 626 ASP B N 1
ATOM 12825 C CA . ASP B 1 626 ? -27.828 -0.93 22.938 1 75.94 626 ASP B CA 1
ATOM 12826 C C . ASP B 1 626 ? -27.484 0.521 23.266 1 75.94 626 ASP B C 1
ATOM 12828 O O . ASP B 1 626 ? -28.234 1.198 23.969 1 75.94 626 ASP B O 1
ATOM 12832 N N . PHE B 1 627 ? -26.453 0.979 22.75 1 82.75 627 PHE B N 1
ATOM 12833 C CA . PHE B 1 627 ? -26.047 2.361 22.984 1 82.75 627 PHE B CA 1
ATOM 12834 C C . PHE B 1 627 ? -26.938 3.322 22.203 1 82.75 627 PHE B C 1
ATOM 12836 O O . PHE B 1 627 ? -27.344 4.363 22.719 1 82.75 627 PHE B O 1
ATOM 12843 N N . VAL B 1 628 ? -27.344 2.941 21.016 1 86.94 628 VAL B N 1
ATOM 12844 C CA . VAL B 1 628 ? -28.031 3.865 20.109 1 86.94 628 VAL B CA 1
ATOM 12845 C C . VAL B 1 628 ? -29.531 3.797 20.359 1 86.94 628 VAL B C 1
ATOM 12847 O O . VAL B 1 628 ? -30.25 4.754 20.078 1 86.94 628 VAL B O 1
ATOM 12850 N N . ARG B 1 629 ? -30.078 2.77 21.016 1 86.25 629 ARG B N 1
ATOM 12851 C CA . ARG B 1 629 ? -31.5 2.537 21.172 1 86.25 629 ARG B CA 1
ATOM 12852 C C . ARG B 1 629 ? -32.156 3.645 21.984 1 86.25 629 ARG B C 1
ATOM 12854 O O . ARG B 1 629 ? -33.125 4.246 21.562 1 86.25 629 ARG B O 1
ATOM 12861 N N . PRO B 1 630 ? -31.531 3.988 23.125 1 86.75 630 PRO B N 1
ATOM 12862 C CA . PRO B 1 630 ? -32.156 5.07 23.891 1 86.75 630 PRO B CA 1
ATOM 12863 C C . PRO B 1 630 ? -32.156 6.398 23.125 1 86.75 630 PRO B C 1
ATOM 12865 O O . PRO B 1 630 ? -33.094 7.191 23.281 1 86.75 630 PRO B O 1
ATOM 12868 N N . LEU B 1 631 ? -31.172 6.602 22.344 1 88.88 631 LEU B N 1
ATOM 12869 C CA . LEU B 1 631 ? -31.109 7.828 21.562 1 88.88 631 LEU B CA 1
ATOM 12870 C C . LEU B 1 631 ? -32.188 7.848 20.5 1 88.88 631 LEU B C 1
ATOM 12872 O O . LEU B 1 631 ? -32.781 8.898 20.219 1 88.88 631 LEU B O 1
ATOM 12876 N N . PHE B 1 632 ? -32.5 6.707 19.984 1 90.75 632 PHE B N 1
ATOM 12877 C CA . PHE B 1 632 ? -33.562 6.598 18.984 1 90.75 632 PHE B CA 1
ATOM 12878 C C . PHE B 1 632 ? -34.938 6.836 19.625 1 90.75 632 PHE B C 1
ATOM 12880 O O . PHE B 1 632 ? -35.781 7.516 19.047 1 90.75 632 PHE B O 1
ATOM 12887 N N . GLU B 1 633 ? -35.062 6.324 20.812 1 88 633 GLU B N 1
ATOM 12888 C CA . GLU B 1 633 ? -36.344 6.504 21.516 1 88 633 GLU B CA 1
ATOM 12889 C C . GLU B 1 633 ? -36.594 7.973 21.844 1 88 633 GLU B C 1
ATOM 12891 O O . GLU B 1 633 ? -37.719 8.469 21.672 1 88 633 GLU B O 1
ATOM 12896 N N . GLU B 1 634 ? -35.562 8.602 22.234 1 88.5 634 GLU B N 1
ATOM 12897 C CA . GLU B 1 634 ? -35.719 10.023 22.516 1 88.5 634 GLU B CA 1
ATOM 12898 C C . GLU B 1 634 ? -36.031 10.82 21.266 1 88.5 634 GLU B C 1
ATOM 12900 O O . GLU B 1 634 ? -36.844 11.742 21.297 1 88.5 634 GLU B O 1
ATOM 12905 N N . LEU B 1 635 ? -35.438 10.5 20.172 1 90.94 635 LEU B N 1
ATOM 12906 C CA . LEU B 1 635 ? -35.656 11.188 18.906 1 90.94 635 LEU B CA 1
ATOM 12907 C C . LEU B 1 635 ? -37.094 10.938 18.422 1 90.94 635 LEU B C 1
ATOM 12909 O O . LEU B 1 635 ? -37.781 11.867 17.984 1 90.94 635 LEU B O 1
ATOM 12913 N N . GLU B 1 636 ? -37.531 9.703 18.578 1 88.38 636 GLU B N 1
ATOM 12914 C CA . GLU B 1 636 ? -38.906 9.352 18.156 1 88.38 636 GLU B CA 1
ATOM 12915 C C . GLU B 1 636 ? -39.938 10.07 19 1 88.38 636 GLU B C 1
ATOM 12917 O O . GLU B 1 636 ? -40.969 10.508 18.484 1 88.38 636 GLU B O 1
ATOM 12922 N N . MET B 1 637 ? -39.594 10.188 20.266 1 86.31 637 MET B N 1
ATOM 12923 C CA . MET B 1 637 ? -40.5 10.906 21.156 1 86.31 637 MET B CA 1
ATOM 12924 C C . MET B 1 637 ? -40.625 12.367 20.75 1 86.31 637 MET B C 1
ATOM 12926 O O . MET B 1 637 ? -41.719 12.938 20.781 1 86.31 637 MET B O 1
ATOM 12930 N N . CYS B 1 638 ? -39.531 12.914 20.312 1 85.75 638 CYS B N 1
ATOM 12931 C CA . CYS B 1 638 ? -39.531 14.312 19.891 1 85.75 638 CYS B CA 1
ATOM 12932 C C . CYS B 1 638 ? -40.25 14.477 18.562 1 85.75 638 CYS B C 1
ATOM 12934 O O . CYS B 1 638 ? -40.938 15.477 18.344 1 85.75 638 CYS B O 1
ATOM 12936 N N . LEU B 1 639 ? -40.156 13.516 17.688 1 85.19 639 LEU B N 1
ATOM 12937 C CA . LEU B 1 639 ? -40.719 13.617 16.344 1 85.19 639 LEU B CA 1
ATOM 12938 C C . LEU B 1 639 ? -42.219 13.312 16.359 1 85.19 639 LEU B C 1
ATOM 12940 O O . LEU B 1 639 ? -43 13.906 15.594 1 85.19 639 LEU B O 1
ATOM 12944 N N . ARG B 1 640 ? -42.75 12.32 17.125 1 74.12 640 ARG B N 1
ATOM 12945 C CA . ARG B 1 640 ? -44.156 11.992 17.203 1 74.12 640 ARG B CA 1
ATOM 12946 C C . ARG B 1 640 ? -44.938 13.133 17.844 1 74.12 640 ARG B C 1
ATOM 12948 O O . ARG B 1 640 ? -46.094 13.359 17.484 1 74.12 640 ARG B O 1
ATOM 12955 N N . GLY B 1 641 ? -44.406 13.594 19.047 1 59.06 641 GLY B N 1
ATOM 12956 C CA . GLY B 1 641 ? -45.188 14.57 19.797 1 59.06 641 GLY B CA 1
ATOM 12957 C C . GLY B 1 641 ? -45.469 15.844 19 1 59.06 641 GLY B C 1
ATOM 12958 O O . GLY B 1 641 ? -46.188 16.719 19.453 1 59.06 641 GLY B O 1
ATOM 12959 N N . GLY B 1 642 ? -45.688 15.93 17.719 1 53.66 642 GLY B N 1
ATOM 12960 C CA . GLY B 1 642 ? -46.094 17.141 17.031 1 53.66 642 GLY B CA 1
ATOM 12961 C C . GLY B 1 642 ? -45.406 18.391 17.578 1 53.66 642 GLY B C 1
ATOM 12962 O O . GLY B 1 642 ? -45.781 18.875 18.641 1 53.66 642 GLY B O 1
ATOM 12963 N N . MET B 1 643 ? -44.312 18.641 17.5 1 48.44 643 MET B N 1
ATOM 12964 C CA . MET B 1 643 ? -43.5 19.656 18.188 1 48.44 643 MET B CA 1
ATOM 12965 C C . MET B 1 643 ? -44.219 20.984 18.234 1 48.44 643 MET B C 1
ATOM 12967 O O . MET B 1 643 ? -44.281 21.703 17.219 1 48.44 643 MET B O 1
ATOM 12971 N N . ALA B 1 644 ? -45.438 21.109 18.625 1 44.84 644 ALA B N 1
ATOM 12972 C CA . ALA B 1 644 ? -45.938 22.406 19.031 1 44.84 644 ALA B CA 1
ATOM 12973 C C . ALA B 1 644 ? -44.844 23.203 19.766 1 44.84 644 ALA B C 1
ATOM 12975 O O . ALA B 1 644 ? -44.062 22.625 20.5 1 44.84 644 ALA B O 1
ATOM 12976 N N . VAL B 1 645 ? -44.562 24.328 19.344 1 47.12 645 VAL B N 1
ATOM 12977 C CA . VAL B 1 645 ? -43.688 25.469 19.656 1 47.12 645 VAL B CA 1
ATOM 12978 C C . VAL B 1 645 ? -43.656 25.688 21.172 1 47.12 645 VAL B C 1
ATOM 12980 O O . VAL B 1 645 ? -44.406 26.5 21.703 1 47.12 645 VAL B O 1
ATOM 12983 N N . ALA B 1 646 ? -44.125 24.906 21.984 1 47.97 646 ALA B N 1
ATOM 12984 C CA . ALA B 1 646 ? -43.844 25.469 23.312 1 47.97 646 ALA B CA 1
ATOM 12985 C C . ALA B 1 646 ? -42.344 25.531 23.578 1 47.97 646 ALA B C 1
ATOM 12987 O O . ALA B 1 646 ? -41.562 24.734 23.047 1 47.97 646 ALA B O 1
ATOM 12988 N N . ASP B 1 647 ? -41.656 26.609 23.969 1 52.84 647 ASP B N 1
ATOM 12989 C CA . ASP B 1 647 ? -40.312 27.078 24.219 1 52.84 647 ASP B CA 1
ATOM 12990 C C . ASP B 1 647 ? -39.438 25.953 24.781 1 52.84 647 ASP B C 1
ATOM 12992 O O . ASP B 1 647 ? -38.281 25.781 24.344 1 52.84 647 ASP B O 1
ATOM 12996 N N . GLY B 1 648 ? -39.938 25.141 25.609 1 58.75 648 GLY B N 1
ATOM 12997 C CA . GLY B 1 648 ? -39.188 24.094 26.281 1 58.75 648 GLY B CA 1
ATOM 12998 C C . GLY B 1 648 ? -38.938 22.875 25.406 1 58.75 648 GLY B C 1
ATOM 12999 O O . GLY B 1 648 ? -37.906 22.219 25.547 1 58.75 648 GLY B O 1
ATOM 13000 N N . GLN B 1 649 ? -39.75 22.703 24.469 1 70.75 649 GLN B N 1
ATOM 13001 C CA . GLN B 1 649 ? -39.688 21.5 23.641 1 70.75 649 GLN B CA 1
ATOM 13002 C C . GLN B 1 649 ? -38.656 21.672 22.531 1 70.75 649 GLN B C 1
ATOM 13004 O O . GLN B 1 649 ? -37.969 20.703 22.141 1 70.75 649 GLN B O 1
ATOM 13009 N N . LEU B 1 650 ? -38.438 22.891 22.188 1 80.81 650 LEU B N 1
ATOM 13010 C CA . LEU B 1 650 ? -37.469 23.156 21.141 1 80.81 650 LEU B CA 1
ATOM 13011 C C . LEU B 1 650 ? -36.031 22.938 21.672 1 80.81 650 LEU B C 1
ATOM 13013 O O . LEU B 1 650 ? -35.188 22.438 20.953 1 80.81 650 LEU B O 1
ATOM 13017 N N . ASP B 1 651 ? -35.906 23.203 22.922 1 82.44 651 ASP B N 1
ATOM 13018 C CA . ASP B 1 651 ? -34.594 23.016 23.516 1 82.44 651 ASP B CA 1
ATOM 13019 C C . ASP B 1 651 ? -34.25 21.531 23.625 1 82.44 651 ASP B C 1
ATOM 13021 O O . ASP B 1 651 ? -33.094 21.141 23.391 1 82.44 651 ASP B O 1
ATOM 13025 N N . SER B 1 652 ? -35.25 20.828 23.953 1 84.12 652 SER B N 1
ATOM 13026 C CA . SER B 1 652 ? -35.031 19.391 24.062 1 84.12 652 SER B CA 1
ATOM 13027 C C . SER B 1 652 ? -34.75 18.766 22.703 1 84.12 652 SER B C 1
ATOM 13029 O O . SER B 1 652 ? -33.875 17.906 22.562 1 84.12 652 SER B O 1
ATOM 13031 N N . PHE B 1 653 ? -35.5 19.281 21.766 1 89.38 653 PHE B N 1
ATOM 13032 C CA . PHE B 1 653 ? -35.312 18.797 20.422 1 89.38 653 PHE B CA 1
ATOM 13033 C C . PHE B 1 653 ? -33.906 19.172 19.906 1 89.38 653 PHE B C 1
ATOM 13035 O O . PHE B 1 653 ? -33.219 18.344 19.297 1 89.38 653 PHE B O 1
ATOM 13042 N N . THR B 1 654 ? -33.5 20.375 20.156 1 90.75 654 THR B N 1
ATOM 13043 C CA . THR B 1 654 ? -32.188 20.828 19.719 1 90.75 654 THR B CA 1
ATOM 13044 C C . THR B 1 654 ? -31.094 20 20.391 1 90.75 654 THR B C 1
ATOM 13046 O O . THR B 1 654 ? -30.094 19.656 19.75 1 90.75 654 THR B O 1
ATOM 13049 N N . ARG B 1 655 ? -31.359 19.688 21.609 1 89.19 655 ARG B N 1
ATOM 13050 C CA . ARG B 1 655 ? -30.406 18.875 22.344 1 89.19 655 ARG B CA 1
ATOM 13051 C C . ARG B 1 655 ? -30.25 17.5 21.719 1 89.19 655 ARG B C 1
ATOM 13053 O O . ARG B 1 655 ? -29.141 17.016 21.516 1 89.19 655 ARG B O 1
ATOM 13060 N N . VAL B 1 656 ? -31.328 16.891 21.359 1 91.25 656 VAL B N 1
ATOM 13061 C CA . VAL B 1 656 ? -31.328 15.547 20.766 1 91.25 656 VAL B CA 1
ATOM 13062 C C . VAL B 1 656 ? -30.594 15.578 19.422 1 91.25 656 VAL B C 1
ATOM 13064 O O . VAL B 1 656 ? -29.844 14.664 19.094 1 91.25 656 VAL B O 1
ATOM 13067 N N . ILE B 1 657 ? -30.828 16.609 18.672 1 93.94 657 ILE B N 1
ATOM 13068 C CA . ILE B 1 657 ? -30.172 16.734 17.375 1 93.94 657 ILE B CA 1
ATOM 13069 C C . ILE B 1 657 ? -28.656 16.844 17.578 1 93.94 657 ILE B C 1
ATOM 13071 O O . ILE B 1 657 ? -27.891 16.234 16.828 1 93.94 657 ILE B O 1
ATOM 13075 N N . CYS B 1 658 ? -28.25 17.531 18.609 1 93.06 658 CYS B N 1
ATOM 13076 C CA . CYS B 1 658 ? -26.812 17.672 18.875 1 93.06 658 CYS B CA 1
ATOM 13077 C C . CYS B 1 658 ? -26.203 16.328 19.281 1 93.06 658 CYS B C 1
ATOM 13079 O O . CYS B 1 658 ? -25.062 16.031 18.906 1 93.06 658 CYS B O 1
ATOM 13081 N N . LEU B 1 659 ? -26.984 15.648 20.047 1 92.88 659 LEU B N 1
ATOM 13082 C CA . LEU B 1 659 ? -26.5 14.32 20.438 1 92.88 659 LEU B CA 1
ATOM 13083 C C . LEU B 1 659 ? -26.266 13.453 19.203 1 92.88 659 LEU B C 1
ATOM 13085 O O . LEU B 1 659 ? -25.234 12.797 19.094 1 92.88 659 LEU B O 1
ATOM 13089 N N . TRP B 1 660 ? -27.156 13.539 18.25 1 94.81 660 TRP B N 1
ATOM 13090 C CA . TRP B 1 660 ? -27.047 12.711 17.062 1 94.81 660 TRP B CA 1
ATOM 13091 C C . TRP B 1 660 ? -25.922 13.195 16.156 1 94.81 660 TRP B C 1
ATOM 13093 O O . TRP B 1 660 ? -25.281 12.398 15.469 1 94.81 660 TRP B O 1
ATOM 13103 N N . ARG B 1 661 ? -25.703 14.461 16.109 1 95.12 661 ARG B N 1
ATOM 13104 C CA . ARG B 1 661 ? -24.547 14.977 15.383 1 95.12 661 ARG B CA 1
ATOM 13105 C C . ARG B 1 661 ? -23.25 14.336 15.883 1 95.12 661 ARG B C 1
ATOM 13107 O O . ARG B 1 661 ? -22.406 13.906 15.086 1 95.12 661 ARG B O 1
ATOM 13114 N N . GLY B 1 662 ? -23.141 14.273 17.219 1 93.19 662 GLY B N 1
ATOM 13115 C CA . GLY B 1 662 ? -21.969 13.656 17.812 1 93.19 662 GLY B CA 1
ATOM 13116 C C . GLY B 1 662 ? -21.812 12.188 17.469 1 93.19 662 GLY B C 1
ATOM 13117 O O . GLY B 1 662 ? -20.719 11.719 17.172 1 93.19 662 GLY B O 1
ATOM 13118 N N . VAL B 1 663 ? -22.922 11.516 17.359 1 93.56 663 VAL B N 1
ATOM 13119 C CA . VAL B 1 663 ? -22.906 10.086 17.062 1 93.56 663 VAL B CA 1
ATOM 13120 C C . VAL B 1 663 ? -22.438 9.859 15.633 1 93.56 663 VAL B C 1
ATOM 13122 O O . VAL B 1 663 ? -21.547 9.047 15.383 1 93.56 663 VAL B O 1
ATOM 13125 N N . PHE B 1 664 ? -22.953 10.609 14.68 1 94.44 664 PHE B N 1
ATOM 13126 C CA . PHE B 1 664 ? -22.594 10.422 13.281 1 94.44 664 PHE B CA 1
ATOM 13127 C C . PHE B 1 664 ? -21.156 10.859 13.023 1 94.44 664 PHE B C 1
ATOM 13129 O O . PHE B 1 664 ? -20.453 10.258 12.211 1 94.44 664 PHE B O 1
ATOM 13136 N N . ARG B 1 665 ? -20.766 11.867 13.742 1 92.62 665 ARG B N 1
ATOM 13137 C CA . ARG B 1 665 ? -19.391 12.32 13.57 1 92.62 665 ARG B CA 1
ATOM 13138 C C . ARG B 1 665 ? -18.406 11.273 14.055 1 92.62 665 ARG B C 1
ATOM 13140 O O . ARG B 1 665 ? -17.312 11.133 13.492 1 92.62 665 ARG B O 1
ATOM 13147 N N . SER B 1 666 ? -18.781 10.523 15.039 1 90.94 666 SER B N 1
ATOM 13148 C CA . SER B 1 666 ? -17.891 9.539 15.641 1 90.94 666 SER B CA 1
ATOM 13149 C C . SER B 1 666 ? -17.859 8.25 14.828 1 90.94 666 SER B C 1
ATOM 13151 O O . SER B 1 666 ? -16.969 7.418 15.008 1 90.94 666 SER B O 1
ATOM 13153 N N . CYS B 1 667 ? -18.781 8.133 13.945 1 89.25 667 CYS B N 1
ATOM 13154 C CA . CYS B 1 667 ? -18.828 6.926 13.125 1 89.25 667 CYS B CA 1
ATOM 13155 C C . CYS B 1 667 ? -17.797 6.977 12.016 1 89.25 667 CYS B C 1
ATOM 13157 O O . CYS B 1 667 ? -17.969 7.676 11.016 1 89.25 667 CYS B O 1
ATOM 13159 N N . VAL B 1 668 ? -16.672 6.242 12.141 1 83.81 668 VAL B N 1
ATOM 13160 C CA . VAL B 1 668 ? -15.594 6.305 11.164 1 83.81 668 VAL B CA 1
ATOM 13161 C C . VAL B 1 668 ? -15.578 5.023 10.328 1 83.81 668 VAL B C 1
ATOM 13163 O O . VAL B 1 668 ? -15.125 5.027 9.188 1 83.81 668 VAL B O 1
ATOM 13166 N N . GLY B 1 669 ? -16.219 3.971 10.852 1 85.69 669 GLY B N 1
ATOM 13167 C CA . GLY B 1 669 ? -16.188 2.695 10.156 1 85.69 669 GLY B CA 1
ATOM 13168 C C . GLY B 1 669 ? -17.312 2.553 9.148 1 85.69 669 GLY B C 1
ATOM 13169 O O . GLY B 1 669 ? -18.422 3.066 9.359 1 85.69 669 GLY B O 1
ATOM 13170 N N . GLN B 1 670 ? -17.094 1.871 8.109 1 88.06 670 GLN B N 1
ATOM 13171 C CA . GLN B 1 670 ? -18.078 1.669 7.055 1 88.06 670 GLN B CA 1
ATOM 13172 C C . GLN B 1 670 ? -19.266 0.849 7.559 1 88.06 670 GLN B C 1
ATOM 13174 O O . GLN B 1 670 ? -20.406 1.212 7.324 1 88.06 670 GLN B O 1
ATOM 13179 N N . ASN B 1 671 ? -19.016 -0.234 8.266 1 82.56 671 ASN B N 1
ATOM 13180 C CA . ASN B 1 671 ? -20.078 -1.114 8.734 1 82.56 671 ASN B CA 1
ATOM 13181 C C . ASN B 1 671 ? -20.953 -0.428 9.781 1 82.56 671 ASN B C 1
ATOM 13183 O O . ASN B 1 671 ? -22.188 -0.519 9.719 1 82.56 671 ASN B O 1
ATOM 13187 N N . GLU B 1 672 ? -20.328 0.271 10.719 1 85.56 672 GLU B N 1
ATOM 13188 C CA . GLU B 1 672 ? -21.078 1.001 11.742 1 85.56 672 GLU B CA 1
ATOM 13189 C C . GLU B 1 672 ? -21.969 2.076 11.125 1 85.56 672 GLU B C 1
ATOM 13191 O O . GLU B 1 672 ? -23.109 2.25 11.531 1 85.56 672 GLU B O 1
ATOM 13196 N N . TYR B 1 673 ? -21.391 2.746 10.172 1 91.75 673 TYR B N 1
ATOM 13197 C CA . TYR B 1 673 ? -22.172 3.793 9.508 1 91.75 673 TYR B CA 1
ATOM 13198 C C . TYR B 1 673 ? -23.359 3.203 8.766 1 91.75 673 TYR B C 1
ATOM 13200 O O . TYR B 1 673 ? -24.469 3.736 8.836 1 91.75 673 TYR B O 1
ATOM 13208 N N . ASN B 1 674 ? -23.141 2.152 8.016 1 88.62 674 ASN B N 1
ATOM 13209 C CA . ASN B 1 674 ? -24.203 1.532 7.234 1 88.62 674 ASN B CA 1
ATOM 13210 C C . ASN B 1 674 ? -25.359 1.055 8.125 1 88.62 674 ASN B C 1
ATOM 13212 O O . ASN B 1 674 ? -26.516 1.284 7.812 1 88.62 674 ASN B O 1
ATOM 13216 N N . VAL B 1 675 ? -25.094 0.464 9.25 1 85.94 675 VAL B N 1
ATOM 13217 C CA . VAL B 1 675 ? -26.109 -0.027 10.172 1 85.94 675 VAL B CA 1
ATOM 13218 C C . VAL B 1 675 ? -26.859 1.152 10.789 1 85.94 675 VAL B C 1
ATOM 13220 O O . VAL B 1 675 ? -28.078 1.137 10.883 1 85.94 675 VAL B O 1
ATOM 13223 N N . LEU B 1 676 ? -26.078 2.154 11.156 1 90.38 676 LEU B N 1
ATOM 13224 C CA . LEU B 1 676 ? -26.688 3.334 11.766 1 90.38 676 LEU B CA 1
ATOM 13225 C C . LEU B 1 676 ? -27.578 4.059 10.766 1 90.38 676 LEU B C 1
ATOM 13227 O O . LEU B 1 676 ? -28.703 4.457 11.117 1 90.38 676 LEU B O 1
ATOM 13231 N N . LEU B 1 677 ? -27.141 4.238 9.555 1 92.19 677 LEU B N 1
ATOM 13232 C CA . LEU B 1 677 ? -27.922 4.953 8.547 1 92.19 677 LEU B CA 1
ATOM 13233 C C . LEU B 1 677 ? -29.203 4.199 8.219 1 92.19 677 LEU B C 1
ATOM 13235 O O . LEU B 1 677 ? -30.266 4.809 8.055 1 92.19 677 LEU B O 1
ATOM 13239 N N . ARG B 1 678 ? -29.125 2.9 8.117 1 88.19 678 ARG B N 1
ATOM 13240 C CA . ARG B 1 678 ? -30.312 2.1 7.801 1 88.19 678 ARG B CA 1
ATOM 13241 C C . ARG B 1 678 ? -31.406 2.295 8.844 1 88.19 678 ARG B C 1
ATOM 13243 O O . ARG B 1 678 ? -32.562 2.439 8.508 1 88.19 678 ARG B O 1
ATOM 13250 N N . ARG B 1 679 ? -31 2.391 10.023 1 87.69 679 ARG B N 1
ATOM 13251 C CA . ARG B 1 679 ? -31.969 2.576 11.109 1 87.69 679 ARG B CA 1
ATOM 13252 C C . ARG B 1 679 ? -32.469 4.02 11.164 1 87.69 679 ARG B C 1
ATOM 13254 O O . ARG B 1 679 ? -33.625 4.277 11.508 1 87.69 679 ARG B O 1
ATOM 13261 N N . PHE B 1 680 ? -31.547 4.914 10.852 1 92.88 680 PHE B N 1
ATOM 13262 C CA . PHE B 1 680 ? -31.828 6.336 10.984 1 92.88 680 PHE B CA 1
ATOM 13263 C C . PHE B 1 680 ? -32.594 6.848 9.766 1 92.88 680 PHE B C 1
ATOM 13265 O O . PHE B 1 680 ? -33.219 7.914 9.812 1 92.88 680 PHE B O 1
ATOM 13272 N N . PHE B 1 681 ? -32.688 6.141 8.688 1 92.12 681 PHE B N 1
ATOM 13273 C CA . PHE B 1 681 ? -33.156 6.621 7.398 1 92.12 681 PHE B CA 1
ATOM 13274 C C . PHE B 1 681 ? -34.625 7.07 7.484 1 92.12 681 PHE B C 1
ATOM 13276 O O . PHE B 1 681 ? -34.969 8.156 7.008 1 92.12 681 PHE B O 1
ATOM 13283 N N . PRO B 1 682 ? -35.469 6.32 8.172 1 89.25 682 PRO B N 1
ATOM 13284 C CA . PRO B 1 682 ? -36.844 6.801 8.273 1 89.25 682 PRO B CA 1
ATOM 13285 C C . PRO B 1 682 ? -36.938 8.125 9.031 1 89.25 682 PRO B C 1
ATOM 13287 O O . PRO B 1 682 ? -37.812 8.938 8.734 1 89.25 682 PRO B O 1
ATOM 13290 N N . CYS B 1 683 ? -36.062 8.359 9.945 1 90.94 683 CYS B N 1
ATOM 13291 C CA . CYS B 1 683 ? -36.062 9.594 10.727 1 90.94 683 CYS B CA 1
ATOM 13292 C C . CYS B 1 683 ? -35.594 10.773 9.883 1 90.94 683 CYS B C 1
ATOM 13294 O O . CYS B 1 683 ? -35.938 11.914 10.156 1 90.94 683 CYS B O 1
ATOM 13296 N N . LEU B 1 684 ? -34.781 10.484 8.906 1 91 684 LEU B N 1
ATOM 13297 C CA . LEU B 1 684 ? -34.219 11.547 8.062 1 91 684 LEU B CA 1
ATOM 13298 C C . LEU B 1 684 ? -35.344 12.234 7.281 1 91 684 LEU B C 1
ATOM 13300 O O . LEU B 1 684 ? -35.344 13.461 7.148 1 91 684 LEU B O 1
ATOM 13304 N N . PHE B 1 685 ? -36.344 11.461 6.887 1 88.75 685 PHE B N 1
ATOM 13305 C CA . PHE B 1 685 ? -37.469 12 6.172 1 88.75 685 PHE B CA 1
ATOM 13306 C C . PHE B 1 685 ? -38.312 12.914 7.07 1 88.75 685 PHE B C 1
ATOM 13308 O O . PHE B 1 685 ? -38.688 14.016 6.664 1 88.75 685 PHE B O 1
ATOM 13315 N N . LEU B 1 686 ? -38.438 12.453 8.281 1 89.94 686 LEU B N 1
ATOM 13316 C CA . LEU B 1 686 ? -39.219 13.227 9.242 1 89.94 686 LEU B CA 1
ATOM 13317 C C . LEU B 1 686 ? -38.469 14.508 9.633 1 89.94 686 LEU B C 1
ATOM 13319 O O . LEU B 1 686 ? -39.094 15.555 9.812 1 89.94 686 LEU B O 1
ATOM 13323 N N . LEU B 1 687 ? -37.188 14.398 9.719 1 91.56 687 LEU B N 1
ATOM 13324 C CA . LEU B 1 687 ? -36.375 15.562 10.07 1 91.56 687 LEU B CA 1
ATOM 13325 C C . LEU B 1 687 ? -36.438 16.609 8.961 1 91.56 687 LEU B C 1
ATOM 13327 O O . LEU B 1 687 ? -36.438 17.812 9.25 1 91.56 687 LEU B O 1
ATOM 13331 N N . THR B 1 688 ? -36.5 16.203 7.723 1 89.75 688 THR B N 1
ATOM 13332 C CA . THR B 1 688 ? -36.594 17.109 6.594 1 89.75 688 THR B CA 1
ATOM 13333 C C . THR B 1 688 ? -37.938 17.875 6.645 1 89.75 688 THR B C 1
ATOM 13335 O O . THR B 1 688 ? -37.969 19.078 6.367 1 89.75 688 THR B O 1
ATOM 13338 N N . GLN B 1 689 ? -38.938 17.266 7.16 1 88.12 689 GLN B N 1
ATOM 13339 C CA . GLN B 1 689 ? -40.25 17.906 7.285 1 88.12 689 GLN B CA 1
ATOM 13340 C C . GLN B 1 689 ? -40.219 18.938 8.414 1 88.12 689 GLN B C 1
ATOM 13342 O O . GLN B 1 689 ? -40.844 20.016 8.289 1 88.12 689 GLN B O 1
ATOM 13347 N N . GLN B 1 690 ? -39.469 18.594 9.398 1 88.88 690 GLN B N 1
ATOM 13348 C CA . GLN B 1 690 ? -39.375 19.5 10.539 1 88.88 690 GLN B CA 1
ATOM 13349 C C . GLN B 1 690 ? -38.531 20.734 10.195 1 88.88 690 GLN B C 1
ATOM 13351 O O . GLN B 1 690 ? -38.75 21.812 10.773 1 88.88 690 GLN B O 1
ATOM 13356 N N . LEU B 1 691 ? -37.656 20.656 9.297 1 90.69 691 LEU B N 1
ATOM 13357 C CA . LEU B 1 691 ? -36.781 21.766 8.891 1 90.69 691 LEU B CA 1
ATOM 13358 C C . LEU B 1 691 ? -37.594 22.922 8.336 1 90.69 691 LEU B C 1
ATOM 13360 O O . LEU B 1 691 ? -37.25 24.094 8.531 1 90.69 691 LEU B O 1
ATOM 13364 N N . GLN B 1 692 ? -38.781 22.719 7.867 1 87 692 GLN B N 1
ATOM 13365 C CA . GLN B 1 692 ? -39.625 23.734 7.262 1 87 692 GLN B CA 1
ATOM 13366 C C . GLN B 1 692 ? -40.094 24.75 8.305 1 87 692 GLN B C 1
ATOM 13368 O O . GLN B 1 692 ? -40.281 25.922 7.992 1 87 692 GLN B O 1
ATOM 13373 N N . ASN B 1 693 ? -40.125 24.266 9.5 1 85.44 693 ASN B N 1
ATOM 13374 C CA . ASN B 1 693 ? -40.688 25.109 10.555 1 85.44 693 ASN B CA 1
ATOM 13375 C C . ASN B 1 693 ? -39.562 25.734 11.422 1 85.44 693 ASN B C 1
ATOM 13377 O O . ASN B 1 693 ? -39.875 26.328 12.461 1 85.44 693 ASN B O 1
ATOM 13381 N N . GLN B 1 694 ? -38.375 25.781 10.992 1 88.31 694 GLN B N 1
ATOM 13382 C CA . GLN B 1 694 ? -37.281 26.188 11.883 1 88.31 694 GLN B CA 1
ATOM 13383 C C . GLN B 1 694 ? -36.562 27.422 11.328 1 88.31 694 GLN B C 1
ATOM 13385 O O . GLN B 1 694 ? -35.344 27.531 11.453 1 88.31 694 GLN B O 1
ATOM 13390 N N . LEU B 1 695 ? -37.344 28.328 10.836 1 90.19 695 LEU B N 1
ATOM 13391 C CA . LEU B 1 695 ? -36.75 29.562 10.32 1 90.19 695 LEU B CA 1
ATOM 13392 C C . LEU B 1 695 ? -36.219 30.422 11.453 1 90.19 695 LEU B C 1
ATOM 13394 O O . LEU B 1 695 ? -36.938 30.719 12.406 1 90.19 695 LEU B O 1
ATOM 13398 N N . GLY B 1 696 ? -34.906 30.688 11.461 1 89.5 696 GLY B N 1
ATOM 13399 C CA . GLY B 1 696 ? -34.281 31.609 12.398 1 89.5 696 GLY B CA 1
ATOM 13400 C C . GLY B 1 696 ? -33.969 30.969 13.734 1 89.5 696 GLY B C 1
ATOM 13401 O O . GLY B 1 696 ? -33.531 31.656 14.672 1 89.5 696 GLY B O 1
ATOM 13402 N N . THR B 1 697 ? -34.188 29.719 13.852 1 89.19 697 THR B N 1
ATOM 13403 C CA . THR B 1 697 ? -33.969 29.062 15.141 1 89.19 697 THR B CA 1
ATOM 13404 C C . THR B 1 697 ? -32.625 28.375 15.18 1 89.19 697 THR B C 1
ATOM 13406 O O . THR B 1 697 ? -32 28.109 14.141 1 89.19 697 THR B O 1
ATOM 13409 N N . VAL B 1 698 ? -32.094 28.156 16.359 1 89.31 698 VAL B N 1
ATOM 13410 C CA . VAL B 1 698 ? -30.859 27.422 16.547 1 89.31 698 VAL B CA 1
ATOM 13411 C C . VAL B 1 698 ? -31.047 25.969 16.109 1 89.31 698 VAL B C 1
ATOM 13413 O O . VAL B 1 698 ? -30.109 25.359 15.594 1 89.31 698 VAL B O 1
ATOM 13416 N N . CYS B 1 699 ? -32.219 25.531 16.266 1 90.56 699 CYS B N 1
ATOM 13417 C CA . CYS B 1 699 ? -32.531 24.172 15.883 1 90.56 699 CYS B CA 1
ATOM 13418 C C . CYS B 1 699 ? -32.375 23.969 14.375 1 90.56 699 CYS B C 1
ATOM 13420 O O . CYS B 1 699 ? -31.859 22.938 13.938 1 90.56 699 CYS B O 1
ATOM 13422 N N . GLY B 1 700 ? -32.812 24.953 13.641 1 92 700 GLY B N 1
ATOM 13423 C CA . GLY B 1 700 ? -32.656 24.875 12.195 1 92 700 GLY B CA 1
ATOM 13424 C C . GLY B 1 700 ? -31.203 24.75 11.758 1 92 700 GLY B C 1
ATOM 13425 O O . GLY B 1 700 ? -30.891 23.969 10.867 1 92 700 GLY B O 1
ATOM 13426 N N . VAL B 1 701 ? -30.344 25.422 12.422 1 93.81 701 VAL B N 1
ATOM 13427 C CA . VAL B 1 701 ? -28.922 25.375 12.094 1 93.81 701 VAL B CA 1
ATOM 13428 C C . VAL B 1 701 ? -28.375 23.984 12.445 1 93.81 701 VAL B C 1
ATOM 13430 O O . VAL B 1 701 ? -27.641 23.391 11.656 1 93.81 701 VAL B O 1
ATOM 13433 N N . GLN B 1 702 ? -28.797 23.484 13.625 1 93.75 702 GLN B N 1
ATOM 13434 C CA . GLN B 1 702 ? -28.281 22.203 14.086 1 93.75 702 GLN B CA 1
ATOM 13435 C C . GLN B 1 702 ? -28.797 21.062 13.203 1 93.75 702 GLN B C 1
ATOM 13437 O O . GLN B 1 702 ? -28.078 20.094 12.969 1 93.75 702 GLN B O 1
ATOM 13442 N N . LEU B 1 703 ? -29.969 21.203 12.688 1 94.88 703 LEU B N 1
ATOM 13443 C CA . LEU B 1 703 ? -30.531 20.203 11.781 1 94.88 703 LEU B CA 1
ATOM 13444 C C . LEU B 1 703 ? -29.734 20.141 10.484 1 94.88 703 LEU B C 1
ATOM 13446 O O . LEU B 1 703 ? -29.422 19.062 9.984 1 94.88 703 LEU B O 1
ATOM 13450 N N . LEU B 1 704 ? -29.438 21.281 9.977 1 96 704 LEU B N 1
ATOM 13451 C CA . LEU B 1 704 ? -28.656 21.328 8.742 1 96 704 LEU B CA 1
ATOM 13452 C C . LEU B 1 704 ? -27.25 20.766 8.961 1 96 704 LEU B C 1
ATOM 13454 O O . LEU B 1 704 ? -26.703 20.078 8.094 1 96 704 LEU B O 1
ATOM 13458 N N . ARG B 1 705 ? -26.734 21.016 10.164 1 95.81 705 ARG B N 1
ATOM 13459 C CA . ARG B 1 705 ? -25.422 20.469 10.484 1 95.81 705 ARG B CA 1
ATOM 13460 C C . ARG B 1 705 ? -25.469 18.953 10.586 1 95.81 705 ARG B C 1
ATOM 13462 O O . ARG B 1 705 ? -24.516 18.281 10.211 1 95.81 705 ARG B O 1
ATOM 13469 N N . LEU B 1 706 ? -26.578 18.484 11.109 1 96.38 706 LEU B N 1
ATOM 13470 C CA . LEU B 1 706 ? -26.75 17.031 11.195 1 96.38 706 LEU B CA 1
ATOM 13471 C C . LEU B 1 706 ? -26.766 16.406 9.805 1 96.38 706 LEU B C 1
ATOM 13473 O O . LEU B 1 706 ? -26.078 15.406 9.562 1 96.38 706 LEU B O 1
ATOM 13477 N N . ILE B 1 707 ? -27.484 17.016 8.891 1 96 707 ILE B N 1
ATOM 13478 C CA . ILE B 1 707 ? -27.547 16.5 7.523 1 96 707 ILE B CA 1
ATOM 13479 C C . ILE B 1 707 ? -26.156 16.562 6.883 1 96 707 ILE B C 1
ATOM 13481 O O . ILE B 1 707 ? -25.766 15.641 6.176 1 96 707 ILE B O 1
ATOM 13485 N N . ASN B 1 708 ? -25.438 17.641 7.16 1 96 708 ASN B N 1
ATOM 13486 C CA . ASN B 1 708 ? -24.078 17.766 6.656 1 96 708 ASN B CA 1
ATOM 13487 C C . ASN B 1 708 ? -23.172 16.672 7.188 1 96 708 ASN B C 1
ATOM 13489 O O . ASN B 1 708 ? -22.391 16.078 6.434 1 96 708 ASN B O 1
ATOM 13493 N N . GLU B 1 709 ? -23.344 16.312 8.461 1 95.19 709 GLU B N 1
ATOM 13494 C CA . GLU B 1 709 ? -22.531 15.281 9.086 1 95.19 709 GLU B CA 1
ATOM 13495 C C . GLU B 1 709 ? -22.844 13.906 8.516 1 95.19 709 GLU B C 1
ATOM 13497 O O . GLU B 1 709 ? -21.953 13.078 8.328 1 95.19 709 GLU B O 1
ATOM 13502 N N . ILE B 1 710 ? -24.047 13.688 8.203 1 95.5 710 ILE B N 1
ATOM 13503 C CA . ILE B 1 710 ? -24.484 12.406 7.66 1 95.5 710 ILE B CA 1
ATOM 13504 C C . ILE B 1 710 ? -23.891 12.211 6.262 1 95.5 710 ILE B C 1
ATOM 13506 O O . ILE B 1 710 ? -23.547 11.094 5.883 1 95.5 710 ILE B O 1
ATOM 13510 N N . THR B 1 711 ? -23.688 13.297 5.523 1 95.25 711 THR B N 1
ATOM 13511 C CA . THR B 1 711 ? -23.312 13.188 4.117 1 95.25 711 THR B CA 1
ATOM 13512 C C . THR B 1 711 ? -21.812 13.336 3.936 1 95.25 711 THR B C 1
ATOM 13514 O O . THR B 1 711 ? -21.281 13.086 2.852 1 95.25 711 THR B O 1
ATOM 13517 N N . GLU B 1 712 ? -21.141 13.695 4.977 1 94.19 712 GLU B N 1
ATOM 13518 C CA . GLU B 1 712 ? -19.703 13.867 4.867 1 94.19 712 GLU B CA 1
ATOM 13519 C C . GLU B 1 712 ? -18.984 12.516 4.84 1 94.19 712 GLU B C 1
ATOM 13521 O O . GLU B 1 712 ? -19.047 11.758 5.809 1 94.19 712 GLU B O 1
ATOM 13526 N N . ASN B 1 713 ? -18.375 12.273 3.738 1 92.56 713 ASN B N 1
ATOM 13527 C CA . ASN B 1 713 ? -17.688 10.992 3.588 1 92.56 713 ASN B CA 1
ATOM 13528 C C . ASN B 1 713 ? -16.266 11.047 4.117 1 92.56 713 ASN B C 1
ATOM 13530 O O . ASN B 1 713 ? -15.305 10.852 3.359 1 92.56 713 ASN B O 1
ATOM 13534 N N . ARG B 1 714 ? -16.203 11.148 5.363 1 87.38 714 ARG B N 1
ATOM 13535 C CA . ARG B 1 714 ? -14.898 11.164 6.016 1 87.38 714 ARG B CA 1
ATOM 13536 C C . ARG B 1 714 ? -14.273 9.773 6.016 1 87.38 714 ARG B C 1
ATOM 13538 O O . ARG B 1 714 ? -14.953 8.773 6.262 1 87.38 714 ARG B O 1
ATOM 13545 N N . TYR B 1 715 ? -13.07 9.539 5.711 1 82.19 715 TYR B N 1
ATOM 13546 C CA . TYR B 1 715 ? -12.336 8.281 5.734 1 82.19 715 TYR B CA 1
ATOM 13547 C C . TYR B 1 715 ? -13.008 7.242 4.844 1 82.19 715 TYR B C 1
ATOM 13549 O O . TYR B 1 715 ? -12.953 6.043 5.129 1 82.19 715 TYR B O 1
ATOM 13557 N N . ARG B 1 716 ? -13.797 7.691 3.93 1 89.5 716 ARG B N 1
ATOM 13558 C CA . ARG B 1 716 ? -14.492 6.816 2.994 1 89.5 716 ARG B CA 1
ATOM 13559 C C . ARG B 1 716 ? -15.461 5.891 3.727 1 89.5 716 ARG B C 1
ATOM 13561 O O . ARG B 1 716 ? -15.602 4.723 3.365 1 89.5 716 ARG B O 1
ATOM 13568 N N . ARG B 1 717 ? -16.078 6.465 4.75 1 90.56 717 ARG B N 1
ATOM 13569 C CA . ARG B 1 717 ? -16.984 5.68 5.574 1 90.56 717 ARG B CA 1
ATOM 13570 C C . ARG B 1 717 ? -18.281 5.371 4.82 1 90.56 717 ARG B C 1
ATOM 13572 O O . ARG B 1 717 ? -18.953 4.383 5.117 1 90.56 717 ARG B O 1
ATOM 13579 N N . ILE B 1 718 ? -18.641 6.258 3.902 1 92.06 718 ILE B N 1
ATOM 13580 C CA . ILE B 1 718 ? -19.875 6.02 3.158 1 92.06 718 ILE B CA 1
ATOM 13581 C C . ILE B 1 718 ? -19.578 5.148 1.939 1 92.06 718 ILE B C 1
ATOM 13583 O O . ILE B 1 718 ? -19.234 5.656 0.87 1 92.06 718 ILE B O 1
ATOM 13587 N N . ASN B 1 719 ? -19.641 3.941 2.043 1 89.12 719 ASN B N 1
ATOM 13588 C CA . ASN B 1 719 ? -19.438 2.928 1.017 1 89.12 719 ASN B CA 1
ATOM 13589 C C . ASN B 1 719 ? -20.391 1.743 1.199 1 89.12 719 ASN B C 1
ATOM 13591 O O . ASN B 1 719 ? -20.312 1.038 2.207 1 89.12 719 ASN B O 1
ATOM 13595 N N . PHE B 1 720 ? -21.188 1.584 0.374 1 87.44 720 PHE B N 1
ATOM 13596 C CA . PHE B 1 720 ? -22.234 0.576 0.517 1 87.44 720 PHE B CA 1
ATOM 13597 C C . PHE B 1 720 ? -21.906 -0.667 -0.301 1 87.44 720 PHE B C 1
ATOM 13599 O O . PHE B 1 720 ? -22.75 -1.553 -0.462 1 87.44 720 PHE B O 1
ATOM 13606 N N . GLY B 1 721 ? -20.734 -0.77 -0.761 1 80.44 721 GLY B N 1
ATOM 13607 C CA . GLY B 1 721 ? -20.344 -1.943 -1.524 1 80.44 721 GLY B CA 1
ATOM 13608 C C . GLY B 1 721 ? -20.516 -1.77 -3.021 1 80.44 721 GLY B C 1
ATOM 13609 O O . GLY B 1 721 ? -21.094 -0.775 -3.473 1 80.44 721 GLY B O 1
ATOM 13610 N N . ALA B 1 722 ? -20.219 -2.758 -3.738 1 80.19 722 ALA B N 1
ATOM 13611 C CA . ALA B 1 722 ? -20.188 -2.678 -5.195 1 80.19 722 ALA B CA 1
ATOM 13612 C C . ALA B 1 722 ? -21.609 -2.693 -5.77 1 80.19 722 ALA B C 1
ATOM 13614 O O . ALA B 1 722 ? -21.859 -2.131 -6.84 1 80.19 722 ALA B O 1
ATOM 13615 N N . ASN B 1 723 ? -22.562 -3.238 -5.027 1 88.88 723 ASN B N 1
ATOM 13616 C CA . ASN B 1 723 ? -23.922 -3.354 -5.559 1 88.88 723 ASN B CA 1
ATOM 13617 C C . ASN B 1 723 ? -24.938 -2.699 -4.637 1 88.88 723 ASN B C 1
ATOM 13619 O O . ASN B 1 723 ? -26.141 -2.959 -4.75 1 88.88 723 ASN B O 1
ATOM 13623 N N . GLY B 1 724 ? -24.484 -1.82 -3.752 1 88.81 724 GLY B N 1
ATOM 13624 C CA . GLY B 1 724 ? -25.359 -1.134 -2.812 1 88.81 724 GLY B CA 1
ATOM 13625 C C . GLY B 1 724 ? -26.141 0.003 -3.445 1 88.81 724 GLY B C 1
ATOM 13626 O O . GLY B 1 724 ? -25.625 0.685 -4.34 1 88.81 724 GLY B O 1
ATOM 13627 N N . VAL B 1 725 ? -27.422 0.173 -3.037 1 92.12 725 VAL B N 1
ATOM 13628 C CA . VAL B 1 725 ? -28.281 1.213 -3.604 1 92.12 725 VAL B CA 1
ATOM 13629 C C . VAL B 1 725 ? -28.562 2.279 -2.551 1 92.12 725 VAL B C 1
ATOM 13631 O O . VAL B 1 725 ? -29.219 3.285 -2.836 1 92.12 725 VAL B O 1
ATOM 13634 N N . GLU B 1 726 ? -28.062 2.109 -1.348 1 92 726 GLU B N 1
ATOM 13635 C CA . GLU B 1 726 ? -28.344 3.014 -0.237 1 92 726 GLU B CA 1
ATOM 13636 C C . GLU B 1 726 ? -27.828 4.422 -0.526 1 92 726 GLU B C 1
ATOM 13638 O O . GLU B 1 726 ? -28.422 5.41 -0.089 1 92 726 GLU B O 1
ATOM 13643 N N . GLY B 1 727 ? -26.75 4.461 -1.307 1 92.38 727 GLY B N 1
ATOM 13644 C CA . GLY B 1 727 ? -26.219 5.77 -1.668 1 92.38 727 GLY B CA 1
ATOM 13645 C C . GLY B 1 727 ? -27.172 6.578 -2.529 1 92.38 727 GLY B C 1
ATOM 13646 O O . GLY B 1 727 ? -27.266 7.797 -2.377 1 92.38 727 GLY B O 1
ATOM 13647 N N . TYR B 1 728 ? -27.938 5.969 -3.363 1 94.31 728 TYR B N 1
ATOM 13648 C CA . TYR B 1 728 ? -28.891 6.629 -4.234 1 94.31 728 TYR B CA 1
ATOM 13649 C C . TYR B 1 728 ? -30.109 7.105 -3.443 1 94.31 728 TYR B C 1
ATOM 13651 O O . TYR B 1 728 ? -30.625 8.203 -3.682 1 94.31 728 TYR B O 1
ATOM 13659 N N . HIS B 1 729 ? -30.469 6.301 -2.482 1 93.69 729 HIS B N 1
ATOM 13660 C CA . HIS B 1 729 ? -31.578 6.711 -1.613 1 93.69 729 HIS B CA 1
ATOM 13661 C C . HIS B 1 729 ? -31.188 7.914 -0.762 1 93.69 729 HIS B C 1
ATOM 13663 O O . HIS B 1 729 ? -31.969 8.844 -0.593 1 93.69 729 HIS B O 1
ATOM 13669 N N . LEU B 1 730 ? -29.984 7.812 -0.222 1 94.25 730 LEU B N 1
ATOM 13670 C CA . LEU B 1 730 ? -29.484 8.93 0.578 1 94.25 730 LEU B CA 1
ATOM 13671 C C . LEU B 1 730 ? -29.422 10.203 -0.252 1 94.25 730 LEU B C 1
ATOM 13673 O O . LEU B 1 730 ? -29.828 11.273 0.21 1 94.25 730 LEU B O 1
ATOM 13677 N N . PHE B 1 731 ? -28.969 10.094 -1.54 1 95.56 731 PHE B N 1
ATOM 13678 C CA . PHE B 1 731 ? -28.875 11.242 -2.434 1 95.56 731 PHE B CA 1
ATOM 13679 C C . PHE B 1 731 ? -30.25 11.859 -2.682 1 95.56 731 PHE B C 1
ATOM 13681 O O . PHE B 1 731 ? -30.406 13.078 -2.635 1 95.56 731 PHE B O 1
ATOM 13688 N N . ARG B 1 732 ? -31.266 11.07 -2.875 1 94.88 732 ARG B N 1
ATOM 13689 C CA . ARG B 1 732 ? -32.625 11.531 -3.137 1 94.88 732 ARG B CA 1
ATOM 13690 C C . ARG B 1 732 ? -33.188 12.273 -1.932 1 94.88 732 ARG B C 1
ATOM 13692 O O . ARG B 1 732 ? -33.75 13.367 -2.076 1 94.88 732 ARG B O 1
ATOM 13699 N N . GLU B 1 733 ? -32.969 11.727 -0.774 1 94.31 733 GLU B N 1
ATOM 13700 C CA . GLU B 1 733 ? -33.5 12.328 0.443 1 94.31 733 GLU B CA 1
ATOM 13701 C C . GLU B 1 733 ? -32.812 13.641 0.768 1 94.31 733 GLU B C 1
ATOM 13703 O O . GLU B 1 733 ? -33.469 14.617 1.144 1 94.31 733 GLU B O 1
ATOM 13708 N N . VAL B 1 734 ? -31.531 13.648 0.635 1 95.12 734 VAL B N 1
ATOM 13709 C CA . VAL B 1 734 ? -30.781 14.859 0.948 1 95.12 734 VAL B CA 1
ATOM 13710 C C . VAL B 1 734 ? -31.109 15.945 -0.069 1 95.12 734 VAL B C 1
ATOM 13712 O O . VAL B 1 734 ? -31.188 17.125 0.282 1 95.12 734 VAL B O 1
ATOM 13715 N N . SER B 1 735 ? -31.281 15.555 -1.376 1 95.25 735 SER B N 1
ATOM 13716 C CA . SER B 1 735 ? -31.672 16.531 -2.393 1 95.25 735 SER B CA 1
ATOM 13717 C C . SER B 1 735 ? -33 17.219 -2.025 1 95.25 735 SER B C 1
ATOM 13719 O O . SER B 1 735 ? -33.125 18.438 -2.17 1 95.25 735 SER B O 1
ATOM 13721 N N . SER B 1 736 ? -33.875 16.453 -1.46 1 94.19 736 SER B N 1
ATOM 13722 C CA . SER B 1 736 ? -35.156 17.016 -1.02 1 94.19 736 SER B CA 1
ATOM 13723 C C . SER B 1 736 ? -34.938 17.953 0.168 1 94.19 736 SER B C 1
ATOM 13725 O O . SER B 1 736 ? -35.594 19 0.245 1 94.19 736 SER B O 1
ATOM 13727 N N . SER B 1 737 ? -34.062 17.578 1.057 1 94.94 737 SER B N 1
ATOM 13728 C CA . SER B 1 737 ? -33.781 18.422 2.213 1 94.94 737 SER B CA 1
ATOM 13729 C C . SER B 1 737 ? -33.125 19.734 1.789 1 94.94 737 SER B C 1
ATOM 13731 O O . SER B 1 737 ? -33.438 20.797 2.346 1 94.94 737 SER B O 1
ATOM 13733 N N . LEU B 1 738 ? -32.281 19.688 0.799 1 96.25 738 LEU B N 1
ATOM 13734 C CA . LEU B 1 738 ? -31.594 20.875 0.317 1 96.25 738 LEU B CA 1
ATOM 13735 C C . LEU B 1 738 ? -32.594 21.828 -0.359 1 96.25 738 LEU B C 1
ATOM 13737 O O . LEU B 1 738 ? -32.469 23.047 -0.226 1 96.25 738 LEU B O 1
ATOM 13741 N N . GLU B 1 739 ? -33.562 21.25 -1.063 1 95.56 739 GLU B N 1
ATOM 13742 C CA . GLU B 1 739 ? -34.594 22.062 -1.7 1 95.56 739 GLU B CA 1
ATOM 13743 C C . GLU B 1 739 ? -35.375 22.859 -0.666 1 95.56 739 GLU B C 1
ATOM 13745 O O . GLU B 1 739 ? -35.594 24.062 -0.824 1 95.56 739 GLU B O 1
ATOM 13750 N N . MET B 1 740 ? -35.656 22.188 0.36 1 94.56 740 MET B N 1
ATOM 13751 C CA . MET B 1 740 ? -36.406 22.844 1.435 1 94.56 740 MET B CA 1
ATOM 13752 C C . MET B 1 740 ? -35.562 23.891 2.131 1 94.56 740 MET B C 1
ATOM 13754 O O . MET B 1 740 ? -36.031 25 2.426 1 94.56 740 MET B O 1
ATOM 13758 N N . ALA B 1 741 ? -34.312 23.594 2.391 1 95.69 741 ALA B N 1
ATOM 13759 C CA . ALA B 1 741 ? -33.406 24.484 3.1 1 95.69 741 ALA B CA 1
ATOM 13760 C C . ALA B 1 741 ? -33.156 25.75 2.297 1 95.69 741 ALA B C 1
ATOM 13762 O O . ALA B 1 741 ? -33.094 26.844 2.859 1 95.69 741 ALA B O 1
ATOM 13763 N N . VAL B 1 742 ? -32.969 25.656 0.976 1 96.44 742 VAL B N 1
ATOM 13764 C CA . VAL B 1 742 ? -32.688 26.828 0.146 1 96.44 742 VAL B CA 1
ATOM 13765 C C . VAL B 1 742 ? -33.875 27.797 0.172 1 96.44 742 VAL B C 1
ATOM 13767 O O . VAL B 1 742 ? -33.688 29.016 0.189 1 96.44 742 VAL B O 1
ATOM 13770 N N . HIS B 1 743 ? -35.062 27.219 0.233 1 94.44 743 HIS B N 1
ATOM 13771 C CA . HIS B 1 743 ? -36.25 28.062 0.316 1 94.44 743 HIS B CA 1
ATOM 13772 C C . HIS B 1 743 ? -36.281 28.828 1.628 1 94.44 743 HIS B C 1
ATOM 13774 O O . HIS B 1 743 ? -36.625 30.016 1.642 1 94.44 743 HIS B O 1
ATOM 13780 N N . LEU B 1 744 ? -35.906 28.234 2.66 1 95 744 LEU B N 1
ATOM 13781 C CA . LEU B 1 744 ? -35.844 28.875 3.971 1 95 744 LEU B CA 1
ATOM 13782 C C . LEU B 1 744 ? -34.781 29.953 4.012 1 95 744 LEU B C 1
ATOM 13784 O O . LEU B 1 744 ? -35 31.047 4.539 1 95 744 LEU B O 1
ATOM 13788 N N . VAL B 1 745 ? -33.625 29.688 3.439 1 95.94 745 VAL B N 1
ATOM 13789 C CA . VAL B 1 745 ? -32.5 30.625 3.443 1 95.94 745 VAL B CA 1
ATOM 13790 C C . VAL B 1 745 ? -32.844 31.859 2.604 1 95.94 745 VAL B C 1
ATOM 13792 O O . VAL B 1 745 ? -32.531 33 2.992 1 95.94 745 VAL B O 1
ATOM 13795 N N . ARG B 1 746 ? -33.531 31.609 1.501 1 94.94 746 ARG B N 1
ATOM 13796 C CA . ARG B 1 746 ? -33.938 32.719 0.645 1 94.94 746 ARG B CA 1
ATOM 13797 C C . ARG B 1 746 ? -34.906 33.656 1.379 1 94.94 746 ARG B C 1
ATOM 13799 O O . ARG B 1 746 ? -34.781 34.875 1.302 1 94.94 746 ARG B O 1
ATOM 13806 N N . ARG B 1 747 ? -35.781 33.031 2.121 1 94 747 ARG B N 1
ATOM 13807 C CA . ARG B 1 747 ? -36.719 33.812 2.902 1 94 747 ARG B CA 1
ATOM 13808 C C . ARG B 1 747 ? -36.031 34.594 4.016 1 94 747 ARG B C 1
ATOM 13810 O O . ARG B 1 747 ? -36.375 35.75 4.277 1 94 747 ARG B O 1
ATOM 13817 N N . ALA B 1 748 ? -35.031 33.969 4.621 1 95.19 748 ALA B N 1
ATOM 13818 C CA . ALA B 1 748 ? -34.312 34.594 5.719 1 95.19 748 ALA B CA 1
ATOM 13819 C C . ALA B 1 748 ? -33.469 35.781 5.223 1 95.19 748 ALA B C 1
ATOM 13821 O O . ALA B 1 748 ? -33.469 36.844 5.828 1 95.19 748 ALA B O 1
ATOM 13822 N N . LEU B 1 749 ? -32.781 35.656 4.156 1 93.81 749 LEU B N 1
ATOM 13823 C CA . LEU B 1 749 ? -31.906 36.688 3.621 1 93.81 749 LEU B CA 1
ATOM 13824 C C . LEU B 1 749 ? -32.719 37.812 3.006 1 93.81 749 LEU B C 1
ATOM 13826 O O . LEU B 1 749 ? -32.25 38.969 2.975 1 93.81 749 LEU B O 1
ATOM 13830 N N . GLY B 1 750 ? -34 37.531 2.615 1 90.75 750 GLY B N 1
ATOM 13831 C CA . GLY B 1 750 ? -34.875 38.531 2.01 1 90.75 750 GLY B CA 1
ATOM 13832 C C . GLY B 1 750 ? -35.656 39.344 3.029 1 90.75 750 GLY B C 1
ATOM 13833 O O . GLY B 1 750 ? -36.219 40.375 2.699 1 90.75 750 GLY B O 1
ATOM 13834 N N . SER B 1 751 ? -35.719 38.875 4.25 1 90.69 751 SER B N 1
ATOM 13835 C CA . SER B 1 751 ? -36.531 39.531 5.273 1 90.69 751 SER B CA 1
ATOM 13836 C C . SER B 1 751 ? -35.969 40.875 5.684 1 90.69 751 SER B C 1
ATOM 13838 O O . SER B 1 751 ? -36.688 41.75 6.148 1 90.69 751 SER B O 1
ATOM 13840 N N . GLY B 1 752 ? -34.625 41.25 5.559 1 83.94 752 GLY B N 1
ATOM 13841 C CA . GLY B 1 752 ? -34 42.531 5.898 1 83.94 752 GLY B CA 1
ATOM 13842 C C . GLY B 1 752 ? -33.562 42.625 7.355 1 83.94 752 GLY B C 1
ATOM 13843 O O . GLY B 1 752 ? -32.875 43.562 7.75 1 83.94 752 GLY B O 1
ATOM 13844 N N . GLU B 1 753 ? -34.062 41.688 8.227 1 88.62 753 GLU B N 1
ATOM 13845 C CA . GLU B 1 753 ? -33.688 41.656 9.641 1 88.62 753 GLU B CA 1
ATOM 13846 C C . GLU B 1 753 ? -32.25 41.156 9.836 1 88.62 753 GLU B C 1
ATOM 13848 O O . GLU B 1 753 ? -31.844 40.188 9.219 1 88.62 753 GLU B O 1
ATOM 13853 N N . LEU B 1 754 ? -31.5 41.781 10.656 1 86 754 LEU B N 1
ATOM 13854 C CA . LEU B 1 754 ? -30.078 41.5 10.852 1 86 754 LEU B CA 1
ATOM 13855 C C . LEU B 1 754 ? -29.891 40.094 11.438 1 86 754 LEU B C 1
ATOM 13857 O O . LEU B 1 754 ? -29.031 39.344 10.992 1 86 754 LEU B O 1
ATOM 13861 N N . CYS B 1 755 ? -30.688 39.812 12.461 1 87.06 755 CYS B N 1
ATOM 13862 C CA . CYS B 1 755 ? -30.531 38.5 13.117 1 87.06 755 CYS B CA 1
ATOM 13863 C C . CYS B 1 755 ? -30.875 37.375 12.156 1 87.06 755 CYS B C 1
ATOM 13865 O O . CYS B 1 755 ? -30.172 36.375 12.117 1 87.06 755 CYS B O 1
ATOM 13867 N N . LEU B 1 756 ? -31.828 37.594 11.32 1 90.38 756 LEU B N 1
ATOM 13868 C CA . LEU B 1 756 ? -32.219 36.594 10.344 1 90.38 756 LEU B CA 1
ATOM 13869 C C . LEU B 1 756 ? -31.219 36.5 9.195 1 90.38 756 LEU B C 1
ATOM 13871 O O . LEU B 1 756 ? -31 35.438 8.641 1 90.38 756 LEU B O 1
ATOM 13875 N N . GLY B 1 757 ? -30.719 37.625 8.977 1 91.31 757 GLY B N 1
ATOM 13876 C CA . GLY B 1 757 ? -29.688 37.656 7.953 1 91.31 757 GLY B CA 1
ATOM 13877 C C . GLY B 1 757 ? -28.469 36.844 8.328 1 91.31 757 GLY B C 1
ATOM 13878 O O . GLY B 1 757 ? -27.938 36.094 7.504 1 91.31 757 GLY B O 1
ATOM 13879 N N . GLU B 1 758 ? -28.078 36.969 9.547 1 91.69 758 GLU B N 1
ATOM 13880 C CA . GLU B 1 758 ? -26.922 36.219 10.016 1 91.69 758 GLU B CA 1
ATOM 13881 C C . GLU B 1 758 ? -27.234 34.719 10.055 1 91.69 758 GLU B C 1
ATOM 13883 O O . GLU B 1 758 ? -26.375 33.906 9.711 1 91.69 758 GLU B O 1
ATOM 13888 N N . TRP B 1 759 ? -28.438 34.438 10.484 1 93.25 759 TRP B N 1
ATOM 13889 C CA . TRP B 1 759 ? -28.906 33.062 10.484 1 93.25 759 TRP B CA 1
ATOM 13890 C C . TRP B 1 759 ? -28.891 32.5 9.07 1 93.25 759 TRP B C 1
ATOM 13892 O O . TRP B 1 759 ? -28.422 31.375 8.844 1 93.25 759 TRP B O 1
ATOM 13902 N N . GLY B 1 760 ? -29.344 33.312 8.164 1 94.88 760 GLY B N 1
ATOM 13903 C CA . GLY B 1 760 ? -29.391 32.906 6.773 1 94.88 760 GLY B CA 1
ATOM 13904 C C . GLY B 1 760 ? -28.031 32.625 6.18 1 94.88 760 GLY B C 1
ATOM 13905 O O . GLY B 1 760 ? -27.844 31.688 5.418 1 94.88 760 GLY B O 1
ATOM 13906 N N . LEU B 1 761 ? -27.141 33.438 6.566 1 94.75 761 LEU B N 1
ATOM 13907 C CA . LEU B 1 761 ? -25.781 33.281 6.039 1 94.75 761 LEU B CA 1
ATOM 13908 C C . LEU B 1 761 ? -25.125 32.031 6.574 1 94.75 761 LEU B C 1
ATOM 13910 O O . LEU B 1 761 ? -24.438 31.328 5.832 1 94.75 761 LEU B O 1
ATOM 13914 N N . LYS B 1 762 ? -25.344 31.766 7.863 1 94.31 762 LYS B N 1
ATOM 13915 C CA . LYS B 1 762 ? -24.812 30.547 8.453 1 94.31 762 LYS B CA 1
ATOM 13916 C C . LYS B 1 762 ? -25.406 29.312 7.789 1 94.31 762 LYS B C 1
ATOM 13918 O O . LYS B 1 762 ? -24.672 28.375 7.434 1 94.31 762 LYS B O 1
ATOM 13923 N N . CYS B 1 763 ? -26.641 29.312 7.57 1 96.25 763 CYS B N 1
ATOM 13924 C CA . CYS B 1 763 ? -27.328 28.188 6.938 1 96.25 763 CYS B CA 1
ATOM 13925 C C . CYS B 1 763 ? -26.891 28.031 5.484 1 96.25 763 CYS B C 1
ATOM 13927 O O . CYS B 1 763 ? -26.75 26.906 4.996 1 96.25 763 CYS B O 1
ATOM 13929 N N . LEU B 1 764 ? -26.672 29.156 4.832 1 97.06 764 LEU B N 1
ATOM 13930 C CA . LEU B 1 764 ? -26.234 29.125 3.439 1 97.06 764 LEU B CA 1
ATOM 13931 C C . LEU B 1 764 ? -24.875 28.438 3.316 1 97.06 764 LEU B C 1
ATOM 13933 O O . LEU B 1 764 ? -24.672 27.609 2.428 1 97.06 764 LEU B O 1
ATOM 13937 N N . ARG B 1 765 ? -24.062 28.766 4.215 1 96.56 765 ARG B N 1
ATOM 13938 C CA . ARG B 1 765 ? -22.734 28.156 4.215 1 96.56 765 ARG B CA 1
ATOM 13939 C C . ARG B 1 765 ? -22.812 26.641 4.379 1 96.56 765 ARG B C 1
ATOM 13941 O O . ARG B 1 765 ? -22.188 25.891 3.627 1 96.56 765 ARG B O 1
ATOM 13948 N N . ILE B 1 766 ? -23.641 26.188 5.312 1 97.25 766 ILE B N 1
ATOM 13949 C CA . ILE B 1 766 ? -23.781 24.766 5.594 1 97.25 766 ILE B CA 1
ATOM 13950 C C . ILE B 1 766 ? -24.406 24.062 4.391 1 97.25 766 ILE B C 1
ATOM 13952 O O . ILE B 1 766 ? -24 22.953 4.023 1 97.25 766 ILE B O 1
ATOM 13956 N N . LEU B 1 767 ? -25.344 24.734 3.816 1 97.38 767 LEU B N 1
ATOM 13957 C CA . LEU B 1 767 ? -26.047 24.188 2.66 1 97.38 767 LEU B CA 1
ATOM 13958 C C . LEU B 1 767 ? -25.078 23.984 1.492 1 97.38 767 LEU B C 1
ATOM 13960 O O . LEU B 1 767 ? -25.094 22.938 0.853 1 97.38 767 LEU B O 1
ATOM 13964 N N . ILE B 1 768 ? -24.25 24.906 1.239 1 97.31 768 ILE B N 1
ATOM 13965 C CA . ILE B 1 768 ? -23.297 24.828 0.141 1 97.31 768 ILE B CA 1
ATOM 13966 C C . ILE B 1 768 ? -22.266 23.734 0.417 1 97.31 768 ILE B C 1
ATOM 13968 O O . ILE B 1 768 ? -21.922 22.969 -0.479 1 97.31 768 ILE B O 1
ATOM 13972 N N . HIS B 1 769 ? -21.938 23.625 1.632 1 96.38 769 HIS B N 1
ATOM 13973 C CA . HIS B 1 769 ? -21.016 22.578 2.012 1 96.38 769 HIS B CA 1
ATOM 13974 C C . HIS B 1 769 ? -21.625 21.203 1.826 1 96.38 769 HIS B C 1
ATOM 13976 O O . HIS B 1 769 ? -20.969 20.281 1.343 1 96.38 769 HIS B O 1
ATOM 13982 N N . THR B 1 770 ? -22.828 21.125 2.207 1 97.19 770 THR B N 1
ATOM 13983 C CA . THR B 1 770 ? -23.531 19.859 2.061 1 97.19 770 THR B CA 1
ATOM 13984 C C . THR B 1 770 ? -23.703 19.484 0.586 1 97.19 770 THR B C 1
ATOM 13986 O O . THR B 1 770 ? -23.562 18.328 0.212 1 97.19 770 THR B O 1
ATOM 13989 N N . GLY B 1 771 ? -23.938 20.531 -0.19 1 96.38 771 GLY B N 1
ATOM 13990 C CA . GLY B 1 771 ? -24.016 20.312 -1.623 1 96.38 771 GLY B CA 1
ATOM 13991 C C . GLY B 1 771 ? -22.734 19.766 -2.223 1 96.38 771 GLY B C 1
ATOM 13992 O O . GLY B 1 771 ? -22.766 18.844 -3.041 1 96.38 771 GLY B O 1
ATOM 13993 N N . ARG B 1 772 ? -21.703 20.297 -1.776 1 95.62 772 ARG B N 1
ATOM 13994 C CA . ARG B 1 772 ? -20.406 19.812 -2.246 1 95.62 772 ARG B CA 1
ATOM 13995 C C . ARG B 1 772 ? -20.188 18.359 -1.832 1 95.62 772 ARG B C 1
ATOM 13997 O O . ARG B 1 772 ? -19.719 17.547 -2.629 1 95.62 772 ARG B O 1
ATOM 14004 N N . ASN B 1 773 ? -20.625 18 -0.617 1 94.88 773 ASN B N 1
ATOM 14005 C CA . ASN B 1 773 ? -20.453 16.641 -0.106 1 94.88 773 ASN B CA 1
ATOM 14006 C C . ASN B 1 773 ? -21.234 15.625 -0.941 1 94.88 773 ASN B C 1
ATOM 14008 O O . ASN B 1 773 ? -20.719 14.547 -1.242 1 94.88 773 ASN B O 1
ATOM 14012 N N . ILE B 1 774 ? -22.391 16.031 -1.344 1 94.44 774 ILE B N 1
ATOM 14013 C CA . ILE B 1 774 ? -23.266 15.094 -2.039 1 94.44 774 ILE B CA 1
ATOM 14014 C C . ILE B 1 774 ? -22.781 14.898 -3.473 1 94.44 774 ILE B C 1
ATOM 14016 O O . ILE B 1 774 ? -22.906 13.805 -4.035 1 94.44 774 ILE B O 1
ATOM 14020 N N . LEU B 1 775 ? -22.094 15.891 -3.996 1 94.38 775 LEU B N 1
ATOM 14021 C CA . LEU B 1 775 ? -21.656 15.805 -5.383 1 94.38 775 LEU B CA 1
ATOM 14022 C C . LEU B 1 775 ? -20.281 15.148 -5.473 1 94.38 775 LEU B C 1
ATOM 14024 O O . LEU B 1 775 ? -19.984 14.438 -6.434 1 94.38 775 LEU B O 1
ATOM 14028 N N . SER B 1 776 ? -19.5 15.328 -4.465 1 92.06 776 SER B N 1
ATOM 14029 C CA . SER B 1 776 ? -18.125 14.844 -4.539 1 92.06 776 SER B CA 1
ATOM 14030 C C . SER B 1 776 ? -17.906 13.617 -3.658 1 92.06 776 SER B C 1
ATOM 14032 O O . SER B 1 776 ? -16.828 13.031 -3.643 1 92.06 776 SER B O 1
ATOM 14034 N N . GLY B 1 777 ? -18.812 13.211 -2.842 1 88.38 777 GLY B N 1
ATOM 14035 C CA . GLY B 1 777 ? -18.641 12.148 -1.87 1 88.38 777 GLY B CA 1
ATOM 14036 C C . GLY B 1 777 ? -18.375 10.789 -2.506 1 88.38 777 GLY B C 1
ATOM 14037 O O . GLY B 1 777 ? -17.797 9.906 -1.882 1 88.38 777 GLY B O 1
ATOM 14038 N N . GLY B 1 778 ? -18.859 10.539 -3.705 1 86.19 778 GLY B N 1
ATOM 14039 C CA . GLY B 1 778 ? -18.562 9.312 -4.43 1 86.19 778 GLY B CA 1
ATOM 14040 C C . GLY B 1 778 ? -19.406 8.133 -3.979 1 86.19 778 GLY B C 1
ATOM 14041 O O . GLY B 1 778 ? -19.078 6.98 -4.246 1 86.19 778 GLY B O 1
ATOM 14042 N N . TYR B 1 779 ? -20.359 8.312 -3.123 1 86.56 779 TYR B N 1
ATOM 14043 C CA . TYR B 1 779 ? -21.141 7.188 -2.629 1 86.56 779 TYR B CA 1
ATOM 14044 C C . TYR B 1 779 ? -22.281 6.863 -3.58 1 86.56 779 TYR B C 1
ATOM 14046 O O . TYR B 1 779 ? -23 5.879 -3.383 1 86.56 779 TYR B O 1
ATOM 14054 N N . CYS B 1 780 ? -22.547 7.684 -4.664 1 90.38 780 CYS B N 1
ATOM 14055 C CA . CYS B 1 780 ? -23.438 7.316 -5.758 1 90.38 780 CYS B CA 1
ATOM 14056 C C . CYS B 1 780 ? -22.875 7.773 -7.098 1 90.38 780 CYS B C 1
ATOM 14058 O O . CYS B 1 780 ? -22.078 8.719 -7.156 1 90.38 780 CYS B O 1
ATOM 14060 N N . ASN B 1 781 ? -23.188 7.09 -8.125 1 92.5 781 ASN B N 1
ATOM 14061 C CA . ASN B 1 781 ? -22.766 7.441 -9.477 1 92.5 781 ASN B CA 1
ATOM 14062 C C . ASN B 1 781 ? -23.703 8.453 -10.109 1 92.5 781 ASN B C 1
ATOM 14064 O O . ASN B 1 781 ? -24.828 8.125 -10.469 1 92.5 781 ASN B O 1
ATOM 14068 N N . LEU B 1 782 ? -23.266 9.648 -10.312 1 95.06 782 LEU B N 1
ATOM 14069 C CA . LEU B 1 782 ? -24.109 10.719 -10.82 1 95.06 782 LEU B CA 1
ATOM 14070 C C . LEU B 1 782 ? -24.406 10.531 -12.305 1 95.06 782 LEU B C 1
ATOM 14072 O O . LEU B 1 782 ? -25.406 11.016 -12.82 1 95.06 782 LEU B O 1
ATOM 14076 N N . GLY B 1 783 ? -23.484 9.898 -13.008 1 92.75 783 GLY B N 1
ATOM 14077 C CA . GLY B 1 783 ? -23.734 9.578 -14.406 1 92.75 783 GLY B CA 1
ATOM 14078 C C . GLY B 1 783 ? -24.906 8.648 -14.617 1 92.75 783 GLY B C 1
ATOM 14079 O O . GLY B 1 783 ? -25.656 8.797 -15.578 1 92.75 783 GLY B O 1
ATOM 14080 N N . VAL B 1 784 ? -25.125 7.801 -13.664 1 94.19 784 VAL B N 1
ATOM 14081 C CA . VAL B 1 784 ? -26.234 6.855 -13.734 1 94.19 784 VAL B CA 1
ATOM 14082 C C . VAL B 1 784 ? -27.547 7.586 -13.477 1 94.19 784 VAL B C 1
ATOM 14084 O O . VAL B 1 784 ? -28.562 7.293 -14.109 1 94.19 784 VAL B O 1
ATOM 14087 N N . LEU B 1 785 ? -27.484 8.492 -12.492 1 95.38 785 LEU B N 1
ATOM 14088 C CA . LEU B 1 785 ? -28.672 9.289 -12.234 1 95.38 785 LEU B CA 1
ATOM 14089 C C . LEU B 1 785 ? -29.094 10.047 -13.492 1 95.38 785 LEU B C 1
ATOM 14091 O O . LEU B 1 785 ? -30.297 10.172 -13.773 1 95.38 785 LEU B O 1
ATOM 14095 N N . ARG B 1 786 ? -28.156 10.484 -14.258 1 93.75 786 ARG B N 1
ATOM 14096 C CA . ARG B 1 786 ? -28.453 11.172 -15.508 1 93.75 786 ARG B CA 1
ATOM 14097 C C . ARG B 1 786 ? -28.953 10.195 -16.562 1 93.75 786 ARG B C 1
ATOM 14099 O O . ARG B 1 786 ? -29.906 10.492 -17.297 1 93.75 786 ARG B O 1
ATOM 14106 N N . LEU B 1 787 ? -28.297 8.961 -16.656 1 92.94 787 LEU B N 1
ATOM 14107 C CA . LEU B 1 787 ? -28.656 7.934 -17.625 1 92.94 787 LEU B CA 1
ATOM 14108 C C . LEU B 1 787 ? -30.125 7.551 -17.484 1 92.94 787 LEU B C 1
ATOM 14110 O O . LEU B 1 787 ? -30.828 7.41 -18.484 1 92.94 787 LEU B O 1
ATOM 14114 N N . TYR B 1 788 ? -30.656 7.496 -16.266 1 94.5 788 TYR B N 1
ATOM 14115 C CA . TYR B 1 788 ? -32.031 7.086 -16.031 1 94.5 788 TYR B CA 1
ATOM 14116 C C . TYR B 1 788 ? -32.938 8.305 -15.836 1 94.5 788 TYR B C 1
ATOM 14118 O O . TYR B 1 788 ? -34.094 8.164 -15.477 1 94.5 788 TYR B O 1
ATOM 14126 N N . GLU B 1 789 ? -32.375 9.508 -16.016 1 92.75 789 GLU B N 1
ATOM 14127 C CA . GLU B 1 789 ? -33.125 10.766 -15.914 1 92.75 789 GLU B CA 1
ATOM 14128 C C . GLU B 1 789 ? -33.844 10.883 -14.57 1 92.75 789 GLU B C 1
ATOM 14130 O O . GLU B 1 789 ? -35.031 11.195 -14.523 1 92.75 789 GLU B O 1
ATOM 14135 N N . ASP B 1 790 ? -33.125 10.539 -13.523 1 93.88 790 ASP B N 1
ATOM 14136 C CA . ASP B 1 790 ? -33.656 10.672 -12.172 1 93.88 790 ASP B CA 1
ATOM 14137 C C . ASP B 1 790 ? -33.906 12.133 -11.82 1 93.88 790 ASP B C 1
ATOM 14139 O O . ASP B 1 790 ? -33 12.961 -11.906 1 93.88 790 ASP B O 1
ATOM 14143 N N . LYS B 1 791 ? -34.969 12.484 -11.359 1 94.56 791 LYS B N 1
ATOM 14144 C CA . LYS B 1 791 ? -35.375 13.859 -11.086 1 94.56 791 LYS B CA 1
ATOM 14145 C C . LYS B 1 791 ? -34.562 14.445 -9.93 1 94.56 791 LYS B C 1
ATOM 14147 O O . LYS B 1 791 ? -34.406 15.664 -9.836 1 94.56 791 LYS B O 1
ATOM 14152 N N . ALA B 1 792 ? -34.062 13.609 -9.109 1 95.19 792 ALA B N 1
ATOM 14153 C CA . ALA B 1 792 ? -33.344 14.07 -7.926 1 95.19 792 ALA B CA 1
ATOM 14154 C C . ALA B 1 792 ? -32.062 14.812 -8.32 1 95.19 792 ALA B C 1
ATOM 14156 O O . ALA B 1 792 ? -31.688 15.789 -7.672 1 95.19 792 ALA B O 1
ATOM 14157 N N . LEU B 1 793 ? -31.391 14.383 -9.406 1 95.94 793 LEU B N 1
ATOM 14158 C CA . LEU B 1 793 ? -30.141 15.023 -9.812 1 95.94 793 LEU B CA 1
ATOM 14159 C C . LEU B 1 793 ? -30.406 16.438 -10.344 1 95.94 793 LEU B C 1
ATOM 14161 O O . LEU B 1 793 ? -29.734 17.391 -9.945 1 95.94 793 LEU B O 1
ATOM 14165 N N . LYS B 1 794 ? -31.391 16.562 -11.203 1 95.44 794 LYS B N 1
ATOM 14166 C CA . LYS B 1 794 ? -31.719 17.859 -11.75 1 95.44 794 LYS B CA 1
ATOM 14167 C C . LYS B 1 794 ? -32.188 18.828 -10.656 1 95.44 794 LYS B C 1
ATOM 14169 O O . LYS B 1 794 ? -31.766 19.984 -10.625 1 95.44 794 LYS B O 1
ATOM 14174 N N . THR B 1 795 ? -32.969 18.281 -9.75 1 95.88 795 THR B N 1
ATOM 14175 C CA . THR B 1 795 ? -33.438 19.094 -8.641 1 95.88 795 THR B CA 1
ATOM 14176 C C . THR B 1 795 ? -32.281 19.547 -7.762 1 95.88 795 THR B C 1
ATOM 14178 O O . THR B 1 795 ? -32.219 20.719 -7.363 1 95.88 795 THR B O 1
ATOM 14181 N N . CYS B 1 796 ? -31.422 18.656 -7.484 1 96.75 796 CYS B N 1
ATOM 14182 C CA . CYS B 1 796 ? -30.281 18.953 -6.633 1 96.75 796 CYS B CA 1
ATOM 14183 C C . CYS B 1 796 ? -29.406 20.031 -7.262 1 96.75 796 CYS B C 1
ATOM 14185 O O . CYS B 1 796 ? -29.047 21.016 -6.602 1 96.75 796 CYS B O 1
ATOM 14187 N N . LEU B 1 797 ? -29.094 19.906 -8.578 1 97.5 797 LEU B N 1
ATOM 14188 C CA . LEU B 1 797 ? -28.234 20.859 -9.258 1 97.5 797 LEU B CA 1
ATOM 14189 C C . LEU B 1 797 ? -28.906 22.234 -9.336 1 97.5 797 LEU B C 1
ATOM 14191 O O . LEU B 1 797 ? -28.25 23.266 -9.141 1 97.5 797 LEU B O 1
ATOM 14195 N N . THR B 1 798 ? -30.234 22.219 -9.547 1 97.06 798 THR B N 1
ATOM 14196 C CA . THR B 1 798 ? -30.969 23.484 -9.625 1 97.06 798 THR B CA 1
ATOM 14197 C C . THR B 1 798 ? -30.984 24.203 -8.281 1 97.06 798 THR B C 1
ATOM 14199 O O . THR B 1 798 ? -30.766 25.406 -8.219 1 97.06 798 THR B O 1
ATOM 14202 N N . VAL B 1 799 ? -31.156 23.438 -7.262 1 97.19 799 VAL B N 1
ATOM 14203 C CA . VAL B 1 799 ? -31.234 24 -5.914 1 97.19 799 VAL B CA 1
ATOM 14204 C C . VAL B 1 799 ? -29.859 24.547 -5.504 1 97.19 799 VAL B C 1
ATOM 14206 O O . VAL B 1 799 ? -29.766 25.625 -4.922 1 97.19 799 VAL B O 1
ATOM 14209 N N . LEU B 1 800 ? -28.812 23.844 -5.754 1 97.69 800 LEU B N 1
ATOM 14210 C CA . LEU B 1 800 ? -27.469 24.266 -5.402 1 97.69 800 LEU B CA 1
ATOM 14211 C C . LEU B 1 800 ? -27.062 25.5 -6.199 1 97.69 800 LEU B C 1
ATOM 14213 O O . LEU B 1 800 ? -26.391 26.391 -5.676 1 97.69 800 LEU B O 1
ATOM 14217 N N . TRP B 1 801 ? -27.516 25.516 -7.453 1 97.38 801 TRP B N 1
ATOM 14218 C CA . TRP B 1 801 ? -27.234 26.703 -8.273 1 97.38 801 TRP B CA 1
ATOM 14219 C C . TRP B 1 801 ? -27.938 27.938 -7.711 1 97.38 801 TRP B C 1
ATOM 14221 O O . TRP B 1 801 ? -27.344 29.016 -7.656 1 97.38 801 TRP B O 1
ATOM 14231 N N . GLN B 1 802 ? -29.156 27.734 -7.254 1 96.62 802 GLN B N 1
ATOM 14232 C CA . GLN B 1 802 ? -29.891 28.828 -6.625 1 96.62 802 GLN B CA 1
ATOM 14233 C C . GLN B 1 802 ? -29.188 29.312 -5.363 1 96.62 802 GLN B C 1
ATOM 14235 O O . GLN B 1 802 ? -29.125 30.516 -5.102 1 96.62 802 GLN B O 1
ATOM 14240 N N . ALA B 1 803 ? -28.656 28.406 -4.625 1 97 803 ALA B N 1
ATOM 14241 C CA . ALA B 1 803 ? -27.906 28.75 -3.42 1 97 803 ALA B CA 1
ATOM 14242 C C . ALA B 1 803 ? -26.672 29.578 -3.762 1 97 803 ALA B C 1
ATOM 14244 O O . ALA B 1 803 ? -26.344 30.547 -3.068 1 97 803 ALA B O 1
ATOM 14245 N N . MET B 1 804 ? -26.016 29.25 -4.867 1 96.75 804 MET B N 1
ATOM 14246 C CA . MET B 1 804 ? -24.828 29.969 -5.316 1 96.75 804 MET B CA 1
ATOM 14247 C C . MET B 1 804 ? -25.188 31.406 -5.711 1 96.75 804 MET B C 1
ATOM 14249 O O . MET B 1 804 ? -24.438 32.344 -5.438 1 96.75 804 MET B O 1
ATOM 14253 N N . MET B 1 805 ? -26.406 31.547 -6.246 1 96.12 805 MET B N 1
ATOM 14254 C CA . MET B 1 805 ? -26.844 32.844 -6.727 1 96.12 805 MET B CA 1
ATOM 14255 C C . MET B 1 805 ? -27.203 33.781 -5.562 1 96.12 805 MET B C 1
ATOM 14257 O O . MET B 1 805 ? -27.25 35 -5.723 1 96.12 805 MET B O 1
ATOM 14261 N N . LEU B 1 806 ? -27.375 33.188 -4.398 1 95.44 806 LEU B N 1
ATOM 14262 C CA . LEU B 1 806 ? -27.703 33.969 -3.225 1 95.44 806 LEU B CA 1
ATOM 14263 C C . LEU B 1 806 ? -26.453 34.656 -2.662 1 95.44 806 LEU B C 1
ATOM 14265 O O . LEU B 1 806 ? -26.562 35.562 -1.844 1 95.44 806 LEU B O 1
ATOM 14269 N N . VAL B 1 807 ? -25.281 34.281 -3.1 1 95 807 VAL B N 1
ATOM 14270 C CA . VAL B 1 807 ? -24.031 34.875 -2.643 1 95 807 VAL B CA 1
ATOM 14271 C C . VAL B 1 807 ? -23.641 36.031 -3.564 1 95 807 VAL B C 1
ATOM 14273 O O . VAL B 1 807 ? -23.25 35.812 -4.711 1 95 807 VAL B O 1
ATOM 14276 N N . ASP B 1 808 ? -23.812 37.219 -3.039 1 90.75 808 ASP B N 1
ATOM 14277 C CA . ASP B 1 808 ? -23.406 38.375 -3.805 1 90.75 808 ASP B CA 1
ATOM 14278 C C . ASP B 1 808 ? -21.969 38.781 -3.506 1 90.75 808 ASP B C 1
ATOM 14280 O O . ASP B 1 808 ? -21.328 38.188 -2.643 1 90.75 808 ASP B O 1
ATOM 14284 N N . ARG B 1 809 ? -21.438 39.719 -4.262 1 88.31 809 ARG B N 1
ATOM 14285 C CA . ARG B 1 809 ? -20.047 40.156 -4.141 1 88.31 809 ARG B CA 1
ATOM 14286 C C . ARG B 1 809 ? -19.734 40.656 -2.732 1 88.31 809 ARG B C 1
ATOM 14288 O O . ARG B 1 809 ? -18.688 40.344 -2.172 1 88.31 809 ARG B O 1
ATOM 14295 N N . HIS B 1 810 ? -20.641 41.25 -2.125 1 85.75 810 HIS B N 1
ATOM 14296 C CA . HIS B 1 810 ? -20.438 41.781 -0.79 1 85.75 810 HIS B CA 1
ATOM 14297 C C . HIS B 1 810 ? -20.312 40.688 0.252 1 85.75 810 HIS B C 1
ATOM 14299 O O . HIS B 1 810 ? -19.391 40.688 1.062 1 85.75 810 HIS B O 1
ATOM 14305 N N . ARG B 1 811 ? -21.234 39.812 0.147 1 88.25 811 ARG B N 1
ATOM 14306 C CA . ARG B 1 811 ? -21.219 38.688 1.087 1 88.25 811 ARG B CA 1
ATOM 14307 C C . ARG B 1 811 ? -19.984 37.844 0.874 1 88.25 811 ARG B C 1
ATOM 14309 O O . ARG B 1 811 ? -19.391 37.344 1.836 1 88.25 811 ARG B O 1
ATOM 14316 N N . PHE B 1 812 ? -19.562 37.75 -0.368 1 90.69 812 PHE B N 1
ATOM 14317 C CA . PHE B 1 812 ? -18.406 36.906 -0.735 1 90.69 812 PHE B CA 1
ATOM 14318 C C . PHE B 1 812 ? -17.125 37.469 -0.141 1 90.69 812 PHE B C 1
ATOM 14320 O O . PHE B 1 812 ? -16.297 36.75 0.387 1 90.69 812 PHE B O 1
ATOM 14327 N N . CYS B 1 813 ? -16.953 38.75 -0.028 1 83.69 813 CYS B N 1
ATOM 14328 C CA . CYS B 1 813 ? -15.734 39.375 0.437 1 83.69 813 CYS B CA 1
ATOM 14329 C C . CYS B 1 813 ? -15.727 39.5 1.955 1 83.69 813 CYS B C 1
ATOM 14331 O O . CYS B 1 813 ? -14.664 39.469 2.582 1 83.69 813 CYS B O 1
ATOM 14333 N N . GLN B 1 814 ? -16.906 39.531 2.545 1 84.06 814 GLN B N 1
ATOM 14334 C CA . GLN B 1 814 ? -17.016 39.781 3.979 1 84.06 814 GLN B CA 1
ATOM 14335 C C . GLN B 1 814 ? -16.875 38.5 4.77 1 84.06 814 GLN B C 1
ATOM 14337 O O . GLN B 1 814 ? -16.312 38.469 5.871 1 84.06 814 GLN B O 1
ATOM 14342 N N . TYR B 1 815 ? -17.438 37.469 4.164 1 88.44 815 TYR B N 1
ATOM 14343 C CA . TYR B 1 815 ? -17.453 36.219 4.906 1 88.44 815 TYR B CA 1
ATOM 14344 C C . TYR B 1 815 ? -16.531 35.188 4.254 1 88.44 815 TYR B C 1
ATOM 14346 O O . TYR B 1 815 ? -16.922 34.531 3.303 1 88.44 815 TYR B O 1
ATOM 14354 N N . GLU B 1 816 ? -15.406 34.969 4.797 1 86.69 816 GLU B N 1
ATOM 14355 C CA . GLU B 1 816 ? -14.359 34.125 4.211 1 86.69 816 GLU B CA 1
ATOM 14356 C C . GLU B 1 816 ? -14.789 32.656 4.168 1 86.69 816 GLU B C 1
ATOM 14358 O O . GLU B 1 816 ? -14.531 31.969 3.184 1 86.69 816 GLU B O 1
ATOM 14363 N N . LYS B 1 817 ? -15.414 32.188 5.301 1 89.88 817 LYS B N 1
ATOM 14364 C CA . LYS B 1 817 ? -15.836 30.797 5.336 1 89.88 817 LYS B CA 1
ATOM 14365 C C . LYS B 1 817 ? -16.875 30.516 4.262 1 89.88 817 LYS B C 1
ATOM 14367 O O . LYS B 1 817 ? -16.891 29.438 3.664 1 89.88 817 LYS B O 1
ATOM 14372 N N . LEU B 1 818 ? -17.734 31.453 4.027 1 93.5 818 LEU B N 1
ATOM 14373 C CA . LEU B 1 818 ? -18.75 31.312 2.98 1 93.5 818 LEU B CA 1
ATOM 14374 C C . LEU B 1 818 ? -18.109 31.328 1.599 1 93.5 818 LEU B C 1
ATOM 14376 O O . LEU B 1 818 ? -18.484 30.547 0.725 1 93.5 818 LEU B O 1
ATOM 14380 N N . ALA B 1 819 ? -17.094 32.125 1.472 1 92.31 819 ALA B N 1
ATOM 14381 C CA . ALA B 1 819 ? -16.391 32.219 0.195 1 92.31 819 ALA B CA 1
ATOM 14382 C C . ALA B 1 819 ? -15.695 30.906 -0.127 1 92.31 819 ALA B C 1
ATOM 14384 O O . ALA B 1 819 ? -15.75 30.422 -1.262 1 92.31 819 ALA B O 1
ATOM 14385 N N . LYS B 1 820 ? -15.094 30.359 0.849 1 91.94 820 LYS B N 1
ATOM 14386 C CA . LYS B 1 820 ? -14.406 29.094 0.659 1 91.94 820 LYS B CA 1
ATOM 14387 C C . LYS B 1 820 ? -15.383 28 0.23 1 91.94 820 LYS B C 1
ATOM 14389 O O . LYS B 1 820 ? -15.102 27.234 -0.698 1 91.94 820 LYS B O 1
ATOM 14394 N N . ALA B 1 821 ? -16.531 27.922 0.892 1 95.19 821 ALA B N 1
ATOM 14395 C CA . ALA B 1 821 ? -17.547 26.938 0.542 1 95.19 821 ALA B CA 1
ATOM 14396 C C . ALA B 1 821 ? -18.062 27.172 -0.875 1 95.19 821 ALA B C 1
ATOM 14398 O O . ALA B 1 821 ? -18.25 26.203 -1.634 1 95.19 821 ALA B O 1
ATOM 14399 N N . TYR B 1 822 ? -18.219 28.469 -1.168 1 95.88 822 TYR B N 1
ATOM 14400 C CA . TYR B 1 822 ? -18.703 28.844 -2.49 1 95.88 822 TYR B CA 1
ATOM 14401 C C . TYR B 1 822 ? -17.734 28.375 -3.576 1 95.88 822 TYR B C 1
ATOM 14403 O O . TYR B 1 822 ? -18.156 27.781 -4.57 1 95.88 822 TYR B O 1
ATOM 14411 N N . LEU B 1 823 ? -16.484 28.578 -3.385 1 94.75 823 LEU B N 1
ATOM 14412 C CA . LEU B 1 823 ? -15.484 28.234 -4.387 1 94.75 823 LEU B CA 1
ATOM 14413 C C . LEU B 1 823 ? -15.367 26.719 -4.555 1 94.75 823 LEU B C 1
ATOM 14415 O O . LEU B 1 823 ? -15.227 26.234 -5.672 1 94.75 823 LEU B O 1
ATOM 14419 N N . MET B 1 824 ? -15.531 26.016 -3.527 1 94.56 824 MET B N 1
ATOM 14420 C CA . MET B 1 824 ? -15.43 24.562 -3.578 1 94.56 824 MET B CA 1
ATOM 14421 C C . MET B 1 824 ? -16.609 23.953 -4.348 1 94.56 824 MET B C 1
ATOM 14423 O O . MET B 1 824 ? -16.422 23.031 -5.141 1 94.56 824 MET B O 1
ATOM 14427 N N . LEU B 1 825 ? -17.734 24.484 -4.074 1 97.19 825 LEU B N 1
ATOM 14428 C CA . LEU B 1 825 ? -18.906 23.984 -4.785 1 97.19 825 LEU B CA 1
ATOM 14429 C C . LEU B 1 825 ? -18.844 24.359 -6.262 1 97.19 825 LEU B C 1
ATOM 14431 O O . LEU B 1 825 ? -19.234 23.578 -7.125 1 97.19 825 LEU B O 1
ATOM 14435 N N . ALA B 1 826 ? -18.312 25.547 -6.5 1 96.62 826 ALA B N 1
ATOM 14436 C CA . ALA B 1 826 ? -18.172 25.969 -7.895 1 96.62 826 ALA B CA 1
ATOM 14437 C C . ALA B 1 826 ? -17.281 25 -8.664 1 96.62 826 ALA B C 1
ATOM 14439 O O . ALA B 1 826 ? -17.594 24.625 -9.797 1 96.62 826 ALA B O 1
ATOM 14440 N N . GLY B 1 827 ? -16.266 24.609 -8.023 1 94.69 827 GLY B N 1
ATOM 14441 C CA . GLY B 1 827 ? -15.375 23.641 -8.656 1 94.69 827 GLY B CA 1
ATOM 14442 C C . GLY B 1 827 ? -16.062 22.328 -9.008 1 94.69 827 GLY B C 1
ATOM 14443 O O . GLY B 1 827 ? -15.734 21.703 -10.023 1 94.69 827 GLY B O 1
ATOM 14444 N N . GLU B 1 828 ? -17.047 21.922 -8.25 1 95.38 828 GLU B N 1
ATOM 14445 C CA . GLU B 1 828 ? -17.75 20.656 -8.484 1 95.38 828 GLU B CA 1
ATOM 14446 C C . GLU B 1 828 ? -18.828 20.828 -9.555 1 95.38 828 GLU B C 1
ATOM 14448 O O . GLU B 1 828 ? -19.031 19.922 -10.375 1 95.38 828 GLU B O 1
ATOM 14453 N N . LEU B 1 829 ? -19.438 21.969 -9.531 1 96.62 829 LEU B N 1
ATOM 14454 C CA . LEU B 1 829 ? -20.547 22.219 -10.461 1 96.62 829 LEU B CA 1
ATOM 14455 C C . LEU B 1 829 ? -20.016 22.453 -11.875 1 96.62 829 LEU B C 1
ATOM 14457 O O . LEU B 1 829 ? -20.719 22.172 -12.852 1 96.62 829 LEU B O 1
ATOM 14461 N N . LEU B 1 830 ? -18.75 22.891 -11.984 1 95.5 830 LEU B N 1
ATOM 14462 C CA . LEU B 1 830 ? -18.203 23.25 -13.289 1 95.5 830 LEU B CA 1
ATOM 14463 C C . LEU B 1 830 ? -17.484 22.078 -13.922 1 95.5 830 LEU B C 1
ATOM 14465 O O . LEU B 1 830 ? -16.844 22.219 -14.969 1 95.5 830 LEU B O 1
ATOM 14469 N N . ARG B 1 831 ? -17.625 20.953 -13.43 1 92.69 831 ARG B N 1
ATOM 14470 C CA . ARG B 1 831 ? -17 19.734 -13.969 1 92.69 831 ARG B CA 1
ATOM 14471 C C . ARG B 1 831 ? -17.703 19.281 -15.242 1 92.69 831 ARG B C 1
ATOM 14473 O O . ARG B 1 831 ? -18.844 19.688 -15.516 1 92.69 831 ARG B O 1
ATOM 14480 N N . GLU B 1 832 ? -17.062 18.453 -15.953 1 89.25 832 GLU B N 1
ATOM 14481 C CA . GLU B 1 832 ? -17.547 17.953 -17.234 1 89.25 832 GLU B CA 1
ATOM 14482 C C . GLU B 1 832 ? -18.859 17.188 -17.078 1 89.25 832 GLU B C 1
ATOM 14484 O O . GLU B 1 832 ? -19.734 17.25 -17.938 1 89.25 832 GLU B O 1
ATOM 14489 N N . LEU B 1 833 ? -19.031 16.578 -15.953 1 90.19 833 LEU B N 1
ATOM 14490 C CA . LEU B 1 833 ? -20.188 15.75 -15.664 1 90.19 833 LEU B CA 1
ATOM 14491 C C . LEU B 1 833 ? -21.469 16.578 -15.711 1 90.19 833 LEU B C 1
ATOM 14493 O O . LEU B 1 833 ? -22.531 16.062 -16.062 1 90.19 833 LEU B O 1
ATOM 14497 N N . HIS B 1 834 ? -21.359 17.875 -15.438 1 93.25 834 HIS B N 1
ATOM 14498 C CA . HIS B 1 834 ? -22.562 18.688 -15.305 1 93.25 834 HIS B CA 1
ATOM 14499 C C . HIS B 1 834 ? -22.656 19.703 -16.438 1 93.25 834 HIS B C 1
ATOM 14501 O O . HIS B 1 834 ? -23.391 20.688 -16.328 1 93.25 834 HIS B O 1
ATOM 14507 N N . LEU B 1 835 ? -21.984 19.531 -17.578 1 92.75 835 LEU B N 1
ATOM 14508 C CA . LEU B 1 835 ? -22 20.438 -18.703 1 92.75 835 LEU B CA 1
ATOM 14509 C C . LEU B 1 835 ? -23.406 20.547 -19.297 1 92.75 835 LEU B C 1
ATOM 14511 O O . LEU B 1 835 ? -23.812 21.625 -19.766 1 92.75 835 LEU B O 1
ATOM 14515 N N . TRP B 1 836 ? -24.188 19.469 -19.281 1 91.62 836 TRP B N 1
ATOM 14516 C CA . TRP B 1 836 ? -25.547 19.469 -19.797 1 91.62 836 TRP B CA 1
ATOM 14517 C C . TRP B 1 836 ? -26.422 20.438 -19.016 1 91.62 836 TRP B C 1
ATOM 14519 O O . TRP B 1 836 ? -27.266 21.125 -19.594 1 91.62 836 TRP B O 1
ATOM 14529 N N . PHE B 1 837 ? -26.203 20.484 -17.75 1 95.19 837 PHE B N 1
ATOM 14530 C CA . PHE B 1 837 ? -26.969 21.391 -16.891 1 95.19 837 PHE B CA 1
ATOM 14531 C C . PHE B 1 837 ? -26.562 22.828 -17.125 1 95.19 837 PHE B C 1
ATOM 14533 O O . PHE B 1 837 ? -27.406 23.719 -17.141 1 95.19 837 PHE B O 1
ATOM 14540 N N . LEU B 1 838 ? -25.188 23.062 -17.328 1 95.06 838 LEU B N 1
ATOM 14541 C CA . LEU B 1 838 ? -24.688 24.406 -17.531 1 95.06 838 LEU B CA 1
ATOM 14542 C C . LEU B 1 838 ? -25.219 25 -18.828 1 95.06 838 LEU B C 1
ATOM 14544 O O . LEU B 1 838 ? -25.297 26.219 -18.969 1 95.06 838 LEU B O 1
ATOM 14548 N N . CYS B 1 839 ? -25.594 24.141 -19.75 1 93.81 839 CYS B N 1
ATOM 14549 C CA . CYS B 1 839 ? -26.172 24.594 -21 1 93.81 839 CYS B CA 1
ATOM 14550 C C . CYS B 1 839 ? -27.578 25.172 -20.781 1 93.81 839 CYS B C 1
ATOM 14552 O O . CYS B 1 839 ? -28.016 26.031 -21.547 1 93.81 839 CYS B O 1
ATOM 14554 N N . GLU B 1 840 ? -28.188 24.688 -19.703 1 93.5 840 GLU B N 1
ATOM 14555 C CA . GLU B 1 840 ? -29.547 25.125 -19.422 1 93.5 840 GLU B CA 1
ATOM 14556 C C . GLU B 1 840 ? -29.578 26.375 -18.547 1 93.5 840 GLU B C 1
ATOM 14558 O O . GLU B 1 840 ? -30.578 27.078 -18.484 1 93.5 840 GLU B O 1
ATOM 14563 N N . VAL B 1 841 ? -28.516 26.656 -17.859 1 95.81 841 VAL B N 1
ATOM 14564 C CA . VAL B 1 841 ? -28.406 27.812 -16.969 1 95.81 841 VAL B CA 1
ATOM 14565 C C . VAL B 1 841 ? -28.234 29.078 -17.797 1 95.81 841 VAL B C 1
ATOM 14567 O O . VAL B 1 841 ? -27.5 29.094 -18.797 1 95.81 841 VAL B O 1
ATOM 14570 N N . PRO B 1 842 ? -28.938 30.172 -17.422 1 95.25 842 PRO B N 1
ATOM 14571 C CA . PRO B 1 842 ? -28.719 31.438 -18.125 1 95.25 842 PRO B CA 1
ATOM 14572 C C . PRO B 1 842 ? -27.266 31.891 -18.078 1 95.25 842 PRO B C 1
ATOM 14574 O O . PRO B 1 842 ? -26.609 31.797 -17.031 1 95.25 842 PRO B O 1
ATOM 14577 N N . VAL B 1 843 ? -26.75 32.406 -19.172 1 95.62 843 VAL B N 1
ATOM 14578 C CA . VAL B 1 843 ? -25.344 32.75 -19.344 1 95.62 843 VAL B CA 1
ATOM 14579 C C . VAL B 1 843 ? -24.953 33.844 -18.344 1 95.62 843 VAL B C 1
ATOM 14581 O O . VAL B 1 843 ? -23.828 33.875 -17.859 1 95.62 843 VAL B O 1
ATOM 14584 N N . GLY B 1 844 ? -25.938 34.688 -18.016 1 94.19 844 GLY B N 1
ATOM 14585 C CA . GLY B 1 844 ? -25.656 35.75 -17.047 1 94.19 844 GLY B CA 1
ATOM 14586 C C . GLY B 1 844 ? -25.281 35.188 -15.672 1 94.19 844 GLY B C 1
ATOM 14587 O O . GLY B 1 844 ? -24.406 35.75 -15.008 1 94.19 844 GLY B O 1
ATOM 14588 N N . GLU B 1 845 ? -25.938 34.156 -15.297 1 96.31 845 GLU B N 1
ATOM 14589 C CA . GLU B 1 845 ? -25.656 33.531 -14.008 1 96.31 845 GLU B CA 1
ATOM 14590 C C . GLU B 1 845 ? -24.312 32.812 -14.031 1 96.31 845 GLU B C 1
ATOM 14592 O O . GLU B 1 845 ? -23.562 32.844 -13.055 1 96.31 845 GLU B O 1
ATOM 14597 N N . LEU B 1 846 ? -24.031 32.156 -15.18 1 96.5 846 LEU B N 1
ATOM 14598 C CA . LEU B 1 846 ? -22.766 31.469 -15.32 1 96.5 846 LEU B CA 1
ATOM 14599 C C . LEU B 1 846 ? -21.594 32.469 -15.273 1 96.5 846 LEU B C 1
ATOM 14601 O O . LEU B 1 846 ? -20.594 32.219 -14.625 1 96.5 846 LEU B O 1
ATOM 14605 N N . LEU B 1 847 ? -21.797 33.625 -15.875 1 95.75 847 LEU B N 1
ATOM 14606 C CA . LEU B 1 847 ? -20.781 34.656 -15.859 1 95.75 847 LEU B CA 1
ATOM 14607 C C . LEU B 1 847 ? -20.578 35.219 -14.453 1 95.75 847 LEU B C 1
ATOM 14609 O O . LEU B 1 847 ? -19.469 35.531 -14.062 1 95.75 847 LEU B O 1
ATOM 14613 N N . HIS B 1 848 ? -21.719 35.281 -13.789 1 93.75 848 HIS B N 1
ATOM 14614 C CA . HIS B 1 848 ? -21.625 35.75 -12.406 1 93.75 848 HIS B CA 1
ATOM 14615 C C . HIS B 1 848 ? -20.688 34.844 -11.594 1 93.75 848 HIS B C 1
ATOM 14617 O O . HIS B 1 848 ? -19.859 35.312 -10.836 1 93.75 848 HIS B O 1
ATOM 14623 N N . VAL B 1 849 ? -20.828 33.531 -11.703 1 95.75 849 VAL B N 1
ATOM 14624 C CA . VAL B 1 849 ? -20.016 32.594 -10.977 1 95.75 849 VAL B CA 1
ATOM 14625 C C . VAL B 1 849 ? -18.547 32.719 -11.406 1 95.75 849 VAL B C 1
ATOM 14627 O O . VAL B 1 849 ? -17.656 32.75 -10.562 1 95.75 849 VAL B O 1
ATOM 14630 N N . ILE B 1 850 ? -18.312 32.906 -12.688 1 95.38 850 ILE B N 1
ATOM 14631 C CA . ILE B 1 850 ? -16.953 33 -13.203 1 95.38 850 ILE B CA 1
ATOM 14632 C C . ILE B 1 850 ? -16.328 34.312 -12.695 1 95.38 850 ILE B C 1
ATOM 14634 O O . ILE B 1 850 ? -15.148 34.312 -12.336 1 95.38 850 ILE B O 1
ATOM 14638 N N . HIS B 1 851 ? -17.141 35.344 -12.641 1 92.12 851 HIS B N 1
ATOM 14639 C CA . HIS B 1 851 ? -16.625 36.625 -12.156 1 92.12 851 HIS B CA 1
ATOM 14640 C C . HIS B 1 851 ? -16.25 36.531 -10.68 1 92.12 851 HIS B C 1
ATOM 14642 O O . HIS B 1 851 ? -15.273 37.156 -10.25 1 92.12 851 HIS B O 1
ATOM 14648 N N . MET B 1 852 ? -17.062 35.812 -9.938 1 92.38 852 MET B N 1
ATOM 14649 C CA . MET B 1 852 ? -16.719 35.625 -8.539 1 92.38 852 MET B CA 1
ATOM 14650 C C . MET B 1 852 ? -15.398 34.875 -8.398 1 92.38 852 MET B C 1
ATOM 14652 O O . MET B 1 852 ? -14.602 35.156 -7.508 1 92.38 852 MET B O 1
ATOM 14656 N N . LEU B 1 853 ? -15.148 33.875 -9.25 1 93.38 853 LEU B N 1
ATOM 14657 C CA . LEU B 1 853 ? -13.891 33.156 -9.25 1 93.38 853 LEU B CA 1
ATOM 14658 C C . LEU B 1 853 ? -12.727 34.062 -9.633 1 93.38 853 LEU B C 1
ATOM 14660 O O . LEU B 1 853 ? -11.641 33.969 -9.055 1 93.38 853 LEU B O 1
ATOM 14664 N N . GLU B 1 854 ? -13.016 34.938 -10.547 1 90.31 854 GLU B N 1
ATOM 14665 C CA . GLU B 1 854 ? -12.008 35.906 -10.992 1 90.31 854 GLU B CA 1
ATOM 14666 C C . GLU B 1 854 ? -11.617 36.875 -9.867 1 90.31 854 GLU B C 1
ATOM 14668 O O . GLU B 1 854 ? -10.43 37.156 -9.68 1 90.31 854 GLU B O 1
ATOM 14673 N N . ILE B 1 855 ? -12.594 37.281 -9.211 1 85.69 855 ILE B N 1
ATOM 14674 C CA . ILE B 1 855 ? -12.367 38.188 -8.109 1 85.69 855 ILE B CA 1
ATOM 14675 C C . ILE B 1 855 ? -11.5 37.531 -7.043 1 85.69 855 ILE B C 1
ATOM 14677 O O . ILE B 1 855 ? -10.562 38.125 -6.52 1 85.69 855 ILE B O 1
ATOM 14681 N N . SER B 1 856 ? -11.844 36.312 -6.746 1 87 856 SER B N 1
ATOM 14682 C CA . SER B 1 856 ? -11.086 35.594 -5.73 1 87 856 SER B CA 1
ATOM 14683 C C . SER B 1 856 ? -9.656 35.344 -6.188 1 87 856 SER B C 1
ATOM 14685 O O . SER B 1 856 ? -8.727 35.344 -5.375 1 87 856 SER B O 1
ATOM 14687 N N . LEU B 1 857 ? -9.469 35.031 -7.445 1 84.69 857 LEU B N 1
ATOM 14688 C CA . LEU B 1 857 ? -8.133 34.812 -7.992 1 84.69 857 LEU B CA 1
ATOM 14689 C C . LEU B 1 857 ? -7.297 36.062 -7.906 1 84.69 857 LEU B C 1
ATOM 14691 O O . LEU B 1 857 ? -6.09 36 -7.656 1 84.69 857 LEU B O 1
ATOM 14695 N N . GLY B 1 858 ? -7.996 37.188 -8.086 1 73.12 858 GLY B N 1
ATOM 14696 C CA . GLY B 1 858 ? -7.328 38.469 -8.078 1 73.12 858 GLY B CA 1
ATOM 14697 C C . GLY B 1 858 ? -7.102 39.031 -6.68 1 73.12 858 GLY B C 1
ATOM 14698 O O . GLY B 1 858 ? -6.234 39.875 -6.473 1 73.12 858 GLY B O 1
ATOM 14699 N N . TYR B 1 859 ? -8.18 38.625 -5.77 1 59.59 859 TYR B N 1
ATOM 14700 C CA . TYR B 1 859 ? -8.117 39.094 -4.398 1 59.59 859 TYR B CA 1
ATOM 14701 C C . TYR B 1 859 ? -6.852 38.625 -3.703 1 59.59 859 TYR B C 1
ATOM 14703 O O . TYR B 1 859 ? -6.539 39.062 -2.592 1 59.59 859 TYR B O 1
ATOM 14711 N N . TYR B 1 860 ? -6.328 37.469 -4.168 1 51 860 TYR B N 1
ATOM 14712 C CA . TYR B 1 860 ? -5.121 36.875 -3.627 1 51 860 TYR B CA 1
ATOM 14713 C C . TYR B 1 860 ? -4.176 37.938 -3.076 1 51 860 TYR B C 1
ATOM 14715 O O . TYR B 1 860 ? -3.33 37.625 -2.229 1 51 860 TYR B O 1
ATOM 14723 N N . ILE B 1 861 ? -4.195 39 -3.678 1 43.34 861 ILE B N 1
ATOM 14724 C CA . ILE B 1 861 ? -3.191 40.031 -3.41 1 43.34 861 ILE B CA 1
ATOM 14725 C C . ILE B 1 861 ? -3.189 40.375 -1.923 1 43.34 861 ILE B C 1
ATOM 14727 O O . ILE B 1 861 ? -2.129 40.562 -1.328 1 43.34 861 ILE B O 1
ATOM 14731 N N . SER B 1 862 ? -4.418 40.469 -1.254 1 44.16 862 SER B N 1
ATOM 14732 C CA . SER B 1 862 ? -4.348 41.125 0.042 1 44.16 862 SER B CA 1
ATOM 14733 C C . SER B 1 862 ? -4.246 40.125 1.18 1 44.16 862 SER B C 1
ATOM 14735 O O . SER B 1 862 ? -3.896 40.469 2.307 1 44.16 862 SER B O 1
ATOM 14737 N N . GLY B 1 863 ? -4.543 38.781 1.025 1 52.62 863 GLY B N 1
ATOM 14738 C CA . GLY B 1 863 ? -4.375 38.156 2.324 1 52.62 863 GLY B CA 1
ATOM 14739 C C . GLY B 1 863 ? -4.516 36.656 2.277 1 52.62 863 GLY B C 1
ATOM 14740 O O . GLY B 1 863 ? -3.955 35.938 3.119 1 52.62 863 GLY B O 1
ATOM 14741 N N . SER B 1 864 ? -5.613 35.938 1.387 1 62.41 864 SER B N 1
ATOM 14742 C CA . SER B 1 864 ? -5.832 34.531 1.722 1 62.41 864 SER B CA 1
ATOM 14743 C C . SER B 1 864 ? -5.395 33.625 0.581 1 62.41 864 SER B C 1
ATOM 14745 O O . SER B 1 864 ? -6.109 33.5 -0.415 1 62.41 864 SER B O 1
ATOM 14747 N N . ALA B 1 865 ? -4.207 33.094 0.486 1 71.5 865 ALA B N 1
ATOM 14748 C CA . ALA B 1 865 ? -3.602 32.156 -0.457 1 71.5 865 ALA B CA 1
ATOM 14749 C C . ALA B 1 865 ? -4.488 30.938 -0.657 1 71.5 865 ALA B C 1
ATOM 14751 O O . ALA B 1 865 ? -4.535 30.359 -1.75 1 71.5 865 ALA B O 1
ATOM 14752 N N . SER B 1 866 ? -5.328 30.688 0.25 1 80.69 866 SER B N 1
ATOM 14753 C CA . SER B 1 866 ? -6.16 29.484 0.175 1 80.69 866 SER B CA 1
ATOM 14754 C C . SER B 1 866 ? -7.332 29.688 -0.78 1 80.69 866 SER B C 1
ATOM 14756 O O . SER B 1 866 ? -7.672 28.781 -1.549 1 80.69 866 SER B O 1
ATOM 14758 N N . LEU B 1 867 ? -7.938 30.906 -0.808 1 84.88 867 LEU B N 1
ATOM 14759 C CA . LEU B 1 867 ? -9.07 31.188 -1.684 1 84.88 867 LEU B CA 1
ATOM 14760 C C . LEU B 1 867 ? -8.625 31.266 -3.141 1 84.88 867 LEU B C 1
ATOM 14762 O O . LEU B 1 867 ? -9.312 30.766 -4.031 1 84.88 867 LEU B O 1
ATOM 14766 N N . ALA B 1 868 ? -7.453 31.797 -3.342 1 84.44 868 ALA B N 1
ATOM 14767 C CA . ALA B 1 868 ? -6.926 31.891 -4.703 1 84.44 868 ALA B CA 1
ATOM 14768 C C . ALA B 1 868 ? -6.629 30.5 -5.273 1 84.44 868 ALA B C 1
ATOM 14770 O O . ALA B 1 868 ? -6.879 30.25 -6.453 1 84.44 868 ALA B O 1
ATOM 14771 N N . SER B 1 869 ? -6.117 29.719 -4.488 1 87.31 869 SER B N 1
ATOM 14772 C CA . SER B 1 869 ? -5.809 28.359 -4.922 1 87.31 869 SER B CA 1
ATOM 14773 C C . SER B 1 869 ? -7.074 27.609 -5.32 1 87.31 869 SER B C 1
ATOM 14775 O O . SER B 1 869 ? -7.09 26.891 -6.328 1 87.31 869 SER B O 1
ATOM 14777 N N . GLN B 1 870 ? -8.188 27.781 -4.523 1 90.06 870 GLN B N 1
ATOM 14778 C CA . GLN B 1 870 ? -9.445 27.109 -4.82 1 90.06 870 GLN B CA 1
ATOM 14779 C C . GLN B 1 870 ? -10.078 27.656 -6.094 1 90.06 870 GLN B C 1
ATOM 14781 O O . GLN B 1 870 ? -10.68 26.922 -6.871 1 90.06 870 GLN B O 1
ATOM 14786 N N . SER B 1 871 ? -9.883 28.953 -6.219 1 91.62 871 SER B N 1
ATOM 14787 C CA . SER B 1 871 ? -10.406 29.562 -7.438 1 91.62 871 SER B CA 1
ATOM 14788 C C . SER B 1 871 ? -9.641 29.078 -8.672 1 91.62 871 SER B C 1
ATOM 14790 O O . SER B 1 871 ? -10.242 28.812 -9.711 1 91.62 871 SER B O 1
ATOM 14792 N N . ALA B 1 872 ? -8.344 28.969 -8.555 1 91.25 872 ALA B N 1
ATOM 14793 C CA . ALA B 1 872 ? -7.527 28.469 -9.656 1 91.25 872 ALA B CA 1
ATOM 14794 C C . ALA B 1 872 ? -7.91 27.031 -10.016 1 91.25 872 ALA B C 1
ATOM 14796 O O . ALA B 1 872 ? -7.961 26.672 -11.195 1 91.25 872 ALA B O 1
ATOM 14797 N N . ASP B 1 873 ? -8.18 26.266 -9.016 1 92.62 873 ASP B N 1
ATOM 14798 C CA . ASP B 1 873 ? -8.586 24.891 -9.234 1 92.62 873 ASP B CA 1
ATOM 14799 C C . ASP B 1 873 ? -9.922 24.812 -9.969 1 92.62 873 ASP B C 1
ATOM 14801 O O . ASP B 1 873 ? -10.062 24.062 -10.938 1 92.62 873 ASP B O 1
ATOM 14805 N N . ALA B 1 874 ? -10.883 25.625 -9.516 1 94.62 874 ALA B N 1
ATOM 14806 C CA . ALA B 1 874 ? -12.211 25.625 -10.117 1 94.62 874 ALA B CA 1
ATOM 14807 C C . ALA B 1 874 ? -12.148 26.109 -11.57 1 94.62 874 ALA B C 1
ATOM 14809 O O . ALA B 1 874 ? -12.742 25.484 -12.453 1 94.62 874 ALA B O 1
ATOM 14810 N N . LEU B 1 875 ? -11.398 27.109 -11.766 1 95.06 875 LEU B N 1
ATOM 14811 C CA . LEU B 1 875 ? -11.258 27.625 -13.125 1 95.06 875 LEU B CA 1
ATOM 14812 C C . LEU B 1 875 ? -10.477 26.656 -14 1 95.06 875 LEU B C 1
ATOM 14814 O O . LEU B 1 875 ? -10.773 26.516 -15.188 1 95.06 875 LEU B O 1
ATOM 14818 N N . GLY B 1 876 ? -9.453 26.109 -13.414 1 93.06 876 GLY B N 1
ATOM 14819 C CA . GLY B 1 876 ? -8.695 25.125 -14.156 1 93.06 876 GLY B CA 1
ATOM 14820 C C . GLY B 1 876 ? -9.539 23.953 -14.625 1 93.06 876 GLY B C 1
ATOM 14821 O O . GLY B 1 876 ? -9.398 23.5 -15.766 1 93.06 876 GLY B O 1
ATOM 14822 N N . ILE B 1 877 ? -10.43 23.484 -13.797 1 92.44 877 ILE B N 1
ATOM 14823 C CA . ILE B 1 877 ? -11.336 22.391 -14.148 1 92.44 877 ILE B CA 1
ATOM 14824 C C . ILE B 1 877 ? -12.273 22.844 -15.273 1 92.44 877 ILE B C 1
ATOM 14826 O O . ILE B 1 877 ? -12.445 22.141 -16.266 1 92.44 877 ILE B O 1
ATOM 14830 N N . PHE B 1 878 ? -12.844 23.984 -15.164 1 94.56 878 PHE B N 1
ATOM 14831 C CA . PHE B 1 878 ? -13.812 24.516 -16.109 1 94.56 878 PHE B CA 1
ATOM 14832 C C . PHE B 1 878 ? -13.164 24.719 -17.484 1 94.56 878 PHE B C 1
ATOM 14834 O O . PHE B 1 878 ? -13.695 24.266 -18.5 1 94.56 878 PHE B O 1
ATOM 14841 N N . THR B 1 879 ? -11.992 25.328 -17.438 1 93.75 879 THR B N 1
ATOM 14842 C CA . THR B 1 879 ? -11.32 25.594 -18.703 1 93.75 879 THR B CA 1
ATOM 14843 C C . THR B 1 879 ? -10.766 24.312 -19.312 1 93.75 879 THR B C 1
ATOM 14845 O O . THR B 1 879 ? -10.688 24.172 -20.531 1 93.75 879 THR B O 1
ATOM 14848 N N . GLY B 1 880 ? -10.336 23.438 -18.469 1 89.19 880 GLY B N 1
ATOM 14849 C CA . GLY B 1 880 ? -9.906 22.141 -18.953 1 89.19 880 GLY B CA 1
ATOM 14850 C C . GLY B 1 880 ? -11 21.391 -19.688 1 89.19 880 GLY B C 1
ATOM 14851 O O . GLY B 1 880 ? -10.734 20.734 -20.703 1 89.19 880 GLY B O 1
ATOM 14852 N N . VAL B 1 881 ? -12.203 21.516 -19.203 1 89.56 881 VAL B N 1
ATOM 14853 C CA . VAL B 1 881 ? -13.359 20.875 -19.828 1 89.56 881 VAL B CA 1
ATOM 14854 C C . VAL B 1 881 ? -13.648 21.516 -21.172 1 89.56 881 VAL B C 1
ATOM 14856 O O . VAL B 1 881 ? -14.039 20.844 -22.125 1 89.56 881 VAL B O 1
ATOM 14859 N N . LEU B 1 882 ? -13.398 22.734 -21.234 1 90.25 882 LEU B N 1
ATOM 14860 C CA . LEU B 1 882 ? -13.703 23.469 -22.469 1 90.25 882 LEU B CA 1
ATOM 14861 C C . LEU B 1 882 ? -12.672 23.172 -23.547 1 90.25 882 LEU B C 1
ATOM 14863 O O . LEU B 1 882 ? -12.953 23.328 -24.734 1 90.25 882 LEU B O 1
ATOM 14867 N N . CYS B 1 883 ? -11.477 22.625 -23.141 1 85.31 883 CYS B N 1
ATOM 14868 C CA . CYS B 1 883 ? -10.398 22.375 -24.078 1 85.31 883 CYS B CA 1
ATOM 14869 C C . CYS B 1 883 ? -10.414 20.922 -24.547 1 85.31 883 CYS B C 1
ATOM 14871 O O . CYS B 1 883 ? -9.797 20.578 -25.562 1 85.31 883 CYS B O 1
ATOM 14873 N N . CYS B 1 884 ? -11 20.016 -23.844 1 74.75 884 CYS B N 1
ATOM 14874 C CA . CYS B 1 884 ? -10.883 18.578 -24.141 1 74.75 884 CYS B CA 1
ATOM 14875 C C . CYS B 1 884 ? -11.602 18.219 -25.422 1 74.75 884 CYS B C 1
ATOM 14877 O O . CYS B 1 884 ? -12.773 18.547 -25.594 1 74.75 884 CYS B O 1
ATOM 14879 N N . ALA B 1 885 ? -10.828 17.844 -26.516 1 61.09 885 ALA B N 1
ATOM 14880 C CA . ALA B 1 885 ? -11.359 17.484 -27.812 1 61.09 885 ALA B CA 1
ATOM 14881 C C . ALA B 1 885 ? -12.188 16.203 -27.75 1 61.09 885 ALA B C 1
ATOM 14883 O O . ALA B 1 885 ? -13.164 16.047 -28.484 1 61.09 885 ALA B O 1
ATOM 14884 N N . GLU B 1 886 ? -11.727 15.133 -27.016 1 59.31 886 GLU B N 1
ATOM 14885 C CA . GLU B 1 886 ? -12.312 13.805 -27.109 1 59.31 886 GLU B CA 1
ATOM 14886 C C . GLU B 1 886 ? -13.422 13.609 -26.078 1 59.31 886 GLU B C 1
ATOM 14888 O O . GLU B 1 886 ? -13.781 12.477 -25.75 1 59.31 886 GLU B O 1
ATOM 14893 N N . CYS B 1 887 ? -14.125 14.711 -25.734 1 56.94 887 CYS B N 1
ATOM 14894 C CA . CYS B 1 887 ? -15.117 14.523 -24.688 1 56.94 887 CYS B CA 1
ATOM 14895 C C . CYS B 1 887 ? -16.469 14.141 -25.281 1 56.94 887 CYS B C 1
ATOM 14897 O O . CYS B 1 887 ? -16.75 14.438 -26.453 1 56.94 887 CYS B O 1
ATOM 14899 N N . ASP B 1 888 ? -17.219 13.094 -24.781 1 59.72 888 ASP B N 1
ATOM 14900 C CA . ASP B 1 888 ? -18.547 12.602 -25.141 1 59.72 888 ASP B CA 1
ATOM 14901 C C . ASP B 1 888 ? -19.516 13.758 -25.391 1 59.72 888 ASP B C 1
ATOM 14903 O O . ASP B 1 888 ? -20.438 13.633 -26.188 1 59.72 888 ASP B O 1
ATOM 14907 N N . SER B 1 889 ? -19.156 14.961 -24.828 1 75.69 889 SER B N 1
ATOM 14908 C CA . SER B 1 889 ? -20.141 16.031 -24.891 1 75.69 889 SER B CA 1
ATOM 14909 C C . SER B 1 889 ? -19.594 17.234 -25.656 1 75.69 889 SER B C 1
ATOM 14911 O O . SER B 1 889 ? -19.688 18.375 -25.188 1 75.69 889 SER B O 1
ATOM 14913 N N . VAL B 1 890 ? -19.172 16.984 -26.906 1 80.5 890 VAL B N 1
ATOM 14914 C CA . VAL B 1 890 ? -18.578 18.047 -27.703 1 80.5 890 VAL B CA 1
ATOM 14915 C C . VAL B 1 890 ? -19.609 19.109 -28.016 1 80.5 890 VAL B C 1
ATOM 14917 O O . VAL B 1 890 ? -19.312 20.312 -27.984 1 80.5 890 VAL B O 1
ATOM 14920 N N . GLU B 1 891 ? -20.844 18.719 -28.125 1 86.06 891 GLU B N 1
ATOM 14921 C CA . GLU B 1 891 ? -21.906 19.672 -28.438 1 86.06 891 GLU B CA 1
ATOM 14922 C C . GLU B 1 891 ? -22.172 20.594 -27.25 1 86.06 891 GLU B C 1
ATOM 14924 O O . GLU B 1 891 ? -22.297 21.812 -27.422 1 86.06 891 GLU B O 1
ATOM 14929 N N . HIS B 1 892 ? -22.219 20.062 -26.047 1 90.12 892 HIS B N 1
ATOM 14930 C CA . HIS B 1 892 ? -22.484 20.859 -24.859 1 90.12 892 HIS B CA 1
ATOM 14931 C C . HIS B 1 892 ? -21.344 21.828 -24.578 1 90.12 892 HIS B C 1
ATOM 14933 O O . HIS B 1 892 ? -21.578 22.969 -24.203 1 90.12 892 HIS B O 1
ATOM 14939 N N . ARG B 1 893 ? -20.172 21.391 -24.844 1 90.06 893 ARG B N 1
ATOM 14940 C CA . ARG B 1 893 ? -18.984 22.219 -24.625 1 90.06 893 ARG B CA 1
ATOM 14941 C C . ARG B 1 893 ? -18.984 23.422 -25.562 1 90.06 893 ARG B C 1
ATOM 14943 O O . ARG B 1 893 ? -18.766 24.547 -25.109 1 90.06 893 ARG B O 1
ATOM 14950 N N . ASP B 1 894 ? -19.266 23.156 -26.828 1 89.88 894 ASP B N 1
ATOM 14951 C CA . ASP B 1 894 ? -19.25 24.234 -27.828 1 89.88 894 ASP B CA 1
ATOM 14952 C C . ASP B 1 894 ? -20.375 25.234 -27.562 1 89.88 894 ASP B C 1
ATOM 14954 O O . ASP B 1 894 ? -20.188 26.438 -27.766 1 89.88 894 ASP B O 1
ATOM 14958 N N . ARG B 1 895 ? -21.469 24.828 -27.031 1 91.06 895 ARG B N 1
ATOM 14959 C CA . ARG B 1 895 ? -22.578 25.719 -26.719 1 91.06 895 ARG B CA 1
ATOM 14960 C C . ARG B 1 895 ? -22.234 26.625 -25.547 1 91.06 895 ARG B C 1
ATOM 14962 O O . ARG B 1 895 ? -22.516 27.828 -25.578 1 91.06 895 ARG B O 1
ATOM 14969 N N . VAL B 1 896 ? -21.578 25.969 -24.484 1 93.38 896 VAL B N 1
ATOM 14970 C CA . VAL B 1 896 ? -21.219 26.734 -23.297 1 93.38 896 VAL B CA 1
ATOM 14971 C C . VAL B 1 896 ? -20.125 27.734 -23.656 1 93.38 896 VAL B C 1
ATOM 14973 O O . VAL B 1 896 ? -20.219 28.922 -23.297 1 93.38 896 VAL B O 1
ATOM 14976 N N . CYS B 1 897 ? -19.125 27.281 -24.422 1 92.25 897 CYS B N 1
ATOM 14977 C CA . CYS B 1 897 ? -18.016 28.156 -24.797 1 92.25 897 CYS B CA 1
ATOM 14978 C C . CYS B 1 897 ? -18.5 29.281 -25.703 1 92.25 897 CYS B C 1
ATOM 14980 O O . CYS B 1 897 ? -18.141 30.453 -25.5 1 92.25 897 CYS B O 1
ATOM 14982 N N . GLY B 1 898 ? -19.391 28.906 -26.641 1 92.69 898 GLY B N 1
ATOM 14983 C CA . GLY B 1 898 ? -19.938 29.906 -27.547 1 92.69 898 GLY B CA 1
ATOM 14984 C C . GLY B 1 898 ? -20.781 30.938 -26.844 1 92.69 898 GLY B C 1
ATOM 14985 O O . GLY B 1 898 ? -20.672 32.125 -27.109 1 92.69 898 GLY B O 1
ATOM 14986 N N . SER B 1 899 ? -21.594 30.547 -25.938 1 94.44 899 SER B N 1
ATOM 14987 C CA . SER B 1 899 ? -22.469 31.453 -25.203 1 94.44 899 SER B CA 1
ATOM 14988 C C . SER B 1 899 ? -21.656 32.406 -24.312 1 94.44 899 SER B C 1
ATOM 14990 O O . SER B 1 899 ? -22 33.562 -24.172 1 94.44 899 SER B O 1
ATOM 14992 N N . LEU B 1 900 ? -20.625 31.891 -23.719 1 94.62 900 LEU B N 1
ATOM 14993 C CA . LEU B 1 900 ? -19.781 32.688 -22.844 1 94.62 900 LEU B CA 1
ATOM 14994 C C . LEU B 1 900 ? -19.031 33.781 -23.625 1 94.62 900 LEU B C 1
ATOM 14996 O O . LEU B 1 900 ? -19 34.938 -23.219 1 94.62 900 LEU B O 1
ATOM 15000 N N . LEU B 1 901 ? -18.484 33.375 -24.781 1 93.69 901 LEU B N 1
ATOM 15001 C CA . LEU B 1 901 ? -17.703 34.312 -25.594 1 93.69 901 LEU B CA 1
ATOM 15002 C C . LEU B 1 901 ? -18.594 35.344 -26.25 1 93.69 901 LEU B C 1
ATOM 15004 O O . LEU B 1 901 ? -18.156 36.469 -26.5 1 93.69 901 LEU B O 1
ATOM 15008 N N . HIS B 1 902 ? -19.828 34.969 -26.484 1 94.5 902 HIS B N 1
ATOM 15009 C CA . HIS B 1 902 ? -20.781 35.938 -27.031 1 94.5 902 HIS B CA 1
ATOM 15010 C C . HIS B 1 902 ? -21.125 37 -26 1 94.5 902 HIS B C 1
ATOM 15012 O O . HIS B 1 902 ? -21.25 38.188 -26.344 1 94.5 902 HIS B O 1
ATOM 15018 N N . ALA B 1 903 ? -21.25 36.594 -24.766 1 95.19 903 ALA B N 1
ATOM 15019 C CA . ALA B 1 903 ? -21.609 37.5 -23.703 1 95.19 903 ALA B CA 1
ATOM 15020 C C . ALA B 1 903 ? -20.406 38.344 -23.25 1 95.19 903 ALA B C 1
ATOM 15022 O O . ALA B 1 903 ? -20.547 39.5 -22.906 1 95.19 903 ALA B O 1
ATOM 15023 N N . ASP B 1 904 ? -19.219 37.719 -23.141 1 94.5 904 ASP B N 1
ATOM 15024 C CA . ASP B 1 904 ? -17.984 38.375 -22.719 1 94.5 904 ASP B CA 1
ATOM 15025 C C . ASP B 1 904 ? -16.812 37.906 -23.562 1 94.5 904 ASP B C 1
ATOM 15027 O O . ASP B 1 904 ? -16.078 36.969 -23.188 1 94.5 904 ASP B O 1
ATOM 15031 N N . PRO B 1 905 ? -16.5 38.562 -24.625 1 92.56 905 PRO B N 1
ATOM 15032 C CA . PRO B 1 905 ? -15.453 38.125 -25.547 1 92.56 905 PRO B CA 1
ATOM 15033 C C . PRO B 1 905 ? -14.055 38.188 -24.938 1 92.56 905 PRO B C 1
ATOM 15035 O O . PRO B 1 905 ? -13.141 37.5 -25.391 1 92.56 905 PRO B O 1
ATOM 15038 N N . ASN B 1 906 ? -13.852 39 -23.891 1 92.31 906 ASN B N 1
ATOM 15039 C CA . ASN B 1 906 ? -12.516 39.156 -23.312 1 92.31 906 ASN B CA 1
ATOM 15040 C C . ASN B 1 906 ? -12.336 38.281 -22.094 1 92.31 906 ASN B C 1
ATOM 15042 O O . ASN B 1 906 ? -11.391 38.469 -21.312 1 92.31 906 ASN B O 1
ATOM 15046 N N . LEU B 1 907 ? -13.188 37.406 -21.969 1 93.94 907 LEU B N 1
ATOM 15047 C CA . LEU B 1 907 ? -13.172 36.594 -20.766 1 93.94 907 LEU B CA 1
ATOM 15048 C C . LEU B 1 907 ? -11.852 35.812 -20.625 1 93.94 907 LEU B C 1
ATOM 15050 O O . LEU B 1 907 ? -11.164 35.938 -19.609 1 93.94 907 LEU B O 1
ATOM 15054 N N . PHE B 1 908 ? -11.43 35.094 -21.672 1 94.5 908 PHE B N 1
ATOM 15055 C CA . PHE B 1 908 ? -10.25 34.219 -21.578 1 94.5 908 PHE B CA 1
ATOM 15056 C C . PHE B 1 908 ? -8.977 35.062 -21.562 1 94.5 908 PHE B C 1
ATOM 15058 O O . PHE B 1 908 ? -8.008 34.688 -20.891 1 94.5 908 PHE B O 1
ATOM 15065 N N . SER B 1 909 ? -8.977 36.188 -22.234 1 93 909 SER B N 1
ATOM 15066 C CA . SER B 1 909 ? -7.812 37.062 -22.234 1 93 909 SER B CA 1
ATOM 15067 C C . SER B 1 909 ? -7.586 37.656 -20.844 1 93 909 SER B C 1
ATOM 15069 O O . SER B 1 909 ? -6.449 37.75 -20.375 1 93 909 SER B O 1
ATOM 15071 N N . ARG B 1 910 ? -8.664 38.062 -20.266 1 91.31 910 ARG B N 1
ATOM 15072 C CA . ARG B 1 910 ? -8.586 38.625 -18.922 1 91.31 910 ARG B CA 1
ATOM 15073 C C . ARG B 1 910 ? -8.133 37.594 -17.906 1 91.31 910 ARG B C 1
ATOM 15075 O O . ARG B 1 910 ? -7.293 37.875 -17.047 1 91.31 910 ARG B O 1
ATOM 15082 N N . LEU B 1 911 ? -8.672 36.375 -18.016 1 93.25 911 LEU B N 1
ATOM 15083 C CA . LEU B 1 911 ? -8.289 35.281 -17.109 1 93.25 911 LEU B CA 1
ATOM 15084 C C . LEU B 1 911 ? -6.824 34.938 -17.297 1 93.25 911 LEU B C 1
ATOM 15086 O O . LEU B 1 911 ? -6.129 34.625 -16.328 1 93.25 911 LEU B O 1
ATOM 15090 N N . LEU B 1 912 ? -6.363 34.906 -18.531 1 92.62 912 LEU B N 1
ATOM 15091 C CA . LEU B 1 912 ? -4.973 34.562 -18.828 1 92.62 912 LEU B CA 1
ATOM 15092 C C . LEU B 1 912 ? -4.031 35.594 -18.188 1 92.62 912 LEU B C 1
ATOM 15094 O O . LEU B 1 912 ? -3.027 35.219 -17.578 1 92.62 912 LEU B O 1
ATOM 15098 N N . ARG B 1 913 ? -4.348 36.844 -18.328 1 86.5 913 ARG B N 1
ATOM 15099 C CA . ARG B 1 913 ? -3.541 37.906 -17.734 1 86.5 913 ARG B CA 1
ATOM 15100 C C . ARG B 1 913 ? -3.49 37.781 -16.219 1 86.5 913 ARG B C 1
ATOM 15102 O O . ARG B 1 913 ? -2.422 37.875 -15.617 1 86.5 913 ARG B O 1
ATOM 15109 N N . LEU B 1 914 ? -4.637 37.531 -15.68 1 85.88 914 LEU B N 1
ATOM 15110 C CA . LEU B 1 914 ? -4.727 37.375 -14.234 1 85.88 914 LEU B CA 1
ATOM 15111 C C . LEU B 1 914 ? -3.928 36.188 -13.758 1 85.88 914 LEU B C 1
ATOM 15113 O O . LEU B 1 914 ? -3.258 36.25 -12.727 1 85.88 914 LEU B O 1
ATOM 15117 N N . THR B 1 915 ? -4.027 35.062 -14.469 1 88.5 915 THR B N 1
ATOM 15118 C CA . THR B 1 915 ? -3.322 33.844 -14.094 1 88.5 915 THR B CA 1
ATOM 15119 C C . THR B 1 915 ? -1.812 34.031 -14.172 1 88.5 915 THR B C 1
ATOM 15121 O O . THR B 1 915 ? -1.066 33.562 -13.32 1 88.5 915 THR B O 1
ATOM 15124 N N . LEU B 1 916 ? -1.411 34.688 -15.188 1 84.75 916 LEU B N 1
ATOM 15125 C CA . LEU B 1 916 ? 0.014 34.969 -15.32 1 84.75 916 LEU B CA 1
ATOM 15126 C C . LEU B 1 916 ? 0.509 35.812 -14.164 1 84.75 916 LEU B C 1
ATOM 15128 O O . LEU B 1 916 ? 1.615 35.625 -13.656 1 84.75 916 LEU B O 1
ATOM 15132 N N . ASP B 1 917 ? -0.367 36.688 -13.75 1 78.19 917 ASP B N 1
ATOM 15133 C CA . ASP B 1 917 ? -0.032 37.531 -12.602 1 78.19 917 ASP B CA 1
ATOM 15134 C C . ASP B 1 917 ? 0.125 36.688 -11.336 1 78.19 917 ASP B C 1
ATOM 15136 O O . ASP B 1 917 ? 1.017 36.938 -10.523 1 78.19 917 ASP B O 1
ATOM 15140 N N . VAL B 1 918 ? -0.749 35.75 -11.195 1 78.5 918 VAL B N 1
ATOM 15141 C CA . VAL B 1 918 ? -0.72 34.844 -10.031 1 78.5 918 VAL B CA 1
ATOM 15142 C C . VAL B 1 918 ? 0.541 34 -10.07 1 78.5 918 VAL B C 1
ATOM 15144 O O . VAL B 1 918 ? 1.173 33.75 -9.039 1 78.5 918 VAL B O 1
ATOM 15147 N N . VAL B 1 919 ? 0.914 33.406 -11.281 1 78.38 919 VAL B N 1
ATOM 15148 C CA . VAL B 1 919 ? 2.082 32.562 -11.445 1 78.38 919 VAL B CA 1
ATOM 15149 C C . VAL B 1 919 ? 3.352 33.344 -11.133 1 78.38 919 VAL B C 1
ATOM 15151 O O . VAL B 1 919 ? 4.262 32.844 -10.477 1 78.38 919 VAL B O 1
ATOM 15154 N N . LEU B 1 920 ? 3.367 34.469 -11.539 1 71.19 920 LEU B N 1
ATOM 15155 C CA . LEU B 1 920 ? 4.57 35.312 -11.398 1 71.19 920 LEU B CA 1
ATOM 15156 C C . LEU B 1 920 ? 4.699 35.812 -9.969 1 71.19 920 LEU B C 1
ATOM 15158 O O . LEU B 1 920 ? 5.809 36.062 -9.492 1 71.19 920 LEU B O 1
ATOM 15162 N N . SER B 1 921 ? 3.514 35.812 -9.312 1 60.53 921 SER B N 1
ATOM 15163 C CA . SER B 1 921 ? 3.543 36.312 -7.945 1 60.53 921 SER B CA 1
ATOM 15164 C C . SER B 1 921 ? 3.836 35.188 -6.949 1 60.53 921 SER B C 1
ATOM 15166 O O . SER B 1 921 ? 4.082 35.469 -5.77 1 60.53 921 SER B O 1
ATOM 15168 N N . ARG B 1 922 ? 4.152 33.812 -7.348 1 57.97 922 ARG B N 1
ATOM 15169 C CA . ARG B 1 922 ? 4.414 32.562 -6.625 1 57.97 922 ARG B CA 1
ATOM 15170 C C . ARG B 1 922 ? 3.398 32.375 -5.504 1 57.97 922 ARG B C 1
ATOM 15172 O O . ARG B 1 922 ? 3.711 31.766 -4.48 1 57.97 922 ARG B O 1
ATOM 15179 N N . LYS B 1 923 ? 2.295 33 -5.391 1 52.53 923 LYS B N 1
ATOM 15180 C CA . LYS B 1 923 ? 1.376 32.875 -4.258 1 52.53 923 LYS B CA 1
ATOM 15181 C C . LYS B 1 923 ? 0.586 31.578 -4.309 1 52.53 923 LYS B C 1
ATOM 15183 O O . LYS B 1 923 ? 0.116 31.094 -3.279 1 52.53 923 LYS B O 1
ATOM 15188 N N . CYS B 1 924 ? 0.233 31.172 -5.449 1 57.12 924 CYS B N 1
ATOM 15189 C CA . CYS B 1 924 ? -0.523 29.922 -5.543 1 57.12 924 CYS B CA 1
ATOM 15190 C C . CYS B 1 924 ? 0.402 28.75 -5.809 1 57.12 924 CYS B C 1
ATOM 15192 O O . CYS B 1 924 ? 1.43 28.891 -6.473 1 57.12 924 CYS B O 1
ATOM 15194 N N . PRO B 1 925 ? 0.088 27.719 -4.902 1 59.41 925 PRO B N 1
ATOM 15195 C CA . PRO B 1 925 ? 0.912 26.562 -5.223 1 59.41 925 PRO B CA 1
ATOM 15196 C C . PRO B 1 925 ? 1.01 26.297 -6.723 1 59.41 925 PRO B C 1
ATOM 15198 O O . PRO B 1 925 ? 0.005 26.375 -7.434 1 59.41 925 PRO B O 1
ATOM 15201 N N . SER B 1 926 ? 2.092 26.281 -7.199 1 65.38 926 SER B N 1
ATOM 15202 C CA . SER B 1 926 ? 2.508 26.203 -8.594 1 65.38 926 SER B CA 1
ATOM 15203 C C . SER B 1 926 ? 1.729 25.125 -9.344 1 65.38 926 SER B C 1
ATOM 15205 O O . SER B 1 926 ? 1.391 25.297 -10.516 1 65.38 926 SER B O 1
ATOM 15207 N N . SER B 1 927 ? 1.187 24.203 -8.555 1 77.19 927 SER B N 1
ATOM 15208 C CA . SER B 1 927 ? 0.612 23.094 -9.312 1 77.19 927 SER B CA 1
ATOM 15209 C C . SER B 1 927 ? -0.779 23.438 -9.828 1 77.19 927 SER B C 1
ATOM 15211 O O . SER B 1 927 ? -1.13 23.094 -10.961 1 77.19 927 SER B O 1
ATOM 15213 N N . LYS B 1 928 ? -1.593 24.25 -9.117 1 83.38 928 LYS B N 1
ATOM 15214 C CA . LYS B 1 928 ? -2.957 24.578 -9.523 1 83.38 928 LYS B CA 1
ATOM 15215 C C . LYS B 1 928 ? -2.967 25.672 -10.586 1 83.38 928 LYS B C 1
ATOM 15217 O O . LYS B 1 928 ? -3.77 25.625 -11.516 1 83.38 928 LYS B O 1
ATOM 15222 N N . ALA B 1 929 ? -2.029 26.516 -10.484 1 85.81 929 ALA B N 1
ATOM 15223 C CA . ALA B 1 929 ? -1.919 27.578 -11.477 1 85.81 929 ALA B CA 1
ATOM 15224 C C . ALA B 1 929 ? -1.393 27.047 -12.805 1 85.81 929 ALA B C 1
ATOM 15226 O O . ALA B 1 929 ? -1.715 27.578 -13.867 1 85.81 929 ALA B O 1
ATOM 15227 N N . GLU B 1 930 ? -0.646 26.031 -12.703 1 89.19 930 GLU B N 1
ATOM 15228 C CA . GLU B 1 930 ? -0.102 25.391 -13.898 1 89.19 930 GLU B CA 1
ATOM 15229 C C . GLU B 1 930 ? -1.214 24.828 -14.781 1 89.19 930 GLU B C 1
ATOM 15231 O O . GLU B 1 930 ? -1.209 25.031 -16 1 89.19 930 GLU B O 1
ATOM 15236 N N . VAL B 1 931 ? -2.18 24.156 -14.125 1 90.31 931 VAL B N 1
ATOM 15237 C CA . VAL B 1 931 ? -3.277 23.547 -14.859 1 90.31 931 VAL B CA 1
ATOM 15238 C C . VAL B 1 931 ? -4.137 24.625 -15.508 1 90.31 931 VAL B C 1
ATOM 15240 O O . VAL B 1 931 ? -4.551 24.484 -16.656 1 90.31 931 VAL B O 1
ATOM 15243 N N . LEU B 1 932 ? -4.387 25.641 -14.773 1 92.94 932 LEU B N 1
ATOM 15244 C CA . LEU B 1 932 ? -5.207 26.734 -15.266 1 92.94 932 LEU B CA 1
ATOM 15245 C C . LEU B 1 932 ? -4.527 27.438 -16.438 1 92.94 932 LEU B C 1
ATOM 15247 O O . LEU B 1 932 ? -5.156 27.688 -17.469 1 92.94 932 LEU B O 1
ATOM 15251 N N . LEU B 1 933 ? -3.254 27.625 -16.375 1 92.44 933 LEU B N 1
ATOM 15252 C CA . LEU B 1 933 ? -2.521 28.328 -17.422 1 92.44 933 LEU B CA 1
ATOM 15253 C C . LEU B 1 933 ? -2.467 27.484 -18.688 1 92.44 933 LEU B C 1
ATOM 15255 O O . LEU B 1 933 ? -2.629 28.016 -19.797 1 92.44 933 LEU B O 1
ATOM 15259 N N . ARG B 1 934 ? -2.262 26.266 -18.547 1 92.94 934 ARG B N 1
ATOM 15260 C CA . ARG B 1 934 ? -2.201 25.344 -19.672 1 92.94 934 ARG B CA 1
ATOM 15261 C C . ARG B 1 934 ? -3.484 25.406 -20.5 1 92.94 934 ARG B C 1
ATOM 15263 O O . ARG B 1 934 ? -3.438 25.547 -21.719 1 92.94 934 ARG B O 1
ATOM 15270 N N . SER B 1 935 ? -4.605 25.297 -19.781 1 93.38 935 SER B N 1
ATOM 15271 C CA . SER B 1 935 ? -5.895 25.266 -20.469 1 93.38 935 SER B CA 1
ATOM 15272 C C . SER B 1 935 ? -6.227 26.625 -21.078 1 93.38 935 SER B C 1
ATOM 15274 O O . SER B 1 935 ? -6.789 26.688 -22.172 1 93.38 935 SER B O 1
ATOM 15276 N N . LEU B 1 936 ? -5.828 27.609 -20.422 1 94.25 936 LEU B N 1
ATOM 15277 C CA . LEU B 1 936 ? -6.125 28.953 -20.922 1 94.25 936 LEU B CA 1
ATOM 15278 C C . LEU B 1 936 ? -5.305 29.25 -22.172 1 94.25 936 LEU B C 1
ATOM 15280 O O . LEU B 1 936 ? -5.805 29.891 -23.109 1 94.25 936 LEU B O 1
ATOM 15284 N N . ILE B 1 937 ? -4.074 28.781 -22.266 1 94.25 937 ILE B N 1
ATOM 15285 C CA . ILE B 1 937 ? -3.227 28.969 -23.438 1 94.25 937 ILE B CA 1
ATOM 15286 C C . ILE B 1 937 ? -3.818 28.234 -24.625 1 94.25 937 ILE B C 1
ATOM 15288 O O . ILE B 1 937 ? -3.834 28.75 -25.75 1 94.25 937 ILE B O 1
ATOM 15292 N N . ALA B 1 938 ? -4.277 27.047 -24.344 1 91.88 938 ALA B N 1
ATOM 15293 C CA . ALA B 1 938 ? -4.863 26.25 -25.406 1 91.88 938 ALA B CA 1
ATOM 15294 C C . ALA B 1 938 ? -6.141 26.891 -25.938 1 91.88 938 ALA B C 1
ATOM 15296 O O . ALA B 1 938 ? -6.457 26.766 -27.125 1 91.88 938 ALA B O 1
ATOM 15297 N N . LEU B 1 939 ? -6.93 27.547 -25.078 1 91.75 939 LEU B N 1
ATOM 15298 C CA . LEU B 1 939 ? -8.195 28.156 -25.469 1 91.75 939 LEU B CA 1
ATOM 15299 C C . LEU B 1 939 ? -7.961 29.469 -26.203 1 91.75 939 LEU B C 1
ATOM 15301 O O . LEU B 1 939 ? -8.688 29.797 -27.141 1 91.75 939 LEU B O 1
ATOM 15305 N N . ASP B 1 940 ? -6.965 30.219 -25.719 1 92.38 940 ASP B N 1
ATOM 15306 C CA . ASP B 1 940 ? -6.688 31.531 -26.312 1 92.38 940 ASP B CA 1
ATOM 15307 C C . ASP B 1 940 ? -5.191 31.719 -26.547 1 92.38 940 ASP B C 1
ATOM 15309 O O . ASP B 1 940 ? -4.551 32.531 -25.891 1 92.38 940 ASP B O 1
ATOM 15313 N N . GLY B 1 941 ? -4.68 31.078 -27.594 1 91.19 941 GLY B N 1
ATOM 15314 C CA . GLY B 1 941 ? -3.266 31.141 -27.922 1 91.19 941 GLY B CA 1
ATOM 15315 C C . GLY B 1 941 ? -2.838 32.5 -28.438 1 91.19 941 GLY B C 1
ATOM 15316 O O . GLY B 1 941 ? -1.699 32.938 -28.234 1 91.19 941 GLY B O 1
ATOM 15317 N N . GLU B 1 942 ? -3.768 33.219 -29.031 1 90.94 942 GLU B N 1
ATOM 15318 C CA . GLU B 1 942 ? -3.463 34.531 -29.625 1 90.94 942 GLU B CA 1
ATOM 15319 C C . GLU B 1 942 ? -3.182 35.562 -28.531 1 90.94 942 GLU B C 1
ATOM 15321 O O . GLU B 1 942 ? -2.221 36.344 -28.641 1 90.94 942 GLU B O 1
ATOM 15326 N N . SER B 1 943 ? -4.027 35.594 -27.562 1 92.06 943 SER B N 1
ATOM 15327 C CA . SER B 1 943 ? -3.809 36.531 -26.469 1 92.06 943 SER B CA 1
ATOM 15328 C C . SER B 1 943 ? -2.512 36.219 -25.734 1 92.06 943 SER B C 1
ATOM 15330 O O . SER B 1 943 ? -1.847 37.156 -25.234 1 92.06 943 SER B O 1
ATOM 15332 N N . PHE B 1 944 ? -2.186 34.969 -25.641 1 93.94 944 PHE B N 1
ATOM 15333 C CA . PHE B 1 944 ? -0.947 34.594 -24.969 1 93.94 944 PHE B CA 1
ATOM 15334 C C . PHE B 1 944 ? 0.264 35.125 -25.734 1 93.94 944 PHE B C 1
ATOM 15336 O O . PHE B 1 944 ? 1.227 35.594 -25.125 1 93.94 944 PHE B O 1
ATOM 15343 N N . ARG B 1 945 ? 0.162 35.062 -27.016 1 91.69 945 ARG B N 1
ATOM 15344 C CA . ARG B 1 945 ? 1.23 35.594 -27.859 1 91.69 945 ARG B CA 1
ATOM 15345 C C . ARG B 1 945 ? 1.354 37.094 -27.703 1 91.69 945 ARG B C 1
ATOM 15347 O O . ARG B 1 945 ? 2.463 37.656 -27.703 1 91.69 945 ARG B O 1
ATOM 15354 N N . ARG B 1 946 ? 0.26 37.719 -27.625 1 90.75 946 ARG B N 1
ATOM 15355 C CA . ARG B 1 946 ? 0.274 39.156 -27.422 1 90.75 946 ARG B CA 1
ATOM 15356 C C . ARG B 1 946 ? 0.929 39.531 -26.094 1 90.75 946 ARG B C 1
ATOM 15358 O O . ARG B 1 946 ? 1.69 40.5 -26.016 1 90.75 946 ARG B O 1
ATOM 15365 N N . LEU B 1 947 ? 0.603 38.75 -25.109 1 88.62 947 LEU B N 1
ATOM 15366 C CA . LEU B 1 947 ? 1.19 39 -23.797 1 88.62 947 LEU B CA 1
ATOM 15367 C C . LEU B 1 947 ? 2.695 38.75 -23.812 1 88.62 947 LEU B C 1
ATOM 15369 O O . LEU B 1 947 ? 3.453 39.438 -23.125 1 88.62 947 LEU B O 1
ATOM 15373 N N . ALA B 1 948 ? 3.102 37.75 -24.594 1 88.69 948 ALA B N 1
ATOM 15374 C CA . ALA B 1 948 ? 4.531 37.469 -24.766 1 88.69 948 ALA B CA 1
ATOM 15375 C C . ALA B 1 948 ? 5.25 38.719 -25.281 1 88.69 948 ALA B C 1
ATOM 15377 O O . ALA B 1 948 ? 6.352 39.031 -24.812 1 88.69 948 ALA B O 1
ATOM 15378 N N . GLY B 1 949 ? 4.609 39.406 -26.25 1 86.06 949 GLY B N 1
ATOM 15379 C CA . GLY B 1 949 ? 5.16 40.656 -26.766 1 86.06 949 GLY B CA 1
ATOM 15380 C C . GLY B 1 949 ? 5.281 41.719 -25.719 1 86.06 949 GLY B C 1
ATOM 15381 O O . GLY B 1 949 ? 6.297 42.438 -25.641 1 86.06 949 GLY B O 1
ATOM 15382 N N . GLU B 1 950 ? 4.277 41.844 -24.891 1 82.38 950 GLU B N 1
ATOM 15383 C CA . GLU B 1 950 ? 4.273 42.844 -23.844 1 82.38 950 GLU B CA 1
ATOM 15384 C C . GLU B 1 950 ? 5.359 42.562 -22.797 1 82.38 950 GLU B C 1
ATOM 15386 O O . GLU B 1 950 ? 6.043 43.469 -22.344 1 82.38 950 GLU B O 1
ATOM 15391 N N . PHE B 1 951 ? 5.555 41.344 -22.438 1 82 951 PHE B N 1
ATOM 15392 C CA . PHE B 1 951 ? 6.551 40.969 -21.453 1 82 951 PHE B CA 1
ATOM 15393 C C . PHE B 1 951 ? 7.957 41.094 -22.031 1 82 951 PHE B C 1
ATOM 15395 O O . PHE B 1 951 ? 8.898 41.438 -21.312 1 82 951 PHE B O 1
ATOM 15402 N N . ALA B 1 952 ? 8.016 40.75 -23.297 1 81.44 952 ALA B N 1
ATOM 15403 C CA . ALA B 1 952 ? 9.305 40.875 -23.969 1 81.44 952 ALA B CA 1
ATOM 15404 C C . ALA B 1 952 ? 9.742 42.344 -24.016 1 81.44 952 ALA B C 1
ATOM 15406 O O . ALA B 1 952 ? 10.922 42.656 -23.875 1 81.44 952 ALA B O 1
ATOM 15407 N N . GLU B 1 953 ? 8.797 43.188 -24.266 1 76.62 953 GLU B N 1
ATOM 15408 C CA . GLU B 1 953 ? 9.094 44.625 -24.281 1 76.62 953 GLU B CA 1
ATOM 15409 C C . GLU B 1 953 ? 9.602 45.094 -22.922 1 76.62 953 GLU B C 1
ATOM 15411 O O . GLU B 1 953 ? 10.5 45.938 -22.844 1 76.62 953 GLU B O 1
ATOM 15416 N N . ILE B 1 954 ? 9.086 44.5 -21.969 1 72.19 954 ILE B N 1
ATOM 15417 C CA . ILE B 1 954 ? 9.508 44.812 -20.609 1 72.19 954 ILE B CA 1
ATOM 15418 C C . ILE B 1 954 ? 10.914 44.281 -20.359 1 72.19 954 ILE B C 1
ATOM 15420 O O . ILE B 1 954 ? 11.734 44.938 -19.719 1 72.19 954 ILE B O 1
ATOM 15424 N N . ALA B 1 955 ? 11.195 43.125 -20.938 1 68.56 955 ALA B N 1
ATOM 15425 C CA . ALA B 1 955 ? 12.484 42.469 -20.75 1 68.56 955 ALA B CA 1
ATOM 15426 C C . ALA B 1 955 ? 13.555 43.062 -21.656 1 68.56 955 ALA B C 1
ATOM 15428 O O . ALA B 1 955 ? 14.75 42.812 -21.469 1 68.56 955 ALA B O 1
ATOM 15429 N N . LEU B 1 956 ? 13.148 43.781 -22.734 1 68.12 956 LEU B N 1
ATOM 15430 C CA . LEU B 1 956 ? 14.078 44.406 -23.656 1 68.12 956 LEU B CA 1
ATOM 15431 C C . LEU B 1 956 ? 15.07 45.281 -22.906 1 68.12 956 LEU B C 1
ATOM 15433 O O . LEU B 1 956 ? 16.25 45.344 -23.25 1 68.12 956 LEU B O 1
ATOM 15437 N N . SER B 1 957 ? 14.57 45.906 -21.906 1 61.09 957 SER B N 1
ATOM 15438 C CA . SER B 1 957 ? 15.43 46.75 -21.094 1 61.09 957 SER B CA 1
ATOM 15439 C C . SER B 1 957 ? 16.531 45.969 -20.422 1 61.09 957 SER B C 1
ATOM 15441 O O . SER B 1 957 ? 17.641 46.469 -20.219 1 61.09 957 SER B O 1
ATOM 15443 N N . ALA B 1 958 ? 16.359 44.688 -20.219 1 60.09 958 ALA B N 1
ATOM 15444 C CA . ALA B 1 958 ? 17.344 43.812 -19.562 1 60.09 958 ALA B CA 1
ATOM 15445 C C . ALA B 1 958 ? 18.094 42.969 -20.578 1 60.09 958 ALA B C 1
ATOM 15447 O O . ALA B 1 958 ? 18.984 42.219 -20.203 1 60.09 958 ALA B O 1
ATOM 15448 N N . GLY B 1 959 ? 17.906 43.156 -21.875 1 64.88 959 GLY B N 1
ATOM 15449 C CA . GLY B 1 959 ? 18.562 42.406 -22.938 1 64.88 959 GLY B CA 1
ATOM 15450 C C . GLY B 1 959 ? 18.109 40.969 -23.047 1 64.88 959 GLY B C 1
ATOM 15451 O O . GLY B 1 959 ? 18.812 40.125 -23.594 1 64.88 959 GLY B O 1
ATOM 15452 N N . LYS B 1 960 ? 17.141 40.625 -22.312 1 77.69 960 LYS B N 1
ATOM 15453 C CA . LYS B 1 960 ? 16.703 39.25 -22.281 1 77.69 960 LYS B CA 1
ATOM 15454 C C . LYS B 1 960 ? 15.398 39.062 -23.062 1 77.69 960 LYS B C 1
ATOM 15456 O O . LYS B 1 960 ? 14.602 38.188 -22.75 1 77.69 960 LYS B O 1
ATOM 15461 N N . ASP B 1 961 ? 15.039 39.938 -24.031 1 81.75 961 ASP B N 1
ATOM 15462 C CA . ASP B 1 961 ? 13.797 39.906 -24.797 1 81.75 961 ASP B CA 1
ATOM 15463 C C . ASP B 1 961 ? 13.688 38.594 -25.609 1 81.75 961 ASP B C 1
ATOM 15465 O O . ASP B 1 961 ? 12.633 37.969 -25.625 1 81.75 961 ASP B O 1
ATOM 15469 N N . ALA B 1 962 ? 14.773 38.188 -26.188 1 82.31 962 ALA B N 1
ATOM 15470 C CA . ALA B 1 962 ? 14.758 36.969 -27.031 1 82.31 962 ALA B CA 1
ATOM 15471 C C . ALA B 1 962 ? 14.508 35.719 -26.188 1 82.31 962 ALA B C 1
ATOM 15473 O O . ALA B 1 962 ? 13.781 34.812 -26.609 1 82.31 962 ALA B O 1
ATOM 15474 N N . GLU B 1 963 ? 15.023 35.75 -24.969 1 84.38 963 GLU B N 1
ATOM 15475 C CA . GLU B 1 963 ? 14.867 34.594 -24.094 1 84.38 963 GLU B CA 1
ATOM 15476 C C . GLU B 1 963 ? 13.43 34.469 -23.578 1 84.38 963 GLU B C 1
ATOM 15478 O O . GLU B 1 963 ? 12.883 33.375 -23.5 1 84.38 963 GLU B O 1
ATOM 15483 N N . VAL B 1 964 ? 12.883 35.625 -23.281 1 86.5 964 VAL B N 1
ATOM 15484 C CA . VAL B 1 964 ? 11.508 35.625 -22.797 1 86.5 964 VAL B CA 1
ATOM 15485 C C . VAL B 1 964 ? 10.555 35.219 -23.906 1 86.5 964 VAL B C 1
ATOM 15487 O O . VAL B 1 964 ? 9.625 34.438 -23.688 1 86.5 964 VAL B O 1
ATOM 15490 N N . ARG B 1 965 ? 10.789 35.688 -25.094 1 88.62 965 ARG B N 1
ATOM 15491 C CA . ARG B 1 965 ? 9.953 35.344 -26.234 1 88.62 965 ARG B CA 1
ATOM 15492 C C . ARG B 1 965 ? 10.055 33.844 -26.516 1 88.62 965 ARG B C 1
ATOM 15494 O O . ARG B 1 965 ? 9.055 33.188 -26.812 1 88.62 965 ARG B O 1
ATOM 15501 N N . ALA B 1 966 ? 11.219 33.344 -26.359 1 88.31 966 ALA B N 1
ATOM 15502 C CA . ALA B 1 966 ? 11.43 31.906 -26.594 1 88.31 966 ALA B CA 1
ATOM 15503 C C . ALA B 1 966 ? 10.727 31.078 -25.547 1 88.31 966 ALA B C 1
ATOM 15505 O O . ALA B 1 966 ? 10.188 30 -25.844 1 88.31 966 ALA B O 1
ATOM 15506 N N . ALA B 1 967 ? 10.766 31.562 -24.359 1 88.69 967 ALA B N 1
ATOM 15507 C CA . ALA B 1 967 ? 10.117 30.828 -23.266 1 88.69 967 ALA B CA 1
ATOM 15508 C C . ALA B 1 967 ? 8.602 30.797 -23.469 1 88.69 967 ALA B C 1
ATOM 15510 O O . ALA B 1 967 ? 7.969 29.766 -23.234 1 88.69 967 ALA B O 1
ATOM 15511 N N . PHE B 1 968 ? 8.062 31.891 -23.969 1 92.44 968 PHE B N 1
ATOM 15512 C CA . PHE B 1 968 ? 6.629 31.969 -24.234 1 92.44 968 PHE B CA 1
ATOM 15513 C C . PHE B 1 968 ? 6.246 31.062 -25.391 1 92.44 968 PHE B C 1
ATOM 15515 O O . PHE B 1 968 ? 5.211 30.391 -25.344 1 92.44 968 PHE B O 1
ATOM 15522 N N . GLU B 1 969 ? 7.027 31.016 -26.328 1 91.56 969 GLU B N 1
ATOM 15523 C CA . GLU B 1 969 ? 6.746 30.172 -27.484 1 91.56 969 GLU B CA 1
ATOM 15524 C C . GLU B 1 969 ? 6.836 28.688 -27.109 1 91.56 969 GLU B C 1
ATOM 15526 O O . GLU B 1 969 ? 5.996 27.891 -27.531 1 91.56 969 GLU B O 1
ATOM 15531 N N . LEU B 1 970 ? 7.824 28.469 -26.359 1 90.81 970 LEU B N 1
ATOM 15532 C CA . LEU B 1 970 ? 7.996 27.078 -25.938 1 90.81 970 LEU B CA 1
ATOM 15533 C C . LEU B 1 970 ? 6.836 26.641 -25.047 1 90.81 970 LEU B C 1
ATOM 15535 O O . LEU B 1 970 ? 6.332 25.516 -25.188 1 90.81 970 LEU B O 1
ATOM 15539 N N . LEU B 1 971 ? 6.422 27.438 -24.156 1 92.31 971 LEU B N 1
ATOM 15540 C CA . LEU B 1 971 ? 5.312 27.109 -23.266 1 92.31 971 LEU B CA 1
ATOM 15541 C C . LEU B 1 971 ? 4.008 26.984 -24.047 1 92.31 971 LEU B C 1
ATOM 15543 O O . LEU B 1 971 ? 3.193 26.109 -23.781 1 92.31 971 LEU B O 1
ATOM 15547 N N . GLY B 1 972 ? 3.824 27.859 -24.953 1 93.25 972 GLY B N 1
ATOM 15548 C CA . GLY B 1 972 ? 2.637 27.828 -25.797 1 93.25 972 GLY B CA 1
ATOM 15549 C C . GLY B 1 972 ? 2.523 26.547 -26.609 1 93.25 972 GLY B C 1
ATOM 15550 O O . GLY B 1 972 ? 1.455 25.938 -26.672 1 93.25 972 GLY B O 1
ATOM 15551 N N . SER B 1 973 ? 3.594 26.188 -27.156 1 90.25 973 SER B N 1
ATOM 15552 C CA . SER B 1 973 ? 3.605 24.969 -27.953 1 90.25 973 SER B CA 1
ATOM 15553 C C . SER B 1 973 ? 3.402 23.734 -27.078 1 90.25 973 SER B C 1
ATOM 15555 O O . SER B 1 973 ? 2.707 22.797 -27.469 1 90.25 973 SER B O 1
ATOM 15557 N N . SER B 1 974 ? 4.035 23.828 -25.969 1 90.56 974 SER B N 1
ATOM 15558 C CA . SER B 1 974 ? 3.912 22.703 -25.047 1 90.56 974 SER B CA 1
ATOM 15559 C C . SER B 1 974 ? 2.488 22.578 -24.516 1 90.56 974 SER B C 1
ATOM 15561 O O . SER B 1 974 ? 2.018 21.469 -24.234 1 90.56 974 SER B O 1
ATOM 15563 N N . ALA B 1 975 ? 1.852 23.672 -24.266 1 92.31 975 ALA B N 1
ATOM 15564 C CA . ALA B 1 975 ? 0.475 23.641 -23.781 1 92.31 975 ALA B CA 1
ATOM 15565 C C . ALA B 1 975 ? -0.46 23 -24.797 1 92.31 975 ALA B C 1
ATOM 15567 O O . ALA B 1 975 ? -1.281 22.156 -24.453 1 92.31 975 ALA B O 1
ATOM 15568 N N . CYS B 1 976 ? -0.336 23.328 -26.016 1 86.88 976 CYS B N 1
ATOM 15569 C CA . CYS B 1 976 ? -1.178 22.781 -27.078 1 86.88 976 CYS B CA 1
ATOM 15570 C C . CYS B 1 976 ? -0.93 21.281 -27.25 1 86.88 976 CYS B C 1
ATOM 15572 O O . CYS B 1 976 ? -1.874 20.516 -27.406 1 86.88 976 CYS B O 1
ATOM 15574 N N . GLU B 1 977 ? 0.338 21.031 -27.156 1 83.81 977 GLU B N 1
ATOM 15575 C CA . GLU B 1 977 ? 0.686 19.625 -27.281 1 83.81 977 GLU B CA 1
ATOM 15576 C C . GLU B 1 977 ? 0.19 18.812 -26.094 1 83.81 977 GLU B C 1
ATOM 15578 O O . GLU B 1 977 ? -0.266 17.672 -26.25 1 83.81 977 GLU B O 1
ATOM 15583 N N . SER B 1 978 ? 0.319 19.406 -24.969 1 85.44 978 SER B N 1
ATOM 15584 C CA . SER B 1 978 ? -0.109 18.734 -23.734 1 85.44 978 SER B CA 1
ATOM 15585 C C . SER B 1 978 ? -1.611 18.469 -23.75 1 85.44 978 SER B C 1
ATOM 15587 O O . SER B 1 978 ? -2.066 17.422 -23.312 1 85.44 978 SER B O 1
ATOM 15589 N N . VAL B 1 979 ? -2.422 19.359 -24.188 1 84.44 979 VAL B N 1
ATOM 15590 C CA . VAL B 1 979 ? -3.873 19.219 -24.234 1 84.44 979 VAL B CA 1
ATOM 15591 C C . VAL B 1 979 ? -4.25 18.203 -25.312 1 84.44 979 VAL B C 1
ATOM 15593 O O . VAL B 1 979 ? -5.16 17.391 -25.125 1 84.44 979 VAL B O 1
ATOM 15596 N N . ARG B 1 980 ? -3.494 18.234 -26.375 1 74.75 980 ARG B N 1
ATOM 15597 C CA . ARG B 1 980 ? -3.768 17.312 -27.469 1 74.75 980 ARG B CA 1
ATOM 15598 C C . ARG B 1 980 ? -3.441 15.875 -27.078 1 74.75 980 ARG B C 1
ATOM 15600 O O . ARG B 1 980 ? -4.203 14.953 -27.375 1 74.75 980 ARG B O 1
ATOM 15607 N N . LYS B 1 981 ? -2.309 15.75 -26.375 1 69.44 981 LYS B N 1
ATOM 15608 C CA . LYS B 1 981 ? -1.849 14.414 -26 1 69.44 981 LYS B CA 1
ATOM 15609 C C . LYS B 1 981 ? -2.359 14.039 -24.609 1 69.44 981 LYS B C 1
ATOM 15611 O O . LYS B 1 981 ? -2.148 12.914 -24.141 1 69.44 981 LYS B O 1
ATOM 15616 N N . ASN B 1 982 ? -3.074 14.922 -23.922 1 71.69 982 ASN B N 1
ATOM 15617 C CA . ASN B 1 982 ? -3.574 14.734 -22.562 1 71.69 982 ASN B CA 1
ATOM 15618 C C . ASN B 1 982 ? -2.469 14.266 -21.625 1 71.69 982 ASN B C 1
ATOM 15620 O O . ASN B 1 982 ? -2.633 13.273 -20.906 1 71.69 982 ASN B O 1
ATOM 15624 N N . ASN B 1 983 ? -1.273 14.844 -21.797 1 74.06 983 ASN B N 1
ATOM 15625 C CA . ASN B 1 983 ? -0.103 14.555 -20.969 1 74.06 983 ASN B CA 1
ATOM 15626 C C . ASN B 1 983 ? 0.342 15.781 -20.172 1 74.06 983 ASN B C 1
ATOM 15628 O O . ASN B 1 983 ? 0.993 16.672 -20.719 1 74.06 983 ASN B O 1
ATOM 15632 N N . ARG B 1 984 ? 0.16 15.664 -18.969 1 75.12 984 ARG B N 1
ATOM 15633 C CA . ARG B 1 984 ? 0.404 16.812 -18.094 1 75.12 984 ARG B CA 1
ATOM 15634 C C . ARG B 1 984 ? 1.896 17 -17.844 1 75.12 984 ARG B C 1
ATOM 15636 O O . ARG B 1 984 ? 2.352 18.125 -17.594 1 75.12 984 ARG B O 1
ATOM 15643 N N . SER B 1 985 ? 2.686 15.984 -17.922 1 76.5 985 SER B N 1
ATOM 15644 C CA . SER B 1 985 ? 4.098 16.047 -17.562 1 76.5 985 SER B CA 1
ATOM 15645 C C . SER B 1 985 ? 4.887 16.875 -18.578 1 76.5 985 SER B C 1
ATOM 15647 O O . SER B 1 985 ? 5.875 17.516 -18.219 1 76.5 985 SER B O 1
ATOM 15649 N N . LEU B 1 986 ? 4.422 16.906 -19.828 1 79.31 986 LEU B N 1
ATOM 15650 C CA . LEU B 1 986 ? 5.086 17.672 -20.859 1 79.31 986 LEU B CA 1
ATOM 15651 C C . LEU B 1 986 ? 5.047 19.156 -20.547 1 79.31 986 LEU B C 1
ATOM 15653 O O . LEU B 1 986 ? 6.027 19.875 -20.781 1 79.31 986 LEU B O 1
ATOM 15657 N N . PHE B 1 987 ? 3.928 19.609 -20 1 88.62 987 PHE B N 1
ATOM 15658 C CA . PHE B 1 987 ? 3.752 21.031 -19.719 1 88.62 987 PHE B CA 1
ATOM 15659 C C . PHE B 1 987 ? 4.445 21.422 -18.422 1 88.62 987 PHE B C 1
ATOM 15661 O O . PHE B 1 987 ? 4.953 22.531 -18.281 1 88.62 987 PHE B O 1
ATOM 15668 N N . THR B 1 988 ? 4.477 20.469 -17.5 1 86.12 988 THR B N 1
ATOM 15669 C CA . THR B 1 988 ? 4.992 20.766 -16.172 1 86.12 988 THR B CA 1
ATOM 15670 C C . THR B 1 988 ? 6.469 21.141 -16.234 1 86.12 988 THR B C 1
ATOM 15672 O O . THR B 1 988 ? 6.902 22.094 -15.57 1 86.12 988 THR B O 1
ATOM 15675 N N . LYS B 1 989 ? 7.293 20.438 -17.094 1 83.19 989 LYS B N 1
ATOM 15676 C CA . LYS B 1 989 ? 8.719 20.734 -17.234 1 83.19 989 LYS B CA 1
ATOM 15677 C C . LYS B 1 989 ? 8.945 22.125 -17.812 1 83.19 989 LYS B C 1
ATOM 15679 O O . LYS B 1 989 ? 9.75 22.891 -17.297 1 83.19 989 LYS B O 1
ATOM 15684 N N . GLU B 1 990 ? 8.164 22.406 -18.859 1 87.12 990 GLU B N 1
ATOM 15685 C CA . GLU B 1 990 ? 8.336 23.703 -19.516 1 87.12 990 GLU B CA 1
ATOM 15686 C C . GLU B 1 990 ? 7.793 24.844 -18.672 1 87.12 990 GLU B C 1
ATOM 15688 O O . GLU B 1 990 ? 8.281 25.969 -18.75 1 87.12 990 GLU B O 1
ATOM 15693 N N . PHE B 1 991 ? 6.754 24.531 -17.844 1 89.44 991 PHE B N 1
ATOM 15694 C CA . PHE B 1 991 ? 6.172 25.531 -16.969 1 89.44 991 PHE B CA 1
ATOM 15695 C C . PHE B 1 991 ? 7.168 25.938 -15.891 1 89.44 991 PHE B C 1
ATOM 15697 O O . PHE B 1 991 ? 7.289 27.125 -15.57 1 89.44 991 PHE B O 1
ATOM 15704 N N . GLN B 1 992 ? 7.844 24.969 -15.422 1 82.12 992 GLN B N 1
ATOM 15705 C CA . GLN B 1 992 ? 8.836 25.281 -14.398 1 82.12 992 GLN B CA 1
ATOM 15706 C C . GLN B 1 992 ? 9.961 26.141 -14.961 1 82.12 992 GLN B C 1
ATOM 15708 O O . GLN B 1 992 ? 10.406 27.094 -14.312 1 82.12 992 GLN B O 1
ATOM 15713 N N . HIS B 1 993 ? 10.406 25.812 -16.172 1 83.31 993 HIS B N 1
ATOM 15714 C CA . HIS B 1 993 ? 11.414 26.609 -16.859 1 83.31 993 HIS B CA 1
ATOM 15715 C C . HIS B 1 993 ? 10.914 28.031 -17.109 1 83.31 993 HIS B C 1
ATOM 15717 O O . HIS B 1 993 ? 11.633 29 -16.875 1 83.31 993 HIS B O 1
ATOM 15723 N N . PHE B 1 994 ? 9.695 28.125 -17.516 1 87.38 994 PHE B N 1
ATOM 15724 C CA . PHE B 1 994 ? 9.07 29.406 -17.828 1 87.38 994 PHE B CA 1
ATOM 15725 C C . PHE B 1 994 ? 8.945 30.266 -16.562 1 87.38 994 PHE B C 1
ATOM 15727 O O . PHE B 1 994 ? 9.297 31.438 -16.562 1 87.38 994 PHE B O 1
ATOM 15734 N N . SER B 1 995 ? 8.406 29.625 -15.555 1 80.56 995 SER B N 1
ATOM 15735 C CA . SER B 1 995 ? 8.18 30.344 -14.312 1 80.56 995 SER B CA 1
ATOM 15736 C C . SER B 1 995 ? 9.492 30.859 -13.727 1 80.56 995 SER B C 1
ATOM 15738 O O . SER B 1 995 ? 9.57 32 -13.258 1 80.56 995 SER B O 1
ATOM 15740 N N . THR B 1 996 ? 10.508 30.047 -13.867 1 74.31 996 THR B N 1
ATOM 15741 C CA . THR B 1 996 ? 11.812 30.438 -13.328 1 74.31 996 THR B CA 1
ATOM 15742 C C . THR B 1 996 ? 12.453 31.516 -14.188 1 74.31 996 THR B C 1
ATOM 15744 O O . THR B 1 996 ? 13.008 32.5 -13.656 1 74.31 996 THR B O 1
ATOM 15747 N N . LEU B 1 997 ? 12.398 31.328 -15.484 1 76.19 997 LEU B N 1
ATOM 15748 C CA . LEU B 1 997 ? 13.039 32.25 -16.406 1 76.19 997 LEU B CA 1
ATOM 15749 C C . LEU B 1 997 ? 12.352 33.625 -16.375 1 76.19 997 LEU B C 1
ATOM 15751 O O . LEU B 1 997 ? 13.016 34.656 -16.281 1 76.19 997 LEU B O 1
ATOM 15755 N N . VAL B 1 998 ? 11.086 33.594 -16.469 1 76 998 VAL B N 1
ATOM 15756 C CA . VAL B 1 998 ? 10.352 34.844 -16.578 1 76 998 VAL B CA 1
ATOM 15757 C C . VAL B 1 998 ? 10.391 35.594 -15.242 1 76 998 VAL B C 1
ATOM 15759 O O . VAL B 1 998 ? 10.492 36.812 -15.203 1 76 998 VAL B O 1
ATOM 15762 N N . THR B 1 999 ? 10.25 34.688 -14.266 1 66.88 999 THR B N 1
ATOM 15763 C CA . THR B 1 999 ? 10.391 35.312 -12.953 1 66.88 999 THR B CA 1
ATOM 15764 C C . THR B 1 999 ? 11.789 35.875 -12.773 1 66.88 999 THR B C 1
ATOM 15766 O O . THR B 1 999 ? 11.969 36.938 -12.148 1 66.88 999 THR B O 1
ATOM 15769 N N . GLY B 1 1000 ? 12.781 35.094 -13.383 1 60.34 1000 GLY B N 1
ATOM 15770 C CA . GLY B 1 1000 ? 14.164 35.562 -13.336 1 60.34 1000 GLY B CA 1
ATOM 15771 C C . GLY B 1 1000 ? 14.414 36.781 -14.188 1 60.34 1000 GLY B C 1
ATOM 15772 O O . GLY B 1 1000 ? 15.188 37.656 -13.805 1 60.34 1000 GLY B O 1
ATOM 15773 N N . CYS B 1 1001 ? 13.789 36.75 -15.344 1 60.5 1001 CYS B N 1
ATOM 15774 C CA . CYS B 1 1001 ? 14.016 37.844 -16.297 1 60.5 1001 CYS B CA 1
ATOM 15775 C C . CYS B 1 1001 ? 13.273 39.094 -15.859 1 60.5 1001 CYS B C 1
ATOM 15777 O O . CYS B 1 1001 ? 13.711 40.219 -16.156 1 60.5 1001 CYS B O 1
ATOM 15779 N N . LEU B 1 1002 ? 12.055 38.719 -15.367 1 55.75 1002 LEU B N 1
ATOM 15780 C CA . LEU B 1 1002 ? 11.266 39.875 -14.953 1 55.75 1002 LEU B CA 1
ATOM 15781 C C . LEU B 1 1002 ? 11.711 40.375 -13.586 1 55.75 1002 LEU B C 1
ATOM 15783 O O . LEU B 1 1002 ? 11.32 41.469 -13.164 1 55.75 1002 LEU B O 1
ATOM 15787 N N . GLY B 1 1003 ? 12.508 39.5 -12.969 1 48.12 1003 GLY B N 1
ATOM 15788 C CA . GLY B 1 1003 ? 13.172 39.875 -11.734 1 48.12 1003 GLY B CA 1
ATOM 15789 C C . GLY B 1 1003 ? 14.492 40.594 -11.969 1 48.12 1003 GLY B C 1
ATOM 15790 O O . GLY B 1 1003 ? 15.102 40.469 -13.031 1 48.12 1003 GLY B O 1
#

Secondary structure (DSSP, 8-state):
-HHHHHHHHHHHHHHT--HHHHHHHHHHHHHHHHHHTTTS-HHHHHHHHHHHHHHHHHHTTT-HHHHTHHHHHHHHHH--STT--HHHHHHHHHHHHHHHHHHH---SSSS-HHHHHHHHHHHIIIIIHHHHHHHHHHHHH---SSSHHHHHHHHHHHHHHTS-TT---S---S--SSB---GGGHHHHT-HHHHHHHHHHHHS----HHHHHHHHHHHHHHHTB-GGG-S-HHHHHHHHHHHHHHHHHHHHHTTTTTSHHHHHHHHHHHHTHHHHS-HHHHHTSTTHHHHHHHHHHHHHHHHHTHHHHGGGHHHHHHHHHHHHHGGGG-SS---SHHHHHHHHHHHHHHHHHHHHHHHHHH--HHHH-S-TTTS-HHHHHHHHHHHHHHHHHHTHHHHHHHHHHHHHHHHHHH-HHHHTSTHHHHHHHHHHHHHHHHHHHHHH----STTHHHHHHHHHHHHHHHHHHHHHTGGGGS-HHHHHHHHHHHHHHHHHHHIIIII--SHHHHHHHHHHHHHHT-SSHHHHHHHHHHHHHHHHHHHHHH--SHHHHHHHHHHHHHHTSHHHHHHHHTSTTTSTTT-S--TTS----S-HHHHHHHHHHHHHHHHHHHHHH-SSHHHHHHHHHHHHHHHHHHHHS-----HHHHHHHHHHHHHHHHHHHH--SHHHHHHHHHHHHHHHHHHHHHHTT-TT-HHHHHHHHHHHHHH--GGG-----TT--HHHHHHHHHHHHHHHHHHHHHHHHHS--HHHHHHHHHHHHHHHHHHHHHHHS-SS-HHHHHHTT-HHHHHHHHHHHHHHHT--HHHHHH-HHHHHHHHHHHHHHTSGGGHHHHHHS-HHHHHHHHHHHHHHHHHTTTS-HHHHHHHHHHHHHHHHHHH-SS-TTHHHHHHHHHHHHHH-TTHHHHHHHHHHHHHHHT-S-HHHHHHHHHHHHHH-HHHHHHHHHHHHHHHHTTT-HHHHHHHHHHHHHHHHHHHHHT-HHHHHHHHHHHHHHHHHHH-/-HHHHHHHHHHHHHHT--HHHHHHHHHHHHHHHHHHTTTS-HHHHHHHHHHHHHHHHHHTTT-HHHHTHHHHHHHHHH--STT--HHHHHHHHHHHHHHHHHHH---S-SS-HHHHHHHHHHHIIIIIHHHHHHHHHHHHH---SSSHHHHHHHHHHHHHHTS-TT---S---S--SSB---GGGHHHHT-HHHHHHHHHHHHS----HHHHHHHHHHHHHHHTB-GGG-S-HHHHHHHHHHHHHHHHHHHHHTTTTTSHHHHHHHHHHHHTHHHHS-HHHHHTSTTHHHHHHHHHHHHHHHHHTHHHHGGGHHHHHHHHHHHHHGGGG-SS---SHHHHHHHHHHHHHHHHHHHHHHHHHH--TTTSSS-TTTS-HHHHHHHHHHHHHHHHHHTHHHHHHHHHHHHHHHHHHHSHHHHTSTHHHHHHHHHHHHHHHHHHHHHH----STTHHHHHHHHHHHHHHHHHHHHH-GGGGS-HHHHHHHHHHHHHHHHHHHIIIII--SHHHHHHHHHHHHHHT-SSHHHHHHHHHHHHHHHHHHHHHH--STHHHHHHHHHHHHHTSHHHHHHHHTSTTTSTTT----TTS----S-HHHHHHHHHHHHHHHHHHHHHH-SSHHHHHHHHHHHHHHHHHHHHT-----HHHHHHHHHHHHHHHHHHHH--SHHHHHHHHHHHHHHHHHHHHHHTT-TT-HHHHHHHHHHHHHH--GGG-----TT--HHHHHHHHHHHHHHHHHHHHHHHHHS--HHHHHHHHHHHHHHHHHHHHHHHS-SS-HHHHHHTT-HHHHHHHHHHHHHHHT--HHHHHH-HHHHHHHHHHHHHHTSGGGHHHHHHS-HHHHHHHHHHHHHHHHHTTTS-HHHHHHHHHHHHHHHHHHH-SS-TTHHHHHHHHHHHHHH-TTHHHHHHHHHHHHHHTT-S-HHHHHHHHHHHHHH-HHHHHHHHHHHHHHHHTTT-HHHHHHHHHHHHHHHHHHHHHT-HHHHHHHHHHHHHHHHHHH-